Protein AF-0000000078515717 (afdb_homodimer)

Foldseek 3Di:
DPPPPPVPPPPPPPDPPDDQLLVCLLVLVLVSNLVVLVPDAQVVLQVSLLSNLLNVSLSSNLSSLVVVSHDQQDADLFHGSLLSNLLQLNQNNNVSSVVSPHQQADAGQVNDDDDDDGQHTSLLSNLNSDAQPDDPPCVVSSLVSNVVSVVSPHDQCGAGPFQDGSLLSCQLSVPPCNLSSLVVPHQQCRATPQQDGSLLSNLACVVVVVSVVSNVVSPHDQQGAGNNPQDGSLLSCLLSLRCALVVSPVVPDPDQQRAGPQFDHSLLNNQLRDDPPGCRNVNSVVVPHQQCRQTNQQDGSLLSHADDPVSNVVSCVSSVVSPDDQCRQTPFQDGSLLSCLADDHHPCNLPVNLVSVVVPDDQQRATPQQDGSLLRQDDALGGNLVCVVVSVVSPHDQQGAGPQRDGSLLSLLLRVQRYQFCSSLVVNLVVVVVPRAQCRATPQGDGSLLNNLQKDWLQQAFDFLQFPGHSVRSNCVSHNVVQLAGATPFQDGSLLSNLLAHLQVNLVSVVSPHDQQGATNQFDGSLLSNLLSLNLLNNVVSLVVDDPVCSQVQLCTQGNQQDGSLLNNLLCQRQSNNVSSVVSPRDQCRATPVGDGSLLSNLNNVVSLQQEWQDFVLVVQGSMWGGFDSDPPTSHYIDHDDDVPPDTDPDQLAADPVLFNGHLSLQGHNLVVNVVSVVVPNLVDDDPDDQFSLRSNLVSVPLLSLQSCVVVCVVVVPDRPCDPVVSSCVSCVCLVCVLVVLLVVQLEHDASNVQSSCVSSNNLVSSLNSCLVCLVRGPYCLHVLVVLLRCLQNAVQVSNLSNVVSDDDLPQQQDPNPNPPFGADHSLLSNLPHQGARLSNVCSCCPVVNYDQQRWDAPGHAYVPGRDDHDPLVVVLDGDAQDGSLLNLLLVAGNNSLVNNLVSLVRDDDQCRQGPQGDGSLLNLQAGRSSHHSCSLVSNLSSLVSPYQQARATPLGHTSLLRNLSDPSSNVSNVVSPDDADQVDRSNLVSNLSSLPLVSNVVNCVRDDPQAPRWAAPVGSDRADLQGDDDPVCHQFIGGSLLNLQAQSQQEDQRLVSSLVVNVSSVVRPYDQQDDGGPWFTRLLQSLQEQTQCVNVLPDLPRDQCDQTNQADGSLLSNLQHLAFNNGHQWYATSNSVSDDDTHGGAHDAPTAGSNVSVVVSPHDQQGATPQGDTSLLNLLQHDNPPHPRSVVRSLVVNLVSCVVCVVQQCGAGNVRDGSLNNNVVVPVVSSNVSSPDDPPVVD/DPPPPPVPVPPPPPPPPQDQLLVCLLVLVQVSNLVVLVPDAQVVLQVSLLSNLLNVSLSSNLSSLVVVSHDQQDADLFHGSLLSNLLQLRQNNNVSSVVSPHQQADAGQVNDDDPDDRQHTSLLSNLNSDAQPDDDPCVVSSLVSNVVSVVSPHDQCGAGPFQDGSLLSCQLSVPPCNLSSLVVPHQQCRATPQQDGSLLSNLACVVVVVSVVSNVVSPHDQQGAGNNPQDGSLLSCLLSLRCALVPSPVVPDPDQQRATPQQDHSLLNNQLRDDPPGCRNVNSVVVPHDQCRQTNQQDGSLLSHADDPVSNVVSCVSSVVSPDDQCRQTPFQDGSLLSCLADDHHPCNLPVNLVSVVVPDDQQRATPQQDGSLLRQDDQLGGNLVCVVVSVVSPHDQQGAGPQRDGSLLSLLLRVQRYQFCSSLVVNLVVVVVPRAQCRATPQGDGSLLSNLQKDWLQQAFDFLQFPGHSVRSNCVSHNVVQLAGAGPQQDGSLLSNLLAHLQVNLVSVVSPHDQAGATNQFDGSLLSNLLSLNLLNNVVSLVVDDPVCSQVQLCTQGNQQDGSLLNNLLCQRQSNNVSSVVSPRDQCRATPVGDGSLLSNLNNVVSLQQEWQDFVLVVQGSMWGGFDSDPPTSHYIDHDDDVPPDTDPDNLAADPVLFNGHLSLQGHNLVVSVVSVVVPNLVDDDPDDQFSLQSNLVSVPLLSLQSVVVVCVVVVPDRPDDPVVSSCVSCVCLVCVLVVLLVVQLEHDASNVQSSCVSSNSLVSSLNSCLVCLPRGPYCLHVLVVLLRCLQNAVQVSNLSNVVSDDDLPQQQDPNPNPPFGADHSLLSNLPHQGARLSNNCSCCPVVNYDQQRWDAPGHAYVPGNDDHDPLVVVLDGDAQDGSLLNLLLVAGNNSLVNNLVSLVRDDDQCRQGPQGDGSLLNLQAGRSSHHSCSLVSNLSSLVSPYQQARATPQRHTSLLRNLSDPSSNVSNVVSPDDADQVDRSNLVSNLSSLPPVSNVVNCVRDDPQAPRWAAPVGSDRADLQGDDDPVCHQFIGGSLLSLFAQSQQEDQRLVSSLVVNVVSVVRPYDQQPDGGPWFTRLLCSLQEQTQCVNVLPDLPRDQCDQTNQADGSLLSNLQHLAFNNGHQWYATSNSVSDDDTHGDAHDAPTAGSNVSVVVSPHDQPGATPQGDGSLLNLLQHDNPPHPRSVVRSLVVNLVSCVVCVVQQCGATNVRDGSLNNNVVVPVVSSNVSSPDPPPVVD

Organism: Penicillium expansum (NCBI:txid27334)

Solvent-accessible surface area (backbone atoms only — not comparable to full-atom values): 132117 Å² total; per-residue (Å²): 126,77,74,73,64,64,70,63,77,64,70,76,70,76,78,70,80,71,49,72,58,47,48,25,37,77,67,53,38,47,69,57,35,56,61,48,54,75,76,49,50,49,69,55,45,29,51,40,37,41,50,16,32,67,67,65,28,53,64,35,31,52,57,47,56,71,68,68,56,43,57,56,71,45,67,58,81,48,27,31,40,58,31,42,13,24,30,63,65,38,56,67,50,40,53,53,42,49,74,69,64,36,61,44,72,61,52,13,42,77,72,57,90,68,94,67,74,54,35,35,39,35,60,42,24,40,50,64,50,51,61,70,65,44,80,66,86,61,51,67,60,54,51,50,44,53,49,55,44,45,73,60,55,34,65,67,73,48,42,29,89,59,30,42,27,38,56,37,50,16,36,57,29,51,33,91,54,43,67,61,41,50,74,74,63,38,63,41,65,61,44,20,77,50,36,46,27,33,56,49,36,45,69,49,40,73,83,35,50,65,59,49,52,51,42,47,74,60,65,39,63,56,80,54,59,14,71,68,81,16,41,17,26,58,44,45,27,22,55,61,59,41,46,48,79,40,70,90,48,56,85,76,56,89,60,84,81,50,55,32,68,57,37,39,40,53,59,29,39,29,39,42,44,57,53,87,87,64,46,40,62,64,50,46,46,72,74,62,56,63,55,72,50,55,23,52,64,32,39,32,27,70,60,36,57,44,72,52,68,67,43,40,53,53,52,49,52,55,41,44,71,71,66,43,59,73,77,45,52,26,59,65,30,40,25,44,70,44,47,39,42,41,76,71,54,44,92,50,39,83,60,44,49,61,51,42,43,74,74,64,44,66,69,73,49,51,25,59,64,30,45,41,55,72,51,43,37,53,50,83,64,43,71,52,66,84,48,49,64,58,43,48,72,75,60,42,63,72,75,49,55,24,61,59,38,43,33,48,61,31,52,50,28,57,34,44,49,53,38,85,60,54,60,62,62,52,49,51,51,50,43,39,74,72,61,42,67,44,62,52,53,22,60,64,33,45,25,29,44,36,34,36,27,27,37,28,24,59,54,47,47,34,35,32,58,54,34,76,32,27,44,50,53,52,47,33,70,66,44,30,48,76,39,44,78,44,54,23,60,58,36,49,28,28,59,54,32,13,30,25,56,32,50,59,53,36,51,52,41,47,75,74,64,39,70,78,81,55,49,29,70,57,42,38,39,55,53,34,23,6,24,50,40,63,26,39,50,32,39,53,49,52,58,70,71,45,54,81,87,52,39,66,58,62,46,58,37,51,24,74,66,32,42,28,27,57,27,39,12,35,19,56,19,37,50,62,38,40,51,55,44,50,74,75,62,44,70,51,73,57,52,23,74,82,67,40,29,28,70,46,31,38,33,45,26,65,68,47,54,69,41,45,70,38,74,61,50,67,77,39,63,50,61,47,30,32,41,37,34,70,52,91,84,49,75,44,42,46,37,59,73,84,51,93,70,81,78,70,44,84,58,51,56,52,59,40,98,85,51,37,71,58,39,76,72,26,67,44,41,52,39,66,41,52,52,55,41,44,75,69,50,40,73,74,58,78,73,92,76,79,82,52,58,59,40,45,9,56,71,62,64,29,46,46,46,40,45,42,51,54,52,47,24,64,74,66,71,45,87,71,68,82,59,58,60,61,65,46,47,59,55,39,47,48,73,72,48,44,32,61,53,45,38,63,51,36,41,62,41,48,46,46,76,64,46,50,52,42,45,36,66,58,40,50,67,43,51,48,50,22,49,61,73,35,54,89,56,43,68,38,66,80,32,48,57,60,46,50,34,46,28,31,30,68,50,37,37,68,59,45,53,58,52,52,68,62,56,81,80,67,58,67,76,49,69,78,39,72,50,93,95,42,42,52,54,43,39,68,51,39,25,62,66,36,83,62,76,34,57,63,32,53,47,46,38,45,74,75,64,62,40,66,65,69,50,62,42,54,80,69,45,41,59,74,56,74,79,88,71,68,35,72,58,55,57,67,61,41,88,47,48,36,28,33,46,57,37,55,38,24,18,16,75,44,62,53,34,55,61,44,51,57,52,39,46,74,68,67,33,63,46,66,49,55,23,75,60,32,40,27,24,58,40,38,12,38,31,62,46,69,59,24,23,85,37,24,65,61,43,41,51,53,42,46,75,64,64,30,64,49,70,60,41,24,70,70,57,54,29,35,55,28,45,13,22,39,34,62,68,52,33,50,53,39,44,76,69,69,32,73,87,50,85,90,59,54,52,36,56,56,38,5,56,64,17,62,26,62,69,43,40,54,53,45,52,70,71,80,43,44,62,72,76,47,63,42,31,80,86,40,93,64,60,57,52,94,81,41,70,87,46,77,87,52,61,67,37,42,39,29,56,62,49,54,57,27,29,38,79,39,19,17,89,84,37,31,73,55,35,44,53,53,46,54,50,42,49,74,72,63,40,63,57,75,41,66,27,38,97,57,43,27,33,52,46,45,29,46,29,66,26,19,58,53,66,72,59,72,69,42,88,85,62,73,48,75,52,58,45,80,59,36,36,29,45,46,47,27,13,26,49,28,91,33,40,63,78,30,40,38,24,41,68,56,55,34,55,85,80,50,72,70,80,35,78,38,69,59,47,81,90,44,47,39,41,29,54,57,40,42,76,71,66,42,71,73,82,51,53,25,74,56,40,43,38,41,57,41,32,48,37,62,48,82,39,86,90,33,71,49,45,41,53,34,51,50,52,46,52,48,50,49,44,70,75,42,55,76,60,53,74,44,51,24,76,86,68,45,28,27,43,54,48,9,53,74,70,64,38,63,70,56,33,60,64,58,54,63,71,66,66,74,79,94,125,78,73,72,64,64,70,63,78,63,67,75,70,77,76,72,80,69,51,73,57,47,49,25,37,76,67,53,38,48,69,58,37,56,60,49,54,75,76,46,52,48,69,56,45,28,52,40,40,40,49,18,32,68,68,67,28,55,65,35,31,51,58,45,57,70,67,67,56,42,57,58,70,44,67,59,82,49,27,31,41,59,30,40,13,24,30,64,66,36,55,68,52,40,52,52,43,49,73,71,64,37,61,44,71,61,52,13,42,78,72,56,88,70,95,66,73,53,35,34,39,34,61,44,23,41,50,64,50,51,60,70,65,45,80,66,87,62,51,66,59,55,51,49,45,54,49,53,43,46,73,59,55,33,65,67,72,48,43,30,88,59,31,43,27,40,56,38,50,17,37,58,29,52,32,91,54,44,67,62,40,49,72,74,65,40,62,40,65,60,44,21,77,50,35,46,27,31,55,48,36,43,68,50,41,74,84,34,50,64,59,48,52,50,41,48,72,59,64,38,62,58,80,55,58,14,70,69,81,15,42,17,26,57,44,44,28,23,55,61,59,40,46,48,78,42,69,89,48,55,86,74,56,90,61,84,82,49,55,34,69,57,37,38,39,53,59,28,40,30,39,42,42,56,52,86,86,63,46,39,63,62,50,46,46,71,74,63,57,63,55,73,50,54,24,54,66,31,39,31,29,69,60,36,58,44,70,52,68,66,43,39,51,53,51,48,52,55,41,44,72,73,65,41,60,73,78,47,52,28,58,64,32,38,26,44,72,44,46,38,42,42,78,70,54,44,93,49,40,82,61,44,50,61,50,43,42,73,74,65,44,66,68,72,50,52,26,60,63,30,45,41,54,72,52,43,37,52,50,82,64,42,71,51,67,84,48,50,66,58,44,48,72,75,60,42,62,73,78,50,56,24,62,58,38,43,34,49,60,33,54,50,28,57,35,44,50,54,38,84,61,54,60,62,61,52,48,51,50,51,42,38,73,72,61,42,69,46,62,53,53,22,59,65,33,43,24,30,43,36,35,35,27,29,40,27,24,60,55,48,47,34,37,32,59,53,34,75,33,27,45,50,53,52,47,32,71,66,44,31,48,77,38,43,78,44,53,24,60,57,36,47,29,27,59,54,32,12,32,24,56,32,51,58,54,35,50,53,41,47,74,74,63,38,69,78,79,57,49,28,70,57,42,38,42,56,53,36,24,6,25,49,40,62,27,39,48,34,40,54,49,54,57,68,69,45,54,81,86,51,38,65,58,61,47,59,35,52,25,74,66,33,42,29,27,57,28,40,11,36,19,54,20,37,49,64,39,41,51,54,45,49,74,74,62,43,72,53,74,57,52,24,75,83,68,40,28,28,71,47,31,39,35,45,26,67,69,48,55,68,41,45,68,37,73,63,50,66,77,39,64,50,60,45,29,31,42,35,32,69,52,91,84,49,74,45,43,48,37,59,72,82,53,92,71,78,78,70,44,84,59,50,56,53,60,41,98,87,52,38,73,59,38,75,73,27,67,44,43,52,40,66,41,53,52,55,40,44,78,70,51,39,74,75,58,77,72,93,73,79,82,54,59,60,39,45,10,57,74,61,64,30,46,47,47,39,46,43,51,54,52,46,26,64,75,66,72,46,87,69,72,78,57,60,62,61,64,48,47,59,55,38,46,48,74,71,49,43,32,61,53,45,38,61,51,36,41,61,42,50,46,46,78,63,45,51,54,41,47,37,66,59,41,50,70,43,51,48,51,22,49,62,74,33,55,87,56,45,67,38,66,80,34,49,58,62,46,50,34,46,29,34,29,67,50,37,37,68,59,44,54,59,51,51,69,62,56,80,81,66,58,67,74,48,71,78,40,70,50,90,98,42,42,52,51,42,38,68,51,39,24,62,67,36,84,58,78,33,56,63,33,53,47,46,38,47,73,74,64,62,42,65,66,68,50,61,41,56,80,68,44,42,59,74,54,75,80,89,71,69,37,71,57,56,57,67,60,40,86,48,49,38,27,32,45,57,36,56,39,24,17,16,76,43,61,55,32,56,62,43,51,56,51,38,47,76,67,67,33,62,48,67,47,52,22,75,60,32,40,28,25,58,40,39,12,39,30,60,46,72,57,24,23,84,36,23,65,61,42,41,49,53,42,47,76,63,65,30,63,50,71,61,42,25,70,69,57,54,28,34,54,29,46,12,22,39,34,62,69,51,33,51,53,40,44,76,68,68,29,73,86,51,85,89,59,54,52,37,56,57,37,5,55,64,15,62,27,63,66,44,38,53,51,44,52,72,72,80,43,45,61,72,76,46,62,42,29,81,85,42,93,63,60,58,52,95,79,42,70,86,46,79,88,54,62,69,38,42,39,28,56,64,51,54,55,27,30,37,79,38,19,18,91,84,39,30,72,56,34,46,52,52,49,54,50,41,50,74,72,64,40,63,58,76,43,66,27,38,98,59,42,27,33,53,47,45,28,46,29,67,26,20,57,54,66,71,58,72,69,43,88,84,62,73,50,74,53,58,46,79,59,35,37,28,45,45,46,28,13,28,49,30,91,32,41,63,78,30,39,39,24,40,67,56,54,34,55,83,80,50,72,71,83,37,78,38,68,58,46,80,89,43,48,40,40,29,54,56,42,42,76,71,66,42,70,74,83,51,53,27,74,55,39,44,37,43,58,39,32,48,39,62,50,82,39,86,89,34,72,50,44,40,54,34,50,48,52,47,51,49,49,49,44,70,76,41,54,76,60,52,74,45,50,24,77,86,68,45,27,27,44,54,46,10,53,73,70,65,36,64,71,57,32,60,62,58,53,64,70,66,66,72,79,94

Radius of gyration: 48.46 Å; Cα contacts (8 Å, |Δi|>4): 4527; chains: 2; bounding box: 133×145×135 Å

Nearest PDB structures (foldseek):
  5vkq-assembly1_A  TM=4.617E-01  e=1.273E-22  Drosophila melanogaster
  4g8l-assembly4_D  TM=5.926E-01  e=7.698E-09  Homo sapiens
  5hry-assembly2_E  TM=8.575E-01  e=1.838E-05  synthetic construct
  5mad-assembly1_A  TM=8.449E-01  e=2.413E-05  synthetic construct
  1nfi-assembly2_E  TM=7.562E-01  e=5.901E-05  Homo sapiens

Secondary structure (DSSP, 8-state):
-GGGGGGG-----------HHHHHHHTT-HHHHHHHHHHS-HHHHHHHHHHHHHHT-HHHHHHHHHTS-S-TT-EETTEEHHHHHHHTT-HHHHHHHHHTT--TT--B-TT--SSPPP-B-HHHHHHHTSPTT---TTHHHHHHHHHHHHHTT--TT---TTS--HHHHHHHTT-TTHHHHHHTT--TT---TTS--HHHH---TTT-HHHHHHHHHTT--S-PPPTTT---HHHHHHHTT--TTSTTTTTT-S-TT---TT---HHHHHHHT--TT--HHHHHHHTT--TT---TTS--GGGG--S-HHHHHHHHHHHHHTT--TT---TT---HHHHTTSSS--TTHHHHHHHHHHTT--TT---TT---GGGGGEETTEE-GGGHHHHHHTT--TT---TTS--HHHHHHHTGGG--STHHHHHHHHHHHTT--TT---TTS--HHHHHHTEE-GGGG-B-SSTT-BHHHHHHHHTGGGGTT---TTS--HHHHHHTT-HHHHHHHHHTT--TT---TTS--HHHHHHHTT-HHHHHHHHHHS-HHHHHHHHT---TTS--HHHHHHHHT-HHHHHHHHHTT--TT---TTS--HHHHGGGHHHHHTTS----GGG-TT--EE----STT-----B----S-----S-TT---TTSS---GGGG--SHHHHHHHHHTTSTT---SSS--HHHHHHHTT-HHHHHHHHHHHHHHT-----SSHHHHHHHHHHHHHHHHHHHHHHTTB--HHHHHHHHHTT-HHHHHHHHHHTTTT-SB-TTHHHHHHHHHHHT-HHHHHHHHTT--SSGGGTTT-EETTEEEPPHHHHHHT-SS--HHHHHHHHHTT---TT----TTEE-SSPP----HHHHHHS--TT--HHHHHTT--STTHHHHHHHHHHTT--TT---TT---HHHHHHS-TTT--TTHHHHHHHHHHTT--TT---TTS--HHHHTTT-HHHHHHHHHTT----SSS-HHHHHHHHTT-HHHHHHHHHHT--TTT--B-TTSS----SSS---GGGTT--B-HHHHHTSGGG-STTTHHHHHHHHHHHHHTT--TTSBSSSS-BHHHHHHHHT---HHHHT-TT--TT---TT---HHHHHHT-SSBSSS-SEE--S-GGG----EEPPPPTTPPBHHHHHHHTT--TT---TT---HHHHHHH---TT-HHHHHHHHHHHHHHHHH-GGGGS---TTS--HHHHHHHTT-HHHHHHHT--STTT-/-GGGGGGG-----------HHHHHHHTT-HHHHHHHHHHS-HHHHHHHHHHHHHHT-HHHHHHHHHTS-S-TT-EETTEEHHHHHHHTT-HHHHHHHHHTT--TT--B-TT--SS----B-HHHHHHHTSPTT---TTHHHHHHHHHHHHHTT--TT---TTS--HHHHHHHTT-TTHHHHHHTT--TT---TTS--HHHH---TTT-HHHHHHHHHTT--S-PPPTTT---HHHHHHHTT--TTSTTTTTT-S-TT---TT---HHHHHHHT--TT--HHHHHHHTT--TT---TTS--GGGG--S-HHHHHHHHHHHHHTT--TT---TT---HHHHTTSSS--TTHHHHHHHHHHTT--TT---TT---GGGGGEETTEE-GGGHHHHHHTT--TT---TTS--HHHHHHHTGGG--STHHHHHHHHHHHTT--TT---TTS--HHHHHHTEE-GGGG-B-SSTT-BHHHHHHHHTGGGGTT---TTS--HHHHHHTT-HHHHHHHHHTT--TT---TTS--HHHHHHHTT-HHHHHHHHHHS-HHHHHHHHT---TTS--HHHHHHHHT-HHHHHHHHHTT--SS---TTS--HHHHGGGHHHHHTTS----GGG-TT--EE----STT-----B----S-----S-TT---TTSS---GGGG--SHHHHHHHHHTTSTT---SSS--HHHHHHHTT-HHHHHHHHHHHHHHT-----SSHHHHHHHHHHHHHHHHHHHHHHTTB--HHHHHHHHHTT-HHHHHHHHHHTTTT-SB-TTHHHHHHHHHHHT-HHHHHHHHTT--SSTTTTTT-EETTEEEPPHHHHHHT-SS--HHHHHHHHHTT---TT----TTEE-SSPP----HHHHHHS--TT--HHHHHTT--STTHHHHHHHHHHTT--TT---TT---HHHHHHS-TTT--TTHHHHHHHHHHTT--TT---TTS--HHHHTTT-HHHHHHHHHTT----SSS-HHHHHHHHTT-HHHHHHHHHHT--TTT--B-TTSS----SSS---GGGTT--B-HHHHHTSGGG-STTTHHHHHHHHHHHHHTT--TTSBSSSS-BHHHHHHHHT---HHHHT-TT--TT---TT---HHHHHHT-SSBSSS-SEE--S-GGG----EEPPPPTTPPBHHHHHHHTT--TT---TT---HHHHHHH---TT-HHHHHHHHHHHHHHHHH-GGGGS---TTS--HHHHHHHTT-HHHHHHHT--STTT-

Structure (mmCIF, N/CA/C/O backbone):
data_AF-0000000078515717-model_v1
#
loop_
_entity.id
_entity.type
_entity.pdbx_description
1 polymer 'Ankyrin repeat-containing domain-containing protein'
#
loop_
_atom_site.group_PDB
_atom_site.id
_atom_site.type_symbol
_atom_site.label_atom_id
_atom_site.label_alt_id
_atom_site.label_comp_id
_atom_site.label_asym_id
_atom_site.label_entity_id
_atom_site.label_seq_id
_atom_site.pdbx_PDB_ins_code
_atom_site.Cartn_x
_atom_site.Cartn_y
_atom_site.Cartn_z
_atom_site.occupancy
_atom_site.B_iso_or_equiv
_atom_site.auth_seq_id
_atom_site.auth_comp_id
_atom_site.auth_asym_id
_atom_site.auth_atom_id
_atom_site.pdbx_PDB_model_num
ATOM 1 N N . MET A 1 1 ? -15.883 24.766 2.125 1 21.41 1 MET A N 1
ATOM 2 C CA . MET A 1 1 ? -15.781 25.797 1.099 1 21.41 1 MET A CA 1
ATOM 3 C C . MET A 1 1 ? -16.625 27.016 1.465 1 21.41 1 MET A C 1
ATOM 5 O O . MET A 1 1 ? -17.578 26.906 2.24 1 21.41 1 MET A O 1
ATOM 9 N N . PRO A 1 2 ? -16.188 28.203 1.166 1 25.64 2 PRO A N 1
ATOM 10 C CA . PRO A 1 2 ? -16.703 29.5 1.606 1 25.64 2 PRO A CA 1
ATOM 11 C C . PRO A 1 2 ? -18.188 29.688 1.285 1 25.64 2 PRO A C 1
ATOM 13 O O . PRO A 1 2 ? -18.719 30.797 1.366 1 25.64 2 PRO A O 1
ATOM 16 N N . GLY A 1 3 ? -18.75 28.594 0.703 1 24.17 3 GLY A N 1
ATOM 17 C CA . GLY A 1 3 ? -19.953 29.062 0.018 1 24.17 3 GLY A CA 1
ATOM 18 C C . GLY A 1 3 ? -20.969 29.672 0.955 1 24.17 3 GLY A C 1
ATOM 19 O O . GLY A 1 3 ? -22.062 30.062 0.526 1 24.17 3 GLY A O 1
ATOM 20 N N . ALA A 1 4 ? -20.844 29.172 2.195 1 28.17 4 ALA A N 1
ATOM 21 C CA . ALA A 1 4 ? -22.047 29.375 2.994 1 28.17 4 ALA A CA 1
ATOM 22 C C . ALA A 1 4 ? -22.188 30.828 3.42 1 28.17 4 ALA A C 1
ATOM 24 O O . ALA A 1 4 ? -23.141 31.203 4.094 1 28.17 4 ALA A O 1
ATOM 25 N N . PHE A 1 5 ? -20.875 31.5 3.336 1 29.5 5 PHE A N 1
ATOM 26 C CA . PHE A 1 5 ? -21.016 32.656 4.211 1 29.5 5 PHE A CA 1
ATOM 27 C C . PHE A 1 5 ? -21.906 33.719 3.568 1 29.5 5 PHE A C 1
ATOM 29 O O . PHE A 1 5 ? -22.125 34.781 4.141 1 29.5 5 PHE A O 1
ATOM 36 N N . ASP A 1 6 ? -21.891 33.594 2.203 1 26.39 6 ASP A N 1
ATOM 37 C CA . ASP A 1 6 ? -22.297 34.875 1.617 1 26.39 6 ASP A CA 1
ATOM 38 C C . ASP A 1 6 ? -23.703 35.25 2.045 1 26.39 6 ASP A C 1
ATOM 40 O O . ASP A 1 6 ? -24.203 36.312 1.708 1 26.39 6 ASP A O 1
ATOM 44 N N . ASP A 1 7 ? -24.422 34.219 2.312 1 29.14 7 ASP A N 1
ATOM 45 C CA . ASP A 1 7 ? -25.812 34.625 2.105 1 29.14 7 ASP A CA 1
ATOM 46 C C . ASP A 1 7 ? -26.281 35.562 3.213 1 29.14 7 ASP A C 1
ATOM 48 O O . ASP A 1 7 ? -27.484 35.656 3.473 1 29.14 7 ASP A O 1
ATOM 52 N N . SER A 1 8 ? -25.266 36 4.031 1 28.38 8 SER A N 1
ATOM 53 C CA . SER A 1 8 ? -25.844 36.656 5.195 1 28.38 8 SER A CA 1
ATOM 54 C C . SER A 1 8 ? -26.594 37.938 4.793 1 28.38 8 SER A C 1
ATOM 56 O O . SER A 1 8 ? -27.328 38.5 5.598 1 28.38 8 SER A O 1
ATOM 58 N N . ASP A 1 9 ? -25.812 38.656 3.84 1 29.78 9 ASP A N 1
ATOM 59 C CA . ASP A 1 9 ? -26.281 40.031 3.889 1 29.78 9 ASP A CA 1
ATOM 60 C C . ASP A 1 9 ? -27.734 40.125 3.404 1 29.78 9 ASP A C 1
ATOM 62 O O . ASP A 1 9 ? -27.984 40.281 2.207 1 29.78 9 ASP A O 1
ATOM 66 N N . GLY A 1 10 ? -28.562 39.219 3.756 1 32.69 10 GLY A N 1
ATOM 67 C CA . GLY A 1 10 ? -29.953 39.438 3.412 1 32.69 10 GLY A CA 1
ATOM 68 C C . GLY A 1 10 ? -30.453 40.812 3.734 1 32.69 10 GLY A C 1
ATOM 69 O O . GLY A 1 10 ? -30.641 41.156 4.906 1 32.69 10 GLY A O 1
ATOM 70 N N . THR A 1 11 ? -29.797 41.906 3.094 1 33.62 11 THR A N 1
ATOM 71 C CA . THR A 1 11 ? -30.391 43.219 3.195 1 33.62 11 THR A CA 1
ATOM 72 C C . THR A 1 11 ? -31.922 43.125 3.172 1 33.62 11 THR A C 1
ATOM 74 O O . THR A 1 11 ? -32.5 42.438 2.316 1 33.62 11 THR A O 1
ATOM 77 N N . ALA A 1 12 ? -32.469 43.406 4.25 1 37.78 12 ALA A N 1
ATOM 78 C CA . ALA A 1 12 ? -33.906 43.5 4.414 1 37.78 12 ALA A CA 1
ATOM 79 C C . ALA A 1 12 ? -34.531 44.375 3.338 1 37.78 12 ALA A C 1
ATOM 81 O O . ALA A 1 12 ? -34.188 45.562 3.221 1 37.78 12 ALA A O 1
ATOM 82 N N . GLU A 1 13 ? -34.781 44.031 2.113 1 37.91 13 GLU A N 1
ATOM 83 C CA . GLU A 1 13 ? -35.562 44.844 1.177 1 37.91 13 GLU A CA 1
ATOM 84 C C . GLU A 1 13 ? -36.625 45.625 1.9 1 37.91 13 GLU A C 1
ATOM 86 O O . GLU A 1 13 ? -37.312 45.094 2.791 1 37.91 13 GLU A O 1
ATOM 91 N N . PRO A 1 14 ? -36.531 46.938 1.901 1 39.69 14 PRO A N 1
ATOM 92 C CA . PRO A 1 14 ? -37.562 47.781 2.541 1 39.69 14 PRO A CA 1
ATOM 93 C C . PRO A 1 14 ? -38.969 47.281 2.293 1 39.69 14 PRO A C 1
ATOM 95 O O . PRO A 1 14 ? -39.25 46.719 1.221 1 39.69 14 PRO A O 1
ATOM 98 N N . LYS A 1 15 ? -39.688 47 3.275 1 47.5 15 LYS A N 1
ATOM 99 C CA . LYS A 1 15 ? -41.094 46.531 3.195 1 47.5 15 LYS A CA 1
ATOM 100 C C . LYS A 1 15 ? -41.906 47.469 2.299 1 47.5 15 LYS A C 1
ATOM 102 O O . LYS A 1 15 ? -41.969 48.688 2.543 1 47.5 15 LYS A O 1
ATOM 107 N N . GLU A 1 16 ? -42.062 47.375 1.069 1 50.75 16 GLU A N 1
ATOM 108 C CA . GLU A 1 16 ? -42.969 48.125 0.202 1 50.75 16 GLU A CA 1
ATOM 109 C C . GLU A 1 16 ? -44.219 48.531 0.946 1 50.75 16 GLU A C 1
ATOM 111 O O . GLU A 1 16 ? -44.75 47.75 1.758 1 50.75 16 GLU A O 1
ATOM 116 N N . PRO A 1 17 ? -44.531 49.75 1.028 1 55.72 17 PRO A N 1
ATOM 117 C CA . PRO A 1 17 ? -45.75 50.219 1.72 1 55.72 17 PRO A CA 1
ATOM 118 C C . PRO A 1 17 ? -46.969 49.375 1.409 1 55.72 17 PRO A C 1
ATOM 120 O O . PRO A 1 17 ? -47.125 48.906 0.281 1 55.72 17 PRO A O 1
ATOM 123 N N . LEU A 1 18 ? -47.688 48.906 2.408 1 68.25 18 LEU A N 1
ATOM 124 C CA . LEU A 1 18 ? -48.906 48.094 2.295 1 68.25 18 LEU A CA 1
ATOM 125 C C . LEU A 1 18 ? -49.938 48.812 1.43 1 68.25 18 LEU A C 1
ATOM 127 O O . LEU A 1 18 ? -50.188 50 1.596 1 68.25 18 LEU A O 1
ATOM 131 N N . SER A 1 19 ? -50.375 48.375 0.417 1 78.5 19 SER A N 1
ATOM 132 C CA . SER A 1 19 ? -51.469 48.906 -0.403 1 78.5 19 SER A CA 1
ATOM 133 C C . SER A 1 19 ? -52.688 49.219 0.443 1 78.5 19 SER A C 1
ATOM 135 O O . SER A 1 19 ? -52.906 48.594 1.5 1 78.5 19 SER A O 1
ATOM 137 N N . PRO A 1 20 ? -53.406 50.25 0.208 1 80.69 20 PRO A N 1
ATOM 138 C CA . PRO A 1 20 ? -54.594 50.625 0.99 1 80.69 20 PRO A CA 1
ATOM 139 C C . PRO A 1 20 ? -55.562 49.438 1.216 1 80.69 20 PRO A C 1
ATOM 141 O O . PRO A 1 20 ? -56.125 49.312 2.293 1 80.69 20 PRO A O 1
ATOM 144 N N . LEU A 1 21 ? -55.531 48.562 0.316 1 88.19 21 LEU A N 1
ATOM 145 C CA . LEU A 1 21 ? -56.375 47.375 0.466 1 88.19 21 LEU A CA 1
ATOM 146 C C . LEU A 1 21 ? -55.812 46.438 1.529 1 88.19 21 LEU A C 1
ATOM 148 O O . LEU A 1 21 ? -56.562 45.906 2.357 1 88.19 21 LEU A O 1
ATOM 152 N N . HIS A 1 22 ? -54.531 46.281 1.671 1 86.19 22 HIS A N 1
ATOM 153 C CA . HIS A 1 22 ? -53.906 45.406 2.65 1 86.19 22 HIS A CA 1
ATOM 154 C C . HIS A 1 22 ? -53.969 46 4.051 1 86.19 22 HIS A C 1
ATOM 156 O O . HIS A 1 22 ? -54.156 45.281 5.031 1 86.19 22 HIS A O 1
ATOM 162 N N . ALA A 1 23 ? -53.906 47.312 4.031 1 86.06 23 ALA A N 1
ATOM 163 C CA . ALA A 1 23 ? -54.062 48 5.309 1 86.06 23 ALA A CA 1
ATOM 164 C C . ALA A 1 23 ? -55.469 47.906 5.844 1 86.06 23 ALA A C 1
ATOM 166 O O . ALA A 1 23 ? -55.688 47.719 7.043 1 86.06 23 ALA A O 1
ATOM 167 N N . ALA A 1 24 ? -56.438 48.031 4.957 1 87.19 24 ALA A N 1
ATOM 168 C CA . ALA A 1 24 ? -57.844 47.875 5.34 1 87.19 24 ALA A CA 1
ATOM 169 C C . ALA A 1 24 ? -58.125 46.469 5.832 1 87.19 24 ALA A C 1
ATOM 171 O O . ALA A 1 24 ? -58.906 46.281 6.781 1 87.19 24 ALA A O 1
ATOM 172 N N . VAL A 1 25 ? -57.438 45.438 5.273 1 89.56 25 VAL A N 1
ATOM 173 C CA . VAL A 1 25 ? -57.594 44.062 5.684 1 89.56 25 VAL A CA 1
ATOM 174 C C . VAL A 1 25 ? -57 43.844 7.074 1 89.56 25 VAL A C 1
ATOM 176 O O . VAL A 1 25 ? -57.594 43.25 7.945 1 89.56 25 VAL A O 1
ATOM 179 N N . ASP A 1 26 ? -55.875 44.438 7.344 1 86.31 26 ASP A N 1
ATOM 180 C CA . ASP A 1 26 ? -55.188 44.281 8.625 1 86.31 26 ASP A CA 1
ATOM 181 C C . ASP A 1 26 ? -55.969 44.938 9.75 1 86.31 26 ASP A C 1
ATOM 183 O O . ASP A 1 26 ? -56 44.438 10.883 1 86.31 26 ASP A O 1
ATOM 187 N N . ALA A 1 27 ? -56.719 46.031 9.297 1 84.44 27 ALA A N 1
ATOM 188 C CA . ALA A 1 27 ? -57.5 46.781 10.266 1 84.44 27 ALA A CA 1
ATOM 189 C C . ALA A 1 27 ? -58.906 46.188 10.391 1 84.44 27 ALA A C 1
ATOM 191 O O . ALA A 1 27 ? -59.688 46.594 11.266 1 84.44 27 ALA A O 1
ATOM 192 N N . GLU A 1 28 ? -59.25 45.156 9.641 1 86.06 28 GLU A N 1
ATOM 193 C CA . GLU A 1 28 ? -60.531 44.5 9.547 1 86.06 28 GLU A CA 1
ATOM 194 C C . GLU A 1 28 ? -61.656 45.531 9.352 1 86.06 28 GLU A C 1
ATOM 196 O O . GLU A 1 28 ? -62.719 45.406 9.961 1 86.06 28 GLU A O 1
ATOM 201 N N . ASP A 1 29 ? -61.344 46.625 8.695 1 85.94 29 ASP A N 1
ATOM 202 C CA . ASP A 1 29 ? -62.344 47.594 8.281 1 85.94 29 ASP A CA 1
ATOM 203 C C . ASP A 1 29 ? -63.094 47.125 7.039 1 85.94 29 ASP A C 1
ATOM 205 O O . ASP A 1 29 ? -62.688 47.438 5.914 1 85.94 29 ASP A O 1
ATOM 209 N N . VAL A 1 30 ? -64.125 46.375 7.203 1 89.56 30 VAL A N 1
ATOM 210 C CA . VAL A 1 30 ? -64.875 45.656 6.16 1 89.56 30 VAL A CA 1
ATOM 211 C C . VAL A 1 30 ? -65.5 46.625 5.16 1 89.56 30 VAL A C 1
ATOM 213 O O . VAL A 1 30 ? -65.5 46.375 3.957 1 89.56 30 VAL A O 1
ATOM 216 N N . ASP A 1 31 ? -65.938 47.812 5.688 1 85.56 31 ASP A N 1
ATOM 217 C CA . ASP A 1 31 ? -66.5 48.812 4.801 1 85.56 31 ASP A CA 1
ATOM 218 C C . ASP A 1 31 ? -65.5 49.375 3.824 1 85.56 31 ASP A C 1
ATOM 220 O O . ASP A 1 31 ? -65.75 49.5 2.629 1 85.56 31 ASP A O 1
ATOM 224 N N . GLN A 1 32 ? -64.375 49.656 4.367 1 87.81 32 GLN A N 1
ATOM 225 C CA . GLN A 1 32 ? -63.281 50.125 3.512 1 87.81 32 GLN A CA 1
ATOM 226 C C . GLN A 1 32 ? -62.812 49.031 2.557 1 87.81 32 GLN A C 1
ATOM 228 O O . GLN A 1 32 ? -62.469 49.312 1.409 1 87.81 32 GLN A O 1
ATOM 233 N N . VAL A 1 33 ? -62.75 47.75 2.932 1 92.38 33 VAL A N 1
ATOM 234 C CA . VAL A 1 33 ? -62.375 46.625 2.096 1 92.38 33 VAL A CA 1
ATOM 235 C C . VAL A 1 33 ? -63.344 46.469 0.925 1 92.38 33 VAL A C 1
ATOM 237 O O . VAL A 1 33 ? -62.906 46.312 -0.223 1 92.38 33 VAL A O 1
ATOM 240 N N . ARG A 1 34 ? -64.688 46.594 1.178 1 87.25 34 ARG A N 1
ATOM 241 C CA . ARG A 1 34 ? -65.688 46.469 0.147 1 87.25 34 ARG A CA 1
ATOM 242 C C . ARG A 1 34 ? -65.625 47.594 -0.874 1 87.25 34 ARG A C 1
ATOM 244 O O . ARG A 1 34 ? -65.75 47.375 -2.076 1 87.25 34 ARG A O 1
ATOM 251 N N . GLN A 1 35 ? -65.312 48.844 -0.332 1 86.69 35 GLN A N 1
ATOM 252 C CA . GLN A 1 35 ? -65.188 50 -1.207 1 86.69 35 GLN A CA 1
ATOM 253 C C . GLN A 1 35 ? -63.969 49.875 -2.111 1 86.69 35 GLN A C 1
ATOM 255 O O . GLN A 1 35 ? -64.062 50.125 -3.318 1 86.69 35 GLN A O 1
ATOM 260 N N . LEU A 1 36 ? -62.938 49.406 -1.517 1 88.75 36 LEU A N 1
ATOM 261 C CA . LEU A 1 36 ? -61.688 49.312 -2.27 1 88.75 36 LEU A CA 1
ATOM 262 C C . LEU A 1 36 ? -61.688 48.094 -3.191 1 88.75 36 LEU A C 1
ATOM 264 O O . LEU A 1 36 ? -61.031 48.094 -4.227 1 88.75 36 LEU A O 1
ATOM 268 N N . ALA A 1 37 ? -62.406 47 -2.926 1 88.56 37 ALA A N 1
ATOM 269 C CA . ALA A 1 37 ? -62.5 45.75 -3.68 1 88.56 37 ALA A CA 1
ATOM 270 C C . ALA A 1 37 ? -63.188 45.969 -5.023 1 88.56 37 ALA A C 1
ATOM 272 O O . ALA A 1 37 ? -62.938 45.25 -5.98 1 88.56 37 ALA A O 1
ATOM 273 N N . ILE A 1 38 ? -64.062 47.031 -5.156 1 82.19 38 ILE A N 1
ATOM 274 C CA . ILE A 1 38 ? -64.812 47.312 -6.367 1 82.19 38 ILE A CA 1
ATOM 275 C C . ILE A 1 38 ? -63.875 47.719 -7.492 1 82.19 38 ILE A C 1
ATOM 277 O O . ILE A 1 38 ? -64.062 47.312 -8.641 1 82.19 38 ILE A O 1
ATOM 281 N N . THR A 1 39 ? -62.812 48.469 -7.094 1 82.44 39 THR A N 1
ATOM 282 C CA . THR A 1 39 ? -61.906 49 -8.125 1 82.44 39 THR A CA 1
ATOM 283 C C . THR A 1 39 ? -60.625 48.188 -8.188 1 82.44 39 THR A C 1
ATOM 285 O O . THR A 1 39 ? -59.844 48.344 -9.133 1 82.44 39 THR A O 1
ATOM 288 N N . ALA A 1 40 ? -60.344 47.25 -7.348 1 84.25 40 ALA A N 1
ATOM 289 C CA . ALA A 1 40 ? -59.062 46.562 -7.27 1 84.25 40 ALA A CA 1
ATOM 290 C C . ALA A 1 40 ? -58.969 45.438 -8.305 1 84.25 40 ALA A C 1
ATOM 292 O O . ALA A 1 40 ? -60 44.812 -8.656 1 84.25 40 ALA A O 1
ATOM 293 N N . ASP A 1 41 ? -57.844 45.219 -8.867 1 87.12 41 ASP A N 1
ATOM 294 C CA . ASP A 1 41 ? -57.625 44.125 -9.828 1 87.12 41 ASP A CA 1
ATOM 295 C C . ASP A 1 41 ? -57.688 42.781 -9.148 1 87.12 41 ASP A C 1
ATOM 297 O O . ASP A 1 41 ? -57.406 42.625 -7.961 1 87.12 41 ASP A O 1
ATOM 301 N N . PRO A 1 42 ? -58.094 41.75 -9.93 1 86.31 42 PRO A N 1
ATOM 302 C CA . PRO A 1 42 ? -58.25 40.406 -9.367 1 86.31 42 PRO A CA 1
ATOM 303 C C . PRO A 1 42 ? -56.969 39.906 -8.711 1 86.31 42 PRO A C 1
ATOM 305 O O . PRO A 1 42 ? -57.062 39.188 -7.711 1 86.31 42 PRO A O 1
ATOM 308 N N . VAL A 1 43 ? -55.906 40.219 -9.148 1 86.38 43 VAL A N 1
ATOM 309 C CA . VAL A 1 43 ? -54.625 39.781 -8.586 1 86.38 43 VAL A CA 1
ATOM 310 C C . VAL A 1 43 ? -54.438 40.406 -7.211 1 86.38 43 VAL A C 1
ATOM 312 O O . VAL A 1 43 ? -53.969 39.75 -6.273 1 86.38 43 VAL A O 1
ATOM 315 N N . ASP A 1 44 ? -54.844 41.625 -7.137 1 85.56 44 ASP A N 1
ATOM 316 C CA . ASP A 1 44 ? -54.719 42.344 -5.867 1 85.56 44 ASP A CA 1
ATOM 317 C C . ASP A 1 44 ? -55.75 41.844 -4.859 1 85.56 44 ASP A C 1
ATOM 319 O O . ASP A 1 44 ? -55.469 41.781 -3.664 1 85.56 44 ASP A O 1
ATOM 323 N N . LEU A 1 45 ? -56.938 41.562 -5.418 1 87.56 45 LEU A N 1
ATOM 324 C CA . LEU A 1 45 ? -58 41 -4.559 1 87.56 45 LEU A CA 1
ATOM 325 C C . LEU A 1 45 ? -57.562 39.656 -3.979 1 87.56 45 LEU A C 1
ATOM 327 O O . LEU A 1 45 ? -57.75 39.406 -2.793 1 87.56 45 LEU A O 1
ATOM 331 N N . THR A 1 46 ? -56.906 38.906 -4.812 1 90 46 THR A N 1
ATOM 332 C CA . THR A 1 46 ? -56.438 37.594 -4.375 1 90 46 THR A CA 1
ATOM 333 C C . THR A 1 46 ? -55.312 37.75 -3.357 1 90 46 THR A C 1
ATOM 335 O O . THR A 1 46 ? -55.25 37 -2.377 1 90 46 THR A O 1
ATOM 338 N N . ALA A 1 47 ? -54.469 38.625 -3.498 1 88.56 47 ALA A N 1
ATOM 339 C CA . ALA A 1 47 ? -53.406 38.906 -2.549 1 88.56 47 ALA A CA 1
ATOM 340 C C . ALA A 1 47 ? -53.969 39.375 -1.212 1 88.56 47 ALA A C 1
ATOM 342 O O . ALA A 1 47 ? -53.438 39.031 -0.152 1 88.56 47 ALA A O 1
ATOM 343 N N . ALA A 1 48 ? -54.969 40.188 -1.333 1 87.5 48 ALA A N 1
ATOM 344 C CA . ALA A 1 48 ? -55.625 40.688 -0.123 1 87.5 48 ALA A CA 1
ATOM 345 C C . ALA A 1 48 ? -56.344 39.531 0.599 1 87.5 48 ALA A C 1
ATOM 347 O O . ALA A 1 48 ? -56.312 39.469 1.83 1 87.5 48 ALA A O 1
ATOM 348 N N . LEU A 1 49 ? -56.969 38.656 -0.156 1 90.88 49 LEU A N 1
ATOM 349 C CA . LEU A 1 49 ? -57.562 37.469 0.429 1 90.88 49 LEU A CA 1
ATOM 350 C C . LEU A 1 49 ? -56.531 36.594 1.116 1 90.88 49 LEU A C 1
ATOM 352 O O . LEU A 1 49 ? -56.75 36.094 2.215 1 90.88 49 LEU A O 1
ATOM 356 N N . SER A 1 50 ? -55.406 36.406 0.508 1 90.31 50 SER A N 1
ATOM 357 C CA . SER A 1 50 ? -54.312 35.625 1.104 1 90.31 50 SER A CA 1
ATOM 358 C C . SER A 1 50 ? -53.875 36.25 2.426 1 90.31 50 SER A C 1
ATOM 360 O O . SER A 1 50 ? -53.656 35.531 3.412 1 90.31 50 SER A O 1
ATOM 362 N N . ARG A 1 51 ? -53.688 37.531 2.412 1 88.19 51 ARG A N 1
ATOM 363 C CA . ARG A 1 51 ? -53.312 38.219 3.633 1 88.19 51 ARG A CA 1
ATOM 364 C C . ARG A 1 51 ? -54.375 38.062 4.711 1 88.19 51 ARG A C 1
ATOM 366 O O . ARG A 1 51 ? -54.062 37.875 5.887 1 88.19 51 ARG A O 1
ATOM 373 N N . SER A 1 52 ? -55.594 38.125 4.375 1 89.88 52 SER A N 1
ATOM 374 C CA . SER A 1 52 ? -56.688 37.938 5.324 1 89.88 52 SER A CA 1
ATOM 375 C C . SER A 1 52 ? -56.656 36.531 5.934 1 89.88 52 SER A C 1
ATOM 377 O O . SER A 1 52 ? -56.875 36.344 7.129 1 89.88 52 SER A O 1
ATOM 379 N N . CYS A 1 53 ? -56.344 35.531 5.137 1 89.62 53 CYS A N 1
ATOM 380 C CA . CYS A 1 53 ? -56.188 34.188 5.617 1 89.62 53 CYS A CA 1
ATOM 381 C C . CYS A 1 53 ? -55 34.031 6.555 1 89.62 53 CYS A C 1
ATOM 383 O O . CYS A 1 53 ? -55.094 33.375 7.59 1 89.62 53 CYS A O 1
ATOM 385 N N . GLU A 1 54 ? -53.906 34.625 6.266 1 86.69 54 GLU A N 1
ATOM 386 C CA . GLU A 1 54 ? -52.688 34.562 7.055 1 86.69 54 GLU A CA 1
ATOM 387 C C . GLU A 1 54 ? -52.844 35.25 8.406 1 86.69 54 GLU A C 1
ATOM 389 O O . GLU A 1 54 ? -52.25 34.844 9.398 1 86.69 54 GLU A O 1
ATOM 394 N N . ARG A 1 55 ? -53.688 36.281 8.32 1 85.94 55 ARG A N 1
ATOM 395 C CA . ARG A 1 55 ? -53.844 37.094 9.531 1 85.94 55 ARG A CA 1
ATOM 396 C C . ARG A 1 55 ? -55.125 36.719 10.281 1 85.94 55 ARG A C 1
ATOM 398 O O . ARG A 1 55 ? -55.375 37.219 11.375 1 85.94 55 ARG A O 1
ATOM 405 N N . GLY A 1 56 ? -55.906 35.875 9.789 1 85.75 56 GLY A N 1
ATOM 406 C CA . GLY A 1 56 ? -57.094 35.375 10.445 1 85.75 56 GLY A CA 1
ATOM 407 C C . GLY A 1 56 ? -58.25 36.375 10.477 1 85.75 56 GLY A C 1
ATOM 408 O O . GLY A 1 56 ? -58.969 36.469 11.469 1 85.75 56 GLY A O 1
ATOM 409 N N . LYS A 1 57 ? -58.312 37.25 9.461 1 90 57 LYS A N 1
ATOM 410 C CA . LYS A 1 57 ? -59.375 38.25 9.391 1 90 57 LYS A CA 1
ATOM 411 C C . LYS A 1 57 ? -60.594 37.688 8.656 1 90 57 LYS A C 1
ATOM 413 O O . LYS A 1 57 ? -60.688 37.781 7.426 1 90 57 LYS A O 1
ATOM 418 N N . ILE A 1 58 ? -61.5 37.188 9.422 1 89 58 ILE A N 1
ATOM 419 C CA . ILE A 1 58 ? -62.594 36.375 8.922 1 89 58 ILE A CA 1
ATOM 420 C C . ILE A 1 58 ? -63.562 37.25 8.102 1 89 58 ILE A C 1
ATOM 422 O O . ILE A 1 58 ? -63.938 36.875 6.984 1 89 58 ILE A O 1
ATOM 426 N N . THR A 1 59 ? -63.875 38.469 8.625 1 89.75 59 THR A N 1
ATOM 427 C CA . THR A 1 59 ? -64.875 39.312 7.984 1 89.75 59 THR A CA 1
ATOM 428 C C . THR A 1 59 ? -64.312 39.906 6.68 1 89.75 59 THR A C 1
ATOM 430 O O . THR A 1 59 ? -65.062 40 5.688 1 89.75 59 THR A O 1
ATOM 433 N N . SER A 1 60 ? -63.094 40.281 6.801 1 91.88 60 SER A N 1
ATOM 434 C CA . SER A 1 60 ? -62.469 40.781 5.586 1 91.88 60 SER A CA 1
ATOM 435 C C . SER A 1 60 ? -62.344 39.688 4.523 1 91.88 60 SER A C 1
ATOM 437 O O . SER A 1 60 ? -62.594 39.969 3.34 1 91.88 60 SER A O 1
ATOM 439 N N . ALA A 1 61 ? -62.062 38.438 4.938 1 92.19 61 ALA A N 1
ATOM 440 C CA . ALA A 1 61 ? -61.938 37.312 4.012 1 92.19 61 ALA A CA 1
ATOM 441 C C . ALA A 1 61 ? -63.281 37.031 3.338 1 92.19 61 ALA A C 1
ATOM 443 O O . ALA A 1 61 ? -63.344 36.812 2.123 1 92.19 61 ALA A O 1
ATOM 444 N N . GLN A 1 62 ? -64.375 37.062 4.086 1 89.38 62 GLN A N 1
ATOM 445 C CA . GLN A 1 62 ? -65.688 36.812 3.562 1 89.38 62 GLN A CA 1
ATOM 446 C C . GLN A 1 62 ? -66.125 37.875 2.572 1 89.38 62 GLN A C 1
ATOM 448 O O . GLN A 1 62 ? -66.688 37.594 1.514 1 89.38 62 GLN A O 1
ATOM 453 N N . ALA A 1 63 ? -65.812 39.156 2.938 1 90.12 63 ALA A N 1
ATOM 454 C CA . ALA A 1 63 ? -66.125 40.281 2.064 1 90.12 63 ALA A CA 1
ATOM 455 C C . ALA A 1 63 ? -65.438 40.156 0.723 1 90.12 63 ALA A C 1
ATOM 457 O O . ALA A 1 63 ? -66 40.406 -0.328 1 90.12 63 ALA A O 1
ATOM 458 N N . LEU A 1 64 ? -64.188 39.656 0.835 1 93.12 64 LEU A N 1
ATOM 459 C CA . LEU A 1 64 ? -63.375 39.531 -0.376 1 93.12 64 LEU A CA 1
ATOM 460 C C . LEU A 1 64 ? -63.875 38.375 -1.225 1 93.12 64 LEU A C 1
ATOM 462 O O . LEU A 1 64 ? -63.906 38.469 -2.453 1 93.12 64 LEU A O 1
ATOM 466 N N . LEU A 1 65 ? -64.312 37.25 -0.687 1 91.94 65 LEU A N 1
ATOM 467 C CA . LEU A 1 65 ? -64.812 36.062 -1.38 1 91.94 65 LEU A CA 1
ATOM 468 C C . LEU A 1 65 ? -66.125 36.344 -2.064 1 91.94 65 LEU A C 1
ATOM 470 O O . LEU A 1 65 ? -66.375 35.812 -3.146 1 91.94 65 LEU A O 1
ATOM 474 N N . GLU A 1 66 ? -66.938 37.219 -1.489 1 86.38 66 GLU A N 1
ATOM 475 C CA . GLU A 1 66 ? -68.25 37.531 -1.999 1 86.38 66 GLU A CA 1
ATOM 476 C C . GLU A 1 66 ? -68.188 38.375 -3.27 1 86.38 66 GLU A C 1
ATOM 478 O O . GLU A 1 66 ? -69.125 38.438 -4.051 1 86.38 66 GLU A O 1
ATOM 483 N N . THR A 1 67 ? -67.062 39.031 -3.463 1 87.88 67 THR A N 1
ATOM 484 C CA . THR A 1 67 ? -66.875 39.812 -4.699 1 87.88 67 THR A CA 1
ATOM 485 C C . THR A 1 67 ? -66.875 38.875 -5.906 1 87.88 67 THR A C 1
ATOM 487 O O . THR A 1 67 ? -67.125 39.312 -7.031 1 87.88 67 THR A O 1
ATOM 490 N N . GLY A 1 68 ? -66.438 37.531 -5.746 1 83.06 68 GLY A N 1
ATOM 491 C CA . GLY A 1 68 ? -66.375 36.531 -6.797 1 83.06 68 GLY A CA 1
ATOM 492 C C . GLY A 1 68 ? -65.25 36.719 -7.75 1 83.06 68 GLY A C 1
ATOM 493 O O . GLY A 1 68 ? -65.125 36 -8.75 1 83.06 68 GLY A O 1
ATOM 494 N N . ARG A 1 69 ? -64.438 37.656 -7.488 1 89 69 ARG A N 1
ATOM 495 C CA . ARG A 1 69 ? -63.375 37.969 -8.414 1 89 69 ARG A CA 1
ATOM 496 C C . ARG A 1 69 ? -62.062 37.469 -7.895 1 89 69 ARG A C 1
ATOM 498 O O . ARG A 1 69 ? -61 37.688 -8.523 1 89 69 ARG A O 1
ATOM 505 N N . CYS A 1 70 ? -62.062 36.812 -6.801 1 89.75 70 CYS A N 1
ATOM 506 C CA . CYS A 1 70 ? -60.844 36.25 -6.246 1 89.75 70 CYS A CA 1
ATOM 507 C C . CYS A 1 70 ? -60.594 34.844 -6.75 1 89.75 70 CYS A C 1
ATOM 509 O O . CYS A 1 70 ? -61.531 34.062 -6.949 1 89.75 70 CYS A O 1
ATOM 511 N N . ASP A 1 71 ? -59.375 34.5 -7.043 1 90.12 71 ASP A N 1
ATOM 512 C CA . ASP A 1 71 ? -59 33.125 -7.328 1 90.12 71 ASP A CA 1
ATOM 513 C C . ASP A 1 71 ? -58.688 32.375 -6.035 1 90.12 71 ASP A C 1
ATOM 515 O O . ASP A 1 71 ? -57.625 32.5 -5.461 1 90.12 71 ASP A O 1
ATOM 519 N N . VAL A 1 72 ? -59.531 31.562 -5.676 1 90.44 72 VAL A N 1
ATOM 520 C CA . VAL A 1 72 ? -59.5 30.875 -4.391 1 90.44 72 VAL A CA 1
ATOM 521 C C . VAL A 1 72 ? -58.375 29.812 -4.426 1 90.44 72 VAL A C 1
ATOM 523 O O . VAL A 1 72 ? -57.906 29.375 -3.379 1 90.44 72 VAL A O 1
ATOM 526 N N . ASN A 1 73 ? -57.938 29.297 -5.48 1 90.88 73 ASN A N 1
ATOM 527 C CA . ASN A 1 73 ? -56.938 28.25 -5.605 1 90.88 73 ASN A CA 1
ATOM 528 C C . ASN A 1 73 ? -55.594 28.828 -6.02 1 90.88 73 ASN A C 1
ATOM 530 O O . ASN A 1 73 ? -54.688 28.094 -6.418 1 90.88 73 ASN A O 1
ATOM 534 N N . ALA A 1 74 ? -55.5 30.141 -5.918 1 87.88 74 ALA A N 1
ATOM 535 C CA . ALA A 1 74 ? -54.219 30.797 -6.273 1 87.88 74 ALA A CA 1
ATOM 536 C C . ALA A 1 74 ? -53.125 30.438 -5.277 1 87.88 74 ALA A C 1
ATOM 538 O O . ALA A 1 74 ? -53.406 30.219 -4.098 1 87.88 74 ALA A O 1
ATOM 539 N N . VAL A 1 75 ? -51.812 30.156 -5.777 1 87 75 VAL A N 1
ATOM 540 C CA . VAL A 1 75 ? -50.656 29.906 -4.953 1 87 75 VAL A CA 1
ATOM 541 C C . VAL A 1 75 ? -49.875 31.203 -4.762 1 87 75 VAL A C 1
ATOM 543 O O . VAL A 1 75 ? -49.406 31.812 -5.738 1 87 75 VAL A O 1
ATOM 546 N N . VAL A 1 76 ? -49.875 31.734 -3.594 1 84.88 76 VAL A N 1
ATOM 547 C CA . VAL A 1 76 ? -49.156 32.938 -3.273 1 84.88 76 VAL A CA 1
ATOM 548 C C . VAL A 1 76 ? -47.906 32.625 -2.459 1 84.88 76 VAL A C 1
ATOM 550 O O . VAL A 1 76 ? -48 32.031 -1.381 1 84.88 76 VAL A O 1
ATOM 553 N N . GLU A 1 77 ? -46.719 32.969 -2.926 1 78.94 77 GLU A N 1
ATOM 554 C CA . GLU A 1 77 ? -45.406 32.688 -2.297 1 78.94 77 GLU A CA 1
ATOM 555 C C . GLU A 1 77 ? -45.25 31.188 -2.031 1 78.94 77 GLU A C 1
ATOM 557 O O . GLU A 1 77 ? -44.75 30.781 -0.975 1 78.94 77 GLU A O 1
ATOM 562 N N . GLY A 1 78 ? -45.844 30.391 -2.816 1 83.19 78 GLY A N 1
ATOM 563 C CA . GLY A 1 78 ? -45.688 28.938 -2.777 1 83.19 78 GLY A CA 1
ATOM 564 C C . GLY A 1 78 ? -46.781 28.25 -1.991 1 83.19 78 GLY A C 1
ATOM 565 O O . GLY A 1 78 ? -46.844 27.016 -1.959 1 83.19 78 GLY A O 1
ATOM 566 N N . ASP A 1 79 ? -47.719 29.031 -1.345 1 90.56 79 ASP A N 1
ATOM 567 C CA . ASP A 1 79 ? -48.781 28.422 -0.517 1 90.56 79 ASP A CA 1
ATOM 568 C C . ASP A 1 79 ? -50.156 28.734 -1.051 1 90.56 79 ASP A C 1
ATOM 570 O O . ASP A 1 79 ? -50.406 29.844 -1.515 1 90.56 79 ASP A O 1
ATOM 574 N N . THR A 1 80 ? -51.094 27.75 -0.949 1 92.25 80 THR A N 1
ATOM 575 C CA . THR A 1 80 ? -52.5 27.969 -1.28 1 92.25 80 THR A CA 1
ATOM 576 C C . THR A 1 80 ? -53.188 28.719 -0.153 1 92.25 80 THR A C 1
ATOM 578 O O . THR A 1 80 ? -52.719 28.719 0.987 1 92.25 80 THR A O 1
ATOM 581 N N . LEU A 1 81 ? -54.25 29.375 -0.467 1 91.12 81 LEU A N 1
ATOM 582 C CA . LEU A 1 81 ? -55.031 30.094 0.542 1 91.12 81 LEU A CA 1
ATOM 583 C C . LEU A 1 81 ? -55.594 29.125 1.587 1 91.12 81 LEU A C 1
ATOM 585 O O . LEU A 1 81 ? -55.562 29.438 2.783 1 91.12 81 LEU A O 1
ATOM 589 N N . LEU A 1 82 ? -56 27.969 1.119 1 93.25 82 LEU A N 1
ATOM 590 C CA . LEU A 1 82 ? -56.531 26.953 2.021 1 93.25 82 LEU A CA 1
ATOM 591 C C . LEU A 1 82 ? -55.469 26.5 3.012 1 93.25 82 LEU A C 1
ATOM 593 O O . LEU A 1 82 ? -55.75 26.328 4.203 1 93.25 82 LEU A O 1
ATOM 597 N N . PHE A 1 83 ? -54.25 26.266 2.58 1 93.75 83 PHE A N 1
ATOM 598 C CA . PHE A 1 83 ? -53.125 25.859 3.434 1 93.75 83 PHE A CA 1
ATOM 599 C C . PHE A 1 83 ? -52.812 26.922 4.473 1 93.75 83 PHE A C 1
ATOM 601 O O . PHE A 1 83 ? -52.656 26.625 5.656 1 93.75 83 PHE A O 1
ATOM 608 N N . SER A 1 84 ? -52.75 28.219 4.09 1 90.88 84 SER A N 1
ATOM 609 C CA . SER A 1 84 ? -52.438 29.328 4.996 1 90.88 84 SER A CA 1
ATOM 610 C C . SER A 1 84 ? -53.5 29.438 6.086 1 90.88 84 SER A C 1
ATOM 612 O O . SER A 1 84 ? -53.188 29.656 7.254 1 90.88 84 SER A O 1
ATOM 614 N N . ALA A 1 85 ? -54.75 29.281 5.711 1 91.94 85 ALA A N 1
ATOM 615 C CA . ALA A 1 85 ? -55.844 29.328 6.672 1 91.94 85 ALA A CA 1
ATOM 616 C C . ALA A 1 85 ? -55.781 28.156 7.629 1 91.94 85 ALA A C 1
ATOM 618 O O . ALA A 1 85 ? -56.062 28.297 8.828 1 91.94 85 ALA A O 1
ATOM 619 N N . ALA A 1 86 ? -55.531 26.984 7.102 1 92.94 86 ALA A N 1
ATOM 620 C CA . ALA A 1 86 ? -55.406 25.781 7.926 1 92.94 86 ALA A CA 1
ATOM 621 C C . ALA A 1 86 ? -54.25 25.906 8.922 1 92.94 86 ALA A C 1
ATOM 623 O O . ALA A 1 86 ? -54.375 25.484 10.07 1 92.94 86 ALA A O 1
ATOM 624 N N . LYS A 1 87 ? -53.094 26.438 8.492 1 90.88 87 LYS A N 1
ATOM 625 C CA . LYS A 1 87 ? -51.938 26.609 9.336 1 90.88 87 LYS A CA 1
ATOM 626 C C . LYS A 1 87 ? -52.219 27.547 10.508 1 90.88 87 LYS A C 1
ATOM 628 O O . LYS A 1 87 ? -51.625 27.422 11.57 1 90.88 87 LYS A O 1
ATOM 633 N N . LYS A 1 88 ? -53.219 28.391 10.289 1 88.38 88 LYS A N 1
ATOM 634 C CA . LYS A 1 88 ? -53.688 29.281 11.359 1 88.38 88 LYS A CA 1
ATOM 635 C C . LYS A 1 88 ? -54.844 28.656 12.133 1 88.38 88 LYS A C 1
ATOM 637 O O . LYS A 1 88 ? -55.312 29.219 13.117 1 88.38 88 LYS A O 1
ATOM 642 N N . ALA A 1 89 ? -55.281 27.484 11.766 1 89.38 89 ALA A N 1
ATOM 643 C CA . ALA A 1 89 ? -56.344 26.688 12.375 1 89.38 89 ALA A CA 1
ATOM 644 C C . ALA A 1 89 ? -57.656 27.484 12.461 1 89.38 89 ALA A C 1
ATOM 646 O O . ALA A 1 89 ? -58.344 27.422 13.469 1 89.38 89 ALA A O 1
ATOM 647 N N . ASP A 1 90 ? -57.875 28.312 11.453 1 88.5 90 ASP A N 1
ATOM 648 C CA . ASP A 1 90 ? -59.094 29.125 11.422 1 88.5 90 ASP A CA 1
ATOM 649 C C . ASP A 1 90 ? -60.25 28.359 10.742 1 88.5 90 ASP A C 1
ATOM 651 O O . ASP A 1 90 ? -60.344 28.359 9.516 1 88.5 90 ASP A O 1
ATOM 655 N N . LEU A 1 91 ? -61.094 27.828 11.539 1 91 91 LEU A N 1
ATOM 656 C CA . LEU A 1 91 ? -62.156 26.969 11.055 1 91 91 LEU A CA 1
ATOM 657 C C . LEU A 1 91 ? -63.094 27.75 10.148 1 91 91 LEU A C 1
ATOM 659 O O . LEU A 1 91 ? -63.531 27.234 9.117 1 91 91 LEU A O 1
ATOM 663 N N . ALA A 1 92 ? -63.406 29.062 10.461 1 91.06 92 ALA A N 1
ATOM 664 C CA . ALA A 1 92 ? -64.375 29.891 9.727 1 91.06 92 ALA A CA 1
ATOM 665 C C . ALA A 1 92 ? -63.844 30.219 8.328 1 91.06 92 ALA A C 1
ATOM 667 O O . ALA A 1 92 ? -64.562 30.094 7.348 1 91.06 92 ALA A O 1
ATOM 668 N N . ILE A 1 93 ? -62.625 30.578 8.289 1 92.75 93 ILE A N 1
ATOM 669 C CA . ILE A 1 93 ? -62.031 30.938 7.004 1 92.75 93 ILE A CA 1
ATOM 670 C C . ILE A 1 93 ? -61.906 29.688 6.125 1 92.75 93 ILE A C 1
ATOM 672 O O . ILE A 1 93 ? -62.188 29.734 4.926 1 92.75 93 ILE A O 1
ATOM 676 N N . VAL A 1 94 ? -61.531 28.516 6.711 1 94.44 94 VAL A N 1
ATOM 677 C CA . VAL A 1 94 ? -61.375 27.266 5.973 1 94.44 94 VAL A CA 1
ATOM 678 C C . VAL A 1 94 ? -62.719 26.844 5.391 1 94.44 94 VAL A C 1
ATOM 680 O O . VAL A 1 94 ? -62.812 26.484 4.219 1 94.44 94 VAL A O 1
ATOM 683 N N . LYS A 1 95 ? -63.812 26.969 6.18 1 92.75 95 LYS A N 1
ATOM 684 C CA . LYS A 1 95 ? -65.188 26.625 5.723 1 92.75 95 LYS A CA 1
ATOM 685 C C . LYS A 1 95 ? -65.625 27.516 4.559 1 92.75 95 LYS A C 1
ATOM 687 O O . LYS A 1 95 ? -66.125 27.016 3.553 1 92.75 95 LYS A O 1
ATOM 692 N N . SER A 1 96 ? -65.25 28.797 4.684 1 92.38 96 SER A N 1
ATOM 693 C CA . SER A 1 96 ? -65.625 29.75 3.65 1 92.38 96 SER A CA 1
ATOM 694 C C . SER A 1 96 ? -64.875 29.484 2.35 1 92.38 96 SER A C 1
ATOM 696 O O . SER A 1 96 ? -65.5 29.531 1.269 1 92.38 96 SER A O 1
ATOM 698 N N . LEU A 1 97 ? -63.625 29.125 2.484 1 94.38 97 LEU A N 1
ATOM 699 C CA . LEU A 1 97 ? -62.812 28.875 1.301 1 94.38 97 LEU A CA 1
ATOM 700 C C . LEU A 1 97 ? -63.281 27.609 0.582 1 94.38 97 LEU A C 1
ATOM 702 O O . LEU A 1 97 ? -63.406 27.609 -0.646 1 94.38 97 LEU A O 1
ATOM 706 N N . LEU A 1 98 ? -63.656 26.547 1.291 1 94.25 98 LEU A N 1
ATOM 707 C CA . LEU A 1 98 ? -64.125 25.297 0.713 1 94.25 98 LEU A CA 1
ATOM 708 C C . LEU A 1 98 ? -65.438 25.469 0.038 1 94.25 98 LEU A C 1
ATOM 710 O O . LEU A 1 98 ? -65.688 24.906 -1.025 1 94.25 98 LEU A O 1
ATOM 714 N N . GLN A 1 99 ? -66.312 26.359 0.619 1 91.25 99 GLN A N 1
ATOM 715 C CA . GLN A 1 99 ? -67.625 26.641 0.055 1 91.25 99 GLN A CA 1
ATOM 716 C C . GLN A 1 99 ? -67.5 27.391 -1.272 1 91.25 99 GLN A C 1
ATOM 718 O O . GLN A 1 99 ? -68.375 27.234 -2.15 1 91.25 99 GLN A O 1
ATOM 723 N N . HIS A 1 100 ? -66.438 28.141 -1.432 1 92.38 100 HIS A N 1
ATOM 724 C CA . HIS A 1 100 ? -66.25 28.922 -2.645 1 92.38 100 HIS A CA 1
ATOM 725 C C . HIS A 1 100 ? -65.375 28.188 -3.643 1 92.38 100 HIS A C 1
ATOM 727 O O . HIS A 1 100 ? -64.812 28.812 -4.535 1 92.38 100 HIS A O 1
ATOM 733 N N . GLY A 1 101 ? -65.062 26.812 -3.383 1 90.31 101 GLY A N 1
ATOM 734 C CA . GLY A 1 101 ? -64.5 25.969 -4.395 1 90.31 101 GLY A CA 1
ATOM 735 C C . GLY A 1 101 ? -62.969 25.781 -4.195 1 90.31 101 GLY A C 1
ATOM 736 O O . GLY A 1 101 ? -62.25 25.453 -5.141 1 90.31 101 GLY A O 1
ATOM 737 N N . ALA A 1 102 ? -62.5 26.047 -3.051 1 93.12 102 ALA A N 1
ATOM 738 C CA . ALA A 1 102 ? -61.062 25.781 -2.799 1 93.12 102 ALA A CA 1
ATOM 739 C C . ALA A 1 102 ? -60.75 24.297 -2.938 1 93.12 102 ALA A C 1
ATOM 741 O O . ALA A 1 102 ? -61.531 23.453 -2.461 1 93.12 102 ALA A O 1
ATOM 742 N N . ASP A 1 103 ? -59.688 23.938 -3.631 1 92.19 103 ASP A N 1
ATOM 743 C CA . ASP A 1 103 ? -59.281 22.562 -3.873 1 92.19 103 ASP A CA 1
ATOM 744 C C . ASP A 1 103 ? -58.281 22.094 -2.83 1 92.19 103 ASP A C 1
ATOM 746 O O . ASP A 1 103 ? -57.125 22.547 -2.826 1 92.19 103 ASP A O 1
ATOM 750 N N . ALA A 1 104 ? -58.531 21.188 -2.049 1 91.94 104 ALA A N 1
ATOM 751 C CA . ALA A 1 104 ? -57.719 20.703 -0.936 1 91.94 104 ALA A CA 1
ATOM 752 C C . ALA A 1 104 ? -56.625 19.781 -1.427 1 91.94 104 ALA A C 1
ATOM 754 O O . ALA A 1 104 ? -55.719 19.438 -0.669 1 91.94 104 ALA A O 1
ATOM 755 N N . THR A 1 105 ? -56.5 19.406 -2.637 1 90.12 105 THR A N 1
ATOM 756 C CA . THR A 1 105 ? -55.531 18.469 -3.184 1 90.12 105 THR A CA 1
ATOM 757 C C . THR A 1 105 ? -54.312 19.219 -3.705 1 90.12 105 THR A C 1
ATOM 759 O O . THR A 1 105 ? -53.25 18.594 -3.951 1 90.12 105 THR A O 1
ATOM 762 N N . ILE A 1 106 ? -54.469 20.516 -3.846 1 90.56 106 ILE A N 1
ATOM 763 C CA . ILE A 1 106 ? -53.344 21.281 -4.324 1 90.56 106 ILE A CA 1
ATOM 764 C C . ILE A 1 106 ? -52.312 21.438 -3.207 1 90.56 106 ILE A C 1
ATOM 766 O O . ILE A 1 106 ? -52.656 21.812 -2.084 1 90.56 106 ILE A O 1
ATOM 770 N N . ARG A 1 107 ? -50.969 21.047 -3.504 1 91.56 107 ARG A N 1
ATOM 771 C CA . ARG A 1 107 ? -49.906 21.031 -2.502 1 91.56 107 ARG A CA 1
ATOM 772 C C . ARG A 1 107 ? -49.219 22.391 -2.424 1 91.56 107 ARG A C 1
ATOM 774 O O . ARG A 1 107 ? -49.188 23.125 -3.404 1 91.56 107 ARG A O 1
ATOM 781 N N . SER A 1 108 ? -48.719 22.75 -1.231 1 90.62 108 SER A N 1
ATOM 782 C CA . SER A 1 108 ? -48.031 24.016 -0.956 1 90.62 108 SER A CA 1
ATOM 783 C C . SER A 1 108 ? -46.562 23.797 -0.616 1 90.62 108 SER A C 1
ATOM 785 O O . SER A 1 108 ? -46.156 22.672 -0.392 1 90.62 108 SER A O 1
ATOM 787 N N . LYS A 1 109 ? -45.75 24.828 -0.637 1 87.06 109 LYS A N 1
ATOM 788 C CA . LYS A 1 109 ? -44.312 24.75 -0.341 1 87.06 109 LYS A CA 1
ATOM 789 C C . LYS A 1 109 ? -44.062 25.109 1.117 1 87.06 109 LYS A C 1
ATOM 791 O O . LYS A 1 109 ? -42.969 24.797 1.647 1 87.06 109 LYS A O 1
ATOM 796 N N . ASN A 1 110 ? -44.969 25.672 1.931 1 85.38 110 ASN A N 1
ATOM 797 C CA . ASN A 1 110 ? -44.844 26.078 3.324 1 85.38 110 ASN A CA 1
ATOM 798 C C . ASN A 1 110 ? -43.688 27.062 3.516 1 85.38 110 ASN A C 1
ATOM 800 O O . ASN A 1 110 ? -42.844 26.875 4.406 1 85.38 110 ASN A O 1
ATOM 804 N N . LYS A 1 111 ? -43.406 28 2.652 1 71.5 111 LYS A N 1
ATOM 805 C CA . LYS A 1 111 ? -42.469 29.109 2.67 1 71.5 111 LYS A CA 1
ATOM 806 C C . LYS A 1 111 ? -41.031 28.578 2.619 1 71.5 111 LYS A C 1
ATOM 808 O O . LYS A 1 111 ? -40.125 29.203 3.168 1 71.5 111 LYS A O 1
ATOM 813 N N . ARG A 1 112 ? -40.75 27.484 2.482 1 65.94 112 ARG A N 1
ATOM 814 C CA . ARG A 1 112 ? -39.406 26.969 2.391 1 65.94 112 ARG A CA 1
ATOM 815 C C . ARG A 1 112 ? -38.812 27.234 1.013 1 65.94 112 ARG A C 1
ATOM 817 O O . ARG A 1 112 ? -39.5 27.203 0.005 1 65.94 112 ARG A O 1
ATOM 824 N N . SER A 1 113 ? -37.625 27.953 1.074 1 56.56 113 SER A N 1
ATOM 825 C CA . SER A 1 113 ? -36.875 28.359 -0.09 1 56.56 113 SER A CA 1
ATOM 826 C C . SER A 1 113 ? -36.125 27.188 -0.708 1 56.56 113 SER A C 1
ATOM 828 O O . SER A 1 113 ? -35.781 26.219 -0.013 1 56.56 113 SER A O 1
ATOM 830 N N . GLY A 1 114 ? -36.375 26.797 -2.055 1 52.84 114 GLY A N 1
ATOM 831 C CA . GLY A 1 114 ? -35.625 25.859 -2.883 1 52.84 114 GLY A CA 1
ATOM 832 C C . GLY A 1 114 ? -36.531 25.141 -3.883 1 52.84 114 GLY A C 1
ATOM 833 O O . GLY A 1 114 ? -37.75 25.297 -3.867 1 52.84 114 GLY A O 1
ATOM 834 N N . ASP A 1 115 ? -35.875 24.562 -4.898 1 46.94 115 ASP A N 1
ATOM 835 C CA . ASP A 1 115 ? -36.375 24 -6.148 1 46.94 115 ASP A CA 1
ATOM 836 C C . ASP A 1 115 ? -37.156 22.719 -5.898 1 46.94 115 ASP A C 1
ATOM 838 O O . ASP A 1 115 ? -37.5 22 -6.84 1 46.94 115 ASP A O 1
ATOM 842 N N . LYS A 1 116 ? -37.656 22.531 -4.578 1 60.47 116 LYS A N 1
ATOM 843 C CA . LYS A 1 116 ? -38.438 21.312 -4.461 1 60.47 116 LYS A CA 1
ATOM 844 C C . LYS A 1 116 ? -39.906 21.562 -4.852 1 60.47 116 LYS A C 1
ATOM 846 O O . LYS A 1 116 ? -40.438 22.641 -4.598 1 60.47 116 LYS A O 1
ATOM 851 N N . PRO A 1 117 ? -40.5 20.516 -5.457 1 70.44 117 PRO A N 1
ATOM 852 C CA . PRO A 1 117 ? -41.938 20.609 -5.805 1 70.44 117 PRO A CA 1
ATOM 853 C C . PRO A 1 117 ? -42.812 20.734 -4.578 1 70.44 117 PRO A C 1
ATOM 855 O O . PRO A 1 117 ? -42.469 20.281 -3.488 1 70.44 117 PRO A O 1
ATOM 858 N N . PRO A 1 118 ? -43.781 21.547 -4.633 1 79 118 PRO A N 1
ATOM 859 C CA . PRO A 1 118 ? -44.719 21.656 -3.525 1 79 118 PRO A CA 1
ATOM 860 C C . PRO A 1 118 ? -45.188 20.281 -3.014 1 79 118 PRO A C 1
ATOM 862 O O . PRO A 1 118 ? -45.562 19.422 -3.807 1 79 118 PRO A O 1
ATOM 865 N N . ALA A 1 119 ? -45.094 20.047 -1.67 1 86.81 119 ALA A N 1
ATOM 866 C CA . ALA A 1 119 ? -45.406 18.734 -1.135 1 86.81 119 ALA A CA 1
ATOM 867 C C . ALA A 1 119 ? -46.344 18.844 0.075 1 86.81 119 ALA A C 1
ATOM 869 O O . ALA A 1 119 ? -46.938 17.844 0.503 1 86.81 119 ALA A O 1
ATOM 870 N N . PHE A 1 120 ? -46.719 20.047 0.581 1 92.19 120 PHE A N 1
ATOM 871 C CA . PHE A 1 120 ? -47.469 20.219 1.827 1 92.19 120 PHE A CA 1
ATOM 872 C C . PHE A 1 120 ? -48.938 20.312 1.56 1 92.19 120 PHE A C 1
ATOM 874 O O . PHE A 1 120 ? -49.375 21.094 0.719 1 92.19 120 PHE A O 1
ATOM 881 N N . THR A 1 121 ? -49.781 19.547 2.355 1 93.56 121 THR A N 1
ATOM 882 C CA . THR A 1 121 ? -51.219 19.578 2.303 1 93.56 121 THR A CA 1
ATOM 883 C C . THR A 1 121 ? -51.781 20.453 3.43 1 93.56 121 THR A C 1
ATOM 885 O O . THR A 1 121 ? -51.062 20.766 4.387 1 93.56 121 THR A O 1
ATOM 888 N N . PRO A 1 122 ? -53 20.906 3.318 1 93.31 122 PRO A N 1
ATOM 889 C CA . PRO A 1 122 ? -53.594 21.672 4.41 1 93.31 122 PRO A CA 1
ATOM 890 C C . PRO A 1 122 ? -53.625 20.906 5.73 1 93.31 122 PRO A C 1
ATOM 892 O O . PRO A 1 122 ? -53.562 21.531 6.801 1 93.31 122 PRO A O 1
ATOM 895 N N . LEU A 1 123 ? -53.594 19.578 5.652 1 93.44 123 LEU A N 1
ATOM 896 C CA . LEU A 1 123 ? -53.531 18.781 6.875 1 93.44 123 LEU A CA 1
ATOM 897 C C . LEU A 1 123 ? -52.188 19 7.59 1 93.44 123 LEU A C 1
ATOM 899 O O . LEU A 1 123 ? -52.156 19.094 8.82 1 93.44 123 LEU A O 1
ATOM 903 N N . HIS A 1 124 ? -51.125 19.031 6.867 1 93.5 124 HIS A N 1
ATOM 904 C CA . HIS A 1 124 ? -49.812 19.344 7.418 1 93.5 124 HIS A CA 1
ATOM 905 C C . HIS A 1 124 ? -49.812 20.703 8.094 1 93.5 124 HIS A C 1
ATOM 907 O O . HIS A 1 124 ? -49.188 20.891 9.133 1 93.5 124 HIS A O 1
ATOM 913 N N . GLY A 1 125 ? -50.469 21.656 7.406 1 89.88 125 GLY A N 1
ATOM 914 C CA . GLY A 1 125 ? -50.594 23 7.965 1 89.88 125 GLY A CA 1
ATOM 915 C C . GLY A 1 125 ? -51.219 23.016 9.352 1 89.88 125 GLY A C 1
ATOM 916 O O . GLY A 1 125 ? -50.719 23.703 10.25 1 89.88 125 GLY A O 1
ATOM 917 N N . VAL A 1 126 ? -52.281 22.203 9.547 1 90.38 126 VAL A N 1
ATOM 918 C CA . VAL A 1 126 ? -52.938 22.125 10.844 1 90.38 126 VAL A CA 1
ATOM 919 C C . VAL A 1 126 ? -52 21.562 11.883 1 90.38 126 VAL A C 1
ATOM 921 O O . VAL A 1 126 ? -51.875 22.078 12.992 1 90.38 126 VAL A O 1
ATOM 924 N N . ALA A 1 127 ? -51.312 20.484 11.539 1 88.12 127 ALA A N 1
ATOM 925 C CA . ALA A 1 127 ? -50.375 19.859 12.453 1 88.12 127 ALA A CA 1
ATOM 926 C C . ALA A 1 127 ? -49.25 20.812 12.82 1 88.12 127 ALA A C 1
ATOM 928 O O . ALA A 1 127 ? -48.75 20.812 13.961 1 88.12 127 ALA A O 1
ATOM 929 N N . ASP A 1 128 ? -48.812 21.656 11.922 1 85 128 ASP A N 1
ATOM 930 C CA . ASP A 1 128 ? -47.719 22.594 12.102 1 85 128 ASP A CA 1
ATOM 931 C C . ASP A 1 128 ? -48.156 23.828 12.883 1 85 128 ASP A C 1
ATOM 933 O O . ASP A 1 128 ? -47.312 24.609 13.328 1 85 128 ASP A O 1
ATOM 937 N N . SER A 1 129 ? -49.438 24 13.023 1 80.94 129 SER A N 1
ATOM 938 C CA . SER A 1 129 ? -50 25.188 13.688 1 80.94 129 SER A CA 1
ATOM 939 C C . SER A 1 129 ? -49.781 25.109 15.195 1 80.94 129 SER A C 1
ATOM 941 O O . SER A 1 129 ? -49.844 26.125 15.891 1 80.94 129 SER A O 1
ATOM 943 N N . THR A 1 130 ? -49.562 23.938 15.633 1 78.69 130 THR A N 1
ATOM 944 C CA . THR A 1 130 ? -49.469 23.734 17.078 1 78.69 130 THR A CA 1
ATOM 945 C C . THR A 1 130 ? -48 23.672 17.516 1 78.69 130 THR A C 1
ATOM 947 O O . THR A 1 130 ? -47.125 23.219 16.766 1 78.69 130 THR A O 1
ATOM 950 N N . ARG A 1 131 ? -47.812 24.391 18.625 1 74.19 131 ARG A N 1
ATOM 951 C CA . ARG A 1 131 ? -46.469 24.281 19.203 1 74.19 131 ARG A CA 1
ATOM 952 C C . ARG A 1 131 ? -46.25 22.875 19.781 1 74.19 131 ARG A C 1
ATOM 954 O O . ARG A 1 131 ? -47.188 22.219 20.219 1 74.19 131 ARG A O 1
ATOM 961 N N . PRO A 1 132 ? -44.969 22.469 19.812 1 76.19 132 PRO A N 1
ATOM 962 C CA . PRO A 1 132 ? -44.656 21.156 20.391 1 76.19 132 PRO A CA 1
ATOM 963 C C . PRO A 1 132 ? -45.094 21.031 21.844 1 76.19 132 PRO A C 1
ATOM 965 O O . PRO A 1 132 ? -44.938 21.984 22.625 1 76.19 132 PRO A O 1
ATOM 968 N N . TYR A 1 133 ? -45.781 20.031 22.203 1 71.44 133 TYR A N 1
ATOM 969 C CA . TYR A 1 133 ? -46.188 19.672 23.562 1 71.44 133 TYR A CA 1
ATOM 970 C C . TYR A 1 133 ? -47.281 20.578 24.078 1 71.44 133 TYR A C 1
ATOM 972 O O . TYR A 1 133 ? -47.531 20.656 25.281 1 71.44 133 TYR A O 1
ATOM 980 N N . GLU A 1 134 ? -47.875 21.281 23.078 1 74.12 134 GLU A N 1
ATOM 981 C CA . GLU A 1 134 ? -48.938 22.172 23.484 1 74.12 134 GLU A CA 1
ATOM 982 C C . GLU A 1 134 ? -50.219 21.406 23.734 1 74.12 134 GLU A C 1
ATOM 984 O O . GLU A 1 134 ? -50.594 20.516 22.969 1 74.12 134 GLU A O 1
ATOM 989 N N . LYS A 1 135 ? -50.875 21.641 25.078 1 73.31 135 LYS A N 1
ATOM 990 C CA . LYS A 1 135 ? -52.188 21.078 25.359 1 73.31 135 LYS A CA 1
ATOM 991 C C . LYS A 1 135 ? -53.281 21.812 24.594 1 73.31 135 LYS A C 1
ATOM 993 O O . LYS A 1 135 ? -53.375 23.031 24.703 1 73.31 135 LYS A O 1
ATOM 998 N N . LEU A 1 136 ? -53.875 21.234 23.594 1 74.94 136 LEU A N 1
ATOM 999 C CA . LEU A 1 136 ? -54.906 21.859 22.781 1 74.94 136 LEU A CA 1
ATOM 1000 C C . LEU A 1 136 ? -56.156 22.125 23.594 1 74.94 136 LEU A C 1
ATOM 1002 O O . LEU A 1 136 ? -56.781 21.188 24.109 1 74.94 136 LEU A O 1
ATOM 1006 N N . GLU A 1 137 ? -56.312 23.297 24.188 1 70.56 137 GLU A N 1
ATOM 1007 C CA . GLU A 1 137 ? -57.5 23.672 24.984 1 70.56 137 GLU A CA 1
ATOM 1008 C C . GLU A 1 137 ? -58.781 23.391 24.219 1 70.56 137 GLU A C 1
ATOM 1010 O O . GLU A 1 137 ? -59.75 22.938 24.812 1 70.56 137 GLU A O 1
ATOM 1015 N N . ASP A 1 138 ? -58.781 23.625 22.906 1 82.5 138 ASP A N 1
ATOM 1016 C CA . ASP A 1 138 ? -59.969 23.391 22.109 1 82.5 138 ASP A CA 1
ATOM 1017 C C . ASP A 1 138 ? -59.75 22.281 21.094 1 82.5 138 ASP A C 1
ATOM 1019 O O . ASP A 1 138 ? -59.781 22.516 19.875 1 82.5 138 ASP A O 1
ATOM 1023 N N . LEU A 1 139 ? -59.594 20.984 21.5 1 88.44 139 LEU A N 1
ATOM 1024 C CA . LEU A 1 139 ? -59.281 19.812 20.672 1 88.44 139 LEU A CA 1
ATOM 1025 C C . LEU A 1 139 ? -60.406 19.547 19.688 1 88.44 139 LEU A C 1
ATOM 1027 O O . LEU A 1 139 ? -60.156 19.266 18.516 1 88.44 139 LEU A O 1
ATOM 1031 N N . PRO A 1 140 ? -61.688 19.797 20.047 1 87.62 140 PRO A N 1
ATOM 1032 C CA . PRO A 1 140 ? -62.75 19.5 19.109 1 87.62 140 PRO A CA 1
ATOM 1033 C C . PRO A 1 140 ? -62.75 20.406 17.891 1 87.62 140 PRO A C 1
ATOM 1035 O O . PRO A 1 140 ? -63.094 19.969 16.781 1 87.62 140 PRO A O 1
ATOM 1038 N N . ARG A 1 141 ? -62.312 21.609 18.188 1 88.69 141 ARG A N 1
ATOM 1039 C CA . ARG A 1 141 ? -62.219 22.531 17.062 1 88.69 141 ARG A CA 1
ATOM 1040 C C . ARG A 1 141 ? -61.219 22.047 16.031 1 88.69 141 ARG A C 1
ATOM 1042 O O . ARG A 1 141 ? -61.469 22.094 14.82 1 88.69 141 ARG A O 1
ATOM 1049 N N . TYR A 1 142 ? -60.125 21.547 16.5 1 90.88 142 TYR A N 1
ATOM 1050 C CA . TYR A 1 142 ? -59.094 21.047 15.609 1 90.88 142 TYR A CA 1
ATOM 1051 C C . TYR A 1 142 ? -59.531 19.766 14.906 1 90.88 142 TYR A C 1
ATOM 1053 O O . TYR A 1 142 ? -59.281 19.594 13.711 1 90.88 142 TYR A O 1
ATOM 1061 N N . GLU A 1 143 ? -60.25 18.953 15.539 1 92.38 143 GLU A N 1
ATOM 1062 C CA . GLU A 1 143 ? -60.781 17.719 14.953 1 92.38 143 GLU A CA 1
ATOM 1063 C C . GLU A 1 143 ? -61.812 18.016 13.859 1 92.38 143 GLU A C 1
ATOM 1065 O O . GLU A 1 143 ? -61.812 17.359 12.812 1 92.38 143 GLU A O 1
ATOM 1070 N N . GLU A 1 144 ? -62.562 19.047 14.172 1 92.88 144 GLU A N 1
ATOM 1071 C CA . GLU A 1 144 ? -63.562 19.453 13.172 1 92.88 144 GLU A CA 1
ATOM 1072 C C . GLU A 1 144 ? -62.875 20.016 11.93 1 92.88 144 GLU A C 1
ATOM 1074 O O . GLU A 1 144 ? -63.25 19.703 10.805 1 92.88 144 GLU A O 1
ATOM 1079 N N . LEU A 1 145 ? -61.906 20.797 12.219 1 92.94 145 LEU A N 1
ATOM 1080 C CA . LEU A 1 145 ? -61.125 21.375 11.125 1 92.94 145 LEU A CA 1
ATOM 1081 C C . LEU A 1 145 ? -60.5 20.281 10.273 1 92.94 145 LEU A C 1
ATOM 1083 O O . LEU A 1 145 ? -60.594 20.312 9.047 1 92.94 145 LEU A O 1
ATOM 1087 N N . MET A 1 146 ? -59.875 19.234 10.82 1 93.31 146 MET A N 1
ATOM 1088 C CA . MET A 1 146 ? -59.25 18.125 10.117 1 93.31 146 MET A CA 1
ATOM 1089 C C . MET A 1 146 ? -60.25 17.297 9.359 1 93.31 146 MET A C 1
ATOM 1091 O O . MET A 1 146 ? -60 16.859 8.234 1 93.31 146 MET A O 1
ATOM 1095 N N . GLN A 1 147 ? -61.469 17.156 9.969 1 93.44 147 GLN A N 1
ATOM 1096 C CA . GLN A 1 147 ? -62.531 16.391 9.32 1 93.44 147 GLN A CA 1
ATOM 1097 C C . GLN A 1 147 ? -63 17.078 8.047 1 93.44 147 GLN A C 1
ATOM 1099 O O . GLN A 1 147 ? -63.219 16.422 7.027 1 93.44 147 GLN A O 1
ATOM 1104 N N . LEU A 1 148 ? -63.094 18.391 8.125 1 94.25 148 LEU A N 1
ATOM 1105 C CA . LEU A 1 148 ? -63.5 19.172 6.977 1 94.25 148 LEU A CA 1
ATOM 1106 C C . LEU A 1 148 ? -62.531 19.016 5.82 1 94.25 148 LEU A C 1
ATOM 1108 O O . LEU A 1 148 ? -62.938 18.891 4.664 1 94.25 148 LEU A O 1
ATOM 1112 N N . LEU A 1 149 ? -61.312 19 6.191 1 95.31 149 LEU A N 1
ATOM 1113 C CA . LEU A 1 149 ? -60.25 18.906 5.172 1 95.31 149 LEU A CA 1
ATOM 1114 C C . LEU A 1 149 ? -60.219 17.5 4.57 1 95.31 149 LEU A C 1
ATOM 1116 O O . LEU A 1 149 ? -60.031 17.344 3.361 1 95.31 149 LEU A O 1
ATOM 1120 N N . LEU A 1 150 ? -60.438 16.438 5.32 1 94.88 150 LEU A N 1
ATOM 1121 C CA . LEU A 1 150 ? -60.469 15.055 4.84 1 94.88 150 LEU A CA 1
ATOM 1122 C C . LEU A 1 150 ? -61.688 14.836 3.93 1 94.88 150 LEU A C 1
ATOM 1124 O O . LEU A 1 150 ? -61.562 14.195 2.883 1 94.88 150 LEU A O 1
ATOM 1128 N N . ASP A 1 151 ? -62.812 15.492 4.297 1 93.06 151 ASP A N 1
ATOM 1129 C CA . ASP A 1 151 ? -64 15.391 3.488 1 93.06 151 ASP A CA 1
ATOM 1130 C C . ASP A 1 151 ? -63.844 16.094 2.143 1 93.06 151 ASP A C 1
ATOM 1132 O O . ASP A 1 151 ? -64.438 15.688 1.144 1 93.06 151 ASP A O 1
ATOM 1136 N N . ALA A 1 152 ? -63 17.094 2.135 1 93.75 152 ALA A N 1
ATOM 1137 C CA . ALA A 1 152 ? -62.75 17.875 0.925 1 93.75 152 ALA A CA 1
ATOM 1138 C C . ALA A 1 152 ? -61.781 17.156 0 1 93.75 152 ALA A C 1
ATOM 1140 O O . ALA A 1 152 ? -61.5 17.625 -1.103 1 93.75 152 ALA A O 1
ATOM 1141 N N . GLY A 1 153 ? -61.156 16 0.517 1 91.5 153 GLY A N 1
ATOM 1142 C CA . GLY A 1 153 ? -60.375 15.172 -0.371 1 91.5 153 GLY A CA 1
ATOM 1143 C C . GLY A 1 153 ? -58.906 15.164 -0.02 1 91.5 153 GLY A C 1
ATOM 1144 O O . GLY A 1 153 ? -58.094 14.641 -0.78 1 91.5 153 GLY A O 1
ATOM 1145 N N . CYS A 1 154 ? -58.562 15.742 1.073 1 92.75 154 CYS A N 1
ATOM 1146 C CA . CYS A 1 154 ? -57.156 15.703 1.483 1 92.75 154 CYS A CA 1
ATOM 1147 C C . CYS A 1 154 ? -56.719 14.281 1.781 1 92.75 154 CYS A C 1
ATOM 1149 O O . CYS A 1 154 ? -57.406 13.523 2.445 1 92.75 154 CYS A O 1
ATOM 1151 N N . ASP A 1 155 ? -55.531 13.883 1.256 1 92.75 155 ASP A N 1
ATOM 1152 C CA . ASP A 1 155 ? -54.969 12.555 1.505 1 92.75 155 ASP A CA 1
ATOM 1153 C C . ASP A 1 155 ? -54.344 12.477 2.898 1 92.75 155 ASP A C 1
ATOM 1155 O O . ASP A 1 155 ? -53.406 13.188 3.201 1 92.75 155 ASP A O 1
ATOM 1159 N N . ILE A 1 156 ? -54.844 11.664 3.723 1 93.81 156 ILE A N 1
ATOM 1160 C CA . ILE A 1 156 ? -54.438 11.555 5.117 1 93.81 156 ILE A CA 1
ATOM 1161 C C . ILE A 1 156 ? -53 11.055 5.195 1 93.81 156 ILE A C 1
ATOM 1163 O O . ILE A 1 156 ? -52.281 11.328 6.168 1 93.81 156 ILE A O 1
ATOM 1167 N N . ASN A 1 157 ? -52.438 10.336 4.258 1 94.44 157 ASN A N 1
ATOM 1168 C CA . ASN A 1 157 ? -51.094 9.734 4.27 1 94.44 157 ASN A CA 1
ATOM 1169 C C . ASN A 1 157 ? -50.156 10.477 3.336 1 94.44 157 ASN A C 1
ATOM 1171 O O . ASN A 1 157 ? -49.094 9.945 2.98 1 94.44 157 ASN A O 1
ATOM 1175 N N . ALA A 1 158 ? -50.562 11.719 2.953 1 93.56 158 ALA A N 1
ATOM 1176 C CA . ALA A 1 158 ? -49.688 12.516 2.113 1 93.56 158 ALA A CA 1
ATOM 1177 C C . ALA A 1 158 ? -48.375 12.859 2.852 1 93.56 158 ALA A C 1
ATOM 1179 O O . ALA A 1 158 ? -48.406 13.148 4.051 1 93.56 158 ALA A O 1
ATOM 1180 N N . GLN A 1 159 ? -47.219 12.727 2.186 1 91.88 159 GLN A N 1
ATOM 1181 C CA . GLN A 1 159 ? -45.938 13.031 2.768 1 91.88 159 GLN A CA 1
ATOM 1182 C C . GLN A 1 159 ? -45.438 14.398 2.322 1 91.88 159 GLN A C 1
ATOM 1184 O O . GLN A 1 159 ? -45.625 14.789 1.17 1 91.88 159 GLN A O 1
ATOM 1189 N N . ASP A 1 160 ? -44.875 15.125 3.16 1 88.5 160 ASP A N 1
ATOM 1190 C CA . ASP A 1 160 ? -44.312 16.438 2.826 1 88.5 160 ASP A CA 1
ATOM 1191 C C . ASP A 1 160 ? -42.906 16.297 2.213 1 88.5 160 ASP A C 1
ATOM 1193 O O . ASP A 1 160 ? -42.531 15.219 1.754 1 88.5 160 ASP A O 1
ATOM 1197 N N . ALA A 1 161 ? -42.188 17.406 2.119 1 81.5 161 ALA A N 1
ATOM 1198 C CA . ALA A 1 161 ? -40.906 17.453 1.429 1 81.5 161 ALA A CA 1
ATOM 1199 C C . ALA A 1 161 ? -39.875 16.641 2.166 1 81.5 161 ALA A C 1
ATOM 1201 O O . ALA A 1 161 ? -38.844 16.266 1.588 1 81.5 161 ALA A O 1
ATOM 1202 N N . HIS A 1 162 ? -40.188 16.328 3.441 1 82.44 162 HIS A N 1
ATOM 1203 C CA . HIS A 1 162 ? -39.25 15.539 4.223 1 82.44 162 HIS A CA 1
ATOM 1204 C C . HIS A 1 162 ? -39.812 14.141 4.512 1 82.44 162 HIS A C 1
ATOM 1206 O O . HIS A 1 162 ? -39.281 13.414 5.34 1 82.44 162 HIS A O 1
ATOM 1212 N N . GLY A 1 163 ? -40.938 13.867 3.873 1 87.69 163 GLY A N 1
ATOM 1213 C CA . GLY A 1 163 ? -41.531 12.555 4.008 1 87.69 163 GLY A CA 1
ATOM 1214 C C . GLY A 1 163 ? -42.438 12.438 5.215 1 87.69 163 GLY A C 1
ATOM 1215 O O . GLY A 1 163 ? -42.938 11.352 5.531 1 87.69 163 GLY A O 1
ATOM 1216 N N . ASN A 1 164 ? -42.719 13.555 5.895 1 92.12 164 ASN A N 1
ATOM 1217 C CA . ASN A 1 164 ? -43.562 13.508 7.082 1 92.12 164 ASN A CA 1
ATOM 1218 C C . ASN A 1 164 ? -45.062 13.461 6.723 1 92.12 164 ASN A C 1
ATOM 1220 O O . ASN A 1 164 ? -45.469 14.141 5.789 1 92.12 164 ASN A O 1
ATOM 1224 N N . THR A 1 165 ? -45.781 12.625 7.414 1 94.56 165 THR A N 1
ATOM 1225 C CA . THR A 1 165 ? -47.25 12.648 7.363 1 94.56 165 THR A CA 1
ATOM 1226 C C . THR A 1 165 ? -47.812 13.484 8.5 1 94.56 165 THR A C 1
ATOM 1228 O O . THR A 1 165 ? -47.094 13.875 9.414 1 94.56 165 THR A O 1
ATOM 1231 N N . ALA A 1 166 ? -49.062 13.789 8.398 1 93.19 166 ALA A N 1
ATOM 1232 C CA . ALA A 1 166 ? -49.688 14.539 9.477 1 93.19 166 ALA A CA 1
ATOM 1233 C C . ALA A 1 166 ? -49.594 13.781 10.797 1 93.19 166 ALA A C 1
ATOM 1235 O O . ALA A 1 166 ? -49.406 14.383 11.852 1 93.19 166 ALA A O 1
ATOM 1236 N N . LEU A 1 167 ? -49.656 12.469 10.695 1 94.69 167 LEU A N 1
ATOM 1237 C CA . LEU A 1 167 ? -49.5 11.633 11.891 1 94.69 167 LEU A CA 1
ATOM 1238 C C . LEU A 1 167 ? -48.125 11.75 12.484 1 94.69 167 LEU A C 1
ATOM 1240 O O . LEU A 1 167 ? -47.969 11.961 13.688 1 94.69 167 LEU A O 1
ATOM 1244 N N . LEU A 1 168 ? -47.094 11.609 11.711 1 94.81 168 LEU A N 1
ATOM 1245 C CA . LEU A 1 168 ? -45.719 11.688 12.141 1 94.81 168 LEU A CA 1
ATOM 1246 C C . LEU A 1 168 ? -45.438 13.016 12.836 1 94.81 168 LEU A C 1
ATOM 1248 O O . LEU A 1 168 ? -44.812 13.039 13.906 1 94.81 168 LEU A O 1
ATOM 1252 N N . LEU A 1 169 ? -45.906 14.062 12.25 1 91.38 169 LEU A N 1
ATOM 1253 C CA . LEU A 1 169 ? -45.688 15.391 12.82 1 91.38 169 LEU A CA 1
ATOM 1254 C C . LEU A 1 169 ? -46.406 15.5 14.172 1 91.38 169 LEU A C 1
ATOM 1256 O O . LEU A 1 169 ? -45.844 16.062 15.117 1 91.38 169 LEU A O 1
ATOM 1260 N N . SER A 1 170 ? -47.562 15.008 14.242 1 91.69 170 SER A N 1
ATOM 1261 C CA . SER A 1 170 ? -48.344 15.094 15.469 1 91.69 170 SER A CA 1
ATOM 1262 C C . SER A 1 170 ? -47.719 14.273 16.594 1 91.69 170 SER A C 1
ATOM 1264 O O . SER A 1 170 ? -47.656 14.711 17.734 1 91.69 170 SER A O 1
ATOM 1266 N N . VAL A 1 171 ? -47.219 13.133 16.25 1 93.56 171 VAL A N 1
ATOM 1267 C CA . VAL A 1 171 ? -46.562 12.289 17.25 1 93.56 171 VAL A CA 1
ATOM 1268 C C . VAL A 1 171 ? -45.25 12.945 17.719 1 93.56 171 VAL A C 1
ATOM 1270 O O . VAL A 1 171 ? -45 13.031 18.922 1 93.56 171 VAL A O 1
ATOM 1273 N N . HIS A 1 172 ? -44.438 13.383 16.781 1 91.06 172 HIS A N 1
ATOM 1274 C CA . HIS A 1 172 ? -43.156 14.008 17.062 1 91.06 172 HIS A CA 1
ATOM 1275 C C . HIS A 1 172 ? -43.312 15.211 17.984 1 91.06 172 HIS A C 1
ATOM 1277 O O . HIS A 1 172 ? -42.531 15.398 18.922 1 91.06 172 HIS A O 1
ATOM 1283 N N . ASN A 1 173 ? -44.438 15.914 17.703 1 88.31 173 ASN A N 1
ATOM 1284 C CA . ASN A 1 173 ? -44.688 17.125 18.484 1 88.31 173 ASN A CA 1
ATOM 1285 C C . ASN A 1 173 ? -45.625 16.844 19.656 1 88.31 173 ASN A C 1
ATOM 1287 O O . ASN A 1 173 ? -46 17.766 20.375 1 88.31 173 ASN A O 1
ATOM 1291 N N . GLU A 1 174 ? -46 15.633 19.828 1 88.5 174 GLU A N 1
ATOM 1292 C CA . GLU A 1 174 ? -46.906 15.18 20.891 1 88.5 174 GLU A CA 1
ATOM 1293 C C . GLU A 1 174 ? -48.188 16.016 20.922 1 88.5 174 GLU A C 1
ATOM 1295 O O . GLU A 1 174 ? -48.531 16.547 21.969 1 88.5 174 GLU A O 1
ATOM 1300 N N . ILE A 1 175 ? -48.781 16.109 19.75 1 88.12 175 ILE A N 1
ATOM 1301 C CA . ILE A 1 175 ? -50.031 16.812 19.594 1 88.12 175 ILE A CA 1
ATOM 1302 C C . ILE A 1 175 ? -51.219 15.836 19.797 1 88.12 175 ILE A C 1
ATOM 1304 O O . ILE A 1 175 ? -51.188 14.719 19.266 1 88.12 175 ILE A O 1
ATOM 1308 N N . ALA A 1 176 ? -52.25 16.25 20.516 1 88.31 176 ALA A N 1
ATOM 1309 C CA . ALA A 1 176 ? -53.375 15.375 20.922 1 88.31 176 ALA A CA 1
ATOM 1310 C C . ALA A 1 176 ? -54.25 15.047 19.75 1 88.31 176 ALA A C 1
ATOM 1312 O O . ALA A 1 176 ? -55.406 14.578 19.922 1 88.31 176 ALA A O 1
ATOM 1313 N N . LEU A 1 177 ? -53.781 15.195 18.531 1 91 177 LEU A N 1
ATOM 1314 C CA . LEU A 1 177 ? -54.531 14.867 17.328 1 91 177 LEU A CA 1
ATOM 1315 C C . LEU A 1 177 ? -54.25 13.438 16.875 1 91 177 LEU A C 1
ATOM 1317 O O . LEU A 1 177 ? -54.875 12.945 15.93 1 91 177 LEU A O 1
ATOM 1321 N N . VAL A 1 178 ? -53.375 12.688 17.562 1 93.56 178 VAL A N 1
ATOM 1322 C CA . VAL A 1 178 ? -52.844 11.375 17.188 1 93.56 178 VAL A CA 1
ATOM 1323 C C . VAL A 1 178 ? -54 10.359 17.156 1 93.56 178 VAL A C 1
ATOM 1325 O O . VAL A 1 178 ? -54.188 9.68 16.141 1 93.56 178 VAL A O 1
ATOM 1328 N N . PRO A 1 179 ? -54.906 10.305 18.125 1 92.19 179 PRO A N 1
ATOM 1329 C CA . PRO A 1 179 ? -56 9.328 18.078 1 92.19 179 PRO A CA 1
ATOM 1330 C C . PRO A 1 179 ? -56.969 9.586 16.922 1 92.19 179 PRO A C 1
ATOM 1332 O O . PRO A 1 179 ? -57.406 8.641 16.281 1 92.19 179 PRO A O 1
ATOM 1335 N N . PHE A 1 180 ? -57.25 10.914 16.609 1 93.69 180 PHE A N 1
ATOM 1336 C CA . PHE A 1 180 ? -58.125 11.289 15.523 1 93.69 180 PHE A CA 1
ATOM 1337 C C . PHE A 1 180 ? -57.594 10.781 14.188 1 93.69 180 PHE A C 1
ATOM 1339 O O . PHE A 1 180 ? -58.344 10.18 13.406 1 93.69 180 PHE A O 1
ATOM 1346 N N . LEU A 1 181 ? -56.281 11.031 14.023 1 95.56 181 LEU A N 1
ATOM 1347 C CA . LEU A 1 181 ? -55.656 10.664 12.758 1 95.56 181 LEU A CA 1
ATOM 1348 C C . LEU A 1 181 ? -55.625 9.148 12.578 1 95.56 181 LEU A C 1
ATOM 1350 O O . LEU A 1 181 ? -55.906 8.641 11.492 1 95.56 181 LEU A O 1
ATOM 1354 N N . LEU A 1 182 ? -55.344 8.391 13.617 1 95.75 182 LEU A N 1
ATOM 1355 C CA . LEU A 1 182 ? -55.312 6.938 13.57 1 95.75 182 LEU A CA 1
ATOM 1356 C C . LEU A 1 182 ? -56.688 6.363 13.289 1 95.75 182 LEU A C 1
ATOM 1358 O O . LEU A 1 182 ? -56.844 5.422 12.508 1 95.75 182 LEU A O 1
ATOM 1362 N N . GLN A 1 183 ? -57.719 6.973 13.828 1 93.75 183 GLN A N 1
ATOM 1363 C CA . GLN A 1 183 ? -59.094 6.523 13.641 1 93.75 183 GLN A CA 1
ATOM 1364 C C . GLN A 1 183 ? -59.562 6.719 12.195 1 93.75 183 GLN A C 1
ATOM 1366 O O . GLN A 1 183 ? -60.406 5.973 11.703 1 93.75 183 GLN A O 1
ATOM 1371 N N . HIS A 1 184 ? -59 7.684 11.531 1 94.62 184 HIS A N 1
ATOM 1372 C CA . HIS A 1 184 ? -59.438 8.016 10.18 1 94.62 184 HIS A CA 1
ATOM 1373 C C . HIS A 1 184 ? -58.531 7.344 9.141 1 94.62 184 HIS A C 1
ATOM 1375 O O . HIS A 1 184 ? -58.531 7.742 7.977 1 94.62 184 HIS A O 1
ATOM 1381 N N . GLY A 1 185 ? -57.594 6.418 9.641 1 93 185 GLY A N 1
ATOM 1382 C CA . GLY A 1 185 ? -56.906 5.547 8.703 1 93 185 GLY A CA 1
ATOM 1383 C C . GLY A 1 185 ? -55.5 5.965 8.43 1 93 185 GLY A C 1
ATOM 1384 O O . GLY A 1 185 ? -54.875 5.516 7.457 1 93 185 GLY A O 1
ATOM 1385 N N . ALA A 1 186 ? -54.969 6.824 9.211 1 96 186 ALA A N 1
ATOM 1386 C CA . ALA A 1 186 ? -53.562 7.16 9.055 1 96 186 ALA A CA 1
ATOM 1387 C C . ALA A 1 186 ? -52.656 5.934 9.258 1 96 186 ALA A C 1
ATOM 1389 O O . ALA A 1 186 ? -52.875 5.164 10.203 1 96 186 ALA A O 1
ATOM 1390 N N . ASP A 1 187 ? -51.688 5.684 8.375 1 95.88 187 ASP A N 1
ATOM 1391 C CA . ASP A 1 187 ? -50.781 4.547 8.445 1 95.88 187 ASP A CA 1
ATOM 1392 C C . ASP A 1 187 ? -49.562 4.859 9.32 1 95.88 187 ASP A C 1
ATOM 1394 O O . ASP A 1 187 ? -48.719 5.668 8.938 1 95.88 187 ASP A O 1
ATOM 1398 N N . PRO A 1 188 ? -49.375 4.234 10.398 1 95.81 188 PRO A N 1
ATOM 1399 C CA . PRO A 1 188 ? -48.281 4.551 11.32 1 95.81 188 PRO A CA 1
ATOM 1400 C C . PRO A 1 188 ? -46.938 4.066 10.812 1 95.81 188 PRO A C 1
ATOM 1402 O O . PRO A 1 188 ? -45.906 4.41 11.383 1 95.81 188 PRO A O 1
ATOM 1405 N N . ASN A 1 189 ? -46.781 3.324 9.781 1 94.5 189 ASN A N 1
ATOM 1406 C CA . ASN A 1 189 ? -45.531 2.709 9.336 1 94.5 189 ASN A CA 1
ATOM 1407 C C . ASN A 1 189 ? -44.906 3.494 8.188 1 94.5 189 ASN A C 1
ATOM 1409 O O . ASN A 1 189 ? -43.844 3.135 7.707 1 94.5 189 ASN A O 1
ATOM 1413 N N . ILE A 1 190 ? -45.625 4.57 7.73 1 94.12 190 ILE A N 1
ATOM 1414 C CA . ILE A 1 190 ? -45 5.41 6.707 1 94.12 190 ILE A CA 1
ATOM 1415 C C . ILE A 1 190 ? -43.781 6.109 7.289 1 94.12 190 ILE A C 1
ATOM 1417 O O . ILE A 1 190 ? -43.844 6.703 8.367 1 94.12 190 ILE A O 1
ATOM 1421 N N . ALA A 1 191 ? -42.594 5.859 6.637 1 91.62 191 ALA A N 1
ATOM 1422 C CA . ALA A 1 191 ? -41.344 6.398 7.129 1 91.62 191 ALA A CA 1
ATOM 1423 C C . ALA A 1 191 ? -40.969 7.703 6.418 1 91.62 191 ALA A C 1
ATOM 1425 O O . ALA A 1 191 ? -41.25 7.863 5.227 1 91.62 191 ALA A O 1
ATOM 1426 N N . GLU A 1 192 ? -40.5 8.594 7.121 1 89.94 192 GLU A N 1
ATOM 1427 C CA . GLU A 1 192 ? -39.938 9.812 6.527 1 89.94 192 GLU A CA 1
ATOM 1428 C C . GLU A 1 192 ? -38.594 9.547 5.852 1 89.94 192 GLU A C 1
ATOM 1430 O O . GLU A 1 192 ? -38.156 8.398 5.75 1 89.94 192 GLU A O 1
ATOM 1435 N N . ASP A 1 193 ? -38.062 10.523 5.238 1 74 193 ASP A N 1
ATOM 1436 C CA . ASP A 1 193 ? -36.906 10.391 4.348 1 74 193 ASP A CA 1
ATOM 1437 C C . ASP A 1 193 ? -35.719 9.711 5.059 1 74 193 ASP A C 1
ATOM 1439 O O . ASP A 1 193 ? -34.938 9.031 4.422 1 74 193 ASP A O 1
ATOM 1443 N N . ARG A 1 194 ? -35.688 9.75 6.34 1 77.44 194 ARG A N 1
ATOM 1444 C CA . ARG A 1 194 ? -34.562 9.148 7.062 1 77.44 194 ARG A CA 1
ATOM 1445 C C . ARG A 1 194 ? -34.969 7.801 7.664 1 77.44 194 ARG A C 1
ATOM 1447 O O . ARG A 1 194 ? -34.25 7.25 8.5 1 77.44 194 ARG A O 1
ATOM 1454 N N . GLY A 1 195 ? -36.156 7.5 7.355 1 83.38 195 GLY A N 1
ATOM 1455 C CA . GLY A 1 195 ? -36.562 6.141 7.688 1 83.38 195 GLY A CA 1
ATOM 1456 C C . GLY A 1 195 ? -37.344 6.047 8.992 1 83.38 195 GLY A C 1
ATOM 1457 O O . GLY A 1 195 ? -37.625 4.949 9.469 1 83.38 195 GLY A O 1
ATOM 1458 N N . GLY A 1 196 ? -37.625 7.184 9.641 1 92 196 GLY A N 1
ATOM 1459 C CA . GLY A 1 196 ? -38.344 7.168 10.906 1 92 196 GLY A CA 1
ATOM 1460 C C . GLY A 1 196 ? -39.844 7.004 10.742 1 92 196 GLY A C 1
ATOM 1461 O O . GLY A 1 196 ? -40.438 7.645 9.883 1 92 196 GLY A O 1
ATOM 1462 N N . THR A 1 197 ? -40.406 6.109 11.492 1 95 197 THR A N 1
ATOM 1463 C CA . THR A 1 197 ? -41.875 5.898 11.531 1 95 197 THR A CA 1
ATOM 1464 C C . THR A 1 197 ? -42.469 6.59 12.742 1 95 197 THR A C 1
ATOM 1466 O O . THR A 1 197 ? -41.75 7.152 13.57 1 95 197 THR A O 1
ATOM 1469 N N . SER A 1 198 ? -43.781 6.57 12.82 1 95.25 198 SER A N 1
ATOM 1470 C CA . SER A 1 198 ? -44.469 7.207 13.938 1 95.25 198 SER A CA 1
ATOM 1471 C C . SER A 1 198 ? -44.062 6.605 15.273 1 95.25 198 SER A C 1
ATOM 1473 O O . SER A 1 198 ? -43.906 7.32 16.266 1 95.25 198 SER A O 1
ATOM 1475 N N . ALA A 1 199 ? -43.781 5.332 15.266 1 95.06 199 ALA A N 1
ATOM 1476 C CA . ALA A 1 199 ? -43.312 4.672 16.5 1 95.06 199 ALA A CA 1
ATOM 1477 C C . ALA A 1 199 ? -41.969 5.207 16.938 1 95.06 199 ALA A C 1
ATOM 1479 O O . ALA A 1 199 ? -41.719 5.344 18.141 1 95.06 199 ALA A O 1
ATOM 1480 N N . HIS A 1 200 ? -41.094 5.5 16.094 1 95.44 200 HIS A N 1
ATOM 1481 C CA . HIS A 1 200 ? -39.781 6.066 16.406 1 95.44 200 HIS A CA 1
ATOM 1482 C C . HIS A 1 200 ? -39.906 7.418 17.094 1 95.44 200 HIS A C 1
ATOM 1484 O O . HIS A 1 200 ? -39.125 7.75 17.984 1 95.44 200 HIS A O 1
ATOM 1490 N N . PHE A 1 201 ? -40.906 8.148 16.672 1 94.06 201 PHE A N 1
ATOM 1491 C CA . PHE A 1 201 ? -41 9.547 17.078 1 94.06 201 PHE A CA 1
ATOM 1492 C C . PHE A 1 201 ? -41.875 9.688 18.328 1 94.06 201 PHE A C 1
ATOM 1494 O O . PHE A 1 201 ? -42.031 10.789 18.859 1 94.06 201 PHE A O 1
ATOM 1501 N N . LEU A 1 202 ? -42.438 8.57 18.75 1 94.31 202 LEU A N 1
ATOM 1502 C CA . LEU A 1 202 ? -43.094 8.602 20.062 1 94.31 202 LEU A CA 1
ATOM 1503 C C . LEU A 1 202 ? -42.031 8.648 21.172 1 94.31 202 LEU A C 1
ATOM 1505 O O . LEU A 1 202 ? -41.562 7.605 21.625 1 94.31 202 LEU A O 1
ATOM 1509 N N . HIS A 1 203 ? -41.719 9.766 21.641 1 90.88 203 HIS A N 1
ATOM 1510 C CA . HIS A 1 203 ? -40.562 9.977 22.516 1 90.88 203 HIS A CA 1
ATOM 1511 C C . HIS A 1 203 ? -40.875 9.523 23.938 1 90.88 203 HIS A C 1
ATOM 1513 O O . HIS A 1 203 ? -39.969 9.133 24.672 1 90.88 203 HIS A O 1
ATOM 1519 N N . HIS A 1 204 ? -42.188 9.602 24.359 1 92.62 204 HIS A N 1
ATOM 1520 C CA . HIS A 1 204 ? -42.531 9.281 25.75 1 92.62 204 HIS A CA 1
ATOM 1521 C C . HIS A 1 204 ? -43.688 8.289 25.828 1 92.62 204 HIS A C 1
ATOM 1523 O O . HIS A 1 204 ? -44.75 8.609 26.344 1 92.62 204 HIS A O 1
ATOM 1529 N N . PRO A 1 205 ? -43.406 7.152 25.438 1 94.44 205 PRO A N 1
ATOM 1530 C CA . PRO A 1 205 ? -44.469 6.152 25.469 1 94.44 205 PRO A CA 1
ATOM 1531 C C . PRO A 1 205 ? -44.969 5.859 26.875 1 94.44 205 PRO A C 1
ATOM 1533 O O . PRO A 1 205 ? -46.125 5.523 27.078 1 94.44 205 PRO A O 1
ATOM 1536 N N . LEU A 1 206 ? -44.156 5.977 27.922 1 92.94 206 LEU A N 1
ATOM 1537 C CA . LEU A 1 206 ? -44.562 5.715 29.297 1 92.94 206 LEU A CA 1
ATOM 1538 C C . LEU A 1 206 ? -45.5 6.805 29.797 1 92.94 206 LEU A C 1
ATOM 1540 O O . LEU A 1 206 ? -46.375 6.539 30.609 1 92.94 206 LEU A O 1
ATOM 1544 N N . ASP A 1 207 ? -45.344 8.008 29.297 1 91.56 207 ASP A N 1
ATOM 1545 C CA . ASP A 1 207 ? -46.188 9.125 29.672 1 91.56 207 ASP A CA 1
ATOM 1546 C C . ASP A 1 207 ? -47.5 9.117 28.875 1 91.56 207 ASP A C 1
ATOM 1548 O O . ASP A 1 207 ? -48.5 9.664 29.312 1 91.56 207 ASP A O 1
ATOM 1552 N N . GLN A 1 208 ? -47.406 8.516 27.688 1 91.69 208 GLN A N 1
ATOM 1553 C CA . GLN A 1 208 ? -48.562 8.453 26.812 1 91.69 208 GLN A CA 1
ATOM 1554 C C . GLN A 1 208 ? -48.844 7.02 26.359 1 91.69 208 GLN A C 1
ATOM 1556 O O . GLN A 1 208 ? -48.812 6.715 25.172 1 91.69 208 GLN A O 1
ATOM 1561 N N . PRO A 1 209 ? -49.125 6.215 27.328 1 94.19 209 PRO A N 1
ATOM 1562 C CA . PRO A 1 209 ? -49.344 4.805 26.984 1 94.19 209 PRO A CA 1
ATOM 1563 C C . PRO A 1 209 ? -50.5 4.582 26.031 1 94.19 209 PRO A C 1
ATOM 1565 O O . PRO A 1 209 ? -50.5 3.643 25.234 1 94.19 209 PRO A O 1
ATOM 1568 N N . ASP A 1 210 ? -51.5 5.504 26.031 1 92.5 210 ASP A N 1
ATOM 1569 C CA . ASP A 1 210 ? -52.656 5.375 25.156 1 92.5 210 ASP A CA 1
ATOM 1570 C C . ASP A 1 210 ? -52.281 5.617 23.703 1 92.5 210 ASP A C 1
ATOM 1572 O O . ASP A 1 210 ? -52.812 4.957 22.797 1 92.5 210 ASP A O 1
ATOM 1576 N N . TRP A 1 211 ? -51.469 6.598 23.547 1 94.75 211 TRP A N 1
ATOM 1577 C CA . TRP A 1 211 ? -50.969 6.84 22.188 1 94.75 211 TRP A CA 1
ATOM 1578 C C . TRP A 1 211 ? -50.219 5.629 21.656 1 94.75 211 TRP A C 1
ATOM 1580 O O . TRP A 1 211 ? -50.406 5.238 20.5 1 94.75 211 TRP A O 1
ATOM 1590 N N . PHE A 1 212 ? -49.344 5.004 22.547 1 95.81 212 PHE A N 1
ATOM 1591 C CA . PHE A 1 212 ? -48.594 3.826 22.156 1 95.81 212 PHE A CA 1
ATOM 1592 C C . PHE A 1 212 ? -49.5 2.676 21.797 1 95.81 212 PHE A C 1
ATOM 1594 O O . PHE A 1 212 ? -49.344 2.061 20.734 1 95.81 212 PHE A O 1
ATOM 1601 N N . ARG A 1 213 ? -50.562 2.447 22.562 1 95.19 213 ARG A N 1
ATOM 1602 C CA . ARG A 1 213 ? -51.531 1.377 22.312 1 95.19 213 ARG A CA 1
ATOM 1603 C C . ARG A 1 213 ? -52.312 1.644 21.047 1 95.19 213 ARG A C 1
ATOM 1605 O O . ARG A 1 213 ? -52.625 0.715 20.297 1 95.19 213 ARG A O 1
ATOM 1612 N N . GLY A 1 214 ? -52.625 2.965 20.844 1 94.81 214 GLY A N 1
ATOM 1613 C CA . GLY A 1 214 ? -53.312 3.346 19.625 1 94.81 214 GLY A CA 1
ATOM 1614 C C . GLY A 1 214 ? -52.5 3.045 18.375 1 94.81 214 GLY A C 1
ATOM 1615 O O . GLY A 1 214 ? -53.031 2.525 17.391 1 94.81 214 GLY A O 1
ATOM 1616 N N . LEU A 1 215 ? -51.188 3.377 18.438 1 96.81 215 LEU A N 1
ATOM 1617 C CA . LEU A 1 215 ? -50.312 3.092 17.328 1 96.81 215 LEU A CA 1
ATOM 1618 C C . LEU A 1 215 ? -50.25 1.593 17.062 1 96.81 215 LEU A C 1
ATOM 1620 O O . LEU A 1 215 ? -50.375 1.156 15.906 1 96.81 215 LEU A O 1
ATOM 1624 N N . MET A 1 216 ? -50.125 0.819 18.125 1 96.12 216 MET A N 1
ATOM 1625 C CA . MET A 1 216 ? -50 -0.63 18 1 96.12 216 MET A CA 1
ATOM 1626 C C . MET A 1 216 ? -51.281 -1.241 17.453 1 96.12 216 MET A C 1
ATOM 1628 O O . MET A 1 216 ? -51.219 -2.141 16.609 1 96.12 216 MET A O 1
ATOM 1632 N N . ALA A 1 217 ? -52.375 -0.722 17.859 1 94.5 217 ALA A N 1
ATOM 1633 C CA . ALA A 1 217 ? -53.656 -1.214 17.422 1 94.5 217 ALA A CA 1
ATOM 1634 C C . ALA A 1 217 ? -53.875 -0.975 15.922 1 94.5 217 ALA A C 1
ATOM 1636 O O . ALA A 1 217 ? -54.594 -1.715 15.266 1 94.5 217 ALA A O 1
ATOM 1637 N N . ASN A 1 218 ? -53.219 0.021 15.469 1 95.44 218 ASN A N 1
ATOM 1638 C CA . ASN A 1 218 ? -53.344 0.347 14.055 1 95.44 218 ASN A CA 1
ATOM 1639 C C . ASN A 1 218 ? -52.188 -0.206 13.242 1 95.44 218 ASN A C 1
ATOM 1641 O O . ASN A 1 218 ? -51.844 0.331 12.18 1 95.44 218 ASN A O 1
ATOM 1645 N N . GLY A 1 219 ? -51.438 -1.139 13.82 1 93.62 219 GLY A N 1
ATOM 1646 C CA . GLY A 1 219 ? -50.469 -1.938 13.055 1 93.62 219 GLY A CA 1
ATOM 1647 C C . GLY A 1 219 ? -49.062 -1.384 13.086 1 93.62 219 GLY A C 1
ATOM 1648 O O . GLY A 1 219 ? -48.25 -1.725 12.234 1 93.62 219 GLY A O 1
ATOM 1649 N N . ALA A 1 220 ? -48.781 -0.486 13.977 1 95.75 220 ALA A N 1
ATOM 1650 C CA . ALA A 1 220 ? -47.406 0.04 14.07 1 95.75 220 ALA A CA 1
ATOM 1651 C C . ALA A 1 220 ? -46.406 -1.078 14.336 1 95.75 220 ALA A C 1
ATOM 1653 O O . ALA A 1 220 ? -46.688 -2.004 15.102 1 95.75 220 ALA A O 1
ATOM 1654 N N . ARG A 1 221 ? -45.219 -1.005 13.688 1 94.44 221 ARG A N 1
ATOM 1655 C CA . ARG A 1 221 ? -44.188 -2.006 13.844 1 94.44 221 ARG A CA 1
ATOM 1656 C C . ARG A 1 221 ? -43.031 -1.479 14.719 1 94.44 221 ARG A C 1
ATOM 1658 O O . ARG A 1 221 ? -42.688 -0.302 14.641 1 94.44 221 ARG A O 1
ATOM 1665 N N . LEU A 1 222 ? -42.5 -2.359 15.492 1 94.75 222 LEU A N 1
ATOM 1666 C CA . LEU A 1 222 ? -41.438 -1.977 16.422 1 94.75 222 LEU A CA 1
ATOM 1667 C C . LEU A 1 222 ? -40.094 -2.473 15.93 1 94.75 222 LEU A C 1
ATOM 1669 O O . LEU A 1 222 ? -39.062 -2.223 16.578 1 94.75 222 LEU A O 1
ATOM 1673 N N . ASP A 1 223 ? -39.938 -3.17 14.797 1 89.81 223 ASP A N 1
ATOM 1674 C CA . ASP A 1 223 ? -38.719 -3.814 14.336 1 89.81 223 ASP A CA 1
ATOM 1675 C C . ASP A 1 223 ? -38.156 -3.111 13.094 1 89.81 223 ASP A C 1
ATOM 1677 O O . ASP A 1 223 ? -37.219 -3.6 12.461 1 89.81 223 ASP A O 1
ATOM 1681 N N . ILE A 1 224 ? -38.844 -1.986 12.742 1 90.94 224 ILE A N 1
ATOM 1682 C CA . ILE A 1 224 ? -38.375 -1.248 11.578 1 90.94 224 ILE A CA 1
ATOM 1683 C C . ILE A 1 224 ? -37.094 -0.486 11.922 1 90.94 224 ILE A C 1
ATOM 1685 O O . ILE A 1 224 ? -37.031 0.216 12.938 1 90.94 224 ILE A O 1
ATOM 1689 N N . ILE A 1 225 ? -36 -0.681 11.117 1 87.62 225 ILE A N 1
ATOM 1690 C CA . ILE A 1 225 ? -34.75 -0.011 11.328 1 87.62 225 ILE A CA 1
ATOM 1691 C C . ILE A 1 225 ? -34.719 1.335 10.609 1 87.62 225 ILE A C 1
ATOM 1693 O O . ILE A 1 225 ? -35.031 1.408 9.414 1 87.62 225 ILE A O 1
ATOM 1697 N N . ARG A 1 226 ? -34.469 2.357 11.312 1 87.12 226 ARG A N 1
ATOM 1698 C CA . ARG A 1 226 ? -34.344 3.699 10.758 1 87.12 226 ARG A CA 1
ATOM 1699 C C . ARG A 1 226 ? -33 3.867 10.039 1 87.12 226 ARG A C 1
ATOM 1701 O O . ARG A 1 226 ? -31.953 3.6 10.609 1 87.12 226 ARG A O 1
ATOM 1708 N N . SER A 1 227 ? -33.062 4.277 8.805 1 70.81 227 SER A N 1
ATOM 1709 C CA . SER A 1 227 ? -31.891 4.352 7.957 1 70.81 227 SER A CA 1
ATOM 1710 C C . SER A 1 227 ? -30.891 5.359 8.5 1 70.81 227 SER A C 1
ATOM 1712 O O . SER A 1 227 ? -29.672 5.223 8.273 1 70.81 227 SER A O 1
ATOM 1714 N N . GLY A 1 228 ? -31.344 6.375 9.242 1 69.25 228 GLY A N 1
ATOM 1715 C CA . GLY A 1 228 ? -30.469 7.438 9.688 1 69.25 228 GLY A CA 1
ATOM 1716 C C . GLY A 1 228 ? -29.5 6.996 10.766 1 69.25 228 GLY A C 1
ATOM 1717 O O . GLY A 1 228 ? -28.281 7.117 10.602 1 69.25 228 GLY A O 1
ATOM 1718 N N . ASP A 1 229 ? -29.969 6.422 11.805 1 80.31 229 ASP A N 1
ATOM 1719 C CA . ASP A 1 229 ? -29.109 6.062 12.93 1 80.31 229 ASP A CA 1
ATOM 1720 C C . ASP A 1 229 ? -29.141 4.559 13.195 1 80.31 229 ASP A C 1
ATOM 1722 O O . ASP A 1 229 ? -28.406 4.055 14.039 1 80.31 229 ASP A O 1
ATOM 1726 N N . GLY A 1 230 ? -30.047 3.877 12.438 1 84.44 230 GLY A N 1
ATOM 1727 C CA . GLY A 1 230 ? -30.109 2.426 12.523 1 84.44 230 GLY A CA 1
ATOM 1728 C C . GLY A 1 230 ? -30.953 1.931 13.672 1 84.44 230 GLY A C 1
ATOM 1729 O O . GLY A 1 230 ? -31.047 0.725 13.914 1 84.44 230 GLY A O 1
ATOM 1730 N N . GLN A 1 231 ? -31.625 2.816 14.406 1 92.62 231 GLN A N 1
ATOM 1731 C CA . GLN A 1 231 ? -32.375 2.42 15.594 1 92.62 231 GLN A CA 1
ATOM 1732 C C . GLN A 1 231 ? -33.75 1.868 15.211 1 92.62 231 GLN A C 1
ATOM 1734 O O . GLN A 1 231 ? -34.375 2.355 14.266 1 92.62 231 GLN A O 1
ATOM 1739 N N . THR A 1 232 ? -34.188 0.843 15.867 1 94.5 232 THR A N 1
ATOM 1740 C CA . THR A 1 232 ? -35.594 0.457 15.867 1 94.5 232 THR A CA 1
ATOM 1741 C C . THR A 1 232 ? -36.406 1.281 16.891 1 94.5 232 THR A C 1
ATOM 1743 O O . THR A 1 232 ? -35.812 1.943 17.75 1 94.5 232 THR A O 1
ATOM 1746 N N . PRO A 1 233 ? -37.688 1.306 16.766 1 95.06 233 PRO A N 1
ATOM 1747 C CA . PRO A 1 233 ? -38.438 2.053 17.766 1 95.06 233 PRO A CA 1
ATOM 1748 C C . PRO A 1 233 ? -38.125 1.612 19.188 1 95.06 233 PRO A C 1
ATOM 1750 O O . PRO A 1 233 ? -38 2.451 20.094 1 95.06 233 PRO A O 1
ATOM 1753 N N . LEU A 1 234 ? -37.906 0.328 19.422 1 95.31 234 LEU A N 1
ATOM 1754 C CA . LEU A 1 234 ? -37.562 -0.17 20.75 1 95.31 234 LEU A CA 1
ATOM 1755 C C . LEU A 1 234 ? -36.219 0.405 21.219 1 95.31 234 LEU A C 1
ATOM 1757 O O . LEU A 1 234 ? -36.094 0.776 22.391 1 95.31 234 LEU A O 1
ATOM 1761 N N . HIS A 1 235 ? -35.25 0.426 20.406 1 96 235 HIS A N 1
ATOM 1762 C CA . HIS A 1 235 ? -33.969 1 20.734 1 96 235 HIS A CA 1
ATOM 1763 C C . HIS A 1 235 ? -34.062 2.496 21.016 1 96 235 HIS A C 1
ATOM 1765 O O . HIS A 1 235 ? -33.375 3.027 21.891 1 96 235 HIS A O 1
ATOM 1771 N N . ALA A 1 236 ? -34.906 3.145 20.203 1 94.69 236 ALA A N 1
ATOM 1772 C CA . ALA A 1 236 ? -35.156 4.562 20.438 1 94.69 236 ALA A CA 1
ATOM 1773 C C . ALA A 1 236 ? -35.719 4.793 21.828 1 94.69 236 ALA A C 1
ATOM 1775 O O . ALA A 1 236 ? -35.344 5.75 22.516 1 94.69 236 ALA A O 1
ATOM 1776 N N . TYR A 1 237 ? -36.688 3.932 22.234 1 95.44 237 TYR A N 1
ATOM 1777 C CA . TYR A 1 237 ? -37.281 4.02 23.562 1 95.44 237 TYR A CA 1
ATOM 1778 C C . TYR A 1 237 ? -36.219 3.781 24.641 1 95.44 237 TYR A C 1
ATOM 1780 O O . TYR A 1 237 ? -36.188 4.488 25.641 1 95.44 237 TYR A O 1
ATOM 1788 N N . ALA A 1 238 ? -35.344 2.826 24.438 1 94.44 238 ALA A N 1
ATOM 1789 C CA . ALA A 1 238 ? -34.25 2.555 25.391 1 94.44 238 ALA A CA 1
ATOM 1790 C C . ALA A 1 238 ? -33.344 3.758 25.516 1 94.44 238 ALA A C 1
ATOM 1792 O O . ALA A 1 238 ? -32.906 4.113 26.609 1 94.44 238 ALA A O 1
ATOM 1793 N N . PHE A 1 239 ? -33 4.312 24.406 1 93.31 239 PHE A N 1
ATOM 1794 C CA . PHE A 1 239 ? -32.094 5.457 24.344 1 93.31 239 PHE A CA 1
ATOM 1795 C C . PHE A 1 239 ? -32.656 6.633 25.141 1 93.31 239 PHE A C 1
ATOM 1797 O O . PHE A 1 239 ? -31.906 7.371 25.766 1 93.31 239 PHE A O 1
ATOM 1804 N N . LYS A 1 240 ? -34 6.711 25.125 1 91.56 240 LYS A N 1
ATOM 1805 C CA . LYS A 1 240 ? -34.656 7.805 25.828 1 91.56 240 LYS A CA 1
ATOM 1806 C C . LYS A 1 240 ? -35.094 7.371 27.234 1 91.56 240 LYS A C 1
ATOM 1808 O O . LYS A 1 240 ? -35.875 8.062 27.891 1 91.56 240 LYS A O 1
ATOM 1813 N N . CYS A 1 241 ? -34.656 6.207 27.656 1 92 241 CYS A N 1
ATOM 1814 C CA . CYS A 1 241 ? -34.938 5.66 28.984 1 92 241 CYS A CA 1
ATOM 1815 C C . CYS A 1 241 ? -36.438 5.477 29.188 1 92 241 CYS A C 1
ATOM 1817 O O . CYS A 1 241 ? -36.969 5.785 30.25 1 92 241 CYS A O 1
ATOM 1819 N N . GLN A 1 242 ? -37.094 5.035 28.125 1 93.06 242 GLN A N 1
ATOM 1820 C CA . GLN A 1 242 ? -38.562 4.945 28.156 1 93.06 242 GLN A CA 1
ATOM 1821 C C . GLN A 1 242 ? -39.031 3.492 28.141 1 93.06 242 GLN A C 1
ATOM 1823 O O . GLN A 1 242 ? -40.188 3.213 27.891 1 93.06 242 GLN A O 1
ATOM 1828 N N . LEU A 1 243 ? -38.125 2.572 28.422 1 94.94 243 LEU A N 1
ATOM 1829 C CA . LEU A 1 243 ? -38.531 1.169 28.438 1 94.94 243 LEU A CA 1
ATOM 1830 C C . LEU A 1 243 ? -39.031 0.761 29.812 1 94.94 243 LEU A C 1
ATOM 1832 O O . LEU A 1 243 ? -39.75 -0.235 29.969 1 94.94 243 LEU A O 1
ATOM 1836 N N . GLY A 1 244 ? -38.625 1.558 30.828 1 92.56 244 GLY A N 1
ATOM 1837 C CA . GLY A 1 244 ? -39.062 1.302 32.188 1 92.56 244 GLY A CA 1
ATOM 1838 C C . GLY A 1 244 ? -38.906 -0.148 32.594 1 92.56 244 GLY A C 1
ATOM 1839 O O . GLY A 1 244 ? -37.844 -0.72 32.469 1 92.56 244 GLY A O 1
ATOM 1840 N N . ASP A 1 245 ? -40 -0.812 33.188 1 92.62 245 ASP A N 1
ATOM 1841 C CA . ASP A 1 245 ? -39.969 -2.207 33.625 1 92.62 245 ASP A CA 1
ATOM 1842 C C . ASP A 1 245 ? -40.438 -3.129 32.5 1 92.62 245 ASP A C 1
ATOM 1844 O O . ASP A 1 245 ? -40.719 -4.312 32.719 1 92.62 245 ASP A O 1
ATOM 1848 N N . LEU A 1 246 ? -40.625 -2.684 31.266 1 95.31 246 LEU A N 1
ATOM 1849 C CA . LEU A 1 246 ? -40.938 -3.389 30.031 1 95.31 246 LEU A CA 1
ATOM 1850 C C . LEU A 1 246 ? -42.406 -3.836 30 1 95.31 246 LEU A C 1
ATOM 1852 O O . LEU A 1 246 ? -42.875 -4.398 29.016 1 95.31 246 LEU A O 1
ATOM 1856 N N . SER A 1 247 ? -43.219 -3.547 30.984 1 93.94 247 SER A N 1
ATOM 1857 C CA . SER A 1 247 ? -44.562 -4.047 31.109 1 93.94 247 SER A CA 1
ATOM 1858 C C . SER A 1 247 ? -45.469 -3.502 30 1 93.94 247 SER A C 1
ATOM 1860 O O . SER A 1 247 ? -46.312 -4.227 29.453 1 93.94 247 SER A O 1
ATOM 1862 N N . LEU A 1 248 ? -45.281 -2.227 29.641 1 94.75 248 LEU A N 1
ATOM 1863 C CA . LEU A 1 248 ? -46.094 -1.591 28.594 1 94.75 248 LEU A CA 1
ATOM 1864 C C . LEU A 1 248 ? -45.844 -2.262 27.25 1 94.75 248 LEU A C 1
ATOM 1866 O O . LEU A 1 248 ? -46.781 -2.348 26.422 1 94.75 248 LEU A O 1
ATOM 1870 N N . PHE A 1 249 ? -44.656 -2.779 27.016 1 96.25 249 PHE A N 1
ATOM 1871 C CA . PHE A 1 249 ? -44.219 -3.207 25.688 1 96.25 249 PHE A CA 1
ATOM 1872 C C . PHE A 1 249 ? -44.375 -4.719 25.531 1 96.25 249 PHE A C 1
ATOM 1874 O O . PHE A 1 249 ? -44.469 -5.227 24.406 1 96.25 249 PHE A O 1
ATOM 1881 N N . GLN A 1 250 ? -44.344 -5.531 26.547 1 93.31 250 GLN A N 1
ATOM 1882 C CA . GLN A 1 250 ? -44.281 -6.988 26.578 1 93.31 250 GLN A CA 1
ATOM 1883 C C . GLN A 1 250 ? -45.375 -7.605 25.688 1 93.31 250 GLN A C 1
ATOM 1885 O O . GLN A 1 250 ? -45.125 -8.562 24.953 1 93.31 250 GLN A O 1
ATOM 1890 N N . PRO A 1 251 ? -46.562 -6.977 25.672 1 92.38 251 PRO A N 1
ATOM 1891 C CA . PRO A 1 251 ? -47.594 -7.594 24.859 1 92.38 251 PRO A CA 1
ATOM 1892 C C . PRO A 1 251 ? -47.375 -7.418 23.359 1 92.38 251 PRO A C 1
ATOM 1894 O O . PRO A 1 251 ? -47.938 -8.148 22.547 1 92.38 251 PRO A O 1
ATOM 1897 N N . PHE A 1 252 ? -46.562 -6.547 23.016 1 94.31 252 PHE A N 1
ATOM 1898 C CA . PHE A 1 252 ? -46.469 -6.176 21.609 1 94.31 252 PHE A CA 1
ATOM 1899 C C . PHE A 1 252 ? -45.125 -6.605 21.031 1 94.31 252 PHE A C 1
ATOM 1901 O O . PHE A 1 252 ? -44.906 -6.516 19.812 1 94.31 252 PHE A O 1
ATOM 1908 N N . VAL A 1 253 ? -44.156 -6.984 21.875 1 94.5 253 VAL A N 1
ATOM 1909 C CA . VAL A 1 253 ? -42.812 -7.344 21.406 1 94.5 253 VAL A CA 1
ATOM 1910 C C . VAL A 1 253 ? -42.688 -8.859 21.328 1 94.5 253 VAL A C 1
ATOM 1912 O O . VAL A 1 253 ? -42.844 -9.555 22.344 1 94.5 253 VAL A O 1
ATOM 1915 N N . SER A 1 254 ? -42.469 -9.367 20.125 1 87.94 254 SER A N 1
ATOM 1916 C CA . SER A 1 254 ? -42.344 -10.812 19.938 1 87.94 254 SER A CA 1
ATOM 1917 C C . SER A 1 254 ? -40.875 -11.258 20.094 1 87.94 254 SER A C 1
ATOM 1919 O O . SER A 1 254 ? -40.625 -12.406 20.453 1 87.94 254 SER A O 1
ATOM 1921 N N . ASP A 1 255 ? -39.906 -10.438 19.812 1 92.31 255 ASP A N 1
ATOM 1922 C CA . ASP A 1 255 ? -38.5 -10.773 19.875 1 92.31 255 ASP A CA 1
ATOM 1923 C C . ASP A 1 255 ? -37.688 -9.688 20.594 1 92.31 255 ASP A C 1
ATOM 1925 O O . ASP A 1 255 ? -37.406 -8.648 20.016 1 92.31 255 ASP A O 1
ATOM 1929 N N . TRP A 1 256 ? -37.375 -9.93 21.781 1 93.56 256 TRP A N 1
ATOM 1930 C CA . TRP A 1 256 ? -36.594 -8.977 22.578 1 93.56 256 TRP A CA 1
ATOM 1931 C C . TRP A 1 256 ? -35.125 -9.008 22.203 1 93.56 256 TRP A C 1
ATOM 1933 O O . TRP A 1 256 ? -34.344 -8.133 22.625 1 93.56 256 TRP A O 1
ATOM 1943 N N . MET A 1 257 ? -34.688 -9.969 21.406 1 92.06 257 MET A N 1
ATOM 1944 C CA . MET A 1 257 ? -33.312 -10.117 21.031 1 92.06 257 MET A CA 1
ATOM 1945 C C . MET A 1 257 ? -33 -9.32 19.766 1 92.06 257 MET A C 1
ATOM 1947 O O . MET A 1 257 ? -31.922 -9.461 19.188 1 92.06 257 MET A O 1
ATOM 1951 N N . ILE A 1 258 ? -33.875 -8.414 19.438 1 92.12 258 ILE A N 1
ATOM 1952 C CA . ILE A 1 258 ? -33.75 -7.613 18.219 1 92.12 258 ILE A CA 1
ATOM 1953 C C . ILE A 1 258 ? -32.5 -6.73 18.328 1 92.12 258 ILE A C 1
ATOM 1955 O O . ILE A 1 258 ? -32.125 -6.301 19.422 1 92.12 258 ILE A O 1
ATOM 1959 N N . THR A 1 259 ? -31.734 -6.566 17.234 1 91 259 THR A N 1
ATOM 1960 C CA . THR A 1 259 ? -30.578 -5.684 17.172 1 91 259 THR A CA 1
ATOM 1961 C C . THR A 1 259 ? -30.844 -4.527 16.203 1 91 259 THR A C 1
ATOM 1963 O O . THR A 1 259 ? -31.656 -4.648 15.297 1 91 259 THR A O 1
ATOM 1966 N N . ASP A 1 260 ? -30.266 -3.412 16.453 1 90.94 260 ASP A N 1
ATOM 1967 C CA . ASP A 1 260 ? -30.422 -2.273 15.555 1 90.94 260 ASP A CA 1
ATOM 1968 C C . ASP A 1 260 ? -29.438 -2.369 14.383 1 90.94 260 ASP A C 1
ATOM 1970 O O . ASP A 1 260 ? -28.859 -3.428 14.141 1 90.94 260 ASP A O 1
ATOM 1974 N N . GLY A 1 261 ? -29.453 -1.362 13.547 1 79.69 261 GLY A N 1
ATOM 1975 C CA . GLY A 1 261 ? -28.641 -1.354 12.344 1 79.69 261 GLY A CA 1
ATOM 1976 C C . GLY A 1 261 ? -27.141 -1.401 12.633 1 79.69 261 GLY A C 1
ATOM 1977 O O . GLY A 1 261 ? -26.344 -1.712 11.75 1 79.69 261 GLY A O 1
ATOM 1978 N N . ASN A 1 262 ? -26.766 -1.16 13.875 1 84.69 262 ASN A N 1
ATOM 1979 C CA . ASN A 1 262 ? -25.359 -1.189 14.266 1 84.69 262 ASN A CA 1
ATOM 1980 C C . ASN A 1 262 ? -25.031 -2.445 15.07 1 84.69 262 ASN A C 1
ATOM 1982 O O . ASN A 1 262 ? -23.922 -2.582 15.578 1 84.69 262 ASN A O 1
ATOM 1986 N N . GLY A 1 263 ? -26.031 -3.281 15.203 1 87 263 GLY A N 1
ATOM 1987 C CA . GLY A 1 263 ? -25.828 -4.539 15.906 1 87 263 GLY A CA 1
ATOM 1988 C C . GLY A 1 263 ? -26.031 -4.43 17.406 1 87 263 GLY A C 1
ATOM 1989 O O . GLY A 1 263 ? -25.734 -5.375 18.141 1 87 263 GLY A O 1
ATOM 1990 N N . ASN A 1 264 ? -26.469 -3.293 17.844 1 94 264 ASN A N 1
ATOM 1991 C CA . ASN A 1 264 ? -26.719 -3.107 19.281 1 94 264 ASN A CA 1
ATOM 1992 C C . ASN A 1 264 ? -27.953 -3.869 19.734 1 94 264 ASN A C 1
ATOM 1994 O O . ASN A 1 264 ? -29 -3.814 19.078 1 94 264 ASN A O 1
ATOM 1998 N N . THR A 1 265 ? -27.797 -4.633 20.812 1 95.38 265 THR A N 1
ATOM 1999 C CA . THR A 1 265 ? -28.953 -5.16 21.516 1 95.38 265 THR A CA 1
ATOM 2000 C C . THR A 1 265 ? -29.625 -4.07 22.344 1 95.38 265 THR A C 1
ATOM 2002 O O . THR A 1 265 ? -29.109 -2.961 22.453 1 95.38 265 THR A O 1
ATOM 2005 N N . LEU A 1 266 ? -30.797 -4.402 22.844 1 95.56 266 LEU A N 1
ATOM 2006 C CA . LEU A 1 266 ? -31.484 -3.441 23.703 1 95.56 266 LEU A CA 1
ATOM 2007 C C . LEU A 1 266 ? -30.656 -3.16 24.969 1 95.56 266 LEU A C 1
ATOM 2009 O O . LEU A 1 266 ? -30.719 -2.057 25.516 1 95.56 266 LEU A O 1
ATOM 2013 N N . LEU A 1 267 ? -29.859 -4.129 25.359 1 95.88 267 LEU A N 1
ATOM 2014 C CA . LEU A 1 267 ? -29 -3.982 26.531 1 95.88 267 LEU A CA 1
ATOM 2015 C C . LEU A 1 267 ? -27.906 -2.957 26.281 1 95.88 267 LEU A C 1
ATOM 2017 O O . LEU A 1 267 ? -27.594 -2.145 27.156 1 95.88 267 LEU A O 1
ATOM 2021 N N . HIS A 1 268 ? -27.266 -3.008 25.172 1 95.75 268 HIS A N 1
ATOM 2022 C CA . HIS A 1 268 ? -26.25 -2.029 24.812 1 95.75 268 HIS A CA 1
ATOM 2023 C C . HIS A 1 268 ? -26.75 -0.605 25.016 1 95.75 268 HIS A C 1
ATOM 2025 O O . HIS A 1 268 ? -26.078 0.208 25.656 1 95.75 268 HIS A O 1
ATOM 2031 N N . THR A 1 269 ? -27.891 -0.374 24.422 1 94.75 269 THR A N 1
ATOM 2032 C CA . THR A 1 269 ? -28.453 0.968 24.438 1 94.75 269 THR A CA 1
ATOM 2033 C C . THR A 1 269 ? -28.891 1.358 25.844 1 94.75 269 THR A C 1
ATOM 2035 O O . THR A 1 269 ? -28.672 2.492 26.266 1 94.75 269 THR A O 1
ATOM 2038 N N . ALA A 1 270 ? -29.5 0.448 26.562 1 94.5 270 ALA A N 1
ATOM 2039 C CA . ALA A 1 270 ? -29.953 0.717 27.922 1 94.5 270 ALA A CA 1
ATOM 2040 C C . ALA A 1 270 ? -28.797 1.057 28.844 1 94.5 270 ALA A C 1
ATOM 2042 O O . ALA A 1 270 ? -28.906 1.948 29.688 1 94.5 270 ALA A O 1
ATOM 2043 N N . VAL A 1 271 ? -27.734 0.389 28.688 1 93.94 271 VAL A N 1
ATOM 2044 C CA . VAL A 1 271 ? -26.547 0.588 29.5 1 93.94 271 VAL A CA 1
ATOM 2045 C C . VAL A 1 271 ? -25.938 1.964 29.219 1 93.94 271 VAL A C 1
ATOM 2047 O O . VAL A 1 271 ? -25.5 2.658 30.141 1 93.94 271 VAL A O 1
ATOM 2050 N N . ALA A 1 272 ? -25.906 2.326 28.031 1 90.81 272 ALA A N 1
ATOM 2051 C CA . ALA A 1 272 ? -25.312 3.594 27.609 1 90.81 272 ALA A CA 1
ATOM 2052 C C . ALA A 1 272 ? -26.078 4.777 28.203 1 90.81 272 ALA A C 1
ATOM 2054 O O . ALA A 1 272 ? -25.5 5.844 28.422 1 90.81 272 ALA A O 1
ATOM 2055 N N . ARG A 1 273 ? -27.406 4.531 28.5 1 91 273 ARG A N 1
ATOM 2056 C CA . ARG A 1 273 ? -28.25 5.637 28.953 1 91 273 ARG A CA 1
ATOM 2057 C C . ARG A 1 273 ? -28.828 5.352 30.344 1 91 273 ARG A C 1
ATOM 2059 O O . ARG A 1 273 ? -29.891 5.879 30.688 1 91 273 ARG A O 1
ATOM 2066 N N . TYR A 1 274 ? -28.156 4.688 31.062 1 90.94 274 TYR A N 1
ATOM 2067 C CA . TYR A 1 274 ? -28.625 4.281 32.375 1 90.94 274 TYR A CA 1
ATOM 2068 C C . TYR A 1 274 ? -28.766 5.484 33.312 1 90.94 274 TYR A C 1
ATOM 2070 O O . TYR A 1 274 ? -27.953 6.41 33.25 1 90.94 274 TYR A O 1
ATOM 2078 N N . HIS A 1 275 ? -29.859 5.492 34.062 1 87.25 275 HIS A N 1
ATOM 2079 C CA . HIS A 1 275 ? -30.047 6.426 35.156 1 87.25 275 HIS A CA 1
ATOM 2080 C C . HIS A 1 275 ? -30.391 5.691 36.469 1 87.25 275 HIS A C 1
ATOM 2082 O O . HIS A 1 275 ? -30.984 4.609 36.406 1 87.25 275 HIS A O 1
ATOM 2088 N N . PRO A 1 276 ? -29.969 6.34 37.531 1 86.38 276 PRO A N 1
ATOM 2089 C CA . PRO A 1 276 ? -30.172 5.668 38.812 1 86.38 276 PRO A CA 1
ATOM 2090 C C . PRO A 1 276 ? -31.641 5.324 39.062 1 86.38 276 PRO A C 1
ATOM 2092 O O . PRO A 1 276 ? -32.531 6.156 38.844 1 86.38 276 PRO A O 1
ATOM 2095 N N . GLY A 1 277 ? -31.859 4.227 39.438 1 83.19 277 GLY A N 1
ATOM 2096 C CA . GLY A 1 277 ? -33.219 3.787 39.75 1 83.19 277 GLY A CA 1
ATOM 2097 C C . GLY A 1 277 ? -33.906 3.068 38.625 1 83.19 277 GLY A C 1
ATOM 2098 O O . GLY A 1 277 ? -34.969 2.461 38.812 1 83.19 277 GLY A O 1
ATOM 2099 N N . SER A 1 278 ? -33.312 3.127 37.469 1 89.25 278 SER A N 1
ATOM 2100 C CA . SER A 1 278 ? -33.906 2.477 36.312 1 89.25 278 SER A CA 1
ATOM 2101 C C . SER A 1 278 ? -33.906 0.959 36.438 1 89.25 278 SER A C 1
ATOM 2103 O O . SER A 1 278 ? -32.906 0.384 36.875 1 89.25 278 SER A O 1
ATOM 2105 N N . LYS A 1 279 ? -34.938 0.245 36.125 1 92.06 279 LYS A N 1
ATOM 2106 C CA . LYS A 1 279 ? -35.062 -1.207 36.219 1 92.06 279 LYS A CA 1
ATOM 2107 C C . LYS A 1 279 ? -34.875 -1.864 34.844 1 92.06 279 LYS A C 1
ATOM 2109 O O . LYS A 1 279 ? -34.906 -3.092 34.719 1 92.06 279 LYS A O 1
ATOM 2114 N N . THR A 1 280 ? -34.594 -1.062 33.906 1 95.31 280 THR A N 1
ATOM 2115 C CA . THR A 1 280 ? -34.594 -1.526 32.531 1 95.31 280 THR A CA 1
ATOM 2116 C C . THR A 1 280 ? -33.531 -2.59 32.312 1 95.31 280 THR A C 1
ATOM 2118 O O . THR A 1 280 ? -33.812 -3.646 31.734 1 95.31 280 THR A O 1
ATOM 2121 N N . ILE A 1 281 ? -32.219 -2.404 32.812 1 96 281 ILE A N 1
ATOM 2122 C CA . ILE A 1 281 ? -31.094 -3.293 32.594 1 96 281 ILE A CA 1
ATOM 2123 C C . ILE A 1 281 ? -31.359 -4.652 33.219 1 96 281 ILE A C 1
ATOM 2125 O O . ILE A 1 281 ? -31.203 -5.691 32.594 1 96 281 ILE A O 1
ATOM 2129 N N . VAL A 1 282 ? -31.891 -4.613 34.406 1 95.12 282 VAL A N 1
ATOM 2130 C CA . VAL A 1 282 ? -32.156 -5.84 35.156 1 95.12 282 VAL A CA 1
ATOM 2131 C C . VAL A 1 282 ? -33.25 -6.652 34.469 1 95.12 282 VAL A C 1
ATOM 2133 O O . VAL A 1 282 ? -33.125 -7.871 34.344 1 95.12 282 VAL A O 1
ATOM 2136 N N . GLU A 1 283 ? -34.281 -5.973 33.969 1 95.25 283 GLU A N 1
ATOM 2137 C CA . GLU A 1 283 ? -35.406 -6.648 33.312 1 95.25 283 GLU A CA 1
ATOM 2138 C C . GLU A 1 283 ? -34.938 -7.258 31.969 1 95.25 283 GLU A C 1
ATOM 2140 O O . GLU A 1 283 ? -35.406 -8.352 31.609 1 95.25 283 GLU A O 1
ATOM 2145 N N . LEU A 1 284 ? -34.125 -6.547 31.297 1 96.31 284 LEU A N 1
ATOM 2146 C CA . LEU A 1 284 ? -33.656 -7.059 30.031 1 96.31 284 LEU A CA 1
ATOM 2147 C C . LEU A 1 284 ? -32.781 -8.297 30.234 1 96.31 284 LEU A C 1
ATOM 2149 O O . LEU A 1 284 ? -32.844 -9.242 29.438 1 96.31 284 LEU A O 1
ATOM 2153 N N . LEU A 1 285 ? -31.969 -8.289 31.266 1 96 285 LEU A N 1
ATOM 2154 C CA . LEU A 1 285 ? -31.109 -9.43 31.578 1 96 285 LEU A CA 1
ATOM 2155 C C . LEU A 1 285 ? -31.938 -10.641 31.984 1 96 285 LEU A C 1
ATOM 2157 O O . LEU A 1 285 ? -31.609 -11.773 31.641 1 96 285 LEU A O 1
ATOM 2161 N N . LYS A 1 286 ? -33.094 -10.406 32.562 1 93.94 286 LYS A N 1
ATOM 2162 C CA . LYS A 1 286 ? -33.969 -11.484 32.969 1 93.94 286 LYS A CA 1
ATOM 2163 C C . LYS A 1 286 ? -34.594 -12.164 31.766 1 93.94 286 LYS A C 1
ATOM 2165 O O . LYS A 1 286 ? -34.906 -13.352 31.797 1 93.94 286 LYS A O 1
ATOM 2170 N N . LEU A 1 287 ? -34.75 -11.398 30.703 1 93.62 287 LEU A N 1
ATOM 2171 C CA . LEU A 1 287 ? -35.344 -11.922 29.469 1 93.62 287 LEU A CA 1
ATOM 2172 C C . LEU A 1 287 ? -34.344 -12.812 28.734 1 93.62 287 LEU A C 1
ATOM 2174 O O . LEU A 1 287 ? -34.688 -13.477 27.766 1 93.62 287 LEU A O 1
ATOM 2178 N N . GLY A 1 288 ? -33.094 -12.805 29.156 1 92.31 288 GLY A N 1
ATOM 2179 C CA . GLY A 1 288 ? -32.094 -13.727 28.609 1 92.31 288 GLY A CA 1
ATOM 2180 C C . GLY A 1 288 ? -31.172 -13.07 27.609 1 92.31 288 GLY A C 1
ATOM 2181 O O . GLY A 1 288 ? -30.5 -13.758 26.844 1 92.31 288 GLY A O 1
ATOM 2182 N N . ILE A 1 289 ? -31.188 -11.766 27.547 1 94.75 289 ILE A N 1
ATOM 2183 C CA . ILE A 1 289 ? -30.25 -11.086 26.656 1 94.75 289 ILE A CA 1
ATOM 2184 C C . ILE A 1 289 ? -28.828 -11.297 27.172 1 94.75 289 ILE A C 1
ATOM 2186 O O . ILE A 1 289 ? -28.531 -11.07 28.344 1 94.75 289 ILE A O 1
ATOM 2190 N N . ASP A 1 290 ? -27.938 -11.797 26.328 1 93.62 290 ASP A N 1
ATOM 2191 C CA . ASP A 1 290 ? -26.547 -12.094 26.672 1 93.62 290 ASP A CA 1
ATOM 2192 C C . ASP A 1 290 ? -25.734 -10.812 26.828 1 93.62 290 ASP A C 1
ATOM 2194 O O . ASP A 1 290 ? -25.578 -10.055 25.875 1 93.62 290 ASP A O 1
ATOM 2198 N N . PRO A 1 291 ? -25.25 -10.531 28.016 1 94.56 291 PRO A N 1
ATOM 2199 C CA . PRO A 1 291 ? -24.453 -9.32 28.203 1 94.56 291 PRO A CA 1
ATOM 2200 C C . PRO A 1 291 ? -23.141 -9.344 27.406 1 94.56 291 PRO A C 1
ATOM 2202 O O . PRO A 1 291 ? -22.5 -8.312 27.25 1 94.56 291 PRO A O 1
ATOM 2205 N N . ASN A 1 292 ? -22.781 -10.492 26.859 1 93.25 292 ASN A N 1
ATOM 2206 C CA . ASN A 1 292 ? -21.516 -10.625 26.141 1 93.25 292 ASN A CA 1
ATOM 2207 C C . ASN A 1 292 ? -21.734 -10.641 24.625 1 93.25 292 ASN A C 1
ATOM 2209 O O . ASN A 1 292 ? -20.797 -10.875 23.859 1 93.25 292 ASN A O 1
ATOM 2213 N N . GLN A 1 293 ? -22.969 -10.383 24.25 1 92.25 293 GLN A N 1
ATOM 2214 C CA . GLN A 1 293 ? -23.234 -10.305 22.828 1 92.25 293 GLN A CA 1
ATOM 2215 C C . GLN A 1 293 ? -22.547 -9.094 22.203 1 92.25 293 GLN A C 1
ATOM 2217 O O . GLN A 1 293 ? -22.547 -8.008 22.781 1 92.25 293 GLN A O 1
ATOM 2222 N N . ARG A 1 294 ? -21.875 -9.242 21.047 1 90.12 294 ARG A N 1
ATOM 2223 C CA . ARG A 1 294 ? -21.109 -8.18 20.422 1 90.12 294 ARG A CA 1
ATOM 2224 C C . ARG A 1 294 ? -21.938 -7.461 19.359 1 90.12 294 ARG A C 1
ATOM 2226 O O . ARG A 1 294 ? -22.719 -8.094 18.641 1 90.12 294 ARG A O 1
ATOM 2233 N N . ASN A 1 295 ? -21.781 -6.172 19.281 1 90.19 295 ASN A N 1
ATOM 2234 C CA . ASN A 1 295 ? -22.344 -5.422 18.172 1 90.19 295 ASN A CA 1
ATOM 2235 C C . ASN A 1 295 ? -21.406 -5.375 16.969 1 90.19 295 ASN A C 1
ATOM 2237 O O . ASN A 1 295 ? -20.438 -6.133 16.906 1 90.19 295 ASN A O 1
ATOM 2241 N N . HIS A 1 296 ? -21.719 -4.492 15.992 1 80.44 296 HIS A N 1
ATOM 2242 C CA . HIS A 1 296 ? -20.984 -4.492 14.742 1 80.44 296 HIS A CA 1
ATOM 2243 C C . HIS A 1 296 ? -19.578 -3.932 14.938 1 80.44 296 HIS A C 1
ATOM 2245 O O . HIS A 1 296 ? -18.703 -4.109 14.086 1 80.44 296 HIS A O 1
ATOM 2251 N N . LYS A 1 297 ? -19.297 -3.332 16.031 1 84.12 297 LYS A N 1
ATOM 2252 C CA . LYS A 1 297 ? -17.969 -2.83 16.344 1 84.12 297 LYS A CA 1
ATOM 2253 C C . LYS A 1 297 ? -17.234 -3.766 17.312 1 84.12 297 LYS A C 1
ATOM 2255 O O . LYS A 1 297 ? -16.141 -3.451 17.781 1 84.12 297 LYS A O 1
ATOM 2260 N N . GLY A 1 298 ? -17.875 -4.883 17.609 1 88.69 298 GLY A N 1
ATOM 2261 C CA . GLY A 1 298 ? -17.297 -5.855 18.516 1 88.69 298 GLY A CA 1
ATOM 2262 C C . GLY A 1 298 ? -17.484 -5.496 19.984 1 88.69 298 GLY A C 1
ATOM 2263 O O . GLY A 1 298 ? -16.875 -6.117 20.859 1 88.69 298 GLY A O 1
ATOM 2264 N N . GLN A 1 299 ? -18.266 -4.52 20.234 1 92.75 299 GLN A N 1
ATOM 2265 C CA . GLN A 1 299 ? -18.484 -4.043 21.594 1 92.75 299 GLN A CA 1
ATOM 2266 C C . GLN A 1 299 ? -19.531 -4.887 22.312 1 92.75 299 GLN A C 1
ATOM 2268 O O . GLN A 1 299 ? -20.531 -5.273 21.703 1 92.75 299 GLN A O 1
ATOM 2273 N N . GLN A 1 300 ? -19.234 -5.23 23.484 1 94.75 300 GLN A N 1
ATOM 2274 C CA . GLN A 1 300 ? -20.203 -5.836 24.391 1 94.75 300 GLN A CA 1
ATOM 2275 C C . GLN A 1 300 ? -20.906 -4.773 25.234 1 94.75 300 GLN A C 1
ATOM 2277 O O . GLN A 1 300 ? -20.547 -3.596 25.172 1 94.75 300 GLN A O 1
ATOM 2282 N N . ALA A 1 301 ? -21.953 -5.164 25.953 1 95 301 ALA A N 1
ATOM 2283 C CA . ALA A 1 301 ? -22.734 -4.203 26.719 1 95 301 ALA A CA 1
ATOM 2284 C C . ALA A 1 301 ? -21.859 -3.412 27.672 1 95 301 ALA A C 1
ATOM 2286 O O . ALA A 1 301 ? -22.062 -2.215 27.891 1 95 301 ALA A O 1
ATOM 2287 N N . ILE A 1 302 ? -20.844 -4.039 28.172 1 93.69 302 ILE A N 1
ATOM 2288 C CA . ILE A 1 302 ? -19.969 -3.414 29.156 1 93.69 302 ILE A CA 1
ATOM 2289 C C . ILE A 1 302 ? -19.219 -2.252 28.516 1 93.69 302 ILE A C 1
ATOM 2291 O O . ILE A 1 302 ? -18.875 -1.277 29.203 1 93.69 302 ILE A O 1
ATOM 2295 N N . HIS A 1 303 ? -18.922 -2.264 27.297 1 93.25 303 HIS A N 1
ATOM 2296 C CA . HIS A 1 303 ? -18.172 -1.23 26.594 1 93.25 303 HIS A CA 1
ATOM 2297 C C . HIS A 1 303 ? -19.016 0.032 26.422 1 93.25 303 HIS A C 1
ATOM 2299 O O . HIS A 1 303 ? -18.484 1.093 26.078 1 93.25 303 HIS A O 1
ATOM 2305 N N . MET A 1 304 ? -20.312 -0.089 26.609 1 92.75 304 MET A N 1
ATOM 2306 C CA . MET A 1 304 ? -21.234 1.026 26.375 1 92.75 304 MET A CA 1
ATOM 2307 C C . MET A 1 304 ? -21.453 1.842 27.641 1 92.75 304 MET A C 1
ATOM 2309 O O . MET A 1 304 ? -22.125 2.873 27.609 1 92.75 304 MET A O 1
ATOM 2313 N N . VAL A 1 305 ? -20.891 1.358 28.688 1 89.69 305 VAL A N 1
ATOM 2314 C CA . VAL A 1 305 ? -21.109 1.997 29.984 1 89.69 305 VAL A CA 1
ATOM 2315 C C . VAL A 1 305 ? -20.547 3.42 29.953 1 89.69 305 VAL A C 1
ATOM 2317 O O . VAL A 1 305 ? -19.391 3.637 29.578 1 89.69 305 VAL A O 1
ATOM 2320 N N . GLU A 1 306 ? -21.359 4.363 30.219 1 82.75 306 GLU A N 1
ATOM 2321 C CA . GLU A 1 306 ? -20.984 5.773 30.297 1 82.75 306 GLU A CA 1
ATOM 2322 C C . GLU A 1 306 ? -21.797 6.492 31.359 1 82.75 306 GLU A C 1
ATOM 2324 O O . GLU A 1 306 ? -22.797 5.957 31.859 1 82.75 306 GLU A O 1
ATOM 2329 N N . GLY A 1 307 ? -21.344 7.684 31.766 1 77.94 307 GLY A N 1
ATOM 2330 C CA . GLY A 1 307 ? -22.094 8.492 32.719 1 77.94 307 GLY A CA 1
ATOM 2331 C C . GLY A 1 307 ? -21.312 8.844 33.969 1 77.94 307 GLY A C 1
ATOM 2332 O O . GLY A 1 307 ? -20.078 8.812 33.969 1 77.94 307 GLY A O 1
ATOM 2333 N N . SER A 1 308 ? -22.078 9.219 35.031 1 78.81 308 SER A N 1
ATOM 2334 C CA . SER A 1 308 ? -21.469 9.602 36.312 1 78.81 308 SER A CA 1
ATOM 2335 C C . SER A 1 308 ? -20.844 8.398 37 1 78.81 308 SER A C 1
ATOM 2337 O O . SER A 1 308 ? -21.141 7.254 36.656 1 78.81 308 SER A O 1
ATOM 2339 N N . GLU A 1 309 ? -20.062 8.711 37.906 1 80.06 309 GLU A N 1
ATOM 2340 C CA . GLU A 1 309 ? -19.391 7.66 38.688 1 80.06 309 GLU A CA 1
ATOM 2341 C C . GLU A 1 309 ? -20.406 6.723 39.344 1 80.06 309 GLU A C 1
ATOM 2343 O O . GLU A 1 309 ? -20.25 5.5 39.281 1 80.06 309 GLU A O 1
ATOM 2348 N N . GLN A 1 310 ? -21.375 7.379 39.844 1 83.56 310 GLN A N 1
ATOM 2349 C CA . GLN A 1 310 ? -22.391 6.57 40.5 1 83.56 310 GLN A CA 1
ATOM 2350 C C . GLN A 1 310 ? -23.109 5.664 39.531 1 83.56 310 GLN A C 1
ATOM 2352 O O . GLN A 1 310 ? -23.359 4.492 39.812 1 83.56 310 GLN A O 1
ATOM 2357 N N . ASN A 1 311 ? -23.453 6.207 38.438 1 87.62 311 ASN A N 1
ATOM 2358 C CA . ASN A 1 311 ? -24.141 5.438 37.406 1 87.62 311 ASN A CA 1
ATOM 2359 C C . ASN A 1 311 ? -23.281 4.262 36.906 1 87.62 311 ASN A C 1
ATOM 2361 O O . ASN A 1 311 ? -23.781 3.145 36.781 1 87.62 311 ASN A O 1
ATOM 2365 N N . VAL A 1 312 ? -22.016 4.516 36.719 1 88.75 312 VAL A N 1
ATOM 2366 C CA . VAL A 1 312 ? -21.094 3.516 36.219 1 88.75 312 VAL A CA 1
ATOM 2367 C C . VAL A 1 312 ? -20.938 2.385 37.219 1 88.75 312 VAL A C 1
ATOM 2369 O O . VAL A 1 312 ? -20.938 1.208 36.844 1 88.75 312 VAL A O 1
ATOM 2372 N N . GLN A 1 313 ? -20.859 2.777 38.469 1 88.44 313 GLN A N 1
ATOM 2373 C CA . GLN A 1 313 ? -20.703 1.776 39.531 1 88.44 313 GLN A CA 1
ATOM 2374 C C . GLN A 1 313 ? -21.906 0.837 39.594 1 88.44 313 GLN A C 1
ATOM 2376 O O . GLN A 1 313 ? -21.734 -0.384 39.625 1 88.44 313 GLN A O 1
ATOM 2381 N N . GLU A 1 314 ? -23.031 1.432 39.469 1 91.81 314 GLU A N 1
ATOM 2382 C CA . GLU A 1 314 ? -24.25 0.631 39.562 1 91.81 314 GLU A CA 1
ATOM 2383 C C . GLU A 1 314 ? -24.375 -0.3 38.344 1 91.81 314 GLU A C 1
ATOM 2385 O O . GLU A 1 314 ? -24.703 -1.481 38.5 1 91.81 314 GLU A O 1
ATOM 2390 N N . VAL A 1 315 ? -24.188 0.222 37.25 1 93.81 315 VAL A N 1
ATOM 2391 C CA . VAL A 1 315 ? -24.328 -0.555 36 1 93.81 315 VAL A CA 1
ATOM 2392 C C . VAL A 1 315 ? -23.297 -1.682 35.969 1 93.81 315 VAL A C 1
ATOM 2394 O O . VAL A 1 315 ? -23.625 -2.811 35.594 1 93.81 315 VAL A O 1
ATOM 2397 N N . LEU A 1 316 ? -22.031 -1.422 36.406 1 92.75 316 LEU A N 1
ATOM 2398 C CA . LEU A 1 316 ? -20.969 -2.43 36.406 1 92.75 316 LEU A CA 1
ATOM 2399 C C . LEU A 1 316 ? -21.266 -3.543 37.406 1 92.75 316 LEU A C 1
ATOM 2401 O O . LEU A 1 316 ? -20.984 -4.711 37.125 1 92.75 316 LEU A O 1
ATOM 2405 N N . ASP A 1 317 ? -21.875 -3.117 38.438 1 93.06 317 ASP A N 1
ATOM 2406 C CA . ASP A 1 317 ? -22.266 -4.125 39.438 1 93.06 317 ASP A CA 1
ATOM 2407 C C . ASP A 1 317 ? -23.297 -5.09 38.844 1 93.06 317 ASP A C 1
ATOM 2409 O O . ASP A 1 317 ? -23.172 -6.309 39 1 93.06 317 ASP A O 1
ATOM 2413 N N . ILE A 1 318 ? -24.234 -4.535 38.156 1 94.44 318 ILE A N 1
ATOM 2414 C CA . ILE A 1 318 ? -25.297 -5.336 37.562 1 94.44 318 ILE A CA 1
ATOM 2415 C C . ILE A 1 318 ? -24.719 -6.23 36.438 1 94.44 318 ILE A C 1
ATOM 2417 O O . ILE A 1 318 ? -24.984 -7.434 36.406 1 94.44 318 ILE A O 1
ATOM 2421 N N . LEU A 1 319 ? -23.922 -5.652 35.594 1 95.25 319 LEU A N 1
ATOM 2422 C CA . LEU A 1 319 ? -23.406 -6.375 34.438 1 95.25 319 LEU A CA 1
ATOM 2423 C C . LEU A 1 319 ? -22.422 -7.457 34.875 1 95.25 319 LEU A C 1
ATOM 2425 O O . LEU A 1 319 ? -22.453 -8.57 34.344 1 95.25 319 LEU A O 1
ATOM 2429 N N . CYS A 1 320 ? -21.5 -7.152 35.812 1 93.5 320 CYS A N 1
ATOM 2430 C CA . CYS A 1 320 ? -20.516 -8.125 36.25 1 93.5 320 CYS A CA 1
ATOM 2431 C C . CYS A 1 320 ? -21.188 -9.289 36.969 1 93.5 320 CYS A C 1
ATOM 2433 O O . CYS A 1 320 ? -20.766 -10.438 36.844 1 93.5 320 CYS A O 1
ATOM 2435 N N . ALA A 1 321 ? -22.219 -8.938 37.594 1 93.06 321 ALA A N 1
ATOM 2436 C CA . ALA A 1 321 ? -23 -9.992 38.25 1 93.06 321 ALA A CA 1
ATOM 2437 C C . ALA A 1 321 ? -23.656 -10.914 37.219 1 93.06 321 ALA A C 1
ATOM 2439 O O . ALA A 1 321 ? -23.828 -12.109 37.469 1 93.06 321 ALA A O 1
ATOM 2440 N N . ALA A 1 322 ? -23.953 -10.367 36.156 1 94.75 322 ALA A N 1
ATOM 2441 C CA . ALA A 1 322 ? -24.578 -11.141 35.062 1 94.75 322 ALA A CA 1
ATOM 2442 C C . ALA A 1 322 ? -23.516 -11.859 34.219 1 94.75 322 ALA A C 1
ATOM 2444 O O . ALA A 1 322 ? -23.859 -12.531 33.25 1 94.75 322 ALA A O 1
ATOM 2445 N N . GLY A 1 323 ? -22.219 -11.664 34.531 1 92.56 323 GLY A N 1
ATOM 2446 C CA . GLY A 1 323 ? -21.172 -12.43 33.906 1 92.56 323 GLY A CA 1
ATOM 2447 C C . GLY A 1 323 ? -20.359 -11.609 32.906 1 92.56 323 GLY A C 1
ATOM 2448 O O . GLY A 1 323 ? -19.578 -12.156 32.125 1 92.56 323 GLY A O 1
ATOM 2449 N N . ALA A 1 324 ? -20.578 -10.344 32.906 1 93.62 324 ALA A N 1
ATOM 2450 C CA . ALA A 1 324 ? -19.781 -9.492 32.031 1 93.62 324 ALA A CA 1
ATOM 2451 C C . ALA A 1 324 ? -18.328 -9.43 32.469 1 93.62 324 ALA A C 1
ATOM 2453 O O . ALA A 1 324 ? -18.047 -9.414 33.688 1 93.62 324 ALA A O 1
ATOM 2454 N N . ASP A 1 325 ? -17.328 -9.492 31.516 1 92.06 325 ASP A N 1
ATOM 2455 C CA . ASP A 1 325 ? -15.891 -9.461 31.781 1 92.06 325 ASP A CA 1
ATOM 2456 C C . ASP A 1 325 ? -15.328 -8.055 31.625 1 92.06 325 ASP A C 1
ATOM 2458 O O . ASP A 1 325 ? -15.461 -7.449 30.547 1 92.06 325 ASP A O 1
ATOM 2462 N N . LEU A 1 326 ? -14.742 -7.629 32.688 1 91.56 326 LEU A N 1
ATOM 2463 C CA . LEU A 1 326 ? -14.156 -6.293 32.688 1 91.56 326 LEU A CA 1
ATOM 2464 C C . LEU A 1 326 ? -13.039 -6.195 31.656 1 91.56 326 LEU A C 1
ATOM 2466 O O . LEU A 1 326 ? -12.719 -5.105 31.188 1 91.56 326 LEU A O 1
ATOM 2470 N N . GLU A 1 327 ? -12.414 -7.289 31.266 1 93.38 327 GLU A N 1
ATOM 2471 C CA . GLU A 1 327 ? -11.297 -7.305 30.328 1 93.38 327 GLU A CA 1
ATOM 2472 C C . GLU A 1 327 ? -11.742 -7.762 28.938 1 93.38 327 GLU A C 1
ATOM 2474 O O . GLU A 1 327 ? -10.914 -8.156 28.125 1 93.38 327 GLU A O 1
ATOM 2479 N N . ALA A 1 328 ? -13.148 -7.695 28.766 1 93.62 328 ALA A N 1
ATOM 2480 C CA . ALA A 1 328 ? -13.648 -8.016 27.438 1 93.62 328 ALA A CA 1
ATOM 2481 C C . ALA A 1 328 ? -13.125 -7.027 26.406 1 93.62 328 ALA A C 1
ATOM 2483 O O . ALA A 1 328 ? -13.008 -5.832 26.688 1 93.62 328 ALA A O 1
ATOM 2484 N N . ARG A 1 329 ? -12.789 -7.504 25.172 1 91.69 329 ARG A N 1
ATOM 2485 C CA . ARG A 1 329 ? -12.18 -6.66 24.141 1 91.69 329 ARG A CA 1
ATOM 2486 C C . ARG A 1 329 ? -13.109 -6.48 22.953 1 91.69 329 ARG A C 1
ATOM 2488 O O . ARG A 1 329 ? -13.82 -7.406 22.562 1 91.69 329 ARG A O 1
ATOM 2495 N N . ASP A 1 330 ? -13.102 -5.352 22.344 1 91.81 330 ASP A N 1
ATOM 2496 C CA . ASP A 1 330 ? -13.836 -5.125 21.094 1 91.81 330 ASP A CA 1
ATOM 2497 C C . ASP A 1 330 ? -12.984 -5.5 19.891 1 91.81 330 ASP A C 1
ATOM 2499 O O . ASP A 1 330 ? -11.984 -6.203 20.016 1 91.81 330 ASP A O 1
ATOM 2503 N N . TYR A 1 331 ? -13.43 -5.109 18.641 1 87.12 331 TYR A N 1
ATOM 2504 C CA . TYR A 1 331 ? -12.758 -5.562 17.438 1 87.12 331 TYR A CA 1
ATOM 2505 C C . TYR A 1 331 ? -11.43 -4.844 17.25 1 87.12 331 TYR A C 1
ATOM 2507 O O . TYR A 1 331 ? -10.617 -5.23 16.406 1 87.12 331 TYR A O 1
ATOM 2515 N N . HIS A 1 332 ? -11.086 -3.883 18.047 1 86.44 332 HIS A N 1
ATOM 2516 C CA . HIS A 1 332 ? -9.789 -3.223 18.031 1 86.44 332 HIS A CA 1
ATOM 2517 C C . HIS A 1 332 ? -8.914 -3.709 19.172 1 86.44 332 HIS A C 1
ATOM 2519 O O . HIS A 1 332 ? -7.758 -3.295 19.297 1 86.44 332 HIS A O 1
ATOM 2525 N N . GLY A 1 333 ? -9.461 -4.59 20.016 1 89.5 333 GLY A N 1
ATOM 2526 C CA . GLY A 1 333 ? -8.727 -5.098 21.156 1 89.5 333 GLY A CA 1
ATOM 2527 C C . GLY A 1 333 ? -8.812 -4.188 22.375 1 89.5 333 GLY A C 1
ATOM 2528 O O . GLY A 1 333 ? -8.055 -4.348 23.328 1 89.5 333 GLY A O 1
ATOM 2529 N N . CYS A 1 334 ? -9.766 -3.258 22.406 1 91.94 334 CYS A N 1
ATOM 2530 C CA . CYS A 1 334 ? -9.875 -2.289 23.5 1 91.94 334 CYS A CA 1
ATOM 2531 C C . CYS A 1 334 ? -10.789 -2.812 24.609 1 91.94 334 CYS A C 1
ATOM 2533 O O . CYS A 1 334 ? -11.82 -3.42 24.328 1 91.94 334 CYS A O 1
ATOM 2535 N N . THR A 1 335 ? -10.391 -2.684 25.844 1 93.88 335 THR A N 1
ATOM 2536 C CA . THR A 1 335 ? -11.219 -2.939 27.016 1 93.88 335 THR A CA 1
ATOM 2537 C C . THR A 1 335 ? -12.016 -1.697 27.391 1 93.88 335 THR A C 1
ATOM 2539 O O . THR A 1 335 ? -11.883 -0.647 26.766 1 93.88 335 THR A O 1
ATOM 2542 N N . LEU A 1 336 ? -12.875 -1.88 28.422 1 92.19 336 LEU A N 1
ATOM 2543 C CA . LEU A 1 336 ? -13.641 -0.726 28.875 1 92.19 336 LEU A CA 1
ATOM 2544 C C . LEU A 1 336 ? -12.719 0.405 29.312 1 92.19 336 LEU A C 1
ATOM 2546 O O . LEU A 1 336 ? -12.961 1.571 29 1 92.19 336 LEU A O 1
ATOM 2550 N N . LEU A 1 337 ? -11.641 0.027 30 1 92.06 337 LEU A N 1
ATOM 2551 C CA . LEU A 1 337 ? -10.68 1.012 30.484 1 92.06 337 LEU A CA 1
ATOM 2552 C C . LEU A 1 337 ? -10.031 1.756 29.328 1 92.06 337 LEU A C 1
ATOM 2554 O O . LEU A 1 337 ? -9.992 2.988 29.312 1 92.06 337 LEU A O 1
ATOM 2558 N N . THR A 1 338 ? -9.5 1.037 28.359 1 91.56 338 THR A N 1
ATOM 2559 C CA . THR A 1 338 ? -8.797 1.66 27.25 1 91.56 338 THR A CA 1
ATOM 2560 C C . THR A 1 338 ? -9.766 2.441 26.359 1 91.56 338 THR A C 1
ATOM 2562 O O . THR A 1 338 ? -9.398 3.461 25.781 1 91.56 338 THR A O 1
ATOM 2565 N N . LYS A 1 339 ? -10.922 1.963 26.266 1 88.75 339 LYS A N 1
ATOM 2566 C CA . LYS A 1 339 ? -11.93 2.641 25.469 1 88.75 339 LYS A CA 1
ATOM 2567 C C . LYS A 1 339 ? -12.242 4.023 26.031 1 88.75 339 LYS A C 1
ATOM 2569 O O . LYS A 1 339 ? -12.516 4.957 25.266 1 88.75 339 LYS A O 1
ATOM 2574 N N . ALA A 1 340 ? -12.18 4.105 27.328 1 88.5 340 ALA A N 1
ATOM 2575 C CA . ALA A 1 340 ? -12.461 5.383 27.969 1 88.5 340 ALA A CA 1
ATOM 2576 C C . ALA A 1 340 ? -11.477 6.457 27.516 1 88.5 340 ALA A C 1
ATOM 2578 O O . ALA A 1 340 ? -11.781 7.652 27.562 1 88.5 340 ALA A O 1
ATOM 2579 N N . MET A 1 341 ? -10.359 5.957 27.016 1 89.12 341 MET A N 1
ATOM 2580 C CA . MET A 1 341 ? -9.297 6.898 26.641 1 89.12 341 MET A CA 1
ATOM 2581 C C . MET A 1 341 ? -9.148 6.984 25.125 1 89.12 341 MET A C 1
ATOM 2583 O O . MET A 1 341 ? -8.547 7.926 24.609 1 89.12 341 MET A O 1
ATOM 2587 N N . ARG A 1 342 ? -9.695 6.07 24.469 1 85.81 342 ARG A N 1
ATOM 2588 C CA . ARG A 1 342 ? -9.523 6.039 23.016 1 85.81 342 ARG A CA 1
ATOM 2589 C C . ARG A 1 342 ? -10.375 7.113 22.344 1 85.81 342 ARG A C 1
ATOM 2591 O O . ARG A 1 342 ? -11.57 7.234 22.625 1 85.81 342 ARG A O 1
ATOM 2598 N N . GLY A 1 343 ? -9.719 7.773 21.438 1 77.12 343 GLY A N 1
ATOM 2599 C CA . GLY A 1 343 ? -10.43 8.875 20.797 1 77.12 343 GLY A CA 1
ATOM 2600 C C . GLY A 1 343 ? -10.641 10.055 21.734 1 77.12 343 GLY A C 1
ATOM 2601 O O . GLY A 1 343 ? -9.688 10.586 22.297 1 77.12 343 GLY A O 1
ATOM 2602 N N . THR A 1 344 ? -11.844 10.344 22 1 73.94 344 THR A N 1
ATOM 2603 C CA . THR A 1 344 ? -12.148 11.414 22.953 1 73.94 344 THR A CA 1
ATOM 2604 C C . THR A 1 344 ? -12.453 10.844 24.328 1 73.94 344 THR A C 1
ATOM 2606 O O . THR A 1 344 ? -13.422 10.102 24.5 1 73.94 344 THR A O 1
ATOM 2609 N N . PRO A 1 345 ? -11.484 11.18 25.125 1 73.38 345 PRO A N 1
ATOM 2610 C CA . PRO A 1 345 ? -11.688 10.633 26.469 1 73.38 345 PRO A CA 1
ATOM 2611 C C . PRO A 1 345 ? -13.055 10.992 27.047 1 73.38 345 PRO A C 1
ATOM 2613 O O . PRO A 1 345 ? -13.555 12.102 26.828 1 73.38 345 PRO A O 1
ATOM 2616 N N . GLN A 1 346 ? -13.5 10.109 27.812 1 77.5 346 GLN A N 1
ATOM 2617 C CA . GLN A 1 346 ? -14.766 10.336 28.516 1 77.5 346 GLN A CA 1
ATOM 2618 C C . GLN A 1 346 ? -14.609 11.414 29.578 1 77.5 346 GLN A C 1
ATOM 2620 O O . GLN A 1 346 ? -13.539 11.547 30.188 1 77.5 346 GLN A O 1
ATOM 2625 N N . TRP A 1 347 ? -15.586 12.281 29.734 1 67.31 347 TRP A N 1
ATOM 2626 C CA . TRP A 1 347 ? -15.523 13.43 30.625 1 67.31 347 TRP A CA 1
ATOM 2627 C C . TRP A 1 347 ? -15.195 12.992 32.062 1 67.31 347 TRP A C 1
ATOM 2629 O O . TRP A 1 347 ? -14.531 13.719 32.812 1 67.31 347 TRP A O 1
ATOM 2639 N N . ASN A 1 348 ? -15.578 11.805 32.406 1 77.94 348 ASN A N 1
ATOM 2640 C CA . ASN A 1 348 ? -15.391 11.344 33.781 1 77.94 348 ASN A CA 1
ATOM 2641 C C . ASN A 1 348 ? -14.234 10.352 33.875 1 77.94 348 ASN A C 1
ATOM 2643 O O . ASN A 1 348 ? -14.234 9.492 34.781 1 77.94 348 ASN A O 1
ATOM 2647 N N . CYS A 1 349 ? -13.336 10.492 33 1 86.44 349 CYS A N 1
ATOM 2648 C CA . CYS A 1 349 ? -12.289 9.484 32.938 1 86.44 349 CYS A CA 1
ATOM 2649 C C . CYS A 1 349 ? -11.406 9.539 34.156 1 86.44 349 CYS A C 1
ATOM 2651 O O . CYS A 1 349 ? -10.922 8.508 34.625 1 86.44 349 CYS A O 1
ATOM 2653 N N . ARG A 1 350 ? -11.211 10.648 34.812 1 86.44 350 ARG A N 1
ATOM 2654 C CA . ARG A 1 350 ? -10.344 10.797 35.969 1 86.44 350 ARG A CA 1
ATOM 2655 C C . ARG A 1 350 ? -10.93 10.078 37.188 1 86.44 350 ARG A C 1
ATOM 2657 O O . ARG A 1 350 ? -10.188 9.602 38.031 1 86.44 350 ARG A O 1
ATOM 2664 N N . GLU A 1 351 ? -12.227 9.992 37.094 1 83.81 351 GLU A N 1
ATOM 2665 C CA . GLU A 1 351 ? -12.898 9.266 38.156 1 83.81 351 GLU A CA 1
ATOM 2666 C C . GLU A 1 351 ? -13.102 7.801 37.781 1 83.81 351 GLU A C 1
ATOM 2668 O O . GLU A 1 351 ? -12.984 6.91 38.625 1 83.81 351 GLU A O 1
ATOM 2673 N N . LEU A 1 352 ? -13.328 7.613 36.688 1 88.31 352 LEU A N 1
ATOM 2674 C CA . LEU A 1 352 ? -13.695 6.293 36.188 1 88.31 352 LEU A CA 1
ATOM 2675 C C . LEU A 1 352 ? -12.492 5.348 36.219 1 88.31 352 LEU A C 1
ATOM 2677 O O . LEU A 1 352 ? -12.617 4.191 36.625 1 88.31 352 LEU A O 1
ATOM 2681 N N . LEU A 1 353 ? -11.289 5.73 35.844 1 92.19 353 LEU A N 1
ATOM 2682 C CA . LEU A 1 353 ? -10.141 4.855 35.625 1 92.19 353 LEU A CA 1
ATOM 2683 C C . LEU A 1 353 ? -9.648 4.293 36.969 1 92.19 353 LEU A C 1
ATOM 2685 O O . LEU A 1 353 ? -9.477 3.08 37.094 1 92.19 353 LEU A O 1
ATOM 2689 N N . PRO A 1 354 ? -9.516 5.227 38 1 90.44 354 PRO A N 1
ATOM 2690 C CA . PRO A 1 354 ? -9.102 4.656 39.281 1 90.44 354 PRO A CA 1
ATOM 2691 C C . PRO A 1 354 ? -10.094 3.631 39.812 1 90.44 354 PRO A C 1
ATOM 2693 O O . PRO A 1 354 ? -9.695 2.627 40.406 1 90.44 354 PRO A O 1
ATOM 2696 N N . TYR A 1 355 ? -11.297 3.885 39.5 1 90.06 355 TYR A N 1
ATOM 2697 C CA . TYR A 1 355 ? -12.328 2.953 39.969 1 90.06 355 TYR A CA 1
ATOM 2698 C C . TYR A 1 355 ? -12.203 1.619 39.219 1 90.06 355 TYR A C 1
ATOM 2700 O O . TYR A 1 355 ? -12.273 0.557 39.844 1 90.06 355 TYR A O 1
ATOM 2708 N N . LEU A 1 356 ? -12.086 1.616 38 1 92.56 356 LEU A N 1
ATOM 2709 C CA . LEU A 1 356 ? -11.953 0.391 37.219 1 92.56 356 LEU A CA 1
ATOM 2710 C C . LEU A 1 356 ? -10.734 -0.41 37.656 1 92.56 356 LEU A C 1
ATOM 2712 O O . LEU A 1 356 ? -10.797 -1.639 37.75 1 92.56 356 LEU A O 1
ATOM 2716 N N . ILE A 1 357 ? -9.617 0.284 37.906 1 94.31 357 ILE A N 1
ATOM 2717 C CA . ILE A 1 357 ? -8.391 -0.371 38.344 1 94.31 357 ILE A CA 1
ATOM 2718 C C . ILE A 1 357 ? -8.617 -1.031 39.719 1 94.31 357 ILE A C 1
ATOM 2720 O O . ILE A 1 357 ? -8.164 -2.15 39.938 1 94.31 357 ILE A O 1
ATOM 2724 N N . SER A 1 358 ? -9.406 -0.331 40.531 1 92.06 358 SER A N 1
ATOM 2725 C CA . SER A 1 358 ? -9.711 -0.882 41.844 1 92.06 358 SER A CA 1
ATOM 2726 C C . SER A 1 358 ? -10.555 -2.148 41.719 1 92.06 358 SER A C 1
ATOM 2728 O O . SER A 1 358 ? -10.492 -3.016 42.594 1 92.06 358 SER A O 1
ATOM 2730 N N . ARG A 1 359 ? -11.305 -2.281 40.656 1 91.94 359 ARG A N 1
ATOM 2731 C CA . ARG A 1 359 ? -12.156 -3.443 40.438 1 91.94 359 ARG A CA 1
ATOM 2732 C C . ARG A 1 359 ? -11.391 -4.555 39.719 1 91.94 359 ARG A C 1
ATOM 2734 O O . ARG A 1 359 ? -11.945 -5.617 39.438 1 91.94 359 ARG A O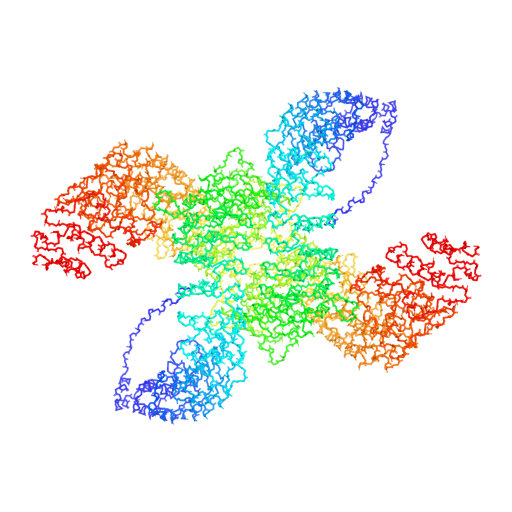 1
ATOM 2741 N N . GLY A 1 360 ? -10.148 -4.195 39.375 1 91.31 360 GLY A N 1
ATOM 2742 C CA . GLY A 1 360 ? -9.32 -5.254 38.812 1 91.31 360 GLY A CA 1
ATOM 2743 C C . GLY A 1 360 ? -8.977 -5.039 37.344 1 91.31 360 GLY A C 1
ATOM 2744 O O . GLY A 1 360 ? -8.398 -5.922 36.719 1 91.31 360 GLY A O 1
ATOM 2745 N N . ALA A 1 361 ? -9.367 -3.957 36.844 1 93.88 361 ALA A N 1
ATOM 2746 C CA . ALA A 1 361 ? -8.992 -3.68 35.469 1 93.88 361 ALA A CA 1
ATOM 2747 C C . ALA A 1 361 ? -7.488 -3.443 35.344 1 93.88 361 ALA A C 1
ATOM 2749 O O . ALA A 1 361 ? -6.879 -2.828 36.219 1 93.88 361 ALA A O 1
ATOM 2750 N N . ASN A 1 362 ? -6.867 -3.973 34.312 1 94.75 362 ASN A N 1
ATOM 2751 C CA . ASN A 1 362 ? -5.438 -3.816 34.031 1 94.75 362 ASN A CA 1
ATOM 2752 C C . ASN A 1 362 ? -5.152 -2.574 33.188 1 94.75 362 ASN A C 1
ATOM 2754 O O . ASN A 1 362 ? -5.512 -2.518 32.031 1 94.75 362 ASN A O 1
ATOM 2758 N N . ILE A 1 363 ? -4.469 -1.618 33.719 1 94.94 363 ILE A N 1
ATOM 2759 C CA . ILE A 1 363 ? -4.195 -0.36 33.031 1 94.94 363 ILE A CA 1
ATOM 2760 C C . ILE A 1 363 ? -3.199 -0.596 31.891 1 94.94 363 ILE A C 1
ATOM 2762 O O . ILE A 1 363 ? -3.131 0.19 30.953 1 94.94 363 ILE A O 1
ATOM 2766 N N . ASN A 1 364 ? -2.395 -1.688 31.953 1 94.69 364 ASN A N 1
ATOM 2767 C CA . ASN A 1 364 ? -1.356 -1.956 30.969 1 94.69 364 ASN A CA 1
ATOM 2768 C C . ASN A 1 364 ? -1.797 -3.021 29.969 1 94.69 364 ASN A C 1
ATOM 2770 O O . ASN A 1 364 ? -0.966 -3.75 29.422 1 94.69 364 ASN A O 1
ATOM 2774 N N . THR A 1 365 ? -3.139 -3.09 29.828 1 93.44 365 THR A N 1
ATOM 2775 C CA . THR A 1 365 ? -3.648 -3.99 28.797 1 93.44 365 THR A CA 1
ATOM 2776 C C . THR A 1 365 ? -3.309 -3.469 27.406 1 93.44 365 THR A C 1
ATOM 2778 O O . THR A 1 365 ? -3.232 -2.258 27.188 1 93.44 365 THR A O 1
ATOM 2781 N N . GLN A 1 366 ? -3.008 -4.375 26.391 1 90.5 366 GLN A N 1
ATOM 2782 C CA . GLN A 1 366 ? -2.637 -4.004 25.031 1 90.5 366 GLN A CA 1
ATOM 2783 C C . GLN A 1 366 ? -3.752 -4.344 24.047 1 90.5 366 GLN A C 1
ATOM 2785 O O . GLN A 1 366 ? -4.41 -5.379 24.172 1 90.5 366 GLN A O 1
ATOM 2790 N N . ASP A 1 367 ? -3.984 -3.486 23.094 1 91.44 367 ASP A N 1
ATOM 2791 C CA . ASP A 1 367 ? -4.961 -3.768 22.047 1 91.44 367 ASP A CA 1
ATOM 2792 C C . ASP A 1 367 ? -4.379 -4.707 21 1 91.44 367 ASP A C 1
ATOM 2794 O O . ASP A 1 367 ? -3.336 -5.328 21.219 1 91.44 367 ASP A O 1
ATOM 2798 N N . TYR A 1 368 ? -5.051 -4.926 19.906 1 87.81 368 TYR A N 1
ATOM 2799 C CA . TYR A 1 368 ? -4.652 -5.926 18.922 1 87.81 368 TYR A CA 1
ATOM 2800 C C . TYR A 1 368 ? -3.451 -5.449 18.109 1 87.81 368 TYR A C 1
ATOM 2802 O O . TYR A 1 368 ? -2.861 -6.219 17.344 1 87.81 368 TYR A O 1
ATOM 2810 N N . LYS A 1 369 ? -2.996 -4.281 18.281 1 87.94 369 LYS A N 1
ATOM 2811 C CA . LYS A 1 369 ? -1.75 -3.795 17.688 1 87.94 369 LYS A CA 1
ATOM 2812 C C . LYS A 1 369 ? -0.645 -3.713 18.734 1 87.94 369 LYS A C 1
ATOM 2814 O O . LYS A 1 369 ? 0.477 -3.299 18.438 1 87.94 369 LYS A O 1
ATOM 2819 N N . GLY A 1 370 ? -1.011 -4.09 19.984 1 90.5 370 GLY A N 1
ATOM 2820 C CA . GLY A 1 370 ? -0.047 -4.086 21.078 1 90.5 370 GLY A CA 1
ATOM 2821 C C . GLY A 1 370 ? 0.08 -2.732 21.75 1 90.5 370 GLY A C 1
ATOM 2822 O O . GLY A 1 370 ? 0.985 -2.52 22.562 1 90.5 370 GLY A O 1
ATOM 2823 N N . ASN A 1 371 ? -0.825 -1.757 21.453 1 92.75 371 ASN A N 1
ATOM 2824 C CA . ASN A 1 371 ? -0.76 -0.42 22.031 1 92.75 371 ASN A CA 1
ATOM 2825 C C . ASN A 1 371 ? -1.363 -0.388 23.438 1 92.75 371 ASN A C 1
ATOM 2827 O O . ASN A 1 371 ? -2.361 -1.059 23.703 1 92.75 371 ASN A O 1
ATOM 2831 N N . GLY A 1 372 ? -0.737 0.297 24.359 1 92.94 372 GLY A N 1
ATOM 2832 C CA . GLY A 1 372 ? -1.266 0.565 25.688 1 92.94 372 GLY A CA 1
ATOM 2833 C C . GLY A 1 372 ? -2.061 1.854 25.766 1 92.94 372 GLY A C 1
ATOM 2834 O O . GLY A 1 372 ? -2.248 2.535 24.766 1 92.94 372 GLY A O 1
ATOM 2835 N N . VAL A 1 373 ? -2.516 2.232 26.953 1 94.31 373 VAL A N 1
ATOM 2836 C CA . VAL A 1 373 ? -3.42 3.357 27.156 1 94.31 373 VAL A CA 1
ATOM 2837 C C . VAL A 1 373 ? -2.707 4.664 26.812 1 94.31 373 VAL A C 1
ATOM 2839 O O . VAL A 1 373 ? -3.332 5.609 26.328 1 94.31 373 VAL A O 1
ATOM 2842 N N . LEU A 1 374 ? -1.357 4.762 27 1 95.06 374 LEU A N 1
ATOM 2843 C CA . LEU A 1 374 ? -0.603 5.98 26.719 1 95.06 374 LEU A CA 1
ATOM 2844 C C . LEU A 1 374 ? -0.603 6.297 25.234 1 95.06 374 LEU A C 1
ATOM 2846 O O . LEU A 1 374 ? -0.565 7.469 24.844 1 95.06 374 LEU A O 1
ATOM 2850 N N . SER A 1 375 ? -0.601 5.234 24.422 1 93.38 375 SER A N 1
ATOM 2851 C CA . SER A 1 375 ? -0.554 5.414 22.969 1 93.38 375 SER A CA 1
ATOM 2852 C C . SER A 1 375 ? -1.799 6.133 22.469 1 93.38 375 SER A C 1
ATOM 2854 O O . SER A 1 375 ? -1.782 6.727 21.391 1 93.38 375 SER A O 1
ATOM 2856 N N . TYR A 1 376 ? -2.873 6.191 23.25 1 92.69 376 TYR A N 1
ATOM 2857 C CA . TYR A 1 376 ? -4.125 6.801 22.812 1 92.69 376 TYR A CA 1
ATOM 2858 C C . TYR A 1 376 ? -4.117 8.305 23.078 1 92.69 376 TYR A C 1
ATOM 2860 O O . TYR A 1 376 ? -5.012 9.023 22.625 1 92.69 376 TYR A O 1
ATOM 2868 N N . LEU A 1 377 ? -3.109 8.75 23.719 1 94.25 377 LEU A N 1
ATOM 2869 C CA . LEU A 1 377 ? -3.043 10.164 24.078 1 94.25 377 LEU A CA 1
ATOM 2870 C C . LEU A 1 377 ? -2.648 11.008 22.875 1 94.25 377 LEU A C 1
ATOM 2872 O O . LEU A 1 377 ? -2.836 12.227 22.875 1 94.25 377 LEU A O 1
ATOM 2876 N N . ILE A 1 378 ? -2.062 10.359 21.875 1 93 378 ILE A N 1
ATOM 2877 C CA . ILE A 1 378 ? -1.535 11.164 20.781 1 93 378 ILE A CA 1
ATOM 2878 C C . ILE A 1 378 ? -2.035 10.609 19.453 1 93 378 ILE A C 1
ATOM 2880 O O . ILE A 1 378 ? -2.105 9.391 19.266 1 93 378 ILE A O 1
ATOM 2884 N N . GLN A 1 379 ? -2.549 11.414 18.656 1 88.69 379 GLN A N 1
ATOM 2885 C CA . GLN A 1 379 ? -2.943 11.203 17.266 1 88.69 379 GLN A CA 1
ATOM 2886 C C . GLN A 1 379 ? -2.525 12.375 16.391 1 88.69 379 GLN A C 1
ATOM 2888 O O . GLN A 1 379 ? -2.115 13.422 16.906 1 88.69 379 GLN A O 1
ATOM 2893 N N . PRO A 1 380 ? -2.453 12.195 15.055 1 85.31 380 PRO A N 1
ATOM 2894 C CA . PRO A 1 380 ? -2.082 13.336 14.219 1 85.31 380 PRO A CA 1
ATOM 2895 C C . PRO A 1 380 ? -2.926 14.578 14.508 1 85.31 380 PRO A C 1
ATOM 2897 O O . PRO A 1 380 ? -4.156 14.508 14.492 1 85.31 380 PRO A O 1
ATOM 2900 N N . TYR A 1 381 ? -2.32 15.633 14.883 1 85.88 381 TYR A N 1
ATOM 2901 C CA . TYR A 1 381 ? -2.891 16.969 15.062 1 85.88 381 TYR A CA 1
ATOM 2902 C C . TYR A 1 381 ? -3.508 17.109 16.453 1 85.88 381 TYR A C 1
ATOM 2904 O O . TYR A 1 381 ? -4.023 18.172 16.797 1 85.88 381 TYR A O 1
ATOM 2912 N N . HIS A 1 382 ? -3.494 15.969 17.297 1 87.25 382 HIS A N 1
ATOM 2913 C CA . HIS A 1 382 ? -4.094 16.047 18.625 1 87.25 382 HIS A CA 1
ATOM 2914 C C . HIS A 1 382 ? -3.229 15.344 19.672 1 87.25 382 HIS A C 1
ATOM 2916 O O . HIS A 1 382 ? -2.826 14.195 19.469 1 87.25 382 HIS A O 1
ATOM 2922 N N . PHE A 1 383 ? -2.949 16.031 20.734 1 93.12 383 PHE A N 1
ATOM 2923 C CA . PHE A 1 383 ? -2.246 15.461 21.875 1 93.12 383 PHE A CA 1
ATOM 2924 C C . PHE A 1 383 ? -2.908 15.867 23.188 1 93.12 383 PHE A C 1
ATOM 2926 O O . PHE A 1 383 ? -2.98 17.062 23.516 1 93.12 383 PHE A O 1
ATOM 2933 N N . ARG A 1 384 ? -3.305 14.844 23.969 1 91.75 384 ARG A N 1
ATOM 2934 C CA . ARG A 1 384 ? -3.949 15.086 25.25 1 91.75 384 ARG A CA 1
ATOM 2935 C C . ARG A 1 384 ? -2.951 14.969 26.406 1 91.75 384 ARG A C 1
ATOM 2937 O O . ARG A 1 384 ? -3.025 14.031 27.203 1 91.75 384 ARG A O 1
ATOM 2944 N N . SER A 1 385 ? -2.131 15.969 26.531 1 91.31 385 SER A N 1
ATOM 2945 C CA . SER A 1 385 ? -1.025 15.961 27.484 1 91.31 385 SER A CA 1
ATOM 2946 C C . SER A 1 385 ? -1.531 16.078 28.922 1 91.31 385 SER A C 1
ATOM 2948 O O . SER A 1 385 ? -0.827 15.727 29.859 1 91.31 385 SER A O 1
ATOM 2950 N N . GLU A 1 386 ? -2.811 16.531 29.109 1 87.25 386 GLU A N 1
ATOM 2951 C CA . GLU A 1 386 ? -3.363 16.75 30.438 1 87.25 386 GLU A CA 1
ATOM 2952 C C . GLU A 1 386 ? -3.547 15.422 31.188 1 87.25 386 GLU A C 1
ATOM 2954 O O . GLU A 1 386 ? -3.586 15.398 32.406 1 87.25 386 GLU A O 1
ATOM 2959 N N . TYR A 1 387 ? -3.537 14.375 30.391 1 92.19 387 TYR A N 1
ATOM 2960 C CA . TYR A 1 387 ? -3.793 13.086 31.016 1 92.19 387 TYR A CA 1
ATOM 2961 C C . TYR A 1 387 ? -2.494 12.312 31.234 1 92.19 387 TYR A C 1
ATOM 2963 O O . TYR A 1 387 ? -2.49 11.25 31.875 1 92.19 387 TYR A O 1
ATOM 2971 N N . LEU A 1 388 ? -1.383 12.742 30.734 1 94.5 388 LEU A N 1
ATOM 2972 C CA . LEU A 1 388 ? -0.13 11.992 30.781 1 94.5 388 LEU A CA 1
ATOM 2973 C C . LEU A 1 388 ? 0.291 11.742 32.219 1 94.5 388 LEU A C 1
ATOM 2975 O O . LEU A 1 388 ? 0.462 10.586 32.625 1 94.5 388 LEU A O 1
ATOM 2979 N N . ASP A 1 389 ? 0.328 12.883 33 1 91.69 389 ASP A N 1
ATOM 2980 C CA . ASP A 1 389 ? 0.757 12.742 34.406 1 91.69 389 ASP A CA 1
ATOM 2981 C C . ASP A 1 389 ? -0.248 11.922 35.219 1 91.69 389 ASP A C 1
ATOM 2983 O O . ASP A 1 389 ? 0.136 11.141 36.062 1 91.69 389 ASP A O 1
ATOM 2987 N N . PHE A 1 390 ? -1.464 12.062 34.938 1 91.56 390 PHE A N 1
ATOM 2988 C CA . PHE A 1 390 ? -2.547 11.336 35.594 1 91.56 390 PHE A CA 1
ATOM 2989 C C . PHE A 1 390 ? -2.414 9.836 35.344 1 91.56 390 PHE A C 1
ATOM 2991 O O . PHE A 1 390 ? -2.428 9.047 36.281 1 91.56 390 PHE A O 1
ATOM 2998 N N . LEU A 1 391 ? -2.18 9.383 34.094 1 95.5 391 LEU A N 1
ATOM 2999 C CA . LEU A 1 391 ? -2.076 7.969 33.75 1 95.5 391 LEU A CA 1
ATOM 3000 C C . LEU A 1 391 ? -0.797 7.359 34.312 1 95.5 391 LEU A C 1
ATOM 3002 O O . LEU A 1 391 ? -0.795 6.211 34.75 1 95.5 391 LEU A O 1
ATOM 3006 N N . LEU A 1 392 ? 0.302 8.133 34.312 1 95.19 392 LEU A N 1
ATOM 3007 C CA . LEU A 1 392 ? 1.56 7.66 34.875 1 95.19 392 LEU A CA 1
ATOM 3008 C C . LEU A 1 392 ? 1.426 7.426 36.375 1 95.19 392 LEU A C 1
ATOM 3010 O O . LEU A 1 392 ? 1.969 6.457 36.906 1 95.19 392 LEU A O 1
ATOM 3014 N N . SER A 1 393 ? 0.61 8.297 36.969 1 93.12 393 SER A N 1
ATOM 3015 C CA . SER A 1 393 ? 0.397 8.172 38.406 1 93.12 393 SER A CA 1
ATOM 3016 C C . SER A 1 393 ? -0.423 6.926 38.75 1 93.12 393 SER A C 1
ATOM 3018 O O . SER A 1 393 ? -0.315 6.379 39.844 1 93.12 393 SER A O 1
ATOM 3020 N N . LEU A 1 394 ? -1.222 6.441 37.844 1 94.56 394 LEU A N 1
ATOM 3021 C CA . LEU A 1 394 ? -2.062 5.266 38.031 1 94.56 394 LEU A CA 1
ATOM 3022 C C . LEU A 1 394 ? -1.289 3.986 37.719 1 94.56 394 LEU A C 1
ATOM 3024 O O . LEU A 1 394 ? -1.807 2.883 37.906 1 94.56 394 LEU A O 1
ATOM 3028 N N . GLY A 1 395 ? -0.132 4.172 37.156 1 94.06 395 GLY A N 1
ATOM 3029 C CA . GLY A 1 395 ? 0.707 3 36.969 1 94.06 395 GLY A CA 1
ATOM 3030 C C . GLY A 1 395 ? 0.866 2.611 35.5 1 94.06 395 GLY A C 1
ATOM 3031 O O . GLY A 1 395 ? 1.307 1.502 35.188 1 94.06 395 GLY A O 1
ATOM 3032 N N . ALA A 1 396 ? 0.472 3.432 34.625 1 95.69 396 ALA A N 1
ATOM 3033 C CA . ALA A 1 396 ? 0.728 3.156 33.219 1 95.69 396 ALA A CA 1
ATOM 3034 C C . ALA A 1 396 ? 2.225 3.053 32.938 1 95.69 396 ALA A C 1
ATOM 3036 O O . ALA A 1 396 ? 3.008 3.881 33.406 1 95.69 396 ALA A O 1
ATOM 3037 N N . ASP A 1 397 ? 2.684 2.057 32.219 1 95.31 397 ASP A N 1
ATOM 3038 C CA . ASP A 1 397 ? 4.098 1.791 31.969 1 95.31 397 ASP A CA 1
ATOM 3039 C C . ASP A 1 397 ? 4.582 2.514 30.719 1 95.31 397 ASP A C 1
ATOM 3041 O O . ASP A 1 397 ? 4.219 2.141 29.594 1 95.31 397 ASP A O 1
ATOM 3045 N N . PRO A 1 398 ? 5.402 3.5 30.859 1 94.56 398 PRO A N 1
ATOM 3046 C CA . PRO A 1 398 ? 5.891 4.23 29.688 1 94.56 398 PRO A CA 1
ATOM 3047 C C . PRO A 1 398 ? 6.898 3.424 28.859 1 94.56 398 PRO A C 1
ATOM 3049 O O . PRO A 1 398 ? 7.23 3.807 27.75 1 94.56 398 PRO A O 1
ATOM 3052 N N . LYS A 1 399 ? 7.406 2.27 29.375 1 93.31 399 LYS A N 1
ATOM 3053 C CA . LYS A 1 399 ? 8.414 1.458 28.703 1 93.31 399 LYS A CA 1
ATOM 3054 C C . LYS A 1 399 ? 7.758 0.334 27.906 1 93.31 399 LYS A C 1
ATOM 3056 O O . LYS A 1 399 ? 8.445 -0.443 27.234 1 93.31 399 LYS A O 1
ATOM 3061 N N . MET A 1 400 ? 6.457 0.303 27.906 1 93.38 400 MET A N 1
ATOM 3062 C CA . MET A 1 400 ? 5.738 -0.753 27.203 1 93.38 400 MET A CA 1
ATOM 3063 C C . MET A 1 400 ? 5.957 -0.647 25.688 1 93.38 400 MET A C 1
ATOM 3065 O O . MET A 1 400 ? 6 0.455 25.141 1 93.38 400 MET A O 1
ATOM 3069 N N . VAL A 1 401 ? 6.148 -1.818 24.938 1 91.81 401 VAL A N 1
ATOM 3070 C CA . VAL A 1 401 ? 6.387 -1.873 23.5 1 91.81 401 VAL A CA 1
ATOM 3071 C C . VAL A 1 401 ? 5.203 -2.545 22.797 1 91.81 401 VAL A C 1
ATOM 3073 O O . VAL A 1 401 ? 4.625 -3.498 23.328 1 91.81 401 VAL A O 1
ATOM 3076 N N . ASN A 1 402 ? 4.766 -2.021 21.672 1 92.56 402 ASN A N 1
ATOM 3077 C CA . ASN A 1 402 ? 3.68 -2.641 20.922 1 92.56 402 ASN A CA 1
ATOM 3078 C C . ASN A 1 402 ? 4.191 -3.73 19.984 1 92.56 402 ASN A C 1
ATOM 3080 O O . ASN A 1 402 ? 5.34 -4.168 20.094 1 92.56 402 ASN A O 1
ATOM 3084 N N . TYR A 1 403 ? 3.408 -4.285 19.125 1 87.62 403 TYR A N 1
ATOM 3085 C CA . TYR A 1 403 ? 3.748 -5.449 18.312 1 87.62 403 TYR A CA 1
ATOM 3086 C C . TYR A 1 403 ? 4.59 -5.051 17.109 1 87.62 403 TYR A C 1
ATOM 3088 O O . TYR A 1 403 ? 4.949 -5.898 16.281 1 87.62 403 TYR A O 1
ATOM 3096 N N . GLU A 1 404 ? 5.012 -3.816 17.016 1 88.62 404 GLU A N 1
ATOM 3097 C CA . GLU A 1 404 ? 5.98 -3.338 16.031 1 88.62 404 GLU A CA 1
ATOM 3098 C C . GLU A 1 404 ? 7.289 -2.934 16.703 1 88.62 404 GLU A C 1
ATOM 3100 O O . GLU A 1 404 ? 8.242 -2.543 16.016 1 88.62 404 GLU A O 1
ATOM 3105 N N . GLY A 1 405 ? 7.273 -3.043 18.047 1 90 405 GLY A N 1
ATOM 3106 C CA . GLY A 1 405 ? 8.453 -2.67 18.812 1 90 405 GLY A CA 1
ATOM 3107 C C . GLY A 1 405 ? 8.492 -1.197 19.172 1 90 405 GLY A C 1
ATOM 3108 O O . GLY A 1 405 ? 9.508 -0.695 19.641 1 90 405 GLY A O 1
ATOM 3109 N N . ASP A 1 406 ? 7.34 -0.414 18.984 1 94 406 ASP A N 1
ATOM 3110 C CA . ASP A 1 406 ? 7.289 1.016 19.266 1 94 406 ASP A CA 1
ATOM 3111 C C . ASP A 1 406 ? 6.988 1.264 20.75 1 94 406 ASP A C 1
ATOM 3113 O O . ASP A 1 406 ? 6.164 0.567 21.344 1 94 406 ASP A O 1
ATOM 3117 N N . THR A 1 407 ? 7.641 2.162 21.359 1 95.31 407 THR A N 1
ATOM 3118 C CA . THR A 1 407 ? 7.289 2.709 22.656 1 95.31 407 THR A CA 1
ATOM 3119 C C . THR A 1 407 ? 6.426 3.959 22.516 1 95.31 407 THR A C 1
ATOM 3121 O O . THR A 1 407 ? 6.211 4.441 21.391 1 95.31 407 THR A O 1
ATOM 3124 N N . PHE A 1 408 ? 5.926 4.418 23.688 1 96.12 408 PHE A N 1
ATOM 3125 C CA . PHE A 1 408 ? 5.156 5.656 23.656 1 96.12 408 PHE A CA 1
ATOM 3126 C C . PHE A 1 408 ? 6.004 6.812 23.141 1 96.12 408 PHE A C 1
ATOM 3128 O O . PHE A 1 408 ? 5.5 7.703 22.453 1 96.12 408 PHE A O 1
ATOM 3135 N N . LEU A 1 409 ? 7.312 6.824 23.344 1 97.31 409 LEU A N 1
ATOM 3136 C CA . LEU A 1 409 ? 8.242 7.836 22.859 1 97.31 409 LEU A CA 1
ATOM 3137 C C . LEU A 1 409 ? 8.32 7.816 21.328 1 97.31 409 LEU A C 1
ATOM 3139 O O . LEU A 1 409 ? 8.406 8.867 20.703 1 97.31 409 LEU A O 1
ATOM 3143 N N . HIS A 1 410 ? 8.297 6.609 20.766 1 96.69 410 HIS A N 1
ATOM 3144 C CA . HIS A 1 410 ? 8.234 6.488 19.328 1 96.69 410 HIS A CA 1
ATOM 3145 C C . HIS A 1 410 ? 6.996 7.18 18.766 1 96.69 410 HIS A C 1
ATOM 3147 O O . HIS A 1 410 ? 7.07 7.875 17.75 1 96.69 410 HIS A O 1
ATOM 3153 N N . HIS A 1 411 ? 5.863 7.016 19.422 1 95.69 411 HIS A N 1
ATOM 3154 C CA . HIS A 1 411 ? 4.602 7.586 18.969 1 95.69 411 HIS A CA 1
ATOM 3155 C C . HIS A 1 411 ? 4.625 9.109 19.047 1 95.69 411 HIS A C 1
ATOM 3157 O O . HIS A 1 411 ? 4.133 9.789 18.141 1 95.69 411 HIS A O 1
ATOM 3163 N N . LEU A 1 412 ? 5.156 9.57 20.156 1 96.38 412 LEU A N 1
ATOM 3164 C CA . LEU A 1 412 ? 5.293 11.016 20.281 1 96.38 412 LEU A CA 1
ATOM 3165 C C . LEU A 1 412 ? 6.172 11.578 19.172 1 96.38 412 LEU A C 1
ATOM 3167 O O . LEU A 1 412 ? 5.816 12.578 18.531 1 96.38 412 LEU A O 1
ATOM 3171 N N . ALA A 1 413 ? 7.293 10.906 18.906 1 95.69 413 ALA A N 1
ATOM 3172 C CA . ALA A 1 413 ? 8.227 11.344 17.875 1 95.69 413 ALA A CA 1
ATOM 3173 C C . ALA A 1 413 ? 7.582 11.297 16.484 1 95.69 413 ALA A C 1
ATOM 3175 O O . ALA A 1 413 ? 7.773 12.195 15.672 1 95.69 413 ALA A O 1
ATOM 3176 N N . ALA A 1 414 ? 6.801 10.312 16.297 1 93.19 414 ALA A N 1
ATOM 3177 C CA . ALA A 1 414 ? 6.172 10.102 15 1 93.19 414 ALA A CA 1
ATOM 3178 C C . ALA A 1 414 ? 5.117 11.172 14.727 1 93.19 414 ALA A C 1
ATOM 3180 O O . ALA A 1 414 ? 4.797 11.445 13.562 1 93.19 414 ALA A O 1
ATOM 3181 N N . ASN A 1 415 ? 4.543 11.82 15.727 1 92.88 415 ASN A N 1
ATOM 3182 C CA . ASN A 1 415 ? 3.453 12.773 15.555 1 92.88 415 ASN A CA 1
ATOM 3183 C C . ASN A 1 415 ? 3.887 14.195 15.914 1 92.88 415 ASN A C 1
ATOM 3185 O O . ASN A 1 415 ? 3.062 15.109 15.953 1 92.88 415 ASN A O 1
ATOM 3189 N N . PHE A 1 416 ? 5.152 14.359 16.156 1 94.06 416 PHE A N 1
ATOM 3190 C CA . PHE A 1 416 ? 5.676 15.641 16.609 1 94.06 416 PHE A CA 1
ATOM 3191 C C . PHE A 1 416 ? 5.391 16.734 15.578 1 94.06 416 PHE A C 1
ATOM 3193 O O . PHE A 1 416 ? 4.984 17.844 15.938 1 94.06 416 PHE A O 1
ATOM 3200 N N . ALA A 1 417 ? 5.492 16.406 14.305 1 89.19 417 ALA A N 1
ATOM 3201 C CA . ALA A 1 417 ? 5.402 17.375 13.219 1 89.19 417 ALA A CA 1
ATOM 3202 C C . ALA A 1 417 ? 3.988 17.938 13.094 1 89.19 417 ALA A C 1
ATOM 3204 O O . ALA A 1 417 ? 3.797 19.062 12.633 1 89.19 417 ALA A O 1
ATOM 3205 N N . THR A 1 418 ? 2.988 17.234 13.57 1 89 418 THR A N 1
ATOM 3206 C CA . THR A 1 418 ? 1.604 17.641 13.367 1 89 418 THR A CA 1
ATOM 3207 C C . THR A 1 418 ? 1.097 18.438 14.562 1 89 418 THR A C 1
ATOM 3209 O O . THR A 1 418 ? 0.036 19.062 14.492 1 89 418 THR A O 1
ATOM 3212 N N . ILE A 1 419 ? 1.936 18.5 15.633 1 89.56 419 ILE A N 1
ATOM 3213 C CA . ILE A 1 419 ? 1.507 19.188 16.844 1 89.56 419 ILE A CA 1
ATOM 3214 C C . ILE A 1 419 ? 2.266 20.5 16.984 1 89.56 419 ILE A C 1
ATOM 3216 O O . ILE A 1 419 ? 3.496 20.516 17.062 1 89.56 419 ILE A O 1
ATOM 3220 N N . ASN A 1 420 ? 1.588 21.625 17.062 1 82.25 420 ASN A N 1
ATOM 3221 C CA . ASN A 1 420 ? 2.209 22.938 17.094 1 82.25 420 ASN A CA 1
ATOM 3222 C C . ASN A 1 420 ? 2.529 23.375 18.516 1 82.25 420 ASN A C 1
ATOM 3224 O O . ASN A 1 420 ? 3.379 24.25 18.734 1 82.25 420 ASN A O 1
ATOM 3228 N N . GLN A 1 421 ? 1.939 22.766 19.469 1 82.81 421 GLN A N 1
ATOM 3229 C CA . GLN A 1 421 ? 2.156 23.141 20.875 1 82.81 421 GLN A CA 1
ATOM 3230 C C . GLN A 1 421 ? 3.447 22.531 21.406 1 82.81 421 GLN A C 1
ATOM 3232 O O . GLN A 1 421 ? 4.012 21.625 20.797 1 82.81 421 GLN A O 1
ATOM 3237 N N . ASP A 1 422 ? 3.938 23.141 22.438 1 90 422 ASP A N 1
ATOM 3238 C CA . ASP A 1 422 ? 5.207 22.688 22.984 1 90 422 ASP A CA 1
ATOM 3239 C C . ASP A 1 422 ? 5 21.5 23.938 1 90 422 ASP A C 1
ATOM 3241 O O . ASP A 1 422 ? 5.949 21.016 24.562 1 90 422 ASP A O 1
ATOM 3245 N N . ASN A 1 423 ? 3.783 21.016 24 1 91.25 423 ASN A N 1
ATOM 3246 C CA . ASN A 1 423 ? 3.467 19.953 24.953 1 91.25 423 ASN A CA 1
ATOM 3247 C C . ASN A 1 423 ? 4.156 18.641 24.578 1 91.25 423 ASN A C 1
ATOM 3249 O O . ASN A 1 423 ? 4.574 17.891 25.469 1 91.25 423 ASN A O 1
ATOM 3253 N N . VAL A 1 424 ? 4.25 18.344 23.344 1 94.81 424 VAL A N 1
ATOM 3254 C CA . VAL A 1 424 ? 4.883 17.094 22.938 1 94.81 424 VAL A CA 1
ATOM 3255 C C . VAL A 1 424 ? 6.375 17.141 23.25 1 94.81 424 VAL A C 1
ATOM 3257 O O . VAL A 1 424 ? 6.961 16.141 23.672 1 94.81 424 VAL A O 1
ATOM 3260 N N . LEU A 1 425 ? 6.973 18.344 22.969 1 94.56 425 LEU A N 1
ATOM 3261 C CA . LEU A 1 425 ? 8.383 18.531 23.281 1 94.56 425 LEU A CA 1
ATOM 3262 C C . LEU A 1 425 ? 8.656 18.25 24.75 1 94.56 425 LEU A C 1
ATOM 3264 O O . LEU A 1 425 ? 9.555 17.469 25.078 1 94.56 425 LEU A O 1
ATOM 3268 N N . LEU A 1 426 ? 7.809 18.828 25.609 1 93.38 426 LEU A N 1
ATOM 3269 C CA . LEU A 1 426 ? 7.988 18.703 27.047 1 93.38 426 LEU A CA 1
ATOM 3270 C C . LEU A 1 426 ? 7.711 17.281 27.516 1 93.38 426 LEU A C 1
ATOM 3272 O O . LEU A 1 426 ? 8.406 16.766 28.391 1 93.38 426 LEU A O 1
ATOM 3276 N N . ALA A 1 427 ? 6.73 16.641 26.906 1 95.94 427 ALA A N 1
ATOM 3277 C CA . ALA A 1 427 ? 6.41 15.266 27.25 1 95.94 427 ALA A CA 1
ATOM 3278 C C . ALA A 1 427 ? 7.562 14.328 26.906 1 95.94 427 ALA A C 1
ATOM 3280 O O . ALA A 1 427 ? 7.883 13.414 27.672 1 95.94 427 ALA A O 1
ATOM 3281 N N . MET A 1 428 ? 8.227 14.484 25.766 1 96.75 428 MET A N 1
ATOM 3282 C CA . MET A 1 428 ? 9.344 13.648 25.344 1 96.75 428 MET A CA 1
ATOM 3283 C C . MET A 1 428 ? 10.523 13.797 26.297 1 96.75 428 MET A C 1
ATOM 3285 O O . MET A 1 428 ? 11.117 12.805 26.719 1 96.75 428 MET A O 1
ATOM 3289 N N . ILE A 1 429 ? 10.797 15.039 26.656 1 95.12 429 ILE A N 1
ATOM 3290 C CA . ILE A 1 429 ? 11.906 15.297 27.578 1 95.12 429 ILE A CA 1
ATOM 3291 C C . ILE A 1 429 ? 11.609 14.664 28.938 1 95.12 429 ILE A C 1
ATOM 3293 O O . ILE A 1 429 ? 12.492 14.055 29.547 1 95.12 429 ILE A O 1
ATOM 3297 N N . GLN A 1 430 ? 10.352 14.789 29.344 1 94.38 430 GLN A N 1
ATOM 3298 C CA . GLN A 1 430 ? 9.93 14.203 30.609 1 94.38 430 GLN A CA 1
ATOM 3299 C C . GLN A 1 430 ? 10.133 12.688 30.609 1 94.38 430 GLN A C 1
ATOM 3301 O O . GLN A 1 430 ? 10.656 12.125 31.578 1 94.38 430 GLN A O 1
ATOM 3306 N N . LEU A 1 431 ? 9.75 12.023 29.578 1 96.44 431 LEU A N 1
ATOM 3307 C CA . LEU A 1 431 ? 9.852 10.57 29.5 1 96.44 431 LEU A CA 1
ATOM 3308 C C . LEU A 1 431 ? 11.305 10.125 29.5 1 96.44 431 LEU A C 1
ATOM 3310 O O . LEU A 1 431 ? 11.656 9.125 30.125 1 96.44 431 LEU A O 1
ATOM 3314 N N . ILE A 1 432 ? 12.211 10.828 28.812 1 96.12 432 ILE A N 1
ATOM 3315 C CA . ILE A 1 432 ? 13.625 10.5 28.75 1 96.12 432 ILE A CA 1
ATOM 3316 C C . ILE A 1 432 ? 14.25 10.648 30.141 1 96.12 432 ILE A C 1
ATOM 3318 O O . ILE A 1 432 ? 15.023 9.789 30.578 1 96.12 432 ILE A O 1
ATOM 3322 N N . LYS A 1 433 ? 13.812 11.695 30.812 1 92.44 433 LYS A N 1
ATOM 3323 C CA . LYS A 1 433 ? 14.32 11.93 32.156 1 92.44 433 LYS A CA 1
ATOM 3324 C C . LYS A 1 433 ? 13.844 10.844 33.125 1 92.44 433 LYS A C 1
ATOM 3326 O O . LYS A 1 433 ? 14.539 10.516 34.094 1 92.44 433 LYS A O 1
ATOM 3331 N N . MET A 1 434 ? 12.68 10.258 32.812 1 93.38 434 MET A N 1
ATOM 3332 C CA . MET A 1 434 ? 12.109 9.203 33.656 1 93.38 434 MET A CA 1
ATOM 3333 C C . MET A 1 434 ? 12.789 7.867 33.406 1 93.38 434 MET A C 1
ATOM 3335 O O . MET A 1 434 ? 12.539 6.887 34.094 1 93.38 434 MET A O 1
ATOM 3339 N N . GLY A 1 435 ? 13.562 7.84 32.375 1 92.81 435 GLY A N 1
ATOM 3340 C CA . GLY A 1 435 ? 14.352 6.637 32.156 1 92.81 435 GLY A CA 1
ATOM 3341 C C . GLY A 1 435 ? 13.969 5.875 30.906 1 92.81 435 GLY A C 1
ATOM 3342 O O . GLY A 1 435 ? 14.5 4.793 30.641 1 92.81 435 GLY A O 1
ATOM 3343 N N . VAL A 1 436 ? 13.016 6.355 30.188 1 95 436 VAL A N 1
ATOM 3344 C CA . VAL A 1 436 ? 12.719 5.719 28.906 1 95 436 VAL A CA 1
ATOM 3345 C C . VAL A 1 436 ? 13.898 5.891 27.953 1 95 436 VAL A C 1
ATOM 3347 O O . VAL A 1 436 ? 14.359 7.012 27.719 1 95 436 VAL A O 1
ATOM 3350 N N . SER A 1 437 ? 14.461 4.859 27.406 1 94.5 437 SER A N 1
ATOM 3351 C CA . SER A 1 437 ? 15.656 4.902 26.562 1 94.5 437 SER A CA 1
ATOM 3352 C C . SER A 1 437 ? 15.391 5.688 25.281 1 94.5 437 SER A C 1
ATOM 3354 O O . SER A 1 437 ? 14.477 5.363 24.516 1 94.5 437 SER A O 1
ATOM 3356 N N . PRO A 1 438 ? 16.109 6.688 25 1 95.69 438 PRO A N 1
ATOM 3357 C CA . PRO A 1 438 ? 15.938 7.457 23.766 1 95.69 438 PRO A CA 1
ATOM 3358 C C . PRO A 1 438 ? 16.484 6.73 22.531 1 95.69 438 PRO A C 1
ATOM 3360 O O . PRO A 1 438 ? 16.25 7.164 21.406 1 95.69 438 PRO A O 1
ATOM 3363 N N . THR A 1 439 ? 17.188 5.543 22.703 1 94.94 439 THR A N 1
ATOM 3364 C CA . THR A 1 439 ? 17.812 4.859 21.578 1 94.94 439 THR A CA 1
ATOM 3365 C C . THR A 1 439 ? 17.234 3.457 21.406 1 94.94 439 THR A C 1
ATOM 3367 O O . THR A 1 439 ? 17.844 2.594 20.781 1 94.94 439 THR A O 1
ATOM 3370 N N . ILE A 1 440 ? 16.078 3.291 22.078 1 93.62 440 ILE A N 1
ATOM 3371 C CA . ILE A 1 440 ? 15.438 1.988 21.938 1 93.62 440 ILE A CA 1
ATOM 3372 C C . ILE A 1 440 ? 15.008 1.782 20.484 1 93.62 440 ILE A C 1
ATOM 3374 O O . ILE A 1 440 ? 14.469 2.695 19.844 1 93.62 440 ILE A O 1
ATOM 3378 N N . GLN A 1 441 ? 15.359 0.636 19.875 1 91.94 441 GLN A N 1
ATOM 3379 C CA . GLN A 1 441 ? 15.023 0.348 18.484 1 91.94 441 GLN A CA 1
ATOM 3380 C C . GLN A 1 441 ? 13.766 -0.501 18.391 1 91.94 441 GLN A C 1
ATOM 3382 O O . GLN A 1 441 ? 13.547 -1.4 19.203 1 91.94 441 GLN A O 1
ATOM 3387 N N . ASN A 1 442 ? 12.883 -0.161 17.516 1 92.12 442 ASN A N 1
ATOM 3388 C CA . ASN A 1 442 ? 11.742 -1.023 17.234 1 92.12 442 ASN A CA 1
ATOM 3389 C C . ASN A 1 442 ? 12.117 -2.184 16.328 1 92.12 442 ASN A C 1
ATOM 3391 O O . ASN A 1 442 ? 13.297 -2.469 16.125 1 92.12 442 ASN A O 1
ATOM 3395 N N . PHE A 1 443 ? 11.234 -2.938 15.789 1 85.88 443 PHE A N 1
ATOM 3396 C CA . PHE A 1 443 ? 11.523 -4.172 15.07 1 85.88 443 PHE A CA 1
ATOM 3397 C C . PHE A 1 443 ? 12.078 -3.875 13.68 1 85.88 443 PHE A C 1
ATOM 3399 O O . PHE A 1 443 ? 12.641 -4.758 13.031 1 85.88 443 PHE A O 1
ATOM 3406 N N . ARG A 1 444 ? 11.992 -2.631 13.18 1 87.31 444 ARG A N 1
ATOM 3407 C CA . ARG A 1 444 ? 12.633 -2.199 11.945 1 87.31 444 ARG A CA 1
ATOM 3408 C C . ARG A 1 444 ? 14.047 -1.698 12.203 1 87.31 444 ARG A C 1
ATOM 3410 O O . ARG A 1 444 ? 14.828 -1.49 11.273 1 87.31 444 ARG A O 1
ATOM 3417 N N . GLY A 1 445 ? 14.391 -1.49 13.508 1 90.75 445 GLY A N 1
ATOM 3418 C CA . GLY A 1 445 ? 15.664 -0.899 13.891 1 90.75 445 GLY A CA 1
ATOM 3419 C C . GLY A 1 445 ? 15.594 0.609 14.039 1 90.75 445 GLY A C 1
ATOM 3420 O O . GLY A 1 445 ? 16.625 1.271 14.156 1 90.75 445 GLY A O 1
ATOM 3421 N N . TRP A 1 446 ? 14.367 1.197 14.031 1 94.5 446 TRP A N 1
ATOM 3422 C CA . TRP A 1 446 ? 14.211 2.645 14.117 1 94.5 446 TRP A CA 1
ATOM 3423 C C . TRP A 1 446 ? 14.234 3.109 15.57 1 94.5 446 TRP A C 1
ATOM 3425 O O . TRP A 1 446 ? 13.586 2.514 16.438 1 94.5 446 TRP A O 1
ATOM 3435 N N . THR A 1 447 ? 14.961 4.031 15.883 1 96.69 447 THR A N 1
ATOM 3436 C CA . THR A 1 447 ? 14.945 4.75 17.156 1 96.69 447 THR A CA 1
ATOM 3437 C C . THR A 1 447 ? 13.938 5.898 17.109 1 96.69 447 THR A C 1
ATOM 3439 O O . THR A 1 447 ? 13.398 6.219 16.047 1 96.69 447 THR A O 1
ATOM 3442 N N . PRO A 1 448 ? 13.594 6.492 18.281 1 96.75 448 PRO A N 1
ATOM 3443 C CA . PRO A 1 448 ? 12.711 7.664 18.25 1 96.75 448 PRO A CA 1
ATOM 3444 C C . PRO A 1 448 ? 13.234 8.781 17.359 1 96.75 448 PRO A C 1
ATOM 3446 O O . PRO A 1 448 ? 12.445 9.516 16.75 1 96.75 448 PRO A O 1
ATOM 3449 N N . LEU A 1 449 ? 14.547 8.906 17.219 1 97.56 449 LEU A N 1
ATOM 3450 C CA . LEU A 1 449 ? 15.109 9.922 16.344 1 97.56 449 LEU A CA 1
ATOM 3451 C C . LEU A 1 449 ? 14.812 9.609 14.875 1 97.56 449 LEU A C 1
ATOM 3453 O O . LEU A 1 449 ? 14.547 10.523 14.086 1 97.56 449 LEU A O 1
ATOM 3457 N N . HIS A 1 450 ? 14.906 8.297 14.531 1 96.81 450 HIS A N 1
ATOM 3458 C CA . HIS A 1 450 ? 14.484 7.902 13.195 1 96.81 450 HIS A CA 1
ATOM 3459 C C . HIS A 1 450 ? 13.055 8.375 12.914 1 96.81 450 HIS A C 1
ATOM 3461 O O . HIS A 1 450 ? 12.781 8.93 11.844 1 96.81 450 HIS A O 1
ATOM 3467 N N . MET A 1 451 ? 12.172 8.141 13.945 1 95.75 451 MET A N 1
ATOM 3468 C CA . MET A 1 451 ? 10.766 8.516 13.812 1 95.75 451 MET A CA 1
ATOM 3469 C C . MET A 1 451 ? 10.617 10.023 13.664 1 95.75 451 MET A C 1
ATOM 3471 O O . MET A 1 451 ? 9.828 10.5 12.852 1 95.75 451 MET A O 1
ATOM 3475 N N . LEU A 1 452 ? 11.359 10.656 14.422 1 95.5 452 LEU A N 1
ATOM 3476 C CA . LEU A 1 452 ? 11.305 12.117 14.414 1 95.5 452 LEU A CA 1
ATOM 3477 C C . LEU A 1 452 ? 11.766 12.664 13.062 1 95.5 452 LEU A C 1
ATOM 3479 O O . LEU A 1 452 ? 11.133 13.57 12.516 1 95.5 452 LEU A O 1
ATOM 3483 N N . CYS A 1 453 ? 12.828 12.109 12.492 1 96 453 CYS A N 1
ATOM 3484 C CA . CYS A 1 453 ? 13.414 12.625 11.258 1 96 453 CYS A CA 1
ATOM 3485 C C . CYS A 1 453 ? 12.648 12.117 10.039 1 96 453 CYS A C 1
ATOM 3487 O O . CYS A 1 453 ? 12.891 12.57 8.922 1 96 453 CYS A O 1
ATOM 3489 N N . SER A 1 454 ? 11.734 11.234 10.289 1 93.75 454 SER A N 1
ATOM 3490 C CA . SER A 1 454 ? 10.906 10.734 9.195 1 93.75 454 SER A CA 1
ATOM 3491 C C . SER A 1 454 ? 9.781 11.719 8.867 1 93.75 454 SER A C 1
ATOM 3493 O O . SER A 1 454 ? 9 11.492 7.945 1 93.75 454 SER A O 1
ATOM 3495 N N . GLN A 1 455 ? 9.75 12.797 9.578 1 91 455 GLN A N 1
ATOM 3496 C CA . GLN A 1 455 ? 8.773 13.852 9.352 1 91 455 GLN A CA 1
ATOM 3497 C C . GLN A 1 455 ? 9.438 15.227 9.391 1 91 455 GLN A C 1
ATOM 3499 O O . GLN A 1 455 ? 10.562 15.367 9.859 1 91 455 GLN A O 1
ATOM 3504 N N . SER A 1 456 ? 8.75 16.109 8.773 1 90.56 456 SER A N 1
ATOM 3505 C CA . SER A 1 456 ? 9.242 17.484 8.852 1 90.56 456 SER A CA 1
ATOM 3506 C C . SER A 1 456 ? 8.094 18.484 9.016 1 90.56 456 SER A C 1
ATOM 3508 O O . SER A 1 456 ? 6.969 18.219 8.586 1 90.56 456 SER A O 1
ATOM 3510 N N . SER A 1 457 ? 8.312 19.484 9.781 1 89 457 SER A N 1
ATOM 3511 C CA . SER A 1 457 ? 7.402 20.594 10.023 1 89 457 SER A CA 1
ATOM 3512 C C . SER A 1 457 ? 8.156 21.844 10.477 1 89 457 SER A C 1
ATOM 3514 O O . SER A 1 457 ? 9.281 21.734 10.984 1 89 457 SER A O 1
ATOM 3516 N N . ASP A 1 458 ? 7.57 22.938 10.32 1 84.75 458 ASP A N 1
ATOM 3517 C CA . ASP A 1 458 ? 8.172 24.172 10.828 1 84.75 458 ASP A CA 1
ATOM 3518 C C . ASP A 1 458 ? 8.266 24.141 12.352 1 84.75 458 ASP A C 1
ATOM 3520 O O . ASP A 1 458 ? 9.086 24.844 12.938 1 84.75 458 ASP A O 1
ATOM 3524 N N . ASP A 1 459 ? 7.613 23.234 12.93 1 83.5 459 ASP A N 1
ATOM 3525 C CA . ASP A 1 459 ? 7.586 23.141 14.391 1 83.5 459 ASP A CA 1
ATOM 3526 C C . ASP A 1 459 ? 8.906 22.594 14.93 1 83.5 459 ASP A C 1
ATOM 3528 O O . ASP A 1 459 ? 9.273 22.859 16.078 1 83.5 459 ASP A O 1
ATOM 3532 N N . PHE A 1 460 ? 9.625 21.938 14.102 1 88.31 460 PHE A N 1
ATOM 3533 C CA . PHE A 1 460 ? 10.93 21.406 14.492 1 88.31 460 PHE A CA 1
ATOM 3534 C C . PHE A 1 460 ? 11.906 22.531 14.812 1 88.31 460 PHE A C 1
ATOM 3536 O O . PHE A 1 460 ? 12.844 22.328 15.578 1 88.31 460 PHE A O 1
ATOM 3543 N N . PHE A 1 461 ? 11.555 23.703 14.266 1 87.5 461 PHE A N 1
ATOM 3544 C CA . PHE A 1 461 ? 12.57 24.734 14.305 1 87.5 461 PHE A CA 1
ATOM 3545 C C . PHE A 1 461 ? 12.062 25.969 15.047 1 87.5 461 PHE A C 1
ATOM 3547 O O . PHE A 1 461 ? 12.562 27.078 14.852 1 87.5 461 PHE A O 1
ATOM 3554 N N . ALA A 1 462 ? 11.102 25.703 15.859 1 84.62 462 ALA A N 1
ATOM 3555 C CA . ALA A 1 462 ? 10.609 26.766 16.734 1 84.62 462 ALA A CA 1
ATOM 3556 C C . ALA A 1 462 ? 11.68 27.203 17.734 1 84.62 462 ALA A C 1
ATOM 3558 O O . ALA A 1 462 ? 12.383 26.359 18.297 1 84.62 462 ALA A O 1
ATOM 3559 N N . ALA A 1 463 ? 11.82 28.5 17.812 1 85.69 463 ALA A N 1
ATOM 3560 C CA . ALA A 1 463 ? 12.789 29.031 18.766 1 85.69 463 ALA A CA 1
ATOM 3561 C C . ALA A 1 463 ? 12.359 28.75 20.203 1 85.69 463 ALA A C 1
ATOM 3563 O O . ALA A 1 463 ? 11.195 28.938 20.562 1 85.69 463 ALA A O 1
ATOM 3564 N N . THR A 1 464 ? 13.258 28.266 20.938 1 87.38 464 THR A N 1
ATOM 3565 C CA . THR A 1 464 ? 12.93 27.859 22.312 1 87.38 464 THR A CA 1
ATOM 3566 C C . THR A 1 464 ? 13.375 28.938 23.297 1 87.38 464 THR A C 1
ATOM 3568 O O . THR A 1 464 ? 13.984 29.938 22.922 1 87.38 464 THR A O 1
ATOM 3571 N N . ALA A 1 465 ? 13.055 28.703 24.516 1 79.94 465 ALA A N 1
ATOM 3572 C CA . ALA A 1 465 ? 13.391 29.641 25.594 1 79.94 465 ALA A CA 1
ATOM 3573 C C . ALA A 1 465 ? 14.898 29.656 25.844 1 79.94 465 ALA A C 1
ATOM 3575 O O . ALA A 1 465 ? 15.43 30.641 26.375 1 79.94 465 ALA A O 1
ATOM 3576 N N . GLU A 1 466 ? 15.547 28.562 25.453 1 77.69 466 GLU A N 1
ATOM 3577 C CA . GLU A 1 466 ? 17 28.516 25.562 1 77.69 466 GLU A CA 1
ATOM 3578 C C . GLU A 1 466 ? 17.672 29.156 24.344 1 77.69 466 GLU A C 1
ATOM 3580 O O . GLU A 1 466 ? 17.75 28.531 23.281 1 77.69 466 GLU A O 1
ATOM 3585 N N . GLY A 1 467 ? 17.969 30.359 24.422 1 71 467 GLY A N 1
ATOM 3586 C CA . GLY A 1 467 ? 18.547 31.156 23.359 1 71 467 GLY A CA 1
ATOM 3587 C C . GLY A 1 467 ? 19.469 30.359 22.453 1 71 467 GLY A C 1
ATOM 3588 O O . GLY A 1 467 ? 20.25 29.516 22.922 1 71 467 GLY A O 1
ATOM 3589 N N . GLY A 1 468 ? 19.266 30.422 21.172 1 75.81 468 GLY A N 1
ATOM 3590 C CA . GLY A 1 468 ? 20.109 29.828 20.141 1 75.81 468 GLY A CA 1
ATOM 3591 C C . GLY A 1 468 ? 19.672 28.422 19.75 1 75.81 468 GLY A C 1
ATOM 3592 O O . GLY A 1 468 ? 20.234 27.828 18.828 1 75.81 468 GLY A O 1
ATOM 3593 N N . LYS A 1 469 ? 18.75 27.969 20.578 1 86.69 469 LYS A N 1
ATOM 3594 C CA . LYS A 1 469 ? 18.344 26.594 20.281 1 86.69 469 LYS A CA 1
ATOM 3595 C C . LYS A 1 469 ? 16.891 26.531 19.797 1 86.69 469 LYS A C 1
ATOM 3597 O O . LYS A 1 469 ? 16.078 27.375 20.172 1 86.69 469 LYS A O 1
ATOM 3602 N N . CYS A 1 470 ? 16.625 25.641 18.906 1 90.12 470 CYS A N 1
ATOM 3603 C CA . CYS A 1 470 ? 15.258 25.359 18.453 1 90.12 470 CYS A CA 1
ATOM 3604 C C . CYS A 1 470 ? 14.758 24.047 19.031 1 90.12 470 CYS A C 1
ATOM 3606 O O . CYS A 1 470 ? 15.469 23.375 19.781 1 90.12 470 CYS A O 1
ATOM 3608 N N . ALA A 1 471 ? 13.578 23.641 18.781 1 91.25 471 ALA A N 1
ATOM 3609 C CA . ALA A 1 471 ? 12.922 22.484 19.375 1 91.25 471 ALA A CA 1
ATOM 3610 C C . ALA A 1 471 ? 13.734 21.219 19.141 1 91.25 471 ALA A C 1
ATOM 3612 O O . ALA A 1 471 ? 13.945 20.422 20.062 1 91.25 471 ALA A O 1
ATOM 3613 N N . ILE A 1 472 ? 14.25 21 17.922 1 92.62 472 ILE A N 1
ATOM 3614 C CA . ILE A 1 472 ? 14.977 19.781 17.594 1 92.62 472 ILE A CA 1
ATOM 3615 C C . ILE A 1 472 ? 16.297 19.75 18.359 1 92.62 472 ILE A C 1
ATOM 3617 O O . ILE A 1 472 ? 16.766 18.672 18.75 1 92.62 472 ILE A O 1
ATOM 3621 N N . ASP A 1 473 ? 16.891 20.891 18.594 1 92.38 473 ASP A N 1
ATOM 3622 C CA . ASP A 1 473 ? 18.141 20.953 19.359 1 92.38 473 ASP A CA 1
ATOM 3623 C C . ASP A 1 473 ? 17.922 20.469 20.781 1 92.38 473 ASP A C 1
ATOM 3625 O O . ASP A 1 473 ? 18.766 19.75 21.328 1 92.38 473 ASP A O 1
ATOM 3629 N N . LEU A 1 474 ? 16.797 20.875 21.344 1 92.81 474 LEU A N 1
ATOM 3630 C CA . LEU A 1 474 ? 16.5 20.469 22.703 1 92.81 474 LEU A CA 1
ATOM 3631 C C . LEU A 1 474 ? 16.297 18.969 22.797 1 92.81 474 LEU A C 1
ATOM 3633 O O . LEU A 1 474 ? 16.75 18.344 23.766 1 92.81 474 LEU A O 1
ATOM 3637 N N . LEU A 1 475 ? 15.664 18.406 21.859 1 95.12 475 LEU A N 1
ATOM 3638 C CA . LEU A 1 475 ? 15.414 16.969 21.859 1 95.12 475 LEU A CA 1
ATOM 3639 C C . LEU A 1 475 ? 16.719 16.188 21.672 1 95.12 475 LEU A C 1
ATOM 3641 O O . LEU A 1 475 ? 16.922 15.172 22.328 1 95.12 475 LEU A O 1
ATOM 3645 N N . LEU A 1 476 ? 17.594 16.703 20.75 1 95.44 476 LEU A N 1
ATOM 3646 C CA . LEU A 1 476 ? 18.875 16.062 20.547 1 95.44 476 LEU A CA 1
ATOM 3647 C C . LEU A 1 476 ? 19.719 16.125 21.812 1 95.44 476 LEU A C 1
ATOM 3649 O O . LEU A 1 476 ? 20.359 15.133 22.188 1 95.44 476 LEU A O 1
ATOM 3653 N N . ASP A 1 477 ? 19.641 17.266 22.531 1 92.88 477 ASP A N 1
ATOM 3654 C CA . ASP A 1 477 ? 20.391 17.453 23.766 1 92.88 477 ASP A CA 1
ATOM 3655 C C . ASP A 1 477 ? 19.844 16.609 24.891 1 92.88 477 ASP A C 1
ATOM 3657 O O . ASP A 1 477 ? 20.578 16.203 25.797 1 92.88 477 ASP A O 1
ATOM 3661 N N . ALA A 1 478 ? 18.531 16.344 24.859 1 94.12 478 ALA A N 1
ATOM 3662 C CA . ALA A 1 478 ? 17.859 15.586 25.922 1 94.12 478 ALA A CA 1
ATOM 3663 C C . ALA A 1 478 ? 18.25 14.109 25.859 1 94.12 478 ALA A C 1
ATOM 3665 O O . ALA A 1 478 ? 18.031 13.375 26.828 1 94.12 478 ALA A O 1
ATOM 3666 N N . GLY A 1 479 ? 18.797 13.703 24.719 1 94.69 479 GLY A N 1
ATOM 3667 C CA . GLY A 1 479 ? 19.266 12.328 24.672 1 94.69 479 GLY A CA 1
ATOM 3668 C C . GLY A 1 479 ? 19.094 11.695 23.312 1 94.69 479 GLY A C 1
ATOM 3669 O O . GLY A 1 479 ? 19.75 10.695 23 1 94.69 479 GLY A O 1
ATOM 3670 N N . LEU A 1 480 ? 18.297 12.227 22.453 1 96.12 480 LEU A N 1
ATOM 3671 C CA . LEU A 1 480 ? 18.047 11.641 21.141 1 96.12 480 LEU A CA 1
ATOM 3672 C C . LEU A 1 480 ? 19.297 11.719 20.281 1 96.12 480 LEU A C 1
ATOM 3674 O O . LEU A 1 480 ? 19.438 10.969 19.312 1 96.12 480 LEU A O 1
ATOM 3678 N N . GLY A 1 481 ? 20.219 12.617 20.609 1 95.12 481 GLY A N 1
ATOM 3679 C CA . GLY A 1 481 ? 21.438 12.836 19.828 1 95.12 481 GLY A CA 1
ATOM 3680 C C . GLY A 1 481 ? 22.344 11.617 19.781 1 95.12 481 GLY A C 1
ATOM 3681 O O . GLY A 1 481 ? 23.141 11.469 18.859 1 95.12 481 GLY A O 1
ATOM 3682 N N . VAL A 1 482 ? 22.141 10.719 20.766 1 93.62 482 VAL A N 1
ATOM 3683 C CA . VAL A 1 482 ? 22.953 9.508 20.812 1 93.62 482 VAL A CA 1
ATOM 3684 C C . VAL A 1 482 ? 22.609 8.594 19.641 1 93.62 482 VAL A C 1
ATOM 3686 O O . VAL A 1 482 ? 23.438 7.824 19.172 1 93.62 482 VAL A O 1
ATOM 3689 N N . GLY A 1 483 ? 21.438 8.734 19.172 1 94.31 483 GLY A N 1
ATOM 3690 C CA . GLY A 1 483 ? 20.984 7.902 18.062 1 94.31 483 GLY A CA 1
ATOM 3691 C C . GLY A 1 483 ? 21.25 8.523 16.703 1 94.31 483 GLY A C 1
ATOM 3692 O O . GLY A 1 483 ? 20.781 8.016 15.68 1 94.31 483 GLY A O 1
ATOM 3693 N N . LEU A 1 484 ? 22.078 9.539 16.609 1 95.81 484 LEU A N 1
ATOM 3694 C CA . LEU A 1 484 ? 22.297 10.336 15.414 1 95.81 484 LEU A CA 1
ATOM 3695 C C . LEU A 1 484 ? 22.891 9.484 14.297 1 95.81 484 LEU A C 1
ATOM 3697 O O . LEU A 1 484 ? 22.5 9.617 13.133 1 95.81 484 LEU A O 1
ATOM 3701 N N . ASN A 1 485 ? 23.812 8.562 14.617 1 94.94 485 ASN A N 1
ATOM 3702 C CA . ASN A 1 485 ? 24.484 7.762 13.609 1 94.94 485 ASN A CA 1
ATOM 3703 C C . ASN A 1 485 ? 24.156 6.277 13.75 1 94.94 485 ASN A C 1
ATOM 3705 O O . ASN A 1 485 ? 24.969 5.422 13.367 1 94.94 485 ASN A O 1
ATOM 3709 N N . MET A 1 486 ? 22.984 6.016 14.383 1 93.38 486 MET A N 1
ATOM 3710 C CA . MET A 1 486 ? 22.531 4.633 14.5 1 93.38 486 MET A CA 1
ATOM 3711 C C . MET A 1 486 ? 21.766 4.207 13.25 1 93.38 486 MET A C 1
ATOM 3713 O O . MET A 1 486 ? 20.922 4.961 12.742 1 93.38 486 MET A O 1
ATOM 3717 N N . SER A 1 487 ? 22.094 3.037 12.664 1 91.12 487 SER A N 1
ATOM 3718 C CA . SER A 1 487 ? 21.438 2.523 11.469 1 91.12 487 SER A CA 1
ATOM 3719 C C . SER A 1 487 ? 20.312 1.544 11.82 1 91.12 487 SER A C 1
ATOM 3721 O O . SER A 1 487 ? 20.391 0.855 12.844 1 91.12 487 SER A O 1
ATOM 3723 N N . ASP A 1 488 ? 19.281 1.597 11.016 1 91.75 488 ASP A N 1
ATOM 3724 C CA . ASP A 1 488 ? 18.281 0.542 11.148 1 91.75 488 ASP A CA 1
ATOM 3725 C C . ASP A 1 488 ? 18.719 -0.731 10.43 1 91.75 488 ASP A C 1
ATOM 3727 O O . ASP A 1 488 ? 19.891 -0.881 10.086 1 91.75 488 ASP A O 1
ATOM 3731 N N . HIS A 1 489 ? 17.891 -1.708 10.266 1 85.88 489 HIS A N 1
ATOM 3732 C CA . HIS A 1 489 ? 18.234 -3.016 9.719 1 85.88 489 HIS A CA 1
ATOM 3733 C C . HIS A 1 489 ? 18.594 -2.922 8.242 1 85.88 489 HIS A C 1
ATOM 3735 O O . HIS A 1 489 ? 19.203 -3.832 7.684 1 85.88 489 HIS A O 1
ATOM 3741 N N . GLN A 1 490 ? 18.188 -1.804 7.551 1 86.69 490 GLN A N 1
ATOM 3742 C CA . GLN A 1 490 ? 18.484 -1.616 6.133 1 86.69 490 GLN A CA 1
ATOM 3743 C C . GLN A 1 490 ? 19.578 -0.584 5.926 1 86.69 490 GLN A C 1
ATOM 3745 O O . GLN A 1 490 ? 19.797 -0.115 4.805 1 86.69 490 GLN A O 1
ATOM 3750 N N . GLY A 1 491 ? 20.266 -0.219 7.008 1 89.56 491 GLY A N 1
ATOM 3751 C CA . GLY A 1 491 ? 21.344 0.762 6.922 1 89.56 491 GLY A CA 1
ATOM 3752 C C . GLY A 1 491 ? 20.844 2.191 6.875 1 89.56 491 GLY A C 1
ATOM 3753 O O . GLY A 1 491 ? 21.594 3.113 6.574 1 89.56 491 GLY A O 1
ATOM 3754 N N . ILE A 1 492 ? 19.562 2.428 7.125 1 94.62 492 ILE A N 1
ATOM 3755 C CA . ILE A 1 492 ? 18.984 3.764 7.082 1 94.62 492 ILE A CA 1
ATOM 3756 C C . ILE A 1 492 ? 19.281 4.5 8.383 1 94.62 492 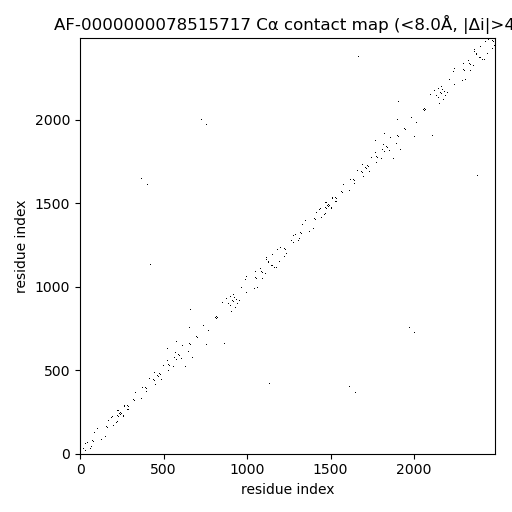ILE A C 1
ATOM 3758 O O . ILE A 1 492 ? 19.031 3.982 9.477 1 94.62 492 ILE A O 1
ATOM 3762 N N . ARG A 1 493 ? 19.859 5.551 8.32 1 96.62 493 ARG A N 1
ATOM 3763 C CA . ARG A 1 493 ? 20.125 6.441 9.445 1 96.62 493 ARG A CA 1
ATOM 3764 C C . ARG A 1 493 ? 19.172 7.633 9.438 1 96.62 493 ARG A C 1
ATOM 3766 O O . ARG A 1 493 ? 18.5 7.891 8.438 1 96.62 493 ARG A O 1
ATOM 3773 N N . PRO A 1 494 ? 19.016 8.359 10.547 1 97.06 494 PRO A N 1
ATOM 3774 C CA . PRO A 1 494 ? 18.094 9.508 10.594 1 97.06 494 PRO A CA 1
ATOM 3775 C C . PRO A 1 494 ? 18.375 10.516 9.484 1 97.06 494 PRO A C 1
ATOM 3777 O O . PRO A 1 494 ? 17.422 11.094 8.922 1 97.06 494 PRO A O 1
ATOM 3780 N N . ILE A 1 495 ? 19.578 10.719 9.055 1 97.44 495 ILE A N 1
ATOM 3781 C CA . ILE A 1 495 ? 19.906 11.719 8.055 1 97.44 495 ILE A CA 1
ATOM 3782 C C . ILE A 1 495 ? 19.359 11.297 6.691 1 97.44 495 ILE A C 1
ATOM 3784 O O . ILE A 1 495 ? 19 12.141 5.863 1 97.44 495 ILE A O 1
ATOM 3788 N N . HIS A 1 496 ? 19.297 9.961 6.406 1 97.5 496 HIS A N 1
ATOM 3789 C CA . HIS A 1 496 ? 18.688 9.477 5.176 1 97.5 496 HIS A CA 1
ATOM 3790 C C . HIS A 1 496 ? 17.219 9.883 5.094 1 97.5 496 HIS A C 1
ATOM 3792 O O . HIS A 1 496 ? 16.75 10.305 4.035 1 97.5 496 HIS A O 1
ATOM 3798 N N . LEU A 1 497 ? 16.531 9.711 6.227 1 96.94 497 LEU A N 1
ATOM 3799 C CA . LEU A 1 497 ? 15.125 10.07 6.301 1 96.94 497 LEU A CA 1
ATOM 3800 C C . LEU A 1 497 ? 14.945 11.578 6.156 1 96.94 497 LEU A C 1
ATOM 3802 O O . LEU A 1 497 ? 14.062 12.039 5.422 1 96.94 497 LEU A O 1
ATOM 3806 N N . ALA A 1 498 ? 15.75 12.344 6.816 1 96.69 498 ALA A N 1
ATOM 3807 C CA . ALA A 1 498 ? 15.695 13.797 6.738 1 96.69 498 ALA A CA 1
ATOM 3808 C C . ALA A 1 498 ? 15.914 14.281 5.309 1 96.69 498 ALA A C 1
ATOM 3810 O O . ALA A 1 498 ? 15.289 15.25 4.871 1 96.69 498 ALA A O 1
ATOM 3811 N N . ALA A 1 499 ? 16.75 13.609 4.535 1 97 499 ALA A N 1
ATOM 3812 C CA . ALA A 1 499 ? 17.109 14.008 3.178 1 97 499 ALA A CA 1
ATOM 3813 C C . ALA A 1 499 ? 15.922 13.898 2.234 1 97 499 ALA A C 1
ATOM 3815 O O . ALA A 1 499 ? 15.898 14.523 1.172 1 97 499 ALA A O 1
ATOM 3816 N N . THR A 1 500 ? 14.953 13.164 2.572 1 95.94 500 THR A N 1
ATOM 3817 C CA . THR A 1 500 ? 13.781 12.992 1.718 1 95.94 500 THR A CA 1
ATOM 3818 C C . THR A 1 500 ? 12.773 14.117 1.944 1 95.94 500 THR A C 1
ATOM 3820 O O . THR A 1 500 ? 11.891 14.344 1.111 1 95.94 500 THR A O 1
ATOM 3823 N N . VAL A 1 501 ? 12.922 14.875 3.107 1 93.31 501 VAL A N 1
ATOM 3824 C CA . VAL A 1 501 ? 11.766 15.695 3.447 1 93.31 501 VAL A CA 1
ATOM 3825 C C . VAL A 1 501 ? 12.211 17.141 3.689 1 93.31 501 VAL A C 1
ATOM 3827 O O . VAL A 1 501 ? 11.406 18.062 3.604 1 93.31 501 VAL A O 1
ATOM 3830 N N . SER A 1 502 ? 13.492 17.375 4.188 1 93.06 502 SER A N 1
ATOM 3831 C CA . SER A 1 502 ? 13.758 18.734 4.652 1 93.06 502 SER A CA 1
ATOM 3832 C C . SER A 1 502 ? 15.25 19.062 4.562 1 93.06 502 SER A C 1
ATOM 3834 O O . SER A 1 502 ? 16.078 18.375 5.156 1 93.06 502 SER A O 1
ATOM 3836 N N . GLU A 1 503 ? 15.539 20.156 3.92 1 93.5 503 GLU A N 1
ATOM 3837 C CA . GLU A 1 503 ? 16.906 20.656 3.857 1 93.5 503 GLU A CA 1
ATOM 3838 C C . GLU A 1 503 ? 17.375 21.156 5.219 1 93.5 503 GLU A C 1
ATOM 3840 O O . GLU A 1 503 ? 18.531 20.984 5.586 1 93.5 503 GLU A O 1
ATOM 3845 N N . HIS A 1 504 ? 16.406 21.703 6.051 1 91.75 504 HIS A N 1
ATOM 3846 C CA . HIS A 1 504 ? 16.734 22.25 7.367 1 91.75 504 HIS A CA 1
ATOM 3847 C C . HIS A 1 504 ? 17.141 21.141 8.336 1 91.75 504 HIS A C 1
ATOM 3849 O O . HIS A 1 504 ? 18.094 21.297 9.109 1 91.75 504 HIS A O 1
ATOM 3855 N N . LEU A 1 505 ? 16.422 20.094 8.25 1 93.75 505 LEU A N 1
ATOM 3856 C CA . LEU A 1 505 ? 16.734 18.969 9.117 1 93.75 505 LEU A CA 1
ATOM 3857 C C . LEU A 1 505 ? 18.094 18.375 8.773 1 93.75 505 LEU A C 1
ATOM 3859 O O . LEU A 1 505 ? 18.859 18.016 9.664 1 93.75 505 LEU A O 1
ATOM 3863 N N . VAL A 1 506 ? 18.406 18.266 7.453 1 95.69 506 VAL A N 1
ATOM 3864 C CA . VAL A 1 506 ? 19.703 17.766 7.023 1 95.69 506 VAL A CA 1
ATOM 3865 C C . VAL A 1 506 ? 20.812 18.672 7.555 1 95.69 506 VAL A C 1
ATOM 3867 O O . VAL A 1 506 ? 21.812 18.188 8.102 1 95.69 506 VAL A O 1
ATOM 3870 N N . GLY A 1 507 ? 20.578 20.016 7.398 1 93 507 GLY A N 1
ATOM 3871 C CA . GLY A 1 507 ? 21.562 20.969 7.895 1 93 507 GLY A CA 1
ATOM 3872 C C . GLY A 1 507 ? 21.797 20.844 9.391 1 93 507 GLY A C 1
ATOM 3873 O O . GLY A 1 507 ? 22.938 20.875 9.852 1 93 507 GLY A O 1
ATOM 3874 N N . LYS A 1 508 ? 20.734 20.672 10.188 1 92.44 508 LYS A N 1
ATOM 3875 C CA . LYS A 1 508 ? 20.828 20.578 11.641 1 92.44 508 LYS A CA 1
ATOM 3876 C C . LYS A 1 508 ? 21.547 19.281 12.055 1 92.44 508 LYS A C 1
ATOM 3878 O O . LYS A 1 508 ? 22.359 19.297 12.977 1 92.44 508 LYS A O 1
ATOM 3883 N N . LEU A 1 509 ? 21.203 18.172 11.383 1 95.12 509 LEU A N 1
ATOM 3884 C CA . LEU A 1 509 ? 21.812 16.906 11.727 1 95.12 509 LEU A CA 1
ATOM 3885 C C . LEU A 1 509 ? 23.312 16.906 11.398 1 95.12 509 LEU A C 1
ATOM 3887 O O . LEU A 1 509 ? 24.125 16.375 12.164 1 95.12 509 LEU A O 1
ATOM 3891 N N . LEU A 1 510 ? 23.719 17.531 10.234 1 94.12 510 LEU A N 1
ATOM 3892 C CA . LEU A 1 510 ? 25.125 17.641 9.875 1 94.12 510 LEU A CA 1
ATOM 3893 C C . LEU A 1 510 ? 25.891 18.484 10.898 1 94.12 510 LEU A C 1
ATOM 3895 O O . LEU A 1 510 ? 27.016 18.141 11.273 1 94.12 510 LEU A O 1
ATOM 3899 N N . ALA A 1 511 ? 25.219 19.562 11.398 1 90.06 511 ALA A N 1
ATOM 3900 C CA . ALA A 1 511 ? 25.828 20.438 12.391 1 90.06 511 ALA A CA 1
ATOM 3901 C C . ALA A 1 511 ? 26.062 19.703 13.703 1 90.06 511 ALA A C 1
ATOM 3903 O O . ALA A 1 511 ? 27 20.031 14.445 1 90.06 511 ALA A O 1
ATOM 3904 N N . HIS A 1 512 ? 25.25 18.703 13.977 1 93.25 512 HIS A N 1
ATOM 3905 C CA . HIS A 1 512 ? 25.375 17.938 15.219 1 93.25 512 HIS A CA 1
ATOM 3906 C C . HIS A 1 512 ? 26.234 16.703 15.023 1 93.25 512 HIS A C 1
ATOM 3908 O O . HIS A 1 512 ? 26.312 15.852 15.906 1 93.25 512 HIS A O 1
ATOM 3914 N N . GLY A 1 513 ? 26.766 16.547 13.812 1 92.62 513 GLY A N 1
ATOM 3915 C CA . GLY A 1 513 ? 27.781 15.531 13.625 1 92.62 513 GLY A CA 1
ATOM 3916 C C . GLY A 1 513 ? 27.266 14.305 12.891 1 92.62 513 GLY A C 1
ATOM 3917 O O . GLY A 1 513 ? 27.859 13.227 12.984 1 92.62 513 GLY A O 1
ATOM 3918 N N . ALA A 1 514 ? 26.172 14.398 12.219 1 95.38 514 ALA A N 1
ATOM 3919 C CA . ALA A 1 514 ? 25.688 13.273 11.422 1 95.38 514 ALA A CA 1
ATOM 3920 C C . ALA A 1 514 ? 26.656 12.93 10.305 1 95.38 514 ALA A C 1
ATOM 3922 O O . ALA A 1 514 ? 27.234 13.82 9.68 1 95.38 514 ALA A O 1
ATOM 3923 N N . ASP A 1 515 ? 26.875 11.68 10.016 1 93.31 515 ASP A N 1
ATOM 3924 C CA . ASP A 1 515 ? 27.781 11.211 8.969 1 93.31 515 ASP A CA 1
ATOM 3925 C C . ASP A 1 515 ? 27.094 11.234 7.605 1 93.31 515 ASP A C 1
ATOM 3927 O O . ASP A 1 515 ? 26.172 10.453 7.352 1 93.31 515 ASP A O 1
ATOM 3931 N N . ALA A 1 516 ? 27.531 12.047 6.727 1 92.69 516 ALA A N 1
ATOM 3932 C CA . ALA A 1 516 ? 26.906 12.219 5.422 1 92.69 516 ALA A CA 1
ATOM 3933 C C . ALA A 1 516 ? 27.438 11.203 4.414 1 92.69 516 ALA A C 1
ATOM 3935 O O . ALA A 1 516 ? 26.922 11.109 3.295 1 92.69 516 ALA A O 1
ATOM 3936 N N . THR A 1 517 ? 28.359 10.367 4.781 1 90.25 517 THR A N 1
ATOM 3937 C CA . THR A 1 517 ? 29 9.461 3.84 1 90.25 517 THR A CA 1
ATOM 3938 C C . THR A 1 517 ? 28.391 8.062 3.93 1 90.25 517 THR A C 1
ATOM 3940 O O . THR A 1 517 ? 28.734 7.18 3.146 1 90.25 517 THR A O 1
ATOM 3943 N N . VAL A 1 518 ? 27.5 7.93 4.766 1 88.62 518 VAL A N 1
ATOM 3944 C CA . VAL A 1 518 ? 26.953 6.605 5.051 1 88.62 518 VAL A CA 1
ATOM 3945 C C . VAL A 1 518 ? 26.062 6.156 3.9 1 88.62 518 VAL A C 1
ATOM 3947 O O . VAL A 1 518 ? 25.359 6.973 3.299 1 88.62 518 VAL A O 1
ATOM 3950 N N . LEU A 1 519 ? 26.125 4.832 3.539 1 90 519 LEU A N 1
ATOM 3951 C CA . LEU A 1 519 ? 25.297 4.227 2.498 1 90 519 LEU A CA 1
ATOM 3952 C C . LEU A 1 519 ? 24.25 3.309 3.105 1 90 519 LEU A C 1
ATOM 3954 O O . LEU A 1 519 ? 24.453 2.742 4.18 1 90 519 LEU A O 1
ATOM 3958 N N . THR A 1 520 ? 23.062 3.283 2.459 1 91.06 520 THR A N 1
ATOM 3959 C CA . THR A 1 520 ? 22.094 2.246 2.812 1 91.06 520 THR A CA 1
ATOM 3960 C C . THR A 1 520 ? 22.594 0.871 2.393 1 91.06 520 THR A C 1
ATOM 3962 O O . THR A 1 520 ? 23.625 0.761 1.71 1 91.06 520 THR A O 1
ATOM 3965 N N . LYS A 1 521 ? 21.984 -0.137 2.801 1 82.06 521 LYS A N 1
ATOM 3966 C CA . LYS A 1 521 ? 22.438 -1.493 2.5 1 82.06 521 LYS A CA 1
ATOM 3967 C C . LYS A 1 521 ? 22.375 -1.772 1 1 82.06 521 LYS A C 1
ATOM 3969 O O . LYS A 1 521 ? 23.172 -2.551 0.475 1 82.06 521 LYS A O 1
ATOM 3974 N N . ASP A 1 522 ? 21.438 -1.126 0.278 1 85.69 522 ASP A N 1
ATOM 3975 C CA . ASP A 1 522 ? 21.328 -1.326 -1.164 1 85.69 522 ASP A CA 1
ATOM 3976 C C . ASP A 1 522 ? 22.25 -0.371 -1.919 1 85.69 522 ASP A C 1
ATOM 3978 O O . ASP A 1 522 ? 22.141 -0.224 -3.137 1 85.69 522 ASP A O 1
ATOM 3982 N N . GLY A 1 523 ? 23.125 0.347 -1.247 1 87.94 523 GLY A N 1
ATOM 3983 C CA . GLY A 1 523 ? 24.188 1.125 -1.868 1 87.94 523 GLY A CA 1
ATOM 3984 C C . GLY A 1 523 ? 23.75 2.537 -2.225 1 87.94 523 GLY A C 1
ATOM 3985 O O . GLY A 1 523 ? 24.422 3.207 -3.021 1 87.94 523 GLY A O 1
ATOM 3986 N N . ARG A 1 524 ? 22.703 3.086 -1.672 1 94.94 524 ARG A N 1
ATOM 3987 C CA . ARG A 1 524 ? 22.25 4.441 -1.975 1 94.94 524 ARG A CA 1
ATOM 3988 C C . ARG A 1 524 ? 22.859 5.453 -1.02 1 94.94 524 ARG A C 1
ATOM 3990 O O . ARG A 1 524 ? 22.953 5.207 0.186 1 94.94 524 ARG A O 1
ATOM 3997 N N . ASN A 1 525 ? 23.453 6.43 -1.521 1 95.12 525 ASN A N 1
ATOM 3998 C CA . ASN A 1 525 ? 23.938 7.527 -0.694 1 95.12 525 ASN A CA 1
ATOM 3999 C C . ASN A 1 525 ? 22.922 8.656 -0.591 1 95.12 525 ASN A C 1
ATOM 4001 O O . ASN A 1 525 ? 21.781 8.508 -1.045 1 95.12 525 ASN A O 1
ATOM 4005 N N . LEU A 1 526 ? 23.25 9.75 0.052 1 96.75 526 LEU A N 1
ATOM 4006 C CA . LEU A 1 526 ? 22.312 10.828 0.333 1 96.75 526 LEU A CA 1
ATOM 4007 C C . LEU A 1 526 ? 21.859 11.5 -0.956 1 96.75 526 LEU A C 1
ATOM 4009 O O . LEU A 1 526 ? 20.734 12.008 -1.035 1 96.75 526 LEU A O 1
ATOM 4013 N N . LEU A 1 527 ? 22.719 11.516 -2.023 1 97.5 527 LEU A N 1
ATOM 4014 C CA . LEU A 1 527 ? 22.359 12.141 -3.291 1 97.5 527 LEU A CA 1
ATOM 4015 C C . LEU A 1 527 ? 21.281 11.336 -4.008 1 97.5 527 LEU A C 1
ATOM 4017 O O . LEU A 1 527 ? 20.359 11.914 -4.586 1 97.5 527 LEU A O 1
ATOM 4021 N N . HIS A 1 528 ? 21.406 9.992 -3.975 1 97.62 528 HIS A N 1
ATOM 4022 C CA . HIS A 1 528 ? 20.359 9.148 -4.527 1 97.62 528 HIS A CA 1
ATOM 4023 C C . HIS A 1 528 ? 19 9.469 -3.893 1 97.62 528 HIS A C 1
ATOM 4025 O O . HIS A 1 528 ? 18.016 9.656 -4.598 1 97.62 528 HIS A O 1
ATOM 4031 N N . ILE A 1 529 ? 19.047 9.516 -2.59 1 97.69 529 ILE A N 1
ATOM 4032 C CA . ILE A 1 529 ? 17.828 9.602 -1.79 1 97.69 529 ILE A CA 1
ATOM 4033 C C . ILE A 1 529 ? 17.172 10.977 -1.982 1 97.69 529 ILE A C 1
ATOM 4035 O O . ILE A 1 529 ? 15.977 11.062 -2.252 1 97.69 529 ILE A O 1
ATOM 4039 N N . ALA A 1 530 ? 17.906 12.047 -1.841 1 97.75 530 ALA A N 1
ATOM 4040 C CA . ALA A 1 530 ? 17.375 13.398 -2.012 1 97.75 530 ALA A CA 1
ATOM 4041 C C . ALA A 1 530 ? 16.875 13.617 -3.436 1 97.75 530 ALA A C 1
ATOM 4043 O O . ALA A 1 530 ? 15.883 14.32 -3.646 1 97.75 530 ALA A O 1
ATOM 4044 N N . SER A 1 531 ? 17.578 13 -4.48 1 97.81 531 SER A N 1
ATOM 4045 C CA . SER A 1 531 ? 17.172 13.133 -5.875 1 97.81 531 SER A CA 1
ATOM 4046 C C . SER A 1 531 ? 15.852 12.406 -6.141 1 97.81 531 SER A C 1
ATOM 4048 O O . SER A 1 531 ? 14.992 12.914 -6.859 1 97.81 531 SER A O 1
ATOM 4050 N N . THR A 1 532 ? 15.742 11.234 -5.543 1 96.5 532 THR A N 1
ATOM 4051 C CA . THR A 1 532 ? 14.5 10.484 -5.672 1 96.5 532 THR A CA 1
ATOM 4052 C C . THR A 1 532 ? 13.328 11.266 -5.086 1 96.5 532 THR A C 1
ATOM 4054 O O . THR A 1 532 ? 12.219 11.25 -5.633 1 96.5 532 THR A O 1
ATOM 4057 N N . ALA A 1 533 ? 13.594 12.023 -3.998 1 96.06 533 ALA A N 1
ATOM 4058 C CA . ALA A 1 533 ? 12.547 12.734 -3.258 1 96.06 533 ALA A CA 1
ATOM 4059 C C . ALA A 1 533 ? 12.352 14.141 -3.805 1 96.06 533 ALA A C 1
ATOM 4061 O O . ALA A 1 533 ? 11.625 14.945 -3.219 1 96.06 533 ALA A O 1
ATOM 4062 N N . ARG A 1 534 ? 12.984 14.523 -4.863 1 95.69 534 ARG A N 1
ATOM 4063 C CA . ARG A 1 534 ? 12.844 15.812 -5.531 1 95.69 534 ARG A CA 1
ATOM 4064 C C . ARG A 1 534 ? 13.25 16.953 -4.605 1 95.69 534 ARG A C 1
ATOM 4066 O O . ARG A 1 534 ? 12.562 17.969 -4.527 1 95.69 534 ARG A O 1
ATOM 4073 N N . GLN A 1 535 ? 14.305 16.719 -3.76 1 96.25 535 GLN A N 1
ATOM 4074 C CA . GLN A 1 535 ? 14.805 17.734 -2.84 1 96.25 535 GLN A CA 1
ATOM 4075 C C . GLN A 1 535 ? 16.062 18.406 -3.391 1 96.25 535 GLN A C 1
ATOM 4077 O O . GLN A 1 535 ? 17.172 18.125 -2.941 1 96.25 535 GLN A O 1
ATOM 4082 N N . SER A 1 536 ? 15.883 19.344 -4.23 1 97.19 536 SER A N 1
ATOM 4083 C CA . SER A 1 536 ? 17 19.969 -4.938 1 97.19 536 SER A CA 1
ATOM 4084 C C . SER A 1 536 ? 17.906 20.734 -3.979 1 97.19 536 SER A C 1
ATOM 4086 O O . SER A 1 536 ? 19.125 20.641 -4.07 1 97.19 536 SER A O 1
ATOM 4088 N N . ASN A 1 537 ? 17.281 21.438 -2.957 1 96.62 537 ASN A N 1
ATOM 4089 C CA . ASN A 1 537 ? 18.094 22.203 -2.01 1 96.62 537 ASN A CA 1
ATOM 4090 C C . ASN A 1 537 ? 18.938 21.297 -1.128 1 96.62 537 ASN A C 1
ATOM 4092 O O . ASN A 1 537 ? 20.062 21.641 -0.778 1 96.62 537 ASN A O 1
ATOM 4096 N N . SER A 1 538 ? 18.375 20.109 -0.778 1 96.69 538 SER A N 1
ATOM 4097 C CA . SER A 1 538 ? 19.141 19.141 -0.004 1 96.69 538 SER A CA 1
ATOM 4098 C C . SER A 1 538 ? 20.312 18.609 -0.811 1 96.69 538 SER A C 1
ATOM 4100 O O . SER A 1 538 ? 21.406 18.391 -0.27 1 96.69 538 SER A O 1
ATOM 4102 N N . VAL A 1 539 ? 20.078 18.359 -2.148 1 97.5 539 VAL A N 1
ATOM 4103 C CA . VAL A 1 539 ? 21.141 17.875 -3.02 1 97.5 539 VAL A CA 1
ATOM 4104 C C . VAL A 1 539 ? 22.281 18.891 -3.059 1 97.5 539 VAL A C 1
ATOM 4106 O O . VAL A 1 539 ? 23.453 18.531 -2.922 1 97.5 539 VAL A O 1
ATOM 4109 N N . GLY A 1 540 ? 21.922 20.188 -3.242 1 96.62 540 GLY A N 1
ATOM 4110 C CA . GLY A 1 540 ? 22.922 21.234 -3.229 1 96.62 540 GLY A CA 1
ATOM 4111 C C . GLY A 1 540 ? 23.688 21.312 -1.918 1 96.62 540 GLY A C 1
ATOM 4112 O O . GLY A 1 540 ? 24.922 21.438 -1.911 1 96.62 540 GLY A O 1
ATOM 4113 N N . LEU A 1 541 ? 22.969 21.219 -0.787 1 95.62 541 LEU A N 1
ATOM 4114 C CA . LEU A 1 541 ? 23.562 21.281 0.546 1 95.62 541 LEU A CA 1
ATOM 4115 C C . LEU A 1 541 ? 24.531 20.141 0.778 1 95.62 541 LEU A C 1
ATOM 4117 O O . LEU A 1 541 ? 25.625 20.344 1.302 1 95.62 541 LEU A O 1
ATOM 4121 N N . ILE A 1 542 ? 24.141 18.891 0.382 1 95.94 542 ILE A N 1
ATOM 4122 C CA . ILE A 1 542 ? 24.969 17.703 0.566 1 95.94 542 ILE A CA 1
ATOM 4123 C C . ILE A 1 542 ? 26.234 17.828 -0.275 1 95.94 542 ILE A C 1
ATOM 4125 O O . ILE A 1 542 ? 27.328 17.484 0.185 1 95.94 542 ILE A O 1
ATOM 4129 N N . LEU A 1 543 ? 26.109 18.344 -1.542 1 95.44 543 LEU A N 1
ATOM 4130 C CA . LEU A 1 543 ? 27.25 18.484 -2.43 1 95.44 543 LEU A CA 1
ATOM 4131 C C . LEU A 1 543 ? 28.234 19.516 -1.872 1 95.44 543 LEU A C 1
ATOM 4133 O O . LEU A 1 543 ? 29.453 19.344 -1.984 1 95.44 543 LEU A O 1
ATOM 4137 N N . ASP A 1 544 ? 27.688 20.578 -1.229 1 92.5 544 ASP A N 1
ATOM 4138 C CA . ASP A 1 544 ? 28.531 21.594 -0.613 1 92.5 544 ASP A CA 1
ATOM 4139 C C . ASP A 1 544 ? 29.328 21.016 0.551 1 92.5 544 ASP A C 1
ATOM 4141 O O . ASP A 1 544 ? 30.438 21.484 0.849 1 92.5 544 ASP A O 1
ATOM 4145 N N . HIS A 1 545 ? 28.719 20.078 1.183 1 91.38 545 HIS A N 1
ATOM 4146 C CA . HIS A 1 545 ? 29.359 19.484 2.357 1 91.38 545 HIS A CA 1
ATOM 4147 C C . HIS A 1 545 ? 30.359 18.406 1.957 1 91.38 545 HIS A C 1
ATOM 4149 O O . HIS A 1 545 ? 31.188 17.984 2.779 1 91.38 545 HIS A O 1
ATOM 4155 N N . CYS A 1 546 ? 30.391 17.969 0.707 1 90.5 546 CYS A N 1
ATOM 4156 C CA . CYS A 1 546 ? 31.266 16.906 0.241 1 90.5 546 CYS A CA 1
ATOM 4157 C C . CYS A 1 546 ? 32.688 17.438 -0.023 1 90.5 546 CYS A C 1
ATOM 4159 O O . CYS A 1 546 ? 32.844 18.578 -0.483 1 90.5 546 CYS A O 1
ATOM 4161 N N . ASP A 1 547 ? 33.625 16.594 0.268 1 87.62 547 ASP A N 1
ATOM 4162 C CA . ASP A 1 547 ? 35.031 16.906 -0.039 1 87.62 547 ASP A CA 1
ATOM 4163 C C . ASP A 1 547 ? 35.281 16.797 -1.537 1 87.62 547 ASP A C 1
ATOM 4165 O O . ASP A 1 547 ? 34.719 15.945 -2.217 1 87.62 547 ASP A O 1
ATOM 4169 N N . SER A 1 548 ? 36.062 17.625 -2.08 1 85.38 548 SER A N 1
ATOM 4170 C CA . SER A 1 548 ? 36.375 17.688 -3.508 1 85.38 548 SER A CA 1
ATOM 4171 C C . SER A 1 548 ? 36.969 16.375 -4.012 1 85.38 548 SER A C 1
ATOM 4173 O O . SER A 1 548 ? 36.75 15.992 -5.164 1 85.38 548 SER A O 1
ATOM 4175 N N . LYS A 1 549 ? 37.688 15.633 -3.141 1 78.25 549 LYS A N 1
ATOM 4176 C CA . LYS A 1 549 ? 38.344 14.406 -3.553 1 78.25 549 LYS A CA 1
ATOM 4177 C C . LYS A 1 549 ? 37.344 13.266 -3.74 1 78.25 549 LYS A C 1
ATOM 4179 O O . LYS A 1 549 ? 37.562 12.383 -4.574 1 78.25 549 LYS A O 1
ATOM 4184 N N . THR A 1 550 ? 36.312 13.336 -3.016 1 85.62 550 THR A N 1
ATOM 4185 C CA . THR A 1 550 ? 35.375 12.227 -3.035 1 85.62 550 THR A CA 1
ATOM 4186 C C . THR A 1 550 ? 34.094 12.617 -3.773 1 85.62 550 THR A C 1
ATOM 4188 O O . THR A 1 550 ? 33.188 11.812 -3.898 1 85.62 550 THR A O 1
ATOM 4191 N N . LEU A 1 551 ? 34.031 13.812 -4.246 1 90.19 551 LEU A N 1
ATOM 4192 C CA . LEU A 1 551 ? 32.844 14.352 -4.871 1 90.19 551 LEU A CA 1
ATOM 4193 C C . LEU A 1 551 ? 32.469 13.547 -6.113 1 90.19 551 LEU A C 1
ATOM 4195 O O . LEU A 1 551 ? 31.297 13.156 -6.281 1 90.19 551 LEU A O 1
ATOM 4199 N N . ALA A 1 552 ? 33.438 13.305 -6.938 1 88.94 552 ALA A N 1
ATOM 4200 C CA . ALA A 1 552 ? 33.188 12.617 -8.203 1 88.94 552 ALA A CA 1
ATOM 4201 C C . ALA A 1 552 ? 32.688 11.195 -7.957 1 88.94 552 ALA A C 1
ATOM 4203 O O . ALA A 1 552 ? 31.781 10.727 -8.648 1 88.94 552 ALA A O 1
ATOM 4204 N N . SER A 1 553 ? 33.281 10.602 -6.965 1 87.31 553 SER A N 1
ATOM 4205 C CA . SER A 1 553 ? 32.875 9.227 -6.652 1 87.31 553 SER A CA 1
ATOM 4206 C C . SER A 1 553 ? 31.484 9.172 -6.07 1 87.31 553 SER A C 1
ATOM 4208 O O . SER A 1 553 ? 30.719 8.234 -6.352 1 87.31 553 SER A O 1
ATOM 4210 N N . ARG A 1 554 ? 31.094 10.086 -5.352 1 91.25 554 ARG A N 1
ATOM 4211 C CA . ARG A 1 554 ? 29.766 10.117 -4.73 1 91.25 554 ARG A CA 1
ATOM 4212 C C . ARG A 1 554 ? 28.703 10.508 -5.746 1 91.25 554 ARG A C 1
ATOM 4214 O O . ARG A 1 554 ? 27.578 10.023 -5.68 1 91.25 554 ARG A O 1
ATOM 4221 N N . LEU A 1 555 ? 29.109 11.367 -6.625 1 93.44 555 LEU A N 1
ATOM 4222 C CA . LEU A 1 555 ? 28.203 11.867 -7.652 1 93.44 555 LEU A CA 1
ATOM 4223 C C . LEU A 1 555 ? 27.812 10.75 -8.617 1 93.44 555 LEU A C 1
ATOM 4225 O O . LEU A 1 555 ? 26.688 10.734 -9.125 1 93.44 555 LEU A O 1
ATOM 4229 N N . ASN A 1 556 ? 28.672 9.82 -8.867 1 92.94 556 ASN A N 1
ATOM 4230 C CA . ASN A 1 556 ? 28.438 8.766 -9.852 1 92.94 556 ASN A CA 1
ATOM 4231 C C . ASN A 1 556 ? 28.391 7.395 -9.188 1 92.94 556 ASN A C 1
ATOM 4233 O O . ASN A 1 556 ? 28.656 6.379 -9.844 1 92.94 556 ASN A O 1
ATOM 4237 N N . ALA A 1 557 ? 28.125 7.453 -7.871 1 91.5 557 ALA A N 1
ATOM 4238 C CA . ALA A 1 557 ? 28 6.191 -7.148 1 91.5 557 ALA A CA 1
ATOM 4239 C C . ALA A 1 557 ? 26.812 5.379 -7.656 1 91.5 557 ALA A C 1
ATOM 4241 O O . ALA A 1 557 ? 25.75 5.938 -7.953 1 91.5 557 ALA A O 1
ATOM 4242 N N . ARG A 1 558 ? 26.969 4.016 -7.762 1 90.44 558 ARG A N 1
ATOM 4243 C CA . ARG A 1 558 ? 25.906 3.131 -8.242 1 90.44 558 ARG A CA 1
ATOM 4244 C C . ARG A 1 558 ? 25.25 2.387 -7.086 1 90.44 558 ARG A C 1
ATOM 4246 O O . ARG A 1 558 ? 25.938 1.854 -6.211 1 90.44 558 ARG A O 1
ATOM 4253 N N . SER A 1 559 ? 23.938 2.453 -7.07 1 91.31 559 SER A N 1
ATOM 4254 C CA . SER A 1 559 ? 23.203 1.644 -6.105 1 91.31 559 SER A CA 1
ATOM 4255 C C . SER A 1 559 ? 23.125 0.188 -6.555 1 91.31 559 SER A C 1
ATOM 4257 O O . SER A 1 559 ? 23.75 -0.198 -7.547 1 91.31 559 SER A O 1
ATOM 4259 N N . GLU A 1 560 ? 22.422 -0.63 -5.805 1 83.94 560 GLU A N 1
ATOM 4260 C CA . GLU A 1 560 ? 22.312 -2.059 -6.086 1 83.94 560 GLU A CA 1
ATOM 4261 C C . GLU A 1 560 ? 21.734 -2.303 -7.477 1 83.94 560 GLU A C 1
ATOM 4263 O O . GLU A 1 560 ? 22.109 -3.271 -8.148 1 83.94 560 GLU A O 1
ATOM 4268 N N . ASP A 1 561 ? 20.844 -1.397 -7.98 1 87.5 561 ASP A N 1
ATOM 4269 C CA . ASP A 1 561 ? 20.234 -1.534 -9.297 1 87.5 561 ASP A CA 1
ATOM 4270 C C . ASP A 1 561 ? 21.094 -0.892 -10.375 1 87.5 561 ASP A C 1
ATOM 4272 O O . ASP A 1 561 ? 20.719 -0.851 -11.547 1 87.5 561 ASP A O 1
ATOM 4276 N N . GLY A 1 562 ? 22.266 -0.397 -10.016 1 89.88 562 GLY A N 1
ATOM 4277 C CA . GLY A 1 562 ? 23.219 0.189 -10.953 1 89.88 562 GLY A CA 1
ATOM 4278 C C . GLY A 1 562 ? 22.906 1.641 -11.273 1 89.88 562 GLY A C 1
ATOM 4279 O O . GLY A 1 562 ? 23.578 2.246 -12.109 1 89.88 562 GLY A O 1
ATOM 4280 N N . ARG A 1 563 ? 21.969 2.242 -10.664 1 95.56 563 ARG A N 1
ATOM 4281 C CA . ARG A 1 563 ? 21.562 3.6 -11.008 1 95.56 563 ARG A CA 1
ATOM 4282 C C . ARG A 1 563 ? 22.344 4.629 -10.203 1 95.56 563 ARG A C 1
ATOM 4284 O O . ARG A 1 563 ? 22.672 4.402 -9.039 1 95.56 563 ARG A O 1
ATOM 4291 N N . THR A 1 564 ? 22.703 5.676 -10.82 1 96.75 564 THR A N 1
ATOM 4292 C CA . THR A 1 564 ? 23.359 6.812 -10.195 1 96.75 564 THR A CA 1
ATOM 4293 C C . THR A 1 564 ? 22.344 7.855 -9.742 1 96.75 564 THR A C 1
ATOM 4295 O O . THR A 1 564 ? 21.156 7.754 -10.07 1 96.75 564 THR A O 1
ATOM 4298 N N . PRO A 1 565 ? 22.766 8.867 -8.922 1 97.56 565 PRO A N 1
ATOM 4299 C CA . PRO A 1 565 ? 21.844 9.93 -8.531 1 97.56 565 PRO A CA 1
ATOM 4300 C C . PRO A 1 565 ? 21.203 10.633 -9.727 1 97.56 565 PRO A C 1
ATOM 4302 O O . PRO A 1 565 ? 20.031 11.016 -9.68 1 97.56 565 PRO A O 1
ATOM 4305 N N . LEU A 1 566 ? 21.938 10.719 -10.836 1 98.06 566 LEU A N 1
ATOM 4306 C CA . LEU A 1 566 ? 21.406 11.375 -12.023 1 98.06 566 LEU A CA 1
ATOM 4307 C C . LEU A 1 566 ? 20.266 10.555 -12.641 1 98.06 566 LEU A C 1
ATOM 4309 O O . LEU A 1 566 ? 19.281 11.109 -13.102 1 98.06 566 LEU A O 1
ATOM 4313 N N . HIS A 1 567 ? 20.422 9.203 -12.656 1 97.38 567 HIS A N 1
ATOM 4314 C CA . HIS A 1 567 ? 19.359 8.344 -13.156 1 97.38 567 HIS A CA 1
ATOM 4315 C C . HIS A 1 567 ? 18.047 8.617 -12.43 1 97.38 567 HIS A C 1
ATOM 4317 O O . HIS A 1 567 ? 17 8.812 -13.07 1 97.38 567 HIS A O 1
ATOM 4323 N N . VAL A 1 568 ? 18.141 8.617 -11.117 1 97.5 568 VAL A N 1
ATOM 4324 C CA . VAL A 1 568 ? 16.938 8.711 -10.305 1 97.5 568 VAL A CA 1
ATOM 4325 C C . VAL A 1 568 ? 16.391 10.141 -10.352 1 97.5 568 VAL A C 1
ATOM 4327 O O . VAL A 1 568 ? 15.188 10.359 -10.234 1 97.5 568 VAL A O 1
ATOM 4330 N N . ALA A 1 569 ? 17.25 11.141 -10.438 1 98 569 ALA A N 1
ATOM 4331 C CA . ALA A 1 569 ? 16.812 12.523 -10.609 1 98 569 ALA A CA 1
ATOM 4332 C C . ALA A 1 569 ? 16.016 12.688 -11.906 1 98 569 ALA A C 1
ATOM 4334 O O . ALA A 1 569 ? 15 13.383 -11.93 1 98 569 ALA A O 1
ATOM 4335 N N . CYS A 1 570 ? 16.531 12.07 -12.992 1 97.75 570 CYS A N 1
ATOM 4336 C CA . CYS A 1 570 ? 15.852 12.141 -14.281 1 97.75 570 CYS A CA 1
ATOM 4337 C C . CYS A 1 570 ? 14.492 11.461 -14.227 1 97.75 570 CYS A C 1
ATOM 4339 O O . CYS A 1 570 ? 13.508 11.984 -14.75 1 97.75 570 CYS A O 1
ATOM 4341 N N . ARG A 1 571 ? 14.477 10.375 -13.625 1 95.69 571 ARG A N 1
ATOM 4342 C CA . ARG A 1 571 ? 13.219 9.664 -13.461 1 95.69 571 ARG A CA 1
ATOM 4343 C C . ARG A 1 571 ? 12.227 10.477 -12.633 1 95.69 571 ARG A C 1
ATOM 4345 O O . ARG A 1 571 ? 11.023 10.461 -12.914 1 95.69 571 ARG A O 1
ATOM 4352 N N . SER A 1 572 ? 12.688 11.219 -11.594 1 94.94 572 SER A N 1
ATOM 4353 C CA . SER A 1 572 ? 11.836 11.992 -10.695 1 94.94 572 SER A CA 1
ATOM 4354 C C . SER A 1 572 ? 11.164 13.156 -11.43 1 94.94 572 SER A C 1
ATOM 4356 O O . SER A 1 572 ? 10.117 13.641 -11 1 94.94 572 SER A O 1
ATOM 4358 N N . GLY A 1 573 ? 11.805 13.703 -12.461 1 95.25 573 GLY A N 1
ATOM 4359 C CA . GLY A 1 573 ? 11.227 14.742 -13.289 1 95.25 573 GLY A CA 1
ATOM 4360 C C . GLY A 1 573 ? 11.508 16.141 -12.773 1 95.25 573 GLY A C 1
ATOM 4361 O O . GLY A 1 573 ? 10.961 17.125 -13.281 1 95.25 573 GLY A O 1
ATOM 4362 N N . ARG A 1 574 ? 12.359 16.328 -11.719 1 96.12 574 ARG A N 1
ATOM 4363 C CA . ARG A 1 574 ? 12.703 17.641 -11.164 1 96.12 574 ARG A CA 1
ATOM 4364 C C . ARG A 1 574 ? 13.93 18.219 -11.859 1 96.12 574 ARG A C 1
ATOM 4366 O O . ARG A 1 574 ? 15.055 17.781 -11.617 1 96.12 574 ARG A O 1
ATOM 4373 N N . LEU A 1 575 ? 13.711 19.25 -12.625 1 96.56 575 LEU A N 1
ATOM 4374 C CA . LEU A 1 575 ? 14.75 19.844 -13.445 1 96.56 575 LEU A CA 1
ATOM 4375 C C . LEU A 1 575 ? 15.867 20.422 -12.578 1 96.56 575 LEU A C 1
ATOM 4377 O O . LEU A 1 575 ? 17.047 20.281 -12.906 1 96.56 575 LEU A O 1
ATOM 4381 N N . GLU A 1 576 ? 15.523 21.047 -11.445 1 97.25 576 GLU A N 1
ATOM 4382 C CA . GLU A 1 576 ? 16.5 21.734 -10.594 1 97.25 576 GLU A CA 1
ATOM 4383 C C . GLU A 1 576 ? 17.516 20.75 -10.023 1 97.25 576 GLU A C 1
ATOM 4385 O O . GLU A 1 576 ? 18.703 21.062 -9.961 1 97.25 576 GLU A O 1
ATOM 4390 N N . THR A 1 577 ? 17.016 19.578 -9.688 1 97.69 577 THR A N 1
ATOM 4391 C CA . THR A 1 577 ? 17.922 18.547 -9.164 1 97.69 577 THR A CA 1
ATOM 4392 C C . THR A 1 577 ? 18.891 18.078 -10.242 1 97.69 577 THR A C 1
ATOM 4394 O O . THR A 1 577 ? 20.078 17.922 -9.992 1 97.69 577 THR A O 1
ATOM 4397 N N . VAL A 1 578 ? 18.359 17.875 -11.461 1 98.12 578 VAL A N 1
ATOM 4398 C CA . VAL A 1 578 ? 19.172 17.406 -12.578 1 98.12 578 VAL A CA 1
ATOM 4399 C C . VAL A 1 578 ? 20.234 18.438 -12.906 1 98.12 578 VAL A C 1
ATOM 4401 O O . VAL A 1 578 ? 21.406 18.109 -13.102 1 98.12 578 VAL A O 1
ATOM 4404 N N . ASN A 1 579 ? 19.859 19.719 -12.93 1 97.19 579 ASN A N 1
ATOM 4405 C CA . ASN A 1 579 ? 20.781 20.797 -13.266 1 97.19 579 ASN A CA 1
ATOM 4406 C C . ASN A 1 579 ? 21.938 20.891 -12.258 1 97.19 579 ASN A C 1
ATOM 4408 O O . ASN A 1 579 ? 23.078 21.125 -12.641 1 97.19 579 ASN A O 1
ATOM 4412 N N . ILE A 1 580 ? 21.625 20.719 -10.961 1 97.69 580 ILE A N 1
ATOM 4413 C CA . ILE A 1 580 ? 22.641 20.797 -9.922 1 97.69 580 ILE A CA 1
ATOM 4414 C C . ILE A 1 580 ? 23.641 19.656 -10.086 1 97.69 580 ILE A C 1
ATOM 4416 O O . ILE A 1 580 ? 24.859 19.875 -9.992 1 97.69 580 ILE A O 1
ATOM 4420 N N . LEU A 1 581 ? 23.141 18.438 -10.359 1 97.81 581 LEU A N 1
ATOM 4421 C CA . LEU A 1 581 ? 24 17.281 -10.531 1 97.81 581 LEU A CA 1
ATOM 4422 C C . LEU A 1 581 ? 24.891 17.438 -11.766 1 97.81 581 LEU A C 1
ATOM 4424 O O . LEU A 1 581 ? 26.094 17.156 -11.719 1 97.81 581 LEU A O 1
ATOM 4428 N N . LEU A 1 582 ? 24.328 17.938 -12.914 1 97.25 582 LEU A N 1
ATOM 4429 C CA . LEU A 1 582 ? 25.078 18.156 -14.141 1 97.25 582 LEU A CA 1
ATOM 4430 C C . LEU A 1 582 ? 26.141 19.219 -13.945 1 97.25 582 LEU A C 1
ATOM 4432 O O . LEU A 1 582 ? 27.266 19.094 -14.445 1 97.25 582 LEU A O 1
ATOM 4436 N N . ALA A 1 583 ? 25.797 20.297 -13.211 1 95.56 583 ALA A N 1
ATOM 4437 C CA . ALA A 1 583 ? 26.719 21.391 -12.969 1 95.56 583 ALA A CA 1
ATOM 4438 C C . ALA A 1 583 ? 27.938 20.922 -12.172 1 95.56 583 ALA A C 1
ATOM 4440 O O . ALA A 1 583 ? 29.016 21.484 -12.281 1 95.56 583 ALA A O 1
ATOM 4441 N N . HIS A 1 584 ? 27.734 19.906 -11.383 1 95.69 584 HIS A N 1
ATOM 4442 C CA . HIS A 1 584 ? 28.828 19.406 -10.555 1 95.69 584 HIS A CA 1
ATOM 4443 C C . HIS A 1 584 ? 29.562 18.25 -11.242 1 95.69 584 HIS A C 1
ATOM 4445 O O . HIS A 1 584 ? 30.391 17.578 -10.625 1 95.69 584 HIS A O 1
ATOM 4451 N N . GLY A 1 585 ? 29.125 17.891 -12.477 1 93.62 585 GLY A N 1
ATOM 4452 C CA . GLY A 1 585 ? 29.922 16.984 -13.297 1 93.62 585 GLY A CA 1
ATOM 4453 C C . GLY A 1 585 ? 29.375 15.57 -13.32 1 93.62 585 GLY A C 1
ATOM 4454 O O . GLY A 1 585 ? 30.125 14.609 -13.523 1 93.62 585 GLY A O 1
ATOM 4455 N N . ALA A 1 586 ? 28.094 15.352 -13.086 1 96.38 586 ALA A N 1
ATOM 4456 C CA . ALA A 1 586 ? 27.516 14.016 -13.148 1 96.38 586 ALA A CA 1
ATOM 4457 C C . ALA A 1 586 ? 27.656 13.422 -14.547 1 96.38 586 ALA A C 1
ATOM 4459 O O . ALA A 1 586 ? 27.5 14.125 -15.547 1 96.38 586 ALA A O 1
ATOM 4460 N N . ASP A 1 587 ? 27.953 12.164 -14.664 1 94.38 587 ASP A N 1
ATOM 4461 C CA . ASP A 1 587 ? 28.109 11.469 -15.938 1 94.38 587 ASP A CA 1
ATOM 4462 C C . ASP A 1 587 ? 26.75 11.133 -16.547 1 94.38 587 ASP A C 1
ATOM 4464 O O . ASP A 1 587 ? 25.953 10.398 -15.953 1 94.38 587 ASP A O 1
ATOM 4468 N N . VAL A 1 588 ? 26.531 11.578 -17.797 1 95.12 588 VAL A N 1
ATOM 4469 C CA . VAL A 1 588 ? 25.203 11.453 -18.422 1 95.12 588 VAL A CA 1
ATOM 4470 C C . VAL A 1 588 ? 25.125 10.133 -19.172 1 95.12 588 VAL A C 1
ATOM 4472 O O . VAL A 1 588 ? 24.031 9.703 -19.562 1 95.12 588 VAL A O 1
ATOM 4475 N N . ASN A 1 589 ? 26.188 9.367 -19.328 1 91 589 ASN A N 1
ATOM 4476 C CA . ASN A 1 589 ? 26.188 8.211 -20.219 1 91 589 ASN A CA 1
ATOM 4477 C C . ASN A 1 589 ? 26.359 6.902 -19.438 1 91 589 ASN A C 1
ATOM 4479 O O . ASN A 1 589 ? 26.5 5.836 -20.047 1 91 589 ASN A O 1
ATOM 4483 N N . ILE A 1 590 ? 26.375 6.941 -18.094 1 90.56 590 ILE A N 1
ATOM 4484 C CA . ILE A 1 590 ? 26.5 5.73 -17.297 1 90.56 590 ILE A CA 1
ATOM 4485 C C . ILE A 1 590 ? 25.25 4.863 -17.453 1 90.56 590 ILE A C 1
ATOM 4487 O O . ILE A 1 590 ? 24.141 5.379 -17.484 1 90.56 590 ILE A O 1
ATOM 4491 N N . GLU A 1 591 ? 25.406 3.553 -17.688 1 88.75 591 GLU A N 1
ATOM 4492 C CA . GLU A 1 591 ? 24.281 2.629 -17.828 1 88.75 591 GLU A CA 1
ATOM 4493 C C . GLU A 1 591 ? 24.031 1.861 -16.547 1 88.75 591 GLU A C 1
ATOM 4495 O O . GLU A 1 591 ? 24.969 1.492 -15.836 1 88.75 591 GLU A O 1
ATOM 4500 N N . ASP A 1 592 ? 22.812 1.701 -16.234 1 89.81 592 ASP A N 1
ATOM 4501 C CA . ASP A 1 592 ? 22.484 0.927 -15.039 1 89.81 592 ASP A CA 1
ATOM 4502 C C . ASP A 1 592 ? 22.516 -0.571 -15.328 1 89.81 592 ASP A C 1
ATOM 4504 O O . ASP A 1 592 ? 23.094 -0.999 -16.328 1 89.81 592 ASP A O 1
ATOM 4508 N N . LYS A 1 593 ? 22 -1.409 -14.453 1 82.31 593 LYS A N 1
ATOM 4509 C CA . LYS A 1 593 ? 22.078 -2.863 -14.57 1 82.31 593 LYS A CA 1
ATOM 4510 C C . LYS A 1 593 ? 21.25 -3.367 -15.75 1 82.31 593 LYS A C 1
ATOM 4512 O O . LYS A 1 593 ? 21.5 -4.465 -16.25 1 82.31 593 LYS A O 1
ATOM 4517 N N . HIS A 1 594 ? 20.281 -2.541 -16.266 1 81.31 594 HIS A N 1
ATOM 4518 C CA . HIS A 1 594 ? 19.453 -2.918 -17.406 1 81.31 594 HIS A CA 1
ATOM 4519 C C . HIS A 1 594 ? 19.875 -2.168 -18.672 1 81.31 594 HIS A C 1
ATOM 4521 O O . HIS A 1 594 ? 19.109 -2.059 -19.625 1 81.31 594 HIS A O 1
ATOM 4527 N N . ASN A 1 595 ? 21.109 -1.577 -18.594 1 83.44 595 ASN A N 1
ATOM 4528 C CA . ASN A 1 595 ? 21.688 -0.851 -19.719 1 83.44 595 ASN A CA 1
ATOM 4529 C C . ASN A 1 595 ? 20.875 0.392 -20.062 1 83.44 595 ASN A C 1
ATOM 4531 O O . ASN A 1 595 ? 20.656 0.688 -21.234 1 83.44 595 ASN A O 1
ATOM 4535 N N . ARG A 1 596 ? 20.344 0.99 -19.047 1 90.44 596 ARG A N 1
ATOM 4536 C CA . ARG A 1 596 ? 19.609 2.232 -19.25 1 90.44 596 ARG A CA 1
ATOM 4537 C C . ARG A 1 596 ? 20.453 3.438 -18.828 1 90.44 596 ARG A C 1
ATOM 4539 O O . ARG A 1 596 ? 21.047 3.439 -17.75 1 90.44 596 ARG A O 1
ATOM 4546 N N . THR A 1 597 ? 20.531 4.355 -19.734 1 93.31 597 THR A N 1
ATOM 4547 C CA . THR A 1 597 ? 21.188 5.621 -19.422 1 93.31 597 THR A CA 1
ATOM 4548 C C . THR A 1 597 ? 20.234 6.562 -18.703 1 93.31 597 THR A C 1
ATOM 4550 O O . THR A 1 597 ? 19.031 6.293 -18.609 1 93.31 597 THR A O 1
ATOM 4553 N N . PRO A 1 598 ? 20.734 7.695 -18.094 1 95.38 598 PRO A N 1
ATOM 4554 C CA . PRO A 1 598 ? 19.828 8.68 -17.5 1 95.38 598 PRO A CA 1
ATOM 4555 C C . PRO A 1 598 ? 18.781 9.195 -18.469 1 95.38 598 PRO A C 1
ATOM 4557 O O . PRO A 1 598 ? 17.641 9.453 -18.078 1 95.38 598 PRO A O 1
ATOM 4560 N N . LEU A 1 599 ? 19.125 9.32 -19.75 1 94.75 599 LEU A N 1
ATOM 4561 C CA . LEU A 1 599 ? 18.172 9.742 -20.766 1 94.75 599 LEU A CA 1
ATOM 4562 C C . LEU A 1 599 ? 17.047 8.719 -20.922 1 94.75 599 LEU A C 1
ATOM 4564 O O . LEU A 1 599 ? 15.883 9.094 -21.062 1 94.75 599 LEU A O 1
ATOM 4568 N N . ASP A 1 600 ? 17.422 7.449 -20.875 1 92.44 600 ASP A N 1
ATOM 4569 C CA . ASP A 1 600 ? 16.422 6.391 -20.953 1 92.44 600 ASP A CA 1
ATOM 4570 C C . ASP A 1 600 ? 15.508 6.414 -19.734 1 92.44 600 ASP A C 1
ATOM 4572 O O . ASP A 1 600 ? 14.312 6.125 -19.828 1 92.44 600 ASP A O 1
ATOM 4576 N N . ALA A 1 601 ? 16.109 6.723 -18.594 1 94.62 601 ALA A N 1
ATOM 4577 C CA . ALA A 1 601 ? 15.359 6.727 -17.328 1 94.62 601 ALA A CA 1
ATOM 4578 C C . ALA A 1 601 ? 14.266 7.789 -17.344 1 94.62 601 ALA A C 1
ATOM 4580 O O . ALA A 1 601 ? 13.281 7.688 -16.609 1 94.62 601 ALA A O 1
ATOM 4581 N N . CYS A 1 602 ? 14.383 8.82 -18.172 1 95.81 602 CYS A N 1
ATOM 4582 C CA . CYS A 1 602 ? 13.367 9.867 -18.281 1 95.81 602 CYS A CA 1
ATOM 4583 C C . CYS A 1 602 ? 12.031 9.289 -18.734 1 95.81 602 CYS A C 1
ATOM 4585 O O . CYS A 1 602 ? 10.977 9.812 -18.391 1 95.81 602 CYS A O 1
ATOM 4587 N N . SER A 1 603 ? 12.109 8.211 -19.516 1 92.94 603 SER A N 1
ATOM 4588 C CA . SER A 1 603 ? 10.891 7.609 -20.047 1 92.94 603 SER A CA 1
ATOM 4589 C C . SER A 1 603 ? 10.023 7.039 -18.938 1 92.94 603 SER A C 1
ATOM 4591 O O . SER A 1 603 ? 8.812 6.859 -19.125 1 92.94 603 SER A O 1
ATOM 4593 N N . GLU A 1 604 ? 10.617 6.805 -17.781 1 92.44 604 GLU A N 1
ATOM 4594 C CA . GLU A 1 604 ? 9.914 6.18 -16.656 1 92.44 604 GLU A CA 1
ATOM 4595 C C . GLU A 1 604 ? 9.242 7.223 -15.773 1 92.44 604 GLU A C 1
ATOM 4597 O O . GLU A 1 604 ? 8.734 6.898 -14.695 1 92.44 604 GLU A O 1
ATOM 4602 N N . SER A 1 605 ? 9.234 8.445 -16.172 1 92.25 605 SER A N 1
ATOM 4603 C CA . SER A 1 605 ? 8.727 9.539 -15.344 1 92.25 605 SER A CA 1
ATOM 4604 C C . SER A 1 605 ? 7.234 9.383 -15.078 1 92.25 605 SER A C 1
ATOM 4606 O O . SER A 1 605 ? 6.746 9.773 -14.016 1 92.25 605 SER A O 1
ATOM 4608 N N . ILE A 1 606 ? 6.48 8.812 -16 1 87.31 606 ILE A N 1
ATOM 4609 C CA . ILE A 1 606 ? 5.039 8.641 -15.836 1 87.31 606 ILE A CA 1
ATOM 4610 C C . ILE A 1 606 ? 4.77 7.633 -14.719 1 87.31 606 ILE A C 1
ATOM 4612 O O . ILE A 1 606 ? 3.904 7.855 -13.867 1 87.31 606 ILE A O 1
ATOM 4616 N N . ALA A 1 607 ? 5.527 6.531 -14.789 1 85.06 607 ALA A N 1
ATOM 4617 C CA . ALA A 1 607 ? 5.406 5.531 -13.727 1 85.06 607 ALA A CA 1
ATOM 4618 C C . ALA A 1 607 ? 5.797 6.117 -12.375 1 85.06 607 ALA A C 1
ATOM 4620 O O . ALA A 1 607 ? 5.188 5.797 -11.352 1 85.06 607 ALA A O 1
ATOM 4621 N N . GLU A 1 608 ? 6.797 6.973 -12.383 1 91.38 608 GLU A N 1
ATOM 4622 C CA . GLU A 1 608 ? 7.258 7.609 -11.156 1 91.38 608 GLU A CA 1
ATOM 4623 C C . GLU A 1 608 ? 6.203 8.555 -10.594 1 91.38 608 GLU A C 1
ATOM 4625 O O . GLU A 1 608 ? 5.977 8.594 -9.383 1 91.38 608 GLU A O 1
ATOM 4630 N N . ASP A 1 609 ? 5.535 9.266 -11.406 1 87.12 609 ASP A N 1
ATOM 4631 C CA . ASP A 1 609 ? 4.539 10.242 -10.984 1 87.12 609 ASP A CA 1
ATOM 4632 C C . ASP A 1 609 ? 3.367 9.555 -10.281 1 87.12 609 ASP A C 1
ATOM 4634 O O . ASP A 1 609 ? 2.748 10.141 -9.383 1 87.12 609 ASP A O 1
ATOM 4638 N N . GLN A 1 610 ? 3.125 8.328 -10.664 1 81.44 610 GLN A N 1
ATOM 4639 C CA . GLN A 1 610 ? 2.014 7.598 -10.07 1 81.44 610 GLN A CA 1
ATOM 4640 C C . GLN A 1 610 ? 2.316 7.215 -8.625 1 81.44 610 GLN A C 1
ATOM 4642 O O . GLN A 1 610 ? 1.403 6.918 -7.852 1 81.44 610 GLN A O 1
ATOM 4647 N N . LEU A 1 611 ? 3.564 7.266 -8.234 1 86.62 611 LEU A N 1
ATOM 4648 C CA . LEU A 1 611 ? 3.953 6.906 -6.871 1 86.62 611 LEU A CA 1
ATOM 4649 C C . LEU A 1 611 ? 3.729 8.07 -5.918 1 86.62 611 LEU A C 1
ATOM 4651 O O . LEU A 1 611 ? 3.736 7.891 -4.695 1 86.62 611 LEU A O 1
ATOM 4655 N N . TRP A 1 612 ? 3.514 9.312 -6.43 1 87.69 612 TRP A N 1
ATOM 4656 C CA . TRP A 1 612 ? 3.43 10.516 -5.617 1 87.69 612 TRP A CA 1
ATOM 4657 C C . TRP A 1 612 ? 1.981 10.836 -5.266 1 87.69 612 TRP A C 1
ATOM 4659 O O . TRP A 1 612 ? 1.068 10.555 -6.047 1 87.69 612 TRP A O 1
ATOM 4669 N N . GLN A 1 613 ? 1.762 11.406 -4.09 1 77.88 613 GLN A N 1
ATOM 4670 C CA . GLN A 1 613 ? 0.45 11.875 -3.66 1 77.88 613 GLN A CA 1
ATOM 4671 C C . GLN A 1 613 ? 0.098 13.203 -4.332 1 77.88 613 GLN A C 1
ATOM 4673 O O . GLN A 1 613 ? 0.942 14.094 -4.438 1 77.88 613 GLN A O 1
ATOM 4678 N N . GLY A 1 614 ? -1.045 13.344 -4.883 1 71.75 614 GLY A N 1
ATOM 4679 C CA . GLY A 1 614 ? -1.506 14.602 -5.445 1 71.75 614 GLY A CA 1
ATOM 4680 C C . GLY A 1 614 ? -1.927 15.609 -4.395 1 71.75 614 GLY A C 1
ATOM 4681 O O . GLY A 1 614 ? -3.016 15.508 -3.826 1 71.75 614 GLY A O 1
ATOM 4682 N N . ALA A 1 615 ? -1.019 16.391 -3.781 1 70.5 615 ALA A N 1
ATOM 4683 C CA . ALA A 1 615 ? -1.356 17.375 -2.746 1 70.5 615 ALA A CA 1
ATOM 4684 C C . ALA A 1 615 ? -0.995 18.781 -3.186 1 70.5 615 ALA A C 1
ATOM 4686 O O . ALA A 1 615 ? -0.103 18.969 -4.016 1 70.5 615 ALA A O 1
ATOM 4687 N N . ASP A 1 616 ? -1.841 19.734 -2.699 1 74.25 616 ASP A N 1
ATOM 4688 C CA . ASP A 1 616 ? -1.597 21.156 -2.938 1 74.25 616 ASP A CA 1
ATOM 4689 C C . ASP A 1 616 ? -0.725 21.766 -1.837 1 74.25 616 ASP A C 1
ATOM 4691 O O . ASP A 1 616 ? -1.043 21.641 -0.652 1 74.25 616 ASP A O 1
ATOM 4695 N N . ASP A 1 617 ? 0.32 22.453 -2.189 1 75.62 617 ASP A N 1
ATOM 4696 C CA . ASP A 1 617 ? 1.263 23.031 -1.237 1 75.62 617 ASP A CA 1
ATOM 4697 C C . ASP A 1 617 ? 0.608 24.141 -0.423 1 75.62 617 ASP A C 1
ATOM 4699 O O . ASP A 1 617 ? 0.997 24.391 0.72 1 75.62 617 ASP A O 1
ATOM 4703 N N . GLN A 1 618 ? -0.334 24.828 -0.971 1 73.69 618 GLN A N 1
ATOM 4704 C CA . GLN A 1 618 ? -0.958 25.953 -0.29 1 73.69 618 GLN A CA 1
ATOM 4705 C C . GLN A 1 618 ? -1.774 25.5 0.912 1 73.69 618 GLN A C 1
ATOM 4707 O O . GLN A 1 618 ? -1.96 26.25 1.871 1 73.69 618 GLN A O 1
ATOM 4712 N N . GLU A 1 619 ? -2.18 24.266 0.863 1 72.62 619 GLU A N 1
ATOM 4713 C CA . GLU A 1 619 ? -2.988 23.75 1.957 1 72.62 619 GLU A CA 1
ATOM 4714 C C . GLU A 1 619 ? -2.111 23.203 3.082 1 72.62 619 GLU A C 1
ATOM 4716 O O . GLU A 1 619 ? -2.586 23 4.199 1 72.62 619 GLU A O 1
ATOM 4721 N N . ASN A 1 620 ? -0.859 23.094 2.779 1 76.94 620 ASN A N 1
ATOM 4722 C CA . ASN A 1 620 ? 0.087 22.594 3.775 1 76.94 620 ASN A CA 1
ATOM 4723 C C . ASN A 1 620 ? 0.779 23.75 4.504 1 76.94 620 ASN A C 1
ATOM 4725 O O . ASN A 1 620 ? 1.972 23.984 4.305 1 76.94 620 ASN A O 1
ATOM 4729 N N . MET A 1 621 ? 0.139 24.359 5.48 1 71.69 621 MET A N 1
ATOM 4730 C CA . MET A 1 621 ? 0.541 25.609 6.125 1 71.69 621 MET A CA 1
ATOM 4731 C C . MET A 1 621 ? 1.84 25.422 6.902 1 71.69 621 MET A C 1
ATOM 4733 O O . MET A 1 621 ? 2.621 26.359 7.043 1 71.69 621 MET A O 1
ATOM 4737 N N . MET A 1 622 ? 2.082 24.172 7.375 1 72.69 622 MET A N 1
ATOM 4738 C CA . MET A 1 622 ? 3.244 23.969 8.234 1 72.69 622 MET A CA 1
ATOM 4739 C C . MET A 1 622 ? 4.32 23.156 7.52 1 72.69 622 MET A C 1
ATOM 4741 O O . MET A 1 622 ? 5.258 22.672 8.148 1 72.69 622 MET A O 1
ATOM 4745 N N . ASN A 1 623 ? 4.172 22.969 6.184 1 75.88 623 ASN A N 1
ATOM 4746 C CA . ASN A 1 623 ? 5.121 22.219 5.363 1 75.88 623 ASN A CA 1
ATOM 4747 C C . ASN A 1 623 ? 5.426 20.844 5.965 1 75.88 623 ASN A C 1
ATOM 4749 O O . ASN A 1 623 ? 6.59 20.5 6.148 1 75.88 623 ASN A O 1
ATOM 4753 N N . THR A 1 624 ? 4.301 20.203 6.402 1 76.56 624 THR A N 1
ATOM 4754 C CA . THR A 1 624 ? 4.43 18.875 6.988 1 76.56 624 THR A CA 1
ATOM 4755 C C . THR A 1 624 ? 4.621 17.828 5.902 1 76.56 624 THR A C 1
ATOM 4757 O O . THR A 1 624 ? 3.949 17.859 4.871 1 76.56 624 THR A O 1
ATOM 4760 N N . CYS A 1 625 ? 5.633 16.938 6.074 1 86.19 625 CYS A N 1
ATOM 4761 C CA . CYS A 1 625 ? 5.91 15.875 5.113 1 86.19 625 CYS A CA 1
ATOM 4762 C C . CYS A 1 625 ? 6.426 14.625 5.816 1 86.19 625 CYS A C 1
ATOM 4764 O O . CYS A 1 625 ? 7.141 14.719 6.816 1 86.19 625 CYS A O 1
ATOM 4766 N N . SER A 1 626 ? 6.059 13.5 5.324 1 87.88 626 SER A N 1
ATOM 4767 C CA . SER A 1 626 ? 6.547 12.219 5.836 1 87.88 626 SER A CA 1
ATOM 4768 C C . SER A 1 626 ? 7.531 11.578 4.863 1 87.88 626 SER A C 1
ATOM 4770 O O . SER A 1 626 ? 7.328 11.617 3.648 1 87.88 626 SER A O 1
ATOM 4772 N N . ALA A 1 627 ? 8.516 11.031 5.398 1 87.75 627 ALA A N 1
ATOM 4773 C CA . ALA A 1 627 ? 9.609 10.492 4.594 1 87.75 627 ALA A CA 1
ATOM 4774 C C . ALA A 1 627 ? 9.195 9.195 3.904 1 87.75 627 ALA A C 1
ATOM 4776 O O . ALA A 1 627 ? 8.375 8.438 4.43 1 87.75 627 ALA A O 1
ATOM 4777 N N . ALA A 1 628 ? 9.734 8.992 2.691 1 86.31 628 ALA A N 1
ATOM 4778 C CA . ALA A 1 628 ? 9.562 7.758 1.926 1 86.31 628 ALA A CA 1
ATOM 4779 C C . ALA A 1 628 ? 10.539 7.699 0.753 1 86.31 628 ALA A C 1
ATOM 4781 O O . ALA A 1 628 ? 11.234 8.68 0.464 1 86.31 628 ALA A O 1
ATOM 4782 N N . GLY A 1 629 ? 10.766 6.523 0.164 1 84.69 629 GLY A N 1
ATOM 4783 C CA . GLY A 1 629 ? 11.594 6.391 -1.023 1 84.69 629 GLY A CA 1
ATOM 4784 C C . GLY A 1 629 ? 13.078 6.316 -0.711 1 84.69 629 GLY A C 1
ATOM 4785 O O . GLY A 1 629 ? 13.898 6.867 -1.444 1 84.69 629 GLY A O 1
ATOM 4786 N N . VAL A 1 630 ? 13.422 5.777 0.39 1 91.31 630 VAL A N 1
ATOM 4787 C CA . VAL A 1 630 ? 14.812 5.738 0.811 1 91.31 630 VAL A CA 1
ATOM 4788 C C . VAL A 1 630 ? 15.539 4.602 0.091 1 91.31 630 VAL A C 1
ATOM 4790 O O . VAL A 1 630 ? 16.641 4.793 -0.431 1 91.31 630 VAL A O 1
ATOM 4793 N N . LEU A 1 631 ? 14.898 3.453 -0.037 1 88.81 631 LEU A N 1
ATOM 4794 C CA . LEU A 1 631 ? 15.516 2.299 -0.683 1 88.81 631 LEU A CA 1
ATOM 4795 C C . LEU A 1 631 ? 15.156 2.248 -2.164 1 88.81 631 LEU A C 1
ATOM 4797 O O . LEU A 1 631 ? 14.195 2.889 -2.596 1 88.81 631 LEU A O 1
ATOM 4801 N N . ALA A 1 632 ? 15.922 1.561 -2.926 1 88.5 632 ALA A N 1
ATOM 4802 C CA . ALA A 1 632 ? 15.734 1.478 -4.371 1 88.5 632 ALA A CA 1
ATOM 4803 C C . ALA A 1 632 ? 14.398 0.812 -4.711 1 88.5 632 ALA A C 1
ATOM 4805 O O . ALA A 1 632 ? 13.727 1.207 -5.668 1 88.5 632 ALA A O 1
ATOM 4806 N N . GLU A 1 633 ? 13.922 -0.066 -3.938 1 84.19 633 GLU A N 1
ATOM 4807 C CA . GLU A 1 633 ? 12.719 -0.842 -4.23 1 84.19 633 GLU A CA 1
ATOM 4808 C C . GLU A 1 633 ? 11.477 -0.185 -3.637 1 84.19 633 GLU A C 1
ATOM 4810 O O . GLU A 1 633 ? 10.359 -0.631 -3.881 1 84.19 633 GLU A O 1
ATOM 4815 N N . ASP A 1 634 ? 11.672 0.964 -2.893 1 88.88 634 ASP A N 1
ATOM 4816 C CA . ASP A 1 634 ? 10.531 1.631 -2.27 1 88.88 634 ASP A CA 1
ATOM 4817 C C . ASP A 1 634 ? 9.562 2.17 -3.322 1 88.88 634 ASP A C 1
ATOM 4819 O O . ASP A 1 634 ? 9.984 2.824 -4.281 1 88.88 634 ASP A O 1
ATOM 4823 N N . SER A 1 635 ? 8.312 1.932 -3.221 1 84.38 635 SER A N 1
ATOM 4824 C CA . SER A 1 635 ? 7.297 2.4 -4.16 1 84.38 635 SER A CA 1
ATOM 4825 C C . SER A 1 635 ? 6.465 3.525 -3.559 1 84.38 635 SER A C 1
ATOM 4827 O O . SER A 1 635 ? 5.367 3.818 -4.039 1 84.38 635 SER A O 1
ATOM 4829 N N . ASN A 1 636 ? 6.895 4.098 -2.475 1 87.12 636 ASN A N 1
ATOM 4830 C CA . ASN A 1 636 ? 6.246 5.262 -1.878 1 87.12 636 ASN A CA 1
ATOM 4831 C C . ASN A 1 636 ? 7.152 6.492 -1.924 1 87.12 636 ASN A C 1
ATOM 4833 O O . ASN A 1 636 ? 8.375 6.363 -1.977 1 87.12 636 ASN A O 1
ATOM 4837 N N . ARG A 1 637 ? 6.555 7.555 -2.035 1 93.38 637 ARG A N 1
ATOM 4838 C CA . ARG A 1 637 ? 7.25 8.836 -2.031 1 93.38 637 ARG A CA 1
ATOM 4839 C C . ARG A 1 637 ? 6.742 9.734 -0.907 1 93.38 637 ARG A C 1
ATOM 4841 O O . ARG A 1 637 ? 5.719 9.438 -0.283 1 93.38 637 ARG A O 1
ATOM 4848 N N . PRO A 1 638 ? 7.508 10.766 -0.555 1 88.69 638 PRO A N 1
ATOM 4849 C CA . PRO A 1 638 ? 7.094 11.617 0.559 1 88.69 638 PRO A CA 1
ATOM 4850 C C . PRO A 1 638 ? 5.66 12.125 0.415 1 88.69 638 PRO A C 1
ATOM 4852 O O . PRO A 1 638 ? 5.23 12.469 -0.689 1 88.69 638 PRO A O 1
ATOM 4855 N N . LYS A 1 639 ? 4.898 12.086 1.534 1 85.81 639 LYS A N 1
ATOM 4856 C CA . LYS A 1 639 ? 3.488 12.461 1.527 1 85.81 639 LYS A CA 1
ATOM 4857 C C . LYS A 1 639 ? 3.17 13.43 2.664 1 85.81 639 LYS A C 1
ATOM 4859 O O . LYS A 1 639 ? 3.895 13.484 3.66 1 85.81 639 LYS A O 1
ATOM 4864 N N . GLN A 1 640 ? 2.156 14.211 2.471 1 79.69 640 GLN A N 1
ATOM 4865 C CA . GLN A 1 640 ? 1.621 15.055 3.533 1 79.69 640 GLN A CA 1
ATOM 4866 C C . GLN A 1 640 ? 0.651 14.273 4.418 1 79.69 640 GLN A C 1
ATOM 4868 O O . GLN A 1 640 ? -0.138 13.469 3.922 1 79.69 640 GLN A O 1
ATOM 4873 N N . PRO A 1 641 ? 0.925 14.258 5.699 1 70 641 PRO A N 1
ATOM 4874 C CA . PRO A 1 641 ? -0.008 13.539 6.57 1 70 641 PRO A CA 1
ATOM 4875 C C . PRO A 1 641 ? -1.462 13.945 6.34 1 70 641 PRO A C 1
ATOM 4877 O O . PRO A 1 641 ? -1.736 15.102 5.992 1 70 641 PRO A O 1
ATOM 4880 N N . THR A 1 642 ? -2.334 12.93 5.945 1 58.97 642 THR A N 1
ATOM 4881 C CA . THR A 1 642 ? -3.73 13.062 5.543 1 58.97 642 THR A CA 1
ATOM 4882 C C . THR A 1 642 ? -4.461 14.055 6.441 1 58.97 642 THR A C 1
ATOM 4884 O O . THR A 1 642 ? -4.457 13.914 7.664 1 58.97 642 THR A O 1
ATOM 4887 N N . SER A 1 643 ? -4.312 15.32 5.961 1 57.16 643 SER A N 1
ATOM 4888 C CA . SER A 1 643 ? -5.246 16.219 6.617 1 57.16 643 SER A CA 1
ATOM 4889 C C . SER A 1 643 ? -6.691 15.797 6.387 1 57.16 643 SER A C 1
ATOM 4891 O O . SER A 1 643 ? -6.973 15.023 5.469 1 57.16 643 SER A O 1
ATOM 4893 N N . LYS A 1 644 ? -7.523 16 7.312 1 51.34 644 LYS A N 1
ATOM 4894 C CA . LYS A 1 644 ? -8.969 15.875 7.141 1 51.34 644 LYS A CA 1
ATOM 4895 C C . LYS A 1 644 ? -9.398 16.312 5.742 1 51.34 644 LYS A C 1
ATOM 4897 O O . LYS A 1 644 ? -10.586 16.266 5.41 1 51.34 644 LYS A O 1
ATOM 4902 N N . MET A 1 645 ? -8.43 16.781 5.004 1 52.19 645 MET A N 1
ATOM 4903 C CA . MET A 1 645 ? -8.984 17.328 3.766 1 52.19 645 MET A CA 1
ATOM 4904 C C . MET A 1 645 ? -9.055 16.25 2.688 1 52.19 645 MET A C 1
ATOM 4906 O O . MET A 1 645 ? -8.07 15.547 2.441 1 52.19 645 MET A O 1
ATOM 4910 N N . LYS A 1 646 ? -10.148 15.602 2.408 1 51.59 646 LYS A N 1
ATOM 4911 C CA . LYS A 1 646 ? -10.727 14.469 1.699 1 51.59 646 LYS A CA 1
ATOM 4912 C C . LYS A 1 646 ? -10.203 14.383 0.268 1 51.59 646 LYS A C 1
ATOM 4914 O O . LYS A 1 646 ? -10.266 13.328 -0.362 1 51.59 646 LYS A O 1
ATOM 4919 N N . THR A 1 647 ? -9.969 15.539 -0.635 1 55.53 647 THR A N 1
ATOM 4920 C CA . THR A 1 647 ? -10.055 15.148 -2.039 1 55.53 647 THR A CA 1
ATOM 4921 C C . THR A 1 647 ? -8.68 15.203 -2.695 1 55.53 647 THR A C 1
ATOM 4923 O O . THR A 1 647 ? -8.125 16.281 -2.906 1 55.53 647 THR A O 1
ATOM 4926 N N . PRO A 1 648 ? -7.863 14.047 -2.756 1 54.19 648 PRO A N 1
ATOM 4927 C CA . PRO A 1 648 ? -6.602 14.078 -3.504 1 54.19 648 PRO A CA 1
ATOM 4928 C C . PRO A 1 648 ? -6.793 14.477 -4.965 1 54.19 648 PRO A C 1
ATOM 4930 O O . PRO A 1 648 ? -7.82 14.148 -5.57 1 54.19 648 PRO A O 1
ATOM 4933 N N . ARG A 1 649 ? -5.988 15.438 -5.391 1 60.62 649 ARG A N 1
ATOM 4934 C CA . ARG A 1 649 ? -5.949 15.758 -6.816 1 60.62 649 ARG A CA 1
ATOM 4935 C C . ARG A 1 649 ? -5.289 14.641 -7.609 1 60.62 649 ARG A C 1
ATOM 4937 O O . ARG A 1 649 ? -4.199 14.18 -7.266 1 60.62 649 ARG A O 1
ATOM 4944 N N . HIS A 1 650 ? -5.926 14.078 -8.461 1 58.28 650 HIS A N 1
ATOM 4945 C CA . HIS A 1 650 ? -5.348 12.984 -9.234 1 58.28 650 HIS A CA 1
ATOM 4946 C C . HIS A 1 650 ? -4.48 13.516 -10.375 1 58.28 650 HIS A C 1
ATOM 4948 O O . HIS A 1 650 ? -3.506 12.875 -10.766 1 58.28 650 HIS A O 1
ATOM 4954 N N . ASN A 1 651 ? -4.84 14.789 -10.812 1 61.53 651 ASN A N 1
ATOM 4955 C CA . ASN A 1 651 ? -4.02 15.344 -11.883 1 61.53 651 ASN A CA 1
ATOM 4956 C C . ASN A 1 651 ? -2.998 16.344 -11.352 1 61.53 651 ASN A C 1
ATOM 4958 O O . ASN A 1 651 ? -3.357 17.469 -10.984 1 61.53 651 ASN A O 1
ATOM 4962 N N . THR A 1 652 ? -1.764 15.898 -11.32 1 64.25 652 THR A N 1
ATOM 4963 C CA . THR A 1 652 ? -0.698 16.703 -10.727 1 64.25 652 THR A CA 1
ATOM 4964 C C . THR A 1 652 ? -0.381 17.906 -11.602 1 64.25 652 THR A C 1
ATOM 4966 O O . THR A 1 652 ? 0.235 18.875 -11.141 1 64.25 652 THR A O 1
ATOM 4969 N N . LYS A 1 653 ? -0.79 17.891 -12.828 1 73.56 653 LYS A N 1
ATOM 4970 C CA . LYS A 1 653 ? -0.467 19 -13.719 1 73.56 653 LYS A CA 1
ATOM 4971 C C . LYS A 1 653 ? -1.656 19.938 -13.867 1 73.56 653 LYS A C 1
ATOM 4973 O O . LYS A 1 653 ? -1.828 20.562 -14.914 1 73.56 653 LYS A O 1
ATOM 4978 N N . SER A 1 654 ? -2.354 20.062 -12.703 1 72.94 654 SER A N 1
ATOM 4979 C CA . SER A 1 654 ? -3.551 20.906 -12.789 1 72.94 654 SER A CA 1
ATOM 4980 C C . SER A 1 654 ? -3.367 22.203 -12.031 1 72.94 654 SER A C 1
ATOM 4982 O O . SER A 1 654 ? -2.469 22.328 -11.195 1 72.94 654 SER A O 1
ATOM 4984 N N . LEU A 1 655 ? -4.082 23.203 -12.523 1 78.38 655 LEU A N 1
ATOM 4985 C CA . LEU A 1 655 ? -4.109 24.516 -11.883 1 78.38 655 LEU A CA 1
ATOM 4986 C C . LEU A 1 655 ? -4.965 24.484 -10.617 1 78.38 655 LEU A C 1
ATOM 4988 O O . LEU A 1 655 ? -5.82 23.609 -10.469 1 78.38 655 LEU A O 1
ATOM 4992 N N . GLY A 1 656 ? -4.617 25.281 -9.758 1 72.06 656 GLY A N 1
ATOM 4993 C CA . GLY A 1 656 ? -5.48 25.453 -8.594 1 72.06 656 GLY A CA 1
ATOM 4994 C C . GLY A 1 656 ? -6.852 25.984 -8.953 1 72.06 656 GLY A C 1
ATOM 4995 O O . GLY A 1 656 ? -7.125 26.297 -10.117 1 72.06 656 GLY A O 1
ATOM 4996 N N . TRP A 1 657 ? -7.742 26.094 -8.086 1 65.31 657 TRP A N 1
ATOM 4997 C CA . TRP A 1 657 ? -9.148 26.422 -8.297 1 65.31 657 TRP A CA 1
ATOM 4998 C C . TRP A 1 657 ? -9.305 27.812 -8.883 1 65.31 657 TRP A C 1
ATOM 5000 O O . TRP A 1 657 ? -10.305 28.109 -9.539 1 65.31 657 TRP A O 1
ATOM 5010 N N . LYS A 1 658 ? -8.242 28.719 -8.75 1 71.31 658 LYS A N 1
ATOM 5011 C CA . LYS A 1 658 ? -8.352 30.062 -9.312 1 71.31 658 LYS A CA 1
ATOM 5012 C C . LYS A 1 658 ? -7.602 30.156 -10.641 1 71.31 658 LYS A C 1
ATOM 5014 O O . LYS A 1 658 ? -7.375 31.266 -11.148 1 71.31 658 LYS A O 1
ATOM 5019 N N . GLY A 1 659 ? -7.121 29.016 -11.047 1 76.44 659 GLY A N 1
ATOM 5020 C CA . GLY A 1 659 ? -6.453 28.984 -12.336 1 76.44 659 GLY A CA 1
ATOM 5021 C C . GLY A 1 659 ? -4.996 29.391 -12.266 1 76.44 659 GLY A C 1
ATOM 5022 O O . GLY A 1 659 ? -4.426 29.859 -13.25 1 76.44 659 GLY A O 1
ATOM 5023 N N . GLU A 1 660 ? -4.422 29.328 -11.031 1 86.56 660 GLU A N 1
ATOM 5024 C CA . GLU A 1 660 ? -3.018 29.688 -10.844 1 86.56 660 GLU A CA 1
ATOM 5025 C C . GLU A 1 660 ? -2.195 28.469 -10.422 1 86.56 660 GLU A C 1
ATOM 5027 O O . GLU A 1 660 ? -2.748 27.453 -9.992 1 86.56 660 GLU A O 1
ATOM 5032 N N . ILE A 1 661 ? -0.952 28.594 -10.672 1 89.5 661 ILE A N 1
ATOM 5033 C CA . ILE A 1 661 ? -0.064 27.531 -10.195 1 89.5 661 ILE A CA 1
ATOM 5034 C C . ILE A 1 661 ? 0.156 27.688 -8.688 1 89.5 661 ILE A C 1
ATOM 5036 O O . ILE A 1 661 ? 0.59 28.75 -8.227 1 89.5 661 ILE A O 1
ATOM 5040 N N . THR A 1 662 ? -0.157 26.672 -7.922 1 85.75 662 THR A N 1
ATOM 5041 C CA . THR A 1 662 ? -0.107 26.812 -6.469 1 85.75 662 THR A CA 1
ATOM 5042 C C . THR A 1 662 ? 0.862 25.812 -5.859 1 85.75 662 THR A C 1
ATOM 5044 O O . THR A 1 662 ? 1.088 25.812 -4.648 1 85.75 662 THR A O 1
ATOM 5047 N N . SER A 1 663 ? 1.432 24.969 -6.711 1 87 663 SER A N 1
ATOM 5048 C CA . SER A 1 663 ? 2.268 23.922 -6.145 1 87 663 SER A CA 1
ATOM 5049 C C . SER A 1 663 ? 3.49 23.656 -7.02 1 87 663 SER A C 1
ATOM 5051 O O . SER A 1 663 ? 3.408 23.719 -8.25 1 87 663 SER A O 1
ATOM 5053 N N . GLU A 1 664 ? 4.578 23.25 -6.352 1 89.75 664 GLU A N 1
ATOM 5054 C CA . GLU A 1 664 ? 5.801 22.891 -7.062 1 89.75 664 GLU A CA 1
ATOM 5055 C C . GLU A 1 664 ? 5.641 21.562 -7.809 1 89.75 664 GLU A C 1
ATOM 5057 O O . GLU A 1 664 ? 6.348 21.312 -8.781 1 89.75 664 GLU A O 1
ATOM 5062 N N . SER A 1 665 ? 4.699 20.734 -7.414 1 85.75 665 SER A N 1
ATOM 5063 C CA . SER A 1 665 ? 4.477 19.438 -8.047 1 85.75 665 SER A CA 1
ATOM 5064 C C . SER A 1 665 ? 3.959 19.609 -9.469 1 85.75 665 SER A C 1
ATOM 5066 O O . SER A 1 665 ? 4.113 18.703 -10.297 1 85.75 665 SER A O 1
ATOM 5068 N N . SER A 1 666 ? 3.396 20.797 -9.758 1 88.5 666 SER A N 1
ATOM 5069 C CA . SER A 1 666 ? 2.852 21.047 -11.094 1 88.5 666 SER A CA 1
ATOM 5070 C C . SER A 1 666 ? 3.949 21.438 -12.07 1 88.5 666 SER A C 1
ATOM 5072 O O . SER A 1 666 ? 3.746 21.406 -13.289 1 88.5 666 SER A O 1
ATOM 5074 N N . THR A 1 667 ? 5.094 21.812 -11.523 1 91.19 667 THR A N 1
ATOM 5075 C CA . THR A 1 667 ? 6.141 22.375 -12.375 1 91.19 667 THR A CA 1
ATOM 5076 C C . THR A 1 667 ? 7.082 21.266 -12.859 1 91.19 667 THR A C 1
ATOM 5078 O O . THR A 1 667 ? 8.102 21.547 -13.484 1 91.19 667 THR A O 1
ATOM 5081 N N . LEU A 1 668 ? 6.746 20.031 -12.641 1 91.69 668 LEU A N 1
ATOM 5082 C CA . LEU A 1 668 ? 7.562 18.922 -13.102 1 91.69 668 LEU A CA 1
ATOM 5083 C C . LEU A 1 668 ? 7.504 18.797 -14.625 1 91.69 668 LEU A C 1
ATOM 5085 O O . LEU A 1 668 ? 6.543 19.25 -15.25 1 91.69 668 LEU A O 1
ATOM 5089 N N . GLY A 1 669 ? 8.57 18.297 -15.234 1 90.94 669 GLY A N 1
ATOM 5090 C CA . GLY A 1 669 ? 8.594 18.109 -16.672 1 90.94 669 GLY A CA 1
ATOM 5091 C C . GLY A 1 669 ? 9.844 17.422 -17.172 1 90.94 669 GLY A C 1
ATOM 5092 O O . GLY A 1 669 ? 10.938 17.656 -16.656 1 90.94 669 GLY A O 1
ATOM 5093 N N . ILE A 1 670 ? 9.664 16.625 -18.156 1 94 670 ILE A N 1
ATOM 5094 C CA . ILE A 1 670 ? 10.773 15.812 -18.641 1 94 670 ILE A CA 1
ATOM 5095 C C . ILE A 1 670 ? 11.398 16.484 -19.875 1 94 670 ILE A C 1
ATOM 5097 O O . ILE A 1 670 ? 12.562 16.25 -20.188 1 94 670 ILE A O 1
ATOM 5101 N N . GLY A 1 671 ? 10.625 17.328 -20.594 1 94.12 671 GLY A N 1
ATOM 5102 C CA . GLY A 1 671 ? 11.125 17.953 -21.812 1 94.12 671 GLY A CA 1
ATOM 5103 C C . GLY A 1 671 ? 12.367 18.797 -21.578 1 94.12 671 GLY A C 1
ATOM 5104 O O . GLY A 1 671 ? 13.352 18.672 -22.297 1 94.12 671 GLY A O 1
ATOM 5105 N N . ARG A 1 672 ? 12.383 19.562 -20.531 1 94.62 672 ARG A N 1
ATOM 5106 C CA . ARG A 1 672 ? 13.516 20.422 -20.219 1 94.62 672 ARG A CA 1
ATOM 5107 C C . ARG A 1 672 ? 14.719 19.609 -19.75 1 94.62 672 ARG A C 1
ATOM 5109 O O . ARG A 1 672 ? 15.867 20 -20 1 94.62 672 ARG A O 1
ATOM 5116 N N . ILE A 1 673 ? 14.453 18.484 -19.062 1 96.94 673 ILE A N 1
ATOM 5117 C CA . ILE A 1 673 ? 15.523 17.609 -18.594 1 96.94 673 ILE A CA 1
ATOM 5118 C C . ILE A 1 673 ? 16.219 16.969 -19.781 1 96.94 673 ILE A C 1
ATOM 5120 O O . ILE A 1 673 ? 17.453 16.891 -19.828 1 96.94 673 ILE A O 1
ATOM 5124 N N . VAL A 1 674 ? 15.406 16.531 -20.781 1 96.31 674 VAL A N 1
ATOM 5125 C CA . VAL A 1 674 ? 15.961 15.922 -21.984 1 96.31 674 VAL A CA 1
ATOM 5126 C C . VAL A 1 674 ? 16.859 16.922 -22.703 1 96.31 674 VAL A C 1
ATOM 5128 O O . VAL A 1 674 ? 17.938 16.562 -23.172 1 96.31 674 VAL A O 1
ATOM 5131 N N . ARG A 1 675 ? 16.453 18.141 -22.766 1 94.69 675 ARG A N 1
ATOM 5132 C CA . ARG A 1 675 ? 17.25 19.203 -23.391 1 94.69 675 ARG A CA 1
ATOM 5133 C C . ARG A 1 675 ? 18.562 19.422 -22.625 1 94.69 675 ARG A C 1
ATOM 5135 O O . ARG A 1 675 ? 19.609 19.594 -23.234 1 94.69 675 ARG A O 1
ATOM 5142 N N . ALA A 1 676 ? 18.453 19.453 -21.281 1 95.69 676 ALA A N 1
ATOM 5143 C CA . ALA A 1 676 ? 19.641 19.641 -20.453 1 95.69 676 ALA A CA 1
ATOM 5144 C C . ALA A 1 676 ? 20.625 18.5 -20.656 1 95.69 676 ALA A C 1
ATOM 5146 O O . ALA A 1 676 ? 21.828 18.719 -20.75 1 95.69 676 ALA A O 1
ATOM 5147 N N . LEU A 1 677 ? 20.125 17.266 -20.719 1 96.31 677 LEU A N 1
ATOM 5148 C CA . LEU A 1 677 ? 20.984 16.109 -20.906 1 96.31 677 LEU A CA 1
ATOM 5149 C C . LEU A 1 677 ? 21.641 16.141 -22.297 1 96.31 677 LEU A C 1
ATOM 5151 O O . LEU A 1 677 ? 22.812 15.805 -22.438 1 96.31 677 LEU A O 1
ATOM 5155 N N . ALA A 1 678 ? 20.844 16.531 -23.312 1 93.94 678 ALA A N 1
ATOM 5156 C CA . ALA A 1 678 ? 21.359 16.609 -24.672 1 93.94 678 ALA A CA 1
ATOM 5157 C C . ALA A 1 678 ? 22.5 17.625 -24.766 1 93.94 678 ALA A C 1
ATOM 5159 O O . ALA A 1 678 ? 23.484 17.391 -25.453 1 93.94 678 ALA A O 1
ATOM 5160 N N . SER A 1 679 ? 22.344 18.734 -24.078 1 92.88 679 SER A N 1
ATOM 5161 C CA . SER A 1 679 ? 23.359 19.766 -24.078 1 92.88 679 SER A CA 1
ATOM 5162 C C . SER A 1 679 ? 24.641 19.297 -23.422 1 92.88 679 SER A C 1
ATOM 5164 O O . SER A 1 679 ? 25.719 19.844 -23.656 1 92.88 679 SER A O 1
ATOM 5166 N N . HIS A 1 680 ? 24.547 18.281 -22.609 1 94.62 680 HIS A N 1
ATOM 5167 C CA . HIS A 1 680 ? 25.734 17.75 -21.938 1 94.62 680 HIS A CA 1
ATOM 5168 C C . HIS A 1 680 ? 26.219 16.469 -22.594 1 94.62 680 HIS A C 1
ATOM 5170 O O . HIS A 1 680 ? 26.969 15.695 -21.984 1 94.62 680 HIS A O 1
ATOM 5176 N N . GLY A 1 681 ? 25.625 16.094 -23.75 1 88.81 681 GLY A N 1
ATOM 5177 C CA . GLY A 1 681 ? 26.203 15.047 -24.578 1 88.81 681 GLY A CA 1
ATOM 5178 C C . GLY A 1 681 ? 25.469 13.727 -24.484 1 88.81 681 GLY A C 1
ATOM 5179 O O . GLY A 1 681 ? 25.953 12.703 -24.953 1 88.81 681 GLY A O 1
ATOM 5180 N N . ALA A 1 682 ? 24.297 13.641 -23.969 1 91.12 682 ALA A N 1
ATOM 5181 C CA . ALA A 1 682 ? 23.594 12.383 -23.781 1 91.12 682 ALA A CA 1
ATOM 5182 C C . ALA A 1 682 ? 23.125 11.797 -25.109 1 91.12 682 ALA A C 1
ATOM 5184 O O . ALA A 1 682 ? 23.047 10.578 -25.266 1 91.12 682 ALA A O 1
ATOM 5185 N N . LEU A 1 683 ? 22.719 12.562 -26.141 1 85.94 683 LEU A N 1
ATOM 5186 C CA . LEU A 1 683 ? 22.156 12.07 -27.391 1 85.94 683 LEU A CA 1
ATOM 5187 C C . LEU A 1 683 ? 23.25 11.547 -28.312 1 85.94 683 LEU A C 1
ATOM 5189 O O . LEU A 1 683 ? 22.984 10.734 -29.203 1 85.94 683 LEU A O 1
ATOM 5193 N N . ALA A 1 684 ? 24.469 11.938 -28.062 1 74.75 684 ALA A N 1
ATOM 5194 C CA . ALA A 1 684 ? 25.578 11.555 -28.938 1 74.75 684 ALA A CA 1
ATOM 5195 C C . ALA A 1 684 ? 26.125 10.18 -28.562 1 74.75 684 ALA A C 1
ATOM 5197 O O . ALA A 1 684 ? 26.859 9.57 -29.328 1 74.75 684 ALA A O 1
ATOM 5198 N N . TYR A 1 685 ? 25.594 9.766 -27.469 1 69.38 685 TYR A N 1
ATOM 5199 C CA . TYR A 1 685 ? 26.078 8.477 -26.984 1 69.38 685 TYR A CA 1
ATOM 5200 C C . TYR A 1 685 ? 25.438 7.324 -27.75 1 69.38 685 TYR A C 1
ATOM 5202 O O . TYR A 1 685 ? 24.203 7.238 -27.844 1 69.38 685 TYR A O 1
ATOM 5210 N N . GLU A 1 686 ? 26.188 6.629 -28.656 1 61.78 686 GLU A N 1
ATOM 5211 C CA . GLU A 1 686 ? 25.688 5.5 -29.438 1 61.78 686 GLU A CA 1
ATOM 5212 C C . GLU A 1 686 ? 25.75 4.203 -28.641 1 61.78 686 GLU A C 1
ATOM 5214 O O . GLU A 1 686 ? 26.828 3.762 -28.234 1 61.78 686 GLU A O 1
ATOM 5219 N N . LYS A 1 687 ? 24.469 3.828 -28.156 1 58.56 687 LYS A N 1
ATOM 5220 C CA . LYS A 1 687 ? 24.406 2.551 -27.453 1 58.56 687 LYS A CA 1
ATOM 5221 C C . LYS A 1 687 ? 24.797 1.396 -28.359 1 58.56 687 LYS A C 1
ATOM 5223 O O . LYS A 1 687 ? 24.516 1.419 -29.562 1 58.56 687 LYS A O 1
ATOM 5228 N N . ASN A 1 688 ? 25.781 0.524 -28 1 47.81 688 ASN A N 1
ATOM 5229 C CA . ASN A 1 688 ? 26.156 -0.632 -28.812 1 47.81 688 ASN A CA 1
ATOM 5230 C C . ASN A 1 688 ? 24.953 -1.518 -29.125 1 47.81 688 ASN A C 1
ATOM 5232 O O . ASN A 1 688 ? 24.875 -2.094 -30.203 1 47.81 688 ASN A O 1
ATOM 5236 N N . PHE A 1 689 ? 24.078 -1.828 -28.062 1 49 689 PHE A N 1
ATOM 5237 C CA . PHE A 1 689 ? 22.969 -2.76 -28.125 1 49 689 PHE A CA 1
ATOM 5238 C C . PHE A 1 689 ? 21.75 -2.201 -27.391 1 49 689 PHE A C 1
ATOM 5240 O O . PHE A 1 689 ? 21.891 -1.454 -26.422 1 49 689 PHE A O 1
ATOM 5247 N N . GLY A 1 690 ? 20.609 -2.111 -28.094 1 60.22 690 GLY A N 1
ATOM 5248 C CA . GLY A 1 690 ? 19.406 -1.88 -27.312 1 60.22 690 GLY A CA 1
ATOM 5249 C C . GLY A 1 690 ? 18.469 -0.862 -27.953 1 60.22 690 GLY A C 1
ATOM 5250 O O . GLY A 1 690 ? 18.734 -0.384 -29.062 1 60.22 690 GLY A O 1
ATOM 5251 N N . THR A 1 691 ? 17.328 -0.744 -27.438 1 72.19 691 THR A N 1
ATOM 5252 C CA . THR A 1 691 ? 16.266 0.136 -27.891 1 72.19 691 THR A CA 1
ATOM 5253 C C . THR A 1 691 ? 16.594 1.594 -27.594 1 72.19 691 THR A C 1
ATOM 5255 O O . THR A 1 691 ? 17.312 1.884 -26.641 1 72.19 691 THR A O 1
ATOM 5258 N N . GLY A 1 692 ? 16.531 2.529 -28.594 1 78.69 692 GLY A N 1
ATOM 5259 C CA . GLY A 1 692 ? 16.797 3.951 -28.469 1 78.69 692 GLY A CA 1
ATOM 5260 C C . GLY A 1 692 ? 15.82 4.68 -27.578 1 78.69 692 GLY A C 1
ATOM 5261 O O . GLY A 1 692 ? 14.805 4.113 -27.172 1 78.69 692 GLY A O 1
ATOM 5262 N N . PRO A 1 693 ? 16.172 5.859 -27.125 1 86.88 693 PRO A N 1
ATOM 5263 C CA . PRO A 1 693 ? 15.336 6.645 -26.219 1 86.88 693 PRO A CA 1
ATOM 5264 C C . PRO A 1 693 ? 13.938 6.891 -26.766 1 86.88 693 PRO A C 1
ATOM 5266 O O . PRO A 1 693 ? 12.969 6.949 -26.016 1 86.88 693 PRO A O 1
ATOM 5269 N N . MET A 1 694 ? 13.781 6.996 -28.141 1 88.5 694 MET A N 1
ATOM 5270 C CA . MET A 1 694 ? 12.469 7.215 -28.75 1 88.5 694 MET A CA 1
ATOM 5271 C C . MET A 1 694 ? 11.578 5.996 -28.562 1 88.5 694 MET A C 1
ATOM 5273 O O . MET A 1 694 ? 10.367 6.133 -28.359 1 88.5 694 MET A O 1
ATOM 5277 N N . TYR A 1 695 ? 12.266 4.895 -28.641 1 85.25 695 TYR A N 1
ATOM 5278 C CA . TYR A 1 695 ? 11.523 3.66 -28.406 1 85.25 695 TYR A CA 1
ATOM 5279 C C . TYR A 1 695 ? 10.898 3.658 -27.016 1 85.25 695 TYR A C 1
ATOM 5281 O O . TYR A 1 695 ? 9.711 3.371 -26.859 1 85.25 695 TYR A O 1
ATOM 5289 N N . TYR A 1 696 ? 11.633 3.971 -26.016 1 86.5 696 TYR A N 1
ATOM 5290 C CA . TYR A 1 696 ? 11.156 3.938 -24.641 1 86.5 696 TYR A CA 1
ATOM 5291 C C . TYR A 1 696 ? 10.094 5 -24.406 1 86.5 696 TYR A C 1
ATOM 5293 O O . TYR A 1 696 ? 9.117 4.762 -23.688 1 86.5 696 TYR A O 1
ATOM 5301 N N . ALA A 1 697 ? 10.273 6.141 -24.969 1 90.88 697 ALA A N 1
ATOM 5302 C CA . ALA A 1 697 ? 9.305 7.227 -24.812 1 90.88 697 ALA A CA 1
ATOM 5303 C C . ALA A 1 697 ? 7.934 6.816 -25.328 1 90.88 697 ALA A C 1
ATOM 5305 O O . ALA A 1 697 ? 6.918 7.031 -24.672 1 90.88 697 ALA A O 1
ATOM 5306 N N . VAL A 1 698 ? 7.91 6.137 -26.5 1 87.38 698 VAL A N 1
ATOM 5307 C CA . VAL A 1 698 ? 6.66 5.75 -27.141 1 87.38 698 VAL A CA 1
ATOM 5308 C C . VAL A 1 698 ? 6.059 4.543 -26.422 1 87.38 698 VAL A C 1
ATOM 5310 O O . VAL A 1 698 ? 4.844 4.469 -26.219 1 87.38 698 VAL A O 1
ATOM 5313 N N . ALA A 1 699 ? 6.977 3.637 -26.031 1 81.62 699 ALA A N 1
ATOM 5314 C CA . ALA A 1 699 ? 6.512 2.428 -25.359 1 81.62 699 ALA A CA 1
ATOM 5315 C C . ALA A 1 699 ? 5.848 2.764 -24.031 1 81.62 699 ALA A C 1
ATOM 5317 O O . ALA A 1 699 ? 4.875 2.117 -23.641 1 81.62 699 ALA A O 1
ATOM 5318 N N . GLU A 1 700 ? 6.344 3.848 -23.359 1 85.69 700 GLU A N 1
ATOM 5319 C CA . GLU A 1 700 ? 5.812 4.234 -22.062 1 85.69 700 GLU A CA 1
ATOM 5320 C C . GLU A 1 700 ? 4.715 5.285 -22.203 1 85.69 700 GLU A C 1
ATOM 5322 O O . GLU A 1 700 ? 4.086 5.672 -21.203 1 85.69 700 GLU A O 1
ATOM 5327 N N . GLY A 1 701 ? 4.488 5.723 -23.422 1 85.31 701 GLY A N 1
ATOM 5328 C CA . GLY A 1 701 ? 3.459 6.719 -23.688 1 85.31 701 GLY A CA 1
ATOM 5329 C C . GLY A 1 701 ? 3.84 8.109 -23.203 1 85.31 701 GLY A C 1
ATOM 5330 O O . GLY A 1 701 ? 2.975 8.898 -22.828 1 85.31 701 GLY A O 1
ATOM 5331 N N . ASN A 1 702 ? 5.137 8.391 -23.062 1 90.5 702 ASN A N 1
ATOM 5332 C CA . ASN A 1 702 ? 5.617 9.703 -22.641 1 90.5 702 ASN A CA 1
ATOM 5333 C C . ASN A 1 702 ? 5.656 10.688 -23.797 1 90.5 702 ASN A C 1
ATOM 5335 O O . ASN A 1 702 ? 6.703 10.875 -24.422 1 90.5 702 ASN A O 1
ATOM 5339 N N . GLU A 1 703 ? 4.598 11.367 -23.984 1 91.38 703 GLU A N 1
ATOM 5340 C CA . GLU A 1 703 ? 4.426 12.273 -25.125 1 91.38 703 GLU A CA 1
ATOM 5341 C C . GLU A 1 703 ? 5.418 13.438 -25.047 1 91.38 703 GLU A C 1
ATOM 5343 O O . GLU A 1 703 ? 6.008 13.812 -26.062 1 91.38 703 GLU A O 1
ATOM 5348 N N . GLU A 1 704 ? 5.66 13.992 -23.891 1 93.06 704 GLU A N 1
ATOM 5349 C CA . GLU A 1 704 ? 6.57 15.125 -23.719 1 93.06 704 GLU A CA 1
ATOM 5350 C C . GLU A 1 704 ? 7.988 14.758 -24.156 1 93.06 704 GLU A C 1
ATOM 5352 O O . GLU A 1 704 ? 8.656 15.531 -24.844 1 93.06 704 GLU A O 1
ATOM 5357 N N . MET A 1 705 ? 8.383 13.57 -23.734 1 94.56 705 MET A N 1
ATOM 5358 C CA . MET A 1 705 ? 9.727 13.109 -24.078 1 94.56 705 MET A CA 1
ATOM 5359 C C . MET A 1 705 ? 9.836 12.859 -25.578 1 94.56 705 MET A C 1
ATOM 5361 O O . MET A 1 705 ? 10.836 13.227 -26.203 1 94.56 705 MET A O 1
ATOM 5365 N N . ALA A 1 706 ? 8.82 12.242 -26.25 1 92.5 706 ALA A N 1
ATOM 5366 C CA . ALA A 1 706 ? 8.836 11.945 -27.672 1 92.5 706 ALA A CA 1
ATOM 5367 C C . ALA A 1 706 ? 8.922 13.227 -28.5 1 92.5 706 ALA A C 1
ATOM 5369 O O . ALA A 1 706 ? 9.688 13.297 -29.469 1 92.5 706 ALA A O 1
ATOM 5370 N N . VAL A 1 707 ? 8.164 14.211 -28.109 1 93.94 707 VAL A N 1
ATOM 5371 C CA . VAL A 1 707 ? 8.125 15.477 -28.812 1 93.94 707 VAL A CA 1
ATOM 5372 C C . VAL A 1 707 ? 9.484 16.172 -28.719 1 93.94 707 VAL A C 1
ATOM 5374 O O . VAL A 1 707 ? 10 16.672 -29.719 1 93.94 707 VAL A O 1
ATOM 5377 N N . GLU A 1 708 ? 10.086 16.203 -27.531 1 94.44 708 GLU A N 1
ATOM 5378 C CA . GLU A 1 708 ? 11.367 16.875 -27.344 1 94.44 708 GLU A CA 1
ATOM 5379 C C . GLU A 1 708 ? 12.492 16.156 -28.078 1 94.44 708 GLU A C 1
ATOM 5381 O O . GLU A 1 708 ? 13.406 16.781 -28.609 1 94.44 708 GLU A O 1
ATOM 5386 N N . LEU A 1 709 ? 12.461 14.812 -28.031 1 92.56 709 LEU A N 1
ATOM 5387 C CA . LEU A 1 709 ? 13.469 14.031 -28.734 1 92.56 709 LEU A CA 1
ATOM 5388 C C . LEU A 1 709 ? 13.398 14.289 -30.25 1 92.56 709 LEU A C 1
ATOM 5390 O O . LEU A 1 709 ? 14.438 14.391 -30.906 1 92.56 709 LEU A O 1
ATOM 5394 N N . ASP A 1 710 ? 12.141 14.344 -30.781 1 91.81 710 ASP A N 1
ATOM 5395 C CA . ASP A 1 710 ? 11.961 14.641 -32.188 1 91.81 710 ASP A CA 1
ATOM 5396 C C . ASP A 1 710 ? 12.516 16.016 -32.531 1 91.81 710 ASP A C 1
ATOM 5398 O O . ASP A 1 710 ? 13.18 16.188 -33.562 1 91.81 710 ASP A O 1
ATOM 5402 N N . ARG A 1 711 ? 12.234 16.969 -31.719 1 92.12 711 ARG A N 1
ATOM 5403 C CA . ARG A 1 711 ? 12.711 18.344 -31.938 1 92.12 711 ARG A CA 1
ATOM 5404 C C . ARG A 1 711 ? 14.234 18.406 -31.922 1 92.12 711 ARG A C 1
ATOM 5406 O O . ARG A 1 711 ? 14.852 18.984 -32.812 1 92.12 711 ARG A O 1
ATOM 5413 N N . LEU A 1 712 ? 14.836 17.812 -30.922 1 91.88 712 LEU A N 1
ATOM 5414 C CA . LEU A 1 712 ? 16.281 17.844 -30.766 1 91.88 712 LEU A CA 1
ATOM 5415 C C . LEU A 1 712 ? 16.969 17.078 -31.875 1 91.88 712 LEU A C 1
ATOM 5417 O O . LEU A 1 712 ? 18.062 17.453 -32.312 1 91.88 712 LEU A O 1
ATOM 5421 N N . SER A 1 713 ? 16.375 15.969 -32.188 1 88.88 713 SER A N 1
ATOM 5422 C CA . SER A 1 713 ? 16.953 15.188 -33.281 1 88.88 713 SER A CA 1
ATOM 5423 C C . SER A 1 713 ? 17.062 16.016 -34.562 1 88.88 713 SER A C 1
ATOM 5425 O O . SER A 1 713 ? 18.047 15.906 -35.312 1 88.88 713 SER A O 1
ATOM 5427 N N . ARG A 1 714 ? 16.078 16.828 -34.875 1 88.12 714 ARG A N 1
ATOM 5428 C CA . ARG A 1 714 ? 16.078 17.703 -36.031 1 88.12 714 ARG A CA 1
ATOM 5429 C C . ARG A 1 714 ? 17.109 18.812 -35.875 1 88.12 714 ARG A C 1
ATOM 5431 O O . ARG A 1 714 ? 17.844 19.125 -36.812 1 88.12 714 ARG A O 1
ATOM 5438 N N . GLU A 1 715 ? 17.172 19.328 -34.688 1 90 715 GLU A N 1
ATOM 5439 C CA . GLU A 1 715 ? 18.062 20.453 -34.438 1 90 715 GLU A CA 1
ATOM 5440 C C . GLU A 1 715 ? 19.531 20 -34.469 1 90 715 GLU A C 1
ATOM 5442 O O . GLU A 1 715 ? 20.391 20.734 -34.969 1 90 715 GLU A O 1
ATOM 5447 N N . MET A 1 716 ? 19.75 18.812 -33.938 1 88.44 716 MET A N 1
ATOM 5448 C CA . MET A 1 716 ? 21.125 18.344 -33.844 1 88.44 716 MET A CA 1
ATOM 5449 C C . MET A 1 716 ? 21.469 17.406 -34.969 1 88.44 716 MET A C 1
ATOM 5451 O O . MET A 1 716 ? 22.609 16.953 -35.094 1 88.44 716 MET A O 1
ATOM 5455 N N . SER A 1 717 ? 20.594 17.109 -35.875 1 82.12 717 SER A N 1
ATOM 5456 C CA . SER A 1 717 ? 20.781 16.25 -37.031 1 82.12 717 SER A CA 1
ATOM 5457 C C . SER A 1 717 ? 21.234 14.852 -36.625 1 82.12 717 SER A C 1
ATOM 5459 O O . SER A 1 717 ? 22.234 14.336 -37.125 1 82.12 717 SER A O 1
ATOM 5461 N N . ILE A 1 718 ? 20.625 14.359 -35.594 1 82.81 718 ILE A N 1
ATOM 5462 C CA . ILE A 1 718 ? 20.875 13 -35.125 1 82.81 718 ILE A CA 1
ATOM 5463 C C . ILE A 1 718 ? 19.703 12.102 -35.5 1 82.81 718 ILE A C 1
ATOM 5465 O O . ILE A 1 718 ? 18.547 12.414 -35.188 1 82.81 718 ILE A O 1
ATOM 5469 N N . ASP A 1 719 ? 19.875 11.016 -36.219 1 74.06 719 ASP A N 1
ATOM 5470 C CA . ASP A 1 719 ? 18.812 10.102 -36.656 1 74.06 719 ASP A CA 1
ATOM 5471 C C . ASP A 1 719 ? 18.375 9.195 -35.5 1 74.06 719 ASP A C 1
ATOM 5473 O O . ASP A 1 719 ? 19.172 8.406 -34.969 1 74.06 719 ASP A O 1
ATOM 5477 N N . MET A 1 720 ? 17.234 9.453 -35 1 72.62 720 MET A N 1
ATOM 5478 C CA . MET A 1 720 ? 16.766 8.625 -33.875 1 72.62 720 MET A CA 1
ATOM 5479 C C . MET A 1 720 ? 16 7.402 -34.406 1 72.62 720 MET A C 1
ATOM 5481 O O . MET A 1 720 ? 15.641 6.523 -33.594 1 72.62 720 MET A O 1
ATOM 5485 N N . GLY A 1 721 ? 16.344 6.664 -35.375 1 61 721 GLY A N 1
ATOM 5486 C CA . GLY A 1 721 ? 15.625 5.504 -35.875 1 61 721 GLY A CA 1
ATOM 5487 C C . GLY A 1 721 ? 14.141 5.531 -35.562 1 61 721 GLY A C 1
ATOM 5488 O O . GLY A 1 721 ? 13.727 6.117 -34.562 1 61 721 GLY A O 1
ATOM 5489 N N . ASN A 1 722 ? 13.219 5.438 -36.5 1 57.12 722 ASN A N 1
ATOM 5490 C CA . ASN A 1 722 ? 11.773 5.453 -36.281 1 57.12 722 ASN A CA 1
ATOM 5491 C C . ASN A 1 722 ? 11.289 4.148 -35.656 1 57.12 722 ASN A C 1
ATOM 5493 O O . ASN A 1 722 ? 11.586 3.066 -36.188 1 57.12 722 ASN A O 1
ATOM 5497 N N . PHE A 1 723 ? 11.156 4.059 -34.25 1 61.41 723 PHE A N 1
ATOM 5498 C CA . PHE A 1 723 ? 10.453 2.916 -33.688 1 61.41 723 PHE A CA 1
ATOM 5499 C C . PHE A 1 723 ? 8.961 2.99 -34 1 61.41 723 PHE A C 1
ATOM 5501 O O . PHE A 1 723 ? 8.25 3.85 -33.469 1 61.41 723 PHE A O 1
ATOM 5508 N N . ARG A 1 724 ? 8.336 2.057 -34.75 1 62.91 724 ARG A N 1
ATOM 5509 C CA . ARG A 1 724 ? 6.945 1.921 -35.188 1 62.91 724 ARG A CA 1
ATOM 5510 C C . ARG A 1 724 ? 6.383 3.258 -35.656 1 62.91 724 ARG A C 1
ATOM 5512 O O . ARG A 1 724 ? 5.738 3.973 -34.875 1 62.91 724 ARG A O 1
ATOM 5519 N N . PHE A 1 725 ? 6.496 3.586 -36.75 1 70.94 725 PHE A N 1
ATOM 5520 C CA . PHE A 1 725 ? 6.289 4.895 -37.375 1 70.94 725 PHE A CA 1
ATOM 5521 C C . PHE A 1 725 ? 4.914 5.445 -37 1 70.94 725 PHE A C 1
ATOM 5523 O O . PHE A 1 725 ? 4.789 6.605 -36.625 1 70.94 725 PHE A O 1
ATOM 5530 N N . VAL A 1 726 ? 3.879 4.555 -36.906 1 82.25 726 VAL A N 1
ATOM 5531 C CA . VAL A 1 726 ? 2.518 5.051 -36.719 1 82.25 726 VAL A CA 1
ATOM 5532 C C . VAL A 1 726 ? 2.322 5.484 -35.281 1 82.25 726 VAL A C 1
ATOM 5534 O O . VAL A 1 726 ? 1.678 6.504 -35 1 82.25 726 VAL A O 1
ATOM 5537 N N . ASN A 1 727 ? 2.941 4.727 -34.406 1 83.5 727 ASN A N 1
ATOM 5538 C CA . ASN A 1 727 ? 2.809 5.07 -32.969 1 83.5 727 ASN A CA 1
ATOM 5539 C C . ASN A 1 727 ? 3.557 6.355 -32.656 1 83.5 727 ASN A C 1
ATOM 5541 O O . ASN A 1 727 ? 3.084 7.156 -31.828 1 83.5 727 ASN A O 1
ATOM 5545 N N . THR A 1 728 ? 4.73 6.492 -33.219 1 88.31 728 THR A N 1
ATOM 5546 C CA . THR A 1 728 ? 5.508 7.707 -33 1 88.31 728 THR A CA 1
ATOM 5547 C C . THR A 1 728 ? 4.766 8.93 -33.531 1 88.31 728 THR A C 1
ATOM 5549 O O . THR A 1 728 ? 4.684 9.961 -32.875 1 88.31 728 THR A O 1
ATOM 5552 N N . GLU A 1 729 ? 4.172 8.75 -34.719 1 88.5 729 GLU A N 1
ATOM 5553 C CA . GLU A 1 729 ? 3.441 9.859 -35.344 1 88.5 729 GLU A CA 1
ATOM 5554 C C . GLU A 1 729 ? 2.189 10.203 -34.531 1 88.5 729 GLU A C 1
ATOM 5556 O O . GLU A 1 729 ? 1.789 11.367 -34.469 1 88.5 729 GLU A O 1
ATOM 5561 N N . PHE A 1 730 ? 1.663 9.211 -34.062 1 90.44 730 PHE A N 1
ATOM 5562 C CA . PHE A 1 730 ? 0.492 9.43 -33.219 1 90.44 730 PHE A CA 1
ATOM 5563 C C . PHE A 1 730 ? 0.815 10.398 -32.062 1 90.44 730 PHE A C 1
ATOM 5565 O O . PHE A 1 730 ? 0.06 11.336 -31.812 1 90.44 730 PHE A O 1
ATOM 5572 N N . TYR A 1 731 ? 1.941 10.227 -31.391 1 89.88 731 TYR A N 1
ATOM 5573 C CA . TYR A 1 731 ? 2.305 11.047 -30.25 1 89.88 731 TYR A CA 1
ATOM 5574 C C . TYR A 1 731 ? 2.775 12.43 -30.688 1 89.88 731 TYR A C 1
ATOM 5576 O O . TYR A 1 731 ? 2.676 13.398 -29.922 1 89.88 731 TYR A O 1
ATOM 5584 N N . LEU A 1 732 ? 3.227 12.57 -31.906 1 91.69 732 LEU A N 1
ATOM 5585 C CA . LEU A 1 732 ? 3.738 13.844 -32.406 1 91.69 732 LEU A CA 1
ATOM 5586 C C . LEU A 1 732 ? 2.615 14.68 -33 1 91.69 732 LEU A C 1
ATOM 5588 O O . LEU A 1 732 ? 2.789 15.875 -33.25 1 91.69 732 LEU A O 1
ATOM 5592 N N . LEU A 1 733 ? 1.436 14.133 -33.188 1 91.94 733 LEU A N 1
ATOM 5593 C CA . LEU A 1 733 ? 0.336 14.766 -33.906 1 91.94 733 LEU A CA 1
ATOM 5594 C C . LEU A 1 733 ? -0.088 16.062 -33.219 1 91.94 733 LEU A C 1
ATOM 5596 O O . LEU A 1 733 ? -0.345 17.062 -33.875 1 91.94 733 LEU A O 1
ATOM 5600 N N . ARG A 1 734 ? -0.125 16.094 -31.938 1 91.62 734 ARG A N 1
ATOM 5601 C CA . ARG A 1 734 ? -0.576 17.266 -31.203 1 91.62 734 ARG A CA 1
ATOM 5602 C C . ARG A 1 734 ? 0.423 18.406 -31.328 1 91.62 734 ARG A C 1
ATOM 5604 O O . ARG A 1 734 ? 0.034 19.562 -31.562 1 91.62 734 ARG A O 1
ATOM 5611 N N . SER A 1 735 ? 1.69 18.031 -31.125 1 92.06 735 SER A N 1
ATOM 5612 C CA . SER A 1 735 ? 2.723 19.062 -31.188 1 92.06 735 SER A CA 1
ATOM 5613 C C . SER A 1 735 ? 2.781 19.703 -32.562 1 92.06 735 SER A C 1
ATOM 5615 O O . SER A 1 735 ? 3.098 20.891 -32.688 1 92.06 735 SER A O 1
ATOM 5617 N N . LYS A 1 736 ? 2.4 18.969 -33.594 1 91.44 736 LYS A N 1
ATOM 5618 C CA . LYS A 1 736 ? 2.455 19.453 -34.969 1 91.44 736 LYS A CA 1
ATOM 5619 C C . LYS A 1 736 ? 1.322 20.438 -35.25 1 91.44 736 LYS A C 1
ATOM 5621 O O . LYS A 1 736 ? 1.498 21.391 -36 1 91.44 736 LYS A O 1
ATOM 5626 N N . HIS A 1 737 ? 0.178 20.297 -34.594 1 93.12 737 HIS A N 1
ATOM 5627 C CA . HIS A 1 737 ? -0.996 21.062 -34.969 1 93.12 737 HIS A CA 1
ATOM 5628 C C . HIS A 1 737 ? -1.403 22.047 -33.906 1 93.12 737 HIS A C 1
ATOM 5630 O O . HIS A 1 737 ? -2.211 22.938 -34.125 1 93.12 737 HIS A O 1
ATOM 5636 N N . LEU A 1 738 ? -0.806 21.969 -32.719 1 93.5 738 LEU A N 1
ATOM 5637 C CA . LEU A 1 738 ? -1.195 22.797 -31.594 1 93.5 738 LEU A CA 1
ATOM 5638 C C . LEU A 1 738 ? -0.833 24.266 -31.844 1 93.5 738 LEU A C 1
ATOM 5640 O O . LEU A 1 738 ? -1.606 25.172 -31.5 1 93.5 738 LEU A O 1
ATOM 5644 N N . PRO A 1 739 ? 0.355 24.594 -32.469 1 92.62 739 PRO A N 1
ATOM 5645 C CA . PRO A 1 739 ? 0.713 26 -32.656 1 92.62 739 PRO A CA 1
ATOM 5646 C C . PRO A 1 739 ? -0.311 26.75 -33.5 1 92.62 739 PRO A C 1
ATOM 5648 O O . PRO A 1 739 ? -0.675 27.891 -33.156 1 92.62 739 PRO A O 1
ATOM 5651 N N . ASP A 1 740 ? -0.828 26.094 -34.469 1 90.56 740 ASP A N 1
ATOM 5652 C CA . ASP A 1 740 ? -1.818 26.734 -35.344 1 90.56 740 ASP A CA 1
ATOM 5653 C C . ASP A 1 740 ? -3.135 26.953 -34.594 1 90.56 740 ASP A C 1
ATOM 5655 O O . ASP A 1 740 ? -3.797 27.969 -34.781 1 90.56 740 ASP A O 1
ATOM 5659 N N . GLN A 1 741 ? -3.436 26.016 -33.812 1 91 741 GLN A N 1
ATOM 5660 C CA . GLN A 1 741 ? -4.656 26.125 -33.031 1 91 741 GLN A CA 1
ATOM 5661 C C . GLN A 1 741 ? -4.551 27.266 -32 1 91 741 GLN A C 1
ATOM 5663 O O . GLN A 1 741 ? -5.496 28.031 -31.828 1 91 741 GLN A O 1
ATOM 5668 N N . LEU A 1 742 ? -3.436 27.359 -31.359 1 92.5 742 LEU A N 1
ATOM 5669 C CA . LEU A 1 742 ? -3.232 28.406 -30.359 1 92.5 742 LEU A CA 1
ATOM 5670 C C . LEU A 1 742 ? -3.188 29.781 -31.031 1 92.5 742 LEU A C 1
ATOM 5672 O O . LEU A 1 742 ? -3.672 30.766 -30.453 1 92.5 742 LEU A O 1
ATOM 5676 N N . ARG A 1 743 ? -2.582 29.812 -32.219 1 90.75 743 ARG A N 1
ATOM 5677 C CA . ARG A 1 743 ? -2.518 31.078 -32.969 1 90.75 743 ARG A CA 1
ATOM 5678 C C . ARG A 1 743 ? -3.916 31.625 -33.25 1 90.75 743 ARG A C 1
ATOM 5680 O O . ARG A 1 743 ? -4.164 32.812 -33.062 1 90.75 743 ARG A O 1
ATOM 5687 N N . GLU A 1 744 ? -4.75 30.734 -33.562 1 88 744 GLU A N 1
ATOM 5688 C CA . GLU A 1 744 ? -6.121 31.125 -33.844 1 88 744 GLU A CA 1
ATOM 5689 C C . GLU A 1 744 ? -6.844 31.578 -32.562 1 88 744 GLU A C 1
ATOM 5691 O O . GLU A 1 744 ? -7.637 32.531 -32.594 1 88 744 GLU A O 1
ATOM 5696 N N . GLN A 1 745 ? -6.574 31 -31.531 1 86.25 745 GLN A N 1
ATOM 5697 C CA . GLN A 1 745 ? -7.273 31.297 -30.297 1 86.25 745 GLN A CA 1
ATOM 5698 C C . GLN A 1 745 ? -6.727 32.562 -29.625 1 86.25 745 GLN A C 1
ATOM 5700 O O . GLN A 1 745 ? -7.461 33.281 -28.953 1 86.25 745 GLN A O 1
ATOM 5705 N N . PHE A 1 746 ? -5.422 32.781 -29.781 1 88.69 746 PHE A N 1
ATOM 5706 C CA . PHE A 1 746 ? -4.766 33.906 -29.109 1 88.69 746 PHE A CA 1
ATOM 5707 C C . PHE A 1 746 ? -5.039 35.219 -29.844 1 88.69 746 PHE A C 1
ATOM 5709 O O . PHE A 1 746 ? -4.754 36.281 -29.312 1 88.69 746 PHE A O 1
ATOM 5716 N N . LYS A 1 747 ? -5.668 35.125 -31.016 1 87.12 747 LYS A N 1
ATOM 5717 C CA . LYS A 1 747 ? -6.016 36.375 -31.734 1 87.12 747 LYS A CA 1
ATOM 5718 C C . LYS A 1 747 ? -7.012 37.188 -30.938 1 87.12 747 LYS A C 1
ATOM 5720 O O . LYS A 1 747 ? -6.914 38.438 -30.906 1 87.12 747 LYS A O 1
ATOM 5725 N N . GLU A 1 748 ? -7.852 36.5 -30.344 1 82 748 GLU A N 1
ATOM 5726 C CA . GLU A 1 748 ? -8.922 37.188 -29.625 1 82 748 GLU A CA 1
ATOM 5727 C C . GLU A 1 748 ? -8.469 37.594 -28.219 1 82 748 GLU A C 1
ATOM 5729 O O . GLU A 1 748 ? -8.617 38.75 -27.828 1 82 748 GLU A O 1
ATOM 5734 N N . TYR A 1 749 ? -8.016 36.688 -27.516 1 83.44 749 TYR A N 1
ATOM 5735 C CA . TYR A 1 749 ? -7.555 37 -26.172 1 83.44 749 TYR A CA 1
ATOM 5736 C C . TYR A 1 749 ? -6.566 35.969 -25.672 1 83.44 749 TYR A C 1
ATOM 5738 O O . TYR A 1 749 ? -6.562 34.812 -26.156 1 83.44 749 TYR A O 1
ATOM 5746 N N . VAL A 1 750 ? -5.691 36.375 -24.812 1 87.75 750 VAL A N 1
ATOM 5747 C CA . VAL A 1 750 ? -4.75 35.5 -24.109 1 87.75 750 VAL A CA 1
ATOM 5748 C C . VAL A 1 750 ? -5.059 35.5 -22.625 1 87.75 750 VAL A C 1
ATOM 5750 O O . VAL A 1 750 ? -5.164 36.562 -22 1 87.75 750 VAL A O 1
ATOM 5753 N N . SER A 1 751 ? -5.438 34.344 -22.062 1 85.38 751 SER A N 1
ATOM 5754 C CA . SER A 1 751 ? -5.734 34.25 -20.641 1 85.38 751 SER A CA 1
ATOM 5755 C C . SER A 1 751 ? -4.836 33.25 -19.953 1 85.38 751 SER A C 1
ATOM 5757 O O . SER A 1 751 ? -4.246 32.375 -20.609 1 85.38 751 SER A O 1
ATOM 5759 N N . GLU A 1 752 ? -4.727 33.344 -18.625 1 87.5 752 GLU A N 1
ATOM 5760 C CA . GLU A 1 752 ? -3.967 32.375 -17.828 1 87.5 752 GLU A CA 1
ATOM 5761 C C . GLU A 1 752 ? -4.535 30.984 -17.984 1 87.5 752 GLU A C 1
ATOM 5763 O O . GLU A 1 752 ? -3.783 30 -18.047 1 87.5 752 GLU A O 1
ATOM 5768 N N . HIS A 1 753 ? -5.793 30.875 -18.188 1 81.94 753 HIS A N 1
ATOM 5769 C CA . HIS A 1 753 ? -6.492 29.594 -18.25 1 81.94 753 HIS A CA 1
ATOM 5770 C C . HIS A 1 753 ? -6.207 28.875 -19.562 1 81.94 753 HIS A C 1
ATOM 5772 O O . HIS A 1 753 ? -6.395 27.656 -19.672 1 81.94 753 HIS A O 1
ATOM 5778 N N . ASN A 1 754 ? -5.773 29.688 -20.547 1 85.12 754 ASN A N 1
ATOM 5779 C CA . ASN A 1 754 ? -5.516 29.094 -21.859 1 85.12 754 ASN A CA 1
ATOM 5780 C C . ASN A 1 754 ? -4.031 28.797 -22.062 1 85.12 754 ASN A C 1
ATOM 5782 O O . ASN A 1 754 ? -3.67 27.938 -22.859 1 85.12 754 ASN A O 1
ATOM 5786 N N . VAL A 1 755 ? -3.246 29.484 -21.297 1 90.38 755 VAL A N 1
ATOM 5787 C CA . VAL A 1 755 ? -1.816 29.391 -21.562 1 90.38 755 VAL A CA 1
ATOM 5788 C C . VAL A 1 755 ? -1.15 28.469 -20.547 1 90.38 755 VAL A C 1
ATOM 5790 O O . VAL A 1 755 ? -0.368 27.594 -20.922 1 90.38 755 VAL A O 1
ATOM 5793 N N . LEU A 1 756 ? -1.477 28.625 -19.266 1 91.19 756 LEU A N 1
ATOM 5794 C CA . LEU A 1 756 ? -0.74 27.953 -18.188 1 91.19 756 LEU A CA 1
ATOM 5795 C C . LEU A 1 756 ? -0.921 26.453 -18.266 1 91.19 756 LEU A C 1
ATOM 5797 O O . LEU A 1 756 ? 0.032 25.688 -18.062 1 91.19 756 LEU A O 1
ATOM 5801 N N . PRO A 1 757 ? -2.115 25.938 -18.641 1 88.25 757 PRO A N 1
ATOM 5802 C CA . PRO A 1 757 ? -2.234 24.484 -18.734 1 88.25 757 PRO A CA 1
ATOM 5803 C C . PRO A 1 757 ? -1.325 23.891 -19.812 1 88.25 757 PRO A C 1
ATOM 5805 O O . PRO A 1 757 ? -0.774 22.812 -19.641 1 88.25 757 PRO A O 1
ATOM 5808 N N . MET A 1 758 ? -1.163 24.609 -20.938 1 91.88 758 MET A N 1
ATOM 5809 C CA . MET A 1 758 ? -0.302 24.125 -22.016 1 91.88 758 MET A CA 1
ATOM 5810 C C . MET A 1 758 ? 1.156 24.094 -21.578 1 91.88 758 MET A C 1
ATOM 5812 O O . MET A 1 758 ? 1.906 23.203 -21.969 1 91.88 758 MET A O 1
ATOM 5816 N N . ILE A 1 759 ? 1.448 25.047 -20.734 1 92.5 759 ILE A N 1
ATOM 5817 C CA . ILE A 1 759 ? 2.812 25.109 -20.219 1 92.5 759 ILE A CA 1
ATOM 5818 C C . ILE A 1 759 ? 3.055 23.938 -19.266 1 92.5 759 ILE A C 1
ATOM 5820 O O . ILE A 1 759 ? 4.109 23.297 -19.312 1 92.5 759 ILE A O 1
ATOM 5824 N N . LEU A 1 760 ? 2.064 23.688 -18.422 1 90.56 760 LEU A N 1
ATOM 5825 C CA . LEU A 1 760 ? 2.211 22.625 -17.438 1 90.56 760 LEU A CA 1
ATOM 5826 C C . LEU A 1 760 ? 2.254 21.266 -18.109 1 90.56 760 LEU A C 1
ATOM 5828 O O . LEU A 1 760 ? 2.836 20.312 -17.562 1 90.56 760 LEU A O 1
ATOM 5832 N N . LEU A 1 761 ? 1.671 21.156 -19.344 1 89.19 761 LEU A N 1
ATOM 5833 C CA . LEU A 1 761 ? 1.67 19.891 -20.078 1 89.19 761 LEU A CA 1
ATOM 5834 C C . LEU A 1 761 ? 2.955 19.734 -20.891 1 89.19 761 LEU A C 1
ATOM 5836 O O . LEU A 1 761 ? 3.176 18.688 -21.516 1 89.19 761 LEU A O 1
ATOM 5840 N N . GLY A 1 762 ? 3.834 20.719 -20.922 1 89.94 762 GLY A N 1
ATOM 5841 C CA . GLY A 1 762 ? 5.156 20.594 -21.516 1 89.94 762 GLY A CA 1
ATOM 5842 C C . GLY A 1 762 ? 5.254 21.203 -22.891 1 89.94 762 GLY A C 1
ATOM 5843 O O . GLY A 1 762 ? 6.273 21.062 -23.562 1 89.94 762 GLY A O 1
ATOM 5844 N N . TYR A 1 763 ? 4.203 21.938 -23.375 1 93.06 763 TYR A N 1
ATOM 5845 C CA . TYR A 1 763 ? 4.223 22.531 -24.703 1 93.06 763 TYR A CA 1
ATOM 5846 C C . TYR A 1 763 ? 4.742 23.953 -24.672 1 93.06 763 TYR A C 1
ATOM 5848 O O . TYR A 1 763 ? 4.039 24.891 -25.078 1 93.06 763 TYR A O 1
ATOM 5856 N N . HIS A 1 764 ? 5.953 24.078 -24.234 1 93.81 764 HIS A N 1
ATOM 5857 C CA . HIS A 1 764 ? 6.59 25.391 -24.062 1 93.81 764 HIS A CA 1
ATOM 5858 C C . HIS A 1 764 ? 6.883 26.031 -25.406 1 93.81 764 HIS A C 1
ATOM 5860 O O . HIS A 1 764 ? 6.543 27.203 -25.625 1 93.81 764 HIS A O 1
ATOM 5866 N N . HIS A 1 765 ? 7.438 25.203 -26.312 1 93.56 765 HIS A N 1
ATOM 5867 C CA . HIS A 1 765 ? 7.828 25.719 -27.609 1 93.56 765 HIS A CA 1
ATOM 5868 C C . HIS A 1 765 ? 6.609 26.141 -28.438 1 93.56 765 HIS A C 1
ATOM 5870 O O . HIS A 1 765 ? 6.633 27.172 -29.109 1 93.56 765 HIS A O 1
ATOM 5876 N N . GLU A 1 766 ? 5.57 25.406 -28.328 1 93.75 766 GLU A N 1
ATOM 5877 C CA . GLU A 1 766 ? 4.352 25.656 -29.094 1 93.75 766 GLU A CA 1
ATOM 5878 C C . GLU A 1 766 ? 3.658 26.938 -28.625 1 93.75 766 GLU A C 1
ATOM 5880 O O . GLU A 1 766 ? 3.189 27.734 -29.438 1 93.75 766 GLU A O 1
ATOM 5885 N N . VAL A 1 767 ? 3.662 27.125 -27.312 1 94 767 VAL A N 1
ATOM 5886 C CA . VAL A 1 767 ? 3.045 28.312 -26.734 1 94 767 VAL A CA 1
ATOM 5887 C C . VAL A 1 767 ? 3.867 29.547 -27.094 1 94 767 VAL A C 1
ATOM 5889 O O . VAL A 1 767 ? 3.311 30.578 -27.484 1 94 767 VAL A O 1
ATOM 5892 N N . ALA A 1 768 ? 5.23 29.469 -26.922 1 94.44 768 ALA A N 1
ATOM 5893 C CA . ALA A 1 768 ? 6.113 30.594 -27.234 1 94.44 768 ALA A CA 1
ATOM 5894 C C . ALA A 1 768 ? 5.988 30.984 -28.703 1 94.44 768 ALA A C 1
ATOM 5896 O O . ALA A 1 768 ? 5.926 32.156 -29.047 1 94.44 768 ALA A O 1
ATOM 5897 N N . GLN A 1 769 ? 5.895 30.016 -29.609 1 93.5 769 GLN A N 1
ATOM 5898 C CA . GLN A 1 769 ? 5.773 30.281 -31.031 1 93.5 769 GLN A CA 1
ATOM 5899 C C . GLN A 1 769 ? 4.461 30.984 -31.359 1 93.5 769 GLN A C 1
ATOM 5901 O O . GLN A 1 769 ? 4.434 31.922 -32.156 1 93.5 769 GLN A O 1
ATOM 5906 N N . ALA A 1 770 ? 3.396 30.469 -30.75 1 93.5 770 ALA A N 1
ATOM 5907 C CA . ALA A 1 770 ? 2.084 31.062 -31 1 93.5 770 ALA A CA 1
ATOM 5908 C C . ALA A 1 770 ? 2.039 32.5 -30.516 1 93.5 770 ALA A C 1
ATOM 5910 O O . ALA A 1 770 ? 1.48 33.375 -31.188 1 93.5 770 ALA A O 1
ATOM 5911 N N . LEU A 1 771 ? 2.621 32.781 -29.359 1 92.31 771 LEU A N 1
ATOM 5912 C CA . LEU A 1 771 ? 2.605 34.125 -28.797 1 92.31 771 LEU A CA 1
ATOM 5913 C C . LEU A 1 771 ? 3.533 35.031 -29.578 1 92.31 771 LEU A C 1
ATOM 5915 O O . LEU A 1 771 ? 3.244 36.219 -29.734 1 92.31 771 LEU A O 1
ATOM 5919 N N . GLU A 1 772 ? 4.695 34.531 -30.078 1 92.81 772 GLU A N 1
ATOM 5920 C CA . GLU A 1 772 ? 5.637 35.312 -30.875 1 92.81 772 GLU A CA 1
ATOM 5921 C C . GLU A 1 772 ? 5.008 35.719 -32.219 1 92.81 772 GLU A C 1
ATOM 5923 O O . GLU A 1 772 ? 5.141 36.875 -32.625 1 92.81 772 GLU A O 1
ATOM 5928 N N . LYS A 1 773 ? 4.27 34.812 -32.75 1 91.19 773 LYS A N 1
ATOM 5929 C CA . LYS A 1 773 ? 3.652 35.094 -34.062 1 91.19 773 LYS A CA 1
ATOM 5930 C C . LYS A 1 773 ? 2.467 36.031 -33.906 1 91.19 773 LYS A C 1
ATOM 5932 O O . LYS A 1 773 ? 2.143 36.781 -34.812 1 91.19 773 LYS A O 1
ATOM 5937 N N . ASN A 1 774 ? 1.83 35.969 -32.781 1 90.69 774 ASN A N 1
ATOM 5938 C CA . ASN A 1 774 ? 0.645 36.781 -32.531 1 90.69 774 ASN A CA 1
ATOM 5939 C C . ASN A 1 774 ? 0.99 38.062 -31.797 1 90.69 774 ASN A C 1
ATOM 5941 O O . ASN A 1 774 ? 0.104 38.875 -31.469 1 90.69 774 ASN A O 1
ATOM 5945 N N . ALA A 1 775 ? 2.207 38.312 -31.5 1 87.62 775 ALA A N 1
ATOM 5946 C CA . ALA A 1 775 ? 2.627 39.375 -30.609 1 87.62 775 ALA A CA 1
ATOM 5947 C C . ALA A 1 775 ? 2.025 40.719 -31.031 1 87.62 775 ALA A C 1
ATOM 5949 O O . ALA A 1 775 ? 1.624 41.531 -30.203 1 87.62 775 ALA A O 1
ATOM 5950 N N . SER A 1 776 ? 1.886 40.938 -32.375 1 82.81 776 SER A N 1
ATOM 5951 C CA . SER A 1 776 ? 1.425 42.25 -32.875 1 82.81 776 SER A CA 1
ATOM 5952 C C . SER A 1 776 ? -0.087 42.25 -33.062 1 82.81 776 SER A C 1
ATOM 5954 O O . SER A 1 776 ? -0.694 43.312 -33.219 1 82.81 776 SER A O 1
ATOM 5956 N N . ILE A 1 777 ? -0.698 41.031 -32.875 1 84.62 777 ILE A N 1
ATOM 5957 C CA . ILE A 1 777 ? -2.088 40.969 -33.281 1 84.62 777 ILE A CA 1
ATOM 5958 C C . ILE A 1 777 ? -2.99 40.688 -32.094 1 84.62 777 ILE A C 1
ATOM 5960 O O . ILE A 1 777 ? -4.215 40.781 -32.188 1 84.62 777 ILE A O 1
ATOM 5964 N N . ILE A 1 778 ? -2.436 40.5 -30.938 1 84.69 778 ILE A N 1
ATOM 5965 C CA . ILE A 1 778 ? -3.244 40.156 -29.781 1 84.69 778 ILE A CA 1
ATOM 5966 C C . ILE A 1 778 ? -4.098 41.344 -29.359 1 84.69 778 ILE A C 1
ATOM 5968 O O . ILE A 1 778 ? -3.572 42.438 -29.109 1 84.69 778 ILE A O 1
ATOM 5972 N N . GLU A 1 779 ? -5.383 41.156 -29.328 1 77.69 779 GLU A N 1
ATOM 5973 C CA . GLU A 1 779 ? -6.312 42.25 -29 1 77.69 779 GLU A CA 1
ATOM 5974 C C . GLU A 1 779 ? -6.293 42.531 -27.5 1 77.69 779 GLU A C 1
ATOM 5976 O O . GLU A 1 779 ? -6.188 43.719 -27.109 1 77.69 779 GLU A O 1
ATOM 5981 N N . ASP A 1 780 ? -6.422 41.531 -26.734 1 80.94 780 ASP A N 1
ATOM 5982 C CA . ASP A 1 780 ? -6.457 41.688 -25.281 1 80.94 780 ASP A CA 1
ATOM 5983 C C . ASP A 1 780 ? -5.227 41.062 -24.641 1 80.94 780 ASP A C 1
ATOM 5985 O O . ASP A 1 780 ? -5.125 39.812 -24.547 1 80.94 780 ASP A O 1
ATOM 5989 N N . LYS A 1 781 ? -4.328 41.906 -24.156 1 81 781 LYS A N 1
ATOM 5990 C CA . LYS A 1 781 ? -3.096 41.438 -23.531 1 81 781 LYS A CA 1
ATOM 5991 C C . LYS A 1 781 ? -3.143 41.656 -22.016 1 81 781 LYS A C 1
ATOM 5993 O O . LYS A 1 781 ? -2.102 41.688 -21.359 1 81 781 LYS A O 1
ATOM 5998 N N . SER A 1 782 ? -4.348 41.75 -21.406 1 79.44 782 SER A N 1
ATOM 5999 C CA . SER A 1 782 ? -4.496 42.125 -20 1 79.44 782 SER A CA 1
ATOM 6000 C C . SER A 1 782 ? -3.969 41.031 -19.078 1 79.44 782 SER A C 1
ATOM 6002 O O . SER A 1 782 ? -3.594 41.312 -17.938 1 79.44 782 SER A O 1
ATOM 6004 N N . SER A 1 783 ? -3.836 39.781 -19.516 1 86.56 783 SER A N 1
ATOM 6005 C CA . SER A 1 783 ? -3.43 38.688 -18.672 1 86.56 783 SER A CA 1
ATOM 6006 C C . SER A 1 783 ? -1.936 38.406 -18.797 1 86.56 783 SER A C 1
ATOM 6008 O O . SER A 1 783 ? -1.392 37.562 -18.062 1 86.56 783 SER A O 1
ATOM 6010 N N . MET A 1 784 ? -1.233 39.094 -19.609 1 88.25 784 MET A N 1
ATOM 6011 C CA . MET A 1 784 ? 0.172 38.844 -19.891 1 88.25 784 MET A CA 1
ATOM 6012 C C . MET A 1 784 ? 1.03 39.062 -18.656 1 88.25 784 MET A C 1
ATOM 6014 O O . MET A 1 784 ? 1.923 38.281 -18.344 1 88.25 784 MET A O 1
ATOM 6018 N N . PRO A 1 785 ? 0.77 40.156 -17.875 1 88.44 785 PRO A N 1
ATOM 6019 C CA . PRO A 1 785 ? 1.572 40.344 -16.672 1 88.44 785 PRO A CA 1
ATOM 6020 C C . PRO A 1 785 ? 1.408 39.188 -15.68 1 88.44 785 PRO A C 1
ATOM 6022 O O . PRO A 1 785 ? 2.383 38.781 -15.047 1 88.44 785 PRO A O 1
ATOM 6025 N N . ALA A 1 786 ? 0.218 38.719 -15.531 1 88.94 786 ALA A N 1
ATOM 6026 C CA . ALA A 1 786 ? -0.034 37.594 -14.617 1 88.94 786 ALA A CA 1
ATOM 6027 C C . ALA A 1 786 ? 0.695 36.344 -15.078 1 88.94 786 ALA A C 1
ATOM 6029 O O . ALA A 1 786 ? 1.188 35.562 -14.258 1 88.94 786 ALA A O 1
ATOM 6030 N N . ILE A 1 787 ? 0.727 36.125 -16.375 1 92.06 787 ILE A N 1
ATOM 6031 C CA . ILE A 1 787 ? 1.422 34.969 -16.953 1 92.06 787 ILE A CA 1
ATOM 6032 C C . ILE A 1 787 ? 2.922 35.094 -16.688 1 92.06 787 ILE A C 1
ATOM 6034 O O . ILE A 1 787 ? 3.568 34.125 -16.281 1 92.06 787 ILE A O 1
ATOM 6038 N N . MET A 1 788 ? 3.428 36.312 -16.875 1 92.81 788 MET A N 1
ATOM 6039 C CA . MET A 1 788 ? 4.855 36.531 -16.672 1 92.81 788 MET A CA 1
ATOM 6040 C C . MET A 1 788 ? 5.227 36.375 -15.195 1 92.81 788 MET A C 1
ATOM 6042 O O . MET A 1 788 ? 6.309 35.875 -14.875 1 92.81 788 MET A O 1
ATOM 6046 N N . ALA A 1 789 ? 4.363 36.812 -14.32 1 92.75 789 ALA A N 1
ATOM 6047 C CA . ALA A 1 789 ? 4.602 36.656 -12.891 1 92.75 789 ALA A CA 1
ATOM 6048 C C . ALA A 1 789 ? 4.684 35.156 -12.523 1 92.75 789 ALA A C 1
ATOM 6050 O O . ALA A 1 789 ? 5.516 34.781 -11.703 1 92.75 789 ALA A O 1
ATOM 6051 N N . SER A 1 790 ? 3.85 34.375 -13.133 1 93.44 790 SER A N 1
ATOM 6052 C CA . SER A 1 790 ? 3.857 32.938 -12.875 1 93.44 790 SER A CA 1
ATOM 6053 C C . SER A 1 790 ? 5.133 32.312 -13.406 1 93.44 790 SER A C 1
ATOM 6055 O O . SER A 1 790 ? 5.699 31.422 -12.758 1 93.44 790 SER A O 1
ATOM 6057 N N . LEU A 1 791 ? 5.52 32.75 -14.586 1 95.88 791 LEU A N 1
ATOM 6058 C CA . LEU A 1 791 ? 6.742 32.188 -15.156 1 95.88 791 LEU A CA 1
ATOM 6059 C C . LEU A 1 791 ? 7.953 32.562 -14.297 1 95.88 791 LEU A C 1
ATOM 6061 O O . LEU A 1 791 ? 8.859 31.75 -14.125 1 95.88 791 LEU A O 1
ATOM 6065 N N . ALA A 1 792 ? 7.969 33.75 -13.719 1 95.88 792 ALA A N 1
ATOM 6066 C CA . ALA A 1 792 ? 9.055 34.219 -12.852 1 95.88 792 ALA A CA 1
ATOM 6067 C C . ALA A 1 792 ? 9.055 33.438 -11.531 1 95.88 792 ALA A C 1
ATOM 6069 O O . ALA A 1 792 ? 10.109 33 -11.062 1 95.88 792 ALA A O 1
ATOM 6070 N N . ARG A 1 793 ? 7.926 33.281 -10.969 1 95.38 793 ARG A N 1
ATOM 6071 C CA . ARG A 1 793 ? 7.762 32.656 -9.648 1 95.38 793 ARG A CA 1
ATOM 6072 C C . ARG A 1 793 ? 8.117 31.188 -9.672 1 95.38 793 ARG A C 1
ATOM 6074 O O . ARG A 1 793 ? 8.648 30.656 -8.695 1 95.38 793 ARG A O 1
ATOM 6081 N N . TRP A 1 794 ? 7.836 30.5 -10.812 1 94.94 794 TRP A N 1
ATOM 6082 C CA . TRP A 1 794 ? 7.883 29.031 -10.789 1 94.94 794 TRP A CA 1
ATOM 6083 C C . TRP A 1 794 ? 9.047 28.516 -11.633 1 94.94 794 TRP A C 1
ATOM 6085 O O . TRP A 1 794 ? 9.156 27.312 -11.875 1 94.94 794 TRP A O 1
ATOM 6095 N N . GLY A 1 795 ? 9.891 29.359 -12.109 1 94.81 795 GLY A N 1
ATOM 6096 C CA . GLY A 1 795 ? 11.203 28.953 -12.594 1 94.81 795 GLY A CA 1
ATOM 6097 C C . GLY A 1 795 ? 11.203 28.578 -14.062 1 94.81 795 GLY A C 1
ATOM 6098 O O . GLY A 1 795 ? 11.906 27.656 -14.469 1 94.81 795 GLY A O 1
ATOM 6099 N N . PHE A 1 796 ? 10.391 29.219 -14.93 1 96.19 796 PHE A N 1
ATOM 6100 C CA . PHE A 1 796 ? 10.398 28.984 -16.375 1 96.19 796 PHE A CA 1
ATOM 6101 C C . PHE A 1 796 ? 11.281 30.016 -17.078 1 96.19 796 PHE A C 1
ATOM 6103 O O . PHE A 1 796 ? 10.781 30.891 -17.781 1 96.19 796 PHE A O 1
ATOM 6110 N N . SER A 1 797 ? 12.594 29.891 -16.891 1 95.94 797 SER A N 1
ATOM 6111 C CA . SER A 1 797 ? 13.57 30.891 -17.312 1 95.94 797 SER A CA 1
ATOM 6112 C C . SER A 1 797 ? 13.555 31.062 -18.828 1 95.94 797 SER A C 1
ATOM 6114 O O . SER A 1 797 ? 13.531 32.188 -19.328 1 95.94 797 SER A O 1
ATOM 6116 N N . GLU A 1 798 ? 13.5 29.953 -19.641 1 94.06 798 GLU A N 1
ATOM 6117 C CA . GLU A 1 798 ? 13.516 30.031 -21.094 1 94.06 798 GLU A CA 1
ATOM 6118 C C . GLU A 1 798 ? 12.258 30.703 -21.625 1 94.06 798 GLU A C 1
ATOM 6120 O O . GLU A 1 798 ? 12.328 31.562 -22.516 1 94.06 798 GLU A O 1
ATOM 6125 N N . LEU A 1 799 ? 11.133 30.281 -21.141 1 95.31 799 LEU A N 1
ATOM 6126 C CA . LEU A 1 799 ? 9.859 30.844 -21.578 1 95.31 799 LEU A CA 1
ATOM 6127 C C . LEU A 1 799 ? 9.766 32.312 -21.219 1 95.31 799 LEU A C 1
ATOM 6129 O O . LEU A 1 799 ? 9.266 33.125 -22 1 95.31 799 LEU A O 1
ATOM 6133 N N . PHE A 1 800 ? 10.219 32.656 -19.969 1 96.56 800 PHE A N 1
ATOM 6134 C CA . PHE A 1 800 ? 10.219 34.031 -19.516 1 96.56 800 PHE A CA 1
ATOM 6135 C C . PHE A 1 800 ? 11.031 34.906 -20.469 1 96.56 800 PHE A C 1
ATOM 6137 O O . PHE A 1 800 ? 10.617 36 -20.812 1 96.56 800 PHE A O 1
ATOM 6144 N N . GLY A 1 801 ? 12.234 34.406 -20.906 1 95.88 801 GLY A N 1
ATOM 6145 C CA . GLY A 1 801 ? 13.086 35.156 -21.828 1 95.88 801 GLY A CA 1
ATOM 6146 C C . GLY A 1 801 ? 12.477 35.312 -23.203 1 95.88 801 GLY A C 1
ATOM 6147 O O . GLY A 1 801 ? 12.531 36.375 -23.797 1 95.88 801 GLY A O 1
ATOM 6148 N N . ARG A 1 802 ? 11.82 34.25 -23.75 1 95.12 802 ARG A N 1
ATOM 6149 C CA . ARG A 1 802 ? 11.273 34.281 -25.094 1 95.12 802 ARG A CA 1
ATOM 6150 C C . ARG A 1 802 ? 10.016 35.156 -25.172 1 95.12 802 ARG A C 1
ATOM 6152 O O . ARG A 1 802 ? 9.891 35.969 -26.062 1 95.12 802 ARG A O 1
ATOM 6159 N N . ILE A 1 803 ? 9.125 34.938 -24.219 1 93.81 803 ILE A N 1
ATOM 6160 C CA . ILE A 1 803 ? 7.879 35.688 -24.234 1 93.81 803 ILE A CA 1
ATOM 6161 C C . ILE A 1 803 ? 8.156 37.156 -23.875 1 93.81 803 ILE A C 1
ATOM 6163 O O . ILE A 1 803 ? 7.559 38.062 -24.438 1 93.81 803 ILE A O 1
ATOM 6167 N N . GLY A 1 804 ? 9.086 37.375 -22.859 1 93.06 804 GLY A N 1
ATOM 6168 C CA . GLY A 1 804 ? 9.453 38.719 -22.469 1 93.06 804 GLY A CA 1
ATOM 6169 C C . GLY A 1 804 ? 10.016 39.531 -23.609 1 93.06 804 GLY A C 1
ATOM 6170 O O . GLY A 1 804 ? 9.82 40.75 -23.656 1 93.06 804 GLY A O 1
ATOM 6171 N N . SER A 1 805 ? 10.672 38.906 -24.531 1 92.81 805 SER A N 1
ATOM 6172 C CA . SER A 1 805 ? 11.281 39.594 -25.672 1 92.81 805 SER A CA 1
ATOM 6173 C C . SER A 1 805 ? 10.227 40.125 -26.625 1 92.81 805 SER A C 1
ATOM 6175 O O . SER A 1 805 ? 10.508 41 -27.453 1 92.81 805 SER A O 1
ATOM 6177 N N . THR A 1 806 ? 8.969 39.594 -26.484 1 90.5 806 THR A N 1
ATOM 6178 C CA . THR A 1 806 ? 7.895 40.031 -27.359 1 90.5 806 THR A CA 1
ATOM 6179 C C . THR A 1 806 ? 7.184 41.25 -26.75 1 90.5 806 THR A C 1
ATOM 6181 O O . THR A 1 806 ? 6.371 41.906 -27.422 1 90.5 806 THR A O 1
ATOM 6184 N N . ILE A 1 807 ? 7.48 41.562 -25.516 1 88.38 807 ILE A N 1
ATOM 6185 C CA . ILE A 1 807 ? 6.816 42.656 -24.844 1 88.38 807 ILE A CA 1
ATOM 6186 C C . ILE A 1 807 ? 7.676 43.938 -24.938 1 88.38 807 ILE A C 1
ATOM 6188 O O . ILE A 1 807 ? 8.891 43.875 -24.734 1 88.38 807 ILE A O 1
ATOM 6192 N N . THR A 1 808 ? 7.094 45.062 -25.312 1 81.56 808 THR A N 1
ATOM 6193 C CA . THR A 1 808 ? 7.832 46.281 -25.484 1 81.56 808 THR A CA 1
ATOM 6194 C C . THR A 1 808 ? 7.625 47.219 -24.281 1 81.56 808 THR A C 1
ATOM 6196 O O . THR A 1 808 ? 6.648 47.062 -23.547 1 81.56 808 THR A O 1
ATOM 6199 N N . GLY A 1 809 ? 8.586 48.125 -23.984 1 79.62 809 GLY A N 1
ATOM 6200 C CA . GLY A 1 809 ? 8.508 49.094 -22.906 1 79.62 809 GLY A CA 1
ATOM 6201 C C . GLY A 1 809 ? 9.203 48.625 -21.641 1 79.62 809 GLY A C 1
ATOM 6202 O O . GLY A 1 809 ? 9.953 47.656 -21.641 1 79.62 809 GLY A O 1
ATOM 6203 N N . ASN A 1 810 ? 8.992 49.375 -20.531 1 83.62 810 ASN A N 1
ATOM 6204 C CA . ASN A 1 810 ? 9.602 49.062 -19.25 1 83.62 810 ASN A CA 1
ATOM 6205 C C . ASN A 1 810 ? 8.703 48.125 -18.406 1 83.62 810 ASN A C 1
ATOM 6207 O O . ASN A 1 810 ? 8.406 48.438 -17.25 1 83.62 810 ASN A O 1
ATOM 6211 N N . TRP A 1 811 ? 8.398 47.031 -18.953 1 87.31 811 TRP A N 1
ATOM 6212 C CA . TRP A 1 811 ? 7.461 46.094 -18.344 1 87.31 811 TRP A CA 1
ATOM 6213 C C . TRP A 1 811 ? 8.117 45.344 -17.203 1 87.31 811 TRP A C 1
ATOM 6215 O O . TRP A 1 811 ? 7.438 44.906 -16.266 1 87.31 811 TRP A O 1
ATOM 6225 N N . ILE A 1 812 ? 9.492 45.188 -17.188 1 91.19 812 ILE A N 1
ATOM 6226 C CA . ILE A 1 812 ? 10.219 44.312 -16.25 1 91.19 812 ILE A CA 1
ATOM 6227 C C . ILE A 1 812 ? 10.219 44.969 -14.859 1 91.19 812 ILE A C 1
ATOM 6229 O O . ILE A 1 812 ? 10.289 44.25 -13.852 1 91.19 812 ILE A O 1
ATOM 6233 N N . ASN A 1 813 ? 10.18 46.344 -14.703 1 83.81 813 ASN A N 1
ATOM 6234 C CA . ASN A 1 813 ? 10.25 47.031 -13.422 1 83.81 813 ASN A CA 1
ATOM 6235 C C . ASN A 1 813 ? 8.875 47.531 -12.977 1 83.81 813 ASN A C 1
ATOM 6237 O O . ASN A 1 813 ? 8.766 48.375 -12.094 1 83.81 813 ASN A O 1
ATOM 6241 N N . GLY A 1 814 ? 7.637 47.031 -13.328 1 67.62 814 GLY A N 1
ATOM 6242 C CA . GLY A 1 814 ? 6.324 47.281 -12.75 1 67.62 814 GLY A CA 1
ATOM 6243 C C . GLY A 1 814 ? 5.465 48.188 -13.594 1 67.62 814 GLY A C 1
ATOM 6244 O O . GLY A 1 814 ? 4.391 48.625 -13.164 1 67.62 814 GLY A O 1
ATOM 6245 N N . GLY A 1 815 ? 5.859 48.812 -14.602 1 57.84 815 GLY A N 1
ATOM 6246 C CA . GLY A 1 815 ? 5.074 49.844 -15.266 1 57.84 815 GLY A CA 1
ATOM 6247 C C . GLY A 1 815 ? 3.635 49.438 -15.508 1 57.84 815 GLY A C 1
ATOM 6248 O O . GLY A 1 815 ? 2.711 50.188 -15.195 1 57.84 815 GLY A O 1
ATOM 6249 N N . ASP A 1 816 ? 3.215 48.469 -16.188 1 56.84 816 ASP A N 1
ATOM 6250 C CA . ASP A 1 816 ? 1.871 48.25 -16.703 1 56.84 816 ASP A CA 1
ATOM 6251 C C . ASP A 1 816 ? 1.193 47.094 -15.953 1 56.84 816 ASP A C 1
ATOM 6253 O O . ASP A 1 816 ? 0.333 46.406 -16.5 1 56.84 816 ASP A O 1
ATOM 6257 N N . THR A 1 817 ? 1.45 46.906 -14.672 1 58.62 817 THR A N 1
ATOM 6258 C CA . THR A 1 817 ? 1.021 45.656 -14.039 1 58.62 817 THR A CA 1
ATOM 6259 C C . THR A 1 817 ? -0.278 45.875 -13.266 1 58.62 817 THR A C 1
ATOM 6261 O O . THR A 1 817 ? -0.55 45.156 -12.297 1 58.62 817 THR A O 1
ATOM 6264 N N . ASN A 1 818 ? -1.138 46.844 -13.617 1 53.34 818 ASN A N 1
ATOM 6265 C CA . ASN A 1 818 ? -2.359 47.031 -12.844 1 53.34 818 ASN A CA 1
ATOM 6266 C C . ASN A 1 818 ? -3.381 45.938 -13.117 1 53.34 818 ASN A C 1
ATOM 6268 O O . ASN A 1 818 ? -3.791 45.75 -14.266 1 53.34 818 ASN A O 1
ATOM 6272 N N . LEU A 1 819 ? -3.23 44.844 -12.602 1 51.09 819 LEU A N 1
ATOM 6273 C CA . LEU A 1 819 ? -4.297 43.844 -12.672 1 51.09 819 LEU A CA 1
ATOM 6274 C C . LEU A 1 819 ? -5.5 44.281 -11.844 1 51.09 819 LEU A C 1
ATOM 6276 O O . LEU A 1 819 ? -5.438 44.312 -10.617 1 51.09 819 LEU A O 1
ATOM 6280 N N . GLY A 1 820 ? -6.562 44.781 -12.414 1 49.78 820 GLY A N 1
ATOM 6281 C CA . GLY A 1 820 ? -7.816 45.156 -11.789 1 49.78 820 GLY A CA 1
ATOM 6282 C C . GLY A 1 820 ? -7.641 45.719 -10.398 1 49.78 820 GLY A C 1
ATOM 6283 O O . GLY A 1 820 ? -7.645 46.938 -10.219 1 49.78 820 GLY A O 1
ATOM 6284 N N . SER A 1 821 ? -7.688 44.844 -9.203 1 52.41 821 SER A N 1
ATOM 6285 C CA . SER A 1 821 ? -7.934 45.25 -7.82 1 52.41 821 SER A CA 1
ATOM 6286 C C . SER A 1 821 ? -6.641 45.656 -7.125 1 52.41 821 SER A C 1
ATOM 6288 O O . SER A 1 821 ? -6.668 46.219 -6.031 1 52.41 821 SER A O 1
ATOM 6290 N N . GLY A 1 822 ? -5.273 45.438 -7.75 1 65.69 822 GLY A N 1
ATOM 6291 C CA . GLY A 1 822 ? -4.102 45.844 -6.984 1 65.69 822 GLY A CA 1
ATOM 6292 C C . GLY A 1 822 ? -2.805 45.688 -7.758 1 65.69 822 GLY A C 1
ATOM 6293 O O . GLY A 1 822 ? -2.807 45.219 -8.898 1 65.69 822 GLY A O 1
ATOM 6294 N N . LYS A 1 823 ? -1.77 46.344 -7.316 1 80.38 823 LYS A N 1
ATOM 6295 C CA . LYS A 1 823 ? -0.432 46.312 -7.902 1 80.38 823 LYS A CA 1
ATOM 6296 C C . LYS A 1 823 ? 0.232 44.969 -7.672 1 80.38 823 LYS A C 1
ATOM 6298 O O . LYS A 1 823 ? 0.259 44.469 -6.543 1 80.38 823 LYS A O 1
ATOM 6303 N N . MET A 1 824 ? 0.681 44.344 -8.719 1 87.94 824 MET A N 1
ATOM 6304 C CA . MET A 1 824 ? 1.317 43.062 -8.617 1 87.94 824 MET A CA 1
ATOM 6305 C C . MET A 1 824 ? 2.748 43.188 -8.109 1 87.94 824 MET A C 1
ATOM 6307 O O . MET A 1 824 ? 3.436 44.156 -8.406 1 87.94 824 MET A O 1
ATOM 6311 N N . THR A 1 825 ? 3.213 42.156 -7.367 1 91.5 825 THR A N 1
ATOM 6312 C CA . THR A 1 825 ? 4.602 42.094 -6.926 1 91.5 825 THR A CA 1
ATOM 6313 C C . THR A 1 825 ? 5.547 42 -8.125 1 91.5 825 THR A C 1
ATOM 6315 O O . THR A 1 825 ? 5.301 41.25 -9.07 1 91.5 825 THR A O 1
ATOM 6318 N N . PRO A 1 826 ? 6.535 42.844 -8.102 1 92.44 826 PRO A N 1
ATOM 6319 C CA . PRO A 1 826 ? 7.496 42.812 -9.211 1 92.44 826 PRO A CA 1
ATOM 6320 C C . PRO A 1 826 ? 8.047 41.406 -9.461 1 92.44 826 PRO A C 1
ATOM 6322 O O . PRO A 1 826 ? 8.18 40.625 -8.523 1 92.44 826 PRO A O 1
ATOM 6325 N N . TYR A 1 827 ? 8.438 41.188 -10.734 1 94.81 827 TYR A N 1
ATOM 6326 C CA . TYR A 1 827 ? 8.836 39.844 -11.18 1 94.81 827 TYR A CA 1
ATOM 6327 C C . TYR A 1 827 ? 10.078 39.375 -10.43 1 94.81 827 TYR A C 1
ATOM 6329 O O . TYR A 1 827 ? 10.18 38.219 -10.062 1 94.81 827 TYR A O 1
ATOM 6337 N N . LEU A 1 828 ? 10.984 40.281 -10.172 1 95.88 828 LEU A N 1
ATOM 6338 C CA . LEU A 1 828 ? 12.219 39.938 -9.484 1 95.88 828 LEU A CA 1
ATOM 6339 C C . LEU A 1 828 ? 11.93 39.438 -8.062 1 95.88 828 LEU A C 1
ATOM 6341 O O . LEU A 1 828 ? 12.516 38.469 -7.598 1 95.88 828 LEU A O 1
ATOM 6345 N N . LEU A 1 829 ? 11.047 40.188 -7.359 1 95.75 829 LEU A N 1
ATOM 6346 C CA . LEU A 1 829 ? 10.672 39.812 -6 1 95.75 829 LEU A CA 1
ATOM 6347 C C . LEU A 1 829 ? 9.914 38.469 -5.988 1 95.75 829 LEU A C 1
ATOM 6349 O O . LEU A 1 829 ? 10.109 37.656 -5.086 1 95.75 829 LEU A O 1
ATOM 6353 N N . ALA A 1 830 ? 9.094 38.312 -6.984 1 94.38 830 ALA A N 1
ATOM 6354 C CA . ALA A 1 830 ? 8.359 37.031 -7.09 1 94.38 830 ALA A CA 1
ATOM 6355 C C . ALA A 1 830 ? 9.312 35.875 -7.305 1 94.38 830 ALA A C 1
ATOM 6357 O O . ALA A 1 830 ? 9.117 34.781 -6.738 1 94.38 830 ALA A O 1
ATOM 6358 N N . ALA A 1 831 ? 10.32 36.031 -8.102 1 96.44 831 ALA A N 1
ATOM 6359 C CA . ALA A 1 831 ? 11.305 35 -8.375 1 96.44 831 ALA A CA 1
ATOM 6360 C C . ALA A 1 831 ? 12.078 34.625 -7.109 1 96.44 831 ALA A C 1
ATOM 6362 O O . ALA A 1 831 ? 12.445 33.469 -6.918 1 96.44 831 ALA A O 1
ATOM 6363 N N . GLY A 1 832 ? 12.32 35.594 -6.242 1 95.25 832 GLY A N 1
ATOM 6364 C CA . GLY A 1 832 ? 13.086 35.375 -5.023 1 95.25 832 GLY A CA 1
ATOM 6365 C C . GLY A 1 832 ? 12.312 34.625 -3.963 1 95.25 832 GLY A C 1
ATOM 6366 O O . GLY A 1 832 ? 12.898 34.094 -3.01 1 95.25 832 GLY A O 1
ATOM 6367 N N . GLN A 1 833 ? 11.023 34.5 -4.164 1 92.25 833 GLN A N 1
ATOM 6368 C CA . GLN A 1 833 ? 10.172 33.844 -3.166 1 92.25 833 GLN A CA 1
ATOM 6369 C C . GLN A 1 833 ? 10.07 32.344 -3.408 1 92.25 833 GLN A C 1
ATOM 6371 O O . GLN A 1 833 ? 9.523 31.625 -2.582 1 92.25 833 GLN A O 1
ATOM 6376 N N . ARG A 1 834 ? 10.602 31.859 -4.488 1 94.19 834 ARG A N 1
ATOM 6377 C CA . ARG A 1 834 ? 10.461 30.438 -4.797 1 94.19 834 ARG A CA 1
ATOM 6378 C C . ARG A 1 834 ? 11.289 29.578 -3.842 1 94.19 834 ARG A C 1
ATOM 6380 O O . ARG A 1 834 ? 12.391 29.969 -3.449 1 94.19 834 ARG A O 1
ATOM 6387 N N . ASP A 1 835 ? 10.828 28.453 -3.449 1 91.88 835 ASP A N 1
ATOM 6388 C CA . ASP A 1 835 ? 11.539 27.531 -2.562 1 91.88 835 ASP A CA 1
ATOM 6389 C C . ASP A 1 835 ? 12.688 26.844 -3.293 1 91.88 835 ASP A C 1
ATOM 6391 O O . ASP A 1 835 ? 13.75 26.625 -2.713 1 91.88 835 ASP A O 1
ATOM 6395 N N . LEU A 1 836 ? 12.445 26.531 -4.582 1 95.75 836 LEU A N 1
ATOM 6396 C CA . LEU A 1 836 ? 13.445 25.812 -5.367 1 95.75 836 LEU A CA 1
ATOM 6397 C C . LEU A 1 836 ? 14.391 26.797 -6.062 1 95.75 836 LEU A C 1
ATOM 6399 O O . LEU A 1 836 ? 14.078 27.969 -6.203 1 95.75 836 LEU A O 1
ATOM 6403 N N . PRO A 1 837 ? 15.531 26.344 -6.445 1 96.75 837 PRO A N 1
ATOM 6404 C CA . PRO A 1 837 ? 16.484 27.234 -7.098 1 96.75 837 PRO A CA 1
ATOM 6405 C C . PRO A 1 837 ? 15.898 27.953 -8.305 1 96.75 837 PRO A C 1
ATOM 6407 O O . PRO A 1 837 ? 15.281 27.328 -9.164 1 96.75 837 PRO A O 1
ATOM 6410 N N . ASN A 1 838 ? 16.047 29.25 -8.312 1 97.56 838 ASN A N 1
ATOM 6411 C CA . ASN A 1 838 ? 15.453 30.094 -9.352 1 97.56 838 ASN A CA 1
ATOM 6412 C C . ASN A 1 838 ? 16.438 31.141 -9.844 1 97.56 838 ASN A C 1
ATOM 6414 O O . ASN A 1 838 ? 16.031 32.188 -10.359 1 97.56 838 ASN A O 1
ATOM 6418 N N . LEU A 1 839 ? 17.719 30.938 -9.617 1 97.31 839 LEU A N 1
ATOM 6419 C CA . LEU A 1 839 ? 18.75 31.875 -10.023 1 97.31 839 LEU A CA 1
ATOM 6420 C C . LEU A 1 839 ? 18.734 32.094 -11.531 1 97.31 839 LEU A C 1
ATOM 6422 O O . LEU A 1 839 ? 19.016 33.188 -12.016 1 97.31 839 LEU A O 1
ATOM 6426 N N . ASP A 1 840 ? 18.359 31.094 -12.297 1 96.25 840 ASP A N 1
ATOM 6427 C CA . ASP A 1 840 ? 18.328 31.172 -13.758 1 96.25 840 ASP A CA 1
ATOM 6428 C C . ASP A 1 840 ? 17.359 32.281 -14.219 1 96.25 840 ASP A C 1
ATOM 6430 O O . ASP A 1 840 ? 17.672 33.031 -15.148 1 96.25 840 ASP A O 1
ATOM 6434 N N . VAL A 1 841 ? 16.203 32.312 -13.617 1 97.62 841 VAL A N 1
ATOM 6435 C CA . VAL A 1 841 ? 15.211 33.344 -13.992 1 97.62 841 VAL A CA 1
ATOM 6436 C C . VAL A 1 841 ? 15.727 34.719 -13.625 1 97.62 841 VAL A C 1
ATOM 6438 O O . VAL A 1 841 ? 15.547 35.688 -14.383 1 97.62 841 VAL A O 1
ATOM 6441 N N . ILE A 1 842 ? 16.359 34.812 -12.43 1 97.75 842 ILE A N 1
ATOM 6442 C CA . ILE A 1 842 ? 16.938 36.094 -11.984 1 97.75 842 ILE A CA 1
ATOM 6443 C C . ILE A 1 842 ? 18.016 36.531 -12.953 1 97.75 842 ILE A C 1
ATOM 6445 O O . ILE A 1 842 ? 18.109 37.719 -13.297 1 97.75 842 ILE A O 1
ATOM 6449 N N . GLN A 1 843 ? 18.844 35.656 -13.414 1 97.38 843 GLN A N 1
ATOM 6450 C CA . GLN A 1 843 ? 19.906 35.969 -14.352 1 97.38 843 GLN A CA 1
ATOM 6451 C C . GLN A 1 843 ? 19.344 36.5 -15.664 1 97.38 843 GLN A C 1
ATOM 6453 O O . GLN A 1 843 ? 19.875 37.469 -16.234 1 97.38 843 GLN A O 1
ATOM 6458 N N . VAL A 1 844 ? 18.25 35.844 -16.172 1 97.25 844 VAL A N 1
ATOM 6459 C CA . VAL A 1 844 ? 17.609 36.281 -17.406 1 97.25 844 VAL A CA 1
ATOM 6460 C C . VAL A 1 844 ? 17.078 37.719 -17.219 1 97.25 844 VAL A C 1
ATOM 6462 O O . VAL A 1 844 ? 17.203 38.562 -18.125 1 97.25 844 VAL A O 1
ATOM 6465 N N . MET A 1 845 ? 16.5 38.031 -16.094 1 97 845 MET A N 1
ATOM 6466 C CA . MET A 1 845 ? 15.938 39.375 -15.828 1 97 845 MET A CA 1
ATOM 6467 C C . MET A 1 845 ? 17.031 40.438 -15.789 1 97 845 MET A C 1
ATOM 6469 O O . MET A 1 845 ? 16.844 41.531 -16.297 1 97 845 MET A O 1
ATOM 6473 N N . VAL A 1 846 ? 18.172 40.062 -15.156 1 96.62 846 VAL A N 1
ATOM 6474 C CA . VAL A 1 846 ? 19.25 41.031 -14.961 1 96.62 846 VAL A CA 1
ATOM 6475 C C . VAL A 1 846 ? 20.031 41.188 -16.266 1 96.62 846 VAL A C 1
ATOM 6477 O O . VAL A 1 846 ? 20.281 42.312 -16.703 1 96.62 846 VAL A O 1
ATOM 6480 N N . GLU A 1 847 ? 20.375 40.094 -16.922 1 96.38 847 GLU A N 1
ATOM 6481 C CA . GLU A 1 847 ? 21.297 40.125 -18.062 1 96.38 847 GLU A CA 1
ATOM 6482 C C . GLU A 1 847 ? 20.547 40.469 -19.359 1 96.38 847 GLU A C 1
ATOM 6484 O O . GLU A 1 847 ? 21.078 41.219 -20.188 1 96.38 847 GLU A O 1
ATOM 6489 N N . LYS A 1 848 ? 19.344 39.938 -19.562 1 95.38 848 LYS A N 1
ATOM 6490 C CA . LYS A 1 848 ? 18.625 40.125 -20.812 1 95.38 848 LYS A CA 1
ATOM 6491 C C . LYS A 1 848 ? 17.719 41.344 -20.766 1 95.38 848 LYS A C 1
ATOM 6493 O O . LYS A 1 848 ? 17.578 42.062 -21.75 1 95.38 848 LYS A O 1
ATOM 6498 N N . PHE A 1 849 ? 17.047 41.719 -19.641 1 95.56 849 PHE A N 1
ATOM 6499 C CA . PHE A 1 849 ? 16.016 42.719 -19.609 1 95.56 849 PHE A CA 1
ATOM 6500 C C . PHE A 1 849 ? 16.438 43.906 -18.719 1 95.56 849 PHE A C 1
ATOM 6502 O O . PHE A 1 849 ? 15.68 44.844 -18.547 1 95.56 849 PHE A O 1
ATOM 6509 N N . ASN A 1 850 ? 17.578 43.875 -18.047 1 92.06 850 ASN A N 1
ATOM 6510 C CA . ASN A 1 850 ? 18.125 44.938 -17.234 1 92.06 850 ASN A CA 1
ATOM 6511 C C . ASN A 1 850 ? 17.172 45.375 -16.141 1 92.06 850 ASN A C 1
ATOM 6513 O O . ASN A 1 850 ? 16.844 46.562 -16.016 1 92.06 850 ASN A O 1
ATOM 6517 N N . VAL A 1 851 ? 16.781 44.438 -15.359 1 95.44 851 VAL A N 1
ATOM 6518 C CA . VAL A 1 851 ? 15.859 44.688 -14.258 1 95.44 851 VAL A CA 1
ATOM 6519 C C . VAL A 1 851 ? 16.547 45.531 -13.18 1 95.44 851 VAL A C 1
ATOM 6521 O O . VAL A 1 851 ? 17.75 45.438 -13 1 95.44 851 VAL A O 1
ATOM 6524 N N . ASP A 1 852 ? 15.805 46.344 -12.477 1 94.81 852 ASP A N 1
ATOM 6525 C CA . ASP A 1 852 ? 16.312 47.031 -11.297 1 94.81 852 ASP A CA 1
ATOM 6526 C C . ASP A 1 852 ? 16.422 46.094 -10.109 1 94.81 852 ASP A C 1
ATOM 6528 O O . ASP A 1 852 ? 15.422 45.688 -9.508 1 94.81 852 ASP A O 1
ATOM 6532 N N . VAL A 1 853 ? 17.672 45.812 -9.734 1 96.06 853 VAL A N 1
ATOM 6533 C CA . VAL A 1 853 ? 17.922 44.781 -8.727 1 96.06 853 VAL A CA 1
ATOM 6534 C C . VAL A 1 853 ? 17.547 45.312 -7.348 1 96.06 853 VAL A C 1
ATOM 6536 O O . VAL A 1 853 ? 17.391 44.531 -6.402 1 96.06 853 VAL A O 1
ATOM 6539 N N . ASN A 1 854 ? 17.328 46.625 -7.156 1 96.19 854 ASN A N 1
ATOM 6540 C CA . ASN A 1 854 ? 17.016 47.219 -5.859 1 96.19 854 ASN A CA 1
ATOM 6541 C C . ASN A 1 854 ? 15.555 47.656 -5.777 1 96.19 854 ASN A C 1
ATOM 6543 O O . ASN A 1 854 ? 15.203 48.531 -4.973 1 96.19 854 ASN A O 1
ATOM 6547 N N . ILE A 1 855 ? 14.742 47.031 -6.652 1 94.69 855 ILE A N 1
ATOM 6548 C CA . ILE A 1 855 ? 13.312 47.312 -6.609 1 94.69 855 ILE A CA 1
ATOM 6549 C C . ILE A 1 855 ? 12.75 46.938 -5.246 1 94.69 855 ILE A C 1
ATOM 6551 O O . ILE A 1 855 ? 13.156 45.906 -4.664 1 94.69 855 ILE A O 1
ATOM 6555 N N . ARG A 1 856 ? 11.758 47.719 -4.699 1 94.44 856 ARG A N 1
ATOM 6556 C CA . ARG A 1 856 ? 11.289 47.531 -3.332 1 94.44 856 ARG A CA 1
ATOM 6557 C C . ARG A 1 856 ? 9.844 47.031 -3.312 1 94.44 856 ARG A C 1
ATOM 6559 O O . ARG A 1 856 ? 9.062 47.344 -4.211 1 94.44 856 ARG A O 1
ATOM 6566 N N . PHE A 1 857 ? 9.57 46.281 -2.295 1 94.94 857 PHE A N 1
ATOM 6567 C CA . PHE A 1 857 ? 8.219 45.812 -2.064 1 94.94 857 PHE A CA 1
ATOM 6568 C C . PHE A 1 857 ? 7.352 46.875 -1.427 1 94.94 857 PHE A C 1
ATOM 6570 O O . PHE A 1 857 ? 7.812 47.625 -0.547 1 94.94 857 PHE A O 1
ATOM 6577 N N . GLU A 1 858 ? 6.148 46.969 -1.864 1 91.75 858 GLU A N 1
ATOM 6578 C CA . GLU A 1 858 ? 5.207 47.938 -1.311 1 91.75 858 GLU A CA 1
ATOM 6579 C C . GLU A 1 858 ? 4.027 47.25 -0.638 1 91.75 858 GLU A C 1
ATOM 6581 O O . GLU A 1 858 ? 3.699 46.094 -0.981 1 91.75 858 GLU A O 1
ATOM 6586 N N . ALA A 1 859 ? 3.406 47.906 0.319 1 88.19 859 ALA A N 1
ATOM 6587 C CA . ALA A 1 859 ? 2.377 47.312 1.171 1 88.19 859 ALA A CA 1
ATOM 6588 C C . ALA A 1 859 ? 1.15 46.906 0.355 1 88.19 859 ALA A C 1
ATOM 6590 O O . ALA A 1 859 ? 0.458 45.969 0.691 1 88.19 859 ALA A O 1
ATOM 6591 N N . ASP A 1 860 ? 0.864 47.562 -0.756 1 84.44 860 ASP A N 1
ATOM 6592 C CA . ASP A 1 860 ? -0.363 47.312 -1.507 1 84.44 860 ASP A CA 1
ATOM 6593 C C . ASP A 1 860 ? -0.131 46.281 -2.607 1 84.44 860 ASP A C 1
ATOM 6595 O O . ASP A 1 860 ? -1.034 45.969 -3.393 1 84.44 860 ASP A O 1
ATOM 6599 N N . MET A 1 861 ? 1.027 45.719 -2.652 1 88.06 861 MET A N 1
ATOM 6600 C CA . MET A 1 861 ? 1.336 44.75 -3.697 1 88.06 861 MET A CA 1
ATOM 6601 C C . MET A 1 861 ? 0.731 43.375 -3.369 1 88.06 861 MET A C 1
ATOM 6603 O O . MET A 1 861 ? 0.637 43 -2.199 1 88.06 861 MET A O 1
ATOM 6607 N N . VAL A 1 862 ? 0.257 42.688 -4.41 1 85.12 862 VAL A N 1
ATOM 6608 C CA . VAL A 1 862 ? -0.381 41.406 -4.258 1 85.12 862 VAL A CA 1
ATOM 6609 C C . VAL A 1 862 ? 0.467 40.312 -4.934 1 85.12 862 VAL A C 1
ATOM 6611 O O . VAL A 1 862 ? 0.899 40.5 -6.078 1 85.12 862 VAL A O 1
ATOM 6614 N N . ASP A 1 863 ? 0.696 39.25 -4.219 1 85.75 863 ASP A N 1
ATOM 6615 C CA . ASP A 1 863 ? 1.506 38.125 -4.734 1 85.75 863 ASP A CA 1
ATOM 6616 C C . ASP A 1 863 ? 0.688 37.25 -5.66 1 85.75 863 ASP A C 1
ATOM 6618 O O . ASP A 1 863 ? -0.532 37.125 -5.516 1 85.75 863 ASP A O 1
ATOM 6622 N N . LYS A 1 864 ? 1.422 36.625 -6.617 1 84.44 864 LYS A N 1
ATOM 6623 C CA . LYS A 1 864 ? 0.883 35.562 -7.457 1 84.44 864 LYS A CA 1
ATOM 6624 C C . LYS A 1 864 ? 1.659 34.281 -7.262 1 84.44 864 LYS A C 1
ATOM 6626 O O . LYS A 1 864 ? 2.854 34.188 -7.555 1 84.44 864 LYS A O 1
ATOM 6631 N N . PRO A 1 865 ? 0.984 33.312 -6.812 1 83.81 865 PRO A N 1
ATOM 6632 C CA . PRO A 1 865 ? -0.437 33.156 -6.484 1 83.81 865 PRO A CA 1
ATOM 6633 C C . PRO A 1 865 ? -0.82 33.875 -5.191 1 83.81 865 PRO A C 1
ATOM 6635 O O . PRO A 1 865 ? 0.035 34.125 -4.336 1 83.81 865 PRO A O 1
ATOM 6638 N N . ARG A 1 866 ? -2.037 34.156 -5.156 1 78 866 ARG A N 1
ATOM 6639 C CA . ARG A 1 866 ? -2.543 34.812 -3.953 1 78 866 ARG A CA 1
ATOM 6640 C C . ARG A 1 866 ? -2.535 33.844 -2.766 1 78 866 ARG A C 1
ATOM 6642 O O . ARG A 1 866 ? -2.896 32.688 -2.902 1 78 866 ARG A O 1
ATOM 6649 N N . VAL A 1 867 ? -1.877 34.344 -1.729 1 76.12 867 VAL A N 1
ATOM 6650 C CA . VAL A 1 867 ? -1.824 33.531 -0.518 1 76.12 867 VAL A CA 1
ATOM 6651 C C . VAL A 1 867 ? -2.902 34 0.461 1 76.12 867 VAL A C 1
ATOM 6653 O O . VAL A 1 867 ? -2.898 35.125 0.902 1 76.12 867 VAL A O 1
ATOM 6656 N N . TYR A 1 868 ? -3.838 33.188 0.804 1 66.88 868 TYR A N 1
ATOM 6657 C CA . TYR A 1 868 ? -4.98 33.531 1.63 1 66.88 868 TYR A CA 1
ATOM 6658 C C . TYR A 1 868 ? -4.715 33.25 3.098 1 66.88 868 TYR A C 1
ATOM 6660 O O . TYR A 1 868 ? -5.113 34 3.98 1 66.88 868 TYR A O 1
ATOM 6668 N N . TYR A 1 869 ? -4.125 32.031 3.408 1 69.81 869 TYR A N 1
ATOM 6669 C CA . TYR A 1 869 ? -3.836 31.625 4.773 1 69.81 869 TYR A CA 1
ATOM 6670 C C . TYR A 1 869 ? -2.367 31.25 4.93 1 69.81 869 TYR A C 1
ATOM 6672 O O . TYR A 1 869 ? -1.804 30.562 4.07 1 69.81 869 TYR A O 1
ATOM 6680 N N . GLN A 1 870 ? -1.773 31.906 5.809 1 73.5 870 GLN A N 1
ATOM 6681 C CA . GLN A 1 870 ? -0.37 31.578 6.047 1 73.5 870 GLN A CA 1
ATOM 6682 C C . GLN A 1 870 ? -0.081 31.453 7.539 1 73.5 870 GLN A C 1
ATOM 6684 O O . GLN A 1 870 ? -0.797 32.031 8.367 1 73.5 870 GLN A O 1
ATOM 6689 N N . SER A 1 871 ? 0.741 30.609 7.82 1 74.69 871 SER A N 1
ATOM 6690 C CA . SER A 1 871 ? 1.232 30.531 9.188 1 74.69 871 SER A CA 1
ATOM 6691 C C . SER A 1 871 ? 1.924 31.828 9.609 1 74.69 871 SER A C 1
ATOM 6693 O O . SER A 1 871 ? 2.326 32.625 8.766 1 74.69 871 SER A O 1
ATOM 6695 N N . THR A 1 872 ? 1.99 32.031 10.836 1 72.56 872 THR A N 1
ATOM 6696 C CA . THR A 1 872 ? 2.672 33.219 11.359 1 72.56 872 THR A CA 1
ATOM 6697 C C . THR A 1 872 ? 4.133 33.219 10.922 1 72.56 872 THR A C 1
ATOM 6699 O O . THR A 1 872 ? 4.695 34.281 10.656 1 72.56 872 THR A O 1
ATOM 6702 N N . MET A 1 873 ? 4.637 32.094 10.773 1 76 873 MET A N 1
ATOM 6703 C CA . MET A 1 873 ? 6.031 32 10.359 1 76 873 MET A CA 1
ATOM 6704 C C . MET A 1 873 ? 6.191 32.406 8.891 1 76 873 MET A C 1
ATOM 6706 O O . MET A 1 873 ? 7.156 33.062 8.516 1 76 873 MET A O 1
ATOM 6710 N N . ALA A 1 874 ? 5.27 31.922 8.156 1 77.94 874 ALA A N 1
ATOM 6711 C CA . ALA A 1 874 ? 5.312 32.25 6.738 1 77.94 874 ALA A CA 1
ATOM 6712 C C . ALA A 1 874 ? 5.09 33.75 6.523 1 77.94 874 ALA A C 1
ATOM 6714 O O . ALA A 1 874 ? 5.691 34.375 5.633 1 77.94 874 ALA A O 1
ATOM 6715 N N . LEU A 1 875 ? 4.254 34.344 7.344 1 78.25 875 LEU A N 1
ATOM 6716 C CA . LEU A 1 875 ? 3.98 35.75 7.258 1 78.25 875 LEU A CA 1
ATOM 6717 C C . LEU A 1 875 ? 5.199 36.562 7.676 1 78.25 875 LEU A C 1
ATOM 6719 O O . LEU A 1 875 ? 5.484 37.625 7.09 1 78.25 875 LEU A O 1
ATOM 6723 N N . ALA A 1 876 ? 5.836 36 8.625 1 78.25 876 ALA A N 1
ATOM 6724 C CA . ALA A 1 876 ? 7.027 36.688 9.109 1 78.25 876 ALA A CA 1
ATOM 6725 C C . ALA A 1 876 ? 8.141 36.656 8.07 1 78.25 876 ALA A C 1
ATOM 6727 O O . ALA A 1 876 ? 8.938 37.594 7.969 1 78.25 876 ALA A O 1
ATOM 6728 N N . ARG A 1 877 ? 8.117 35.688 7.246 1 83.19 877 ARG A N 1
ATOM 6729 C CA . ARG A 1 877 ? 9.188 35.5 6.262 1 83.19 877 ARG A CA 1
ATOM 6730 C C . ARG A 1 877 ? 8.859 36.219 4.961 1 83.19 877 ARG A C 1
ATOM 6732 O O . ARG A 1 877 ? 9.742 36.438 4.129 1 83.19 877 ARG A O 1
ATOM 6739 N N . HIS A 1 878 ? 7.684 36.625 4.922 1 87.81 878 HIS A N 1
ATOM 6740 C CA . HIS A 1 878 ? 7.25 37.312 3.699 1 87.81 878 HIS A CA 1
ATOM 6741 C C . HIS A 1 878 ? 7.824 38.719 3.607 1 87.81 878 HIS A C 1
ATOM 6743 O O . HIS A 1 878 ? 8.25 39.281 4.613 1 87.81 878 HIS A O 1
ATOM 6749 N N . TYR A 1 879 ? 7.785 39.25 2.42 1 91.75 879 TYR A N 1
ATOM 6750 C CA . TYR A 1 879 ? 8.266 40.594 2.186 1 91.75 879 TYR A CA 1
ATOM 6751 C C . TYR A 1 879 ? 7.527 41.594 3.07 1 91.75 879 TYR A C 1
ATOM 6753 O O . TYR A 1 879 ? 6.316 41.5 3.271 1 91.75 879 TYR A O 1
ATOM 6761 N N . LYS A 1 880 ? 8.297 42.531 3.635 1 92.38 880 LYS A N 1
ATOM 6762 C CA . LYS A 1 880 ? 7.762 43.688 4.336 1 92.38 880 LYS A CA 1
ATOM 6763 C C . LYS A 1 880 ? 7.926 44.969 3.504 1 92.38 880 LYS A C 1
ATOM 6765 O O . LYS A 1 880 ? 8.742 45 2.576 1 92.38 880 LYS A O 1
ATOM 6770 N N . PRO A 1 881 ? 7.102 45.969 3.822 1 94.69 881 PRO A N 1
ATOM 6771 C CA . PRO A 1 881 ? 7.242 47.188 3.035 1 94.69 881 PRO A CA 1
ATOM 6772 C C . PRO A 1 881 ? 8.664 47.75 3.061 1 94.69 881 PRO A C 1
ATOM 6774 O O . PRO A 1 881 ? 9.266 47.875 4.133 1 94.69 881 PRO A O 1
ATOM 6777 N N . GLY A 1 882 ? 9.172 47.969 1.887 1 95.69 882 GLY A N 1
ATOM 6778 C CA . GLY A 1 882 ? 10.508 48.531 1.752 1 95.69 882 GLY A CA 1
ATOM 6779 C C . GLY A 1 882 ? 11.57 47.5 1.507 1 95.69 882 GLY A C 1
ATOM 6780 O O . GLY A 1 882 ? 12.719 47.812 1.201 1 95.69 882 GLY A O 1
ATOM 6781 N N . ASP A 1 883 ? 11.25 46.281 1.532 1 96.19 883 ASP A N 1
ATOM 6782 C CA . ASP A 1 883 ? 12.203 45.188 1.354 1 96.19 883 ASP A CA 1
ATOM 6783 C C . ASP A 1 883 ? 12.68 45.094 -0.094 1 96.19 883 ASP A C 1
ATOM 6785 O O . ASP A 1 883 ? 11.906 45.344 -1.022 1 96.19 883 ASP A O 1
ATOM 6789 N N . THR A 1 884 ? 13.906 44.812 -0.28 1 96.88 884 THR A N 1
ATOM 6790 C CA . THR A 1 884 ? 14.445 44.375 -1.564 1 96.88 884 THR A CA 1
ATOM 6791 C C . THR A 1 884 ? 14.57 42.844 -1.621 1 96.88 884 THR A C 1
ATOM 6793 O O . THR A 1 884 ? 14.258 42.156 -0.647 1 96.88 884 THR A O 1
ATOM 6796 N N . ILE A 1 885 ? 14.938 42.344 -2.795 1 97 885 ILE A N 1
ATOM 6797 C CA . ILE A 1 885 ? 15.094 40.906 -2.955 1 97 885 ILE A CA 1
ATOM 6798 C C . ILE A 1 885 ? 16.156 40.375 -1.989 1 97 885 ILE A C 1
ATOM 6800 O O . ILE A 1 885 ? 16.062 39.25 -1.487 1 97 885 ILE A O 1
ATOM 6804 N N . LEU A 1 886 ? 17.172 41.188 -1.628 1 96.94 886 LEU A N 1
ATOM 6805 C CA . LEU A 1 886 ? 18.234 40.781 -0.725 1 96.94 886 LEU A CA 1
ATOM 6806 C C . LEU A 1 886 ? 17.703 40.562 0.688 1 96.94 886 LEU A C 1
ATOM 6808 O O . LEU A 1 886 ? 18.203 39.688 1.414 1 96.94 886 LEU A O 1
ATOM 6812 N N . HIS A 1 887 ? 16.719 41.375 1.133 1 95.31 887 HIS A N 1
ATOM 6813 C CA . HIS A 1 887 ? 16.109 41.156 2.445 1 95.31 887 HIS A CA 1
ATOM 6814 C C . HIS A 1 887 ? 15.516 39.781 2.574 1 95.31 887 HIS A C 1
ATOM 6816 O O . HIS A 1 887 ? 15.656 39.125 3.613 1 95.31 887 HIS A O 1
ATOM 6822 N N . GLN A 1 888 ? 14.844 39.375 1.505 1 93.12 888 GLN A N 1
ATOM 6823 C CA . GLN A 1 888 ? 14.203 38.062 1.49 1 93.12 888 GLN A CA 1
ATOM 6824 C C . GLN A 1 888 ? 15.234 36.938 1.479 1 93.12 888 GLN A C 1
ATOM 6826 O O . GLN A 1 888 ? 15.125 35.969 2.24 1 93.12 888 GLN A O 1
ATOM 6831 N N . LEU A 1 889 ? 16.172 37.031 0.64 1 95.19 889 LEU A N 1
ATOM 6832 C CA . LEU A 1 889 ? 17.188 36 0.5 1 95.19 889 LEU A CA 1
ATOM 6833 C C . LEU A 1 889 ? 18.062 35.906 1.742 1 95.19 889 LEU A C 1
ATOM 6835 O O . LEU A 1 889 ? 18.578 34.844 2.086 1 95.19 889 LEU A O 1
ATOM 6839 N N . ALA A 1 890 ? 18.219 37 2.441 1 94.88 890 ALA A N 1
ATOM 6840 C CA . ALA A 1 890 ? 19.094 37.094 3.609 1 94.88 890 ALA A CA 1
ATOM 6841 C C . ALA A 1 890 ? 18.562 36.25 4.758 1 94.88 890 ALA A C 1
ATOM 6843 O O . ALA A 1 890 ? 19.297 35.906 5.684 1 94.88 890 ALA A O 1
ATOM 6844 N N . GLN A 1 891 ? 17.359 35.938 4.73 1 90.75 891 GLN A N 1
ATOM 6845 C CA . GLN A 1 891 ? 16.797 35.094 5.762 1 90.75 891 GLN A CA 1
ATOM 6846 C C . GLN A 1 891 ? 17.469 33.719 5.762 1 90.75 891 GLN A C 1
ATOM 6848 O O . GLN A 1 891 ? 17.453 33 6.777 1 90.75 891 GLN A O 1
ATOM 6853 N N . GLY A 1 892 ? 17.969 33.344 4.609 1 90.06 892 GLY A N 1
ATOM 6854 C CA . GLY A 1 892 ? 18.766 32.125 4.516 1 90.06 892 GLY A CA 1
ATOM 6855 C C . GLY A 1 892 ? 17.953 30.859 4.715 1 90.06 892 GLY A C 1
ATOM 6856 O O . GLY A 1 892 ? 18.422 29.906 5.336 1 90.06 892 GLY A O 1
ATOM 6857 N N . THR A 1 893 ? 16.734 30.797 4.219 1 88.69 893 THR A N 1
ATOM 6858 C CA . THR A 1 893 ? 15.836 29.672 4.414 1 88.69 893 THR A CA 1
ATOM 6859 C C . THR A 1 893 ? 16.203 28.516 3.486 1 88.69 893 THR A C 1
ATOM 6861 O O . THR A 1 893 ? 15.938 27.344 3.797 1 88.69 893 THR A O 1
ATOM 6864 N N . HIS A 1 894 ? 16.797 28.828 2.297 1 93.81 894 HIS A N 1
ATOM 6865 C CA . HIS A 1 894 ? 17.094 27.797 1.313 1 93.81 894 HIS A CA 1
ATOM 6866 C C . HIS A 1 894 ? 18.547 27.859 0.851 1 93.81 894 HIS A C 1
ATOM 6868 O O . HIS A 1 894 ? 19.141 28.938 0.818 1 93.81 894 HIS A O 1
ATOM 6874 N N . TRP A 1 895 ? 19.062 26.797 0.456 1 95.56 895 TRP A N 1
ATOM 6875 C CA . TRP A 1 895 ? 20.469 26.641 0.075 1 95.56 895 TRP A CA 1
ATOM 6876 C C . TRP A 1 895 ? 20.812 27.547 -1.099 1 95.56 895 TRP A C 1
ATOM 6878 O O . TRP A 1 895 ? 21.891 28.156 -1.118 1 95.56 895 TRP A O 1
ATOM 6888 N N . TRP A 1 896 ? 19.938 27.688 -2.127 1 95.62 896 TRP A N 1
ATOM 6889 C CA . TRP A 1 896 ? 20.281 28.375 -3.371 1 95.62 896 TRP A CA 1
ATOM 6890 C C . TRP A 1 896 ? 20.344 29.875 -3.162 1 95.62 896 TRP A C 1
ATOM 6892 O O . TRP A 1 896 ? 20.875 30.609 -4.012 1 95.62 896 TRP A O 1
ATOM 6902 N N . TYR A 1 897 ? 19.875 30.406 -1.971 1 95.81 897 TYR A N 1
ATOM 6903 C CA . TYR A 1 897 ? 19.938 31.828 -1.668 1 95.81 897 TYR A CA 1
ATOM 6904 C C . TYR A 1 897 ? 21.375 32.312 -1.649 1 95.81 897 TYR A C 1
ATOM 6906 O O . TYR A 1 897 ? 21.641 33.469 -1.974 1 95.81 897 TYR A O 1
ATOM 6914 N N . LYS A 1 898 ? 22.328 31.469 -1.244 1 95.06 898 LYS A N 1
ATOM 6915 C CA . LYS A 1 898 ? 23.734 31.859 -1.168 1 95.06 898 LYS A CA 1
ATOM 6916 C C . LYS A 1 898 ? 24.25 32.344 -2.521 1 95.06 898 LYS A C 1
ATOM 6918 O O . LYS A 1 898 ? 24.812 33.438 -2.627 1 95.06 898 LYS A O 1
ATOM 6923 N N . GLY A 1 899 ? 23.938 31.438 -3.502 1 95.69 899 GLY A N 1
ATOM 6924 C CA . GLY A 1 899 ? 24.375 31.797 -4.844 1 95.69 899 GLY A CA 1
ATOM 6925 C C . GLY A 1 899 ? 23.672 33.031 -5.398 1 95.69 899 GLY A C 1
ATOM 6926 O O . GLY A 1 899 ? 24.281 33.812 -6.117 1 95.69 899 GLY A O 1
ATOM 6927 N N . ALA A 1 900 ? 22.422 33.219 -5.07 1 97.38 900 ALA A N 1
ATOM 6928 C CA . ALA A 1 900 ? 21.641 34.344 -5.562 1 97.38 900 ALA A CA 1
ATOM 6929 C C . ALA A 1 900 ? 22.125 35.656 -4.953 1 97.38 900 ALA A C 1
ATOM 6931 O O . ALA A 1 900 ? 22.219 36.688 -5.645 1 97.38 900 ALA A O 1
ATOM 6932 N N . ILE A 1 901 ? 22.469 35.688 -3.621 1 97.75 901 ILE A N 1
ATOM 6933 C CA . ILE A 1 901 ? 22.953 36.875 -2.947 1 97.75 901 ILE A CA 1
ATOM 6934 C C . ILE A 1 901 ? 24.297 37.312 -3.541 1 97.75 901 ILE A C 1
ATOM 6936 O O . ILE A 1 901 ? 24.516 38.5 -3.842 1 97.75 901 ILE A O 1
ATOM 6940 N N . ARG A 1 902 ? 25.219 36.344 -3.746 1 97.19 902 ARG A N 1
ATOM 6941 C CA . ARG A 1 902 ? 26.516 36.656 -4.344 1 97.19 902 ARG A CA 1
ATOM 6942 C C . ARG A 1 902 ? 26.359 37.281 -5.719 1 97.19 902 ARG A C 1
ATOM 6944 O O . ARG A 1 902 ? 27 38.281 -6.023 1 97.19 902 ARG A O 1
ATOM 6951 N N . TYR A 1 903 ? 25.453 36.688 -6.516 1 97.62 903 TYR A N 1
ATOM 6952 C CA . TYR A 1 903 ? 25.219 37.156 -7.871 1 97.62 903 TYR A CA 1
ATOM 6953 C C . TYR A 1 903 ? 24.641 38.594 -7.859 1 97.62 903 TYR A C 1
ATOM 6955 O O . TYR A 1 903 ? 25.078 39.438 -8.625 1 97.62 903 TYR A O 1
ATOM 6963 N N . LEU A 1 904 ? 23.641 38.812 -7.031 1 97.81 904 LEU A N 1
ATOM 6964 C CA . LEU A 1 904 ? 22.969 40.094 -6.988 1 97.81 904 LEU A CA 1
ATOM 6965 C C . LEU A 1 904 ? 23.906 41.188 -6.492 1 97.81 904 LEU A C 1
ATOM 6967 O O . LEU A 1 904 ? 23.844 42.344 -6.965 1 97.81 904 LEU A O 1
ATOM 6971 N N . LEU A 1 905 ? 24.781 40.875 -5.484 1 97.5 905 LEU A N 1
ATOM 6972 C CA . LEU A 1 905 ? 25.766 41.844 -4.988 1 97.5 905 LEU A CA 1
ATOM 6973 C C . LEU A 1 905 ? 26.75 42.219 -6.082 1 97.5 905 LEU A C 1
ATOM 6975 O O . LEU A 1 905 ? 27.172 43.375 -6.184 1 97.5 905 LEU A O 1
ATOM 6979 N N . GLU A 1 906 ? 27.125 41.281 -6.941 1 96.62 906 GLU A N 1
ATOM 6980 C CA . GLU A 1 906 ? 28.047 41.531 -8.047 1 96.62 906 GLU A CA 1
ATOM 6981 C C . GLU A 1 906 ? 27.391 42.375 -9.141 1 96.62 906 GLU A C 1
ATOM 6983 O O . GLU A 1 906 ? 28.078 43.031 -9.922 1 96.62 906 GLU A O 1
ATOM 6988 N N . HIS A 1 907 ? 26.062 42.406 -9.172 1 97.06 907 HIS A N 1
ATOM 6989 C CA . HIS A 1 907 ? 25.359 43.094 -10.25 1 97.06 907 HIS A CA 1
ATOM 6990 C C . HIS A 1 907 ? 24.594 44.312 -9.727 1 97.06 907 HIS A C 1
ATOM 6992 O O . HIS A 1 907 ? 23.5 44.625 -10.195 1 97.06 907 HIS A O 1
ATOM 6998 N N . GLY A 1 908 ? 25.047 44.844 -8.625 1 94.75 908 GLY A N 1
ATOM 6999 C CA . GLY A 1 908 ? 24.578 46.156 -8.211 1 94.75 908 GLY A CA 1
ATOM 7000 C C . GLY A 1 908 ? 23.594 46.094 -7.062 1 94.75 908 GLY A C 1
ATOM 7001 O O . GLY A 1 908 ? 22.969 47.094 -6.719 1 94.75 908 GLY A O 1
ATOM 7002 N N . GLY A 1 909 ? 23.406 44.969 -6.48 1 96.94 909 GLY A N 1
ATOM 7003 C CA . GLY A 1 909 ? 22.562 44.906 -5.293 1 96.94 909 GLY A CA 1
ATOM 7004 C C . GLY A 1 909 ? 23.125 45.688 -4.121 1 96.94 909 GLY A C 1
ATOM 7005 O O . GLY A 1 909 ? 24.328 45.625 -3.857 1 96.94 909 GLY A O 1
ATOM 7006 N N . ASP A 1 910 ? 22.281 46.469 -3.412 1 97 910 ASP A N 1
ATOM 7007 C CA . ASP A 1 910 ? 22.703 47.25 -2.271 1 97 910 ASP A CA 1
ATOM 7008 C C . ASP A 1 910 ? 22.531 46.5 -0.964 1 97 910 ASP A C 1
ATOM 7010 O O . ASP A 1 910 ? 21.422 46.281 -0.498 1 97 910 ASP A O 1
ATOM 7014 N N . PRO A 1 911 ? 23.625 46.062 -0.388 1 97.06 911 PRO A N 1
ATOM 7015 C CA . PRO A 1 911 ? 23.531 45.312 0.852 1 97.06 911 PRO A CA 1
ATOM 7016 C C . PRO A 1 911 ? 23.094 46.156 2.043 1 97.06 911 PRO A C 1
ATOM 7018 O O . PRO A 1 911 ? 22.766 45.625 3.102 1 97.06 911 PRO A O 1
ATOM 7021 N N . ASN A 1 912 ? 23.031 47.5 1.882 1 97 912 ASN A N 1
ATOM 7022 C CA . ASN A 1 912 ? 22.703 48.375 2.984 1 97 912 ASN A CA 1
ATOM 7023 C C . ASN A 1 912 ? 21.344 49.062 2.764 1 97 912 ASN A C 1
ATOM 7025 O O . ASN A 1 912 ? 21.047 50.062 3.404 1 97 912 ASN A O 1
ATOM 7029 N N . ALA A 1 913 ? 20.609 48.5 1.813 1 96.81 913 ALA A N 1
ATOM 7030 C CA . ALA A 1 913 ? 19.266 49 1.605 1 96.81 913 ALA A CA 1
ATOM 7031 C C . ALA A 1 913 ? 18.422 48.875 2.867 1 96.81 913 ALA A C 1
ATOM 7033 O O . ALA A 1 913 ? 18.469 47.844 3.535 1 96.81 913 ALA A O 1
ATOM 7034 N N . ARG A 1 914 ? 17.672 49.906 3.287 1 96.12 914 ARG A N 1
ATOM 7035 C CA . ARG A 1 914 ? 16.844 49.875 4.492 1 96.12 914 ARG A CA 1
ATOM 7036 C C . ARG A 1 914 ? 15.367 49.781 4.145 1 96.12 914 ARG A C 1
ATOM 7038 O O . ARG A 1 914 ? 14.883 50.469 3.258 1 96.12 914 ARG A O 1
ATOM 7045 N N . ASN A 1 915 ? 14.703 48.906 4.738 1 95.38 915 ASN A N 1
ATOM 7046 C CA . ASN A 1 915 ? 13.266 48.844 4.539 1 95.38 915 ASN A CA 1
ATOM 7047 C C . ASN A 1 915 ? 12.539 49.875 5.422 1 95.38 915 ASN A C 1
ATOM 7049 O O . ASN A 1 915 ? 13.164 50.75 5.996 1 95.38 915 ASN A O 1
ATOM 7053 N N . ASP A 1 916 ? 11.203 49.781 5.566 1 93.94 916 ASP A N 1
ATOM 7054 C CA . ASP A 1 916 ? 10.406 50.75 6.289 1 93.94 916 ASP A CA 1
ATOM 7055 C C . ASP A 1 916 ? 10.641 50.656 7.793 1 93.94 916 ASP A C 1
ATOM 7057 O O . ASP A 1 916 ? 10.391 51.625 8.531 1 93.94 916 ASP A O 1
ATOM 7061 N N . GLN A 1 917 ? 11.172 49.594 8.203 1 92.06 917 GLN A N 1
ATOM 7062 C CA . GLN A 1 917 ? 11.5 49.406 9.609 1 92.06 917 GLN A CA 1
ATOM 7063 C C . GLN A 1 917 ? 12.969 49.75 9.883 1 92.06 917 GLN A C 1
ATOM 7065 O O . GLN A 1 917 ? 13.461 49.531 11 1 92.06 917 GLN A O 1
ATOM 7070 N N . GLY A 1 918 ? 13.633 50.156 8.844 1 92.88 918 GLY A N 1
ATOM 7071 C CA . GLY A 1 918 ? 15.039 50.531 8.961 1 92.88 918 GLY A CA 1
ATOM 7072 C C . GLY A 1 918 ? 15.969 49.344 8.961 1 92.88 918 GLY A C 1
ATOM 7073 O O . GLY A 1 918 ? 17.172 49.5 9.195 1 92.88 918 GLY A O 1
ATOM 7074 N N . LYS A 1 919 ? 15.492 48.219 8.656 1 94.62 919 LYS A N 1
ATOM 7075 C CA . LYS A 1 919 ? 16.297 47 8.695 1 94.62 919 LYS A CA 1
ATOM 7076 C C . LYS A 1 919 ? 17.047 46.781 7.383 1 94.62 919 LYS A C 1
ATOM 7078 O O . LYS A 1 919 ? 16.484 47 6.305 1 94.62 919 LYS A O 1
ATOM 7083 N N . THR A 1 920 ? 18.266 46.469 7.504 1 96.38 920 THR A N 1
ATOM 7084 C CA . THR A 1 920 ? 19.078 46.062 6.355 1 96.38 920 THR A CA 1
ATOM 7085 C C . THR A 1 920 ? 19.016 44.562 6.141 1 96.38 920 THR A C 1
ATOM 7087 O O . THR A 1 920 ? 18.531 43.844 7.004 1 96.38 920 THR A O 1
ATOM 7090 N N . PRO A 1 921 ? 19.391 44.062 4.945 1 95.94 921 PRO A N 1
ATOM 7091 C CA . PRO A 1 921 ? 19.438 42.594 4.746 1 95.94 921 PRO A CA 1
ATOM 7092 C C . PRO A 1 921 ? 20.266 41.875 5.809 1 95.94 921 PRO A C 1
ATOM 7094 O O . PRO A 1 921 ? 19.953 40.75 6.191 1 95.94 921 PRO A O 1
ATOM 7097 N N . LEU A 1 922 ? 21.266 42.531 6.336 1 95.88 922 LEU A N 1
ATOM 7098 C CA . LEU A 1 922 ? 22.094 41.938 7.383 1 95.88 922 LEU A CA 1
ATOM 7099 C C . LEU A 1 922 ? 21.297 41.75 8.664 1 95.88 922 LEU A C 1
ATOM 7101 O O . LEU A 1 922 ? 21.5 40.75 9.375 1 95.88 922 LEU A O 1
ATOM 7105 N N . CYS A 1 923 ? 20.391 42.688 8.992 1 93.31 923 CYS A N 1
ATOM 7106 C CA . CYS A 1 923 ? 19.5 42.5 10.141 1 93.31 923 CYS A CA 1
ATOM 7107 C C . CYS A 1 923 ? 18.688 41.219 10.023 1 93.31 923 CYS A C 1
ATOM 7109 O O . CYS A 1 923 ? 18.531 40.5 11.008 1 93.31 923 CYS A O 1
ATOM 7111 N N . ASN A 1 924 ? 18.203 40.969 8.836 1 92.38 924 ASN A N 1
ATOM 7112 C CA . ASN A 1 924 ? 17.422 39.75 8.609 1 92.38 924 ASN A CA 1
ATOM 7113 C C . ASN A 1 924 ? 18.281 38.5 8.734 1 92.38 924 ASN A C 1
ATOM 7115 O O . ASN A 1 924 ? 17.812 37.469 9.188 1 92.38 924 ASN A O 1
ATOM 7119 N N . ALA A 1 925 ? 19.484 38.562 8.297 1 93.81 925 ALA A N 1
ATOM 7120 C CA . ALA A 1 925 ? 20.391 37.438 8.273 1 93.81 925 ALA A CA 1
ATOM 7121 C C . ALA A 1 925 ? 20.75 37 9.695 1 93.81 925 ALA A C 1
ATOM 7123 O O . ALA A 1 925 ? 20.953 35.812 9.953 1 93.81 925 ALA A O 1
ATOM 7124 N N . VAL A 1 926 ? 20.828 37.938 10.633 1 92.69 926 VAL A N 1
ATOM 7125 C CA . VAL A 1 926 ? 21.359 37.625 11.953 1 92.69 926 VAL A CA 1
ATOM 7126 C C . VAL A 1 926 ? 20.219 37.469 12.945 1 92.69 926 VAL A C 1
ATOM 7128 O O . VAL A 1 926 ? 20.438 37.031 14.078 1 92.69 926 VAL A O 1
ATOM 7131 N N . SER A 1 927 ? 19.031 37.719 12.492 1 86 927 SER A N 1
ATOM 7132 C CA . SER A 1 927 ? 17.891 37.594 13.391 1 86 927 SER A CA 1
ATOM 7133 C C . SER A 1 927 ? 17.703 36.188 13.891 1 86 927 SER A C 1
ATOM 7135 O O . SER A 1 927 ? 18.156 35.219 13.25 1 86 927 SER A O 1
ATOM 7137 N N . ARG A 1 928 ? 17.125 36.094 14.992 1 80.38 928 ARG A N 1
ATOM 7138 C CA . ARG A 1 928 ? 16.953 34.781 15.633 1 80.38 928 ARG A CA 1
ATOM 7139 C C . ARG A 1 928 ? 16.094 33.875 14.789 1 80.38 928 ARG A C 1
ATOM 7141 O O . ARG A 1 928 ? 15.359 34.312 13.906 1 80.38 928 ARG A O 1
ATOM 7148 N N . ARG A 1 929 ? 16.062 32.531 14.977 1 62.34 929 ARG A N 1
ATOM 7149 C CA . ARG A 1 929 ? 15.703 31.359 14.188 1 62.34 929 ARG A CA 1
ATOM 7150 C C . ARG A 1 929 ? 14.242 31.422 13.742 1 62.34 929 ARG A C 1
ATOM 7152 O O . ARG A 1 929 ? 13.906 30.969 12.648 1 62.34 929 ARG A O 1
ATOM 7159 N N . GLU A 1 930 ? 13.258 31.719 14.438 1 62.97 930 GLU A N 1
ATOM 7160 C CA . GLU A 1 930 ? 11.953 31.594 13.797 1 62.97 930 GLU A CA 1
ATOM 7161 C C . GLU A 1 930 ? 11.977 32.156 12.375 1 62.97 930 GLU A C 1
ATOM 7163 O O . GLU A 1 930 ? 11.297 31.641 11.492 1 62.97 930 GLU A O 1
ATOM 7168 N N . LEU A 1 931 ? 12.922 33.031 12.227 1 60.84 931 LEU A N 1
ATOM 7169 C CA . LEU A 1 931 ? 13.078 33.719 10.953 1 60.84 931 LEU A CA 1
ATOM 7170 C C . LEU A 1 931 ? 14.375 33.281 10.258 1 60.84 931 LEU A C 1
ATOM 7172 O O . LEU A 1 931 ? 14.516 33.438 9.047 1 60.84 931 LEU A O 1
ATOM 7176 N N . GLY A 1 932 ? 15.172 32.75 11.109 1 66.12 932 GLY A N 1
ATOM 7177 C CA . GLY A 1 932 ? 16.484 32.5 10.531 1 66.12 932 GLY A CA 1
ATOM 7178 C C . GLY A 1 932 ? 16.594 31.109 9.922 1 66.12 932 GLY A C 1
ATOM 7179 O O . GLY A 1 932 ? 16.078 30.141 10.469 1 66.12 932 GLY A O 1
ATOM 7180 N N . GLY A 1 933 ? 17.125 31.078 8.789 1 72.56 933 GLY A N 1
ATOM 7181 C CA . GLY A 1 933 ? 17.375 29.828 8.094 1 72.56 933 GLY A CA 1
ATOM 7182 C C . GLY A 1 933 ? 18.578 29.062 8.633 1 72.56 933 GLY A C 1
ATOM 7183 O O . GLY A 1 933 ? 19.219 29.516 9.586 1 72.56 933 GLY A O 1
ATOM 7184 N N . HIS A 1 934 ? 18.844 27.859 8.211 1 78.81 934 HIS A N 1
ATOM 7185 C CA . HIS A 1 934 ? 19.938 27 8.656 1 78.81 934 HIS A CA 1
ATOM 7186 C C . HIS A 1 934 ? 21.281 27.5 8.141 1 78.81 934 HIS A C 1
ATOM 7188 O O . HIS A 1 934 ? 22.328 27.078 8.641 1 78.81 934 HIS A O 1
ATOM 7194 N N . LEU A 1 935 ? 21.266 28.625 7.293 1 87.5 935 LEU A N 1
ATOM 7195 C CA . LEU A 1 935 ? 22.5 29.125 6.684 1 87.5 935 LEU A CA 1
ATOM 7196 C C . LEU A 1 935 ? 22.828 30.516 7.199 1 87.5 935 LEU A C 1
ATOM 7198 O O . LEU A 1 935 ? 23.469 31.297 6.5 1 87.5 935 LEU A O 1
ATOM 7202 N N . GLN A 1 936 ? 22.453 30.812 8.32 1 89.19 936 GLN A N 1
ATOM 7203 C CA . GLN A 1 936 ? 22.594 32.156 8.852 1 89.19 936 GLN A CA 1
ATOM 7204 C C . GLN A 1 936 ? 24.047 32.594 8.859 1 89.19 936 GLN A C 1
ATOM 7206 O O . GLN A 1 936 ? 24.375 33.719 8.445 1 89.19 936 GLN A O 1
ATOM 7211 N N . LEU A 1 937 ? 24.875 31.781 9.328 1 91.06 937 LEU A N 1
ATOM 7212 C CA . LEU A 1 937 ? 26.297 32.125 9.445 1 91.06 937 LEU A CA 1
ATOM 7213 C C . LEU A 1 937 ? 26.906 32.406 8.078 1 91.06 937 LEU A C 1
ATOM 7215 O O . LEU A 1 937 ? 27.594 33.406 7.883 1 91.06 937 LEU A O 1
ATOM 7219 N N . GLU A 1 938 ? 26.609 31.547 7.098 1 92.69 938 GLU A N 1
ATOM 7220 C CA . GLU A 1 938 ? 27.188 31.672 5.758 1 92.69 938 GLU A CA 1
ATOM 7221 C C . GLU A 1 938 ? 26.641 32.906 5.043 1 92.69 938 GLU A C 1
ATOM 7223 O O . GLU A 1 938 ? 27.391 33.656 4.391 1 92.69 938 GLU A O 1
ATOM 7228 N N . ILE A 1 939 ? 25.375 33.156 5.137 1 95.06 939 ILE A N 1
ATOM 7229 C CA . ILE A 1 939 ? 24.734 34.281 4.469 1 95.06 939 ILE A CA 1
ATOM 7230 C C . ILE A 1 939 ? 25.266 35.594 5.055 1 95.06 939 ILE A C 1
ATOM 7232 O O . ILE A 1 939 ? 25.531 36.562 4.32 1 95.06 939 ILE A O 1
ATOM 7236 N N . THR A 1 940 ? 25.391 35.594 6.441 1 95.88 940 THR A N 1
ATOM 7237 C CA . THR A 1 940 ? 25.953 36.781 7.098 1 95.88 940 THR A CA 1
ATOM 7238 C C . THR A 1 940 ? 27.359 37.062 6.586 1 95.88 940 THR A C 1
ATOM 7240 O O . THR A 1 940 ? 27.688 38.219 6.309 1 95.88 940 THR A O 1
ATOM 7243 N N . ARG A 1 941 ? 28.109 36.062 6.457 1 96.5 941 ARG A N 1
ATOM 7244 C CA . ARG A 1 941 ? 29.469 36.219 5.949 1 96.5 941 ARG A CA 1
ATOM 7245 C C . ARG A 1 941 ? 29.453 36.812 4.535 1 96.5 941 ARG A C 1
ATOM 7247 O O . ARG A 1 941 ? 30.219 37.719 4.223 1 96.5 941 ARG A O 1
ATOM 7254 N N . ILE A 1 942 ? 28.594 36.312 3.633 1 97 942 ILE A N 1
ATOM 7255 C CA . ILE A 1 942 ? 28.516 36.75 2.24 1 97 942 ILE A CA 1
ATOM 7256 C C . ILE A 1 942 ? 28.094 38.219 2.174 1 97 942 ILE A C 1
ATOM 7258 O O . ILE A 1 942 ? 28.641 39 1.374 1 97 942 ILE A O 1
ATOM 7262 N N . LEU A 1 943 ? 27.141 38.625 2.982 1 97.5 943 LEU A N 1
ATOM 7263 C CA . LEU A 1 943 ? 26.656 40 2.992 1 97.5 943 LEU A CA 1
ATOM 7264 C C . LEU A 1 943 ? 27.75 40.938 3.465 1 97.5 943 LEU A C 1
ATOM 7266 O O . LEU 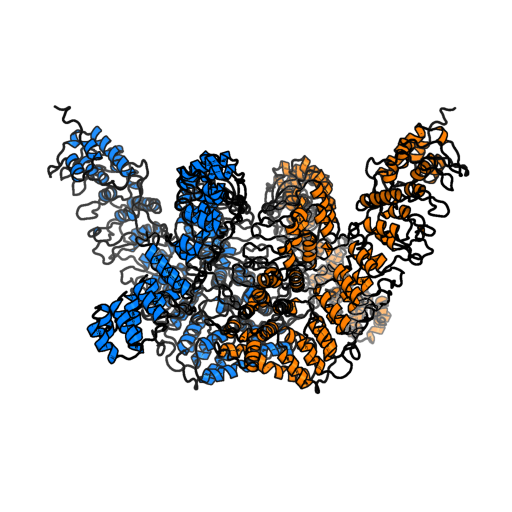A 1 943 ? 27.938 42.031 2.893 1 97.5 943 LEU A O 1
ATOM 7270 N N . LEU A 1 944 ? 28.5 40.562 4.547 1 97.5 944 LEU A N 1
ATOM 7271 C CA . LEU A 1 944 ? 29.578 41.375 5.078 1 97.5 944 LEU A CA 1
ATOM 7272 C C . LEU A 1 944 ? 30.703 41.531 4.062 1 97.5 944 LEU A C 1
ATOM 7274 O O . LEU A 1 944 ? 31.25 42.625 3.881 1 97.5 944 LEU A O 1
ATOM 7278 N N . GLU A 1 945 ? 31.047 40.469 3.408 1 96.62 945 GLU A N 1
ATOM 7279 C CA . GLU A 1 945 ? 32.062 40.5 2.361 1 96.62 945 GLU A CA 1
ATOM 7280 C C . GLU A 1 945 ? 31.594 41.344 1.173 1 96.62 945 GLU A C 1
ATOM 7282 O O . GLU A 1 945 ? 32.406 41.875 0.424 1 96.62 945 GLU A O 1
ATOM 7287 N N . GLY A 1 946 ? 30.25 41.406 0.988 1 96.56 946 GLY A N 1
ATOM 7288 C CA . GLY A 1 946 ? 29.672 42.156 -0.104 1 96.56 946 GLY A CA 1
ATOM 7289 C C . GLY A 1 946 ? 29.516 43.625 0.214 1 96.56 946 GLY A C 1
ATOM 7290 O O . GLY A 1 946 ? 29.031 44.406 -0.616 1 96.56 946 GLY A O 1
ATOM 7291 N N . GLY A 1 947 ? 29.859 44.094 1.438 1 95.12 947 GLY A N 1
ATOM 7292 C CA . GLY A 1 947 ? 29.875 45.5 1.762 1 95.12 947 GLY A CA 1
ATOM 7293 C C . GLY A 1 947 ? 28.797 45.906 2.75 1 95.12 947 GLY A C 1
ATOM 7294 O O . GLY A 1 947 ? 28.547 47.094 2.947 1 95.12 947 GLY A O 1
ATOM 7295 N N . ALA A 1 948 ? 28.172 44.969 3.346 1 97.69 948 ALA A N 1
ATOM 7296 C CA . ALA A 1 948 ? 27.156 45.312 4.34 1 97.69 948 ALA A CA 1
ATOM 7297 C C . ALA A 1 948 ? 27.781 45.938 5.574 1 97.69 948 ALA A C 1
ATOM 7299 O O . ALA A 1 948 ? 28.828 45.5 6.039 1 97.69 948 ALA A O 1
ATOM 7300 N N . ASP A 1 949 ? 27.219 46.938 6.117 1 96 949 ASP A N 1
ATOM 7301 C CA . ASP A 1 949 ? 27.672 47.656 7.316 1 96 949 ASP A CA 1
ATOM 7302 C C . ASP A 1 949 ? 27.016 47.094 8.57 1 96 949 ASP A C 1
ATOM 7304 O O . ASP A 1 949 ? 25.797 47.188 8.742 1 96 949 ASP A O 1
ATOM 7308 N N . PRO A 1 950 ? 27.766 46.469 9.477 1 96.12 950 PRO A N 1
ATOM 7309 C CA . PRO A 1 950 ? 27.172 45.844 10.656 1 96.12 950 PRO A CA 1
ATOM 7310 C C . PRO A 1 950 ? 26.734 46.844 11.727 1 96.12 950 PRO A C 1
ATOM 7312 O O . PRO A 1 950 ? 26.172 46.438 12.75 1 96.12 950 PRO A O 1
ATOM 7315 N N . ASN A 1 951 ? 26.906 48.125 11.5 1 93.44 951 ASN A N 1
ATOM 7316 C CA . ASN A 1 951 ? 26.656 49.125 12.539 1 93.44 951 ASN A CA 1
ATOM 7317 C C . ASN A 1 951 ? 25.422 49.938 12.219 1 93.44 951 ASN A C 1
ATOM 7319 O O . ASN A 1 951 ? 25.078 50.875 12.953 1 93.44 951 ASN A O 1
ATOM 7323 N N . ILE A 1 952 ? 24.688 49.625 11.117 1 94.31 952 ILE A N 1
ATOM 7324 C CA . ILE A 1 952 ? 23.453 50.344 10.781 1 94.31 952 ILE A CA 1
ATOM 7325 C C . ILE A 1 952 ? 22.312 49.844 11.633 1 94.31 952 ILE A C 1
ATOM 7327 O O . ILE A 1 952 ? 21.891 48.688 11.5 1 94.31 952 ILE A O 1
ATOM 7331 N N . PRO A 1 953 ? 21.781 50.594 12.57 1 90.94 953 PRO A N 1
ATOM 7332 C CA . PRO A 1 953 ? 20.688 50.125 13.422 1 90.94 953 PRO A CA 1
ATOM 7333 C C . PRO A 1 953 ? 19.328 50.188 12.727 1 90.94 953 PRO A C 1
ATOM 7335 O O . PRO A 1 953 ? 19.141 51 11.82 1 90.94 953 PRO A O 1
ATOM 7338 N N . ALA A 1 954 ? 18.422 49.375 13.141 1 91.19 954 ALA A N 1
ATOM 7339 C CA . ALA A 1 954 ? 17.016 49.5 12.727 1 91.19 954 ALA A CA 1
ATOM 7340 C C . ALA A 1 954 ? 16.391 50.75 13.336 1 91.19 954 ALA A C 1
ATOM 7342 O O . ALA A 1 954 ? 17 51.438 14.156 1 91.19 954 ALA A O 1
ATOM 7343 N N . THR A 1 955 ? 15.172 51.031 12.938 1 87.5 955 THR A N 1
ATOM 7344 C CA . THR A 1 955 ? 14.492 52.219 13.398 1 87.5 955 THR A CA 1
ATOM 7345 C C . THR A 1 955 ? 14.258 52.156 14.906 1 87.5 955 THR A C 1
ATOM 7347 O O . THR A 1 955 ? 14.242 53.188 15.578 1 87.5 955 THR A O 1
ATOM 7350 N N . CYS A 1 956 ? 14.188 50.969 15.367 1 81.81 956 CYS A N 1
ATOM 7351 C CA . CYS A 1 956 ? 13.93 50.812 16.797 1 81.81 956 CYS A CA 1
ATOM 7352 C C . CYS A 1 956 ? 15.211 50.906 17.609 1 81.81 956 CYS A C 1
ATOM 7354 O O . CYS A 1 956 ? 15.18 50.906 18.828 1 81.81 956 CYS A O 1
ATOM 7356 N N . GLY A 1 957 ? 16.359 50.969 16.953 1 81.88 957 GLY A N 1
ATOM 7357 C CA . GLY A 1 957 ? 17.625 51.125 17.641 1 81.88 957 GLY A CA 1
ATOM 7358 C C . GLY A 1 957 ? 18.438 49.844 17.734 1 81.88 957 GLY A C 1
ATOM 7359 O O . GLY A 1 957 ? 19.625 49.906 18.016 1 81.88 957 GLY A O 1
ATOM 7360 N N . TYR A 1 958 ? 17.828 48.719 17.422 1 88.25 958 TYR A N 1
ATOM 7361 C CA . TYR A 1 958 ? 18.547 47.438 17.438 1 88.25 958 TYR A CA 1
ATOM 7362 C C . TYR A 1 958 ? 19.609 47.406 16.359 1 88.25 958 TYR A C 1
ATOM 7364 O O . TYR A 1 958 ? 19.344 47.719 15.195 1 88.25 958 TYR A O 1
ATOM 7372 N N . THR A 1 959 ? 20.75 47.094 16.766 1 90.94 959 THR A N 1
ATOM 7373 C CA . THR A 1 959 ? 21.828 46.906 15.812 1 90.94 959 THR A CA 1
ATOM 7374 C C . THR A 1 959 ? 21.938 45.406 15.422 1 90.94 959 THR A C 1
ATOM 7376 O O . THR A 1 959 ? 21.453 44.531 16.141 1 90.94 959 THR A O 1
ATOM 7379 N N . PRO A 1 960 ? 22.484 45.125 14.203 1 93.56 960 PRO A N 1
ATOM 7380 C CA . PRO A 1 960 ? 22.734 43.719 13.852 1 93.56 960 PRO A CA 1
ATOM 7381 C C . PRO A 1 960 ? 23.547 42.969 14.914 1 93.56 960 PRO A C 1
ATOM 7383 O O . PRO A 1 960 ? 23.328 41.781 15.141 1 93.56 960 PRO A O 1
ATOM 7386 N N . LEU A 1 961 ? 24.391 43.656 15.609 1 93.69 961 LEU A N 1
ATOM 7387 C CA . LEU A 1 961 ? 25.188 43.062 16.672 1 93.69 961 LEU A CA 1
ATOM 7388 C C . LEU A 1 961 ? 24.297 42.625 17.828 1 93.69 961 LEU A C 1
ATOM 7390 O O . LEU A 1 961 ? 24.469 41.562 18.406 1 93.69 961 LEU A O 1
ATOM 7394 N N . ALA A 1 962 ? 23.359 43.5 18.25 1 91.25 962 ALA A N 1
ATOM 7395 C CA . ALA A 1 962 ? 22.406 43.156 19.297 1 91.25 962 ALA A CA 1
ATOM 7396 C C . ALA A 1 962 ? 21.547 41.938 18.906 1 91.25 962 ALA A C 1
ATOM 7398 O O . ALA A 1 962 ? 21.281 41.062 19.719 1 91.25 962 ALA A O 1
ATOM 7399 N N . MET A 1 963 ? 21.172 41.906 17.656 1 90.75 963 MET A N 1
ATOM 7400 C CA . MET A 1 963 ? 20.297 40.844 17.156 1 90.75 963 MET A CA 1
ATOM 7401 C C . MET A 1 963 ? 21.047 39.531 17.078 1 90.75 963 MET A C 1
ATOM 7403 O O . MET A 1 963 ? 20.438 38.438 17.094 1 90.75 963 MET A O 1
ATOM 7407 N N . SER A 1 964 ? 22.328 39.531 16.938 1 92.06 964 SER A N 1
ATOM 7408 C CA . SER A 1 964 ? 23.141 38.344 16.781 1 92.06 964 SER A CA 1
ATOM 7409 C C . SER A 1 964 ? 23.562 37.781 18.141 1 92.06 964 SER A C 1
ATOM 7411 O O . SER A 1 964 ? 24.156 36.688 18.219 1 92.06 964 SER A O 1
ATOM 7413 N N . ALA A 1 965 ? 23.203 38.344 19.25 1 91.44 965 ALA A N 1
ATOM 7414 C CA . ALA A 1 965 ? 23.719 38.031 20.578 1 91.44 965 ALA A CA 1
ATOM 7415 C C . ALA A 1 965 ? 23.234 36.656 21.047 1 91.44 965 ALA A C 1
ATOM 7417 O O . ALA A 1 965 ? 23.766 36.094 22 1 91.44 965 ALA A O 1
ATOM 7418 N N . HIS A 1 966 ? 22.312 36.094 20.344 1 88.94 966 HIS A N 1
ATOM 7419 C CA . HIS A 1 966 ? 21.797 34.781 20.688 1 88.94 966 HIS A CA 1
ATOM 7420 C C . HIS A 1 966 ? 22.734 33.688 20.234 1 88.94 966 HIS A C 1
ATOM 7422 O O . HIS A 1 966 ? 22.641 32.562 20.703 1 88.94 966 HIS A O 1
ATOM 7428 N N . ASP A 1 967 ? 23.734 34.062 19.375 1 90.5 967 ASP A N 1
ATOM 7429 C CA . ASP A 1 967 ? 24.656 33.094 18.812 1 90.5 967 ASP A CA 1
ATOM 7430 C C . ASP A 1 967 ? 26.094 33.594 18.875 1 90.5 967 ASP A C 1
ATOM 7432 O O . ASP A 1 967 ? 26.422 34.625 18.312 1 90.5 967 ASP A O 1
ATOM 7436 N N . LYS A 1 968 ? 26.891 32.844 19.469 1 91.56 968 LYS A N 1
ATOM 7437 C CA . LYS A 1 968 ? 28.266 33.25 19.703 1 91.56 968 LYS A CA 1
ATOM 7438 C C . LYS A 1 968 ? 29.031 33.438 18.391 1 91.56 968 LYS A C 1
ATOM 7440 O O . LYS A 1 968 ? 29.781 34.375 18.219 1 91.56 968 LYS A O 1
ATOM 7445 N N . GLN A 1 969 ? 28.812 32.531 17.453 1 91.19 969 GLN A N 1
ATOM 7446 C CA . GLN A 1 969 ? 29.547 32.562 16.203 1 91.19 969 GLN A CA 1
ATOM 7447 C C . GLN A 1 969 ? 29.156 33.781 15.367 1 91.19 969 GLN A C 1
ATOM 7449 O O . GLN A 1 969 ? 30 34.438 14.758 1 91.19 969 GLN A O 1
ATOM 7454 N N . LEU A 1 970 ? 27.891 34.031 15.312 1 92.88 970 LEU A N 1
ATOM 7455 C CA . LEU A 1 970 ? 27.406 35.219 14.586 1 92.88 970 LEU A CA 1
ATOM 7456 C C . LEU A 1 970 ? 27.938 36.5 15.203 1 92.88 970 LEU A C 1
ATOM 7458 O O . LEU A 1 970 ? 28.344 37.406 14.492 1 92.88 970 LEU A O 1
ATOM 7462 N N . PHE A 1 971 ? 27.891 36.5 16.531 1 94.44 971 PHE A N 1
ATOM 7463 C CA . PHE A 1 971 ? 28.359 37.656 17.281 1 94.44 971 PHE A CA 1
ATOM 7464 C C . PHE A 1 971 ? 29.828 37.938 16.984 1 94.44 971 PHE A C 1
ATOM 7466 O O . PHE A 1 971 ? 30.203 39.062 16.656 1 94.44 971 PHE A O 1
ATOM 7473 N N . GLU A 1 972 ? 30.625 36.906 17.016 1 95.19 972 GLU A N 1
ATOM 7474 C CA . GLU A 1 972 ? 32.062 37.031 16.766 1 95.19 972 GLU A CA 1
ATOM 7475 C C . GLU A 1 972 ? 32.344 37.438 15.336 1 95.19 972 GLU A C 1
ATOM 7477 O O . GLU A 1 972 ? 33.25 38.25 15.078 1 95.19 972 GLU A O 1
ATOM 7482 N N . LEU A 1 973 ? 31.547 36.906 14.414 1 96.44 973 LEU A N 1
ATOM 7483 C CA . LEU A 1 973 ? 31.719 37.25 13.008 1 96.44 973 LEU A CA 1
ATOM 7484 C C . LEU A 1 973 ? 31.469 38.75 12.781 1 96.44 973 LEU A C 1
ATOM 7486 O O . LEU A 1 973 ? 32.188 39.406 12.023 1 96.44 973 LEU A O 1
ATOM 7490 N N . LEU A 1 974 ? 30.469 39.312 13.375 1 96.81 974 LEU A N 1
ATOM 7491 C CA . LEU A 1 974 ? 30.156 40.75 13.219 1 96.81 974 LEU A CA 1
ATOM 7492 C C . LEU A 1 974 ? 31.25 41.594 13.836 1 96.81 974 LEU A C 1
ATOM 7494 O O . LEU A 1 974 ? 31.625 42.625 13.281 1 96.81 974 LEU A O 1
ATOM 7498 N N . ILE A 1 975 ? 31.828 41.188 15.008 1 95.31 975 ILE A N 1
ATOM 7499 C CA . ILE A 1 975 ? 32.906 41.938 15.672 1 95.31 975 ILE A CA 1
ATOM 7500 C C . ILE A 1 975 ? 34.156 41.938 14.797 1 95.31 975 ILE A C 1
ATOM 7502 O O . ILE A 1 975 ? 34.812 42.938 14.68 1 95.31 975 ILE A O 1
ATOM 7506 N N . GLU A 1 976 ? 34.406 40.844 14.219 1 95.88 976 GLU A N 1
ATOM 7507 C CA . GLU A 1 976 ? 35.562 40.719 13.32 1 95.88 976 GLU A CA 1
ATOM 7508 C C . GLU A 1 976 ? 35.438 41.688 12.141 1 95.88 976 GLU A C 1
ATOM 7510 O O . GLU A 1 976 ? 36.438 42.125 11.578 1 95.88 976 GLU A O 1
ATOM 7515 N N . HIS A 1 977 ? 34.219 42.031 11.805 1 96.81 977 HIS A N 1
ATOM 7516 C CA . HIS A 1 977 ? 34 42.906 10.648 1 96.81 977 HIS A CA 1
ATOM 7517 C C . HIS A 1 977 ? 33.688 44.344 11.086 1 96.81 977 HIS A C 1
ATOM 7519 O O . HIS A 1 977 ? 33.031 45.094 10.367 1 96.81 977 HIS A O 1
ATOM 7525 N N . GLY A 1 978 ? 33.938 44.656 12.352 1 93.19 978 GLY A N 1
ATOM 7526 C CA . GLY A 1 978 ? 33.938 46.062 12.766 1 93.19 978 GLY A CA 1
ATOM 7527 C C . GLY A 1 978 ? 32.719 46.438 13.578 1 93.19 978 GLY A C 1
ATOM 7528 O O . GLY A 1 978 ? 32.531 47.625 13.906 1 93.19 978 GLY A O 1
ATOM 7529 N N . ALA A 1 979 ? 31.891 45.5 13.906 1 95.12 979 ALA A N 1
ATOM 7530 C CA . ALA A 1 979 ? 30.75 45.844 14.742 1 95.12 979 ALA A CA 1
ATOM 7531 C C . ALA A 1 979 ? 31.188 46.188 16.156 1 95.12 979 ALA A C 1
ATOM 7533 O O . ALA A 1 979 ? 32.125 45.625 16.688 1 95.12 979 ALA A O 1
ATOM 7534 N N . TYR A 1 980 ? 30.516 47.094 16.781 1 91.56 980 TYR A N 1
ATOM 7535 C CA . TYR A 1 980 ? 30.828 47.5 18.141 1 91.56 980 TYR A CA 1
ATOM 7536 C C . TYR A 1 980 ? 29.562 47.781 18.938 1 91.56 980 TYR A C 1
ATOM 7538 O O . TYR A 1 980 ? 28.594 48.312 18.375 1 91.56 980 TYR A O 1
ATOM 7546 N N . PRO A 1 981 ? 29.578 47.469 20.25 1 91.19 981 PRO A N 1
ATOM 7547 C CA . PRO A 1 981 ? 28.375 47.688 21.047 1 91.19 981 PRO A CA 1
ATOM 7548 C C . PRO A 1 981 ? 28.047 49.156 21.219 1 91.19 981 PRO A C 1
ATOM 7550 O O . PRO A 1 981 ? 28.953 50 21.312 1 91.19 981 PRO A O 1
ATOM 7553 N N . SER A 1 982 ? 26.75 49.406 21.203 1 83.69 982 SER A N 1
ATOM 7554 C CA . SER A 1 982 ? 26.297 50.781 21.391 1 83.69 982 SER A CA 1
ATOM 7555 C C . SER A 1 982 ? 26.344 51.188 22.859 1 83.69 982 SER A C 1
ATOM 7557 O O . SER A 1 982 ? 25.922 50.438 23.734 1 83.69 982 SER A O 1
ATOM 7559 N N . GLN A 1 983 ? 26.859 52.344 23.219 1 76.75 983 GLN A N 1
ATOM 7560 C CA . GLN A 1 983 ? 26.938 52.844 24.594 1 76.75 983 GLN A CA 1
ATOM 7561 C C . GLN A 1 983 ? 25.641 53.5 25.016 1 76.75 983 GLN A C 1
ATOM 7563 O O . GLN A 1 983 ? 25.234 53.438 26.188 1 76.75 983 GLN A O 1
ATOM 7568 N N . ASP A 1 984 ? 25.047 54.062 24.062 1 75.56 984 ASP A N 1
ATOM 7569 C CA . ASP A 1 984 ? 23.844 54.844 24.359 1 75.56 984 ASP A CA 1
ATOM 7570 C C . ASP A 1 984 ? 22.609 53.938 24.422 1 75.56 984 ASP A C 1
ATOM 7572 O O . ASP A 1 984 ? 21.656 54.219 25.156 1 75.56 984 ASP A O 1
ATOM 7576 N N . HIS A 1 985 ? 22.656 52.875 23.75 1 83.5 985 HIS A N 1
ATOM 7577 C CA . HIS A 1 985 ? 21.547 51.906 23.703 1 83.5 985 HIS A CA 1
ATOM 7578 C C . HIS A 1 985 ? 22.062 50.469 23.75 1 83.5 985 HIS A C 1
ATOM 7580 O O . HIS A 1 985 ? 22.031 49.75 22.75 1 83.5 985 HIS A O 1
ATOM 7586 N N . PRO A 1 986 ? 22.406 50.062 24.984 1 84.69 986 PRO A N 1
ATOM 7587 C CA . PRO A 1 986 ? 23.141 48.781 25.094 1 84.69 986 PRO A CA 1
ATOM 7588 C C . PRO A 1 986 ? 22.219 47.562 25.062 1 84.69 986 PRO A C 1
ATOM 7590 O O . PRO A 1 986 ? 22.297 46.719 25.953 1 84.69 986 PRO A O 1
ATOM 7593 N N . MET A 1 987 ? 21.484 47.344 24.031 1 89.44 987 MET A N 1
ATOM 7594 C CA . MET A 1 987 ? 20.562 46.219 23.906 1 89.44 987 MET A CA 1
ATOM 7595 C C . MET A 1 987 ? 21.328 44.906 23.781 1 89.44 987 MET A C 1
ATOM 7597 O O . MET A 1 987 ? 20.797 43.844 24.109 1 89.44 987 MET A O 1
ATOM 7601 N N . GLU A 1 988 ? 22.578 44.969 23.375 1 92.06 988 GLU A N 1
ATOM 7602 C CA . GLU A 1 988 ? 23.391 43.75 23.141 1 92.06 988 GLU A CA 1
ATOM 7603 C C . GLU A 1 988 ? 23.5 42.906 24.422 1 92.06 988 GLU A C 1
ATOM 7605 O O . GLU A 1 988 ? 23.312 41.688 24.375 1 92.06 988 GLU A O 1
ATOM 7610 N N . LEU A 1 989 ? 23.734 43.562 25.516 1 92 989 LEU A N 1
ATOM 7611 C CA . LEU A 1 989 ? 23.906 42.875 26.781 1 92 989 LEU A CA 1
ATOM 7612 C C . LEU A 1 989 ? 22.609 42.219 27.234 1 92 989 LEU A C 1
ATOM 7614 O O . LEU A 1 989 ? 22.609 41.062 27.703 1 92 989 LEU A O 1
ATOM 7618 N N . PHE A 1 990 ? 21.5 42.812 27.141 1 91.5 990 PHE A N 1
ATOM 7619 C CA . PHE A 1 990 ? 20.219 42.312 27.609 1 91.5 990 PHE A CA 1
ATOM 7620 C C . PHE A 1 990 ? 19.703 41.219 26.719 1 91.5 990 PHE A C 1
ATOM 7622 O O . PHE A 1 990 ? 19.047 40.281 27.188 1 91.5 990 PHE A O 1
ATOM 7629 N N . VAL A 1 991 ? 20 41.312 25.406 1 90.19 991 VAL A N 1
ATOM 7630 C CA . VAL A 1 991 ? 19.641 40.219 24.5 1 90.19 991 VAL A CA 1
ATOM 7631 C C . VAL A 1 991 ? 20.484 39 24.812 1 90.19 991 VAL A C 1
ATOM 7633 O O . VAL A 1 991 ? 20 37.844 24.766 1 90.19 991 VAL A O 1
ATOM 7636 N N . ALA A 1 992 ? 21.703 39.188 25.062 1 92.25 992 ALA A N 1
ATOM 7637 C CA . ALA A 1 992 ? 22.578 38.062 25.438 1 92.25 992 ALA A CA 1
ATOM 7638 C C . ALA A 1 992 ? 22.078 37.375 26.719 1 92.25 992 ALA A C 1
ATOM 7640 O O . ALA A 1 992 ? 22.156 36.156 26.844 1 92.25 992 ALA A O 1
ATOM 7641 N N . LEU A 1 993 ? 21.625 38.188 27.688 1 92.44 993 LEU A N 1
ATOM 7642 C CA . LEU A 1 993 ? 21.094 37.656 28.938 1 92.44 993 LEU A CA 1
ATOM 7643 C C . LEU A 1 993 ? 19.797 36.906 28.688 1 92.44 993 LEU A C 1
ATOM 7645 O O . LEU A 1 993 ? 19.594 35.781 29.203 1 92.44 993 LEU A O 1
ATOM 7649 N N . TYR A 1 994 ? 18.984 37.531 27.906 1 88.38 994 TYR A N 1
ATOM 7650 C CA . TYR A 1 994 ? 17.719 36.938 27.547 1 88.38 994 TYR A CA 1
ATOM 7651 C C . TYR A 1 994 ? 17.922 35.594 26.844 1 88.38 994 TYR A C 1
ATOM 7653 O O . TYR A 1 994 ? 17.125 34.688 27.016 1 88.38 994 TYR A O 1
ATOM 7661 N N . SER A 1 995 ? 18.953 35.438 26.109 1 89.56 995 SER A N 1
ATOM 7662 C CA . SER A 1 995 ? 19.25 34.219 25.359 1 89.56 995 SER A CA 1
ATOM 7663 C C . SER A 1 995 ? 20.141 33.281 26.172 1 89.56 995 SER A C 1
ATOM 7665 O O . SER A 1 995 ? 20.5 32.219 25.703 1 89.56 995 SER A O 1
ATOM 7667 N N . PHE A 1 996 ? 20.516 33.719 27.375 1 92.56 996 PHE A N 1
ATOM 7668 C CA . PHE A 1 996 ? 21.312 32.938 28.312 1 92.56 996 PHE A CA 1
ATOM 7669 C C . PHE A 1 996 ? 22.656 32.562 27.688 1 92.56 996 PHE A C 1
ATOM 7671 O O . PHE A 1 996 ? 23.109 31.422 27.812 1 92.56 996 PHE A O 1
ATOM 7678 N N . ASN A 1 997 ? 23.188 33.375 26.844 1 93.19 997 ASN A N 1
ATOM 7679 C CA . ASN A 1 997 ? 24.484 33.156 26.219 1 93.19 997 ASN A CA 1
ATOM 7680 C C . ASN A 1 997 ? 25.625 33.688 27.078 1 93.19 997 ASN A C 1
ATOM 7682 O O . ASN A 1 997 ? 26.047 34.844 26.891 1 93.19 997 ASN A O 1
ATOM 7686 N N . LYS A 1 998 ? 26.141 32.969 27.891 1 93.25 998 LYS A N 1
ATOM 7687 C CA . LYS A 1 998 ? 27.156 33.344 28.859 1 93.25 998 LYS A CA 1
ATOM 7688 C C . LYS A 1 998 ? 28.406 33.875 28.156 1 93.25 998 LYS A C 1
ATOM 7690 O O . LYS A 1 998 ? 29.016 34.844 28.609 1 93.25 998 LYS A O 1
ATOM 7695 N N . ASP A 1 999 ? 28.75 33.25 27.062 1 93.69 999 ASP A N 1
ATOM 7696 C CA . ASP A 1 999 ? 29.953 33.625 26.344 1 93.69 999 ASP A CA 1
ATOM 7697 C C . ASP A 1 999 ? 29.844 35.031 25.781 1 93.69 999 ASP A C 1
ATOM 7699 O O . ASP A 1 999 ? 30.812 35.812 25.828 1 93.69 999 ASP A O 1
ATOM 7703 N N . VAL A 1 1000 ? 28.703 35.344 25.234 1 94.62 1000 VAL A N 1
ATOM 7704 C CA . VAL A 1 1000 ? 28.5 36.656 24.656 1 94.62 1000 VAL A CA 1
ATOM 7705 C C . VAL A 1 1000 ? 28.422 37.719 25.75 1 94.62 1000 VAL A C 1
ATOM 7707 O O . VAL A 1 1000 ? 28.922 38.812 25.578 1 94.62 1000 VAL A O 1
ATOM 7710 N N . VAL A 1 1001 ? 27.797 37.375 26.875 1 95.06 1001 VAL A N 1
ATOM 7711 C CA . VAL A 1 1001 ? 27.75 38.281 28.016 1 95.06 1001 VAL A CA 1
ATOM 7712 C C . VAL A 1 1001 ? 29.172 38.562 28.484 1 95.06 1001 VAL A C 1
ATOM 7714 O O . VAL A 1 1001 ? 29.516 39.719 28.75 1 95.06 1001 VAL A O 1
ATOM 7717 N N . SER A 1 1002 ? 29.938 37.562 28.625 1 94.81 1002 SER A N 1
ATOM 7718 C CA . SER A 1 1002 ? 31.312 37.688 29.062 1 94.81 1002 SER A CA 1
ATOM 7719 C C . SER A 1 1002 ? 32.094 38.594 28.094 1 94.81 1002 SER A C 1
ATOM 7721 O O . SER A 1 1002 ? 32.875 39.438 28.516 1 94.81 1002 SER A O 1
ATOM 7723 N N . ALA A 1 1003 ? 31.891 38.344 26.797 1 94.38 1003 ALA A N 1
ATOM 7724 C CA . ALA A 1 1003 ? 32.594 39.125 25.781 1 94.38 1003 ALA A CA 1
ATOM 7725 C C . ALA A 1 1003 ? 32.188 40.594 25.844 1 94.38 1003 ALA A C 1
ATOM 7727 O O . ALA A 1 1003 ? 33 41.5 25.688 1 94.38 1003 ALA A O 1
ATOM 7728 N N . LEU A 1 1004 ? 30.969 40.875 26.062 1 94.38 1004 LEU A N 1
ATOM 7729 C CA . LEU A 1 1004 ? 30.453 42.25 26.125 1 94.38 1004 LEU A CA 1
ATOM 7730 C C . LEU A 1 1004 ? 30.984 42.969 27.344 1 94.38 1004 LEU A C 1
ATOM 7732 O O . LEU A 1 1004 ? 31.281 44.188 27.281 1 94.38 1004 LEU A O 1
ATOM 7736 N N . LEU A 1 1005 ? 31.109 42.281 28.484 1 92.19 1005 LEU A N 1
ATOM 7737 C CA . LEU A 1 1005 ? 31.609 42.875 29.719 1 92.19 1005 LEU A CA 1
ATOM 7738 C C . LEU A 1 1005 ? 33.094 43.156 29.625 1 92.19 1005 LEU A C 1
ATOM 7740 O O . LEU A 1 1005 ? 33.625 44 30.328 1 92.19 1005 LEU A O 1
ATOM 7744 N N . GLU A 1 1006 ? 33.844 42.5 28.734 1 91.44 1006 GLU A N 1
ATOM 7745 C CA . GLU A 1 1006 ? 35.25 42.75 28.516 1 91.44 1006 GLU A CA 1
ATOM 7746 C C . GLU A 1 1006 ? 35.469 43.906 27.547 1 91.44 1006 GLU A C 1
ATOM 7748 O O . GLU A 1 1006 ? 36.562 44.469 27.484 1 91.44 1006 GLU A O 1
ATOM 7753 N N . MET A 1 1007 ? 34.656 44.25 26.656 1 88.12 1007 MET A N 1
ATOM 7754 C CA . MET A 1 1007 ? 34.812 45.312 25.656 1 88.12 1007 MET A CA 1
ATOM 7755 C C . MET A 1 1007 ? 34.531 46.688 26.266 1 88.12 1007 MET A C 1
ATOM 7757 O O . MET A 1 1007 ? 35.281 47.625 26.078 1 88.12 1007 MET A O 1
ATOM 7761 N N . ASP A 1 1008 ? 33.5 47.188 26.906 1 80.06 1008 ASP A N 1
ATOM 7762 C CA . ASP A 1 1008 ? 33.281 48.5 27.5 1 80.06 1008 ASP A CA 1
ATOM 7763 C C . ASP A 1 1008 ? 31.938 48.562 28.219 1 80.06 1008 ASP A C 1
ATOM 7765 O O . ASP A 1 1008 ? 31.453 49.656 28.547 1 80.06 1008 ASP A O 1
ATOM 7769 N N . LEU A 1 1009 ? 31.375 47.5 28.266 1 88.56 1009 LEU A N 1
ATOM 7770 C CA . LEU A 1 1009 ? 30.125 47.531 29.016 1 88.56 1009 LEU A CA 1
ATOM 7771 C C . LEU A 1 1009 ? 30.344 47.062 30.453 1 88.56 1009 LEU A C 1
ATOM 7773 O O . LEU A 1 1009 ? 31.188 46.188 30.703 1 88.56 1009 LEU A O 1
ATOM 7777 N N . ASP A 1 1010 ? 29.672 47.688 31.312 1 89.81 1010 ASP A N 1
ATOM 7778 C CA . ASP A 1 1010 ? 29.797 47.375 32.719 1 89.81 1010 ASP A CA 1
ATOM 7779 C C . ASP A 1 1010 ? 28.5 46.812 33.281 1 89.81 1010 ASP A C 1
ATOM 7781 O O . ASP A 1 1010 ? 27.406 47.25 32.906 1 89.81 1010 ASP A O 1
ATOM 7785 N N . CYS A 1 1011 ? 28.609 45.906 34.188 1 90.94 1011 CYS A N 1
ATOM 7786 C CA . CYS A 1 1011 ? 27.453 45.188 34.719 1 90.94 1011 CYS A CA 1
ATOM 7787 C C . CYS A 1 1011 ? 26.625 46.094 35.625 1 90.94 1011 CYS A C 1
ATOM 7789 O O . CYS A 1 1011 ? 25.453 45.781 35.906 1 90.94 1011 CYS A O 1
ATOM 7791 N N . ASN A 1 1012 ? 27.125 47.188 36.094 1 92.44 1012 ASN A N 1
ATOM 7792 C CA . ASN A 1 1012 ? 26.406 48.062 37.031 1 92.44 1012 ASN A CA 1
ATOM 7793 C C . ASN A 1 1012 ? 25.984 49.375 36.406 1 92.44 1012 ASN A C 1
ATOM 7795 O O . ASN A 1 1012 ? 24.984 49.969 36.812 1 92.44 1012 ASN A O 1
ATOM 7799 N N . THR A 1 1013 ? 26.719 49.781 35.406 1 89.25 1013 THR A N 1
ATOM 7800 C CA . THR A 1 1013 ? 26.438 51.094 34.844 1 89.25 1013 THR A CA 1
ATOM 7801 C C . THR A 1 1013 ? 25.609 50.969 33.562 1 89.25 1013 THR A C 1
ATOM 7803 O O . THR A 1 1013 ? 24.953 51.906 33.125 1 89.25 1013 THR A O 1
ATOM 7806 N N . THR A 1 1014 ? 25.672 49.812 32.938 1 91.12 1014 THR A N 1
ATOM 7807 C CA . THR A 1 1014 ? 24.859 49.562 31.75 1 91.12 1014 THR A CA 1
ATOM 7808 C C . THR A 1 1014 ? 23.406 49.281 32.125 1 91.12 1014 THR A C 1
ATOM 7810 O O . THR A 1 1014 ? 23.109 48.219 32.688 1 91.12 1014 THR A O 1
ATOM 7813 N N . VAL A 1 1015 ? 22.438 50.25 31.875 1 89.31 1015 VAL A N 1
ATOM 7814 C CA . VAL A 1 1015 ? 21.062 50.094 32.344 1 89.31 1015 VAL A CA 1
ATOM 7815 C C . VAL A 1 1015 ? 20.094 50.406 31.203 1 89.31 1015 VAL A C 1
ATOM 7817 O O . VAL A 1 1015 ? 20.453 51.094 30.25 1 89.31 1015 VAL A O 1
ATOM 7820 N N . LEU A 1 1016 ? 18.953 49.812 31.234 1 87.94 1016 LEU A N 1
ATOM 7821 C CA . LEU A 1 1016 ? 17.828 50.125 30.359 1 87.94 1016 LEU A CA 1
ATOM 7822 C C . LEU A 1 1016 ? 16.719 50.812 31.141 1 87.94 1016 LEU A C 1
ATOM 7824 O O . LEU A 1 1016 ? 16.422 50.438 32.281 1 87.94 1016 LEU A O 1
ATOM 7828 N N . SER A 1 1017 ? 16.234 51.875 30.594 1 85.5 1017 SER A N 1
ATOM 7829 C CA . SER A 1 1017 ? 15.156 52.625 31.25 1 85.5 1017 SER A CA 1
ATOM 7830 C C . SER A 1 1017 ? 14.242 53.281 30.234 1 85.5 1017 SER A C 1
ATOM 7832 O O . SER A 1 1017 ? 14.5 53.219 29.031 1 85.5 1017 SER A O 1
ATOM 7834 N N . ASP A 1 1018 ? 13.227 53.906 30.703 1 82.5 1018 ASP A N 1
ATOM 7835 C CA . ASP A 1 1018 ? 12.25 54.562 29.859 1 82.5 1018 ASP A CA 1
ATOM 7836 C C . ASP A 1 1018 ? 12.859 55.781 29.172 1 82.5 1018 ASP A C 1
ATOM 7838 O O . ASP A 1 1018 ? 12.219 56.406 28.328 1 82.5 1018 ASP A O 1
ATOM 7842 N N . ALA A 1 1019 ? 14.18 56.031 29.453 1 78.12 1019 ALA A N 1
ATOM 7843 C CA . ALA A 1 1019 ? 14.883 57.125 28.781 1 78.12 1019 ALA A CA 1
ATOM 7844 C C . ALA A 1 1019 ? 15.25 56.719 27.344 1 78.12 1019 ALA A C 1
ATOM 7846 O O . ALA A 1 1019 ? 15.398 57.594 26.484 1 78.12 1019 ALA A O 1
ATOM 7847 N N . GLN A 1 1020 ? 15.328 55.5 27.203 1 81.62 1020 GLN A N 1
ATOM 7848 C CA . GLN A 1 1020 ? 15.641 55 25.875 1 81.62 1020 GLN A CA 1
ATOM 7849 C C . GLN A 1 1020 ? 14.375 54.719 25.078 1 81.62 1020 GLN A C 1
ATOM 7851 O O . GLN A 1 1020 ? 13.352 54.344 25.641 1 81.62 1020 GLN A O 1
ATOM 7856 N N . PRO A 1 1021 ? 14.438 55 23.844 1 74.19 1021 PRO A N 1
ATOM 7857 C CA . PRO A 1 1021 ? 13.234 54.812 23.031 1 74.19 1021 PRO A CA 1
ATOM 7858 C C . PRO A 1 1021 ? 12.766 53.344 23.016 1 74.19 1021 PRO A C 1
ATOM 7860 O O . PRO A 1 1021 ? 11.562 53.094 23 1 74.19 1021 PRO A O 1
ATOM 7863 N N . HIS A 1 1022 ? 13.664 52.469 23.031 1 81.5 1022 HIS A N 1
ATOM 7864 C CA . HIS A 1 1022 ? 13.328 51.031 23.016 1 81.5 1022 HIS A CA 1
ATOM 7865 C C . HIS A 1 1022 ? 13.961 50.312 24.203 1 81.5 1022 HIS A C 1
ATOM 7867 O O . HIS A 1 1022 ? 15.117 49.906 24.141 1 81.5 1022 HIS A O 1
ATOM 7873 N N . TRP A 1 1023 ? 13.18 50.25 25.25 1 79.12 1023 TRP A N 1
ATOM 7874 C CA . TRP A 1 1023 ? 13.734 49.625 26.453 1 79.12 1023 TRP A CA 1
ATOM 7875 C C . TRP A 1 1023 ? 12.914 48.406 26.859 1 79.12 1023 TRP A C 1
ATOM 7877 O O . TRP A 1 1023 ? 12.508 48.281 28.016 1 79.12 1023 TRP A O 1
ATOM 7887 N N . HIS A 1 1024 ? 12.531 47.562 25.812 1 78.75 1024 HIS A N 1
ATOM 7888 C CA . HIS A 1 1024 ? 11.805 46.312 26.109 1 78.75 1024 HIS A CA 1
ATOM 7889 C C . HIS A 1 1024 ? 12.438 45.125 25.391 1 78.75 1024 HIS A C 1
ATOM 7891 O O . HIS A 1 1024 ? 13.219 45.312 24.453 1 78.75 1024 HIS A O 1
ATOM 7897 N N . THR A 1 1025 ? 12.32 44.031 25.969 1 78.31 1025 THR A N 1
ATOM 7898 C CA . THR A 1 1025 ? 12.695 42.781 25.375 1 78.31 1025 THR A CA 1
ATOM 7899 C C . THR A 1 1025 ? 11.469 41.875 25.172 1 78.31 1025 THR A C 1
ATOM 7901 O O . THR A 1 1025 ? 10.336 42.312 25.422 1 78.31 1025 THR A O 1
ATOM 7904 N N . HIS A 1 1026 ? 11.688 40.781 24.656 1 74.88 1026 HIS A N 1
ATOM 7905 C CA . HIS A 1 1026 ? 10.57 39.875 24.453 1 74.88 1026 HIS A CA 1
ATOM 7906 C C . HIS A 1 1026 ? 9.938 39.469 25.781 1 74.88 1026 HIS A C 1
ATOM 7908 O O . HIS A 1 1026 ? 8.727 39.25 25.844 1 74.88 1026 HIS A O 1
ATOM 7914 N N . ARG A 1 1027 ? 10.664 39.375 26.766 1 79.19 1027 ARG A N 1
ATOM 7915 C CA . ARG A 1 1027 ? 10.164 38.906 28.047 1 79.19 1027 ARG A CA 1
ATOM 7916 C C . ARG A 1 1027 ? 9.734 40.062 28.938 1 79.19 1027 ARG A C 1
ATOM 7918 O O . ARG A 1 1027 ? 8.992 39.875 29.906 1 79.19 1027 ARG A O 1
ATOM 7925 N N . PHE A 1 1028 ? 10.336 41.219 28.594 1 79.88 1028 PHE A N 1
ATOM 7926 C CA . PHE A 1 1028 ? 9.984 42.406 29.344 1 79.88 1028 PHE A CA 1
ATOM 7927 C C . PHE A 1 1028 ? 9.289 43.438 28.438 1 79.88 1028 PHE A C 1
ATOM 7929 O O . PHE A 1 1028 ? 9.891 43.938 27.5 1 79.88 1028 PHE A O 1
ATOM 7936 N N . LYS A 1 1029 ? 8.055 43.688 28.797 1 77.19 1029 LYS A N 1
ATOM 7937 C CA . LYS A 1 1029 ? 7.27 44.562 27.938 1 77.19 1029 LYS A CA 1
ATOM 7938 C C . LYS A 1 1029 ? 7.184 45.969 28.547 1 77.19 1029 LYS A C 1
ATOM 7940 O O . LYS A 1 1029 ? 7.242 46.125 29.766 1 77.19 1029 LYS A O 1
ATOM 7945 N N . LYS A 1 1030 ? 7.059 46.812 27.672 1 70.75 1030 LYS A N 1
ATOM 7946 C CA . LYS A 1 1030 ? 6.887 48.219 28.047 1 70.75 1030 LYS A CA 1
ATOM 7947 C C . LYS A 1 1030 ? 5.441 48.5 28.453 1 70.75 1030 LYS A C 1
ATOM 7949 O O . LYS A 1 1030 ? 4.609 48.844 27.609 1 70.75 1030 LYS A O 1
ATOM 7954 N N . VAL A 1 1031 ? 5.16 48.219 29.703 1 67.44 1031 VAL A N 1
ATOM 7955 C CA . VAL A 1 1031 ? 3.822 48.469 30.219 1 67.44 1031 VAL A CA 1
ATOM 7956 C C . VAL A 1 1031 ? 3.887 49.594 31.266 1 67.44 1031 VAL A C 1
ATOM 7958 O O . VAL A 1 1031 ? 4.957 49.875 31.797 1 67.44 1031 VAL A O 1
ATOM 7961 N N . ALA A 1 1032 ? 2.848 50.219 31.5 1 69.12 1032 ALA A N 1
ATOM 7962 C CA . ALA A 1 1032 ? 2.756 51.375 32.375 1 69.12 1032 ALA A CA 1
ATOM 7963 C C . ALA A 1 1032 ? 3.26 51.062 33.781 1 69.12 1032 ALA A C 1
ATOM 7965 O O . ALA A 1 1032 ? 3.898 51.906 34.406 1 69.12 1032 ALA A O 1
ATOM 7966 N N . VAL A 1 1033 ? 3.088 49.875 34.125 1 70.19 1033 VAL A N 1
ATOM 7967 C CA . VAL A 1 1033 ? 3.457 49.5 35.5 1 70.19 1033 VAL A CA 1
ATOM 7968 C C . VAL A 1 1033 ? 4.98 49.469 35.625 1 70.19 1033 VAL A C 1
ATOM 7970 O O . VAL A 1 1033 ? 5.516 49.625 36.719 1 70.19 1033 VAL A O 1
ATOM 7973 N N . ASN A 1 1034 ? 5.586 49.406 34.562 1 76.5 1034 ASN A N 1
ATOM 7974 C CA . ASN A 1 1034 ? 7.039 49.281 34.562 1 76.5 1034 ASN A CA 1
ATOM 7975 C C . ASN A 1 1034 ? 7.723 50.625 34.375 1 76.5 1034 ASN A C 1
ATOM 7977 O O . ASN A 1 1034 ? 8.953 50.719 34.344 1 76.5 1034 ASN A O 1
ATOM 7981 N N . SER A 1 1035 ? 6.844 51.625 34.344 1 80.31 1035 SER A N 1
ATOM 7982 C CA . SER A 1 1035 ? 7.414 52.938 34.094 1 80.31 1035 SER A CA 1
ATOM 7983 C C . SER A 1 1035 ? 8.297 53.375 35.281 1 80.31 1035 SER A C 1
ATOM 7985 O O . SER A 1 1035 ? 7.949 53.156 36.438 1 80.31 1035 SER A O 1
ATOM 7987 N N . GLY A 1 1036 ? 9.5 53.906 35.062 1 80.56 1036 GLY A N 1
ATOM 7988 C CA . GLY A 1 1036 ? 10.406 54.406 36.062 1 80.56 1036 GLY A CA 1
ATOM 7989 C C . GLY A 1 1036 ? 11.43 53.406 36.531 1 80.56 1036 GLY A C 1
ATOM 7990 O O . GLY A 1 1036 ? 12.359 53.719 37.281 1 80.56 1036 GLY A O 1
ATOM 7991 N N . LEU A 1 1037 ? 11.219 52.219 35.906 1 87.69 1037 LEU A N 1
ATOM 7992 C CA . LEU A 1 1037 ? 12.141 51.156 36.344 1 87.69 1037 LEU A CA 1
ATOM 7993 C C . LEU A 1 1037 ? 13.5 51.344 35.656 1 87.69 1037 LEU A C 1
ATOM 7995 O O . LEU A 1 1037 ? 13.57 51.719 34.5 1 87.69 1037 LEU A O 1
ATOM 7999 N N . ILE A 1 1038 ? 14.523 51.125 36.438 1 89.81 1038 ILE A N 1
ATOM 8000 C CA . ILE A 1 1038 ? 15.891 51.062 35.906 1 89.81 1038 ILE A CA 1
ATOM 8001 C C . ILE A 1 1038 ? 16.391 49.625 35.906 1 89.81 1038 ILE A C 1
ATOM 8003 O O . ILE A 1 1038 ? 16.609 49.031 36.969 1 89.81 1038 ILE A O 1
ATOM 8007 N N . LEU A 1 1039 ? 16.562 49.094 34.719 1 91.75 1039 LEU A N 1
ATOM 8008 C CA . LEU A 1 1039 ? 16.891 47.688 34.562 1 91.75 1039 LEU A CA 1
ATOM 8009 C C . LEU A 1 1039 ? 18.406 47.5 34.469 1 91.75 1039 LEU A C 1
ATOM 8011 O O . LEU A 1 1039 ? 19 47.688 33.406 1 91.75 1039 LEU A O 1
ATOM 8015 N N . SER A 1 1040 ? 19.031 47.125 35.625 1 92.81 1040 SER A N 1
ATOM 8016 C CA . SER A 1 1040 ? 20.391 46.625 35.562 1 92.81 1040 SER A CA 1
ATOM 8017 C C . SER A 1 1040 ? 20.438 45.188 35.125 1 92.81 1040 SER A C 1
ATOM 8019 O O . SER A 1 1040 ? 19.438 44.469 35.25 1 92.81 1040 SER A O 1
ATOM 8021 N N . PRO A 1 1041 ? 21.531 44.688 34.562 1 94.25 1041 PRO A N 1
ATOM 8022 C CA . PRO A 1 1041 ? 21.625 43.312 34.094 1 94.25 1041 PRO A CA 1
ATOM 8023 C C . PRO A 1 1041 ? 21.219 42.281 35.156 1 94.25 1041 PRO A C 1
ATOM 8025 O O . PRO A 1 1041 ? 20.469 41.344 34.875 1 94.25 1041 PRO A O 1
ATOM 8028 N N . LEU A 1 1042 ? 21.672 42.5 36.375 1 95.19 1042 LEU A N 1
ATOM 8029 C CA . LEU A 1 1042 ? 21.344 41.562 37.469 1 95.19 1042 LEU A CA 1
ATOM 8030 C C . LEU A 1 1042 ? 19.844 41.594 37.781 1 95.19 1042 LEU A C 1
ATOM 8032 O O . LEU A 1 1042 ? 19.234 40.562 37.969 1 95.19 1042 LEU A O 1
ATOM 8036 N N . PHE A 1 1043 ? 19.328 42.781 37.875 1 93.69 1043 PHE A N 1
ATOM 8037 C CA . PHE A 1 1043 ? 17.891 42.938 38.156 1 93.69 1043 PHE A CA 1
ATOM 8038 C C . PHE A 1 1043 ? 17.078 42.312 37.031 1 93.69 1043 PHE A C 1
ATOM 8040 O O . PHE A 1 1043 ? 16.125 41.562 37.281 1 93.69 1043 PHE A O 1
ATOM 8047 N N . TYR A 1 1044 ? 17.469 42.531 35.844 1 93.62 1044 TYR A N 1
ATOM 8048 C CA . TYR A 1 1044 ? 16.75 42.062 34.656 1 93.62 1044 TYR A CA 1
ATOM 8049 C C . TYR A 1 1044 ? 16.641 40.531 34.656 1 93.62 1044 TYR A C 1
ATOM 8051 O O . TYR A 1 1044 ? 15.539 40 34.469 1 93.62 1044 TYR A O 1
ATOM 8059 N N . ILE A 1 1045 ? 17.672 39.812 34.781 1 94.75 1045 ILE A N 1
ATOM 8060 C CA . ILE A 1 1045 ? 17.703 38.375 34.656 1 94.75 1045 ILE A CA 1
ATOM 8061 C C . ILE A 1 1045 ? 17.078 37.719 35.875 1 94.75 1045 ILE A C 1
ATOM 8063 O O . ILE A 1 1045 ? 16.766 36.5 35.875 1 94.75 1045 ILE A O 1
ATOM 8067 N N . SER A 1 1046 ? 16.812 38.469 36.938 1 94.94 1046 SER A N 1
ATOM 8068 C CA . SER A 1 1046 ? 16.234 37.938 38.156 1 94.94 1046 SER A CA 1
ATOM 8069 C C . SER A 1 1046 ? 14.75 38.219 38.25 1 94.94 1046 SER A C 1
ATOM 8071 O O . SER A 1 1046 ? 14.094 37.812 39.219 1 94.94 1046 SER A O 1
ATOM 8073 N N . MET A 1 1047 ? 14.203 38.781 37.25 1 91.38 1047 MET A N 1
ATOM 8074 C CA . MET A 1 1047 ? 12.82 39.25 37.281 1 91.38 1047 MET A CA 1
ATOM 8075 C C . MET A 1 1047 ? 11.852 38.062 37.188 1 91.38 1047 MET A C 1
ATOM 8077 O O . MET A 1 1047 ? 12.258 36.969 36.844 1 91.38 1047 MET A O 1
ATOM 8081 N N . LEU A 1 1048 ? 10.633 38.406 37.344 1 89.94 1048 LEU A N 1
ATOM 8082 C CA . LEU A 1 1048 ? 9.531 37.438 37.438 1 89.94 1048 LEU A CA 1
ATOM 8083 C C . LEU A 1 1048 ? 9.414 36.656 36.125 1 89.94 1048 LEU A C 1
ATOM 8085 O O . LEU A 1 1048 ? 9.203 35.438 36.156 1 89.94 1048 LEU A O 1
ATOM 8089 N N . PRO A 1 1049 ? 9.641 37.156 34.969 1 87.56 1049 PRO A N 1
ATOM 8090 C CA . PRO A 1 1049 ? 9.422 36.406 33.719 1 87.56 1049 PRO A CA 1
ATOM 8091 C C . PRO A 1 1049 ? 10.438 35.281 33.531 1 87.56 1049 PRO A C 1
ATOM 8093 O O . PRO A 1 1049 ? 10.211 34.406 32.719 1 87.56 1049 PRO A O 1
ATOM 8096 N N . PHE A 1 1050 ? 11.5 35.344 34.281 1 91.81 1050 PHE A N 1
ATOM 8097 C CA . PHE A 1 1050 ? 12.531 34.312 34.125 1 91.81 1050 PHE A CA 1
ATOM 8098 C C . PHE A 1 1050 ? 12.352 33.219 35.156 1 91.81 1050 PHE A C 1
ATOM 8100 O O . PHE A 1 1050 ? 13.008 32.156 35.094 1 91.81 1050 PHE A O 1
ATOM 8107 N N . ASN A 1 1051 ? 11.477 33.438 36.156 1 93.12 1051 ASN A N 1
ATOM 8108 C CA . ASN A 1 1051 ? 11.195 32.438 37.188 1 93.12 1051 ASN A CA 1
ATOM 8109 C C . ASN A 1 1051 ? 10.125 31.453 36.75 1 93.12 1051 ASN A C 1
ATOM 8111 O O . ASN A 1 1051 ? 9.031 31.406 37.312 1 93.12 1051 ASN A O 1
ATOM 8115 N N . GLU A 1 1052 ? 10.477 30.703 35.812 1 89.56 1052 GLU A N 1
ATOM 8116 C CA . GLU A 1 1052 ? 9.586 29.703 35.219 1 89.56 1052 GLU A CA 1
ATOM 8117 C C . GLU A 1 1052 ? 10.336 28.422 34.906 1 89.56 1052 GLU A C 1
ATOM 8119 O O . GLU A 1 1052 ? 11.57 28.391 34.906 1 89.56 1052 GLU A O 1
ATOM 8124 N N . ALA A 1 1053 ? 9.594 27.406 34.625 1 85.81 1053 ALA A N 1
ATOM 8125 C CA . ALA A 1 1053 ? 10.094 26.031 34.594 1 85.81 1053 ALA A CA 1
ATOM 8126 C C . ALA A 1 1053 ? 11.148 25.859 33.5 1 85.81 1053 ALA A C 1
ATOM 8128 O O . ALA A 1 1053 ? 12.094 25.094 33.656 1 85.81 1053 ALA A O 1
ATOM 8129 N N . ASN A 1 1054 ? 11.117 26.547 32.438 1 86.06 1054 ASN A N 1
ATOM 8130 C CA . ASN A 1 1054 ? 11.977 26.297 31.297 1 86.06 1054 ASN A CA 1
ATOM 8131 C C . ASN A 1 1054 ? 13.234 27.172 31.328 1 86.06 1054 ASN A C 1
ATOM 8133 O O . ASN A 1 1054 ? 14.195 26.906 30.609 1 86.06 1054 ASN A O 1
ATOM 8137 N N . SER A 1 1055 ? 13.227 28.188 32.188 1 89.81 1055 SER A N 1
ATOM 8138 C CA . SER A 1 1055 ? 14.312 29.156 32.094 1 89.81 1055 SER A CA 1
ATOM 8139 C C . SER A 1 1055 ? 15.008 29.344 33.438 1 89.81 1055 SER A C 1
ATOM 8141 O O . SER A 1 1055 ? 16.141 29.812 33.5 1 89.81 1055 SER A O 1
ATOM 8143 N N . ARG A 1 1056 ? 14.414 29.016 34.531 1 91.81 1056 ARG A N 1
ATOM 8144 C CA . ARG A 1 1056 ? 14.914 29.359 35.875 1 91.81 1056 ARG A CA 1
ATOM 8145 C C . ARG A 1 1056 ? 16.344 28.844 36.062 1 91.81 1056 ARG A C 1
ATOM 8147 O O . ARG A 1 1056 ? 17.188 29.578 36.562 1 91.81 1056 ARG A O 1
ATOM 8154 N N . ASP A 1 1057 ? 16.562 27.641 35.719 1 91.19 1057 ASP A N 1
ATOM 8155 C CA . ASP A 1 1057 ? 17.891 27.078 35.906 1 91.19 1057 ASP A CA 1
ATOM 8156 C C . ASP A 1 1057 ? 18.953 27.844 35.125 1 91.19 1057 ASP A C 1
ATOM 8158 O O . ASP A 1 1057 ? 20.062 28.062 35.625 1 91.19 1057 ASP A O 1
ATOM 8162 N N . HIS A 1 1058 ? 18.641 28.234 34 1 92.75 1058 HIS A N 1
ATOM 8163 C CA . HIS A 1 1058 ? 19.562 29.016 33.188 1 92.75 1058 HIS A CA 1
ATOM 8164 C C . HIS A 1 1058 ? 19.766 30.406 33.75 1 92.75 1058 HIS A C 1
ATOM 8166 O O . HIS A 1 1058 ? 20.891 30.922 33.75 1 92.75 1058 HIS A O 1
ATOM 8172 N N . ALA A 1 1059 ? 18.688 30.969 34.156 1 94.12 1059 ALA A N 1
ATOM 8173 C CA . ALA A 1 1059 ? 18.766 32.312 34.75 1 94.12 1059 ALA A CA 1
ATOM 8174 C C . ALA A 1 1059 ? 19.641 32.281 36 1 94.12 1059 ALA A C 1
ATOM 8176 O O . ALA A 1 1059 ? 20.391 33.219 36.281 1 94.12 1059 ALA A O 1
ATOM 8177 N N . CYS A 1 1060 ? 19.516 31.25 36.812 1 95.5 1060 CYS A N 1
ATOM 8178 C CA . CYS A 1 1060 ? 20.312 31.109 38.031 1 95.5 1060 CYS A CA 1
ATOM 8179 C C . CYS A 1 1060 ? 21.797 31.094 37.688 1 95.5 1060 CYS A C 1
ATOM 8181 O O . CYS A 1 1060 ? 22.609 31.703 38.375 1 95.5 1060 CYS A O 1
ATOM 8183 N N . ARG A 1 1061 ? 22.078 30.469 36.625 1 94.25 1061 ARG A N 1
ATOM 8184 C CA . ARG A 1 1061 ? 23.484 30.406 36.188 1 94.25 1061 ARG A CA 1
ATOM 8185 C C . ARG A 1 1061 ? 23.984 31.797 35.781 1 94.25 1061 ARG A C 1
ATOM 8187 O O . ARG A 1 1061 ? 25.109 32.156 36.094 1 94.25 1061 ARG A O 1
ATOM 8194 N N . MET A 1 1062 ? 23.125 32.531 35.094 1 95.75 1062 MET A N 1
ATOM 8195 C CA . MET A 1 1062 ? 23.484 33.875 34.656 1 95.75 1062 MET A CA 1
ATOM 8196 C C . MET A 1 1062 ? 23.625 34.812 35.844 1 95.75 1062 MET A C 1
ATOM 8198 O O . MET A 1 1062 ? 24.531 35.656 35.875 1 95.75 1062 MET A O 1
ATOM 8202 N N . ILE A 1 1063 ? 22.766 34.656 36.875 1 96.44 1063 ILE A N 1
ATOM 8203 C CA . ILE A 1 1063 ? 22.812 35.5 38.062 1 96.44 1063 ILE A CA 1
ATOM 8204 C C . ILE A 1 1063 ? 24.125 35.25 38.812 1 96.44 1063 ILE A C 1
ATOM 8206 O O . ILE A 1 1063 ? 24.812 36.188 39.188 1 96.44 1063 ILE A O 1
ATOM 8210 N N . ARG A 1 1064 ? 24.484 34 39 1 95.75 1064 ARG A N 1
ATOM 8211 C CA . ARG A 1 1064 ? 25.734 33.656 39.656 1 95.75 1064 ARG A CA 1
ATOM 8212 C C . ARG A 1 1064 ? 26.922 34.219 38.906 1 95.75 1064 ARG A C 1
ATOM 8214 O O . ARG A 1 1064 ? 27.875 34.719 39.531 1 95.75 1064 ARG A O 1
ATOM 8221 N N . PHE A 1 1065 ? 26.844 34.156 37.625 1 96.06 1065 PHE A N 1
ATOM 8222 C CA . PHE A 1 1065 ? 27.922 34.656 36.781 1 96.06 1065 PHE A CA 1
ATOM 8223 C C . PHE A 1 1065 ? 28.078 36.156 36.938 1 96.06 1065 PHE A C 1
ATOM 8225 O O . PHE A 1 1065 ? 29.188 36.688 37.094 1 96.06 1065 PHE A O 1
ATOM 8232 N N . LEU A 1 1066 ? 26.969 36.969 36.906 1 96.31 1066 LEU A N 1
ATOM 8233 C CA . LEU A 1 1066 ? 27 38.406 37.062 1 96.31 1066 LEU A CA 1
ATOM 8234 C C . LEU A 1 1066 ? 27.531 38.812 38.438 1 96.31 1066 LEU A C 1
ATOM 8236 O O . LEU A 1 1066 ? 28.266 39.781 38.562 1 96.31 1066 LEU A O 1
ATOM 8240 N N . LEU A 1 1067 ? 27.156 38.062 39.469 1 94.19 1067 LEU A N 1
ATOM 8241 C CA . LEU A 1 1067 ? 27.656 38.312 40.812 1 94.19 1067 LEU A CA 1
ATOM 8242 C C . LEU A 1 1067 ? 29.156 38.094 40.906 1 94.19 1067 LEU A C 1
ATOM 8244 O O . LEU A 1 1067 ? 29.859 38.844 41.594 1 94.19 1067 LEU A O 1
ATOM 8248 N N . GLU A 1 1068 ? 29.609 37.125 40.219 1 94.19 1068 GLU A N 1
ATOM 8249 C CA . GLU A 1 1068 ? 31.047 36.844 40.188 1 94.19 1068 GLU A CA 1
ATOM 8250 C C . GLU A 1 1068 ? 31.797 37.969 39.469 1 94.19 1068 GLU A C 1
ATOM 8252 O O . GLU A 1 1068 ? 32.969 38.219 39.75 1 94.19 1068 GLU A O 1
ATOM 8257 N N . ARG A 1 1069 ? 31.094 38.625 38.562 1 94.44 1069 ARG A N 1
ATOM 8258 C CA . ARG A 1 1069 ? 31.719 39.688 37.781 1 94.44 1069 ARG A CA 1
ATOM 8259 C C . ARG A 1 1069 ? 31.547 41.062 38.469 1 94.44 1069 ARG A C 1
ATOM 8261 O O . ARG A 1 1069 ? 31.859 42.094 37.875 1 94.44 1069 ARG A O 1
ATOM 8268 N N . GLY A 1 1070 ? 30.938 41.125 39.625 1 91.44 1070 GLY A N 1
ATOM 8269 C CA . GLY A 1 1070 ? 30.922 42.312 40.469 1 91.44 1070 GLY A CA 1
ATOM 8270 C C . GLY A 1 1070 ? 29.594 43.062 40.406 1 91.44 1070 GLY A C 1
ATOM 8271 O O . GLY A 1 1070 ? 29.516 44.25 40.719 1 91.44 1070 GLY A O 1
ATOM 8272 N N . ALA A 1 1071 ? 28.562 42.438 39.969 1 94.94 1071 ALA A N 1
ATOM 8273 C CA . ALA A 1 1071 ? 27.25 43.094 39.969 1 94.94 1071 ALA A CA 1
ATOM 8274 C C . ALA A 1 1071 ? 26.812 43.438 41.375 1 94.94 1071 ALA A C 1
ATOM 8276 O O . ALA A 1 1071 ? 26.984 42.625 42.281 1 94.94 1071 ALA A O 1
ATOM 8277 N N . ASP A 1 1072 ? 26.281 44.625 41.594 1 92.44 1072 ASP A N 1
ATOM 8278 C CA . ASP A 1 1072 ? 25.844 45.094 42.906 1 92.44 1072 ASP A CA 1
ATOM 8279 C C . ASP A 1 1072 ? 24.359 44.875 43.094 1 92.44 1072 ASP A C 1
ATOM 8281 O O . ASP A 1 1072 ? 23.531 45.469 42.406 1 92.44 1072 ASP A O 1
ATOM 8285 N N . PRO A 1 1073 ? 23.953 44.031 44.031 1 93.62 1073 PRO A N 1
ATOM 8286 C CA . PRO A 1 1073 ? 22.547 43.75 44.25 1 93.62 1073 PRO A CA 1
ATOM 8287 C C . PRO A 1 1073 ? 21.812 44.875 44.969 1 93.62 1073 PRO A C 1
ATOM 8289 O O . PRO A 1 1073 ? 20.578 44.812 45.125 1 93.62 1073 PRO A O 1
ATOM 8292 N N . PHE A 1 1074 ? 22.531 45.938 45.375 1 91.56 1074 PHE A N 1
ATOM 8293 C CA . PHE A 1 1074 ? 21.922 47 46.156 1 91.56 1074 PHE A CA 1
ATOM 8294 C C . PHE A 1 1074 ? 21.797 48.281 45.375 1 91.56 1074 PHE A C 1
ATOM 8296 O O . PHE A 1 1074 ? 21.656 49.375 45.938 1 91.56 1074 PHE A O 1
ATOM 8303 N N . LEU A 1 1075 ? 21.875 48.125 44.062 1 92.88 1075 LEU A N 1
ATOM 8304 C CA . LEU A 1 1075 ? 21.641 49.281 43.188 1 92.88 1075 LEU A CA 1
ATOM 8305 C C . LEU A 1 1075 ? 20.188 49.688 43.219 1 92.88 1075 LEU A C 1
ATOM 8307 O O . LEU A 1 1075 ? 19.297 48.844 43.375 1 92.88 1075 LEU A O 1
ATOM 8311 N N . PRO A 1 1076 ? 19.891 50.938 43.062 1 90.56 1076 PRO A N 1
ATOM 8312 C CA . PRO A 1 1076 ? 18.5 51.375 42.969 1 90.56 1076 PRO A CA 1
ATOM 8313 C C . PRO A 1 1076 ? 17.812 50.938 41.688 1 90.56 1076 PRO A C 1
ATOM 8315 O O . PRO A 1 1076 ? 18.406 50.969 40.625 1 90.56 1076 PRO A O 1
ATOM 8318 N N . CYS A 1 1077 ? 16.734 50.375 41.781 1 89.5 1077 CYS A N 1
ATOM 8319 C CA . CYS A 1 1077 ? 15.984 49.938 40.594 1 89.5 1077 CYS A CA 1
ATOM 8320 C C . CYS A 1 1077 ? 14.797 50.844 40.344 1 89.5 1077 CYS A C 1
ATOM 8322 O O . CYS A 1 1077 ? 14.172 50.781 39.281 1 89.5 1077 CYS A O 1
ATOM 8324 N N . ASP A 1 1078 ? 14.406 51.625 41.156 1 83.5 1078 ASP A N 1
ATOM 8325 C CA . ASP A 1 1078 ? 13.461 52.75 41.031 1 83.5 1078 ASP A CA 1
ATOM 8326 C C . ASP A 1 1078 ? 13.727 53.812 42.062 1 83.5 1078 ASP A C 1
ATOM 8328 O O . ASP A 1 1078 ? 14.773 53.844 42.688 1 83.5 1078 ASP A O 1
ATOM 8332 N N . ALA A 1 1079 ? 12.867 54.781 42.25 1 76.81 1079 ALA A N 1
ATOM 8333 C CA . ALA A 1 1079 ? 13.062 55.906 43.156 1 76.81 1079 ALA A CA 1
ATOM 8334 C C . ALA A 1 1079 ? 13.094 55.406 44.594 1 76.81 1079 ALA A C 1
ATOM 8336 O O . ALA A 1 1079 ? 13.742 56.031 45.469 1 76.81 1079 ALA A O 1
ATOM 8337 N N . ASN A 1 1080 ? 12.547 54.25 44.844 1 76 1080 ASN A N 1
ATOM 8338 C CA . ASN A 1 1080 ? 12.359 53.906 46.25 1 76 1080 ASN A CA 1
ATOM 8339 C C . ASN A 1 1080 ? 12.938 52.531 46.562 1 76 1080 ASN A C 1
ATOM 8341 O O . ASN A 1 1080 ? 13.164 52.188 47.719 1 76 1080 ASN A O 1
ATOM 8345 N N . ASP A 1 1081 ? 13.203 51.781 45.531 1 85.56 1081 ASP A N 1
ATOM 8346 C CA . ASP A 1 1081 ? 13.523 50.406 45.812 1 85.56 1081 ASP A CA 1
ATOM 8347 C C . ASP A 1 1081 ? 14.945 50.062 45.344 1 85.56 1081 ASP A C 1
ATOM 8349 O O . ASP A 1 1081 ? 15.516 50.75 44.5 1 85.56 1081 ASP A O 1
ATOM 8353 N N . VAL A 1 1082 ? 15.5 49 46.031 1 91.81 1082 VAL A N 1
ATOM 8354 C CA . VAL A 1 1082 ? 16.797 48.406 45.656 1 91.81 1082 VAL A CA 1
ATOM 8355 C C . VAL A 1 1082 ? 16.609 47.031 45.031 1 91.81 1082 VAL A C 1
ATOM 8357 O O . VAL A 1 1082 ? 15.586 46.375 45.281 1 91.81 1082 VAL A O 1
ATOM 8360 N N . VAL A 1 1083 ? 17.5 46.562 44.25 1 93.62 1083 VAL A N 1
ATOM 8361 C CA . VAL A 1 1083 ? 17.391 45.375 43.375 1 93.62 1083 VAL A CA 1
ATOM 8362 C C . VAL A 1 1083 ? 17.062 44.156 44.219 1 93.62 1083 VAL A C 1
ATOM 8364 O O . VAL A 1 1083 ? 16.078 43.469 43.938 1 93.62 1083 VAL A O 1
ATOM 8367 N N . LEU A 1 1084 ? 17.781 43.875 45.25 1 94.19 1084 LEU A N 1
ATOM 8368 C CA . LEU A 1 1084 ? 17.625 42.625 46 1 94.19 1084 LEU A CA 1
ATOM 8369 C C . LEU A 1 1084 ? 16.281 42.594 46.719 1 94.19 1084 LEU A C 1
ATOM 8371 O O . LEU A 1 1084 ? 15.617 41.562 46.75 1 94.19 1084 LEU A O 1
ATOM 8375 N N . HIS A 1 1085 ? 15.844 43.75 47.344 1 93.56 1085 HIS A N 1
ATOM 8376 C CA . HIS A 1 1085 ? 14.547 43.812 48 1 93.56 1085 HIS A CA 1
ATOM 8377 C C . HIS A 1 1085 ? 13.398 43.625 47.031 1 93.56 1085 HIS A C 1
ATOM 8379 O O . HIS A 1 1085 ? 12.422 42.938 47.344 1 93.56 1085 HIS A O 1
ATOM 8385 N N . GLN A 1 1086 ? 13.617 44.094 45.844 1 92.81 1086 GLN A N 1
ATOM 8386 C CA . GLN A 1 1086 ? 12.578 43.938 44.844 1 92.81 1086 GLN A CA 1
ATOM 8387 C C . GLN A 1 1086 ? 12.484 42.469 44.375 1 92.81 1086 GLN A C 1
ATOM 8389 O O . GLN A 1 1086 ? 11.391 42 44.094 1 92.81 1086 GLN A O 1
ATOM 8394 N N . ILE A 1 1087 ? 13.539 41.781 44.188 1 94.44 1087 ILE A N 1
ATOM 8395 C CA . ILE A 1 1087 ? 13.57 40.375 43.781 1 94.44 1087 ILE A CA 1
ATOM 8396 C C . ILE A 1 1087 ? 12.781 39.562 44.781 1 94.44 1087 ILE A C 1
ATOM 8398 O O . ILE A 1 1087 ? 11.969 38.719 44.375 1 94.44 1087 ILE A O 1
ATOM 8402 N N . PHE A 1 1088 ? 12.938 39.781 46.031 1 94.06 1088 PHE A N 1
ATOM 8403 C CA . PHE A 1 1088 ? 12.273 39 47.062 1 94.06 1088 PHE A CA 1
ATOM 8404 C C . PHE A 1 1088 ? 10.805 39.406 47.188 1 94.06 1088 PHE A C 1
ATOM 8406 O O . PHE A 1 1088 ? 9.953 38.594 47.531 1 94.06 1088 PHE A O 1
ATOM 8413 N N . ALA A 1 1089 ? 10.508 40.625 46.781 1 91.75 1089 ALA A N 1
ATOM 8414 C CA . ALA A 1 1089 ? 9.148 41.125 46.969 1 91.75 1089 ALA A CA 1
ATOM 8415 C C . ALA A 1 1089 ? 8.273 40.781 45.781 1 91.75 1089 ALA A C 1
ATOM 8417 O O . ALA A 1 1089 ? 7.062 40.594 45.906 1 91.75 1089 ALA A O 1
ATOM 8418 N N . SER A 1 1090 ? 8.727 40.719 44.531 1 89 1090 SER A N 1
ATOM 8419 C CA . SER A 1 1090 ? 7.93 40.625 43.312 1 89 1090 SER A CA 1
ATOM 8420 C C . SER A 1 1090 ? 7.914 39.219 42.75 1 89 1090 SER A C 1
ATOM 8422 O O . SER A 1 1090 ? 7.391 38.969 41.656 1 89 1090 SER A O 1
ATOM 8424 N N . GLY A 1 1091 ? 8.508 38.281 43.312 1 90 1091 GLY A N 1
ATOM 8425 C CA . GLY A 1 1091 ? 8.523 36.938 42.812 1 90 1091 GLY A CA 1
ATOM 8426 C C . GLY A 1 1091 ? 9.75 36.594 41.969 1 90 1091 GLY A C 1
ATOM 8427 O O . GLY A 1 1091 ? 9.75 35.625 41.219 1 90 1091 GLY A O 1
ATOM 8428 N N . GLY A 1 1092 ? 10.664 37.344 41.938 1 94.19 1092 GLY A N 1
ATOM 8429 C CA . GLY A 1 1092 ? 11.906 37.094 41.219 1 94.19 1092 GLY A CA 1
ATOM 8430 C C . GLY A 1 1092 ? 12.625 35.844 41.688 1 94.19 1092 GLY A C 1
ATOM 8431 O O . GLY A 1 1092 ? 12.125 35.125 42.531 1 94.19 1092 GLY A O 1
ATOM 8432 N N . ILE A 1 1093 ? 13.75 35.594 41.125 1 96.12 1093 ILE A N 1
ATOM 8433 C CA . ILE A 1 1093 ? 14.516 34.375 41.406 1 96.12 1093 ILE A CA 1
ATOM 8434 C C . ILE A 1 1093 ? 15.344 34.562 42.688 1 96.12 1093 ILE A C 1
ATOM 8436 O O . ILE A 1 1093 ? 16.141 35.5 42.781 1 96.12 1093 ILE A O 1
ATOM 8440 N N . ILE A 1 1094 ? 15.203 33.656 43.656 1 95.5 1094 ILE A N 1
ATOM 8441 C CA . ILE A 1 1094 ? 15.836 33.906 44.969 1 95.5 1094 ILE A CA 1
ATOM 8442 C C . ILE A 1 1094 ? 16.828 32.781 45.281 1 95.5 1094 ILE A C 1
ATOM 8444 O O . ILE A 1 1094 ? 17.594 32.875 46.219 1 95.5 1094 ILE A O 1
ATOM 8448 N N . GLN A 1 1095 ? 16.859 31.766 44.469 1 94.19 1095 GLN A N 1
ATOM 8449 C CA . GLN A 1 1095 ? 17.625 30.547 44.75 1 94.19 1095 GLN A CA 1
ATOM 8450 C C . GLN A 1 1095 ? 19.109 30.859 44.906 1 94.19 1095 GLN A C 1
ATOM 8452 O O . GLN A 1 1095 ? 19.75 30.406 45.875 1 94.19 1095 GLN A O 1
ATOM 8457 N N . PRO A 1 1096 ? 19.672 31.641 43.969 1 94.75 1096 PRO A N 1
ATOM 8458 C CA . PRO A 1 1096 ? 21.109 31.922 44.125 1 94.75 1096 PRO A CA 1
ATOM 8459 C C . PRO A 1 1096 ? 21.422 32.656 45.438 1 94.75 1096 PRO A C 1
ATOM 8461 O O . PRO A 1 1096 ? 22.516 32.469 45.969 1 94.75 1096 PRO A O 1
ATOM 8464 N N . TRP A 1 1097 ? 20.562 33.438 45.969 1 94 1097 TRP A N 1
ATOM 8465 C CA . TRP A 1 1097 ? 20.766 34.25 47.188 1 94 1097 TRP A CA 1
ATOM 8466 C C . TRP A 1 1097 ? 20.594 33.375 48.438 1 94 1097 TRP A C 1
ATOM 8468 O O . TRP A 1 1097 ? 21.281 33.594 49.438 1 94 1097 TRP A O 1
ATOM 8478 N N . LEU A 1 1098 ? 19.688 32.5 48.344 1 92.75 1098 LEU A N 1
ATOM 8479 C CA . LEU A 1 1098 ? 19.484 31.578 49.469 1 92.75 1098 LEU A CA 1
ATOM 8480 C C . LEU A 1 1098 ? 20.703 30.688 49.656 1 92.75 1098 LEU A C 1
ATOM 8482 O O . LEU A 1 1098 ? 20.953 30.203 50.75 1 92.75 1098 LEU A O 1
ATOM 8486 N N . ASP A 1 1099 ? 21.438 30.5 48.656 1 91.31 1099 ASP A N 1
ATOM 8487 C CA . ASP A 1 1099 ? 22.625 29.656 48.688 1 91.31 1099 ASP A CA 1
ATOM 8488 C C . ASP A 1 1099 ? 23.828 30.438 49.25 1 91.31 1099 ASP A C 1
ATOM 8490 O O . ASP A 1 1099 ? 24.828 29.844 49.625 1 91.31 1099 ASP A O 1
ATOM 8494 N N . MET A 1 1100 ? 23.703 31.703 49.344 1 90.81 1100 MET A N 1
ATOM 8495 C CA . MET A 1 1100 ? 24.797 32.531 49.812 1 90.81 1100 MET A CA 1
ATOM 8496 C C . MET A 1 1100 ? 24.859 32.531 51.344 1 90.81 1100 MET A C 1
ATOM 8498 O O . MET A 1 1100 ? 23.906 32.906 52 1 90.81 1100 MET A O 1
ATOM 8502 N N . PRO A 1 1101 ? 25.984 32.188 51.969 1 85.19 1101 PRO A N 1
ATOM 8503 C CA . PRO A 1 1101 ? 26.078 32.094 53.438 1 85.19 1101 PRO A CA 1
ATOM 8504 C C . PRO A 1 1101 ? 26.094 33.438 54.125 1 85.19 1101 PRO A C 1
ATOM 8506 O O . PRO A 1 1101 ? 25.531 33.594 55.219 1 85.19 1101 PRO A O 1
ATOM 8509 N N . ASN A 1 1102 ? 26.719 34.469 53.469 1 85.44 1102 ASN A N 1
ATOM 8510 C CA . ASN A 1 1102 ? 26.938 35.75 54.156 1 85.44 1102 ASN A CA 1
ATOM 8511 C C . ASN A 1 1102 ? 25.969 36.812 53.656 1 85.44 1102 ASN A C 1
ATOM 8513 O O . ASN A 1 1102 ? 26.328 38 53.531 1 85.44 1102 ASN A O 1
ATOM 8517 N N . LEU A 1 1103 ? 24.719 36.375 53.344 1 90.19 1103 LEU A N 1
ATOM 8518 C CA . LEU A 1 1103 ? 23.734 37.344 52.906 1 90.19 1103 LEU A CA 1
ATOM 8519 C C . LEU A 1 1103 ? 23.281 38.25 54.062 1 90.19 1103 LEU A C 1
ATOM 8521 O O . LEU A 1 1103 ? 22.906 37.75 55.125 1 90.19 1103 LEU A O 1
ATOM 8525 N N . ASP A 1 1104 ? 23.422 39.594 53.906 1 90.69 1104 ASP A N 1
ATOM 8526 C CA . ASP A 1 1104 ? 22.953 40.531 54.938 1 90.69 1104 ASP A CA 1
ATOM 8527 C C . ASP A 1 1104 ? 21.438 40.594 54.969 1 90.69 1104 ASP A C 1
ATOM 8529 O O . ASP A 1 1104 ? 20.812 41.25 54.156 1 90.69 1104 ASP A O 1
ATOM 8533 N N . LEU A 1 1105 ? 20.828 39.969 55.938 1 93.12 1105 LEU A N 1
ATOM 8534 C CA . LEU A 1 1105 ? 19.375 39.812 56 1 93.12 1105 LEU A CA 1
ATOM 8535 C C . LEU A 1 1105 ? 18.75 41.094 56.594 1 93.12 1105 LEU A C 1
ATOM 8537 O O . LEU A 1 1105 ? 17.547 41.312 56.406 1 93.12 1105 LEU A O 1
ATOM 8541 N N . GLU A 1 1106 ? 19.625 41.906 57.25 1 92.88 1106 GLU A N 1
ATOM 8542 C CA . GLU A 1 1106 ? 19.047 43.062 57.969 1 92.88 1106 GLU A CA 1
ATOM 8543 C C . GLU A 1 1106 ? 19.312 44.375 57.219 1 92.88 1106 GLU A C 1
ATOM 8545 O O . GLU A 1 1106 ? 19.031 45.438 57.75 1 92.88 1106 GLU A O 1
ATOM 8550 N N . ARG A 1 1107 ? 19.812 44.219 56 1 92.12 1107 ARG A N 1
ATOM 8551 C CA . ARG A 1 1107 ? 20.016 45.406 55.188 1 92.12 1107 ARG A CA 1
ATOM 8552 C C . ARG A 1 1107 ? 18.672 46.062 54.875 1 92.12 1107 ARG A C 1
ATOM 8554 O O . ARG A 1 1107 ? 17.703 45.375 54.562 1 92.12 1107 ARG A O 1
ATOM 8561 N N . ARG A 1 1108 ? 18.562 47.438 54.938 1 92.19 1108 ARG A N 1
ATOM 8562 C CA . ARG A 1 1108 ? 17.281 48.125 54.781 1 92.19 1108 ARG A CA 1
ATOM 8563 C C . ARG A 1 1108 ? 17.25 48.906 53.469 1 92.19 1108 ARG A C 1
ATOM 8565 O O . ARG A 1 1108 ? 18.281 49.406 53 1 92.19 1108 ARG A O 1
ATOM 8572 N N . ASP A 1 1109 ? 16.172 48.938 52.875 1 90.56 1109 ASP A N 1
ATOM 8573 C CA . ASP A 1 1109 ? 15.992 49.75 51.688 1 90.56 1109 ASP A CA 1
ATOM 8574 C C . ASP A 1 1109 ? 15.555 51.156 52.031 1 90.56 1109 ASP A C 1
ATOM 8576 O O . ASP A 1 1109 ? 15.648 51.594 53.188 1 90.56 1109 ASP A O 1
ATOM 8580 N N . SER A 1 1110 ? 15.18 52 51.062 1 88.69 1110 SER A N 1
ATOM 8581 C CA . SER A 1 1110 ? 14.875 53.438 51.281 1 88.69 1110 SER A CA 1
ATOM 8582 C C . SER A 1 1110 ? 13.617 53.594 52.094 1 88.69 1110 SER A C 1
ATOM 8584 O O . SER A 1 1110 ? 13.414 54.656 52.719 1 88.69 1110 SER A O 1
ATOM 8586 N N . THR A 1 1111 ? 12.805 52.531 52.25 1 89.69 1111 THR A N 1
ATOM 8587 C CA . THR A 1 1111 ? 11.578 52.625 53.031 1 89.69 1111 THR A CA 1
ATOM 8588 C C . THR A 1 1111 ? 11.781 51.969 54.406 1 89.69 1111 THR A C 1
ATOM 8590 O O . THR A 1 1111 ? 10.844 51.875 55.188 1 89.69 1111 THR A O 1
ATOM 8593 N N . GLY A 1 1112 ? 12.961 51.469 54.656 1 90.38 1112 GLY A N 1
ATOM 8594 C CA . GLY A 1 1112 ? 13.297 50.875 55.938 1 90.38 1112 GLY A CA 1
ATOM 8595 C C . GLY A 1 1112 ? 12.992 49.406 56.031 1 90.38 1112 GLY A C 1
ATOM 8596 O O . GLY A 1 1112 ? 13.062 48.812 57.094 1 90.38 1112 GLY A O 1
ATOM 8597 N N . ARG A 1 1113 ? 12.758 48.688 54.938 1 93.69 1113 ARG A N 1
ATOM 8598 C CA . ARG A 1 1113 ? 12.422 47.25 54.938 1 93.69 1113 ARG A CA 1
ATOM 8599 C C . ARG A 1 1113 ? 13.68 46.406 54.969 1 93.69 1113 ARG A C 1
ATOM 8601 O O . ARG A 1 1113 ? 14.656 46.688 54.281 1 93.69 1113 ARG A O 1
ATOM 8608 N N . THR A 1 1114 ? 13.578 45.438 55.875 1 94.56 1114 THR A N 1
ATOM 8609 C CA . THR A 1 1114 ? 14.562 44.344 55.781 1 94.56 1114 THR A CA 1
ATOM 8610 C C . THR A 1 1114 ? 14.172 43.344 54.688 1 94.56 1114 THR A C 1
ATOM 8612 O O . THR A 1 1114 ? 13.094 43.438 54.125 1 94.56 1114 THR A O 1
ATOM 8615 N N . LEU A 1 1115 ? 15.047 42.406 54.375 1 94.56 1115 LEU A N 1
ATOM 8616 C CA . LEU A 1 1115 ? 14.758 41.406 53.375 1 94.56 1115 LEU A CA 1
ATOM 8617 C C . LEU A 1 1115 ? 13.547 40.562 53.781 1 94.56 1115 LEU A C 1
ATOM 8619 O O . LEU A 1 1115 ? 12.773 40.125 52.906 1 94.56 1115 LEU A O 1
ATOM 8623 N N . LEU A 1 1116 ? 13.398 40.344 55.062 1 95.69 1116 LEU A N 1
ATOM 8624 C CA . LEU A 1 1116 ? 12.273 39.562 55.594 1 95.69 1116 LEU A CA 1
ATOM 8625 C C . LEU A 1 1116 ? 10.953 40.281 55.344 1 95.69 1116 LEU A C 1
ATOM 8627 O O . LEU A 1 1116 ? 9.969 39.688 54.906 1 95.69 1116 LEU A O 1
ATOM 8631 N N . LEU A 1 1117 ? 10.969 41.594 55.656 1 95.12 1117 LEU A N 1
ATOM 8632 C CA . LEU A 1 1117 ? 9.766 42.406 55.438 1 95.12 1117 LEU A CA 1
ATOM 8633 C C . LEU A 1 1117 ? 9.391 42.469 53.969 1 95.12 1117 LEU A C 1
ATOM 8635 O O . LEU A 1 1117 ? 8.211 42.375 53.625 1 95.12 1117 LEU A O 1
ATOM 8639 N N . ALA A 1 1118 ? 10.406 42.531 53.125 1 94.38 1118 ALA A N 1
ATOM 8640 C CA . ALA A 1 1118 ? 10.172 42.562 51.688 1 94.38 1118 ALA A CA 1
ATOM 8641 C C . ALA A 1 1118 ? 9.594 41.219 51.219 1 94.38 1118 ALA A C 1
ATOM 8643 O O . ALA A 1 1118 ? 8.68 41.188 50.375 1 94.38 1118 ALA A O 1
ATOM 8644 N N . ALA A 1 1119 ? 10.078 40.125 51.594 1 95.25 1119 ALA A N 1
ATOM 8645 C CA . ALA A 1 1119 ? 9.672 38.75 51.219 1 95.25 1119 ALA A CA 1
ATOM 8646 C C . ALA A 1 1119 ? 8.258 38.438 51.719 1 95.25 1119 ALA A C 1
ATOM 8648 O O . ALA A 1 1119 ? 7.539 37.656 51.094 1 95.25 1119 ALA A O 1
ATOM 8649 N N . ALA A 1 1120 ? 7.867 39 52.844 1 94.31 1120 ALA A N 1
ATOM 8650 C CA . ALA A 1 1120 ? 6.578 38.719 53.469 1 94.31 1120 ALA A CA 1
ATOM 8651 C C . ALA A 1 1120 ? 5.426 39.188 52.562 1 94.31 1120 ALA A C 1
ATOM 8653 O O . ALA A 1 1120 ? 4.328 38.625 52.625 1 94.31 1120 ALA A O 1
ATOM 8654 N N . GLY A 1 1121 ? 5.703 40.062 51.719 1 89.44 1121 GLY A N 1
ATOM 8655 C CA . GLY A 1 1121 ? 4.66 40.594 50.875 1 89.44 1121 GLY A CA 1
ATOM 8656 C C . GLY A 1 1121 ? 4.559 39.875 49.531 1 89.44 1121 GLY A C 1
ATOM 8657 O O . GLY A 1 1121 ? 3.711 40.219 48.719 1 89.44 1121 GLY A O 1
ATOM 8658 N N . CYS A 1 1122 ? 5.262 38.781 49.312 1 91.69 1122 CYS A N 1
ATOM 8659 C CA . CYS A 1 1122 ? 5.324 38.125 48.031 1 91.69 1122 CYS A CA 1
ATOM 8660 C C . CYS A 1 1122 ? 4.309 37 47.938 1 91.69 1122 CYS A C 1
ATOM 8662 O O . CYS A 1 1122 ? 4.105 36.281 48.906 1 91.69 1122 CYS A O 1
ATOM 8664 N N . VAL A 1 1123 ? 3.762 36.812 46.688 1 88.62 1123 VAL A N 1
ATOM 8665 C CA . VAL A 1 1123 ? 2.727 35.812 46.469 1 88.62 1123 VAL A CA 1
ATOM 8666 C C . VAL A 1 1123 ? 3.336 34.562 45.812 1 88.62 1123 VAL A C 1
ATOM 8668 O O . VAL A 1 1123 ? 2.615 33.625 45.438 1 88.62 1123 VAL A O 1
ATOM 8671 N N . THR A 1 1124 ? 4.609 34.5 45.656 1 92.62 1124 THR A N 1
ATOM 8672 C CA . THR A 1 1124 ? 5.305 33.344 45.094 1 92.62 1124 THR A CA 1
ATOM 8673 C C . THR A 1 1124 ? 6.094 32.625 46.156 1 92.62 1124 THR A C 1
ATOM 8675 O O . THR A 1 1124 ? 6.727 33.219 47.031 1 92.62 1124 THR A O 1
ATOM 8678 N N . GLY A 1 1125 ? 6.043 31.312 46.156 1 92.06 1125 GLY A N 1
ATOM 8679 C CA . GLY A 1 1125 ? 6.754 30.5 47.125 1 92.06 1125 GLY A CA 1
ATOM 8680 C C . GLY A 1 1125 ? 8.25 30.484 46.906 1 92.06 1125 GLY A C 1
ATOM 8681 O O . GLY A 1 1125 ? 8.773 31.234 46.094 1 92.06 1125 GLY A O 1
ATOM 8682 N N . THR A 1 1126 ? 8.938 29.641 47.719 1 94 1126 THR A N 1
ATOM 8683 C CA . THR A 1 1126 ? 10.391 29.516 47.656 1 94 1126 THR A CA 1
ATOM 8684 C C . THR A 1 1126 ? 10.82 28.719 46.438 1 94 1126 THR A C 1
ATOM 8686 O O . THR A 1 1126 ? 11.695 29.141 45.688 1 94 1126 THR A O 1
ATOM 8689 N N . ASP A 1 1127 ? 10.117 27.625 46.188 1 92.5 1127 ASP A N 1
ATOM 8690 C CA . ASP A 1 1127 ? 10.492 26.734 45.094 1 92.5 1127 ASP A CA 1
ATOM 8691 C C . ASP A 1 1127 ? 9.461 26.812 43.969 1 92.5 1127 ASP A C 1
ATOM 8693 O O . ASP A 1 1127 ? 9.727 26.344 42.844 1 92.5 1127 ASP A O 1
ATOM 8697 N N . SER A 1 1128 ? 8.336 27.375 44.219 1 92.75 1128 SER A N 1
ATOM 8698 C CA . SER A 1 1128 ? 7.297 27.516 43.219 1 92.75 1128 SER A CA 1
ATOM 8699 C C . SER A 1 1128 ? 7.715 28.5 42.125 1 92.75 1128 SER A C 1
ATOM 8701 O O . SER A 1 1128 ? 8.469 29.438 42.375 1 92.75 1128 SER A O 1
ATOM 8703 N N . TYR A 1 1129 ? 7.238 28.25 40.906 1 92.06 1129 TYR A N 1
ATOM 8704 C CA . TYR A 1 1129 ? 7.477 29.188 39.812 1 92.06 1129 TYR A CA 1
ATOM 8705 C C . TYR A 1 1129 ? 6.512 30.359 39.906 1 92.06 1129 TYR A C 1
ATOM 8707 O O . TYR A 1 1129 ? 5.414 30.234 40.438 1 92.06 1129 TYR A O 1
ATOM 8715 N N . ALA A 1 1130 ? 6.961 31.484 39.375 1 90.5 1130 ALA A N 1
ATOM 8716 C CA . ALA A 1 1130 ? 6.129 32.688 39.406 1 90.5 1130 ALA A CA 1
ATOM 8717 C C . ALA A 1 1130 ? 5.184 32.719 38.188 1 90.5 1130 ALA A C 1
ATOM 8719 O O . ALA A 1 1130 ? 4.066 33.25 38.312 1 90.5 1130 ALA A O 1
ATOM 8720 N N . CYS A 1 1131 ? 5.738 32.219 37.125 1 88.31 1131 CYS A N 1
ATOM 8721 C CA . CYS A 1 1131 ? 4.918 32.25 35.906 1 88.31 1131 CYS A CA 1
ATOM 8722 C C . CYS A 1 1131 ? 5.164 31.016 35.062 1 88.31 1131 CYS A C 1
ATOM 8724 O O . CYS A 1 1131 ? 6.066 30.219 35.344 1 88.31 1131 CYS A O 1
ATOM 8726 N N . SER A 1 1132 ? 4.16 30.781 34.188 1 84.44 1132 SER A N 1
ATOM 8727 C CA . SER A 1 1132 ? 4.277 29.719 33.219 1 84.44 1132 SER A CA 1
ATOM 8728 C C . SER A 1 1132 ? 4.422 30.297 31.797 1 84.44 1132 SER A C 1
ATOM 8730 O O . SER A 1 1132 ? 3.686 31.203 31.406 1 84.44 1132 SER A O 1
ATOM 8732 N N . VAL A 1 1133 ? 5.508 29.875 31.188 1 81.88 1133 VAL A N 1
ATOM 8733 C CA . VAL A 1 1133 ? 5.762 30.344 29.828 1 81.88 1133 VAL A CA 1
ATOM 8734 C C . VAL A 1 1133 ? 5.891 29.156 28.891 1 81.88 1133 VAL A C 1
ATOM 8736 O O . VAL A 1 1133 ? 6.348 28.078 29.281 1 81.88 1133 VAL A O 1
ATOM 8739 N N . SER A 1 1134 ? 5.473 29.344 27.672 1 84.5 1134 SER A N 1
ATOM 8740 C CA . SER A 1 1134 ? 5.621 28.328 26.625 1 84.5 1134 SER A CA 1
ATOM 8741 C C . SER A 1 1134 ? 7.094 28.047 26.344 1 84.5 1134 SER A C 1
ATOM 8743 O O . SER A 1 1134 ? 7.941 28.922 26.5 1 84.5 1134 SER A O 1
ATOM 8745 N N . ALA A 1 1135 ? 7.332 26.859 25.922 1 88.06 1135 ALA A N 1
ATOM 8746 C CA . ALA A 1 1135 ? 8.688 26.516 25.5 1 88.06 1135 ALA A CA 1
ATOM 8747 C C . ALA A 1 1135 ? 9.07 27.266 24.219 1 88.06 1135 ALA A C 1
ATOM 8749 O O . ALA A 1 1135 ? 10.25 27.375 23.891 1 88.06 1135 ALA A O 1
ATOM 8750 N N . TYR A 1 1136 ? 7.988 27.781 23.516 1 86.56 1136 TYR A N 1
ATOM 8751 C CA . TYR A 1 1136 ? 8.188 28.594 22.328 1 86.56 1136 TYR A CA 1
ATOM 8752 C C . TYR A 1 1136 ? 7.793 30.031 22.578 1 86.56 1136 TYR A C 1
ATOM 8754 O O . TYR A 1 1136 ? 6.793 30.516 22.031 1 86.56 1136 TYR A O 1
ATOM 8762 N N . PRO A 1 1137 ? 8.586 30.75 23.188 1 79.81 1137 PRO A N 1
ATOM 8763 C CA . PRO A 1 1137 ? 8.188 32.094 23.641 1 79.81 1137 PRO A CA 1
ATOM 8764 C C . PRO A 1 1137 ? 7.906 33.031 22.484 1 79.81 1137 PRO A C 1
ATOM 8766 O O . PRO A 1 1137 ? 7.168 34 22.656 1 79.81 1137 PRO A O 1
ATOM 8769 N N . LEU A 1 1138 ? 8.469 32.812 21.297 1 78.06 1138 LEU A N 1
ATOM 8770 C CA . LEU A 1 1138 ? 8.32 33.75 20.188 1 78.06 1138 LEU A CA 1
ATOM 8771 C C . LEU A 1 1138 ? 7.008 33.5 19.438 1 78.06 1138 LEU A C 1
ATOM 8773 O O . LEU A 1 1138 ? 6.598 34.312 18.609 1 78.06 1138 LEU A O 1
ATOM 8777 N N . ARG A 1 1139 ? 6.312 32.438 19.656 1 77.75 1139 ARG A N 1
ATOM 8778 C CA . ARG A 1 1139 ? 5.047 32.125 18.984 1 77.75 1139 ARG A CA 1
ATOM 8779 C C . ARG A 1 1139 ? 3.865 32.656 19.797 1 77.75 1139 ARG A C 1
ATOM 8781 O O . ARG A 1 1139 ? 2.711 32.406 19.453 1 77.75 1139 ARG A O 1
ATOM 8788 N N . GLY A 1 1140 ? 4.191 33.312 20.625 1 64 1140 GLY A N 1
ATOM 8789 C CA . GLY A 1 1140 ? 3.123 33.938 21.391 1 64 1140 GLY A CA 1
ATOM 8790 C C . GLY A 1 1140 ? 2.787 33.219 22.672 1 64 1140 GLY A C 1
ATOM 8791 O O . GLY A 1 1140 ? 3.416 32.188 23 1 64 1140 GLY A O 1
ATOM 8792 N N . GLY A 1 1141 ? 2.158 33.688 23.562 1 60.34 1141 GLY A N 1
ATOM 8793 C CA . GLY A 1 1141 ? 1.675 33.125 24.812 1 60.34 1141 GLY A CA 1
ATOM 8794 C C . GLY A 1 1141 ? 1.786 34.094 25.969 1 60.34 1141 GLY A C 1
ATOM 8795 O O . GLY A 1 1141 ? 2.596 35 25.953 1 60.34 1141 GLY A O 1
ATOM 8796 N N . GLN A 1 1142 ? 0.788 34.156 26.562 1 63.28 1142 GLN A N 1
ATOM 8797 C CA . GLN A 1 1142 ? 0.72 35.031 27.719 1 63.28 1142 GLN A CA 1
ATOM 8798 C C . GLN A 1 1142 ? 1.463 34.438 28.906 1 63.28 1142 GLN A C 1
ATOM 8800 O O . GLN A 1 1142 ? 1.505 33.219 29.078 1 63.28 1142 GLN A O 1
ATOM 8805 N N . LEU A 1 1143 ? 2.391 35.312 29.375 1 75.5 1143 LEU A N 1
ATOM 8806 C CA . LEU A 1 1143 ? 2.963 34.938 30.656 1 75.5 1143 LEU A CA 1
ATOM 8807 C C . LEU A 1 1143 ? 1.881 34.875 31.734 1 75.5 1143 LEU A C 1
ATOM 8809 O O . LEU A 1 1143 ? 1.24 35.875 32.062 1 75.5 1143 LEU A O 1
ATOM 8813 N N . GLY A 1 1144 ? 1.454 33.688 32.062 1 75.31 1144 GLY A N 1
ATOM 8814 C CA . GLY A 1 1144 ? 0.444 33.531 33.094 1 75.31 1144 GLY A CA 1
ATOM 8815 C C . GLY A 1 1144 ? 1.02 33.062 34.406 1 75.31 1144 GLY A C 1
ATOM 8816 O O . GLY A 1 1144 ? 2.148 32.562 34.469 1 75.31 1144 GLY A O 1
ATOM 8817 N N . PRO A 1 1145 ? 0.276 33.406 35.438 1 81.19 1145 PRO A N 1
ATOM 8818 C CA . PRO A 1 1145 ? 0.75 33 36.75 1 81.19 1145 PRO A CA 1
ATOM 8819 C C . PRO A 1 1145 ? 0.791 31.469 36.906 1 81.19 1145 PRO A C 1
ATOM 8821 O O . PRO A 1 1145 ? -0.023 30.766 36.312 1 81.19 1145 PRO A O 1
ATOM 8824 N N . ALA A 1 1146 ? 1.794 31.047 37.531 1 87.44 1146 ALA A N 1
ATOM 8825 C CA . ALA A 1 1146 ? 1.929 29.625 37.844 1 87.44 1146 ALA A CA 1
ATOM 8826 C C . ALA A 1 1146 ? 1.331 29.297 39.219 1 87.44 1146 ALA A C 1
ATOM 8828 O O . ALA A 1 1146 ? 1.283 30.141 40.094 1 87.44 1146 ALA A O 1
ATOM 8829 N N . PHE A 1 1147 ? 0.95 28.094 39.5 1 84.12 1147 PHE A N 1
ATOM 8830 C CA . PHE A 1 1147 ? 0.354 27.672 40.781 1 84.12 1147 PHE A CA 1
ATOM 8831 C C . PHE A 1 1147 ? 1.432 27.281 41.781 1 84.12 1147 PHE A C 1
ATOM 8833 O O . PHE A 1 1147 ? 2.512 26.828 41.406 1 84.12 1147 PHE A O 1
ATOM 8840 N N . TRP A 1 1148 ? 0.99 27.531 43.062 1 89.44 1148 TRP A N 1
ATOM 8841 C CA . TRP A 1 1148 ? 1.855 27.188 44.188 1 89.44 1148 TRP A CA 1
ATOM 8842 C C . TRP A 1 1148 ? 2.045 25.672 44.281 1 89.44 1148 TRP A C 1
ATOM 8844 O O . TRP A 1 1148 ? 1.096 24.906 44.094 1 89.44 1148 TRP A O 1
ATOM 8854 N N . LYS A 1 1149 ? 3.316 25.25 44.375 1 88 1149 LYS A N 1
ATOM 8855 C CA . LYS A 1 1149 ? 3.605 23.828 44.594 1 88 1149 LYS A CA 1
ATOM 8856 C C . LYS A 1 1149 ? 3.168 23.406 46 1 88 1149 LYS A C 1
ATOM 8858 O O . LYS A 1 1149 ? 3.387 24.125 46.969 1 88 1149 LYS A O 1
ATOM 8863 N N . GLU A 1 1150 ? 2.609 22.312 46.188 1 85 1150 GLU A N 1
ATOM 8864 C CA . GLU A 1 1150 ? 2.137 21.812 47.469 1 85 1150 GLU A CA 1
ATOM 8865 C C . GLU A 1 1150 ? 3.295 21.625 48.438 1 85 1150 GLU A C 1
ATOM 8867 O O . GLU A 1 1150 ? 4.285 20.969 48.125 1 85 1150 GLU A O 1
ATOM 8872 N N . GLY A 1 1151 ? 3.236 22.219 49.531 1 87.38 1151 GLY A N 1
ATOM 8873 C CA . GLY A 1 1151 ? 4.215 22.031 50.562 1 87.38 1151 GLY A CA 1
ATOM 8874 C C . GLY A 1 1151 ? 5.375 23.016 50.5 1 87.38 1151 GLY A C 1
ATOM 8875 O O . GLY A 1 1151 ? 6.285 22.984 51.312 1 87.38 1151 GLY A O 1
ATOM 8876 N N . ASP A 1 1152 ? 5.312 23.922 49.469 1 93.12 1152 ASP A N 1
ATOM 8877 C CA . ASP A 1 1152 ? 6.395 24.875 49.312 1 93.12 1152 ASP A CA 1
ATOM 8878 C C . ASP A 1 1152 ? 6.301 25.984 50.375 1 93.12 1152 ASP A C 1
ATOM 8880 O O . ASP A 1 1152 ? 5.219 26.516 50.625 1 93.12 1152 ASP A O 1
ATOM 8884 N N . LEU A 1 1153 ? 7.422 26.422 50.938 1 93.94 1153 LEU A N 1
ATOM 8885 C CA . LEU A 1 1153 ? 7.469 27.422 51.969 1 93.94 1153 LEU A CA 1
ATOM 8886 C C . LEU A 1 1153 ? 7.316 28.828 51.406 1 93.94 1153 LEU A C 1
ATOM 8888 O O . LEU A 1 1153 ? 7.652 29.062 50.25 1 93.94 1153 LEU A O 1
ATOM 8892 N N . THR A 1 1154 ? 6.793 29.688 52.281 1 94.69 1154 THR A N 1
ATOM 8893 C CA . THR A 1 1154 ? 6.828 31.078 51.875 1 94.69 1154 THR A CA 1
ATOM 8894 C C . THR A 1 1154 ? 8.258 31.609 51.906 1 94.69 1154 THR A C 1
ATOM 8896 O O . THR A 1 1154 ? 9.117 31.078 52.594 1 94.69 1154 THR A O 1
ATOM 8899 N N . ARG A 1 1155 ? 8.516 32.625 51.125 1 95.56 1155 ARG A N 1
ATOM 8900 C CA . ARG A 1 1155 ? 9.844 33.25 51.094 1 95.56 1155 ARG A CA 1
ATOM 8901 C C . ARG A 1 1155 ? 10.227 33.812 52.469 1 95.56 1155 ARG A C 1
ATOM 8903 O O . ARG A 1 1155 ? 11.398 33.75 52.844 1 95.56 1155 ARG A O 1
ATOM 8910 N N . ALA A 1 1156 ? 9.266 34.344 53.219 1 95.31 1156 ALA A N 1
ATOM 8911 C CA . ALA A 1 1156 ? 9.484 34.875 54.562 1 95.31 1156 ALA A CA 1
ATOM 8912 C C . ALA A 1 1156 ? 9.922 33.781 55.531 1 95.31 1156 ALA A C 1
ATOM 8914 O O . ALA A 1 1156 ? 10.836 33.969 56.344 1 95.31 1156 ALA A O 1
ATOM 8915 N N . MET A 1 1157 ? 9.227 32.656 55.406 1 95.19 1157 MET A N 1
ATOM 8916 C CA . MET A 1 1157 ? 9.57 31.5 56.25 1 95.19 1157 MET A CA 1
ATOM 8917 C C . MET A 1 1157 ? 11 31.047 56 1 95.19 1157 MET A C 1
ATOM 8919 O O . MET A 1 1157 ? 11.734 30.734 56.938 1 95.19 1157 MET A O 1
ATOM 8923 N N . SER A 1 1158 ? 11.375 31.031 54.75 1 95.44 1158 SER A N 1
ATOM 8924 C CA . SER A 1 1158 ? 12.711 30.594 54.375 1 95.44 1158 SER A CA 1
ATOM 8925 C C . SER A 1 1158 ? 13.773 31.531 54.938 1 95.44 1158 SER A C 1
ATOM 8927 O O . SER A 1 1158 ? 14.844 31.078 55.375 1 95.44 1158 SER A O 1
ATOM 8929 N N . LEU A 1 1159 ? 13.547 32.844 54.938 1 95.25 1159 LEU A N 1
ATOM 8930 C CA . LEU A 1 1159 ? 14.5 33.812 55.469 1 95.25 1159 LEU A CA 1
ATOM 8931 C C . LEU A 1 1159 ? 14.555 33.719 57 1 95.25 1159 LEU A C 1
ATOM 8933 O O . LEU A 1 1159 ? 15.617 33.906 57.594 1 95.25 1159 LEU A O 1
ATOM 8937 N N . TYR A 1 1160 ? 13.406 33.5 57.625 1 95.25 1160 TYR A N 1
ATOM 8938 C CA . TYR A 1 1160 ? 13.359 33.344 59.062 1 95.25 1160 TYR A CA 1
ATOM 8939 C C . TYR A 1 1160 ? 14.195 32.156 59.5 1 95.25 1160 TYR A C 1
ATOM 8941 O O . TYR A 1 1160 ? 14.945 32.25 60.5 1 95.25 1160 TYR A O 1
ATOM 8949 N N . GLU A 1 1161 ? 14.023 31.109 58.812 1 93.69 1161 GLU A N 1
ATOM 8950 C CA . GLU A 1 1161 ? 14.781 29.906 59.125 1 93.69 1161 GLU A CA 1
ATOM 8951 C C . GLU A 1 1161 ? 16.281 30.156 59 1 93.69 1161 GLU A C 1
ATOM 8953 O O . GLU A 1 1161 ? 17.094 29.453 59.594 1 93.69 1161 GLU A O 1
ATOM 8958 N N . ARG A 1 1162 ? 16.594 31.219 58.281 1 93.81 1162 ARG A N 1
ATOM 8959 C CA . ARG A 1 1162 ? 18 31.547 58.094 1 93.81 1162 ARG A CA 1
ATOM 8960 C C . ARG A 1 1162 ? 18.469 32.562 59.125 1 93.81 1162 ARG A C 1
ATOM 8962 O O . ARG A 1 1162 ? 19.641 32.969 59.125 1 93.81 1162 ARG A O 1
ATOM 8969 N N . GLY A 1 1163 ? 17.641 33.125 59.906 1 91.25 1163 GLY A N 1
ATOM 8970 C CA . GLY A 1 1163 ? 18.062 33.938 61.031 1 91.25 1163 GLY A CA 1
ATOM 8971 C C . GLY A 1 1163 ? 17.609 35.375 60.938 1 91.25 1163 GLY A C 1
ATOM 8972 O O . GLY A 1 1163 ? 18.156 36.281 61.594 1 91.25 1163 GLY A O 1
ATOM 8973 N N . ALA A 1 1164 ? 16.625 35.625 60.094 1 94.75 1164 ALA A N 1
ATOM 8974 C CA . ALA A 1 1164 ? 16.141 37 59.969 1 94.75 1164 ALA A CA 1
ATOM 8975 C C . ALA A 1 1164 ? 15.414 37.438 61.219 1 94.75 1164 ALA A C 1
ATOM 8977 O O . ALA A 1 1164 ? 14.758 36.656 61.875 1 94.75 1164 ALA A O 1
ATOM 8978 N N . ASP A 1 1165 ? 15.5 38.719 61.531 1 92.88 1165 ASP A N 1
ATOM 8979 C CA . ASP A 1 1165 ? 14.922 39.281 62.75 1 92.88 1165 ASP A CA 1
ATOM 8980 C C . ASP A 1 1165 ? 13.422 39.531 62.562 1 92.88 1165 ASP A C 1
ATOM 8982 O O . ASP A 1 1165 ? 13.023 40.344 61.719 1 92.88 1165 ASP A O 1
ATOM 8986 N N . LEU A 1 1166 ? 12.57 38.938 63.375 1 93.38 1166 LEU A N 1
ATOM 8987 C CA . LEU A 1 1166 ? 11.117 39 63.281 1 93.38 1166 LEU A CA 1
ATOM 8988 C C . LEU A 1 1166 ? 10.617 40.344 63.812 1 93.38 1166 LEU A C 1
ATOM 8990 O O . LEU A 1 1166 ? 9.531 40.812 63.438 1 93.38 1166 LEU A O 1
ATOM 8994 N N . SER A 1 1167 ? 11.453 40.969 64.688 1 90.94 1167 SER A N 1
ATOM 8995 C CA . SER A 1 1167 ? 11 42.156 65.375 1 90.94 1167 SER A CA 1
ATOM 8996 C C . SER A 1 1167 ? 11.281 43.406 64.562 1 90.94 1167 SER A C 1
ATOM 8998 O O . SER A 1 1167 ? 10.914 44.531 64.938 1 90.94 1167 SER A O 1
ATOM 9000 N N . ALA A 1 1168 ? 11.906 43.219 63.406 1 94 1168 ALA A N 1
ATOM 9001 C CA . ALA A 1 1168 ? 12.273 44.344 62.562 1 94 1168 ALA A CA 1
ATOM 9002 C C . ALA A 1 1168 ? 11.031 45.094 62.094 1 94 1168 ALA A C 1
ATOM 9004 O O . ALA A 1 1168 ? 9.992 44.5 61.812 1 94 1168 ALA A O 1
ATOM 9005 N N . VAL A 1 1169 ? 11.031 46.5 62.062 1 94.25 1169 VAL A N 1
ATOM 9006 C CA . VAL A 1 1169 ? 9.93 47.375 61.656 1 94.25 1169 VAL A CA 1
ATOM 9007 C C . VAL A 1 1169 ? 10.422 48.344 60.594 1 94.25 1169 VAL A C 1
ATOM 9009 O O . VAL A 1 1169 ? 11.562 48.812 60.656 1 94.25 1169 VAL A O 1
ATOM 9012 N N . ASP A 1 1170 ? 9.672 48.625 59.625 1 93 1170 ASP A N 1
ATOM 9013 C CA . ASP A 1 1170 ? 10.086 49.594 58.625 1 93 1170 ASP A CA 1
ATOM 9014 C C . ASP A 1 1170 ? 9.836 51.031 59.062 1 93 1170 ASP A C 1
ATOM 9016 O O . ASP A 1 1170 ? 9.508 51.25 60.219 1 93 1170 ASP A O 1
ATOM 9020 N N . TYR A 1 1171 ? 10.055 52.031 58.219 1 92.5 1171 TYR A N 1
ATOM 9021 C CA . TYR A 1 1171 ? 9.977 53.438 58.625 1 92.5 1171 TYR A CA 1
ATOM 9022 C C . TYR A 1 1171 ? 8.523 53.875 58.812 1 92.5 1171 TYR A C 1
ATOM 9024 O O . TYR A 1 1171 ? 8.25 54.875 59.469 1 92.5 1171 TYR A O 1
ATOM 9032 N N . GLU A 1 1172 ? 7.566 53.094 58.312 1 92.88 1172 GLU A N 1
ATOM 9033 C CA . GLU A 1 1172 ? 6.148 53.375 58.531 1 92.88 1172 GLU A CA 1
ATOM 9034 C C . GLU A 1 1172 ? 5.59 52.594 59.719 1 92.88 1172 GLU A C 1
ATOM 9036 O O . GLU A 1 1172 ? 4.383 52.625 59.969 1 92.88 1172 GLU A O 1
ATOM 9041 N N . GLY A 1 1173 ? 6.418 51.844 60.344 1 91.62 1173 GLY A N 1
ATOM 9042 C CA . GLY A 1 1173 ? 6.031 51.125 61.562 1 91.62 1173 GLY A CA 1
ATOM 9043 C C . GLY A 1 1173 ? 5.434 49.75 61.281 1 91.62 1173 GLY A C 1
ATOM 9044 O O . GLY A 1 1173 ? 4.801 49.156 62.125 1 91.62 1173 GLY A O 1
ATOM 9045 N N . ASN A 1 1174 ? 5.574 49.281 60.094 1 94.69 1174 ASN A N 1
ATOM 9046 C CA . ASN A 1 1174 ? 5.039 47.969 59.75 1 94.69 1174 ASN A CA 1
ATOM 9047 C C . ASN A 1 1174 ? 5.996 46.844 60.125 1 94.69 1174 ASN A C 1
ATOM 9049 O O . ASN A 1 1174 ? 7.195 46.906 59.875 1 94.69 1174 ASN A O 1
ATOM 9053 N N . ASN A 1 1175 ? 5.555 45.812 60.875 1 94 1175 ASN A N 1
ATOM 9054 C CA . ASN A 1 1175 ? 6.328 44.625 61.125 1 94 1175 ASN A CA 1
ATOM 9055 C C . ASN A 1 1175 ? 5.945 43.5 60.156 1 94 1175 ASN A C 1
ATOM 9057 O O . ASN A 1 1175 ? 5.191 43.719 59.219 1 94 1175 ASN A O 1
ATOM 9061 N N . VAL A 1 1176 ? 6.516 42.312 60.25 1 95.31 1176 VAL A N 1
ATOM 9062 C CA . VAL A 1 1176 ? 6.371 41.188 59.312 1 95.31 1176 VAL A CA 1
ATOM 9063 C C . VAL A 1 1176 ? 4.914 40.75 59.25 1 95.31 1176 VAL A C 1
ATOM 9065 O O . VAL A 1 1176 ? 4.414 40.344 58.188 1 95.31 1176 VAL A O 1
ATOM 9068 N N . LEU A 1 1177 ? 4.117 40.844 60.344 1 94.69 1177 LEU A N 1
ATOM 9069 C CA . LEU A 1 1177 ? 2.729 40.406 60.406 1 94.69 1177 LEU A CA 1
ATOM 9070 C C . LEU A 1 1177 ? 1.823 41.344 59.625 1 94.69 1177 LEU A C 1
ATOM 9072 O O . LEU A 1 1177 ? 0.818 40.906 59.062 1 94.69 1177 LEU A O 1
ATOM 9076 N N . HIS A 1 1178 ? 2.154 42.625 59.625 1 94.94 1178 HIS A N 1
ATOM 9077 C CA . HIS A 1 1178 ? 1.411 43.594 58.812 1 94.94 1178 HIS A CA 1
ATOM 9078 C C . HIS A 1 1178 ? 1.456 43.219 57.344 1 94.94 1178 HIS A C 1
ATOM 9080 O O . HIS A 1 1178 ? 0.432 43.25 56.656 1 94.94 1178 HIS A O 1
ATOM 9086 N N . TYR A 1 1179 ? 2.605 42.812 56.875 1 94.5 1179 TYR A N 1
ATOM 9087 C CA . TYR A 1 1179 ? 2.807 42.469 55.5 1 94.5 1179 TYR A CA 1
ATOM 9088 C C . TYR A 1 1179 ? 2.094 41.156 55.156 1 94.5 1179 TYR A C 1
ATOM 9090 O O . TYR A 1 1179 ? 1.447 41.031 54.125 1 94.5 1179 TYR A O 1
ATOM 9098 N N . LEU A 1 1180 ? 2.232 40.125 55.938 1 94.44 1180 LEU A N 1
ATOM 9099 C CA . LEU A 1 1180 ? 1.603 38.812 55.719 1 94.44 1180 LEU A CA 1
ATOM 9100 C C . LEU A 1 1180 ? 0.082 38.938 55.719 1 94.44 1180 LEU A C 1
ATOM 9102 O O . LEU A 1 1180 ? -0.602 38.25 54.969 1 94.44 1180 LEU A O 1
ATOM 9106 N N . ALA A 1 1181 ? -0.421 39.844 56.562 1 92.25 1181 ALA A N 1
ATOM 9107 C CA . ALA A 1 1181 ? -1.863 40.062 56.656 1 92.25 1181 ALA A CA 1
ATOM 9108 C C . ALA A 1 1181 ? -2.404 40.75 55.406 1 92.25 1181 ALA A C 1
ATOM 9110 O O . ALA A 1 1181 ? -3.596 40.625 55.094 1 92.25 1181 ALA A O 1
ATOM 9111 N N . ASP A 1 1182 ? -1.473 41.344 54.688 1 91.25 1182 ASP A N 1
ATOM 9112 C CA . ASP A 1 1182 ? -1.87 42.094 53.531 1 91.25 1182 ASP A CA 1
ATOM 9113 C C . ASP A 1 1182 ? -1.78 41.25 52.25 1 91.25 1182 ASP A C 1
ATOM 9115 O O . ASP A 1 1182 ? -2.246 41.688 51.188 1 91.25 1182 ASP A O 1
ATOM 9119 N N . VAL A 1 1183 ? -1.239 40.125 52.281 1 90.31 1183 VAL A N 1
ATOM 9120 C CA . VAL A 1 1183 ? -0.998 39.281 51.125 1 90.31 1183 VAL A CA 1
ATOM 9121 C C . VAL A 1 1183 ? -2.301 38.625 50.688 1 90.31 1183 VAL A C 1
ATOM 9123 O O . VAL A 1 1183 ? -2.951 37.938 51.469 1 90.31 1183 VAL A O 1
ATOM 9126 N N . ASP A 1 1184 ? -2.676 38.781 49.438 1 86.5 1184 ASP A N 1
ATOM 9127 C CA . ASP A 1 1184 ? -3.877 38.156 48.875 1 86.5 1184 ASP A CA 1
ATOM 9128 C C . ASP A 1 1184 ? -3.545 36.844 48.156 1 86.5 1184 ASP A C 1
ATOM 9130 O O . ASP A 1 1184 ? -3.039 36.875 47.031 1 86.5 1184 ASP A O 1
ATOM 9134 N N . CYS A 1 1185 ? -3.781 35.781 48.719 1 84.06 1185 CYS A N 1
ATOM 9135 C CA . CYS A 1 1185 ? -3.543 34.469 48.125 1 84.06 1185 CYS A CA 1
ATOM 9136 C C . CYS A 1 1185 ? -4.848 33.688 47.969 1 84.06 1185 CYS A C 1
ATOM 9138 O O . CYS A 1 1185 ? -4.855 32.469 47.969 1 84.06 1185 CYS A O 1
ATOM 9140 N N . SER A 1 1186 ? -5.961 34.312 47.75 1 78.19 1186 SER A N 1
ATOM 9141 C CA . SER A 1 1186 ? -7.273 33.688 47.719 1 78.19 1186 SER A CA 1
ATOM 9142 C C . SER A 1 1186 ? -7.434 32.844 46.469 1 78.19 1186 SER A C 1
ATOM 9144 O O . SER A 1 1186 ? -8.219 31.875 46.469 1 78.19 1186 SER A O 1
ATOM 9146 N N . ASN A 1 1187 ? -6.629 33.094 45.5 1 79.94 1187 ASN A N 1
ATOM 9147 C CA . ASN A 1 1187 ? -6.824 32.406 44.219 1 79.94 1187 ASN A CA 1
ATOM 9148 C C . ASN A 1 1187 ? -6.012 31.125 44.156 1 79.94 1187 ASN A C 1
ATOM 9150 O O . ASN A 1 1187 ? -6.137 30.344 43.219 1 79.94 1187 ASN A O 1
ATOM 9154 N N . ASP A 1 1188 ? -5.219 30.891 45.125 1 87.69 1188 ASP A N 1
ATOM 9155 C CA . ASP A 1 1188 ? -4.375 29.703 45.156 1 87.69 1188 ASP A CA 1
ATOM 9156 C C . ASP A 1 1188 ? -4.496 28.984 46.5 1 87.69 1188 ASP A C 1
ATOM 9158 O O . ASP A 1 1188 ? -4.047 29.5 47.531 1 87.69 1188 ASP A O 1
ATOM 9162 N N . GLN A 1 1189 ? -4.992 27.828 46.562 1 85.12 1189 GLN A N 1
ATOM 9163 C CA . GLN A 1 1189 ? -5.289 27.078 47.781 1 85.12 1189 GLN A CA 1
ATOM 9164 C C . GLN A 1 1189 ? -4.012 26.75 48.531 1 85.12 1189 GLN A C 1
ATOM 9166 O O . GLN A 1 1189 ? -3.961 26.875 49.75 1 85.12 1189 GLN A O 1
ATOM 9171 N N . PHE A 1 1190 ? -3.016 26.328 47.812 1 89.06 1190 PHE A N 1
ATOM 9172 C CA . PHE A 1 1190 ? -1.779 25.938 48.5 1 89.06 1190 PHE A CA 1
ATOM 9173 C C . PHE A 1 1190 ? -1.055 27.141 49.062 1 89.06 1190 PHE A C 1
ATOM 9175 O O . PHE A 1 1190 ? -0.444 27.062 50.125 1 89.06 1190 PHE A O 1
ATOM 9182 N N . ALA A 1 1191 ? -1.125 28.219 48.344 1 90.94 1191 ALA A N 1
ATOM 9183 C CA . ALA A 1 1191 ? -0.534 29.453 48.844 1 90.94 1191 ALA A CA 1
ATOM 9184 C C . ALA A 1 1191 ? -1.217 29.906 50.125 1 90.94 1191 ALA A C 1
ATOM 9186 O O . ALA A 1 1191 ? -0.551 30.328 51.094 1 90.94 1191 ALA A O 1
ATOM 9187 N N . SER A 1 1192 ? -2.5 29.734 50.156 1 89.56 1192 SER A N 1
ATOM 9188 C CA . SER A 1 1192 ? -3.275 30.125 51.312 1 89.56 1192 SER A CA 1
ATOM 9189 C C . SER A 1 1192 ? -2.91 29.281 52.531 1 89.56 1192 SER A C 1
ATOM 9191 O O . SER A 1 1192 ? -2.764 29.812 53.656 1 89.56 1192 SER A O 1
ATOM 9193 N N . ILE A 1 1193 ? -2.693 28.078 52.25 1 90.56 1193 ILE A N 1
ATOM 9194 C CA . ILE A 1 1193 ? -2.352 27.172 53.344 1 90.56 1193 ILE A CA 1
ATOM 9195 C C . ILE A 1 1193 ? -0.98 27.531 53.906 1 90.56 1193 ILE A C 1
ATOM 9197 O O . ILE A 1 1193 ? -0.8 27.594 55.125 1 90.56 1193 ILE A O 1
ATOM 9201 N N . GLU A 1 1194 ? -0.076 27.797 53.062 1 92.75 1194 GLU A N 1
ATOM 9202 C CA . GLU A 1 1194 ? 1.296 28.031 53.5 1 92.75 1194 GLU A CA 1
ATOM 9203 C C . GLU A 1 1194 ? 1.441 29.406 54.156 1 92.75 1194 GLU A C 1
ATOM 9205 O O . GLU A 1 1194 ? 2.227 29.578 55.094 1 92.75 1194 GLU A O 1
ATOM 9210 N N . VAL A 1 1195 ? 0.795 30.391 53.719 1 93.94 1195 VAL A N 1
ATOM 9211 C CA . VAL A 1 1195 ? 0.842 31.719 54.312 1 93.94 1195 VAL A CA 1
ATOM 9212 C C . VAL A 1 1195 ? 0.2 31.703 55.688 1 93.94 1195 VAL A C 1
ATOM 9214 O O . VAL A 1 1195 ? 0.679 32.375 56.625 1 93.94 1195 VAL A O 1
ATOM 9217 N N . ARG A 1 1196 ? -0.81 30.922 55.875 1 91.62 1196 ARG A N 1
ATOM 9218 C CA . ARG A 1 1196 ? -1.451 30.75 57.156 1 91.62 1196 ARG A CA 1
ATOM 9219 C C . ARG A 1 1196 ? -0.51 30.094 58.156 1 91.62 1196 ARG A C 1
ATOM 9221 O O . ARG A 1 1196 ? -0.433 30.5 59.312 1 91.62 1196 ARG A O 1
ATOM 9228 N N . ARG A 1 1197 ? 0.086 29.156 57.594 1 93.75 1197 ARG A N 1
ATOM 9229 C CA . ARG A 1 1197 ? 1.043 28.438 58.438 1 93.75 1197 ARG A CA 1
ATOM 9230 C C . ARG A 1 1197 ? 2.158 29.375 58.906 1 93.75 1197 ARG A C 1
ATOM 9232 O O . ARG A 1 1197 ? 2.568 29.328 60.062 1 93.75 1197 ARG A O 1
ATOM 9239 N N . THR A 1 1198 ? 2.631 30.203 58.031 1 95.56 1198 THR A N 1
ATOM 9240 C CA . THR A 1 1198 ? 3.691 31.141 58.344 1 95.56 1198 THR A CA 1
ATOM 9241 C C . THR A 1 1198 ? 3.191 32.188 59.312 1 95.56 1198 THR A C 1
ATOM 9243 O O . THR A 1 1198 ? 3.881 32.531 60.281 1 95.56 1198 THR A O 1
ATOM 9246 N N . LEU A 1 1199 ? 2.049 32.688 59.094 1 94.38 1199 LEU A N 1
ATOM 9247 C CA . LEU A 1 1199 ? 1.434 33.688 59.969 1 94.38 1199 LEU A CA 1
ATOM 9248 C C . LEU A 1 1199 ? 1.246 33.125 61.375 1 94.38 1199 LEU A C 1
ATOM 9250 O O . LEU A 1 1199 ? 1.593 33.781 62.375 1 94.38 1199 LEU A O 1
ATOM 9254 N N . ALA A 1 1200 ? 0.775 31.906 61.5 1 93.81 1200 ALA A N 1
ATOM 9255 C CA . ALA A 1 1200 ? 0.544 31.266 62.812 1 93.81 1200 ALA A CA 1
ATOM 9256 C C . ALA A 1 1200 ? 1.855 31.062 63.562 1 93.81 1200 ALA A C 1
ATOM 9258 O O . ALA A 1 1200 ? 1.928 31.281 64.75 1 93.81 1200 ALA A O 1
ATOM 9259 N N . LEU A 1 1201 ? 2.791 30.656 62.812 1 95.12 1201 LEU A N 1
ATOM 9260 C CA . LEU A 1 1201 ? 4.086 30.422 63.438 1 95.12 1201 LEU A CA 1
ATOM 9261 C C . LEU A 1 1201 ? 4.703 31.719 63.938 1 95.12 1201 LEU A C 1
ATOM 9263 O O . LEU A 1 1201 ? 5.273 31.766 65.062 1 95.12 1201 LEU A O 1
ATOM 9267 N N . PHE A 1 1202 ? 4.664 32.781 63.156 1 95.81 1202 PHE A N 1
ATOM 9268 C CA . PHE A 1 1202 ? 5.273 34.062 63.531 1 95.81 1202 PHE A CA 1
ATOM 9269 C C . PHE A 1 1202 ? 4.531 34.688 64.688 1 95.81 1202 PHE A C 1
ATOM 9271 O O . PHE A 1 1202 ? 5.141 35.344 65.562 1 95.81 1202 PHE A O 1
ATOM 9278 N N . VAL A 1 1203 ? 3.248 34.469 64.75 1 93.62 1203 VAL A N 1
ATOM 9279 C CA . VAL A 1 1203 ? 2.461 34.938 65.938 1 93.62 1203 VAL A CA 1
ATOM 9280 C C . VAL A 1 1203 ? 2.871 34.188 67.188 1 93.62 1203 VAL A C 1
ATOM 9282 O O . VAL A 1 1203 ? 2.941 34.781 68.25 1 93.62 1203 VAL A O 1
ATOM 9285 N N . ASP A 1 1204 ? 3.137 32.969 67.062 1 92.75 1204 ASP A N 1
ATOM 9286 C CA . ASP A 1 1204 ? 3.553 32.125 68.188 1 92.75 1204 ASP A CA 1
ATOM 9287 C C . ASP A 1 1204 ? 4.945 32.531 68.688 1 92.75 1204 ASP A C 1
ATOM 9289 O O . ASP A 1 1204 ? 5.203 32.562 69.875 1 92.75 1204 ASP A O 1
ATOM 9293 N N . LYS A 1 1205 ? 5.797 32.875 67.75 1 93.81 1205 LYS A N 1
ATOM 9294 C CA . LYS A 1 1205 ? 7.184 33.156 68.125 1 93.81 1205 LYS A CA 1
ATOM 9295 C C . LYS A 1 1205 ? 7.336 34.594 68.625 1 93.81 1205 LYS A C 1
ATOM 9297 O O . LYS A 1 1205 ? 8.188 34.875 69.438 1 93.81 1205 LYS A O 1
ATOM 9302 N N . ALA A 1 1206 ? 6.531 35.5 68.125 1 93.06 1206 ALA A N 1
ATOM 9303 C CA . ALA A 1 1206 ? 6.586 36.875 68.562 1 93.06 1206 ALA A CA 1
ATOM 9304 C C . ALA A 1 1206 ? 5.184 37.469 68.688 1 93.06 1206 ALA A C 1
ATOM 9306 O O . ALA A 1 1206 ? 4.75 38.312 67.938 1 93.06 1206 ALA A O 1
ATOM 9307 N N . PRO A 1 1207 ? 4.574 37.156 69.75 1 90.75 1207 PRO A N 1
ATOM 9308 C CA . PRO A 1 1207 ? 3.188 37.562 70 1 90.75 1207 PRO A CA 1
ATOM 9309 C C . PRO A 1 1207 ? 3.047 39.062 70.188 1 90.75 1207 PRO A C 1
ATOM 9311 O O . PRO A 1 1207 ? 1.98 39.625 69.938 1 90.75 1207 PRO A O 1
ATOM 9314 N N . GLU A 1 1208 ? 4.156 39.688 70.688 1 88.75 1208 GLU A N 1
ATOM 9315 C CA . GLU A 1 1208 ? 4.117 41.125 70.938 1 88.75 1208 GLU A CA 1
ATOM 9316 C C . GLU A 1 1208 ? 3.9 41.938 69.688 1 88.75 1208 GLU A C 1
ATOM 9318 O O . GLU A 1 1208 ? 3.436 43.094 69.75 1 88.75 1208 GLU A O 1
ATOM 9323 N N . LEU A 1 1209 ? 4.129 41.25 68.562 1 92.69 1209 LEU A N 1
ATOM 9324 C CA . LEU A 1 1209 ? 4.062 41.969 67.25 1 92.69 1209 LEU A CA 1
ATOM 9325 C C . LEU A 1 1209 ? 2.617 42.125 66.812 1 92.69 1209 LEU A C 1
ATOM 9327 O O . LEU A 1 1209 ? 2.314 42.969 65.938 1 92.69 1209 LEU A O 1
ATOM 9331 N N . VAL A 1 1210 ? 1.644 41.406 67.312 1 92.56 1210 VAL A N 1
ATOM 9332 C CA . VAL A 1 1210 ? 0.249 41.375 66.875 1 92.56 1210 VAL A CA 1
ATOM 9333 C C . VAL A 1 1210 ? -0.437 42.688 67.25 1 92.56 1210 VAL A C 1
ATOM 9335 O O . VAL A 1 1210 ? -1.289 43.188 66.5 1 92.56 1210 VAL A O 1
ATOM 9338 N N . GLN A 1 1211 ? 0.041 43.344 68.438 1 87 1211 GLN A N 1
ATOM 9339 C CA . GLN A 1 1211 ? -0.629 44.531 68.938 1 87 1211 GLN A CA 1
ATOM 9340 C C . GLN A 1 1211 ? 0.088 45.781 68.5 1 87 1211 GLN A C 1
ATOM 9342 O O . GLN A 1 1211 ? -0.388 46.906 68.75 1 87 1211 GLN A O 1
ATOM 9347 N N . GLN A 1 1212 ? 1.152 45.562 67.812 1 92.19 1212 GLN A N 1
ATOM 9348 C CA . GLN A 1 1212 ? 1.919 46.719 67.375 1 92.19 1212 GLN A CA 1
ATOM 9349 C C . GLN A 1 1212 ? 1.18 47.5 66.312 1 92.19 1212 GLN A C 1
ATOM 9351 O O . GLN A 1 1212 ? 0.621 46.875 65.375 1 92.19 1212 GLN A O 1
ATOM 9356 N N . THR A 1 1213 ? 1.005 48.875 66.438 1 91.56 1213 THR A N 1
ATOM 9357 C CA . THR A 1 1213 ? 0.325 49.688 65.438 1 91.56 1213 THR A CA 1
ATOM 9358 C C . THR A 1 1213 ? 1.334 50.375 64.5 1 91.56 1213 THR A C 1
ATOM 9360 O O . THR A 1 1213 ? 2.438 50.719 64.938 1 91.56 1213 THR A O 1
ATOM 9363 N N . ASN A 1 1214 ? 1.134 50.438 63.281 1 91.56 1214 ASN A N 1
ATOM 9364 C CA . ASN A 1 1214 ? 1.987 51.188 62.344 1 91.56 1214 ASN A CA 1
ATOM 9365 C C . ASN A 1 1214 ? 1.696 52.688 62.406 1 91.56 1214 ASN A C 1
ATOM 9367 O O . ASN A 1 1214 ? 0.983 53.125 63.312 1 91.56 1214 ASN A O 1
ATOM 9371 N N . VAL A 1 1215 ? 2.264 53.5 61.594 1 91.12 1215 VAL A N 1
ATOM 9372 C CA . VAL A 1 1215 ? 2.158 54.969 61.656 1 91.12 1215 VAL A CA 1
ATOM 9373 C C . VAL A 1 1215 ? 0.729 55.406 61.344 1 91.12 1215 VAL A C 1
ATOM 9375 O O . VAL A 1 1215 ? 0.297 56.469 61.719 1 91.12 1215 VAL A O 1
ATOM 9378 N N . HIS A 1 1216 ? -0.052 54.531 60.688 1 91.25 1216 HIS A N 1
ATOM 9379 C CA . HIS A 1 1216 ? -1.431 54.844 60.312 1 91.25 1216 HIS A CA 1
ATOM 9380 C C . HIS A 1 1216 ? -2.404 54.344 61.375 1 91.25 1216 HIS A C 1
ATOM 9382 O O . HIS A 1 1216 ? -3.621 54.469 61.219 1 91.25 1216 HIS A O 1
ATOM 9388 N N . GLY A 1 1217 ? -1.943 53.781 62.406 1 87.75 1217 GLY A N 1
ATOM 9389 C CA . GLY A 1 1217 ? -2.771 53.312 63.5 1 87.75 1217 GLY A CA 1
ATOM 9390 C C . GLY A 1 1217 ? -3.373 51.938 63.25 1 87.75 1217 GLY A C 1
ATOM 9391 O O . GLY A 1 1217 ? -4.316 51.531 63.938 1 87.75 1217 GLY A O 1
ATOM 9392 N N . GLN A 1 1218 ? -2.809 51.219 62.312 1 92.19 1218 GLN A N 1
ATOM 9393 C CA . GLN A 1 1218 ? -3.375 49.938 61.938 1 92.19 1218 GLN A CA 1
ATOM 9394 C C . GLN A 1 1218 ? -2.609 48.781 62.594 1 92.19 1218 GLN A C 1
ATOM 9396 O O . GLN A 1 1218 ? -1.381 48.844 62.688 1 92.19 1218 GLN A O 1
ATOM 9401 N N . THR A 1 1219 ? -3.324 47.781 63.125 1 92.31 1219 THR A N 1
ATOM 9402 C CA . THR A 1 1219 ? -2.748 46.531 63.594 1 92.31 1219 THR A CA 1
ATOM 9403 C C . THR A 1 1219 ? -2.812 45.469 62.5 1 92.31 1219 THR A C 1
ATOM 9405 O O . THR A 1 1219 ? -3.555 45.625 61.531 1 92.31 1219 THR A O 1
ATOM 9408 N N . PRO A 1 1220 ? -1.957 44.438 62.562 1 94.69 1220 PRO A N 1
ATOM 9409 C CA . PRO A 1 1220 ? -2.072 43.375 61.562 1 94.69 1220 PRO A CA 1
ATOM 9410 C C . PRO A 1 1220 ? -3.498 42.844 61.438 1 94.69 1220 PRO A C 1
ATOM 9412 O O . PRO A 1 1220 ? -3.938 42.5 60.344 1 94.69 1220 PRO A O 1
ATOM 9415 N N . TRP A 1 1221 ? -4.223 42.812 62.438 1 92.44 1221 TRP A N 1
ATOM 9416 C CA . TRP A 1 1221 ? -5.613 42.344 62.438 1 92.44 1221 TRP A CA 1
ATOM 9417 C C . TRP A 1 1221 ? -6.484 43.312 61.625 1 92.44 1221 TRP A C 1
ATOM 9419 O O . TRP A 1 1221 ? -7.352 42.875 60.875 1 92.44 1221 TRP A O 1
ATOM 9429 N N . SER A 1 1222 ? -6.262 44.594 61.875 1 92.75 1222 SER A N 1
ATOM 9430 C CA . SER A 1 1222 ? -7.039 45.594 61.156 1 92.75 1222 SER A CA 1
ATOM 9431 C C . SER A 1 1222 ? -6.824 45.5 59.656 1 92.75 1222 SER A C 1
ATOM 9433 O O . SER A 1 1222 ? -7.758 45.688 58.875 1 92.75 1222 SER A O 1
ATOM 9435 N N . ILE A 1 1223 ? -5.676 45.156 59.281 1 93.94 1223 ILE A N 1
ATOM 9436 C CA . ILE A 1 1223 ? -5.344 45.031 57.875 1 93.94 1223 ILE A CA 1
ATOM 9437 C C . ILE A 1 1223 ? -6.055 43.781 57.312 1 93.94 1223 ILE A C 1
ATOM 9439 O O . ILE A 1 1223 ? -6.625 43.844 56.219 1 93.94 1223 ILE A O 1
ATOM 9443 N N . ALA A 1 1224 ? -5.988 42.688 57.938 1 93.06 1224 ALA A N 1
ATOM 9444 C CA . ALA A 1 1224 ? -6.68 41.469 57.5 1 93.06 1224 ALA A CA 1
ATOM 9445 C C . ALA A 1 1224 ? -8.188 41.688 57.438 1 93.06 1224 ALA A C 1
ATOM 9447 O O . ALA A 1 1224 ? -8.867 41.156 56.562 1 93.06 1224 ALA A O 1
ATOM 9448 N N . ALA A 1 1225 ? -8.688 42.5 58.312 1 88.69 1225 ALA A N 1
ATOM 9449 C CA . ALA A 1 1225 ? -10.117 42.812 58.406 1 88.69 1225 ALA A CA 1
ATOM 9450 C C . ALA A 1 1225 ? -10.562 43.656 57.219 1 88.69 1225 ALA A C 1
ATOM 9452 O O . ALA A 1 1225 ? -11.664 43.469 56.688 1 88.69 1225 ALA A O 1
ATOM 9453 N N . GLU A 1 1226 ? -9.773 44.531 56.969 1 90.88 1226 GLU A N 1
ATOM 9454 C CA . GLU A 1 1226 ? -10.078 45.406 55.844 1 90.88 1226 GLU A CA 1
ATOM 9455 C C . GLU A 1 1226 ? -10.195 44.594 54.562 1 90.88 1226 GLU A C 1
ATOM 9457 O O . GLU A 1 1226 ? -10.984 44.938 53.688 1 90.88 1226 GLU A O 1
ATOM 9462 N N . LYS A 1 1227 ? -9.438 43.625 54.469 1 89.75 1227 LYS A N 1
ATOM 9463 C CA . LYS A 1 1227 ? -9.438 42.812 53.25 1 89.75 1227 LYS A CA 1
ATOM 9464 C C . LYS A 1 1227 ? -10.375 41.594 53.406 1 89.75 1227 LYS A C 1
ATOM 9466 O O . LYS A 1 1227 ? -10.539 40.812 52.469 1 89.75 1227 LYS A O 1
ATOM 9471 N N . ASN A 1 1228 ? -10.992 41.406 54.531 1 86.62 1228 ASN A N 1
ATOM 9472 C CA . ASN A 1 1228 ? -11.961 40.375 54.844 1 86.62 1228 ASN A CA 1
ATOM 9473 C C . ASN A 1 1228 ? -11.344 39 54.781 1 86.62 1228 ASN A C 1
ATOM 9475 O O . ASN A 1 1228 ? -11.938 38.062 54.219 1 86.62 1228 ASN A O 1
ATOM 9479 N N . PHE A 1 1229 ? -10.078 38.875 55.25 1 90.88 1229 PHE A N 1
ATOM 9480 C CA . PHE A 1 1229 ? -9.438 37.594 55.344 1 90.88 1229 PHE A CA 1
ATOM 9481 C C . PHE A 1 1229 ? -9.781 36.906 56.688 1 90.88 1229 PHE A C 1
ATOM 9483 O O . PHE A 1 1229 ? -9.047 37.031 57.656 1 90.88 1229 PHE A O 1
ATOM 9490 N N . GLU A 1 1230 ? -10.766 36.156 56.75 1 86.81 1230 GLU A N 1
ATOM 9491 C CA . GLU A 1 1230 ? -11.32 35.594 57.969 1 86.81 1230 GLU A CA 1
ATOM 9492 C C . GLU A 1 1230 ? -10.328 34.688 58.656 1 86.81 1230 GLU A C 1
ATOM 9494 O O . GLU A 1 1230 ? -10.195 34.688 59.875 1 86.81 1230 GLU A O 1
ATOM 9499 N N . GLU A 1 1231 ? -9.695 33.938 57.875 1 88.5 1231 GLU A N 1
ATOM 9500 C CA . GLU A 1 1231 ? -8.773 32.969 58.438 1 88.5 1231 GLU A CA 1
ATOM 9501 C C . GLU A 1 1231 ? -7.57 33.656 59.094 1 88.5 1231 GLU A C 1
ATOM 9503 O O . GLU A 1 1231 ? -7.066 33.219 60.125 1 88.5 1231 GLU A O 1
ATOM 9508 N N . PHE A 1 1232 ? -7.102 34.75 58.5 1 92.44 1232 PHE A N 1
ATOM 9509 C CA . PHE A 1 1232 ? -5.996 35.5 59.062 1 92.44 1232 PHE A CA 1
ATOM 9510 C C . PHE A 1 1232 ? -6.418 36.219 60.344 1 92.44 1232 PHE A C 1
ATOM 9512 O O . PHE A 1 1232 ? -5.656 36.25 61.312 1 92.44 1232 PHE A O 1
ATOM 9519 N N . MET A 1 1233 ? -7.621 36.656 60.344 1 91.62 1233 MET A N 1
ATOM 9520 C CA . MET A 1 1233 ? -8.164 37.344 61.5 1 91.62 1233 MET A CA 1
ATOM 9521 C C . MET A 1 1233 ? -8.219 36.406 62.719 1 91.62 1233 MET A C 1
ATOM 9523 O O . MET A 1 1233 ? -7.902 36.781 63.844 1 91.62 1233 MET A O 1
ATOM 9527 N N . GLU A 1 1234 ? -8.594 35.188 62.438 1 90.5 1234 GLU A N 1
ATOM 9528 C CA . GLU A 1 1234 ? -8.688 34.219 63.5 1 90.5 1234 GLU A CA 1
ATOM 9529 C C . GLU A 1 1234 ? -7.316 33.938 64.125 1 90.5 1234 GLU A C 1
ATOM 9531 O O . GLU A 1 1234 ? -7.199 33.781 65.312 1 90.5 1234 GLU A O 1
ATOM 9536 N N . ILE A 1 1235 ? -6.34 33.875 63.25 1 92.62 1235 ILE A N 1
ATOM 9537 C CA . ILE A 1 1235 ? -4.992 33.594 63.719 1 92.62 1235 ILE A CA 1
ATOM 9538 C C . ILE A 1 1235 ? -4.469 34.781 64.5 1 92.62 1235 ILE A C 1
ATOM 9540 O O . ILE A 1 1235 ? -3.781 34.625 65.562 1 92.62 1235 ILE A O 1
ATOM 9544 N N . LEU A 1 1236 ? -4.859 35.969 64.125 1 91.88 1236 LEU A N 1
ATOM 9545 C CA . LEU A 1 1236 ? -4.332 37.219 64.75 1 91.88 1236 LEU A CA 1
ATOM 9546 C C . LEU A 1 1236 ? -5.145 37.625 65.938 1 91.88 1236 LEU A C 1
ATOM 9548 O O . LEU A 1 1236 ? -4.773 38.562 66.688 1 91.88 1236 LEU A O 1
ATOM 9552 N N . ARG A 1 1237 ? -6.375 36.906 66.25 1 80.06 1237 ARG A N 1
ATOM 9553 C CA . ARG A 1 1237 ? -7.223 37.188 67.375 1 80.06 1237 ARG A CA 1
ATOM 9554 C C . ARG A 1 1237 ? -6.59 36.656 68.688 1 80.06 1237 ARG A C 1
ATOM 9556 O O . ARG A 1 1237 ? -7.066 36.969 69.75 1 80.06 1237 ARG A O 1
ATOM 9563 N N . THR A 1 1238 ? -5.582 36.219 68.75 1 55.25 1238 THR A N 1
ATOM 9564 C CA . THR A 1 1238 ? -5.137 35.719 70 1 55.25 1238 THR A CA 1
ATOM 9565 C C . THR A 1 1238 ? -5.613 36.625 71.188 1 55.25 1238 THR A C 1
ATOM 9567 O O . THR A 1 1238 ? -5.906 37.812 70.938 1 55.25 1238 THR A O 1
ATOM 9570 N N . ASP A 1 1239 ? -5.34 36.156 72.562 1 44.41 1239 ASP A N 1
ATOM 9571 C CA . ASP A 1 1239 ? -5.809 36.344 73.938 1 44.41 1239 ASP A CA 1
ATOM 9572 C C . ASP A 1 1239 ? -5.578 37.781 74.438 1 44.41 1239 ASP A C 1
ATOM 9574 O O . ASP A 1 1239 ? -4.441 38.188 74.625 1 44.41 1239 ASP A O 1
ATOM 9578 N N . ILE A 1 1240 ? -6.102 38.719 74.062 1 40.16 1240 ILE A N 1
ATOM 9579 C CA . ILE A 1 1240 ? -6.199 39.781 75.062 1 40.16 1240 ILE A CA 1
ATOM 9580 C C . ILE A 1 1240 ? -6.605 39.219 76.375 1 40.16 1240 ILE A C 1
ATOM 9582 O O . ILE A 1 1240 ? -6.625 39.938 77.375 1 40.16 1240 ILE A O 1
ATOM 9586 N N . ALA A 1 1241 ? -7.441 38.156 76.5 1 37.34 1241 ALA A N 1
ATOM 9587 C CA . ALA A 1 1241 ? -7.926 37.688 77.812 1 37.34 1241 ALA A CA 1
ATOM 9588 C C . ALA A 1 1241 ? -6.781 37.188 78.688 1 37.34 1241 ALA A C 1
ATOM 9590 O O . ALA A 1 1241 ? -6.98 36.844 79.875 1 37.34 1241 ALA A O 1
ATOM 9591 N N . ARG A 1 1242 ? -5.648 36.562 78.188 1 35.16 1242 ARG A N 1
ATOM 9592 C CA . ARG A 1 1242 ? -4.738 36.094 79.25 1 35.16 1242 ARG A CA 1
ATOM 9593 C C . ARG A 1 1242 ? -3.969 37.25 79.875 1 35.16 1242 ARG A C 1
ATOM 9595 O O . ARG A 1 1242 ? -3.213 37.062 80.812 1 35.16 1242 ARG A O 1
ATOM 9602 N N . ALA A 1 1243 ? -3.75 38.438 79.188 1 34.06 1243 ALA A N 1
ATOM 9603 C CA . ALA A 1 1243 ? -3.062 39.438 80 1 34.06 1243 ALA A CA 1
ATOM 9604 C C . ALA A 1 1243 ? -4.055 40.219 80.875 1 34.06 1243 ALA A C 1
ATOM 9606 O O . ALA A 1 1243 ? -3.658 41.031 81.688 1 34.06 1243 ALA A O 1
ATOM 9607 N N . GLY A 1 1244 ? -5.352 40.156 80.562 1 24.98 1244 GLY A N 1
ATOM 9608 C CA . GLY A 1 1244 ? -6.027 40.562 81.812 1 24.98 1244 GLY A CA 1
ATOM 9609 C C . GLY A 1 1244 ? -6.191 39.406 82.812 1 24.98 1244 GLY A C 1
ATOM 9610 O O . GLY A 1 1244 ? -6.262 38.25 82.375 1 24.98 1244 GLY A O 1
ATOM 9611 N N . MET B 1 1 ? 13.914 -16.203 -20.953 1 21.59 1 MET B N 1
ATOM 9612 C CA . MET B 1 1 ? 13.586 -16.016 -22.375 1 21.59 1 MET B CA 1
ATOM 9613 C C . MET B 1 1 ? 14.383 -16.969 -23.25 1 21.59 1 MET B C 1
ATOM 9615 O O . MET B 1 1 ? 15.438 -17.453 -22.844 1 21.59 1 MET B O 1
ATOM 9619 N N . PRO B 1 2 ? 13.828 -17.484 -24.328 1 26.42 2 PRO B N 1
ATOM 9620 C CA . PRO B 1 2 ? 14.336 -18.562 -25.188 1 26.42 2 PRO B CA 1
ATOM 9621 C C . PRO B 1 2 ? 15.75 -18.297 -25.688 1 26.42 2 PRO B C 1
ATOM 9623 O O . PRO B 1 2 ? 16.219 -18.984 -26.594 1 26.42 2 PRO B O 1
ATOM 9626 N N . GLY B 1 3 ? 16.25 -17.109 -25.234 1 24.48 3 GLY B N 1
ATOM 9627 C CA . GLY B 1 3 ? 17.344 -16.75 -26.125 1 24.48 3 GLY B CA 1
ATOM 9628 C C . GLY B 1 3 ? 18.453 -17.781 -26.156 1 24.48 3 GLY B C 1
ATOM 9629 O O . GLY B 1 3 ? 19.453 -17.594 -26.875 1 24.48 3 GLY B O 1
ATOM 9630 N N . ALA B 1 4 ? 18.5 -18.406 -24.969 1 27.67 4 ALA B N 1
ATOM 9631 C CA . ALA B 1 4 ? 19.828 -18.984 -24.766 1 27.67 4 ALA B CA 1
ATOM 9632 C C . ALA B 1 4 ? 20.031 -20.219 -25.641 1 27.67 4 ALA B C 1
ATOM 9634 O O . ALA B 1 4 ? 21.109 -20.797 -25.672 1 27.67 4 ALA B O 1
ATOM 9635 N N . PHE B 1 5 ? 18.766 -20.766 -26.047 1 29.27 5 PHE B N 1
ATOM 9636 C CA . PHE B 1 5 ? 19.062 -22.141 -26.438 1 29.27 5 PHE B CA 1
ATOM 9637 C C . PHE B 1 5 ? 19.734 -22.188 -27.797 1 29.27 5 PHE B C 1
ATOM 9639 O O . PHE B 1 5 ? 19.984 -23.266 -28.344 1 29.27 5 PHE B O 1
ATOM 9646 N N . ASP B 1 6 ? 19.422 -21.047 -28.531 1 27.03 6 ASP B N 1
ATOM 9647 C CA . ASP B 1 6 ? 19.641 -21.344 -29.953 1 27.03 6 ASP B CA 1
ATOM 9648 C C . ASP B 1 6 ? 21.094 -21.734 -30.219 1 27.03 6 ASP B C 1
ATOM 9650 O O . ASP B 1 6 ? 21.453 -22.062 -31.344 1 27.03 6 ASP B O 1
ATOM 9654 N N . ASP B 1 7 ? 21.906 -21.234 -29.344 1 29.48 7 ASP B N 1
ATOM 9655 C CA . ASP B 1 7 ? 23.219 -21.156 -29.984 1 29.48 7 ASP B CA 1
ATOM 9656 C C . ASP B 1 7 ? 23.812 -22.547 -30.172 1 29.48 7 ASP B C 1
ATOM 9658 O O . ASP B 1 7 ? 25.047 -22.688 -30.297 1 29.48 7 ASP B O 1
ATOM 9662 N N . SER B 1 8 ? 22.969 -23.562 -29.859 1 28.47 8 SER B N 1
ATOM 9663 C CA . SER B 1 8 ? 23.703 -24.812 -29.781 1 28.47 8 SER B CA 1
ATOM 9664 C C . SER B 1 8 ? 24.281 -25.188 -31.141 1 28.47 8 SER B C 1
ATOM 9666 O O . SER B 1 8 ? 25.141 -26.078 -31.234 1 28.47 8 SER B O 1
ATOM 9668 N N . ASP B 1 9 ? 23.297 -24.969 -32.125 1 30.12 9 ASP B N 1
ATOM 9669 C CA . ASP B 1 9 ? 23.688 -25.828 -33.25 1 30.12 9 ASP B CA 1
ATOM 9670 C C . ASP B 1 9 ? 25.016 -25.359 -33.844 1 30.12 9 ASP B C 1
ATOM 9672 O O . ASP B 1 9 ? 25.031 -24.484 -34.719 1 30.12 9 ASP B O 1
ATOM 9676 N N . GLY B 1 10 ? 25.953 -24.969 -33.062 1 32.81 10 GLY B N 1
ATOM 9677 C CA . GLY B 1 10 ? 27.266 -24.688 -33.594 1 32.81 10 GLY B CA 1
ATOM 9678 C C . GLY B 1 10 ? 27.734 -25.703 -34.594 1 32.81 10 GLY B C 1
ATOM 9679 O O . GLY B 1 10 ? 28.109 -26.828 -34.219 1 32.81 10 GLY B O 1
ATOM 9680 N N . THR B 1 11 ? 26.906 -25.891 -35.719 1 34.25 11 THR B N 1
ATOM 9681 C CA . THR B 1 11 ? 27.453 -26.688 -36.812 1 34.25 11 THR B CA 1
ATOM 9682 C C . THR B 1 11 ? 28.938 -26.453 -36.969 1 34.25 11 THR B C 1
ATOM 9684 O O . THR B 1 11 ? 29.391 -25.297 -37.031 1 34.25 11 THR B O 1
ATOM 9687 N N . ALA B 1 12 ? 29.641 -27.375 -36.594 1 37.69 12 ALA B N 1
ATOM 9688 C CA . ALA B 1 12 ? 31.094 -27.406 -36.781 1 37.69 12 ALA B CA 1
ATOM 9689 C C . ALA B 1 12 ? 31.453 -27.031 -38.219 1 37.69 12 ALA B C 1
ATOM 9691 O O . ALA B 1 12 ? 31.031 -27.703 -39.188 1 37.69 12 ALA B O 1
ATOM 9692 N N . GLU B 1 13 ? 31.484 -25.812 -38.719 1 37.56 13 GLU B N 1
ATOM 9693 C CA . GLU B 1 13 ? 32.062 -25.484 -40.031 1 37.56 13 GLU B CA 1
ATOM 9694 C C . GLU B 1 13 ? 33.188 -26.422 -40.375 1 37.56 13 GLU B C 1
ATOM 9696 O O . GLU B 1 13 ? 34.031 -26.75 -39.531 1 37.56 13 GLU B O 1
ATOM 9701 N N . PRO B 1 14 ? 33.031 -27.25 -41.438 1 39.81 14 PRO B N 1
ATOM 9702 C CA . PRO B 1 14 ? 34.094 -28.156 -41.844 1 39.81 14 PRO B CA 1
ATOM 9703 C C . PRO B 1 14 ? 35.469 -27.516 -41.781 1 39.81 14 PRO B C 1
ATOM 9705 O O . PRO B 1 14 ? 35.625 -26.312 -42.031 1 39.81 14 PRO B O 1
ATOM 9708 N N . LYS B 1 15 ? 36.344 -28.016 -41.062 1 47.44 15 LYS B N 1
ATOM 9709 C CA . LYS B 1 15 ? 37.719 -27.562 -40.938 1 47.44 15 LYS B CA 1
ATOM 9710 C C . LYS B 1 15 ? 38.344 -27.344 -42.344 1 47.44 15 LYS B C 1
ATOM 9712 O O . LYS B 1 15 ? 38.375 -28.25 -43.156 1 47.44 15 LYS B O 1
ATOM 9717 N N . GLU B 1 16 ? 38.281 -26.297 -43 1 51.03 16 GLU B N 1
ATOM 9718 C CA . GLU B 1 16 ? 38.969 -26 -44.25 1 51.03 16 GLU B CA 1
ATOM 9719 C C . GLU B 1 16 ? 40.312 -26.719 -44.312 1 51.03 16 GLU B C 1
ATOM 9721 O O . GLU B 1 16 ? 41 -26.828 -43.312 1 51.03 16 GLU B O 1
ATOM 9726 N N . PRO B 1 17 ? 40.562 -27.531 -45.344 1 56.06 17 PRO B N 1
ATOM 9727 C CA . PRO B 1 17 ? 41.812 -28.266 -45.469 1 56.06 17 PRO B CA 1
ATOM 9728 C C . PRO B 1 17 ? 43.062 -27.391 -45.188 1 56.06 17 PRO B C 1
ATOM 9730 O O . PRO B 1 17 ? 43.062 -26.203 -45.5 1 56.06 17 PRO B O 1
ATOM 9733 N N . LEU B 1 18 ? 43.938 -27.828 -44.375 1 69 18 LEU B N 1
ATOM 9734 C CA . LEU B 1 18 ? 45.156 -27.141 -44 1 69 18 LEU B CA 1
ATOM 9735 C C . LEU B 1 18 ? 46 -26.797 -45.219 1 69 18 LEU B C 1
ATOM 9737 O O . LEU B 1 18 ? 46.188 -27.641 -46.094 1 69 18 LEU B O 1
ATOM 9741 N N . SER B 1 19 ? 46.281 -25.703 -45.562 1 79.06 19 SER B N 1
ATOM 9742 C CA . SER B 1 19 ? 47.188 -25.297 -46.656 1 79.06 19 SER B CA 1
ATOM 9743 C C . SER B 1 19 ? 48.5 -26.062 -46.594 1 79.06 19 SER B C 1
ATOM 9745 O O . SER B 1 19 ? 48.906 -26.5 -45.5 1 79.06 19 SER B O 1
ATOM 9747 N N . PRO B 1 20 ? 49.125 -26.469 -47.688 1 80.81 20 PRO B N 1
ATOM 9748 C CA . PRO B 1 20 ? 50.375 -27.203 -47.688 1 80.81 20 PRO B CA 1
ATOM 9749 C C . PRO B 1 20 ? 51.438 -26.578 -46.75 1 80.81 20 PRO B C 1
ATOM 9751 O O . PRO B 1 20 ? 52.188 -27.297 -46.094 1 80.81 20 PRO B O 1
ATOM 9754 N N . LEU B 1 21 ? 51.312 -25.312 -46.594 1 88.56 21 LEU B N 1
ATOM 9755 C CA . LEU B 1 21 ? 52.25 -24.641 -45.719 1 88.56 21 LEU B CA 1
ATOM 9756 C C . LEU B 1 21 ? 51.938 -24.938 -44.25 1 88.56 21 LEU B C 1
ATOM 9758 O O . LEU B 1 21 ? 52.844 -25.203 -43.469 1 88.56 21 LEU B O 1
ATOM 9762 N N . HIS B 1 22 ? 50.719 -25.062 -43.875 1 86.12 22 HIS B N 1
ATOM 9763 C CA . HIS B 1 22 ? 50.312 -25.344 -42.5 1 86.12 22 HIS B CA 1
ATOM 9764 C C . HIS B 1 22 ? 50.562 -26.797 -42.125 1 86.12 22 HIS B C 1
ATOM 9766 O O . HIS B 1 22 ? 50.969 -27.109 -41 1 86.12 22 HIS B O 1
ATOM 9772 N N . ALA B 1 23 ? 50.406 -27.609 -43.188 1 87 23 ALA B N 1
ATOM 9773 C CA . ALA B 1 23 ? 50.688 -29.016 -42.969 1 87 23 ALA B CA 1
ATOM 9774 C C . ALA B 1 23 ? 52.188 -29.25 -42.781 1 87 23 ALA B C 1
ATOM 9776 O O . ALA B 1 23 ? 52.625 -30.062 -41.969 1 87 23 ALA B O 1
ATOM 9777 N N . ALA B 1 24 ? 53 -28.562 -43.562 1 87.75 24 ALA B N 1
ATOM 9778 C CA . ALA B 1 24 ? 54.469 -28.656 -43.438 1 87.75 24 ALA B CA 1
ATOM 9779 C C . ALA B 1 24 ? 54.906 -28.141 -42.062 1 87.75 24 ALA B C 1
ATOM 9781 O O . ALA B 1 24 ? 55.844 -28.703 -41.469 1 87.75 24 ALA B O 1
ATOM 9782 N N . VAL B 1 25 ? 54.219 -27.125 -41.5 1 89.38 25 VAL B N 1
ATOM 9783 C CA . VAL B 1 25 ? 54.531 -26.578 -40.188 1 89.38 25 VAL B CA 1
ATOM 9784 C C . VAL B 1 25 ? 54.188 -27.594 -39.125 1 89.38 25 VAL B C 1
ATOM 9786 O O . VAL B 1 25 ? 54.969 -27.844 -38.219 1 89.38 25 VAL B O 1
ATOM 9789 N N . ASP B 1 26 ? 53.094 -28.266 -39.219 1 86.62 26 ASP B N 1
ATOM 9790 C CA . ASP B 1 26 ? 52.625 -29.234 -38.219 1 86.62 26 ASP B CA 1
ATOM 9791 C C . ASP B 1 26 ? 53.531 -30.453 -38.188 1 86.62 26 ASP B C 1
ATOM 9793 O O . ASP B 1 26 ? 53.781 -31.031 -37.094 1 86.62 26 ASP B O 1
ATOM 9797 N N . ALA B 1 27 ? 54.094 -30.734 -39.438 1 84.44 27 ALA B N 1
ATOM 9798 C CA . ALA B 1 27 ? 55 -31.875 -39.594 1 84.44 27 ALA B CA 1
ATOM 9799 C C . ALA B 1 27 ? 56.438 -31.5 -39.25 1 84.44 27 ALA B C 1
ATOM 9801 O O . ALA B 1 27 ? 57.312 -32.375 -39.188 1 84.44 27 ALA B O 1
ATOM 9802 N N . GLU B 1 28 ? 56.719 -30.234 -38.938 1 86.19 28 GLU B N 1
ATOM 9803 C CA . GLU B 1 28 ? 58.031 -29.672 -38.688 1 86.19 28 GLU B CA 1
ATOM 9804 C C . GLU B 1 28 ? 59.031 -30.047 -39.812 1 86.19 28 GLU B C 1
ATOM 9806 O O . GLU B 1 28 ? 60.188 -30.359 -39.531 1 86.19 28 GLU B O 1
ATOM 9811 N N . ASP B 1 29 ? 58.531 -30.25 -41 1 87 29 ASP B N 1
ATOM 9812 C CA . ASP B 1 29 ? 59.344 -30.438 -42.188 1 87 29 ASP B CA 1
ATOM 9813 C C . ASP B 1 29 ? 59.938 -29.109 -42.688 1 87 29 ASP B C 1
ATOM 9815 O O . ASP B 1 29 ? 59.344 -28.453 -43.531 1 87 29 ASP B O 1
ATOM 9819 N N . VAL B 1 30 ? 61.062 -28.688 -42.156 1 89.5 30 VAL B N 1
ATOM 9820 C CA . VAL B 1 30 ? 61.625 -27.359 -42.312 1 89.5 30 VAL B CA 1
ATOM 9821 C C . VAL B 1 30 ? 62 -27.125 -43.781 1 89.5 30 VAL B C 1
ATOM 9823 O O . VAL B 1 30 ? 61.875 -26.016 -44.281 1 89.5 30 VAL B O 1
ATOM 9826 N N . ASP B 1 31 ? 62.438 -28.25 -44.469 1 85.31 31 ASP B N 1
ATOM 9827 C CA . ASP B 1 31 ? 62.812 -28.109 -45.844 1 85.31 31 ASP B CA 1
ATOM 9828 C C . ASP B 1 31 ? 61.625 -27.781 -46.719 1 85.31 31 ASP B C 1
ATOM 9830 O O . ASP B 1 31 ? 61.688 -26.891 -47.562 1 85.31 31 ASP B O 1
ATOM 9834 N N . GLN B 1 32 ? 60.594 -28.438 -46.438 1 88.56 32 GLN B N 1
ATOM 9835 C CA . GLN B 1 32 ? 59.344 -28.156 -47.188 1 88.56 32 GLN B CA 1
ATOM 9836 C C . GLN B 1 32 ? 58.812 -26.766 -46.812 1 88.56 32 GLN B C 1
ATOM 9838 O O . GLN B 1 32 ? 58.25 -26.062 -47.656 1 88.56 32 GLN B O 1
ATOM 9843 N N . VAL B 1 33 ? 58.906 -26.281 -45.531 1 92.31 33 VAL B N 1
ATOM 9844 C CA . VAL B 1 33 ? 58.469 -24.969 -45.094 1 92.31 33 VAL B CA 1
ATOM 9845 C C . VAL B 1 33 ? 59.25 -23.875 -45.812 1 92.31 33 VAL B C 1
ATOM 9847 O O . VAL B 1 33 ? 58.656 -22.906 -46.312 1 92.31 33 VAL B O 1
ATOM 9850 N N . ARG B 1 34 ? 60.625 -24.062 -46.031 1 88.06 34 ARG B N 1
ATOM 9851 C CA . ARG B 1 34 ? 61.469 -23.094 -46.719 1 88.06 34 ARG B CA 1
ATOM 9852 C C . ARG B 1 34 ? 61.094 -22.984 -48.188 1 88.06 34 ARG B C 1
ATOM 9854 O O . ARG B 1 34 ? 61.062 -21.891 -48.75 1 88.06 34 ARG B O 1
ATOM 9861 N N . GLN B 1 35 ? 60.812 -24.188 -48.75 1 86.62 35 GLN B N 1
ATOM 9862 C CA . GLN B 1 35 ? 60.469 -24.234 -50.156 1 86.62 35 GLN B CA 1
ATOM 9863 C C . GLN B 1 35 ? 59.125 -23.547 -50.438 1 86.62 35 GLN B C 1
ATOM 9865 O O . GLN B 1 35 ? 59 -22.734 -51.344 1 86.62 35 GLN B O 1
ATOM 9870 N N . LEU B 1 36 ? 58.219 -23.797 -49.562 1 89.38 36 LEU B N 1
ATOM 9871 C CA . LEU B 1 36 ? 56.875 -23.25 -49.75 1 89.38 36 LEU B CA 1
ATOM 9872 C C . LEU B 1 36 ? 56.844 -21.781 -49.344 1 89.38 36 LEU B C 1
ATOM 9874 O O . LEU B 1 36 ? 56 -21.031 -49.844 1 89.38 36 LEU B O 1
ATOM 9878 N N . ALA B 1 37 ? 57.688 -21.25 -48.406 1 88.81 37 ALA B N 1
ATOM 9879 C CA . ALA B 1 37 ? 57.719 -19.891 -47.906 1 88.81 37 ALA B CA 1
ATOM 9880 C C . ALA B 1 37 ? 58.156 -18.906 -48.969 1 88.81 37 ALA B C 1
ATOM 9882 O O . ALA B 1 37 ? 57.812 -17.719 -48.938 1 88.81 37 ALA B O 1
ATOM 9883 N N . ILE B 1 38 ? 58.906 -19.422 -50.062 1 82.25 38 ILE B N 1
ATOM 9884 C CA . ILE B 1 38 ? 59.469 -18.578 -51.125 1 82.25 38 ILE B CA 1
ATOM 9885 C C . ILE B 1 38 ? 58.312 -18.031 -51.969 1 82.25 38 ILE B C 1
ATOM 9887 O O . ILE B 1 38 ? 58.312 -16.844 -52.344 1 82.25 38 ILE B O 1
ATOM 9891 N N . THR B 1 39 ? 57.281 -18.844 -52.094 1 82.38 39 THR B N 1
ATOM 9892 C CA . THR B 1 39 ? 56.188 -18.438 -53 1 82.38 39 THR B CA 1
ATOM 9893 C C . THR B 1 39 ? 54.969 -18 -52.219 1 82.38 39 THR B C 1
ATOM 9895 O O . THR B 1 39 ? 54.031 -17.422 -52.781 1 82.38 39 THR B O 1
ATOM 9898 N N . ALA B 1 40 ? 54.938 -18.109 -50.906 1 84.06 40 ALA B N 1
ATOM 9899 C CA . ALA B 1 40 ? 53.719 -17.859 -50.125 1 84.06 40 ALA B CA 1
ATOM 9900 C C . ALA B 1 40 ? 53.562 -16.359 -49.844 1 84.06 40 ALA B C 1
ATOM 9902 O O . ALA B 1 40 ? 54.531 -15.633 -49.75 1 84.06 40 ALA B O 1
ATOM 9903 N N . ASP B 1 41 ? 52.375 -15.859 -49.844 1 86.5 41 ASP B N 1
ATOM 9904 C CA . ASP B 1 41 ? 52.094 -14.461 -49.562 1 86.5 41 ASP B CA 1
ATOM 9905 C C . ASP B 1 41 ? 52.375 -14.141 -48.094 1 86.5 41 ASP B C 1
ATOM 9907 O O . ASP B 1 41 ? 52.281 -15.023 -47.219 1 86.5 41 ASP B O 1
ATOM 9911 N N . PRO B 1 42 ? 52.719 -12.875 -47.812 1 86.44 42 PRO B N 1
ATOM 9912 C CA . PRO B 1 42 ? 53.062 -12.477 -46.438 1 86.44 42 PRO B CA 1
ATOM 9913 C C . PRO B 1 42 ? 51.938 -12.789 -45.438 1 86.44 42 PRO B C 1
ATOM 9915 O O . PRO B 1 42 ? 52.219 -13.117 -44.281 1 86.44 42 PRO B O 1
ATOM 9918 N N . VAL B 1 43 ? 50.781 -12.727 -45.812 1 86.19 43 VAL B N 1
ATOM 9919 C CA . VAL B 1 43 ? 49.656 -13 -44.906 1 86.19 43 VAL B CA 1
ATOM 9920 C C . VAL B 1 43 ? 49.625 -14.484 -44.562 1 86.19 43 VAL B C 1
ATOM 9922 O O . VAL B 1 43 ? 49.375 -14.844 -43.406 1 86.19 43 VAL B O 1
ATOM 9925 N N . ASP B 1 44 ? 49.969 -15.266 -45.562 1 85.5 44 ASP B N 1
ATOM 9926 C CA . ASP B 1 44 ? 50 -16.703 -45.344 1 85.5 44 ASP B CA 1
ATOM 9927 C C . ASP B 1 44 ? 51.219 -17.109 -44.5 1 85.5 44 ASP B C 1
ATOM 9929 O O . ASP B 1 44 ? 51.156 -18.016 -43.688 1 85.5 44 ASP B O 1
ATOM 9933 N N . LEU B 1 45 ? 52.312 -16.391 -44.781 1 87.56 45 LEU B N 1
ATOM 9934 C CA . LEU B 1 45 ? 53.5 -16.625 -44 1 87.56 45 LEU B CA 1
ATOM 9935 C C . LEU B 1 45 ? 53.281 -16.297 -42.531 1 87.56 45 LEU B C 1
ATOM 9937 O O . LEU B 1 45 ? 53.688 -17.047 -41.656 1 87.56 45 LEU B O 1
ATOM 9941 N N . THR B 1 46 ? 52.562 -15.219 -42.344 1 90.12 46 THR B N 1
ATOM 9942 C CA . THR B 1 46 ? 52.25 -14.805 -40.969 1 90.12 46 THR B CA 1
ATOM 9943 C C . THR B 1 46 ? 51.312 -15.789 -40.312 1 90.12 46 THR B C 1
ATOM 9945 O O . THR B 1 46 ? 51.438 -16.109 -39.125 1 90.12 46 THR B O 1
ATOM 9948 N N . ALA B 1 47 ? 50.406 -16.297 -40.969 1 88.44 47 ALA B N 1
ATOM 9949 C CA . ALA B 1 47 ? 49.469 -17.297 -40.438 1 88.44 47 ALA B CA 1
ATOM 9950 C C . ALA B 1 47 ? 50.188 -18.594 -40.094 1 88.44 47 ALA B C 1
ATOM 9952 O O . ALA B 1 47 ? 49.906 -19.234 -39.094 1 88.44 47 ALA B O 1
ATOM 9953 N N . ALA B 1 48 ? 51.125 -18.906 -40.969 1 87.62 48 ALA B N 1
ATOM 9954 C CA . ALA B 1 48 ? 51.938 -20.094 -40.719 1 87.62 48 ALA B CA 1
ATOM 9955 C C . ALA B 1 48 ? 52.812 -19.906 -39.5 1 87.62 48 ALA B C 1
ATOM 9957 O O . ALA B 1 48 ? 53 -20.812 -38.719 1 87.62 48 ALA B O 1
ATOM 9958 N N . LEU B 1 49 ? 53.375 -18.734 -39.375 1 90.94 49 LEU B N 1
ATOM 9959 C CA . LEU B 1 49 ? 54.156 -18.406 -38.188 1 90.94 49 LEU B CA 1
ATOM 9960 C C . LEU B 1 49 ? 53.312 -18.5 -36.938 1 90.94 49 LEU B C 1
ATOM 9962 O O . LEU B 1 49 ? 53.75 -19.016 -35.906 1 90.94 49 LEU B O 1
ATOM 9966 N N . SER B 1 50 ? 52.125 -17.984 -36.969 1 90.25 50 SER B N 1
ATOM 9967 C CA . SER B 1 50 ? 51.219 -18.078 -35.812 1 90.25 50 SER B CA 1
ATOM 9968 C C . SER B 1 50 ? 50.938 -19.531 -35.438 1 90.25 50 SER B C 1
ATOM 9970 O O . SER B 1 50 ? 50.938 -19.875 -34.281 1 90.25 50 SER B O 1
ATOM 9972 N N . ARG B 1 51 ? 50.688 -20.312 -36.406 1 88.06 51 ARG B N 1
ATOM 9973 C CA . ARG B 1 51 ? 50.438 -21.734 -36.188 1 88.06 51 ARG B CA 1
ATOM 9974 C C . ARG B 1 51 ? 51.688 -22.391 -35.562 1 88.06 51 ARG B C 1
ATOM 9976 O O . ARG B 1 51 ? 51.562 -23.234 -34.688 1 88.06 51 ARG B O 1
ATOM 9983 N N . SER B 1 52 ? 52.844 -22.078 -36.031 1 89.88 52 SER B N 1
ATOM 9984 C CA . SER B 1 52 ? 54.062 -22.609 -35.469 1 89.88 52 SER B CA 1
ATOM 9985 C C . SER B 1 52 ? 54.219 -22.234 -34 1 89.88 52 SER B C 1
ATOM 9987 O O . SER B 1 52 ? 54.656 -23.031 -33.188 1 89.88 52 SER B O 1
ATOM 9989 N N . CYS B 1 53 ? 53.844 -21.016 -33.656 1 89.44 53 CYS B N 1
ATOM 9990 C CA . CYS B 1 53 ? 53.906 -20.562 -32.281 1 89.44 53 CYS B CA 1
ATOM 9991 C C . CYS B 1 53 ? 52.875 -21.297 -31.422 1 89.44 53 CYS B C 1
ATOM 9993 O O . CYS B 1 53 ? 53.188 -21.703 -30.297 1 89.44 53 CYS B O 1
ATOM 9995 N N . GLU B 1 54 ? 51.719 -21.531 -31.891 1 86.5 54 GLU B N 1
ATOM 9996 C CA . GLU B 1 54 ? 50.625 -22.203 -31.156 1 86.5 54 GLU B CA 1
ATOM 9997 C C . GLU B 1 54 ? 50.969 -23.672 -30.922 1 86.5 54 GLU B C 1
ATOM 9999 O O . GLU B 1 54 ? 50.562 -24.25 -29.891 1 86.5 54 GLU B O 1
ATOM 10004 N N . ARG B 1 55 ? 51.719 -24.188 -31.938 1 85.88 55 ARG B N 1
ATOM 10005 C CA . ARG B 1 55 ? 52 -25.609 -31.859 1 85.88 55 ARG B CA 1
ATOM 10006 C C . ARG B 1 55 ? 53.406 -25.875 -31.312 1 85.88 55 ARG B C 1
ATOM 10008 O O . ARG B 1 55 ? 53.781 -27.031 -31.094 1 85.88 55 ARG B O 1
ATOM 10015 N N . GLY B 1 56 ? 54.156 -24.906 -31.078 1 85.81 56 GLY B N 1
ATOM 10016 C CA . GLY B 1 56 ? 55.469 -25.016 -30.469 1 85.81 56 GLY B CA 1
ATOM 10017 C C . GLY B 1 56 ? 56.5 -25.578 -31.422 1 85.81 56 GLY B C 1
ATOM 10018 O O . GLY B 1 56 ? 57.375 -26.344 -31.016 1 85.81 56 GLY B O 1
ATOM 10019 N N . LYS B 1 57 ? 56.375 -25.297 -32.719 1 90 57 LYS B N 1
ATOM 10020 C CA . LYS B 1 57 ? 57.344 -25.766 -33.719 1 90 57 LYS B CA 1
ATOM 10021 C C . LYS B 1 57 ? 58.469 -24.75 -33.906 1 90 57 LYS B C 1
ATOM 10023 O O . LYS B 1 57 ? 58.344 -23.828 -34.719 1 90 57 LYS B O 1
ATOM 10028 N N . ILE B 1 58 ? 59.5 -24.969 -33.188 1 88.94 58 ILE B N 1
ATOM 10029 C CA . ILE B 1 58 ? 60.562 -23.984 -33.031 1 88.94 58 ILE B CA 1
ATOM 10030 C C . ILE B 1 58 ? 61.312 -23.797 -34.375 1 88.94 58 ILE B C 1
ATOM 10032 O O . ILE B 1 58 ? 61.531 -22.672 -34.812 1 88.94 58 ILE B O 1
ATOM 10036 N N . THR B 1 59 ? 61.594 -24.953 -35.062 1 89.88 59 THR B N 1
ATOM 10037 C CA . THR B 1 59 ? 62.406 -24.891 -36.25 1 89.88 59 THR B CA 1
ATOM 10038 C C . THR B 1 59 ? 61.625 -24.266 -37.406 1 89.88 59 THR B C 1
ATOM 10040 O O . THR B 1 59 ? 62.156 -23.484 -38.188 1 89.88 59 THR B O 1
ATOM 10043 N N . SER B 1 60 ? 60.406 -24.703 -37.438 1 91.56 60 SER B N 1
ATOM 10044 C CA . SER B 1 60 ? 59.562 -24.109 -38.469 1 91.56 60 SER B CA 1
ATOM 10045 C C . SER B 1 60 ? 59.375 -22.625 -38.25 1 91.56 60 SER B C 1
ATOM 10047 O O . SER B 1 60 ? 59.406 -21.828 -39.188 1 91.56 60 SER B O 1
ATOM 10049 N N . ALA B 1 61 ? 59.219 -22.188 -36.969 1 92.19 61 ALA B N 1
ATOM 10050 C CA . ALA B 1 61 ? 59.031 -20.781 -36.625 1 92.19 61 ALA B CA 1
ATOM 10051 C C . ALA B 1 61 ? 60.281 -19.953 -37 1 92.19 61 ALA B C 1
ATOM 10053 O O . ALA B 1 61 ? 60.156 -18.875 -37.562 1 92.19 61 ALA B O 1
ATOM 10054 N N . GLN B 1 62 ? 61.438 -20.5 -36.75 1 89.19 62 GLN B N 1
ATOM 10055 C CA . GLN B 1 62 ? 62.688 -19.812 -37.062 1 89.19 62 GLN B CA 1
ATOM 10056 C C . GLN B 1 62 ? 62.875 -19.656 -38.562 1 89.19 62 GLN B C 1
ATOM 10058 O O . GLN B 1 62 ? 63.281 -18.594 -39.062 1 89.19 62 GLN B O 1
ATOM 10063 N N . ALA B 1 63 ? 62.531 -20.734 -39.281 1 90.19 63 ALA B N 1
ATOM 10064 C CA . ALA B 1 63 ? 62.625 -20.719 -40.75 1 90.19 63 ALA B CA 1
ATOM 10065 C C . ALA B 1 63 ? 61.719 -19.656 -41.344 1 90.19 63 ALA B C 1
ATOM 10067 O O . ALA B 1 63 ? 62.125 -18.938 -42.25 1 90.19 63 ALA B O 1
ATOM 10068 N N . LEU B 1 64 ? 60.594 -19.547 -40.688 1 93.31 64 LEU B N 1
ATOM 10069 C CA . LEU B 1 64 ? 59.625 -18.578 -41.188 1 93.31 64 LEU B CA 1
ATOM 10070 C C . LEU B 1 64 ? 60.031 -17.156 -40.875 1 93.31 64 LEU B C 1
ATOM 10072 O O . LEU B 1 64 ? 59.875 -16.25 -41.688 1 93.31 64 LEU B O 1
ATOM 10076 N N . LEU B 1 65 ? 60.625 -16.828 -39.719 1 91.88 65 LEU B N 1
ATOM 10077 C CA . LEU B 1 65 ? 61.094 -15.523 -39.281 1 91.88 65 LEU B CA 1
ATOM 10078 C C . LEU B 1 65 ? 62.281 -15.047 -40.125 1 91.88 65 LEU B C 1
ATOM 10080 O O . LEU B 1 65 ? 62.406 -13.852 -40.375 1 91.88 65 LEU B O 1
ATOM 10084 N N . GLU B 1 66 ? 63.094 -16 -40.594 1 86.38 66 GLU B N 1
ATOM 10085 C CA . GLU B 1 66 ? 64.312 -15.688 -41.375 1 86.38 66 GLU B CA 1
ATOM 10086 C C . GLU B 1 66 ? 63.938 -15.211 -42.781 1 86.38 66 GLU B C 1
ATOM 10088 O O . GLU B 1 66 ? 64.75 -14.547 -43.438 1 86.38 66 GLU B O 1
ATOM 10093 N N . THR B 1 67 ? 62.75 -15.57 -43.219 1 87.81 67 THR B N 1
ATOM 10094 C CA . THR B 1 67 ? 62.312 -15.078 -44.531 1 87.81 67 THR B CA 1
ATOM 10095 C C . THR B 1 67 ? 62.188 -13.562 -44.5 1 87.81 67 THR B C 1
ATOM 10097 O O . THR B 1 67 ? 62.25 -12.922 -45.562 1 87.81 67 THR B O 1
ATOM 10100 N N . GLY B 1 68 ? 61.906 -12.883 -43.281 1 83.19 68 GLY B N 1
ATOM 10101 C CA . GLY B 1 68 ? 61.75 -11.445 -43.125 1 83.19 68 GLY B CA 1
ATOM 10102 C C . GLY B 1 68 ? 60.469 -10.914 -43.656 1 83.19 68 GLY B C 1
ATOM 10103 O O . GLY B 1 68 ? 60.219 -9.703 -43.688 1 83.19 68 GLY B O 1
ATOM 10104 N N . ARG B 1 69 ? 59.688 -11.758 -44.156 1 88.81 69 ARG B N 1
ATOM 10105 C CA . ARG B 1 69 ? 58.438 -11.312 -44.781 1 88.81 69 ARG B CA 1
ATOM 10106 C C . ARG B 1 69 ? 57.25 -11.516 -43.875 1 88.81 69 ARG B C 1
ATOM 10108 O O . ARG B 1 69 ? 56.094 -11.227 -44.25 1 88.81 69 ARG B O 1
ATOM 10115 N N . CYS B 1 70 ? 57.5 -11.961 -42.688 1 89.62 70 CYS B N 1
ATOM 10116 C CA . CYS B 1 70 ? 56.406 -12.172 -41.75 1 89.62 70 CYS B CA 1
ATOM 10117 C C . CYS B 1 70 ? 56.188 -10.922 -40.875 1 89.62 70 CYS B C 1
ATOM 10119 O O . CYS B 1 70 ? 57.125 -10.219 -40.562 1 89.62 70 CYS B O 1
ATOM 10121 N N . ASP B 1 71 ? 54.969 -10.586 -40.625 1 90.06 71 ASP B N 1
ATOM 10122 C CA . ASP B 1 71 ? 54.625 -9.539 -39.656 1 90.06 71 ASP B CA 1
ATOM 10123 C C . ASP B 1 71 ? 54.594 -10.102 -38.219 1 90.06 71 ASP B C 1
ATOM 10125 O O . ASP B 1 71 ? 53.625 -10.727 -37.844 1 90.06 71 ASP B O 1
ATOM 10129 N N . VAL B 1 72 ? 55.562 -9.828 -37.5 1 90.38 72 VAL B N 1
ATOM 10130 C CA . VAL B 1 72 ? 55.75 -10.414 -36.188 1 90.38 72 VAL B CA 1
ATOM 10131 C C . VAL B 1 72 ? 54.75 -9.82 -35.188 1 90.38 72 VAL B C 1
ATOM 10133 O O . VAL B 1 72 ? 54.5 -10.414 -34.156 1 90.38 72 VAL B O 1
ATOM 10136 N N . ASN B 1 73 ? 54.188 -8.695 -35.375 1 90.81 73 ASN B N 1
ATOM 10137 C CA . ASN B 1 73 ? 53.25 -8.039 -34.469 1 90.81 73 ASN B CA 1
ATOM 10138 C C . ASN B 1 73 ? 51.812 -8.18 -34.938 1 90.81 73 ASN B C 1
ATOM 10140 O O . ASN B 1 73 ? 50.938 -7.488 -34.469 1 90.81 73 ASN B O 1
ATOM 10144 N N . ALA B 1 74 ? 51.656 -9.078 -35.906 1 87.88 74 ALA B N 1
ATOM 10145 C CA . ALA B 1 74 ? 50.312 -9.305 -36.438 1 87.88 74 ALA B CA 1
ATOM 10146 C C . ALA B 1 74 ? 49.406 -9.961 -35.375 1 87.88 74 ALA B C 1
ATOM 10148 O O . ALA B 1 74 ? 49.875 -10.727 -34.531 1 87.88 74 ALA B O 1
ATOM 10149 N N . VAL B 1 75 ? 48.062 -9.508 -35.25 1 86.94 75 VAL B N 1
ATOM 10150 C CA . VAL B 1 75 ? 47.062 -10.094 -34.375 1 86.94 75 VAL B CA 1
ATOM 10151 C C . VAL B 1 75 ? 46.219 -11.102 -35.156 1 86.94 75 VAL B C 1
ATOM 10153 O O . VAL B 1 75 ? 45.562 -10.75 -36.156 1 86.94 75 VAL B O 1
ATOM 10156 N N . VAL B 1 76 ? 46.375 -12.336 -34.875 1 84.75 76 VAL B N 1
ATOM 10157 C CA . VAL B 1 76 ? 45.625 -13.406 -35.531 1 84.75 76 VAL B CA 1
ATOM 10158 C C . VAL B 1 76 ? 44.562 -13.93 -34.562 1 84.75 76 VAL B C 1
ATOM 10160 O O . VAL B 1 76 ? 44.875 -14.406 -33.469 1 84.75 76 VAL B O 1
ATOM 10163 N N . GLU B 1 77 ? 43.281 -13.875 -34.938 1 78.81 77 GLU B N 1
ATOM 10164 C CA . GLU B 1 77 ? 42.125 -14.289 -34.125 1 78.81 77 GLU B CA 1
ATOM 10165 C C . GLU B 1 77 ? 42.125 -13.594 -32.781 1 78.81 77 GLU B C 1
ATOM 10167 O O . GLU B 1 77 ? 41.844 -14.211 -31.766 1 78.81 77 GLU B O 1
ATOM 10172 N N . GLY B 1 78 ? 42.656 -12.438 -32.719 1 83 78 GLY B N 1
ATOM 10173 C CA . GLY B 1 78 ? 42.625 -11.586 -31.547 1 83 78 GLY B CA 1
ATOM 10174 C C . GLY B 1 78 ? 43.875 -11.688 -30.703 1 83 78 GLY B C 1
ATOM 10175 O O . GLY B 1 78 ? 44.031 -10.953 -29.734 1 83 78 GLY B O 1
ATOM 10176 N N . ASP B 1 79 ? 44.844 -12.609 -31.062 1 90.5 79 ASP B N 1
ATOM 10177 C CA . ASP B 1 79 ? 46.031 -12.797 -30.25 1 90.5 79 ASP B CA 1
ATOM 10178 C C . ASP B 1 79 ? 47.281 -12.461 -31.047 1 90.5 79 ASP B C 1
ATOM 10180 O O . ASP B 1 79 ? 47.375 -12.758 -32.219 1 90.5 79 ASP B O 1
ATOM 10184 N N . THR B 1 80 ? 48.281 -11.852 -30.359 1 92.06 80 THR B N 1
ATOM 10185 C CA . THR B 1 80 ? 49.594 -11.617 -30.953 1 92.06 80 THR B CA 1
ATOM 10186 C C . THR B 1 80 ? 50.438 -12.898 -30.969 1 92.06 80 THR B C 1
ATOM 10188 O O . THR B 1 80 ? 50.156 -13.836 -30.219 1 92.06 80 THR B O 1
ATOM 10191 N N . LEU B 1 81 ? 51.375 -12.984 -31.844 1 91.12 81 LEU B N 1
ATOM 10192 C CA . LEU B 1 81 ? 52.219 -14.156 -31.922 1 91.12 81 LEU B CA 1
ATOM 10193 C C . LEU B 1 81 ? 53.031 -14.336 -30.625 1 91.12 81 LEU B C 1
ATOM 10195 O O . LEU B 1 81 ? 53.188 -15.461 -30.141 1 91.12 81 LEU B O 1
ATOM 10199 N N . LEU B 1 82 ? 53.438 -13.219 -30.062 1 93.31 82 LEU B N 1
ATOM 10200 C CA . LEU B 1 82 ? 54.188 -13.258 -28.812 1 93.31 82 LEU B CA 1
ATOM 10201 C C . LEU B 1 82 ? 53.312 -13.836 -27.688 1 93.31 82 LEU B C 1
ATOM 10203 O O . LEU B 1 82 ? 53.781 -14.648 -26.891 1 93.31 82 LEU B O 1
ATOM 10207 N N . PHE B 1 83 ? 52.062 -13.453 -27.578 1 93.75 83 PHE B N 1
ATOM 10208 C CA . PHE B 1 83 ? 51.125 -13.961 -26.562 1 93.75 83 PHE B CA 1
ATOM 10209 C C . PHE B 1 83 ? 50.938 -15.461 -26.734 1 93.75 83 PHE B C 1
ATOM 10211 O O . PHE B 1 83 ? 50.969 -16.219 -25.766 1 93.75 83 PHE B O 1
ATOM 10218 N N . SER B 1 84 ? 50.688 -15.961 -27.969 1 90.88 84 SER B N 1
ATOM 10219 C CA . SER B 1 84 ? 50.469 -17.375 -28.234 1 90.88 84 SER B CA 1
ATOM 10220 C C . SER B 1 84 ? 51.656 -18.203 -27.844 1 90.88 84 SER B C 1
ATOM 10222 O O . SER B 1 84 ? 51.531 -19.297 -27.266 1 90.88 84 SER B O 1
ATOM 10224 N N . ALA B 1 85 ? 52.844 -17.734 -28.156 1 91.88 85 ALA B N 1
ATOM 10225 C CA . ALA B 1 85 ? 54.062 -18.422 -27.781 1 91.88 85 ALA B CA 1
ATOM 10226 C C . ALA B 1 85 ? 54.25 -18.453 -26.266 1 91.88 85 ALA B C 1
ATOM 10228 O O . ALA B 1 85 ? 54.688 -19.469 -25.703 1 91.88 85 ALA B O 1
ATOM 10229 N N . ALA B 1 86 ? 54 -17.344 -25.625 1 92.94 86 ALA B N 1
ATOM 10230 C CA . ALA B 1 86 ? 54.094 -17.25 -24.172 1 92.94 86 ALA B CA 1
ATOM 10231 C C . ALA B 1 86 ? 53.125 -18.219 -23.5 1 92.94 86 ALA B C 1
ATOM 10233 O O . ALA B 1 86 ? 53.438 -18.844 -22.5 1 92.94 86 ALA B O 1
ATOM 10234 N N . LYS B 1 87 ? 51.875 -18.281 -23.984 1 90.94 87 LYS B N 1
ATOM 10235 C CA . LYS B 1 87 ? 50.844 -19.156 -23.438 1 90.94 87 LYS B CA 1
ATOM 10236 C C . LYS B 1 87 ? 51.25 -20.625 -23.516 1 90.94 87 LYS B C 1
ATOM 10238 O O . LYS B 1 87 ? 50.844 -21.438 -22.688 1 90.94 87 LYS B O 1
ATOM 10243 N N . LYS B 1 88 ? 52.156 -20.891 -24.484 1 88.44 88 LYS B N 1
ATOM 10244 C CA . LYS B 1 88 ? 52.688 -22.234 -24.594 1 88.44 88 LYS B CA 1
ATOM 10245 C C . LYS B 1 88 ? 54 -22.359 -23.812 1 88.44 88 LYS B C 1
ATOM 10247 O O . LYS B 1 88 ? 54.594 -23.453 -23.75 1 88.44 88 LYS B O 1
ATOM 10252 N N . ALA B 1 89 ? 54.469 -21.344 -23.203 1 89.38 89 ALA B N 1
ATOM 10253 C CA . ALA B 1 89 ? 55.688 -21.25 -22.375 1 89.38 89 ALA B CA 1
ATOM 10254 C C . ALA B 1 89 ? 56.906 -21.703 -23.156 1 89.38 89 ALA B C 1
ATOM 10256 O O . ALA B 1 89 ? 57.781 -22.391 -22.625 1 89.38 89 ALA B O 1
ATOM 10257 N N . ASP B 1 90 ? 56.906 -21.391 -24.438 1 88.56 90 ASP B N 1
ATOM 10258 C CA . ASP B 1 90 ? 58.062 -21.766 -25.281 1 88.56 90 ASP B CA 1
ATOM 10259 C C . ASP B 1 90 ? 59.125 -20.672 -25.281 1 88.56 90 ASP B C 1
ATOM 10261 O O . ASP B 1 90 ? 59.031 -19.703 -26.031 1 88.56 90 ASP B O 1
ATOM 10265 N N . LEU B 1 91 ? 60.094 -20.891 -24.516 1 91.12 91 LEU B N 1
ATOM 10266 C CA . LEU B 1 91 ? 61.156 -19.891 -24.297 1 91.12 91 LEU B CA 1
ATOM 10267 C C . LEU B 1 91 ? 61.875 -19.578 -25.594 1 91.12 91 LEU B C 1
ATOM 10269 O O . LEU B 1 91 ? 62.188 -18.422 -25.875 1 91.12 91 LEU B O 1
ATOM 10273 N N . ALA B 1 92 ? 62.125 -20.625 -26.484 1 91 92 ALA B N 1
ATOM 10274 C CA . ALA B 1 92 ? 62.906 -20.484 -27.719 1 91 92 ALA B CA 1
ATOM 10275 C C . ALA B 1 92 ? 62.156 -19.625 -28.734 1 91 92 ALA B C 1
ATOM 10277 O O . ALA B 1 92 ? 62.719 -18.719 -29.344 1 91 92 ALA B O 1
ATOM 10278 N N . ILE B 1 93 ? 60.906 -19.906 -28.844 1 92.75 93 ILE B N 1
ATOM 10279 C CA . ILE B 1 93 ? 60.094 -19.172 -29.812 1 92.75 93 ILE B CA 1
ATOM 10280 C C . ILE B 1 93 ? 59.938 -17.734 -29.344 1 92.75 93 ILE B C 1
ATOM 10282 O O . ILE B 1 93 ? 60 -16.797 -30.141 1 92.75 93 ILE B O 1
ATOM 10286 N N . VAL B 1 94 ? 59.719 -17.5 -28.016 1 94.5 94 VAL B N 1
ATOM 10287 C CA . VAL B 1 94 ? 59.531 -16.172 -27.453 1 94.5 94 VAL B CA 1
ATOM 10288 C C . VAL B 1 94 ? 60.812 -15.344 -27.672 1 94.5 94 VAL B C 1
ATOM 10290 O O . VAL B 1 94 ? 60.75 -14.188 -28.094 1 94.5 94 VAL B O 1
ATOM 10293 N N . LYS B 1 95 ? 62 -15.93 -27.484 1 92.62 95 LYS B N 1
ATOM 10294 C CA . LYS B 1 95 ? 63.281 -15.25 -27.688 1 92.62 95 LYS B CA 1
ATOM 10295 C C . LYS B 1 95 ? 63.469 -14.844 -29.156 1 92.62 95 LYS B C 1
ATOM 10297 O O . LYS B 1 95 ? 63.844 -13.711 -29.453 1 92.62 95 LYS B O 1
ATOM 10302 N N . SER B 1 96 ? 63.062 -15.773 -30.016 1 92.38 96 SER B N 1
ATOM 10303 C CA . SER B 1 96 ? 63.188 -15.523 -31.453 1 92.38 96 SER B CA 1
ATOM 10304 C C . SER B 1 96 ? 62.25 -14.398 -31.906 1 92.38 96 SER B C 1
ATOM 10306 O O . SER B 1 96 ? 62.656 -13.523 -32.656 1 92.38 96 SER B O 1
ATOM 10308 N N . LEU B 1 97 ? 61.062 -14.391 -31.359 1 94.38 97 LEU B N 1
ATOM 10309 C CA . LEU B 1 97 ? 60.094 -13.367 -31.734 1 94.38 97 LEU B CA 1
ATOM 10310 C C . LEU B 1 97 ? 60.531 -11.992 -31.25 1 94.38 97 LEU B C 1
ATOM 10312 O O . LEU B 1 97 ? 60.469 -11.016 -31.984 1 94.38 97 LEU B O 1
ATOM 10316 N N . LEU B 1 98 ? 61.094 -11.867 -30.047 1 94.12 98 LEU B N 1
ATOM 10317 C CA . LEU B 1 98 ? 61.562 -10.609 -29.469 1 94.12 98 LEU B CA 1
ATOM 10318 C C . LEU B 1 98 ? 62.781 -10.07 -30.234 1 94.12 98 LEU B C 1
ATOM 10320 O O . LEU B 1 98 ? 62.875 -8.867 -30.453 1 94.12 98 LEU B O 1
ATOM 10324 N N . GLN B 1 99 ? 63.625 -11 -30.703 1 91.25 99 GLN B N 1
ATOM 10325 C CA . GLN B 1 99 ? 64.812 -10.625 -31.469 1 91.25 99 GLN B CA 1
ATOM 10326 C C . GLN B 1 99 ? 64.438 -10.055 -32.844 1 91.25 99 GLN B C 1
ATOM 10328 O O . GLN B 1 99 ? 65.125 -9.203 -33.375 1 91.25 99 GLN B O 1
ATOM 10333 N N . HIS B 1 100 ? 63.312 -10.477 -33.375 1 92.31 100 HIS B N 1
ATOM 10334 C CA . HIS B 1 100 ? 62.875 -10.023 -34.688 1 92.31 100 HIS B CA 1
ATOM 10335 C C . HIS B 1 100 ? 61.906 -8.867 -34.562 1 92.31 100 HIS B C 1
ATOM 10337 O O . HIS B 1 100 ? 61.156 -8.594 -35.5 1 92.31 100 HIS B O 1
ATOM 10343 N N . GLY B 1 101 ? 61.75 -8.25 -33.281 1 90.38 101 GLY B N 1
ATOM 10344 C CA . GLY B 1 101 ? 61.062 -6.98 -33.125 1 90.38 101 GLY B CA 1
ATOM 10345 C C . GLY B 1 101 ? 59.625 -7.137 -32.625 1 90.38 101 GLY B C 1
ATOM 10346 O O . GLY B 1 101 ? 58.812 -6.254 -32.812 1 90.38 101 GLY B O 1
ATOM 10347 N N . ALA B 1 102 ? 59.312 -8.25 -32.062 1 93.12 102 ALA B N 1
ATOM 10348 C CA . ALA B 1 102 ? 57.969 -8.391 -31.484 1 93.12 102 ALA B CA 1
ATOM 10349 C C . ALA B 1 102 ? 57.75 -7.395 -30.344 1 93.12 102 ALA B C 1
ATOM 10351 O O . ALA B 1 102 ? 58.656 -7.188 -29.516 1 93.12 102 ALA B O 1
ATOM 10352 N N . ASP B 1 103 ? 56.625 -6.703 -30.312 1 92.25 103 ASP B N 1
ATOM 10353 C CA . ASP B 1 103 ? 56.281 -5.695 -29.312 1 92.25 103 ASP B CA 1
ATOM 10354 C C . ASP B 1 103 ? 55.5 -6.312 -28.172 1 92.25 103 ASP B C 1
ATOM 10356 O O . ASP B 1 103 ? 54.312 -6.68 -28.344 1 92.25 103 ASP B O 1
ATOM 10360 N N . ALA B 1 104 ? 55.938 -6.352 -27.016 1 91.94 104 ALA B N 1
ATOM 10361 C CA . ALA B 1 104 ? 55.344 -7 -25.859 1 91.94 104 ALA B CA 1
ATOM 10362 C C . ALA B 1 104 ? 54.25 -6.133 -25.25 1 91.94 104 ALA B C 1
ATOM 10364 O O . ALA B 1 104 ? 53.5 -6.59 -24.375 1 91.94 104 ALA B O 1
ATOM 10365 N N . THR B 1 105 ? 54 -4.965 -25.656 1 90.19 105 THR B N 1
ATOM 10366 C CA . THR B 1 105 ? 53 -4.035 -25.094 1 90.19 105 THR B CA 1
ATOM 10367 C C . THR B 1 105 ? 51.656 -4.172 -25.797 1 90.19 105 THR B C 1
ATOM 10369 O O . THR B 1 105 ? 50.656 -3.684 -25.297 1 90.19 105 THR B O 1
ATOM 10372 N N . ILE B 1 106 ? 51.719 -4.848 -26.922 1 90.62 106 ILE B N 1
ATOM 10373 C CA . ILE B 1 106 ? 50.469 -5.039 -27.641 1 90.62 106 ILE B CA 1
ATOM 10374 C C . ILE B 1 106 ? 49.594 -6.086 -26.938 1 90.62 106 ILE B C 1
ATOM 10376 O O . ILE B 1 106 ? 50.094 -7.176 -26.609 1 90.62 106 ILE B O 1
ATOM 10380 N N . ARG B 1 107 ? 48.281 -5.727 -26.594 1 91.5 107 ARG B N 1
ATOM 10381 C CA . ARG B 1 107 ? 47.406 -6.59 -25.828 1 91.5 107 ARG B CA 1
ATOM 10382 C C . ARG B 1 107 ? 46.625 -7.539 -26.734 1 91.5 107 ARG B C 1
ATOM 10384 O O . ARG B 1 107 ? 46.375 -7.227 -27.906 1 91.5 107 ARG B O 1
ATOM 10391 N N . SER B 1 108 ? 46.312 -8.734 -26.234 1 90.62 108 SER B N 1
ATOM 10392 C CA . SER B 1 108 ? 45.594 -9.781 -26.953 1 90.62 108 SER B CA 1
ATOM 10393 C C . SER B 1 108 ? 44.219 -10.031 -26.344 1 90.62 108 SER B C 1
ATOM 10395 O O . SER B 1 108 ? 43.906 -9.547 -25.25 1 90.62 108 SER B O 1
ATOM 10397 N N . LYS B 1 109 ? 43.312 -10.719 -27.031 1 86.94 109 LYS B N 1
ATOM 10398 C CA . LYS B 1 109 ? 41.969 -11.016 -26.578 1 86.94 109 LYS B CA 1
ATOM 10399 C C . LYS B 1 109 ? 41.906 -12.398 -25.938 1 86.94 109 LYS B C 1
ATOM 10401 O O . LYS B 1 109 ? 40.938 -12.703 -25.203 1 86.94 109 LYS B O 1
ATOM 10406 N N . ASN B 1 110 ? 42.875 -13.312 -26.031 1 85.25 110 ASN B N 1
ATOM 10407 C CA . ASN B 1 110 ? 42.938 -14.672 -25.5 1 85.25 110 ASN B CA 1
ATOM 10408 C C . ASN B 1 110 ? 41.75 -15.508 -25.953 1 85.25 110 ASN B C 1
ATOM 10410 O O . ASN B 1 110 ? 41.062 -16.156 -25.141 1 85.25 110 ASN B O 1
ATOM 10414 N N . LYS B 1 111 ? 41.281 -15.43 -27.188 1 71.19 111 LYS B N 1
ATOM 10415 C CA . LYS B 1 111 ? 40.25 -16.203 -27.875 1 71.19 111 LYS B CA 1
ATOM 10416 C C . LYS B 1 111 ? 38.875 -15.953 -27.266 1 71.19 111 LYS B C 1
ATOM 10418 O O . LYS B 1 111 ? 38.031 -16.844 -27.297 1 71.19 111 LYS B O 1
ATOM 10423 N N . ARG B 1 112 ? 38.688 -15.195 -26.438 1 65.75 112 ARG B N 1
ATOM 10424 C CA . ARG B 1 112 ? 37.375 -14.914 -25.859 1 65.75 112 ARG B CA 1
ATOM 10425 C C . ARG B 1 112 ? 36.531 -14.039 -26.797 1 65.75 112 ARG B C 1
ATOM 10427 O O . ARG B 1 112 ? 37.062 -13.164 -27.484 1 65.75 112 ARG B O 1
ATOM 10434 N N . SER B 1 113 ? 35.344 -14.617 -27.125 1 56.5 113 SER B N 1
ATOM 10435 C CA . SER B 1 113 ? 34.375 -14.023 -28.031 1 56.5 113 SER B CA 1
ATOM 10436 C C . SER B 1 113 ? 33.625 -12.867 -27.359 1 56.5 113 SER B C 1
ATOM 10438 O O . SER B 1 113 ? 33.469 -12.852 -26.141 1 56.5 113 SER B O 1
ATOM 10440 N N . GLY B 1 114 ? 33.656 -11.547 -27.922 1 52.56 114 GLY B N 1
ATOM 10441 C CA . GLY B 1 114 ? 32.875 -10.375 -27.578 1 52.56 114 GLY B CA 1
ATOM 10442 C C . GLY B 1 114 ? 33.656 -9.078 -27.734 1 52.56 114 GLY B C 1
ATOM 10443 O O . GLY B 1 114 ? 34.844 -9.094 -28.016 1 52.56 114 GLY B O 1
ATOM 10444 N N . ASP B 1 115 ? 32.938 -7.949 -27.844 1 47.06 115 ASP B N 1
ATOM 10445 C CA . ASP B 1 115 ? 33.281 -6.586 -28.234 1 47.06 115 ASP B CA 1
ATOM 10446 C C . ASP B 1 115 ? 34.188 -5.934 -27.188 1 47.06 115 ASP B C 1
ATOM 10448 O O . ASP B 1 115 ? 34.438 -4.73 -27.234 1 47.06 115 ASP B O 1
ATOM 10452 N N . LYS B 1 116 ? 34.906 -6.84 -26.312 1 60.31 116 LYS B N 1
ATOM 10453 C CA . LYS B 1 116 ? 35.812 -6.117 -25.406 1 60.31 116 LYS B CA 1
ATOM 10454 C C . LYS B 1 116 ? 37.156 -5.848 -26.078 1 60.31 116 LYS B C 1
ATOM 10456 O O . LYS B 1 116 ? 37.625 -6.668 -26.859 1 60.31 116 LYS B O 1
ATOM 10461 N N . PRO B 1 117 ? 37.719 -4.672 -25.703 1 70.44 117 PRO B N 1
ATOM 10462 C CA . PRO B 1 117 ? 39.062 -4.34 -26.203 1 70.44 117 PRO B CA 1
ATOM 10463 C C . PRO B 1 117 ? 40.125 -5.312 -25.719 1 70.44 117 PRO B C 1
ATOM 10465 O O . PRO B 1 117 ? 39.969 -5.93 -24.656 1 70.44 117 PRO B O 1
ATOM 10468 N N . PRO B 1 118 ? 41 -5.707 -26.531 1 79.19 118 PRO B N 1
ATOM 10469 C CA . PRO B 1 118 ? 42.094 -6.566 -26.109 1 79.19 118 PRO B CA 1
ATOM 10470 C C . PRO B 1 118 ? 42.75 -6.102 -24.797 1 79.19 118 PRO B C 1
ATOM 10472 O O . PRO B 1 118 ? 43.031 -4.914 -24.641 1 79.19 118 PRO B O 1
ATOM 10475 N N . ALA B 1 119 ? 42.844 -7.02 -23.797 1 86.75 119 ALA B N 1
ATOM 10476 C CA . ALA B 1 119 ? 43.344 -6.602 -22.484 1 86.75 119 ALA B CA 1
ATOM 10477 C C . ALA B 1 119 ? 44.438 -7.547 -22 1 86.75 119 ALA B C 1
ATOM 10479 O O . ALA B 1 119 ? 45.188 -7.23 -21.062 1 86.75 119 ALA B O 1
ATOM 10480 N N . PHE B 1 120 ? 44.812 -8.664 -22.703 1 92.25 120 PHE B N 1
ATOM 10481 C CA . PHE B 1 120 ? 45.719 -9.68 -22.203 1 92.25 120 PHE B CA 1
ATOM 10482 C C . PHE B 1 120 ? 47.156 -9.414 -22.672 1 92.25 120 PHE B C 1
ATOM 10484 O O . PHE B 1 120 ? 47.406 -9.203 -23.875 1 92.25 120 PHE B O 1
ATOM 10491 N N . THR B 1 121 ? 48.156 -9.5 -21.734 1 93.56 121 THR B N 1
ATOM 10492 C CA . THR B 1 121 ? 49.562 -9.367 -22.016 1 93.56 121 THR B CA 1
ATOM 10493 C C . THR B 1 121 ? 50.219 -10.742 -22.109 1 93.56 121 THR B C 1
ATOM 10495 O O . THR B 1 121 ? 49.656 -11.742 -21.672 1 93.56 121 THR B O 1
ATOM 10498 N N . PRO B 1 122 ? 51.344 -10.836 -22.719 1 93.31 122 PRO B N 1
ATOM 10499 C CA . PRO B 1 122 ? 52.062 -12.117 -22.766 1 93.31 122 PRO B CA 1
ATOM 10500 C C . PRO B 1 122 ? 52.344 -12.688 -21.391 1 93.31 122 PRO B C 1
ATOM 10502 O O . PRO B 1 122 ? 52.438 -13.906 -21.219 1 93.31 122 PRO B O 1
ATOM 10505 N N . LEU B 1 123 ? 52.438 -11.797 -20.375 1 93.44 123 LEU B N 1
ATOM 10506 C CA . LEU B 1 123 ? 52.594 -12.273 -19.016 1 93.44 123 LEU B CA 1
ATOM 10507 C C . LEU B 1 123 ? 51.406 -13.078 -18.547 1 93.44 123 LEU B C 1
ATOM 10509 O O . LEU B 1 123 ? 51.531 -14.102 -17.891 1 93.44 123 LEU B O 1
ATOM 10513 N N . HIS B 1 124 ? 50.25 -12.617 -18.844 1 93.62 124 HIS B N 1
ATOM 10514 C CA . HIS B 1 124 ? 49 -13.344 -18.547 1 93.62 124 HIS B CA 1
ATOM 10515 C C . HIS B 1 124 ? 49 -14.711 -19.219 1 93.62 124 HIS B C 1
ATOM 10517 O O . HIS B 1 124 ? 48.531 -15.688 -18.641 1 93.62 124 HIS B O 1
ATOM 10523 N N . GLY B 1 125 ? 49.469 -14.695 -20.484 1 89.88 125 GLY B N 1
ATOM 10524 C CA . GLY B 1 125 ? 49.594 -15.953 -21.219 1 89.88 125 GLY B CA 1
ATOM 10525 C C . GLY B 1 125 ? 50.406 -17 -20.5 1 89.88 125 GLY B C 1
ATOM 10526 O O . GLY B 1 125 ? 50.031 -18.172 -20.438 1 89.88 125 GLY B O 1
ATOM 10527 N N . VAL B 1 126 ? 51.562 -16.562 -19.922 1 90.44 126 VAL B N 1
ATOM 10528 C CA . VAL B 1 126 ? 52.438 -17.484 -19.188 1 90.44 126 VAL B CA 1
ATOM 10529 C C . VAL B 1 126 ? 51.688 -18.031 -17.969 1 90.44 126 VAL B C 1
ATOM 10531 O O . VAL B 1 126 ? 51.719 -19.234 -17.703 1 90.44 126 VAL B O 1
ATOM 10534 N N . ALA B 1 127 ? 51.062 -17.172 -17.234 1 88.12 127 ALA B N 1
ATOM 10535 C CA . ALA B 1 127 ? 50.312 -17.578 -16.031 1 88.12 127 ALA B CA 1
ATOM 10536 C C . ALA B 1 127 ? 49.188 -18.547 -16.391 1 88.12 127 ALA B C 1
ATOM 10538 O O . ALA B 1 127 ? 48.906 -19.469 -15.633 1 88.12 127 ALA B O 1
ATOM 10539 N N . ASP B 1 128 ? 48.562 -18.375 -17.516 1 85.31 128 ASP B N 1
ATOM 10540 C CA . ASP B 1 128 ? 47.438 -19.172 -17.969 1 85.31 128 ASP B CA 1
ATOM 10541 C C . ASP B 1 128 ? 47.875 -20.516 -18.547 1 85.31 128 ASP B C 1
ATOM 10543 O O . ASP B 1 128 ? 47.062 -21.406 -18.781 1 85.31 128 ASP B O 1
ATOM 10547 N N . SER B 1 129 ? 49.188 -20.625 -18.797 1 80.88 129 SER B N 1
ATOM 10548 C CA . SER B 1 129 ? 49.719 -21.828 -19.406 1 80.88 129 SER B CA 1
ATOM 10549 C C . SER B 1 129 ? 49.781 -22.984 -18.406 1 80.88 129 SER B C 1
ATOM 10551 O O . SER B 1 129 ? 49.875 -24.156 -18.812 1 80.88 129 SER B O 1
ATOM 10553 N N . THR B 1 130 ? 49.688 -22.641 -17.188 1 78.81 130 THR B N 1
ATOM 10554 C CA . THR B 1 130 ? 49.844 -23.656 -16.156 1 78.81 130 THR B CA 1
ATOM 10555 C C . THR B 1 130 ? 48.5 -24.078 -15.617 1 78.81 130 THR B C 1
ATOM 10557 O O . THR B 1 130 ? 47.562 -23.281 -15.578 1 78.81 130 THR B O 1
ATOM 10560 N N . ARG B 1 131 ? 48.406 -25.391 -15.469 1 74.44 131 ARG B N 1
ATOM 10561 C CA . ARG B 1 131 ? 47.219 -25.875 -14.836 1 74.44 131 ARG B CA 1
ATOM 10562 C C . ARG B 1 131 ? 47.156 -25.484 -13.359 1 74.44 131 ARG B C 1
ATOM 10564 O O . ARG B 1 131 ? 48.219 -25.359 -12.719 1 74.44 131 ARG B O 1
ATOM 10571 N N . PRO B 1 132 ? 45.969 -25.359 -12.82 1 76 132 PRO B N 1
ATOM 10572 C CA . PRO B 1 132 ? 45.844 -25.016 -11.398 1 76 132 PRO B CA 1
ATOM 10573 C C . PRO B 1 132 ? 46.531 -26.047 -10.5 1 76 132 PRO B C 1
ATOM 10575 O O . PRO B 1 132 ? 46.438 -27.25 -10.75 1 76 132 PRO B O 1
ATOM 10578 N N . TYR B 1 133 ? 47.312 -25.656 -9.609 1 71.5 133 TYR B N 1
ATOM 10579 C CA . TYR B 1 133 ? 47.969 -26.469 -8.57 1 71.5 133 TYR B CA 1
ATOM 10580 C C . TYR B 1 133 ? 49.062 -27.344 -9.164 1 71.5 133 TYR B C 1
ATOM 10582 O O . TYR B 1 133 ? 49.5 -28.312 -8.539 1 71.5 133 TYR B O 1
ATOM 10590 N N . GLU B 1 134 ? 49.406 -26.953 -10.391 1 74.38 134 GLU B N 1
ATOM 10591 C CA . GLU B 1 134 ? 50.469 -27.734 -11.016 1 74.38 134 GLU B CA 1
ATOM 10592 C C . GLU B 1 134 ? 51.844 -27.359 -10.461 1 74.38 134 GLU B C 1
ATOM 10594 O O . GLU B 1 134 ? 52.156 -26.172 -10.297 1 74.38 134 GLU B O 1
ATOM 10599 N N . LYS B 1 135 ? 52.656 -28.5 -9.945 1 73.25 135 LYS B N 1
ATOM 10600 C CA . LYS B 1 135 ? 54.031 -28.266 -9.531 1 73.25 135 LYS B CA 1
ATOM 10601 C C . LYS B 1 135 ? 54.938 -28.047 -10.742 1 73.25 135 LYS B C 1
ATOM 10603 O O . LYS B 1 135 ? 55 -28.875 -11.656 1 73.25 135 LYS B O 1
ATOM 10608 N N . LEU B 1 136 ? 55.438 -26.859 -10.969 1 74.81 136 LEU B N 1
ATOM 10609 C CA . LEU B 1 136 ? 56.25 -26.531 -12.117 1 74.81 136 LEU B CA 1
ATOM 10610 C C . LEU B 1 136 ? 57.625 -27.234 -12.023 1 74.81 136 LEU B C 1
ATOM 10612 O O . LEU B 1 136 ? 58.375 -27 -11.078 1 74.81 136 LEU B O 1
ATOM 10616 N N . GLU B 1 137 ? 57.781 -28.406 -12.602 1 70.62 137 GLU B N 1
ATOM 10617 C CA . GLU B 1 137 ? 59.031 -29.156 -12.609 1 70.62 137 GLU B CA 1
ATOM 10618 C C . GLU B 1 137 ? 60.188 -28.281 -13.055 1 70.62 137 GLU B C 1
ATOM 10620 O O . GLU B 1 137 ? 61.281 -28.391 -12.5 1 70.62 137 GLU B O 1
ATOM 10625 N N . ASP B 1 138 ? 59.938 -27.406 -14.031 1 82.62 138 ASP B N 1
ATOM 10626 C CA . ASP B 1 138 ? 61 -26.547 -14.531 1 82.62 138 ASP B CA 1
ATOM 10627 C C . ASP B 1 138 ? 60.719 -25.078 -14.227 1 82.62 138 ASP B C 1
ATOM 10629 O O . ASP B 1 138 ? 60.531 -24.266 -15.141 1 82.62 138 ASP B O 1
ATOM 10633 N N . LEU B 1 139 ? 60.75 -24.609 -12.945 1 88.38 139 LEU B N 1
ATOM 10634 C CA . LEU B 1 139 ? 60.406 -23.266 -12.469 1 88.38 139 LEU B CA 1
ATOM 10635 C C . LEU B 1 139 ? 61.375 -22.234 -13.023 1 88.38 139 LEU B C 1
ATOM 10637 O O . LEU B 1 139 ? 60.969 -21.156 -13.469 1 88.38 139 LEU B O 1
ATOM 10641 N N . PRO B 1 140 ? 62.656 -22.578 -13.203 1 87.56 140 PRO B N 1
ATOM 10642 C CA . PRO B 1 140 ? 63.594 -21.578 -13.695 1 87.56 140 PRO B CA 1
ATOM 10643 C C . PRO B 1 140 ? 63.312 -21.172 -15.141 1 87.56 140 PRO B C 1
ATOM 10645 O O . PRO B 1 140 ? 63.531 -20.016 -15.516 1 87.56 140 PRO B O 1
ATOM 10648 N N . ARG B 1 141 ? 62.844 -22.172 -15.844 1 88.75 141 ARG B N 1
ATOM 10649 C CA . ARG B 1 141 ? 62.5 -21.859 -17.234 1 88.75 141 ARG B CA 1
ATOM 10650 C C . ARG B 1 141 ? 61.375 -20.828 -17.312 1 88.75 141 ARG B C 1
ATOM 10652 O O . ARG B 1 141 ? 61.438 -19.906 -18.109 1 88.75 141 ARG B O 1
ATOM 10659 N N . TYR B 1 142 ? 60.438 -21 -16.453 1 91 142 TYR B N 1
ATOM 10660 C CA . TYR B 1 142 ? 59.281 -20.078 -16.438 1 91 142 TYR B CA 1
ATOM 10661 C C . TYR B 1 142 ? 59.719 -18.703 -15.93 1 91 142 TYR B C 1
ATOM 10663 O O . TYR B 1 142 ? 59.281 -17.672 -16.453 1 91 142 TYR B O 1
ATOM 10671 N N . GLU B 1 143 ? 60.625 -18.641 -15.008 1 92.44 143 GLU B N 1
ATOM 10672 C CA . GLU B 1 143 ? 61.125 -17.375 -14.477 1 92.44 143 GLU B CA 1
ATOM 10673 C C . GLU B 1 143 ? 61.938 -16.609 -15.523 1 92.44 143 GLU B C 1
ATOM 10675 O O . GLU B 1 143 ? 61.812 -15.391 -15.641 1 92.44 143 GLU B O 1
ATOM 10680 N N . GLU B 1 144 ? 62.656 -17.438 -16.266 1 92.81 144 GLU B N 1
ATOM 10681 C CA . GLU B 1 144 ? 63.406 -16.828 -17.344 1 92.81 144 GLU B CA 1
ATOM 10682 C C . GLU B 1 144 ? 62.5 -16.25 -18.422 1 92.81 144 GLU B C 1
ATOM 10684 O O . GLU B 1 144 ? 62.75 -15.141 -18.922 1 92.81 144 GLU B O 1
ATOM 10689 N N . LEU B 1 145 ? 61.562 -17.031 -18.703 1 93 145 LEU B N 1
ATOM 10690 C CA . LEU B 1 145 ? 60.594 -16.594 -19.703 1 93 145 LEU B CA 1
ATOM 10691 C C . LEU B 1 145 ? 59.906 -15.305 -19.25 1 93 145 LEU B C 1
ATOM 10693 O O . LEU B 1 145 ? 59.812 -14.352 -20.031 1 93 145 LEU B O 1
ATOM 10697 N N . MET B 1 146 ? 59.438 -15.133 -18 1 93.38 146 MET B N 1
ATOM 10698 C CA . MET B 1 146 ? 58.781 -13.953 -17.453 1 93.38 146 MET B CA 1
ATOM 10699 C C . MET B 1 146 ? 59.75 -12.766 -17.422 1 93.38 146 MET B C 1
ATOM 10701 O O . MET B 1 146 ? 59.344 -11.641 -17.703 1 93.38 146 MET B O 1
ATOM 10705 N N . GLN B 1 147 ? 61.031 -13.07 -17.141 1 93.5 147 GLN B N 1
ATOM 10706 C CA . GLN B 1 147 ? 62.031 -12.008 -17.078 1 93.5 147 GLN B CA 1
ATOM 10707 C C . GLN B 1 147 ? 62.25 -11.391 -18.469 1 93.5 147 GLN B C 1
ATOM 10709 O O . GLN B 1 147 ? 62.344 -10.172 -18.594 1 93.5 147 GLN B O 1
ATOM 10714 N N . LEU B 1 148 ? 62.25 -12.25 -19.453 1 94.19 148 LEU B N 1
ATOM 10715 C CA . LEU B 1 148 ? 62.438 -11.789 -20.828 1 94.19 148 LEU B CA 1
ATOM 10716 C C . LEU B 1 148 ? 61.281 -10.859 -21.234 1 94.19 148 LEU B C 1
ATOM 10718 O O . LEU B 1 148 ? 61.531 -9.844 -21.891 1 94.19 148 LEU B O 1
ATOM 10722 N N . LEU B 1 149 ? 60.125 -11.242 -20.812 1 95.31 149 LEU B N 1
ATOM 10723 C CA . LEU B 1 149 ? 58.969 -10.469 -21.188 1 95.31 149 LEU B CA 1
ATOM 10724 C C . LEU B 1 149 ? 58.938 -9.133 -20.438 1 95.31 149 LEU B C 1
ATOM 10726 O O . LEU B 1 149 ? 58.562 -8.109 -21 1 95.31 149 LEU B O 1
ATOM 10730 N N . LEU B 1 150 ? 59.344 -9.055 -19.188 1 94.88 150 LEU B N 1
ATOM 10731 C CA . LEU B 1 150 ? 59.406 -7.824 -18.391 1 94.88 150 LEU B CA 1
ATOM 10732 C C . LEU B 1 150 ? 60.469 -6.875 -18.953 1 94.88 150 LEU B C 1
ATOM 10734 O O . LEU B 1 150 ? 60.219 -5.668 -19.062 1 94.88 150 LEU B O 1
ATOM 10738 N N . ASP B 1 151 ? 61.562 -7.477 -19.422 1 93.06 151 ASP B N 1
ATOM 10739 C CA . ASP B 1 151 ? 62.656 -6.68 -20.016 1 93.06 151 ASP B CA 1
ATOM 10740 C C . ASP B 1 151 ? 62.188 -6.07 -21.344 1 93.06 151 ASP B C 1
ATOM 10742 O O . ASP B 1 151 ? 62.656 -4.992 -21.719 1 93.06 151 ASP B O 1
ATOM 10746 N N . ALA B 1 152 ? 61.312 -6.762 -22.016 1 93.69 152 ALA B N 1
ATOM 10747 C CA . ALA B 1 152 ? 60.812 -6.312 -23.312 1 93.69 152 ALA B CA 1
ATOM 10748 C C . ALA B 1 152 ? 59.75 -5.219 -23.141 1 93.69 152 ALA B C 1
ATOM 10750 O O . ALA B 1 152 ? 59.25 -4.664 -24.125 1 93.69 152 ALA B O 1
ATOM 10751 N N . GLY B 1 153 ? 59.312 -4.977 -21.844 1 91.56 153 GLY B N 1
ATOM 10752 C CA . GLY B 1 153 ? 58.469 -3.828 -21.594 1 91.56 153 GLY B CA 1
ATOM 10753 C C . GLY B 1 153 ? 57.062 -4.211 -21.141 1 91.56 153 GLY B C 1
ATOM 10754 O O . GLY B 1 153 ? 56.188 -3.361 -21.062 1 91.56 153 GLY B O 1
ATOM 10755 N N . CYS B 1 154 ? 56.844 -5.457 -20.875 1 92.81 154 CYS B N 1
ATOM 10756 C CA . CYS B 1 154 ? 55.531 -5.871 -20.391 1 92.81 154 CYS B CA 1
ATOM 10757 C C . CYS B 1 154 ? 55.25 -5.258 -19.016 1 92.81 154 CYS B C 1
ATOM 10759 O O . CYS B 1 154 ? 56.125 -5.258 -18.141 1 92.81 154 CYS B O 1
ATOM 10761 N N . ASP B 1 155 ? 54.062 -4.695 -18.844 1 92.81 155 ASP B N 1
ATOM 10762 C CA . ASP B 1 155 ? 53.656 -4.121 -17.562 1 92.81 155 ASP B CA 1
ATOM 10763 C C . ASP B 1 155 ? 53.281 -5.211 -16.578 1 92.81 155 ASP B C 1
ATOM 10765 O O . ASP B 1 155 ? 52.312 -5.965 -16.797 1 92.81 155 ASP B O 1
ATOM 10769 N N . ILE B 1 156 ? 53.938 -5.324 -15.508 1 93.81 156 ILE B N 1
ATOM 10770 C CA . ILE B 1 156 ? 53.75 -6.383 -14.523 1 93.81 156 ILE B CA 1
ATOM 10771 C C . ILE B 1 156 ? 52.375 -6.246 -13.852 1 93.81 156 ILE B C 1
ATOM 10773 O O . ILE B 1 156 ? 51.812 -7.234 -13.375 1 93.81 156 ILE B O 1
ATOM 10777 N N . ASN B 1 157 ? 51.75 -5.109 -13.773 1 94.44 157 ASN B N 1
ATOM 10778 C CA . ASN B 1 157 ? 50.5 -4.855 -13.078 1 94.44 157 ASN B CA 1
ATOM 10779 C C . ASN B 1 157 ? 49.344 -4.648 -14.07 1 94.44 157 ASN B C 1
ATOM 10781 O O . ASN B 1 157 ? 48.281 -4.129 -13.703 1 94.44 157 ASN B O 1
ATOM 10785 N N . ALA B 1 158 ? 49.625 -5.086 -15.344 1 93.5 158 ALA B N 1
ATOM 10786 C CA . ALA B 1 158 ? 48.531 -4.988 -16.328 1 93.5 158 ALA B CA 1
ATOM 10787 C C . ALA B 1 158 ? 47.375 -5.883 -15.953 1 93.5 158 ALA B C 1
ATOM 10789 O O . ALA B 1 158 ? 47.562 -7 -15.477 1 93.5 158 ALA B O 1
ATOM 10790 N N . GLN B 1 159 ? 46.125 -5.371 -16.078 1 91.81 159 GLN B N 1
ATOM 10791 C CA . GLN B 1 159 ? 44.906 -6.121 -15.758 1 91.81 159 GLN B CA 1
ATOM 10792 C C . GLN B 1 159 ? 44.25 -6.652 -17.016 1 91.81 159 GLN B C 1
ATOM 10794 O O . GLN B 1 159 ? 44.219 -5.973 -18.047 1 91.81 159 GLN B O 1
ATOM 10799 N N . ASP B 1 160 ? 43.781 -7.809 -17 1 88.5 160 ASP B N 1
ATOM 10800 C CA . ASP B 1 160 ? 43.062 -8.398 -18.141 1 88.5 160 ASP B CA 1
ATOM 10801 C C . ASP B 1 160 ? 41.625 -7.945 -18.188 1 88.5 160 ASP B C 1
ATOM 10803 O O . ASP B 1 160 ? 41.25 -6.953 -17.547 1 88.5 160 ASP B O 1
ATOM 10807 N N . ALA B 1 161 ? 40.812 -8.594 -19 1 81.56 161 ALA B N 1
ATOM 10808 C CA . ALA B 1 161 ? 39.438 -8.195 -19.266 1 81.56 161 ALA B CA 1
ATOM 10809 C C . ALA B 1 161 ? 38.594 -8.352 -18 1 81.56 161 ALA B C 1
ATOM 10811 O O . ALA B 1 161 ? 37.5 -7.762 -17.906 1 81.56 161 ALA B O 1
ATOM 10812 N N . HIS B 1 162 ? 39.125 -9.133 -17.047 1 82.38 162 HIS B N 1
ATOM 10813 C CA . HIS B 1 162 ? 38.375 -9.336 -15.812 1 82.38 162 HIS B CA 1
ATOM 10814 C C . HIS B 1 162 ? 39.094 -8.664 -14.633 1 82.38 162 HIS B C 1
ATOM 10816 O O . HIS B 1 162 ? 38.75 -8.914 -13.477 1 82.38 162 HIS B O 1
ATOM 10822 N N . GLY B 1 163 ? 40.094 -7.898 -14.977 1 87.69 163 GLY B N 1
ATOM 10823 C CA . GLY B 1 163 ? 40.812 -7.148 -13.953 1 87.69 163 GLY B CA 1
ATOM 10824 C C . GLY B 1 163 ? 41.906 -7.949 -13.289 1 87.69 163 GLY B C 1
ATOM 10825 O O . GLY B 1 163 ? 42.531 -7.488 -12.32 1 87.69 163 GLY B O 1
ATOM 10826 N N . ASN B 1 164 ? 42.219 -9.148 -13.797 1 92.12 164 ASN B N 1
ATOM 10827 C CA . ASN B 1 164 ? 43.25 -9.984 -13.18 1 92.12 164 ASN B CA 1
ATOM 10828 C C . ASN B 1 164 ? 44.656 -9.547 -13.594 1 92.12 164 ASN B C 1
ATOM 10830 O O . ASN B 1 164 ? 44.875 -9.203 -14.758 1 92.12 164 ASN B O 1
ATOM 10834 N N . THR B 1 165 ? 45.531 -9.516 -12.648 1 94.62 165 THR B N 1
ATOM 10835 C CA . THR B 1 165 ? 46.969 -9.367 -12.922 1 94.62 165 THR B CA 1
ATOM 10836 C C . THR B 1 165 ? 47.656 -10.734 -12.992 1 94.62 165 THR B C 1
ATOM 10838 O O . THR B 1 165 ? 47.062 -11.75 -12.641 1 94.62 165 THR B O 1
ATOM 10841 N N . ALA B 1 166 ? 48.812 -10.742 -13.484 1 93.19 166 ALA B N 1
ATOM 10842 C CA . ALA B 1 166 ? 49.562 -12 -13.523 1 93.19 166 ALA B CA 1
ATOM 10843 C C . ALA B 1 166 ? 49.719 -12.578 -12.117 1 93.19 166 ALA B C 1
ATOM 10845 O O . ALA B 1 166 ? 49.656 -13.797 -11.93 1 93.19 166 ALA B O 1
ATOM 10846 N N . LEU B 1 167 ? 49.875 -11.688 -11.156 1 94.69 167 LEU B N 1
ATOM 10847 C CA . LEU B 1 167 ? 50 -12.117 -9.766 1 94.69 167 LEU B CA 1
ATOM 10848 C C . LEU B 1 167 ? 48.719 -12.773 -9.281 1 94.69 167 LEU B C 1
ATOM 10850 O O . LEU B 1 167 ? 48.75 -13.859 -8.703 1 94.69 167 LEU B O 1
ATOM 10854 N N . LEU B 1 168 ? 47.594 -12.156 -9.484 1 94.81 168 LEU B N 1
ATOM 10855 C CA . LEU B 1 168 ? 46.281 -12.656 -9.07 1 94.81 168 LEU B CA 1
ATOM 10856 C C . LEU B 1 168 ? 46.031 -14.039 -9.656 1 94.81 168 LEU B C 1
ATOM 10858 O O . LEU B 1 168 ? 45.594 -14.945 -8.938 1 94.81 168 LEU B O 1
ATOM 10862 N N . LEU B 1 169 ? 46.312 -14.18 -10.906 1 91.38 169 LEU B N 1
ATOM 10863 C CA . LEU B 1 169 ? 46.125 -15.461 -11.57 1 91.38 169 LEU B CA 1
ATOM 10864 C C . LEU B 1 169 ? 47 -16.531 -10.961 1 91.38 169 LEU B C 1
ATOM 10866 O O . LEU B 1 169 ? 46.562 -17.672 -10.75 1 91.38 169 LEU B O 1
ATOM 10870 N N . SER B 1 170 ? 48.219 -16.188 -10.711 1 91.75 170 SER B N 1
ATOM 10871 C CA . SER B 1 170 ? 49.156 -17.141 -10.164 1 91.75 170 SER B CA 1
ATOM 10872 C C . SER B 1 170 ? 48.781 -17.562 -8.75 1 91.75 170 SER B C 1
ATOM 10874 O O . SER B 1 170 ? 48.875 -18.75 -8.398 1 91.75 170 SER B O 1
ATOM 10876 N N . VAL B 1 171 ? 48.312 -16.641 -7.977 1 93.56 171 VAL B N 1
ATOM 10877 C CA . VAL B 1 171 ? 47.906 -16.969 -6.613 1 93.56 171 VAL B CA 1
ATOM 10878 C C . VAL B 1 171 ? 46.656 -17.844 -6.648 1 93.56 171 VAL B C 1
ATOM 10880 O O . VAL B 1 171 ? 46.562 -18.859 -5.957 1 93.56 171 VAL B O 1
ATOM 10883 N N . HIS B 1 172 ? 45.656 -17.438 -7.43 1 91.06 172 HIS B N 1
ATOM 10884 C CA . HIS B 1 172 ? 44.375 -18.156 -7.551 1 91.06 172 HIS B CA 1
ATOM 10885 C C . HIS B 1 172 ? 44.594 -19.594 -7.965 1 91.06 172 HIS B C 1
ATOM 10887 O O . HIS B 1 172 ? 43.969 -20.516 -7.434 1 91.06 172 HIS B O 1
ATOM 10893 N N . ASN B 1 173 ? 45.594 -19.719 -8.867 1 88.31 173 ASN B N 1
ATOM 10894 C CA . ASN B 1 173 ? 45.875 -21.062 -9.375 1 88.31 173 ASN B CA 1
ATOM 10895 C C . ASN B 1 173 ? 47.031 -21.719 -8.625 1 88.31 173 ASN B C 1
ATOM 10897 O O . ASN B 1 173 ? 47.438 -22.828 -8.969 1 88.31 173 ASN B O 1
ATOM 10901 N N . GLU B 1 174 ? 47.5 -21.078 -7.629 1 88.56 174 GLU B N 1
ATOM 10902 C CA . GLU B 1 174 ? 48.594 -21.562 -6.777 1 88.56 174 GLU B CA 1
ATOM 10903 C C . GLU B 1 174 ? 49.812 -22 -7.605 1 88.56 174 GLU B C 1
ATOM 10905 O O . GLU B 1 174 ? 50.281 -23.125 -7.461 1 88.56 174 GLU B O 1
ATOM 10910 N N . ILE B 1 175 ? 50.188 -21.078 -8.469 1 88.06 175 ILE B N 1
ATOM 10911 C CA . ILE B 1 175 ? 51.375 -21.297 -9.312 1 88.06 175 ILE B CA 1
ATOM 10912 C C . ILE B 1 175 ? 52.625 -20.75 -8.609 1 88.06 175 ILE B C 1
ATOM 10914 O O . ILE B 1 175 ? 52.594 -19.656 -8.039 1 88.06 175 ILE B O 1
ATOM 10918 N N . ALA B 1 176 ? 53.719 -21.5 -8.672 1 88.31 176 ALA B N 1
ATOM 10919 C CA . ALA B 1 176 ? 54.938 -21.203 -7.922 1 88.31 176 ALA B CA 1
ATOM 10920 C C . ALA B 1 176 ? 55.688 -20 -8.508 1 88.31 176 ALA B C 1
ATOM 10922 O O . ALA B 1 176 ? 56.844 -19.766 -8.211 1 88.31 176 ALA B O 1
ATOM 10923 N N . LEU B 1 177 ? 55 -19.172 -9.258 1 90.94 177 LEU B N 1
ATOM 10924 C CA . LEU B 1 177 ? 55.562 -17.953 -9.844 1 90.94 177 LEU B CA 1
ATOM 10925 C C . LEU B 1 177 ? 55.312 -16.75 -8.938 1 90.94 177 LEU B C 1
ATOM 10927 O O . LEU B 1 177 ? 55.781 -15.648 -9.219 1 90.94 177 LEU B O 1
ATOM 10931 N N . VAL B 1 178 ? 54.625 -16.906 -7.805 1 93.56 178 VAL B N 1
ATOM 10932 C CA . VAL B 1 178 ? 54.125 -15.852 -6.914 1 93.56 178 VAL B CA 1
ATOM 10933 C C . VAL B 1 178 ? 55.344 -15.102 -6.324 1 93.56 178 VAL B C 1
ATOM 10935 O O . VAL B 1 178 ? 55.406 -13.875 -6.434 1 93.56 178 VAL B O 1
ATOM 10938 N N . PRO B 1 179 ? 56.375 -15.758 -5.84 1 92.12 179 PRO B N 1
ATOM 10939 C CA . PRO B 1 179 ? 57.531 -15.023 -5.277 1 92.12 179 PRO B CA 1
ATOM 10940 C C . PRO B 1 179 ? 58.281 -14.203 -6.32 1 92.12 179 PRO B C 1
ATOM 10942 O O . PRO B 1 179 ? 58.688 -13.07 -6.039 1 92.12 179 PRO B O 1
ATOM 10945 N N . PHE B 1 180 ? 58.438 -14.758 -7.598 1 93.62 180 PHE B N 1
ATOM 10946 C CA . PHE B 1 180 ? 59.125 -14.055 -8.68 1 93.62 180 PHE B CA 1
ATOM 10947 C C . PHE B 1 180 ? 58.406 -12.742 -9 1 93.62 180 PHE B C 1
ATOM 10949 O O . PHE B 1 180 ? 59.062 -11.695 -9.109 1 93.62 180 PHE B O 1
ATOM 10956 N N . LEU B 1 181 ? 57.062 -12.867 -9.094 1 95.62 181 LEU B N 1
ATOM 10957 C CA . LEU B 1 181 ? 56.281 -11.703 -9.469 1 95.62 181 LEU B CA 1
ATOM 10958 C C . LEU B 1 181 ? 56.312 -10.633 -8.375 1 95.62 181 LEU B C 1
ATOM 10960 O O . LEU B 1 181 ? 56.469 -9.445 -8.672 1 95.62 181 LEU B O 1
ATOM 10964 N N . LEU B 1 182 ? 56.281 -11.008 -7.113 1 95.75 182 LEU B N 1
ATOM 10965 C CA . LEU B 1 182 ? 56.344 -10.07 -5.992 1 95.75 182 LEU B CA 1
ATOM 10966 C C . LEU B 1 182 ? 57.688 -9.391 -5.93 1 95.75 182 LEU B C 1
ATOM 10968 O O . LEU B 1 182 ? 57.781 -8.188 -5.684 1 95.75 182 LEU B O 1
ATOM 10972 N N . GLN B 1 183 ? 58.719 -10.094 -6.246 1 93.69 183 GLN B N 1
ATOM 10973 C CA . GLN B 1 183 ? 60.094 -9.562 -6.223 1 93.69 183 GLN B CA 1
ATOM 10974 C C . GLN B 1 183 ? 60.281 -8.516 -7.312 1 93.69 183 GLN B C 1
ATOM 10976 O O . GLN B 1 183 ? 61.094 -7.594 -7.156 1 93.69 183 GLN B O 1
ATOM 10981 N N . HIS B 1 184 ? 59.594 -8.641 -8.383 1 94.62 184 HIS B N 1
ATOM 10982 C CA . HIS B 1 184 ? 59.75 -7.746 -9.523 1 94.62 184 HIS B CA 1
ATOM 10983 C C . HIS B 1 184 ? 58.75 -6.594 -9.477 1 94.62 184 HIS B C 1
ATOM 10985 O O . HIS B 1 184 ? 58.531 -5.926 -10.484 1 94.62 184 HIS B O 1
ATOM 10991 N N . GLY B 1 185 ? 58 -6.496 -8.289 1 92.94 185 GLY B N 1
ATOM 10992 C CA . GLY B 1 185 ? 57.25 -5.273 -8.062 1 92.94 185 GLY B CA 1
ATOM 10993 C C . GLY B 1 185 ? 55.75 -5.434 -8.32 1 92.94 185 GLY B C 1
ATOM 10994 O O . GLY B 1 185 ? 55.031 -4.445 -8.453 1 92.94 185 GLY B O 1
ATOM 10995 N N . ALA B 1 186 ? 55.312 -6.617 -8.445 1 96 186 ALA B N 1
ATOM 10996 C CA . ALA B 1 186 ? 53.875 -6.812 -8.578 1 96 186 ALA B CA 1
ATOM 10997 C C . ALA B 1 186 ? 53.125 -6.293 -7.352 1 96 186 ALA B C 1
ATOM 10999 O O . ALA B 1 186 ? 53.531 -6.547 -6.215 1 96 186 ALA B O 1
ATOM 11000 N N . ASP B 1 187 ? 52.031 -5.523 -7.535 1 95.75 187 ASP B N 1
ATOM 11001 C CA . ASP B 1 187 ? 51.219 -4.953 -6.453 1 95.75 187 ASP B CA 1
ATOM 11002 C C . ASP B 1 187 ? 50.156 -5.93 -5.988 1 95.75 187 ASP B C 1
ATOM 11004 O O . ASP B 1 187 ? 49.188 -6.195 -6.715 1 95.75 187 ASP B O 1
ATOM 11008 N N . PRO B 1 188 ? 50.188 -6.41 -4.82 1 95.75 188 PRO B N 1
ATOM 11009 C CA . PRO B 1 188 ? 49.25 -7.418 -4.348 1 95.75 188 PRO B CA 1
ATOM 11010 C C . PRO B 1 188 ? 47.875 -6.832 -4.055 1 95.75 188 PRO B C 1
ATOM 11012 O O . PRO B 1 188 ? 46.906 -7.578 -3.822 1 95.75 188 PRO B O 1
ATOM 11015 N N . ASN B 1 189 ? 47.594 -5.59 -4.066 1 94.5 189 ASN B N 1
ATOM 11016 C CA . ASN B 1 189 ? 46.344 -4.965 -3.652 1 94.5 189 ASN B CA 1
ATOM 11017 C C . ASN B 1 189 ? 45.5 -4.598 -4.855 1 94.5 189 ASN B C 1
ATOM 11019 O O . ASN B 1 189 ? 44.375 -4.086 -4.691 1 94.5 189 ASN B O 1
ATOM 11023 N N . ILE B 1 190 ? 46.031 -4.832 -6.09 1 94.06 190 ILE B N 1
ATOM 11024 C CA . ILE B 1 190 ? 45.188 -4.598 -7.262 1 94.06 190 ILE B CA 1
ATOM 11025 C C . ILE B 1 190 ? 44.031 -5.582 -7.27 1 94.06 190 ILE B C 1
ATOM 11027 O O . ILE B 1 190 ? 44.219 -6.789 -7.098 1 94.06 190 ILE B O 1
ATOM 11031 N N . ALA B 1 191 ? 42.781 -5.016 -7.281 1 91.62 191 ALA B N 1
ATOM 11032 C CA . ALA B 1 191 ? 41.594 -5.84 -7.211 1 91.62 191 ALA B CA 1
ATOM 11033 C C . ALA B 1 191 ? 41.031 -6.109 -8.602 1 91.62 191 ALA B C 1
ATOM 11035 O O . ALA B 1 191 ? 41.094 -5.25 -9.484 1 91.62 191 ALA B O 1
ATOM 11036 N N . GLU B 1 192 ? 40.594 -7.246 -8.82 1 89.88 192 GLU B N 1
ATOM 11037 C CA . GLU B 1 192 ? 39.875 -7.57 -10.047 1 89.88 192 GLU B CA 1
ATOM 11038 C C . GLU B 1 192 ? 38.469 -6.988 -10.031 1 89.88 192 GLU B C 1
ATOM 11040 O O . GLU B 1 192 ? 38.094 -6.242 -9.117 1 89.88 192 GLU B O 1
ATOM 11045 N N . ASP B 1 193 ? 37.75 -7.152 -11.07 1 73.81 193 ASP B N 1
ATOM 11046 C CA . ASP B 1 193 ? 36.469 -6.469 -11.32 1 73.81 193 ASP B CA 1
ATOM 11047 C C . ASP B 1 193 ? 35.5 -6.707 -10.18 1 73.81 193 ASP B C 1
ATOM 11049 O O . ASP B 1 193 ? 34.656 -5.859 -9.898 1 73.81 193 ASP B O 1
ATOM 11053 N N . ARG B 1 194 ? 35.656 -7.738 -9.438 1 77.38 194 ARG B N 1
ATOM 11054 C CA . ARG B 1 194 ? 34.719 -8.031 -8.352 1 77.38 194 ARG B CA 1
ATOM 11055 C C . ARG B 1 194 ? 35.281 -7.641 -7 1 77.38 194 ARG B C 1
ATOM 11057 O O . ARG B 1 194 ? 34.75 -8.023 -5.957 1 77.38 194 ARG B O 1
ATOM 11064 N N . GLY B 1 195 ? 36.438 -7.117 -7.129 1 83 195 GLY B N 1
ATOM 11065 C CA . GLY B 1 195 ? 37 -6.512 -5.926 1 83 195 GLY B CA 1
ATOM 11066 C C . GLY B 1 195 ? 37.969 -7.418 -5.191 1 83 195 GLY B C 1
ATOM 11067 O O . GLY B 1 195 ? 38.438 -7.086 -4.098 1 83 195 GLY B O 1
ATOM 11068 N N . GLY B 1 196 ? 38.281 -8.594 -5.742 1 92 196 GLY B N 1
ATOM 11069 C CA . GLY B 1 196 ? 39.188 -9.523 -5.09 1 92 196 GLY B CA 1
ATOM 11070 C C . GLY B 1 196 ? 40.625 -9.164 -5.293 1 92 196 GLY B C 1
ATOM 11071 O O . GLY B 1 196 ? 41.062 -8.844 -6.41 1 92 196 GLY B O 1
ATOM 11072 N N . THR B 1 197 ? 41.406 -9.156 -4.23 1 94.94 197 THR B N 1
ATOM 11073 C CA . THR B 1 197 ? 42.844 -8.938 -4.273 1 94.94 197 THR B CA 1
ATOM 11074 C C . THR B 1 197 ? 43.594 -10.266 -4.184 1 94.94 197 THR B C 1
ATOM 11076 O O . THR B 1 197 ? 42.969 -11.32 -4.02 1 94.94 197 THR B O 1
ATOM 11079 N N . SER B 1 198 ? 44.875 -10.203 -4.328 1 95.19 198 SER B N 1
ATOM 11080 C CA . SER B 1 198 ? 45.688 -11.414 -4.273 1 95.19 198 SER B CA 1
ATOM 11081 C C . SER B 1 198 ? 45.562 -12.125 -2.934 1 95.19 198 SER B C 1
ATOM 11083 O O . SER B 1 198 ? 45.531 -13.352 -2.877 1 95.19 198 SER B O 1
ATOM 11085 N N . ALA B 1 199 ? 45.375 -11.359 -1.891 1 95 199 ALA B N 1
ATOM 11086 C CA . ALA B 1 199 ? 45.188 -11.953 -0.569 1 95 199 ALA B CA 1
ATOM 11087 C C . ALA B 1 199 ? 43.875 -12.742 -0.507 1 95 199 ALA B C 1
ATOM 11089 O O . ALA B 1 199 ? 43.812 -13.789 0.143 1 95 199 ALA B O 1
ATOM 11090 N N . HIS B 1 200 ? 42.844 -12.336 -1.104 1 95.44 200 HIS B N 1
ATOM 11091 C CA . HIS B 1 200 ? 41.562 -13.031 -1.152 1 95.44 200 HIS B CA 1
ATOM 11092 C C . HIS B 1 200 ? 41.719 -14.398 -1.825 1 95.44 200 HIS B C 1
ATOM 11094 O O . HIS B 1 200 ? 41.031 -15.359 -1.433 1 95.44 200 HIS B O 1
ATOM 11100 N N . PHE B 1 201 ? 42.562 -14.422 -2.814 1 94 201 PHE B N 1
ATOM 11101 C CA . PHE B 1 201 ? 42.625 -15.594 -3.678 1 94 201 PHE B CA 1
ATOM 11102 C C . PHE B 1 201 ? 43.656 -16.594 -3.18 1 94 201 PHE B C 1
ATOM 11104 O O . PHE B 1 201 ? 43.812 -17.672 -3.75 1 94 201 PHE B O 1
ATOM 11111 N N . LEU B 1 202 ? 44.375 -16.188 -2.152 1 94.31 202 LEU B N 1
ATOM 11112 C CA . LEU B 1 202 ? 45.219 -17.188 -1.493 1 94.31 202 LEU B CA 1
ATOM 11113 C C . LEU B 1 202 ? 44.375 -18.172 -0.699 1 94.31 202 LEU B C 1
ATOM 11115 O O . LEU B 1 202 ? 44.031 -17.922 0.464 1 94.31 202 LEU B O 1
ATOM 11119 N N . HIS B 1 203 ? 44.062 -19.25 -1.245 1 90.81 203 HIS B N 1
ATOM 11120 C CA . HIS B 1 203 ? 43.031 -20.156 -0.704 1 90.81 203 HIS B CA 1
ATOM 11121 C C . HIS B 1 203 ? 43.594 -20.969 0.455 1 90.81 203 HIS B C 1
ATOM 11123 O O . HIS B 1 203 ? 42.875 -21.375 1.351 1 90.81 203 HIS B O 1
ATOM 11129 N N . HIS B 1 204 ? 44.969 -21.234 0.439 1 92.62 204 HIS B N 1
ATOM 11130 C CA . HIS B 1 204 ? 45.531 -22.109 1.463 1 92.62 204 HIS B CA 1
ATOM 11131 C C . HIS B 1 204 ? 46.781 -21.453 2.107 1 92.62 204 HIS B C 1
ATOM 11133 O O . HIS B 1 204 ? 47.875 -21.969 1.994 1 92.62 204 HIS B O 1
ATOM 11139 N N . PRO B 1 205 ? 46.531 -20.484 2.814 1 94.44 205 PRO B N 1
ATOM 11140 C CA . PRO B 1 205 ? 47.656 -19.797 3.449 1 94.44 205 PRO B CA 1
ATOM 11141 C C . PRO B 1 205 ? 48.406 -20.688 4.445 1 94.44 205 PRO B C 1
ATOM 11143 O O . PRO B 1 205 ? 49.594 -20.547 4.645 1 94.44 205 PRO B O 1
ATOM 11146 N N . LEU B 1 206 ? 47.75 -21.641 5.09 1 92.88 206 LEU B N 1
ATOM 11147 C CA . LEU B 1 206 ? 48.406 -22.531 6.055 1 92.88 206 LEU B CA 1
ATOM 11148 C C . LEU B 1 206 ? 49.312 -23.531 5.352 1 92.88 206 LEU B C 1
ATOM 11150 O O . LEU B 1 206 ? 50.344 -23.938 5.906 1 92.88 206 LEU B O 1
ATOM 11154 N N . ASP B 1 207 ? 48.969 -23.875 4.133 1 91.38 207 ASP B N 1
ATOM 11155 C CA . ASP B 1 207 ? 49.812 -24.797 3.346 1 91.38 207 ASP B CA 1
ATOM 11156 C C . ASP B 1 207 ? 50.969 -24.047 2.674 1 91.38 207 ASP B C 1
ATOM 11158 O O . ASP B 1 207 ? 51.969 -24.656 2.346 1 91.38 207 ASP B O 1
ATOM 11162 N N . GLN B 1 208 ? 50.688 -22.75 2.451 1 91.56 208 GLN B N 1
ATOM 11163 C CA . GLN B 1 208 ? 51.719 -21.938 1.795 1 91.56 208 GLN B CA 1
ATOM 11164 C C . GLN B 1 208 ? 52 -20.688 2.615 1 91.56 208 GLN B C 1
ATOM 11166 O O . GLN B 1 208 ? 51.812 -19.562 2.146 1 91.56 208 GLN B O 1
ATOM 11171 N N . PRO B 1 209 ? 52.531 -20.922 3.766 1 94.12 209 PRO B N 1
ATOM 11172 C CA . PRO B 1 209 ? 52.781 -19.781 4.648 1 94.12 209 PRO B CA 1
ATOM 11173 C C . PRO B 1 209 ? 53.781 -18.781 4.062 1 94.12 209 PRO B C 1
ATOM 11175 O O . PRO B 1 209 ? 53.719 -17.578 4.328 1 94.12 209 PRO B O 1
ATOM 11178 N N . ASP B 1 210 ? 54.688 -19.266 3.18 1 92.25 210 ASP B N 1
ATOM 11179 C CA . ASP B 1 210 ? 55.719 -18.406 2.576 1 92.25 210 ASP B CA 1
ATOM 11180 C C . ASP B 1 210 ? 55.094 -17.438 1.577 1 92.25 210 ASP B C 1
ATOM 11182 O O . ASP B 1 210 ? 55.5 -16.281 1.472 1 92.25 210 ASP B O 1
ATOM 11186 N N . TRP B 1 211 ? 54.188 -18 0.845 1 94.75 211 TRP B N 1
ATOM 11187 C CA . TRP B 1 211 ? 53.469 -17.109 -0.08 1 94.75 211 TRP B CA 1
ATOM 11188 C C . TRP B 1 211 ? 52.719 -16.016 0.674 1 94.75 211 TRP B C 1
ATOM 11190 O O . TRP B 1 211 ? 52.75 -14.852 0.265 1 94.75 211 TRP B O 1
ATOM 11200 N N . PHE B 1 212 ? 52.062 -16.406 1.842 1 95.88 212 PHE B N 1
ATOM 11201 C CA . PHE B 1 212 ? 51.344 -15.445 2.658 1 95.88 212 PHE B CA 1
ATOM 11202 C C . PHE B 1 212 ? 52.281 -14.375 3.195 1 95.88 212 PHE B C 1
ATOM 11204 O O . PHE B 1 212 ? 52 -13.18 3.078 1 95.88 212 PHE B O 1
ATOM 11211 N N . ARG B 1 213 ? 53.438 -14.758 3.666 1 95.12 213 ARG B N 1
ATOM 11212 C CA . ARG B 1 213 ? 54.438 -13.828 4.203 1 95.12 213 ARG B CA 1
ATOM 11213 C C . ARG B 1 213 ? 54.969 -12.922 3.109 1 95.12 213 ARG B C 1
ATOM 11215 O O . ARG B 1 213 ? 55.25 -11.734 3.344 1 95.12 213 ARG B O 1
ATOM 11222 N N . GLY B 1 214 ? 55.156 -13.555 1.908 1 94.69 214 GLY B N 1
ATOM 11223 C CA . GLY B 1 214 ? 55.594 -12.766 0.768 1 94.69 214 GLY B CA 1
ATOM 11224 C C . GLY B 1 214 ? 54.625 -11.664 0.388 1 94.69 214 GLY B C 1
ATOM 11225 O O . GLY B 1 214 ? 55.031 -10.531 0.123 1 94.69 214 GLY B O 1
ATOM 11226 N N . LEU B 1 215 ? 53.344 -12.039 0.373 1 96.75 215 LEU B N 1
ATOM 11227 C CA . LEU B 1 215 ? 52.312 -11.055 0.07 1 96.75 215 LEU B CA 1
ATOM 11228 C C . LEU B 1 215 ? 52.312 -9.93 1.102 1 96.75 215 LEU B C 1
ATOM 11230 O O . LEU B 1 215 ? 52.281 -8.758 0.74 1 96.75 215 LEU B O 1
ATOM 11234 N N . MET B 1 216 ? 52.406 -10.312 2.373 1 96 216 MET B N 1
ATOM 11235 C CA . MET B 1 216 ? 52.375 -9.336 3.453 1 96 216 MET B CA 1
ATOM 11236 C C . MET B 1 216 ? 53.594 -8.422 3.404 1 96 216 MET B C 1
ATOM 11238 O O . MET B 1 216 ? 53.469 -7.215 3.619 1 96 216 MET B O 1
ATOM 11242 N N . ALA B 1 217 ? 54.688 -8.969 3.053 1 94.38 217 ALA B N 1
ATOM 11243 C CA . ALA B 1 217 ? 55.938 -8.211 2.969 1 94.38 217 ALA B CA 1
ATOM 11244 C C . ALA B 1 217 ? 55.875 -7.168 1.856 1 94.38 217 ALA B C 1
ATOM 11246 O O . ALA B 1 217 ? 56.531 -6.137 1.926 1 94.38 217 ALA B O 1
ATOM 11247 N N . ASN B 1 218 ? 55.094 -7.48 0.913 1 95.38 218 ASN B N 1
ATOM 11248 C CA . ASN B 1 218 ? 54.969 -6.555 -0.21 1 95.38 218 ASN B CA 1
ATOM 11249 C C . ASN B 1 218 ? 53.719 -5.672 -0.075 1 95.38 218 ASN B C 1
ATOM 11251 O O . ASN B 1 218 ? 53.188 -5.195 -1.074 1 95.38 218 ASN B O 1
ATOM 11255 N N . GLY B 1 219 ? 53.156 -5.617 1.129 1 93.56 219 GLY B N 1
ATOM 11256 C CA . GLY B 1 219 ? 52.156 -4.605 1.454 1 93.56 219 GLY B CA 1
ATOM 11257 C C . GLY B 1 219 ? 50.719 -5.082 1.261 1 93.56 219 GLY B C 1
ATOM 11258 O O . GLY B 1 219 ? 49.812 -4.273 1.152 1 93.56 219 GLY B O 1
ATOM 11259 N N . ALA B 1 220 ? 50.5 -6.359 1.128 1 95.69 220 ALA B N 1
ATOM 11260 C CA . ALA B 1 220 ? 49.156 -6.871 0.986 1 95.69 220 ALA B CA 1
ATOM 11261 C C . ALA B 1 220 ? 48.281 -6.48 2.186 1 95.69 220 ALA B C 1
ATOM 11263 O O . ALA B 1 220 ? 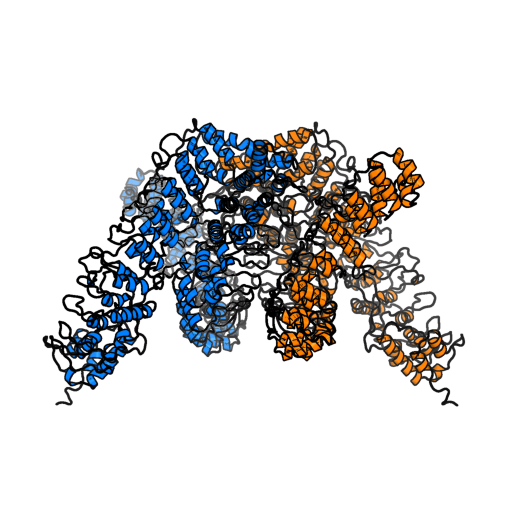48.75 -6.488 3.324 1 95.69 220 ALA B O 1
ATOM 11264 N N . ARG B 1 221 ? 47.031 -6.121 1.928 1 94.38 221 ARG B N 1
ATOM 11265 C CA . ARG B 1 221 ? 46.094 -5.715 2.975 1 94.38 221 ARG B CA 1
ATOM 11266 C C . ARG B 1 221 ? 45.062 -6.82 3.262 1 94.38 221 ARG B C 1
ATOM 11268 O O . ARG B 1 221 ? 44.625 -7.508 2.344 1 94.38 221 ARG B O 1
ATOM 11275 N N . LEU B 1 222 ? 44.75 -6.934 4.504 1 94.62 222 LEU B N 1
ATOM 11276 C CA . LEU B 1 222 ? 43.812 -7.984 4.922 1 94.62 222 LEU B CA 1
ATOM 11277 C C . LEU B 1 222 ? 42.438 -7.414 5.234 1 94.62 222 LEU B C 1
ATOM 11279 O O . LEU B 1 222 ? 41.531 -8.156 5.582 1 94.62 222 LEU B O 1
ATOM 11283 N N . ASP B 1 223 ? 42.188 -6.105 5.133 1 89.75 223 ASP B N 1
ATOM 11284 C CA . ASP B 1 223 ? 40.938 -5.445 5.551 1 89.75 223 ASP B CA 1
ATOM 11285 C C . ASP B 1 223 ? 40.156 -4.945 4.348 1 89.75 223 ASP B C 1
ATOM 11287 O O . ASP B 1 223 ? 39.156 -4.219 4.5 1 89.75 223 ASP B O 1
ATOM 11291 N N . ILE B 1 224 ? 40.656 -5.309 3.146 1 90.75 224 ILE B N 1
ATOM 11292 C CA . ILE B 1 224 ? 39.969 -4.883 1.94 1 90.75 224 ILE B CA 1
ATOM 11293 C C . ILE B 1 224 ? 38.688 -5.723 1.75 1 90.75 224 ILE B C 1
ATOM 11295 O O . ILE B 1 224 ? 38.75 -6.953 1.813 1 90.75 224 ILE B O 1
ATOM 11299 N N . ILE B 1 225 ? 37.531 -5.051 1.603 1 87.44 225 ILE B N 1
ATOM 11300 C CA . ILE B 1 225 ? 36.25 -5.73 1.404 1 87.44 225 ILE B CA 1
ATOM 11301 C C . ILE B 1 225 ? 36.031 -5.988 -0.085 1 87.44 225 ILE B C 1
ATOM 11303 O O . ILE B 1 225 ? 36.125 -5.066 -0.9 1 87.44 225 ILE B O 1
ATOM 11307 N N . ARG B 1 226 ? 35.812 -7.191 -0.43 1 86.81 226 ARG B N 1
ATOM 11308 C CA . ARG B 1 226 ? 35.5 -7.582 -1.8 1 86.81 226 ARG B CA 1
ATOM 11309 C C . ARG B 1 226 ? 34.062 -7.227 -2.152 1 86.81 226 ARG B C 1
ATOM 11311 O O . ARG B 1 226 ? 33.125 -7.602 -1.434 1 86.81 226 ARG B O 1
ATOM 11318 N N . SER B 1 227 ? 33.875 -6.508 -3.219 1 70.62 227 SER B N 1
ATOM 11319 C CA . SER B 1 227 ? 32.562 -5.984 -3.602 1 70.62 227 SER B CA 1
ATOM 11320 C C . SER B 1 227 ? 31.594 -7.109 -3.912 1 70.62 227 SER B C 1
ATOM 11322 O O . SER B 1 227 ? 30.375 -6.957 -3.734 1 70.62 227 SER B O 1
ATOM 11324 N N . GLY B 1 228 ? 32.094 -8.289 -4.34 1 69.19 228 GLY B N 1
ATOM 11325 C CA . GLY B 1 228 ? 31.219 -9.359 -4.777 1 69.19 228 GLY B CA 1
ATOM 11326 C C . GLY B 1 228 ? 30.469 -10.023 -3.635 1 69.19 228 GLY B C 1
ATOM 11327 O O . GLY B 1 228 ? 29.234 -10.086 -3.645 1 69.19 228 GLY B O 1
ATOM 11328 N N . ASP B 1 229 ? 31.141 -10.445 -2.629 1 80.19 229 ASP B N 1
ATOM 11329 C CA . ASP B 1 229 ? 30.5 -11.18 -1.544 1 80.19 229 ASP B CA 1
ATOM 11330 C C . ASP B 1 229 ? 30.703 -10.469 -0.207 1 80.19 229 ASP B C 1
ATOM 11332 O O . ASP B 1 229 ? 30.156 -10.891 0.813 1 80.19 229 ASP B O 1
ATOM 11336 N N . GLY B 1 230 ? 31.516 -9.375 -0.263 1 84 230 GLY B N 1
ATOM 11337 C CA . GLY B 1 230 ? 31.703 -8.555 0.921 1 84 230 GLY B CA 1
ATOM 11338 C C . GLY B 1 230 ? 32.75 -9.086 1.861 1 84 230 GLY B C 1
ATOM 11339 O O . GLY B 1 230 ? 33 -8.523 2.936 1 84 230 GLY B O 1
ATOM 11340 N N . GLN B 1 231 ? 33.469 -10.156 1.499 1 92.5 231 GLN B N 1
ATOM 11341 C CA . GLN B 1 231 ? 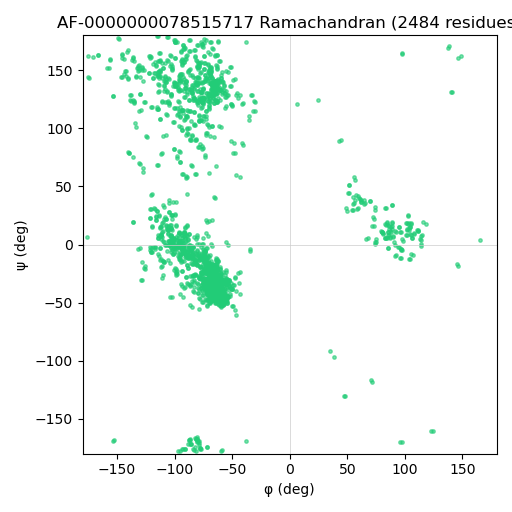34.438 -10.781 2.395 1 92.5 231 GLN B CA 1
ATOM 11342 C C . GLN B 1 231 ? 35.75 -10.031 2.383 1 92.5 231 GLN B C 1
ATOM 11344 O O . GLN B 1 231 ? 36.188 -9.539 1.338 1 92.5 231 GLN B O 1
ATOM 11349 N N . THR B 1 232 ? 36.375 -9.875 3.525 1 94.44 232 THR B N 1
ATOM 11350 C CA . THR B 1 232 ? 37.781 -9.523 3.605 1 94.44 232 THR B CA 1
ATOM 11351 C C . THR B 1 232 ? 38.688 -10.758 3.438 1 94.44 232 THR B C 1
ATOM 11353 O O . THR B 1 232 ? 38.188 -11.891 3.525 1 94.44 232 THR B O 1
ATOM 11356 N N . PRO B 1 233 ? 39.906 -10.562 3.131 1 95.06 233 PRO B N 1
ATOM 11357 C CA . PRO B 1 233 ? 40.781 -11.75 3.025 1 95.06 233 PRO B CA 1
ATOM 11358 C C . PRO B 1 233 ? 40.719 -12.625 4.273 1 95.06 233 PRO B C 1
ATOM 11360 O O . PRO B 1 233 ? 40.688 -13.852 4.168 1 95.06 233 PRO B O 1
ATOM 11363 N N . LEU B 1 234 ? 40.656 -12.039 5.461 1 95.25 234 LEU B N 1
ATOM 11364 C CA . LEU B 1 234 ? 40.562 -12.805 6.699 1 95.25 234 LEU B CA 1
ATOM 11365 C C . LEU B 1 234 ? 39.281 -13.641 6.734 1 95.25 234 LEU B C 1
ATOM 11367 O O . LEU B 1 234 ? 39.312 -14.797 7.16 1 95.25 234 LEU B O 1
ATOM 11371 N N . HIS B 1 235 ? 38.188 -13.094 6.391 1 95.94 235 HIS B N 1
ATOM 11372 C CA . HIS B 1 235 ? 36.938 -13.812 6.34 1 95.94 235 HIS B CA 1
ATOM 11373 C C . HIS B 1 235 ? 36.969 -14.938 5.309 1 95.94 235 HIS B C 1
ATOM 11375 O O . HIS B 1 235 ? 36.406 -16 5.523 1 95.94 235 HIS B O 1
ATOM 11381 N N . ALA B 1 236 ? 37.594 -14.625 4.184 1 94.62 236 ALA B N 1
ATOM 11382 C CA . ALA B 1 236 ? 37.781 -15.664 3.174 1 94.62 236 ALA B CA 1
ATOM 11383 C C . ALA B 1 236 ? 38.562 -16.844 3.73 1 94.62 236 ALA B C 1
ATOM 11385 O O . ALA B 1 236 ? 38.219 -18 3.451 1 94.62 236 ALA B O 1
ATOM 11386 N N . TYR B 1 237 ? 39.656 -16.547 4.488 1 95.38 237 TYR B N 1
ATOM 11387 C CA . TYR B 1 237 ? 40.406 -17.594 5.129 1 95.38 237 TYR B CA 1
ATOM 11388 C C . TYR B 1 237 ? 39.562 -18.375 6.121 1 95.38 237 TYR B C 1
ATOM 11390 O O . TYR B 1 237 ? 39.625 -19.609 6.172 1 95.38 237 TYR B O 1
ATOM 11398 N N . ALA B 1 238 ? 38.781 -17.719 6.902 1 94.38 238 ALA B N 1
ATOM 11399 C CA . ALA B 1 238 ? 37.875 -18.375 7.848 1 94.38 238 ALA B CA 1
ATOM 11400 C C . ALA B 1 238 ? 36.875 -19.297 7.125 1 94.38 238 ALA B C 1
ATOM 11402 O O . ALA B 1 238 ? 36.625 -20.422 7.57 1 94.38 238 ALA B O 1
ATOM 11403 N N . PHE B 1 239 ? 36.344 -18.797 6.062 1 93.38 239 PHE B N 1
ATOM 11404 C CA . PHE B 1 239 ? 35.375 -19.516 5.27 1 93.38 239 PHE B CA 1
ATOM 11405 C C . PHE B 1 239 ? 35.938 -20.828 4.73 1 93.38 239 PHE B C 1
ATOM 11407 O O . PHE B 1 239 ? 35.25 -21.844 4.648 1 93.38 239 PHE B O 1
ATOM 11414 N N . LYS B 1 240 ? 37.25 -20.734 4.453 1 91.56 240 LYS B N 1
ATOM 11415 C CA . LYS B 1 240 ? 37.938 -21.906 3.918 1 91.56 240 LYS B CA 1
ATOM 11416 C C . LYS B 1 240 ? 38.625 -22.703 5.031 1 91.56 240 LYS B C 1
ATOM 11418 O O . LYS B 1 240 ? 39.438 -23.594 4.758 1 91.56 240 LYS B O 1
ATOM 11423 N N . CYS B 1 241 ? 38.344 -22.375 6.266 1 91.88 241 CYS B N 1
ATOM 11424 C CA . CYS B 1 241 ? 38.875 -23.047 7.441 1 91.88 241 CYS B CA 1
ATOM 11425 C C . CYS B 1 241 ? 40.375 -22.969 7.469 1 91.88 241 CYS B C 1
ATOM 11427 O O . CYS B 1 241 ? 41.062 -23.969 7.785 1 91.88 241 CYS B O 1
ATOM 11429 N N . GLN B 1 242 ? 40.906 -21.797 7.086 1 93.12 242 GLN B N 1
ATOM 11430 C CA . GLN B 1 242 ? 42.344 -21.656 6.941 1 93.12 242 GLN B CA 1
ATOM 11431 C C . GLN B 1 242 ? 42.938 -20.719 8 1 93.12 242 GLN B C 1
ATOM 11433 O O . GLN B 1 242 ? 44.062 -20.25 7.887 1 93.12 242 GLN B O 1
ATOM 11438 N N . LEU B 1 243 ? 42.156 -20.453 9.023 1 94.88 243 LEU B N 1
ATOM 11439 C CA . LEU B 1 243 ? 42.656 -19.578 10.078 1 94.88 243 LEU B CA 1
ATOM 11440 C C . LEU B 1 243 ? 43.406 -20.375 11.148 1 94.88 243 LEU B C 1
ATOM 11442 O O . LEU B 1 243 ? 44.188 -19.812 11.898 1 94.88 243 LEU B O 1
ATOM 11446 N N . GLY B 1 244 ? 43.125 -21.688 11.18 1 92.56 244 GLY B N 1
ATOM 11447 C CA . GLY B 1 244 ? 43.781 -22.562 12.125 1 92.56 244 GLY B CA 1
ATOM 11448 C C . GLY B 1 244 ? 43.812 -22.016 13.539 1 92.56 244 GLY B C 1
ATOM 11449 O O . GLY B 1 244 ? 42.781 -21.656 14.086 1 92.56 244 GLY B O 1
ATOM 11450 N N . ASP B 1 245 ? 45 -21.984 14.242 1 92.56 245 ASP B N 1
ATOM 11451 C CA . ASP B 1 245 ? 45.156 -21.469 15.602 1 92.56 245 ASP B CA 1
ATOM 11452 C C . ASP B 1 245 ? 45.531 -19.984 15.578 1 92.56 245 ASP B C 1
ATOM 11454 O O . ASP B 1 245 ? 45.906 -19.406 16.594 1 92.56 245 ASP B O 1
ATOM 11458 N N . LEU B 1 246 ? 45.469 -19.266 14.461 1 95.31 246 LEU B N 1
ATOM 11459 C CA . LEU B 1 246 ? 45.625 -17.828 14.227 1 95.31 246 LEU B CA 1
ATOM 11460 C C . LEU B 1 246 ? 47.094 -17.422 14.336 1 95.31 246 LEU B C 1
ATOM 11462 O O . LEU B 1 246 ? 47.438 -16.25 14.109 1 95.31 246 LEU B O 1
ATOM 11466 N N . SER B 1 247 ? 48.031 -18.297 14.562 1 93.94 247 SER B N 1
ATOM 11467 C CA . SER B 1 247 ? 49.406 -17.984 14.82 1 93.94 247 SER B CA 1
ATOM 11468 C C . SER B 1 247 ? 50.062 -17.359 13.586 1 93.94 247 SER B C 1
ATOM 11470 O O . SER B 1 247 ? 50.875 -16.422 13.695 1 93.94 247 SER B O 1
ATOM 11472 N N . LEU B 1 248 ? 49.75 -17.875 12.398 1 94.69 248 LEU B N 1
ATOM 11473 C CA . LEU B 1 248 ? 50.312 -17.391 11.148 1 94.69 248 LEU B CA 1
ATOM 11474 C C . LEU B 1 248 ? 49.938 -15.93 10.906 1 94.69 248 LEU B C 1
ATOM 11476 O O . LEU B 1 248 ? 50.688 -15.156 10.352 1 94.69 248 LEU B O 1
ATOM 11480 N N . PHE B 1 249 ? 48.719 -15.539 11.359 1 96.25 249 PHE B N 1
ATOM 11481 C CA . PHE B 1 249 ? 48.156 -14.266 10.969 1 96.25 249 PHE B CA 1
ATOM 11482 C C . PHE B 1 249 ? 48.375 -13.211 12.039 1 96.25 249 PHE B C 1
ATOM 11484 O O . PHE B 1 249 ? 48.344 -12.008 11.758 1 96.25 249 PHE B O 1
ATOM 11491 N N . GLN B 1 250 ? 48.562 -13.508 13.289 1 93.19 250 GLN B N 1
ATOM 11492 C CA . GLN B 1 250 ? 48.625 -12.648 14.469 1 93.19 250 GLN B CA 1
ATOM 11493 C C . GLN B 1 250 ? 49.594 -11.484 14.258 1 93.19 250 GLN B C 1
ATOM 11495 O O . GLN B 1 250 ? 49.281 -10.344 14.609 1 93.19 250 GLN B O 1
ATOM 11500 N N . PRO B 1 251 ? 50.719 -11.758 13.57 1 92.31 251 PRO B N 1
ATOM 11501 C CA . PRO B 1 251 ? 51.656 -10.648 13.406 1 92.31 251 PRO B CA 1
ATOM 11502 C C . PRO B 1 251 ? 51.156 -9.602 12.406 1 92.31 251 PRO B C 1
ATOM 11504 O O . PRO B 1 251 ? 51.656 -8.469 12.406 1 92.31 251 PRO B O 1
ATOM 11507 N N . PHE B 1 252 ? 50.25 -9.938 11.648 1 94.25 252 PHE B N 1
ATOM 11508 C CA . PHE B 1 252 ? 49.906 -9.07 10.531 1 94.25 252 PHE B CA 1
ATOM 11509 C C . PHE B 1 252 ? 48.531 -8.461 10.734 1 94.25 252 PHE B C 1
ATOM 11511 O O . PHE B 1 252 ? 48.125 -7.594 9.969 1 94.25 252 PHE B O 1
ATOM 11518 N N . VAL B 1 253 ? 47.719 -8.953 11.703 1 94.5 253 VAL B N 1
ATOM 11519 C CA . VAL B 1 253 ? 46.375 -8.477 11.914 1 94.5 253 VAL B CA 1
ATOM 11520 C C . VAL B 1 253 ? 46.344 -7.504 13.094 1 94.5 253 VAL B C 1
ATOM 11522 O O . VAL B 1 253 ? 46.719 -7.855 14.211 1 94.5 253 VAL B O 1
ATOM 11525 N N . SER B 1 254 ? 45.969 -6.262 12.789 1 87.75 254 SER B N 1
ATOM 11526 C CA . SER B 1 254 ? 45.938 -5.238 13.828 1 87.75 254 SER B CA 1
ATOM 11527 C C . SER B 1 254 ? 44.562 -5.203 14.508 1 87.75 254 SER B C 1
ATOM 11529 O O . SER B 1 254 ? 44.438 -4.809 15.664 1 87.75 254 SER B O 1
ATOM 11531 N N . ASP B 1 255 ? 43.5 -5.574 13.852 1 92.12 255 ASP B N 1
ATOM 11532 C CA . ASP B 1 255 ? 42.156 -5.535 14.383 1 92.12 255 ASP B CA 1
ATOM 11533 C C . ASP B 1 255 ? 41.406 -6.832 14.078 1 92.12 255 ASP B C 1
ATOM 11535 O O . ASP B 1 255 ? 40.938 -7.035 12.961 1 92.12 255 ASP B O 1
ATOM 11539 N N . TRP B 1 256 ? 41.25 -7.641 15.031 1 93.5 256 TRP B N 1
ATOM 11540 C CA . TRP B 1 256 ? 40.562 -8.914 14.875 1 93.5 256 TRP B CA 1
ATOM 11541 C C . TRP B 1 256 ? 39.062 -8.727 14.898 1 93.5 256 TRP B C 1
ATOM 11543 O O . TRP B 1 256 ? 38.312 -9.648 14.578 1 93.5 256 TRP B O 1
ATOM 11553 N N . MET B 1 257 ? 38.594 -7.539 15.25 1 92 257 MET B N 1
ATOM 11554 C CA . MET B 1 257 ? 37.156 -7.262 15.352 1 92 257 MET B CA 1
ATOM 11555 C C . MET B 1 257 ? 36.594 -6.777 14.023 1 92 257 MET B C 1
ATOM 11557 O O . MET B 1 257 ? 35.438 -6.328 13.953 1 92 257 MET B O 1
ATOM 11561 N N . ILE B 1 258 ? 37.344 -7.012 12.977 1 92.06 258 ILE B N 1
ATOM 11562 C CA . ILE B 1 258 ? 36.938 -6.566 11.648 1 92.06 258 ILE B CA 1
ATOM 11563 C C . ILE B 1 258 ? 35.688 -7.285 11.211 1 92.06 258 ILE B C 1
ATOM 11565 O O . ILE B 1 258 ? 35.438 -8.438 11.594 1 92.06 258 ILE B O 1
ATOM 11569 N N . THR B 1 259 ? 34.75 -6.602 10.547 1 90.81 259 THR B N 1
ATOM 11570 C CA . THR B 1 259 ? 33.531 -7.188 9.992 1 90.81 259 THR B CA 1
ATOM 11571 C C . THR B 1 259 ? 33.531 -7.117 8.469 1 90.81 259 THR B C 1
ATOM 11573 O O . THR B 1 259 ? 34.188 -6.258 7.891 1 90.81 259 THR B O 1
ATOM 11576 N N . ASP B 1 260 ? 32.938 -8.047 7.84 1 90.75 260 ASP B N 1
ATOM 11577 C CA . ASP B 1 260 ? 32.844 -8.031 6.383 1 90.75 260 ASP B CA 1
ATOM 11578 C C . ASP B 1 260 ? 31.703 -7.129 5.914 1 90.75 260 ASP B C 1
ATOM 11580 O O . ASP B 1 260 ? 31.172 -6.336 6.695 1 90.75 260 ASP B O 1
ATOM 11584 N N . GLY B 1 261 ? 31.5 -7.09 4.625 1 79.19 261 GLY B N 1
ATOM 11585 C CA . GLY B 1 261 ? 30.5 -6.215 4.031 1 79.19 261 GLY B CA 1
ATOM 11586 C C . GLY B 1 261 ? 29.094 -6.539 4.48 1 79.19 261 GLY B C 1
ATOM 11587 O O . GLY B 1 261 ? 28.188 -5.723 4.324 1 79.19 261 GLY B O 1
ATOM 11588 N N . ASN B 1 262 ? 28.906 -7.699 5.086 1 84.56 262 ASN B N 1
ATOM 11589 C CA . ASN B 1 262 ? 27.594 -8.102 5.566 1 84.56 262 ASN B CA 1
ATOM 11590 C C . ASN B 1 262 ? 27.484 -7.992 7.086 1 84.56 262 ASN B C 1
ATOM 11592 O O . ASN B 1 262 ? 26.484 -8.414 7.68 1 84.56 262 ASN B O 1
ATOM 11596 N N . GLY B 1 263 ? 28.562 -7.492 7.668 1 86.88 263 GLY B N 1
ATOM 11597 C CA . GLY B 1 263 ? 28.562 -7.285 9.109 1 86.88 263 GLY B CA 1
ATOM 11598 C C . GLY B 1 263 ? 29 -8.516 9.883 1 86.88 263 GLY B C 1
ATOM 11599 O O . GLY B 1 263 ? 28.891 -8.547 11.109 1 86.88 263 GLY B O 1
ATOM 11600 N N . ASN B 1 264 ? 29.422 -9.523 9.172 1 93.88 264 ASN B N 1
ATOM 11601 C CA . ASN B 1 264 ? 29.875 -10.734 9.844 1 93.88 264 ASN B CA 1
ATOM 11602 C C . ASN B 1 264 ? 31.234 -10.523 10.523 1 93.88 264 ASN B C 1
ATOM 11604 O O . ASN B 1 264 ? 32.156 -9.961 9.922 1 93.88 264 ASN B O 1
ATOM 11608 N N . THR B 1 265 ? 31.297 -10.922 11.797 1 95.25 265 THR B N 1
ATOM 11609 C CA . THR B 1 265 ? 32.594 -11.047 12.438 1 95.25 265 THR B CA 1
ATOM 11610 C C . THR B 1 265 ? 33.312 -12.312 11.969 1 95.25 265 THR B C 1
ATOM 11612 O O . THR B 1 265 ? 32.719 -13.133 11.258 1 95.25 265 THR B O 1
ATOM 11615 N N . LEU B 1 266 ? 34.562 -12.406 12.344 1 95.44 266 LEU B N 1
ATOM 11616 C CA . LEU B 1 266 ? 35.312 -13.617 12 1 95.44 266 LEU B CA 1
ATOM 11617 C C . LEU B 1 266 ? 34.688 -14.844 12.656 1 95.44 266 LEU B C 1
ATOM 11619 O O . LEU B 1 266 ? 34.75 -15.945 12.109 1 95.44 266 LEU B O 1
ATOM 11623 N N . LEU B 1 267 ? 34.031 -14.625 13.789 1 95.88 267 LEU B N 1
ATOM 11624 C CA . LEU B 1 267 ? 33.375 -15.711 14.508 1 95.88 267 LEU B CA 1
ATOM 11625 C C . LEU B 1 267 ? 32.156 -16.234 13.727 1 95.88 267 LEU B C 1
ATOM 11627 O O . LEU B 1 267 ? 31.953 -17.438 13.656 1 95.88 267 LEU B O 1
ATOM 11631 N N . HIS B 1 268 ? 31.359 -15.383 13.195 1 95.75 268 HIS B N 1
ATOM 11632 C CA . HIS B 1 268 ? 30.234 -15.781 12.375 1 95.75 268 HIS B CA 1
ATOM 11633 C C . HIS B 1 268 ? 30.656 -16.766 11.297 1 95.75 268 HIS B C 1
ATOM 11635 O O . HIS B 1 268 ? 30.047 -17.828 11.148 1 95.75 268 HIS B O 1
ATOM 11641 N N . THR B 1 269 ? 31.641 -16.344 10.578 1 94.75 269 THR B N 1
ATOM 11642 C CA . THR B 1 269 ? 32.125 -17.141 9.438 1 94.75 269 THR B CA 1
ATOM 11643 C C . THR B 1 269 ? 32.75 -18.453 9.906 1 94.75 269 THR B C 1
ATOM 11645 O O . THR B 1 269 ? 32.5 -19.5 9.305 1 94.75 269 THR B O 1
ATOM 11648 N N . ALA B 1 270 ? 33.531 -18.391 10.953 1 94.56 270 ALA B N 1
ATOM 11649 C CA . ALA B 1 270 ? 34.188 -19.578 11.477 1 94.56 270 ALA B CA 1
ATOM 11650 C C . ALA B 1 270 ? 33.156 -20.609 11.945 1 94.56 270 ALA B C 1
ATOM 11652 O O . ALA B 1 270 ? 33.344 -21.812 11.734 1 94.56 270 ALA B O 1
ATOM 11653 N N . VAL B 1 271 ? 32.156 -20.172 12.562 1 94 271 VAL B N 1
ATOM 11654 C CA . VAL B 1 271 ? 31.094 -21.047 13.086 1 94 271 VAL B CA 1
ATOM 11655 C C . VAL B 1 271 ? 30.359 -21.719 11.93 1 94 271 VAL B C 1
ATOM 11657 O O . VAL B 1 271 ? 30.016 -22.906 12 1 94 271 VAL B O 1
ATOM 11660 N N . ALA B 1 272 ? 30.094 -21 10.93 1 90.94 272 ALA B N 1
ATOM 11661 C CA . ALA B 1 272 ? 29.344 -21.5 9.773 1 90.94 272 ALA B CA 1
ATOM 11662 C C . ALA B 1 272 ? 30.094 -22.609 9.07 1 90.94 272 ALA B C 1
ATOM 11664 O O . ALA B 1 272 ? 29.484 -23.5 8.461 1 90.94 272 ALA B O 1
ATOM 11665 N N . ARG B 1 273 ? 31.484 -22.594 9.234 1 91.12 273 ARG B N 1
ATOM 11666 C CA . ARG B 1 273 ? 32.281 -23.562 8.5 1 91.12 273 ARG B CA 1
ATOM 11667 C C . ARG B 1 273 ? 33.094 -24.422 9.453 1 91.12 273 ARG B C 1
ATOM 11669 O O . ARG B 1 273 ? 34.156 -24.953 9.078 1 91.12 273 ARG B O 1
ATOM 11676 N N . TYR B 1 274 ? 32.625 -24.625 10.516 1 90.88 274 TYR B N 1
ATOM 11677 C CA . TYR B 1 274 ? 33.312 -25.375 11.547 1 90.88 274 TYR B CA 1
ATOM 11678 C C . TYR B 1 274 ? 33.531 -26.828 11.125 1 90.88 274 TYR B C 1
ATOM 11680 O O . TYR B 1 274 ? 32.656 -27.422 10.492 1 90.88 274 TYR B O 1
ATOM 11688 N N . HIS B 1 275 ? 34.719 -27.344 11.398 1 87.25 275 HIS B N 1
ATOM 11689 C CA . HIS B 1 275 ? 35 -28.766 11.289 1 87.25 275 HIS B CA 1
ATOM 11690 C C . HIS B 1 275 ? 35.625 -29.297 12.578 1 87.25 275 HIS B C 1
ATOM 11692 O O . HIS B 1 275 ? 36.281 -28.547 13.32 1 87.25 275 HIS B O 1
ATOM 11698 N N . PRO B 1 276 ? 35.312 -30.578 12.781 1 86.31 276 PRO B N 1
ATOM 11699 C CA . PRO B 1 276 ? 35.781 -31.156 14.039 1 86.31 276 PRO B CA 1
ATOM 11700 C C . PRO B 1 276 ? 37.312 -31.016 14.227 1 86.31 276 PRO B C 1
ATOM 11702 O O . PRO B 1 276 ? 38.062 -31.266 13.297 1 86.31 276 PRO B O 1
ATOM 11705 N N . GLY B 1 277 ? 37.688 -30.609 15.289 1 83.25 277 GLY B N 1
ATOM 11706 C CA . GLY B 1 277 ? 39.094 -30.5 15.609 1 83.25 277 GLY B CA 1
ATOM 11707 C C . GLY B 1 277 ? 39.625 -29.094 15.383 1 83.25 277 GLY B C 1
ATOM 11708 O O . GLY B 1 277 ? 40.75 -28.781 15.805 1 83.25 277 GLY B O 1
ATOM 11709 N N . SER B 1 278 ? 38.875 -28.281 14.742 1 89.25 278 SER B N 1
ATOM 11710 C CA . SER B 1 278 ? 39.312 -26.922 14.469 1 89.25 278 SER B CA 1
ATOM 11711 C C . SER B 1 278 ? 39.438 -26.109 15.75 1 89.25 278 SER B C 1
ATOM 11713 O O . SER B 1 278 ? 38.562 -26.172 16.625 1 89.25 278 SER B O 1
ATOM 11715 N N . 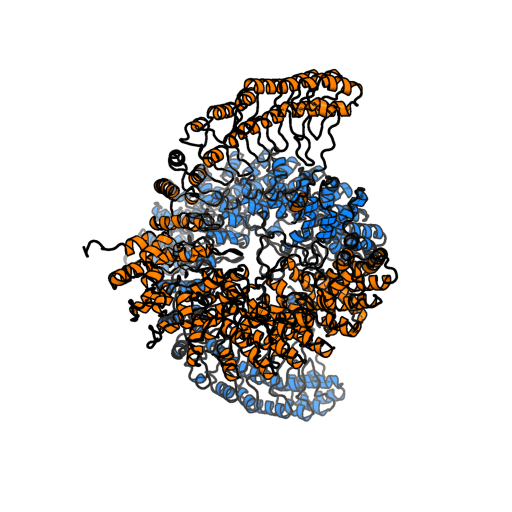LYS B 1 279 ? 40.469 -25.328 15.953 1 92.12 279 LYS B N 1
ATOM 11716 C CA . LYS B 1 279 ? 40.688 -24.5 17.141 1 92.12 279 LYS B CA 1
ATOM 11717 C C . LYS B 1 279 ? 40.344 -23.047 16.875 1 92.12 279 LYS B C 1
ATOM 11719 O O . LYS B 1 279 ? 40.469 -22.188 17.75 1 92.12 279 LYS B O 1
ATOM 11724 N N . THR B 1 280 ? 39.875 -22.812 15.719 1 95.31 280 THR B N 1
ATOM 11725 C CA . THR B 1 280 ? 39.688 -21.438 15.258 1 95.31 280 THR B CA 1
ATOM 11726 C C . THR B 1 280 ? 38.656 -20.719 16.141 1 95.31 280 THR B C 1
ATOM 11728 O O . THR B 1 280 ? 38.938 -19.594 16.594 1 95.31 280 THR B O 1
ATOM 11731 N N . ILE B 1 281 ? 37.469 -21.344 16.5 1 96 281 ILE B N 1
ATOM 11732 C CA . ILE B 1 281 ? 36.375 -20.703 17.234 1 96 281 ILE B CA 1
ATOM 11733 C C . ILE B 1 281 ? 36.844 -20.344 18.656 1 96 281 ILE B C 1
ATOM 11735 O O . ILE B 1 281 ? 36.656 -19.219 19.109 1 96 281 ILE B O 1
ATOM 11739 N N . VAL B 1 282 ? 37.531 -21.266 19.25 1 95.12 282 VAL B N 1
ATOM 11740 C CA . VAL B 1 282 ? 38 -21.078 20.625 1 95.12 282 VAL B CA 1
ATOM 11741 C C . VAL B 1 282 ? 39.031 -19.938 20.672 1 95.12 282 VAL B C 1
ATOM 11743 O O . VAL B 1 282 ? 38.969 -19.094 21.562 1 95.12 282 VAL B O 1
ATOM 11746 N N . GLU B 1 283 ? 39.938 -19.891 19.672 1 95.31 283 GLU B N 1
ATOM 11747 C CA . GLU B 1 283 ? 40.969 -18.859 19.625 1 95.31 283 GLU B CA 1
ATOM 11748 C C . GLU B 1 283 ? 40.344 -17.469 19.391 1 95.31 283 GLU B C 1
ATOM 11750 O O . GLU B 1 283 ? 40.812 -16.484 19.953 1 95.31 283 GLU B O 1
ATOM 11755 N N . LEU B 1 284 ? 39.406 -17.453 18.547 1 96.31 284 LEU B N 1
ATOM 11756 C CA . LEU B 1 284 ? 38.75 -16.172 18.266 1 96.31 284 LEU B CA 1
ATOM 11757 C C . LEU B 1 284 ? 38.031 -15.656 19.5 1 96.31 284 LEU B C 1
ATOM 11759 O O . LEU B 1 284 ? 38.031 -14.445 19.766 1 96.31 284 LEU B O 1
ATOM 11763 N N . LEU B 1 285 ? 37.375 -16.531 20.25 1 96 285 LEU B N 1
ATOM 11764 C CA . LEU B 1 285 ? 36.688 -16.156 21.453 1 96 285 LEU B CA 1
ATOM 11765 C C . LEU B 1 285 ? 37.656 -15.656 22.516 1 96 285 LEU B C 1
ATOM 11767 O O . LEU B 1 285 ? 37.344 -14.711 23.25 1 96 285 LEU B O 1
ATOM 11771 N N . LYS B 1 286 ? 38.844 -16.172 22.516 1 93.94 286 LYS B N 1
ATOM 11772 C CA . LYS B 1 286 ? 39.875 -15.75 23.469 1 93.94 286 LYS B CA 1
ATOM 11773 C C . LYS B 1 286 ? 40.344 -14.328 23.172 1 93.94 286 LYS B C 1
ATOM 11775 O O . LYS B 1 286 ? 40.75 -13.602 24.078 1 93.94 286 LYS B O 1
ATOM 11780 N N . LEU B 1 287 ? 40.281 -13.953 21.906 1 93.62 287 LEU B N 1
ATOM 11781 C CA . LEU B 1 287 ? 40.688 -12.617 21.484 1 93.62 287 LEU B CA 1
ATOM 11782 C C . LEU B 1 287 ? 39.625 -11.578 21.906 1 93.62 287 LEU B C 1
ATOM 11784 O O . LEU B 1 287 ? 39.875 -10.375 21.781 1 93.62 287 LEU B O 1
ATOM 11788 N N . GLY B 1 288 ? 38.469 -12.023 22.359 1 92.31 288 GLY B N 1
ATOM 11789 C CA . GLY B 1 288 ? 37.469 -11.102 22.906 1 92.31 288 GLY B CA 1
ATOM 11790 C C . GLY B 1 288 ? 36.344 -10.805 21.938 1 92.31 288 GLY B C 1
ATOM 11791 O O . GLY B 1 288 ? 35.625 -9.828 22.125 1 92.31 288 GLY B O 1
ATOM 11792 N N . ILE B 1 289 ? 36.25 -11.555 20.875 1 94.69 289 ILE B N 1
ATOM 11793 C CA . ILE B 1 289 ? 35.125 -11.352 19.969 1 94.69 289 ILE B CA 1
ATOM 11794 C C . ILE B 1 289 ? 33.844 -11.742 20.656 1 94.69 289 ILE B C 1
ATOM 11796 O O . ILE B 1 289 ? 33.719 -12.828 21.234 1 94.69 289 ILE B O 1
ATOM 11800 N N . ASP B 1 290 ? 32.875 -10.852 20.688 1 93.5 290 ASP B N 1
ATOM 11801 C CA . ASP B 1 290 ? 31.578 -11.055 21.344 1 93.5 290 ASP B CA 1
ATOM 11802 C C . ASP B 1 290 ? 30.703 -12.031 20.562 1 93.5 290 ASP B C 1
ATOM 11804 O O . ASP B 1 290 ? 30.328 -11.758 19.422 1 93.5 290 ASP B O 1
ATOM 11808 N N . PRO B 1 291 ? 30.406 -13.164 21.109 1 94.5 291 PRO B N 1
ATOM 11809 C CA . PRO B 1 291 ? 29.547 -14.125 20.406 1 94.5 291 PRO B CA 1
ATOM 11810 C C . PRO B 1 291 ? 28.141 -13.586 20.156 1 94.5 291 PRO B C 1
ATOM 11812 O O . PRO B 1 291 ? 27.391 -14.148 19.359 1 94.5 291 PRO B O 1
ATOM 11815 N N . ASN B 1 292 ? 27.781 -12.484 20.797 1 93.19 292 ASN B N 1
ATOM 11816 C CA . ASN B 1 292 ? 26.422 -11.945 20.672 1 93.19 292 ASN B CA 1
ATOM 11817 C C . ASN B 1 292 ? 26.391 -10.734 19.75 1 93.19 292 ASN B C 1
ATOM 11819 O O . ASN B 1 292 ? 25.359 -10.07 19.625 1 93.19 292 ASN B O 1
ATOM 11823 N N . GLN B 1 293 ? 27.531 -10.508 19.125 1 92.31 293 GLN B N 1
ATOM 11824 C CA . GLN B 1 293 ? 27.562 -9.406 18.172 1 92.31 293 GLN B CA 1
ATOM 11825 C C . GLN B 1 293 ? 26.688 -9.727 16.953 1 92.31 293 GLN B C 1
ATOM 11827 O O . GLN B 1 293 ? 26.719 -10.844 16.438 1 92.31 293 GLN B O 1
ATOM 11832 N N . ARG B 1 294 ? 25.844 -8.773 16.5 1 90 294 ARG B N 1
ATOM 11833 C CA . ARG B 1 294 ? 24.906 -9 15.406 1 90 294 ARG B CA 1
ATOM 11834 C C . ARG B 1 294 ? 25.5 -8.539 14.078 1 90 294 ARG B C 1
ATOM 11836 O O . ARG B 1 294 ? 26.203 -7.527 14.023 1 90 294 ARG B O 1
ATOM 11843 N N . ASN B 1 295 ? 25.234 -9.281 13.047 1 90 295 ASN B N 1
ATOM 11844 C CA . ASN B 1 295 ? 25.562 -8.828 11.703 1 90 295 ASN B CA 1
ATOM 11845 C C . ASN B 1 295 ? 24.438 -7.996 11.094 1 90 295 ASN B C 1
ATOM 11847 O O . ASN B 1 295 ? 23.531 -7.562 11.812 1 90 295 ASN B O 1
ATOM 11851 N N . HIS B 1 296 ? 24.531 -7.738 9.773 1 79.75 296 HIS B N 1
ATOM 11852 C CA . HIS B 1 296 ? 23.594 -6.82 9.141 1 79.75 296 HIS B CA 1
ATOM 11853 C C . HIS B 1 296 ? 22.203 -7.434 9.039 1 79.75 296 HIS B C 1
ATOM 11855 O O . HIS B 1 296 ? 21.219 -6.727 8.805 1 79.75 296 HIS B O 1
ATOM 11861 N N . LYS B 1 297 ? 22.047 -8.68 9.273 1 83.75 297 LYS B N 1
ATOM 11862 C CA . LYS B 1 297 ? 20.75 -9.344 9.273 1 83.75 297 LYS B CA 1
ATOM 11863 C C . LYS B 1 297 ? 20.266 -9.594 10.703 1 83.75 297 LYS B C 1
ATOM 11865 O O . LYS B 1 297 ? 19.25 -10.258 10.906 1 83.75 297 LYS B O 1
ATOM 11870 N N . GLY B 1 298 ? 21.031 -9.086 11.648 1 88.44 298 GLY B N 1
ATOM 11871 C CA . GLY B 1 298 ? 20.672 -9.258 13.047 1 88.44 298 GLY B CA 1
ATOM 11872 C C . GLY B 1 298 ? 21.078 -10.609 13.609 1 88.44 298 GLY B C 1
ATOM 11873 O O . GLY B 1 298 ? 20.672 -10.969 14.719 1 88.44 298 GLY B O 1
ATOM 11874 N N . GLN B 1 299 ? 21.812 -11.328 12.875 1 92.62 299 GLN B N 1
ATOM 11875 C CA . GLN B 1 299 ? 22.219 -12.672 13.273 1 92.62 299 GLN B CA 1
ATOM 11876 C C . GLN B 1 299 ? 23.422 -12.633 14.195 1 92.62 299 GLN B C 1
ATOM 11878 O O . GLN B 1 299 ? 24.359 -11.844 13.984 1 92.62 299 GLN B O 1
ATOM 11883 N N . GLN B 1 300 ? 23.344 -13.367 15.219 1 94.75 300 GLN B N 1
ATOM 11884 C CA . GLN B 1 300 ? 24.484 -13.633 16.078 1 94.75 300 GLN B CA 1
ATOM 11885 C C . GLN B 1 300 ? 25.25 -14.875 15.641 1 94.75 300 GLN B C 1
ATOM 11887 O O . GLN B 1 300 ? 24.797 -15.594 14.734 1 94.75 300 GLN B O 1
ATOM 11892 N N . ALA B 1 301 ? 26.422 -15.109 16.203 1 95.06 301 ALA B N 1
ATOM 11893 C CA . ALA B 1 301 ? 27.25 -16.234 15.781 1 95.06 301 ALA B CA 1
ATOM 11894 C C . ALA B 1 301 ? 26.469 -17.547 15.875 1 95.06 301 ALA B C 1
ATOM 11896 O O . ALA B 1 301 ? 26.625 -18.422 15.023 1 95.06 301 ALA B O 1
ATOM 11897 N N . ILE B 1 302 ? 25.609 -17.641 16.828 1 93.75 302 ILE B N 1
ATOM 11898 C CA . ILE B 1 302 ? 24.875 -18.875 17.078 1 93.75 302 ILE B CA 1
ATOM 11899 C C . ILE B 1 302 ? 23.938 -19.141 15.898 1 93.75 302 ILE B C 1
ATOM 11901 O O . ILE B 1 302 ? 23.641 -20.297 15.594 1 93.75 302 ILE B O 1
ATOM 11905 N N . HIS B 1 303 ? 23.438 -18.203 15.227 1 93.25 303 HIS B N 1
ATOM 11906 C CA . HIS B 1 303 ? 22.516 -18.344 14.109 1 93.25 303 HIS B CA 1
ATOM 11907 C C . HIS B 1 303 ? 23.203 -18.922 12.875 1 93.25 303 HIS B C 1
ATOM 11909 O O . HIS B 1 303 ? 22.547 -19.344 11.93 1 93.25 303 HIS B O 1
ATOM 11915 N N . MET B 1 304 ? 24.531 -18.875 12.883 1 92.81 304 MET B N 1
ATOM 11916 C CA . MET B 1 304 ? 25.312 -19.297 11.711 1 92.81 304 MET B CA 1
ATOM 11917 C C . MET B 1 304 ? 25.672 -20.766 11.789 1 92.81 304 MET B C 1
ATOM 11919 O O . MET B 1 304 ? 26.25 -21.328 10.859 1 92.81 304 MET B O 1
ATOM 11923 N N . VAL B 1 305 ? 25.328 -21.344 12.883 1 89.81 305 VAL B N 1
ATOM 11924 C CA . VAL B 1 305 ? 25.703 -22.734 13.117 1 89.81 305 VAL B CA 1
ATOM 11925 C C . VAL B 1 305 ? 25.047 -23.641 12.07 1 89.81 305 VAL B C 1
ATOM 11927 O O . VAL B 1 305 ? 23.828 -23.578 11.867 1 89.81 305 VAL B O 1
ATOM 11930 N N . GLU B 1 306 ? 25.797 -24.359 11.359 1 83.12 306 GLU B N 1
ATOM 11931 C CA . GLU B 1 306 ? 25.344 -25.312 10.352 1 83.12 306 GLU B CA 1
ATOM 11932 C C . GLU B 1 306 ? 26.266 -26.531 10.289 1 83.12 306 GLU B C 1
ATOM 11934 O O . GLU B 1 306 ? 27.359 -26.5 10.836 1 83.12 306 GLU B O 1
ATOM 11939 N N . GLY B 1 307 ? 25.781 -27.609 9.68 1 78 307 GLY B N 1
ATOM 11940 C CA . GLY B 1 307 ? 26.625 -28.781 9.484 1 78 307 GLY B CA 1
ATOM 11941 C C . GLY B 1 307 ? 26.016 -30.047 10.07 1 78 307 GLY B C 1
ATOM 11942 O O . GLY B 1 307 ? 24.812 -30.125 10.289 1 78 307 GLY B O 1
ATOM 11943 N N . SER B 1 308 ? 26.938 -31.062 10.289 1 78.94 308 SER B N 1
ATOM 11944 C CA . SER B 1 308 ? 26.5 -32.344 10.844 1 78.94 308 SER B CA 1
ATOM 11945 C C . SER B 1 308 ? 26.109 -32.219 12.312 1 78.94 308 SER B C 1
ATOM 11947 O O . SER B 1 308 ? 26.406 -31.203 12.945 1 78.94 308 SER B O 1
ATOM 11949 N N . GLU B 1 309 ? 25.469 -33.188 12.742 1 80.25 309 GLU B N 1
ATOM 11950 C CA . GLU B 1 309 ? 25.016 -33.188 14.125 1 80.25 309 GLU B CA 1
ATOM 11951 C C . GLU B 1 309 ? 26.188 -33.031 15.094 1 80.25 309 GLU B C 1
ATOM 11953 O O . GLU B 1 309 ? 26.125 -32.281 16.062 1 80.25 309 GLU B O 1
ATOM 11958 N N . GLN B 1 310 ? 27.172 -33.75 14.719 1 83.75 310 GLN B N 1
ATOM 11959 C CA . GLN B 1 310 ? 28.344 -33.719 15.594 1 83.75 310 GLN B CA 1
ATOM 11960 C C . GLN B 1 310 ? 28.969 -32.312 15.602 1 83.75 310 GLN B C 1
ATOM 11962 O O . GLN B 1 310 ? 29.344 -31.797 16.656 1 83.75 310 GLN B O 1
ATOM 11967 N N . ASN B 1 311 ? 29.094 -31.766 14.453 1 87.81 311 ASN B N 1
ATOM 11968 C CA . ASN B 1 311 ? 29.641 -30.422 14.336 1 87.81 311 ASN B CA 1
ATOM 11969 C C . ASN B 1 311 ? 28.812 -29.406 15.109 1 87.81 311 ASN B C 1
ATOM 11971 O O . ASN B 1 311 ? 29.375 -28.562 15.828 1 87.81 311 ASN B O 1
ATOM 11975 N N . VAL B 1 312 ? 27.531 -29.516 15.008 1 88.88 312 VAL B N 1
ATOM 11976 C CA . VAL B 1 312 ? 26.609 -28.562 15.633 1 88.88 312 VAL B CA 1
ATOM 11977 C C . VAL B 1 312 ? 26.703 -28.688 17.156 1 88.88 312 VAL B C 1
ATOM 11979 O O . VAL B 1 312 ? 26.719 -27.672 17.859 1 88.88 312 VAL B O 1
ATOM 11982 N N . GLN B 1 313 ? 26.797 -29.906 17.609 1 88.62 313 GLN B N 1
ATOM 11983 C CA . GLN B 1 313 ? 26.891 -30.141 19.047 1 88.62 313 GLN B CA 1
ATOM 11984 C C . GLN B 1 313 ? 28.141 -29.5 19.625 1 88.62 313 GLN B C 1
ATOM 11986 O O . GLN B 1 313 ? 28.094 -28.812 20.641 1 88.62 313 GLN B O 1
ATOM 11991 N N . GLU B 1 314 ? 29.203 -29.703 18.906 1 91.94 314 GLU B N 1
ATOM 11992 C CA . GLU B 1 314 ? 30.469 -29.172 19.391 1 91.94 314 GLU B CA 1
ATOM 11993 C C . GLU B 1 314 ? 30.469 -27.641 19.391 1 91.94 314 GLU B C 1
ATOM 11995 O O . GLU B 1 314 ? 30.891 -27.016 20.359 1 91.94 314 GLU B O 1
ATOM 12000 N N . VAL B 1 315 ? 30.047 -27.109 18.344 1 93.94 315 VAL B N 1
ATOM 12001 C CA . VAL B 1 315 ? 30.062 -25.656 18.203 1 93.94 315 VAL B CA 1
ATOM 12002 C C . VAL B 1 315 ? 29.125 -25.031 19.234 1 93.94 315 VAL B C 1
ATOM 12004 O O . VAL B 1 315 ? 29.469 -24.016 19.844 1 93.94 315 VAL B O 1
ATOM 12007 N N . LEU B 1 316 ? 27.938 -25.625 19.5 1 92.81 316 LEU B N 1
ATOM 12008 C CA . LEU B 1 316 ? 26.969 -25.078 20.438 1 92.81 316 LEU B CA 1
ATOM 12009 C C . LEU B 1 316 ? 27.516 -25.156 21.875 1 92.81 316 LEU B C 1
ATOM 12011 O O . LEU B 1 316 ? 27.266 -24.25 22.672 1 92.81 316 LEU B O 1
ATOM 12015 N N . ASP B 1 317 ? 28.234 -26.203 22.078 1 93.19 317 ASP B N 1
ATOM 12016 C CA . ASP B 1 317 ? 28.859 -26.312 23.391 1 93.19 317 ASP B CA 1
ATOM 12017 C C . ASP B 1 317 ? 29.844 -25.172 23.625 1 93.19 317 ASP B C 1
ATOM 12019 O O . ASP B 1 317 ? 29.844 -24.547 24.703 1 93.19 317 ASP B O 1
ATOM 12023 N N . ILE B 1 318 ? 30.609 -24.875 22.625 1 94.44 318 ILE B N 1
ATOM 12024 C CA . ILE B 1 318 ? 31.625 -23.844 22.734 1 94.44 318 ILE B CA 1
ATOM 12025 C C . ILE B 1 318 ? 30.953 -22.469 22.875 1 94.44 318 ILE B C 1
ATOM 12027 O O . ILE B 1 318 ? 31.297 -21.688 23.75 1 94.44 318 ILE B O 1
ATOM 12031 N N . LEU B 1 319 ? 29.984 -22.234 22.031 1 95.31 319 LEU B N 1
ATOM 12032 C CA . LEU B 1 319 ? 29.344 -20.922 21.984 1 95.31 319 LEU B CA 1
ATOM 12033 C C . LEU B 1 319 ? 28.531 -20.672 23.25 1 95.31 319 LEU B C 1
ATOM 12035 O O . LEU B 1 319 ? 28.547 -19.578 23.797 1 95.31 319 LEU B O 1
ATOM 12039 N N . CYS B 1 320 ? 27.75 -21.672 23.719 1 93.56 320 CYS B N 1
ATOM 12040 C CA . CYS B 1 320 ? 26.922 -21.5 24.906 1 93.56 320 CYS B CA 1
ATOM 12041 C C . CYS B 1 320 ? 27.781 -21.297 26.141 1 93.56 320 CYS B C 1
ATOM 12043 O O . CYS B 1 320 ? 27.422 -20.531 27.031 1 93.56 320 CYS B O 1
ATOM 12045 N N . ALA B 1 321 ? 28.875 -21.922 26.094 1 93.12 321 ALA B N 1
ATOM 12046 C CA . ALA B 1 321 ? 29.828 -21.719 27.188 1 93.12 321 ALA B CA 1
ATOM 12047 C C . ALA B 1 321 ? 30.375 -20.297 27.188 1 93.12 321 ALA B C 1
ATOM 12049 O O . ALA B 1 321 ? 30.672 -19.75 28.25 1 93.12 321 ALA B O 1
ATOM 12050 N N . ALA B 1 322 ? 30.453 -19.75 26.062 1 94.75 322 ALA B N 1
ATOM 12051 C CA . ALA B 1 322 ? 30.938 -18.391 25.938 1 94.75 322 ALA B CA 1
ATOM 12052 C C . ALA B 1 322 ? 29.828 -17.375 26.156 1 94.75 322 ALA B C 1
ATOM 12054 O O . ALA B 1 322 ? 30.047 -16.172 26.062 1 94.75 322 ALA B O 1
ATOM 12055 N N . GLY B 1 323 ? 28.578 -17.844 26.391 1 92.56 323 GLY B N 1
ATOM 12056 C CA . GLY B 1 323 ? 27.5 -16.953 26.766 1 92.56 323 GLY B CA 1
ATOM 12057 C C . GLY B 1 323 ? 26.484 -16.75 25.672 1 92.56 323 GLY B C 1
ATOM 12058 O O . GLY B 1 323 ? 25.625 -15.867 25.75 1 92.56 323 GLY B O 1
ATOM 12059 N N . ALA B 1 324 ? 26.594 -17.5 24.641 1 93.56 324 ALA B N 1
ATOM 12060 C CA . ALA B 1 324 ? 25.609 -17.406 23.578 1 93.56 324 ALA B CA 1
ATOM 12061 C C . ALA B 1 324 ? 24.25 -17.922 24.031 1 93.56 324 ALA B C 1
ATOM 12063 O O . ALA B 1 324 ? 24.172 -18.906 24.781 1 93.56 324 ALA B O 1
ATOM 12064 N N . ASP B 1 325 ? 23.125 -17.203 23.656 1 92 325 ASP B N 1
ATOM 12065 C CA . ASP B 1 325 ? 21.75 -17.547 24.031 1 92 325 ASP B CA 1
ATOM 12066 C C . ASP B 1 325 ? 21.062 -18.328 22.906 1 92 325 ASP B C 1
ATOM 12068 O O . ASP B 1 325 ? 20.969 -17.844 21.781 1 92 325 ASP B O 1
ATOM 12072 N N . LEU B 1 326 ? 20.625 -19.484 23.328 1 91.69 326 LEU B N 1
ATOM 12073 C CA . LEU B 1 326 ? 19.938 -20.344 22.359 1 91.69 326 LEU B CA 1
ATOM 12074 C C . LEU B 1 326 ? 18.672 -19.688 21.859 1 91.69 326 LEU B C 1
ATOM 12076 O O . LEU B 1 326 ? 18.188 -20 20.766 1 91.69 326 LEU B O 1
ATOM 12080 N N . GLU B 1 327 ? 18.078 -18.75 22.578 1 93.44 327 GLU B N 1
ATOM 12081 C CA . GLU B 1 327 ? 16.828 -18.109 22.219 1 93.44 327 GLU B CA 1
ATOM 12082 C C . GLU B 1 327 ? 17.062 -16.703 21.672 1 93.44 327 GLU B C 1
ATOM 12084 O O . GLU B 1 327 ? 16.141 -15.883 21.625 1 93.44 327 GLU B O 1
ATOM 12089 N N . ALA B 1 328 ? 18.406 -16.5 21.281 1 93.5 328 ALA B N 1
ATOM 12090 C CA . ALA B 1 328 ? 18.703 -15.211 20.656 1 93.5 328 ALA B CA 1
ATOM 12091 C C . ALA B 1 328 ? 17.938 -15.055 19.344 1 93.5 328 ALA B C 1
ATOM 12093 O O . ALA B 1 328 ? 17.766 -16.016 18.609 1 93.5 328 ALA B O 1
ATOM 12094 N N . ARG B 1 329 ? 17.422 -13.805 19.047 1 91.88 329 ARG B N 1
ATOM 12095 C CA . ARG B 1 329 ? 16.594 -13.57 17.875 1 91.88 329 ARG B CA 1
ATOM 12096 C C . ARG B 1 329 ? 17.297 -12.664 16.875 1 91.88 329 ARG B C 1
ATOM 12098 O O . ARG B 1 329 ? 18.016 -11.742 17.266 1 91.88 329 ARG B O 1
ATOM 12105 N N . ASP B 1 330 ? 17.125 -12.898 15.617 1 91.56 330 ASP B N 1
ATOM 12106 C CA . ASP B 1 330 ? 17.625 -12 14.578 1 91.56 330 ASP B CA 1
ATOM 12107 C C . ASP B 1 330 ? 16.625 -10.891 14.281 1 91.56 330 ASP B C 1
ATOM 12109 O O . ASP B 1 330 ? 15.711 -10.641 15.078 1 91.56 330 ASP B O 1
ATOM 12113 N N . TYR B 1 331 ? 16.828 -10.125 13.172 1 87 331 TYR B N 1
ATOM 12114 C CA . TYR B 1 331 ? 16 -8.953 12.906 1 87 331 TYR B CA 1
ATOM 12115 C C . TYR B 1 331 ? 14.609 -9.359 12.445 1 87 331 TYR B C 1
ATOM 12117 O O . TYR B 1 331 ? 13.703 -8.523 12.383 1 87 331 TYR B O 1
ATOM 12125 N N . HIS B 1 332 ? 14.328 -10.594 12.219 1 86.38 332 HIS B N 1
ATOM 12126 C CA . HIS B 1 332 ? 13 -11.094 11.898 1 86.38 332 HIS B CA 1
ATOM 12127 C C . HIS B 1 332 ? 12.359 -11.766 13.117 1 86.38 332 HIS B C 1
ATOM 12129 O O . HIS B 1 332 ? 11.211 -12.211 13.047 1 86.38 332 HIS B O 1
ATOM 12135 N N . GLY B 1 333 ? 13.109 -11.82 14.219 1 89.62 333 GLY B N 1
ATOM 12136 C CA . GLY B 1 333 ? 12.617 -12.477 15.422 1 89.62 333 GLY B CA 1
ATOM 12137 C C . GLY B 1 333 ? 12.828 -13.977 15.422 1 89.62 333 GLY B C 1
ATOM 12138 O O . GLY B 1 333 ? 12.25 -14.688 16.234 1 89.62 333 GLY B O 1
ATOM 12139 N N . CYS B 1 334 ? 13.695 -14.508 14.555 1 92 334 CYS B N 1
ATOM 12140 C CA . CYS B 1 334 ? 13.914 -15.945 14.422 1 92 334 CYS B CA 1
ATOM 12141 C C . CYS B 1 334 ? 15.031 -16.406 15.352 1 92 334 CYS B C 1
ATOM 12143 O O . CYS B 1 334 ? 16.047 -15.734 15.492 1 92 334 CYS B O 1
ATOM 12145 N N . THR B 1 335 ? 14.852 -17.484 16.047 1 93.88 335 THR B N 1
ATOM 12146 C CA . THR B 1 335 ? 15.875 -18.188 16.828 1 93.88 335 THR B CA 1
ATOM 12147 C C . THR B 1 335 ? 16.625 -19.188 15.945 1 93.88 335 THR B C 1
ATOM 12149 O O . THR B 1 335 ? 16.297 -19.344 14.766 1 93.88 335 THR B O 1
ATOM 12152 N N . LEU B 1 336 ? 17.641 -19.812 16.562 1 92.25 336 LEU B N 1
ATOM 12153 C CA . LEU B 1 336 ? 18.375 -20.812 15.805 1 92.25 336 LEU B CA 1
ATOM 12154 C C . LEU B 1 336 ? 17.453 -21.922 15.328 1 92.25 336 LEU B C 1
ATOM 12156 O O . LEU B 1 336 ? 17.547 -22.375 14.188 1 92.25 336 LEU B O 1
ATOM 12160 N N . LEU B 1 337 ? 16.547 -22.328 16.219 1 92.12 337 LEU B N 1
ATOM 12161 C CA . LEU B 1 337 ? 15.602 -23.391 15.898 1 92.12 337 LEU B CA 1
ATOM 12162 C C . LEU B 1 337 ? 14.711 -22.984 14.727 1 92.12 337 LEU B C 1
ATOM 12164 O O . LEU B 1 337 ? 14.578 -23.734 13.758 1 92.12 337 LEU B O 1
ATOM 12168 N N . THR B 1 338 ? 14.094 -21.844 14.797 1 91.44 338 THR B N 1
ATOM 12169 C CA . THR B 1 338 ? 13.164 -21.406 13.758 1 91.44 338 THR B CA 1
ATOM 12170 C C . THR B 1 338 ? 13.906 -21.109 12.461 1 91.44 338 THR B C 1
ATOM 12172 O O . THR B 1 338 ? 13.367 -21.312 11.367 1 91.44 338 THR B O 1
ATOM 12175 N N . LYS B 1 339 ? 15.062 -20.656 12.578 1 88.62 339 LYS B N 1
ATOM 12176 C CA . LYS B 1 339 ? 15.867 -20.359 11.398 1 88.62 339 LYS B CA 1
ATOM 12177 C C . LYS B 1 339 ? 16.156 -21.625 10.602 1 88.62 339 LYS B C 1
ATOM 12179 O O . LYS B 1 339 ? 16.234 -21.578 9.367 1 88.62 339 LYS B O 1
ATOM 12184 N N . ALA B 1 340 ? 16.297 -22.688 11.32 1 88.5 340 ALA B N 1
ATOM 12185 C CA . ALA B 1 340 ? 16.578 -23.969 10.656 1 88.5 340 ALA B CA 1
ATOM 12186 C C . ALA B 1 340 ? 15.453 -24.344 9.711 1 88.5 340 ALA B C 1
ATOM 12188 O O . ALA B 1 340 ? 15.672 -25.094 8.75 1 88.5 340 ALA B O 1
ATOM 12189 N N . MET B 1 341 ? 14.32 -23.734 9.984 1 89.12 341 MET B N 1
ATOM 12190 C CA . MET B 1 341 ? 13.148 -24.109 9.195 1 89.12 341 MET B CA 1
ATOM 12191 C C . MET B 1 341 ? 12.742 -22.984 8.25 1 89.12 341 MET B C 1
ATOM 12193 O O . MET B 1 341 ? 11.984 -23.219 7.301 1 89.12 341 MET B O 1
ATOM 12197 N N . ARG B 1 342 ? 13.234 -21.859 8.484 1 85.62 342 ARG B N 1
ATOM 12198 C CA . ARG B 1 342 ? 12.828 -20.719 7.664 1 85.62 342 ARG B CA 1
ATOM 12199 C C . ARG B 1 342 ? 13.477 -20.766 6.285 1 85.62 342 ARG B C 1
ATOM 12201 O O . ARG B 1 342 ? 14.695 -20.953 6.172 1 85.62 342 ARG B O 1
ATOM 12208 N N . GLY B 1 343 ? 12.625 -20.531 5.309 1 77.06 343 GLY B N 1
ATOM 12209 C CA . GLY B 1 343 ? 13.148 -20.656 3.957 1 77.06 343 GLY B CA 1
ATOM 12210 C C . GLY B 1 343 ? 13.422 -22.094 3.555 1 77.06 343 GLY B C 1
ATOM 12211 O O . GLY B 1 343 ? 12.539 -22.938 3.633 1 77.06 343 GLY B O 1
ATOM 12212 N N . THR B 1 344 ? 14.625 -22.375 3.275 1 73.25 344 THR B N 1
ATOM 12213 C CA . THR B 1 344 ? 15.008 -23.734 2.959 1 73.25 344 THR B CA 1
ATOM 12214 C C . THR B 1 344 ? 15.578 -24.438 4.191 1 73.25 344 THR B C 1
ATOM 12216 O O . THR B 1 344 ? 16.609 -24.031 4.719 1 73.25 344 THR B O 1
ATOM 12219 N N . PRO B 1 345 ? 14.742 -25.375 4.547 1 74.44 345 PRO B N 1
ATOM 12220 C CA . PRO B 1 345 ? 15.203 -26.062 5.75 1 74.44 345 PRO B CA 1
ATOM 12221 C C . PRO B 1 345 ? 16.609 -26.641 5.598 1 74.44 345 PRO B C 1
ATOM 12223 O O . PRO B 1 345 ? 16.984 -27.094 4.516 1 74.44 345 PRO B O 1
ATOM 12226 N N . GLN B 1 346 ? 17.234 -26.656 6.703 1 77.56 346 GLN B N 1
ATOM 12227 C CA . GLN B 1 346 ? 18.578 -27.234 6.742 1 77.56 346 GLN B CA 1
ATOM 12228 C C . GLN B 1 346 ? 18.516 -28.75 6.559 1 77.56 346 GLN B C 1
ATOM 12230 O O . GLN B 1 346 ? 17.547 -29.391 6.984 1 77.56 346 GLN B O 1
ATOM 12235 N N . TRP B 1 347 ? 19.422 -29.328 5.801 1 67.31 347 TRP B N 1
ATOM 12236 C CA . TRP B 1 347 ? 19.422 -30.75 5.438 1 67.31 347 TRP B CA 1
ATOM 12237 C C . TRP B 1 347 ? 19.359 -31.625 6.68 1 67.31 347 TRP B C 1
ATOM 12239 O O . TRP B 1 347 ? 18.75 -32.688 6.656 1 67.31 347 TRP B O 1
ATOM 12249 N N . ASN B 1 348 ? 19.891 -31.156 7.766 1 78.06 348 ASN B N 1
ATOM 12250 C CA . ASN B 1 348 ? 19.953 -31.969 8.969 1 78.06 348 ASN B CA 1
ATOM 12251 C C . ASN B 1 348 ? 18.922 -31.531 10.008 1 78.06 348 ASN B C 1
ATOM 12253 O O . ASN B 1 348 ? 19.125 -31.688 11.211 1 78.06 348 ASN B O 1
ATOM 12257 N N . CYS B 1 349 ? 17.875 -30.984 9.508 1 86.31 349 CYS B N 1
ATOM 12258 C CA . CYS B 1 349 ? 16.922 -30.406 10.43 1 86.31 349 CYS B CA 1
ATOM 12259 C C . CYS B 1 349 ? 16.25 -31.484 11.281 1 86.31 349 CYS B C 1
ATOM 12261 O O . CYS B 1 349 ? 15.922 -31.25 12.445 1 86.31 349 CYS B O 1
ATOM 12263 N N . ARG B 1 350 ? 16.078 -32.656 10.805 1 86.38 350 ARG B N 1
ATOM 12264 C CA . ARG B 1 350 ? 15.398 -33.75 11.523 1 86.38 350 ARG B CA 1
ATOM 12265 C C . ARG B 1 350 ? 16.219 -34.219 12.719 1 86.38 350 ARG B C 1
ATOM 12267 O O . ARG B 1 350 ? 15.672 -34.656 13.727 1 86.38 350 ARG B O 1
ATOM 12274 N N . GLU B 1 351 ? 17.484 -34 12.531 1 83.94 351 GLU B N 1
ATOM 12275 C CA . GLU B 1 351 ? 18.375 -34.344 13.641 1 83.94 351 GLU B CA 1
ATOM 12276 C C . GLU B 1 351 ? 18.641 -33.125 14.523 1 83.94 351 GLU B C 1
ATOM 12278 O O . GLU B 1 351 ? 18.719 -33.25 15.75 1 83.94 351 GLU B O 1
ATOM 12283 N N . LEU B 1 352 ? 18.688 -32.125 13.969 1 88.38 352 LEU B N 1
ATOM 12284 C CA . LEU B 1 352 ? 19.078 -30.891 14.656 1 88.38 352 LEU B CA 1
ATOM 12285 C C . LEU B 1 352 ? 17.969 -30.438 15.602 1 88.38 352 LEU B C 1
ATOM 12287 O O . LEU B 1 352 ? 18.25 -30.031 16.734 1 88.38 352 LEU B O 1
ATOM 12291 N N . LEU B 1 353 ? 16.703 -30.453 15.273 1 92.31 353 LEU B N 1
ATOM 12292 C CA . LEU B 1 353 ? 15.602 -29.859 16.031 1 92.31 353 LEU B CA 1
ATOM 12293 C C . LEU B 1 353 ? 15.383 -30.594 17.344 1 92.31 353 LEU B C 1
ATOM 12295 O O . LEU B 1 353 ? 15.336 -29.969 18.406 1 92.31 353 LEU B O 1
ATOM 12299 N N . PRO B 1 354 ? 15.344 -31.969 17.25 1 90.44 354 PRO B N 1
ATOM 12300 C CA . PRO B 1 354 ? 15.195 -32.656 18.531 1 90.44 354 PRO B CA 1
ATOM 12301 C C . PRO B 1 354 ? 16.344 -32.375 19.5 1 90.44 354 PRO B C 1
ATOM 12303 O O . PRO B 1 354 ? 16.125 -32.25 20.703 1 90.44 354 PRO B O 1
ATOM 12306 N N . TYR B 1 355 ? 17.469 -32.188 18.938 1 90.12 355 TYR B N 1
ATOM 12307 C CA . TYR B 1 355 ? 18.625 -31.891 19.766 1 90.12 355 TYR B CA 1
ATOM 12308 C C . TYR B 1 355 ? 18.5 -30.516 20.391 1 90.12 355 TYR B C 1
ATOM 12310 O O . TYR B 1 355 ? 18.75 -30.344 21.594 1 90.12 355 TYR B O 1
ATOM 12318 N N . LEU B 1 356 ? 18.172 -29.547 19.672 1 92.69 356 LEU B N 1
ATOM 12319 C CA . LEU B 1 356 ? 18 -28.188 20.188 1 92.69 356 LEU B CA 1
ATOM 12320 C C . LEU B 1 356 ? 16.938 -28.141 21.266 1 92.69 356 LEU B C 1
ATOM 12322 O O . LEU B 1 356 ? 17.109 -27.453 22.281 1 92.69 356 LEU B O 1
ATOM 12326 N N . ILE B 1 357 ? 15.836 -28.859 21.062 1 94.31 357 ILE B N 1
ATOM 12327 C CA . ILE B 1 357 ? 14.75 -28.906 22.047 1 94.31 357 ILE B CA 1
ATOM 12328 C C . ILE B 1 357 ? 15.25 -29.547 23.344 1 94.31 357 ILE B C 1
ATOM 12330 O O . ILE B 1 357 ? 14.93 -29.078 24.438 1 94.31 357 ILE B O 1
ATOM 12334 N N . SER B 1 358 ? 16.094 -30.547 23.156 1 92.12 358 SER B N 1
ATOM 12335 C CA . SER B 1 358 ? 16.656 -31.219 24.328 1 92.12 358 SER B CA 1
ATOM 12336 C C . SER B 1 358 ? 17.562 -30.281 25.109 1 92.12 358 SER B C 1
ATOM 12338 O O . SER B 1 358 ? 17.719 -30.438 26.328 1 92.12 358 SER B O 1
ATOM 12340 N N . ARG B 1 359 ? 18.141 -29.297 24.453 1 92 359 ARG B N 1
ATOM 12341 C CA . ARG B 1 359 ? 19.031 -28.328 25.094 1 92 359 ARG B CA 1
ATOM 12342 C C . ARG B 1 359 ? 18.25 -27.156 25.656 1 92 359 ARG B C 1
ATOM 12344 O O . ARG B 1 359 ? 18.828 -26.234 26.234 1 92 359 ARG B O 1
ATOM 12351 N N . GLY B 1 360 ? 16.938 -27.203 25.359 1 91.38 360 GLY B N 1
ATOM 12352 C CA . GLY B 1 360 ? 16.109 -26.188 26 1 91.38 360 GLY B CA 1
ATOM 12353 C C . GLY B 1 360 ? 15.516 -25.203 25.016 1 91.38 360 GLY B C 1
ATOM 12354 O O . GLY B 1 360 ? 14.922 -24.203 25.422 1 91.38 360 GLY B O 1
ATOM 12355 N N . ALA B 1 361 ? 15.742 -25.422 23.812 1 93.94 361 ALA B N 1
ATOM 12356 C CA . ALA B 1 361 ? 15.125 -24.531 22.828 1 93.94 361 ALA B CA 1
ATOM 12357 C C . ALA B 1 361 ? 13.609 -24.703 22.797 1 93.94 361 ALA B C 1
ATOM 12359 O O . ALA B 1 361 ? 13.102 -25.828 22.938 1 93.94 361 ALA B O 1
ATOM 12360 N N . ASN B 1 362 ? 12.867 -23.609 22.703 1 94.75 362 ASN B N 1
ATOM 12361 C CA . ASN B 1 362 ? 11.406 -23.625 22.656 1 94.75 362 ASN B CA 1
ATOM 12362 C C . ASN B 1 362 ? 10.898 -23.75 21.219 1 94.75 362 ASN B C 1
ATOM 12364 O O . ASN B 1 362 ? 11.055 -22.844 20.406 1 94.75 362 ASN B O 1
ATOM 12368 N N . ILE B 1 363 ? 10.234 -24.797 20.875 1 94.94 363 ILE B N 1
ATOM 12369 C CA . ILE B 1 363 ? 9.75 -25.047 19.531 1 94.94 363 ILE B CA 1
ATOM 12370 C C . ILE B 1 363 ? 8.602 -24.109 19.188 1 94.94 363 ILE B C 1
ATOM 12372 O O . ILE B 1 363 ? 8.312 -23.859 18.016 1 94.94 363 ILE B O 1
ATOM 12376 N N . ASN B 1 364 ? 7.918 -23.547 20.219 1 94.69 364 ASN B N 1
ATOM 12377 C CA . ASN B 1 364 ? 6.75 -22.703 20 1 94.69 364 ASN B CA 1
ATOM 12378 C C . ASN B 1 364 ? 7.098 -21.219 20.156 1 94.69 364 ASN B C 1
ATOM 12380 O O . ASN B 1 364 ? 6.246 -20.406 20.531 1 94.69 364 ASN B O 1
ATOM 12384 N N . THR B 1 365 ? 8.406 -20.953 19.922 1 93.5 365 THR B N 1
ATOM 12385 C CA . THR B 1 365 ? 8.805 -19.547 19.922 1 93.5 365 THR B CA 1
ATOM 12386 C C . THR B 1 365 ? 8.203 -18.812 18.734 1 93.5 365 THR B C 1
ATOM 12388 O O . THR B 1 365 ? 8.023 -19.391 17.672 1 93.5 365 THR B O 1
ATOM 12391 N N . GLN B 1 366 ? 7.785 -17.484 18.891 1 90.56 366 GLN B N 1
ATOM 12392 C CA . GLN B 1 366 ? 7.168 -16.688 17.828 1 90.56 366 GLN B CA 1
ATOM 12393 C C . GLN B 1 366 ? 8.125 -15.602 17.328 1 90.56 366 GLN B C 1
ATOM 12395 O O . GLN B 1 366 ? 8.875 -15.016 18.125 1 90.56 366 GLN B O 1
ATOM 12400 N N . ASP B 1 367 ? 8.133 -15.375 16.062 1 91.5 367 ASP B N 1
ATOM 12401 C CA . ASP B 1 367 ? 8.938 -14.305 15.492 1 91.5 367 ASP B CA 1
ATOM 12402 C C . ASP B 1 367 ? 8.266 -12.945 15.688 1 91.5 367 ASP B C 1
ATOM 12404 O O . ASP B 1 367 ? 7.32 -12.828 16.469 1 91.5 367 ASP B O 1
ATOM 12408 N N . TYR B 1 368 ? 8.766 -11.906 15.117 1 87.81 368 TYR B N 1
ATOM 12409 C CA . TYR B 1 368 ? 8.289 -10.555 15.375 1 87.81 368 TYR B CA 1
ATOM 12410 C C . TYR B 1 368 ? 6.941 -10.312 14.711 1 87.81 368 TYR B C 1
ATOM 12412 O O . TYR B 1 368 ? 6.293 -9.289 14.969 1 87.81 368 TYR B O 1
ATOM 12420 N N . LYS B 1 369 ? 6.438 -11.188 13.961 1 88.19 369 LYS B N 1
ATOM 12421 C CA . LYS B 1 369 ? 5.078 -11.125 13.43 1 88.19 369 LYS B CA 1
ATOM 12422 C C . LYS B 1 369 ? 4.156 -12.094 14.172 1 88.19 369 LYS B C 1
ATOM 12424 O O . LYS B 1 369 ? 2.973 -12.203 13.844 1 88.19 369 LYS B O 1
ATOM 12429 N N . GLY B 1 370 ? 4.742 -12.805 15.164 1 90.62 370 GLY B N 1
ATOM 12430 C CA . GLY B 1 370 ? 3.973 -13.742 15.969 1 90.62 370 GLY B CA 1
ATOM 12431 C C . GLY B 1 370 ? 3.855 -15.117 15.336 1 90.62 370 GLY B C 1
ATOM 12432 O O . GLY B 1 370 ? 3.084 -15.953 15.797 1 90.62 370 GLY B O 1
ATOM 12433 N N . ASN B 1 371 ? 4.621 -15.414 14.242 1 92.81 371 ASN B N 1
ATOM 12434 C CA . ASN B 1 371 ? 4.547 -16.688 13.555 1 92.81 371 ASN B CA 1
ATOM 12435 C C . ASN B 1 371 ? 5.367 -17.766 14.266 1 92.81 371 ASN B C 1
ATOM 12437 O O . ASN B 1 371 ? 6.445 -17.484 14.789 1 92.81 371 ASN B O 1
ATOM 12441 N N . GLY B 1 372 ? 4.863 -18.969 14.383 1 92.94 372 GLY B N 1
ATOM 12442 C CA . GLY B 1 372 ? 5.578 -20.125 14.883 1 92.94 372 GLY B CA 1
ATOM 12443 C C . GLY B 1 372 ? 6.27 -20.922 13.789 1 92.94 372 GLY B C 1
ATOM 12444 O O . GLY B 1 372 ? 6.234 -20.531 12.617 1 92.94 372 GLY B O 1
ATOM 12445 N N . VAL B 1 373 ? 6.879 -22.031 14.125 1 94.25 373 VAL B N 1
ATOM 12446 C CA . VAL B 1 373 ? 7.711 -22.828 13.227 1 94.25 373 VAL B CA 1
ATOM 12447 C C . VAL B 1 373 ? 6.852 -23.422 12.117 1 94.25 373 VAL B C 1
ATOM 12449 O O . VAL B 1 373 ? 7.309 -23.578 10.977 1 94.25 373 VAL B O 1
ATOM 12452 N N . LEU B 1 374 ? 5.543 -23.734 12.367 1 95.06 374 LEU B N 1
ATOM 12453 C CA . LEU B 1 374 ? 4.656 -24.328 11.375 1 95.06 374 LEU B CA 1
ATOM 12454 C C . LEU B 1 374 ? 4.387 -23.359 10.234 1 95.06 374 LEU B C 1
ATOM 12456 O O . LEU B 1 374 ? 4.188 -23.781 9.094 1 95.06 374 LEU B O 1
ATOM 12460 N N . SER B 1 375 ? 4.336 -22.062 10.57 1 93.31 375 SER B N 1
ATOM 12461 C CA . SER B 1 375 ? 4.035 -21.047 9.57 1 93.31 375 SER B CA 1
ATOM 12462 C C . SER B 1 375 ? 5.113 -20.984 8.5 1 93.31 375 SER B C 1
ATOM 12464 O O . SER B 1 375 ? 4.871 -20.5 7.391 1 93.31 375 SER B O 1
ATOM 12466 N N . TYR B 1 376 ? 6.305 -21.547 8.75 1 92.69 376 TYR B N 1
ATOM 12467 C CA . TYR B 1 376 ? 7.414 -21.484 7.809 1 92.69 376 TYR B CA 1
ATOM 12468 C C . TYR B 1 376 ? 7.328 -22.625 6.789 1 92.69 376 TYR B C 1
ATOM 12470 O O . TYR B 1 376 ? 8.078 -22.641 5.809 1 92.69 376 TYR B O 1
ATOM 12478 N N . LEU B 1 377 ? 6.406 -23.484 6.992 1 94.31 377 LEU B N 1
ATOM 12479 C CA . LEU B 1 377 ? 6.285 -24.641 6.113 1 94.31 377 LEU B CA 1
ATOM 12480 C C . LEU B 1 377 ? 5.633 -24.25 4.789 1 94.31 377 LEU B C 1
ATOM 12482 O O . LEU B 1 377 ? 5.715 -24.984 3.809 1 94.31 377 LEU B O 1
ATOM 12486 N N . ILE B 1 378 ? 4.949 -23.109 4.809 1 93 378 ILE B N 1
ATOM 12487 C CA . ILE B 1 378 ? 4.188 -22.781 3.605 1 93 378 ILE B CA 1
ATOM 12488 C C . ILE B 1 378 ? 4.5 -21.359 3.158 1 93 378 ILE B C 1
ATOM 12490 O O . ILE B 1 378 ? 4.625 -20.453 3.988 1 93 378 ILE B O 1
ATOM 12494 N N . GLN B 1 379 ? 4.816 -21.188 1.971 1 88.62 379 GLN B N 1
ATOM 12495 C CA . GLN B 1 379 ? 4.992 -19.938 1.241 1 88.62 379 GLN B CA 1
ATOM 12496 C C . GLN B 1 379 ? 4.34 -20.016 -0.136 1 88.62 379 GLN B C 1
ATOM 12498 O O . GLN B 1 379 ? 3.938 -21.094 -0.585 1 88.62 379 GLN B O 1
ATOM 12503 N N . PRO B 1 380 ? 4.059 -18.875 -0.784 1 85.38 380 PRO B N 1
ATOM 12504 C CA . PRO B 1 380 ? 3.467 -18.953 -2.123 1 85.38 380 PRO B CA 1
ATOM 12505 C C . PRO B 1 380 ? 4.246 -19.875 -3.059 1 85.38 380 PRO B C 1
ATOM 12507 O O . PRO B 1 380 ? 5.461 -19.719 -3.213 1 85.38 380 PRO B O 1
ATOM 12510 N N . TYR B 1 381 ? 3.627 -20.875 -3.561 1 85.81 381 TYR B N 1
ATOM 12511 C CA . TYR B 1 381 ? 4.113 -21.781 -4.59 1 85.81 381 TYR B CA 1
ATOM 12512 C C . TYR B 1 381 ? 4.938 -22.906 -3.973 1 85.81 381 TYR B C 1
ATOM 12514 O O . TYR B 1 381 ? 5.414 -23.797 -4.68 1 85.81 381 TYR B O 1
ATOM 12522 N N . HIS B 1 382 ? 5.152 -22.875 -2.562 1 87.31 382 HIS B N 1
ATOM 12523 C CA . HIS B 1 382 ? 5.953 -23.906 -1.931 1 87.31 382 HIS B CA 1
ATOM 12524 C C . HIS B 1 382 ? 5.332 -24.359 -0.611 1 87.31 382 HIS B C 1
ATOM 12526 O O . HIS B 1 382 ? 4.996 -23.531 0.234 1 87.31 382 HIS B O 1
ATOM 12532 N N . PHE B 1 383 ? 5.164 -25.641 -0.456 1 93 383 PHE B N 1
ATOM 12533 C CA . PHE B 1 383 ? 4.707 -26.234 0.795 1 93 383 PHE B CA 1
ATOM 12534 C C . PHE B 1 383 ? 5.539 -27.469 1.153 1 93 383 PHE B C 1
ATOM 12536 O O . PHE B 1 383 ? 5.57 -28.438 0.403 1 93 383 PHE B O 1
ATOM 12543 N N . ARG B 1 384 ? 6.148 -27.406 2.344 1 91.88 384 ARG B N 1
ATOM 12544 C CA . ARG B 1 384 ? 6.977 -28.516 2.82 1 91.88 384 ARG B CA 1
ATOM 12545 C C . ARG B 1 384 ? 6.195 -29.406 3.771 1 91.88 384 ARG B C 1
ATOM 12547 O O . ARG B 1 384 ? 6.48 -29.453 4.969 1 91.88 384 ARG B O 1
ATOM 12554 N N . SER B 1 385 ? 5.332 -30.203 3.191 1 91.31 385 SER B N 1
ATOM 12555 C CA . SER B 1 385 ? 4.406 -31.031 3.953 1 91.31 385 SER B CA 1
ATOM 12556 C C . SER B 1 385 ? 5.137 -32.188 4.629 1 91.31 385 SER B C 1
ATOM 12558 O O . SER B 1 385 ? 4.633 -32.781 5.59 1 91.31 385 SER B O 1
ATOM 12560 N N . GLU B 1 386 ? 6.387 -32.5 4.176 1 87.25 386 GLU B N 1
ATOM 12561 C CA . GLU B 1 386 ? 7.137 -33.625 4.711 1 87.25 386 GLU B CA 1
ATOM 12562 C C . GLU B 1 386 ? 7.547 -33.406 6.16 1 87.25 386 GLU B C 1
ATOM 12564 O O . GLU B 1 386 ? 7.793 -34.344 6.91 1 87.25 386 GLU B O 1
ATOM 12569 N N . TYR B 1 387 ? 7.488 -32.125 6.512 1 92.12 387 TYR B N 1
ATOM 12570 C CA . TYR B 1 387 ? 7.945 -31.812 7.859 1 92.12 387 TYR B CA 1
ATOM 12571 C C . TYR B 1 387 ? 6.766 -31.609 8.805 1 92.12 387 TYR B C 1
ATOM 12573 O O . TYR B 1 387 ? 6.949 -31.453 10.008 1 92.12 387 TYR B O 1
ATOM 12581 N N . LEU B 1 388 ? 5.551 -31.562 8.344 1 94.44 388 LEU B N 1
ATOM 12582 C CA . LEU B 1 388 ? 4.387 -31.25 9.172 1 94.44 388 LEU B CA 1
ATOM 12583 C C . LEU B 1 388 ? 4.23 -32.25 10.297 1 94.44 388 LEU B C 1
ATOM 12585 O O . LEU B 1 388 ? 4.223 -31.891 11.477 1 94.44 388 LEU B O 1
ATOM 12589 N N . ASP B 1 389 ? 4.234 -33.594 9.883 1 91.62 389 ASP B N 1
ATOM 12590 C CA . ASP B 1 389 ? 4.055 -34.625 10.898 1 91.62 389 ASP B CA 1
ATOM 12591 C C . ASP B 1 389 ? 5.238 -34.656 11.859 1 91.62 389 ASP B C 1
ATOM 12593 O O . ASP B 1 389 ? 5.066 -34.906 13.055 1 91.62 389 ASP B O 1
ATOM 12597 N N . PHE B 1 390 ? 6.379 -34.469 11.383 1 91.69 390 PHE B N 1
ATOM 12598 C CA . PHE B 1 390 ? 7.609 -34.438 12.172 1 91.69 390 PHE B CA 1
ATOM 12599 C C . PHE B 1 390 ? 7.562 -33.344 13.219 1 91.69 390 PHE B C 1
ATOM 12601 O O . PHE B 1 390 ? 7.789 -33.594 14.406 1 91.69 390 PHE B O 1
ATOM 12608 N N . LEU B 1 391 ? 7.152 -32.062 12.867 1 95.5 391 LEU B N 1
ATOM 12609 C CA . LEU B 1 391 ? 7.105 -30.938 13.781 1 95.5 391 LEU B CA 1
ATOM 12610 C C . LEU B 1 391 ? 5.988 -31.109 14.805 1 95.5 391 LEU B C 1
ATOM 12612 O O . LEU B 1 391 ? 6.152 -30.75 15.969 1 95.5 391 LEU B O 1
ATOM 12616 N N . LEU B 1 392 ? 4.852 -31.672 14.375 1 95.19 392 LEU B N 1
ATOM 12617 C CA . LEU B 1 392 ? 3.746 -31.922 15.289 1 95.19 392 LEU B CA 1
ATOM 12618 C C . LEU B 1 392 ? 4.145 -32.938 16.359 1 95.19 392 LEU B C 1
ATOM 12620 O O . LEU B 1 392 ? 3.777 -32.781 17.516 1 95.19 392 LEU B O 1
ATOM 12624 N N . SER B 1 393 ? 4.973 -33.875 15.898 1 93.06 393 SER B N 1
ATOM 12625 C CA . SER B 1 393 ? 5.426 -34.906 16.828 1 93.06 393 SER B CA 1
ATOM 12626 C C . SER B 1 393 ? 6.387 -34.344 17.859 1 93.06 393 SER B C 1
ATOM 12628 O O . SER B 1 393 ? 6.504 -34.875 18.969 1 93.06 393 SER B O 1
ATOM 12630 N N . LEU B 1 394 ? 7.07 -33.25 17.562 1 94.56 394 LEU B N 1
ATOM 12631 C CA . LEU B 1 394 ? 8.023 -32.625 18.469 1 94.56 394 LEU B CA 1
ATOM 12632 C C . LEU B 1 394 ? 7.316 -31.656 19.406 1 94.56 394 LEU B C 1
ATOM 12634 O O . LEU B 1 394 ? 7.945 -31.094 20.312 1 94.56 394 LEU B O 1
ATOM 12638 N N . GLY B 1 395 ? 6.078 -31.422 19.109 1 94.06 395 GLY B N 1
ATOM 12639 C CA . GLY B 1 395 ? 5.316 -30.625 20.047 1 94.06 395 GLY B CA 1
ATOM 12640 C C . GLY B 1 395 ? 4.949 -29.25 19.516 1 94.06 395 GLY B C 1
ATOM 12641 O O . GLY B 1 395 ? 4.555 -28.359 20.266 1 94.06 395 GLY B O 1
ATOM 12642 N N . ALA B 1 396 ? 5.117 -29.031 18.266 1 95.69 396 ALA B N 1
ATOM 12643 C CA . ALA B 1 396 ? 4.652 -27.781 17.688 1 95.69 396 ALA B CA 1
ATOM 12644 C C . ALA B 1 396 ? 3.145 -27.609 17.844 1 95.69 396 ALA B C 1
ATOM 12646 O O . ALA B 1 396 ? 2.387 -28.562 17.594 1 95.69 396 ALA B O 1
ATOM 12647 N N . ASP B 1 397 ? 2.664 -26.484 18.266 1 95.31 397 ASP B N 1
ATOM 12648 C CA . ASP B 1 397 ? 1.255 -26.234 18.562 1 95.31 397 ASP B CA 1
ATOM 12649 C C . ASP B 1 397 ? 0.513 -25.734 17.328 1 95.31 397 ASP B C 1
ATOM 12651 O O . ASP B 1 397 ? 0.713 -24.609 16.891 1 95.31 397 ASP B O 1
ATOM 12655 N N . PRO B 1 398 ? -0.351 -26.531 16.781 1 94.56 398 PRO B N 1
ATOM 12656 C CA . PRO B 1 398 ? -1.084 -26.109 15.586 1 94.56 398 PRO B CA 1
ATOM 12657 C C . PRO B 1 398 ? -2.146 -25.047 15.891 1 94.56 398 PRO B C 1
ATOM 12659 O O . PRO B 1 398 ? -2.697 -24.438 14.969 1 94.56 398 PRO B O 1
ATOM 12662 N N . LYS B 1 399 ? -2.471 -24.781 17.188 1 93.38 399 LYS B N 1
ATOM 12663 C CA . LYS B 1 399 ? -3.508 -23.828 17.578 1 93.38 399 LYS B CA 1
ATOM 12664 C C . LYS B 1 399 ? -2.914 -22.453 17.875 1 93.38 399 LYS B C 1
ATOM 12666 O O . LYS B 1 399 ? -3.641 -21.516 18.203 1 93.38 399 LYS B O 1
ATOM 12671 N N . MET B 1 400 ? -1.636 -22.328 17.688 1 93.31 400 MET B N 1
ATOM 12672 C CA . MET B 1 400 ? -0.963 -21.062 17.969 1 93.31 400 MET B CA 1
ATOM 12673 C C . MET B 1 400 ? -1.436 -19.969 17.016 1 93.31 400 MET B C 1
ATOM 12675 O O . MET B 1 400 ? -1.659 -20.219 15.828 1 93.31 400 MET B O 1
ATOM 12679 N N . VAL B 1 401 ? -1.643 -18.656 17.5 1 91.81 401 VAL B N 1
ATOM 12680 C CA . VAL B 1 401 ? -2.113 -17.516 16.719 1 91.81 401 VAL B CA 1
ATOM 12681 C C . VAL B 1 401 ? -1.014 -16.469 16.641 1 91.81 401 VAL B C 1
ATOM 12683 O O . VAL B 1 401 ? -0.285 -16.234 17.609 1 91.81 401 VAL B O 1
ATOM 12686 N N . ASN B 1 402 ? -0.806 -15.867 15.469 1 92.62 402 ASN B N 1
ATOM 12687 C CA . ASN B 1 402 ? 0.187 -14.812 15.328 1 92.62 402 ASN B CA 1
ATOM 12688 C C . ASN B 1 402 ? -0.388 -13.445 15.703 1 92.62 402 ASN B C 1
ATOM 12690 O O . ASN B 1 402 ? -1.466 -13.367 16.297 1 92.62 402 ASN B O 1
ATOM 12694 N N . TYR B 1 403 ? 0.278 -12.375 15.5 1 87.62 403 TYR B N 1
ATOM 12695 C CA . TYR B 1 403 ? -0.099 -11.047 15.984 1 87.62 403 TYR B CA 1
ATOM 12696 C C . TYR B 1 403 ? -1.15 -10.414 15.078 1 87.62 403 TYR B C 1
ATOM 12698 O O . TYR B 1 403 ? -1.561 -9.273 15.297 1 87.62 403 TYR B O 1
ATOM 12706 N N . GLU B 1 404 ? -1.683 -11.133 14.133 1 88.75 404 GLU B N 1
ATOM 12707 C CA . GLU B 1 404 ? -2.832 -10.734 13.32 1 88.75 404 GLU B CA 1
ATOM 12708 C C . GLU B 1 404 ? -4.043 -11.617 13.617 1 88.75 404 GLU B C 1
ATOM 12710 O O . GLU B 1 404 ? -5.121 -11.406 13.055 1 88.75 404 GLU B O 1
ATOM 12715 N N . GLY B 1 405 ? -3.793 -12.602 14.508 1 90 405 GLY B N 1
ATOM 12716 C CA . GLY B 1 405 ? -4.863 -13.516 14.867 1 90 405 GLY B CA 1
ATOM 12717 C C . GLY B 1 405 ? -4.953 -14.719 13.945 1 90 405 GLY B C 1
ATOM 12718 O O . GLY B 1 405 ? -5.91 -15.484 14.008 1 90 405 GLY B O 1
ATOM 12719 N N . ASP B 1 406 ? -3.92 -14.961 13.023 1 94.06 406 ASP B N 1
ATOM 12720 C CA . ASP B 1 406 ? -3.936 -16.078 12.07 1 94.06 406 ASP B CA 1
ATOM 12721 C C . ASP B 1 406 ? -3.414 -17.359 12.711 1 94.06 406 ASP B C 1
ATOM 12723 O O . ASP B 1 406 ? -2.451 -17.328 13.484 1 94.06 406 ASP B O 1
ATOM 12727 N N . THR B 1 407 ? -4.023 -18.438 12.484 1 95.31 407 THR B N 1
ATOM 12728 C CA . THR B 1 407 ? -3.514 -19.766 12.781 1 95.31 407 THR B CA 1
ATOM 12729 C C . THR B 1 407 ? -2.789 -20.359 11.57 1 95.31 407 THR B C 1
ATOM 12731 O O . THR B 1 407 ? -2.803 -19.766 10.492 1 95.31 407 THR B O 1
ATOM 12734 N N . PHE B 1 408 ? -2.145 -21.531 11.852 1 96.12 408 PHE B N 1
ATOM 12735 C CA . PHE B 1 408 ? -1.493 -22.219 10.742 1 96.12 408 PHE B CA 1
ATOM 12736 C C . PHE B 1 408 ? -2.506 -22.594 9.664 1 96.12 408 PHE B C 1
ATOM 12738 O O . PHE B 1 408 ? -2.191 -22.562 8.477 1 96.12 408 PHE B O 1
ATOM 12745 N N . LEU B 1 409 ? -3.75 -22.859 9.984 1 97.38 409 LEU B N 1
ATOM 12746 C CA . LEU B 1 409 ? -4.828 -23.172 9.047 1 97.38 409 LEU B CA 1
ATOM 12747 C C . LEU B 1 409 ? -5.152 -21.969 8.164 1 97.38 409 LEU B C 1
ATOM 12749 O O . LEU B 1 409 ? -5.41 -22.125 6.969 1 97.38 409 LEU B O 1
ATOM 12753 N N . HIS B 1 410 ? -5.125 -20.781 8.766 1 96.69 410 HIS B N 1
ATOM 12754 C CA . HIS B 1 410 ? -5.293 -19.562 7.98 1 96.69 410 HIS B CA 1
ATOM 12755 C C . HIS B 1 410 ? -4.219 -19.453 6.902 1 96.69 410 HIS B C 1
ATOM 12757 O O . HIS B 1 410 ? -4.516 -19.094 5.762 1 96.69 410 HIS B O 1
ATOM 12763 N N . HIS B 1 411 ? -2.982 -19.781 7.242 1 95.75 411 HIS B N 1
ATOM 12764 C CA . HIS B 1 411 ? -1.86 -19.688 6.312 1 95.75 411 HIS B CA 1
ATOM 12765 C C . HIS B 1 411 ? -1.995 -20.688 5.172 1 95.75 411 HIS B C 1
ATOM 12767 O O . HIS B 1 411 ? -1.718 -20.344 4.016 1 95.75 411 HIS B O 1
ATOM 12773 N N . LEU B 1 412 ? -2.375 -21.859 5.562 1 96.31 412 LEU B N 1
ATOM 12774 C CA . LEU B 1 412 ? -2.604 -22.875 4.531 1 96.31 412 LEU B CA 1
ATOM 12775 C C . LEU B 1 412 ? -3.697 -22.422 3.566 1 96.31 412 LEU B C 1
ATOM 12777 O O . LEU B 1 412 ? -3.531 -22.516 2.348 1 96.31 412 LEU B O 1
ATOM 12781 N N . ALA B 1 413 ? -4.785 -21.891 4.117 1 95.69 413 ALA B N 1
ATOM 12782 C CA . ALA B 1 413 ? -5.906 -21.422 3.307 1 95.69 413 ALA B CA 1
ATOM 12783 C C . ALA B 1 413 ? -5.496 -20.266 2.414 1 95.69 413 ALA B C 1
ATOM 12785 O O . ALA B 1 413 ? -5.887 -20.203 1.245 1 95.69 413 ALA B O 1
ATOM 12786 N N . ALA B 1 414 ? -4.688 -19.438 2.945 1 93.19 414 ALA B N 1
ATOM 12787 C CA . ALA B 1 414 ? -4.262 -18.234 2.23 1 93.19 414 ALA B CA 1
ATOM 12788 C C . ALA B 1 414 ? -3.357 -18.594 1.053 1 93.19 414 ALA B C 1
ATOM 12790 O O . ALA B 1 414 ? -3.26 -17.828 0.087 1 93.19 414 ALA B O 1
ATOM 12791 N N . ASN B 1 415 ? -2.689 -19.734 1.055 1 92.88 415 ASN B N 1
ATOM 12792 C CA . ASN B 1 415 ? -1.723 -20.094 0.025 1 92.88 415 ASN B CA 1
ATOM 12793 C C . ASN B 1 415 ? -2.201 -21.297 -0.799 1 92.88 415 ASN B C 1
ATOM 12795 O O . ASN B 1 415 ? -1.456 -21.812 -1.628 1 92.88 415 ASN B O 1
ATOM 12799 N N . PHE B 1 416 ? -3.416 -21.688 -0.585 1 94.06 416 PHE B N 1
ATOM 12800 C CA . PHE B 1 416 ? -3.955 -22.875 -1.237 1 94.06 416 PHE B CA 1
ATOM 12801 C C . PHE B 1 416 ? -3.93 -22.719 -2.754 1 94.06 416 PHE B C 1
ATOM 12803 O O . PHE B 1 416 ? -3.559 -23.641 -3.473 1 94.06 416 PHE B O 1
ATOM 12810 N N . ALA B 1 417 ? -4.211 -21.531 -3.234 1 89.31 417 ALA B N 1
ATOM 12811 C CA . ALA B 1 417 ? -4.379 -21.266 -4.66 1 89.31 417 ALA B CA 1
ATOM 12812 C C . ALA B 1 417 ? -3.053 -21.391 -5.402 1 89.31 417 ALA B C 1
ATOM 12814 O O . ALA B 1 417 ? -3.029 -21.703 -6.598 1 89.31 417 ALA B O 1
ATOM 12815 N N . THR B 1 418 ? -1.938 -21.25 -4.73 1 89 418 THR B N 1
ATOM 12816 C CA . THR B 1 418 ? -0.643 -21.234 -5.398 1 89 418 THR B CA 1
ATOM 12817 C C . THR B 1 418 ? -0.014 -22.625 -5.402 1 89 418 THR B C 1
ATOM 12819 O O . THR B 1 418 ? 0.964 -22.859 -6.113 1 89 418 THR B O 1
ATOM 12822 N N . ILE B 1 419 ? -0.657 -23.562 -4.656 1 89.62 419 ILE B N 1
ATOM 12823 C CA . ILE B 1 419 ? -0.092 -24.906 -4.547 1 89.62 419 ILE B CA 1
ATOM 12824 C C . ILE B 1 419 ? -0.92 -25.891 -5.375 1 89.62 419 ILE B C 1
ATOM 12826 O O . ILE B 1 419 ? -2.119 -26.047 -5.137 1 89.62 419 ILE B O 1
ATOM 12830 N N . ASN B 1 420 ? -0.332 -26.578 -6.309 1 82.44 420 ASN B N 1
ATOM 12831 C CA . ASN B 1 420 ? -1.042 -27.469 -7.223 1 82.44 420 ASN B CA 1
ATOM 12832 C C . ASN B 1 420 ? -1.155 -28.875 -6.656 1 82.44 420 ASN B C 1
ATOM 12834 O O . ASN B 1 420 ? -2.045 -29.641 -7.039 1 82.44 420 ASN B O 1
ATOM 12838 N N . GLN B 1 421 ? -0.374 -29.203 -5.691 1 83.12 421 GLN B N 1
ATOM 12839 C CA . GLN B 1 421 ? -0.387 -30.547 -5.113 1 83.12 421 GLN B CA 1
ATOM 12840 C C . GLN B 1 421 ? -1.52 -30.688 -4.102 1 83.12 421 GLN B C 1
ATOM 12842 O O . GLN B 1 421 ? -2.098 -29.703 -3.656 1 83.12 421 GLN B O 1
ATOM 12847 N N . ASP B 1 422 ? -1.875 -31.922 -3.887 1 90.12 422 ASP B N 1
ATOM 12848 C CA . ASP B 1 422 ? -2.994 -32.188 -2.984 1 90.12 422 ASP B CA 1
ATOM 12849 C C . ASP B 1 422 ? -2.537 -32.156 -1.528 1 90.12 422 ASP B C 1
ATOM 12851 O O . ASP B 1 422 ? -3.33 -32.438 -0.623 1 90.12 422 ASP B O 1
ATOM 12855 N N . ASN B 1 423 ? -1.296 -31.812 -1.312 1 91.38 423 ASN B N 1
ATOM 12856 C CA . ASN B 1 423 ? -0.745 -31.891 0.037 1 91.38 423 ASN B CA 1
ATOM 12857 C C . ASN B 1 423 ? -1.38 -30.844 0.956 1 91.38 423 ASN B C 1
ATOM 12859 O O . ASN B 1 423 ? -1.59 -31.109 2.143 1 91.38 423 ASN B O 1
ATOM 12863 N N . VAL B 1 424 ? -1.647 -29.719 0.463 1 94.81 424 VAL B N 1
ATOM 12864 C CA . VAL B 1 424 ? -2.236 -28.672 1.296 1 94.81 424 VAL B CA 1
ATOM 12865 C C . VAL B 1 424 ? -3.658 -29.062 1.688 1 94.81 424 VAL B C 1
ATOM 12867 O O . VAL B 1 424 ? -4.086 -28.828 2.82 1 94.81 424 VAL B O 1
ATOM 12870 N N . LEU B 1 425 ? -4.379 -29.609 0.68 1 94.56 425 LEU B N 1
ATOM 12871 C CA . LEU B 1 425 ? -5.73 -30.094 0.951 1 94.56 425 LEU B CA 1
ATOM 12872 C C . LEU B 1 425 ? -5.738 -31.094 2.102 1 94.56 425 LEU B C 1
ATOM 12874 O O . LEU B 1 425 ? -6.504 -30.938 3.055 1 94.56 425 LEU B O 1
ATOM 12878 N N . LEU B 1 426 ? -4.82 -32.062 2.02 1 93.38 426 LEU B N 1
ATOM 12879 C CA . LEU B 1 426 ? -4.75 -33.125 3.012 1 93.38 426 LEU B CA 1
ATOM 12880 C C . LEU B 1 426 ? -4.289 -32.594 4.359 1 93.38 426 LEU B C 1
ATOM 12882 O O . LEU B 1 426 ? -4.785 -33 5.406 1 93.38 426 LEU B O 1
ATOM 12886 N N . ALA B 1 427 ? -3.367 -31.656 4.336 1 95.88 427 ALA B N 1
ATOM 12887 C CA . ALA B 1 427 ? -2.885 -31.031 5.57 1 95.88 427 ALA B CA 1
ATOM 12888 C C . ALA B 1 427 ? -4.004 -30.281 6.281 1 95.88 427 ALA B C 1
ATOM 12890 O O . ALA B 1 427 ? -4.125 -30.344 7.508 1 95.88 427 ALA B O 1
ATOM 12891 N N . MET B 1 428 ? -4.855 -29.547 5.582 1 96.75 428 MET B N 1
ATOM 12892 C CA . MET B 1 428 ? -5.957 -28.781 6.168 1 96.75 428 MET B CA 1
ATOM 12893 C C . MET B 1 428 ? -6.973 -29.719 6.812 1 96.75 428 MET B C 1
ATOM 12895 O O . MET B 1 428 ? -7.406 -29.484 7.945 1 96.75 428 MET B O 1
ATOM 12899 N N . ILE B 1 429 ? -7.277 -30.797 6.113 1 95.12 429 ILE B N 1
ATOM 12900 C CA . ILE B 1 429 ? -8.234 -31.766 6.637 1 95.12 429 ILE B CA 1
ATOM 12901 C C . ILE B 1 429 ? -7.672 -32.406 7.898 1 95.12 429 ILE B C 1
ATOM 12903 O O . ILE B 1 429 ? -8.383 -32.562 8.891 1 95.12 429 ILE B O 1
ATOM 12907 N N . GLN B 1 430 ? -6.379 -32.719 7.852 1 94.44 430 GLN B N 1
ATOM 12908 C CA . GLN B 1 430 ? -5.707 -33.312 9 1 94.44 430 GLN B CA 1
ATOM 12909 C C . GLN B 1 430 ? -5.789 -32.375 10.219 1 94.44 430 GLN B C 1
ATOM 12911 O O . GLN B 1 430 ? -6.098 -32.844 11.32 1 94.44 430 GLN B O 1
ATOM 12916 N N . LEU B 1 431 ? -5.531 -31.141 10.055 1 96.44 431 LEU B N 1
ATOM 12917 C CA . LEU B 1 431 ? -5.527 -30.188 11.156 1 96.44 431 LEU B CA 1
ATOM 12918 C C . LEU B 1 431 ? -6.926 -30.031 11.742 1 96.44 431 LEU B C 1
ATOM 12920 O O . LEU B 1 431 ? -7.086 -29.922 12.961 1 96.44 431 LEU B O 1
ATOM 12924 N N . ILE B 1 432 ? -7.977 -30 10.93 1 96.06 432 ILE B N 1
ATOM 12925 C CA . ILE B 1 432 ? -9.352 -29.859 11.383 1 96.06 432 ILE B CA 1
ATOM 12926 C C . ILE B 1 432 ? -9.742 -31.094 12.203 1 96.06 432 ILE B C 1
ATOM 12928 O O . ILE B 1 432 ? -10.359 -30.969 13.266 1 96.06 432 ILE B O 1
ATOM 12932 N N . LYS B 1 433 ? -9.289 -32.219 11.719 1 92.38 433 LYS B N 1
ATOM 12933 C CA . LYS B 1 433 ? -9.578 -33.469 12.43 1 92.38 433 LYS B CA 1
ATOM 12934 C C . LYS B 1 433 ? -8.867 -33.531 13.773 1 92.38 433 LYS B C 1
ATOM 12936 O O . LYS B 1 433 ? -9.367 -34.125 14.727 1 92.38 433 LYS B O 1
ATOM 12941 N N . MET B 1 434 ? -7.723 -32.844 13.867 1 93.31 434 MET B N 1
ATOM 12942 C CA . MET B 1 434 ? -6.938 -32.781 15.094 1 93.31 434 MET B CA 1
ATOM 12943 C C . MET B 1 434 ? -7.543 -31.812 16.094 1 93.31 434 MET B C 1
ATOM 12945 O O . MET B 1 434 ? -7.09 -31.734 17.234 1 93.31 434 MET B O 1
ATOM 12949 N N . GLY B 1 435 ? -8.477 -31.062 15.641 1 92.81 435 GLY B N 1
ATOM 12950 C CA . GLY B 1 435 ? -9.188 -30.219 16.594 1 92.81 435 GLY B CA 1
ATOM 12951 C C . GLY B 1 435 ? -8.961 -28.734 16.359 1 92.81 435 GLY B C 1
ATOM 12952 O O . GLY B 1 435 ? -9.438 -27.906 17.141 1 92.81 435 GLY B O 1
ATOM 12953 N N . VAL B 1 436 ? -8.18 -28.391 15.398 1 95 436 VAL B N 1
ATOM 12954 C CA . VAL B 1 436 ? -8.047 -26.969 15.078 1 95 436 VAL B CA 1
ATOM 12955 C C . VAL B 1 436 ? -9.383 -26.422 14.57 1 95 436 VAL B C 1
ATOM 12957 O O . VAL B 1 436 ? -9.961 -26.969 13.625 1 95 436 VAL B O 1
ATOM 12960 N N . SER B 1 437 ? -9.945 -25.391 15.148 1 94.5 437 SER B N 1
ATOM 12961 C CA . SER B 1 437 ? -11.258 -24.859 14.797 1 94.5 437 SER B CA 1
ATOM 12962 C C . SER B 1 437 ? -11.273 -24.312 13.375 1 94.5 437 SER B C 1
ATOM 12964 O O . SER B 1 437 ? -10.477 -23.438 13.031 1 94.5 437 SER B O 1
ATOM 12966 N N . PRO B 1 438 ? -12.109 -24.766 12.539 1 95.69 438 PRO B N 1
ATOM 12967 C CA . PRO B 1 438 ? -12.195 -24.266 11.164 1 95.69 438 PRO B CA 1
ATOM 12968 C C . PRO B 1 438 ? -12.883 -22.891 11.086 1 95.69 438 PRO B C 1
ATOM 12970 O O . PRO B 1 438 ? -12.883 -22.266 10.031 1 95.69 438 PRO B O 1
ATOM 12973 N N . THR B 1 439 ? -13.453 -22.344 12.234 1 94.94 439 THR B N 1
ATOM 12974 C CA . THR B 1 439 ? -14.203 -21.094 12.203 1 94.94 439 THR B CA 1
ATOM 12975 C C . THR B 1 439 ? -13.547 -20.047 13.102 1 94.94 439 THR B C 1
ATOM 12977 O O . THR B 1 439 ? -14.195 -19.078 13.5 1 94.94 439 THR B O 1
ATOM 12980 N N . ILE B 1 440 ? -12.297 -20.375 13.445 1 93.62 440 ILE B N 1
ATOM 12981 C CA . ILE B 1 440 ? -11.586 -19.406 14.266 1 93.62 440 ILE B CA 1
ATOM 12982 C C . ILE B 1 440 ? -11.391 -18.109 13.484 1 93.62 440 ILE B C 1
ATOM 12984 O O . ILE B 1 440 ? -11.039 -18.141 12.305 1 93.62 440 ILE B O 1
ATOM 12988 N N . GLN B 1 441 ? -11.742 -16.953 14.07 1 92 441 GLN B N 1
ATOM 12989 C CA . GLN B 1 441 ? -11.625 -15.664 13.406 1 92 441 GLN B CA 1
ATOM 12990 C C . GLN B 1 441 ? -10.328 -14.961 13.805 1 92 441 GLN B C 1
ATOM 12992 O O . GLN B 1 441 ? -9.914 -15.023 14.961 1 92 441 GLN B O 1
ATOM 12997 N N . ASN B 1 442 ? -9.641 -14.422 12.859 1 92.25 442 ASN B N 1
ATOM 12998 C CA . ASN B 1 442 ? -8.484 -13.586 13.188 1 92.25 442 ASN B CA 1
ATOM 12999 C C . ASN B 1 442 ? -8.914 -12.18 13.602 1 92.25 442 ASN B C 1
ATOM 13001 O O . ASN B 1 442 ? -10.086 -11.945 13.898 1 92.25 442 ASN B O 1
ATOM 13005 N N . PHE B 1 443 ? -8.07 -11.227 13.727 1 86.06 443 PHE B N 1
ATOM 13006 C CA . PHE B 1 443 ? -8.367 -9.922 14.305 1 86.06 443 PHE B CA 1
ATOM 13007 C C . PHE B 1 443 ? -9.172 -9.062 13.336 1 86.06 443 PHE B C 1
ATOM 13009 O O . PHE B 1 443 ? -9.75 -8.047 13.727 1 86.06 443 PHE B O 1
ATOM 13016 N N . ARG B 1 444 ? -9.266 -9.438 12.047 1 87.38 444 ARG B N 1
ATOM 13017 C CA . ARG B 1 444 ? -10.141 -8.781 11.07 1 87.38 444 ARG B CA 1
ATOM 13018 C C . ARG B 1 444 ? -11.523 -9.414 11.07 1 87.38 444 ARG B C 1
ATOM 13020 O O . ARG B 1 444 ? -12.453 -8.875 10.461 1 87.38 444 ARG B O 1
ATOM 13027 N N . GLY B 1 445 ? -11.656 -10.578 11.75 1 90.88 445 GLY B N 1
ATOM 13028 C CA . GLY B 1 445 ? -12.891 -11.352 11.734 1 90.88 445 GLY B CA 1
ATOM 13029 C C . GLY B 1 445 ? -12.93 -12.391 10.633 1 90.88 445 GLY B C 1
ATOM 13030 O O . GLY B 1 445 ? -13.977 -12.977 10.352 1 90.88 445 GLY B O 1
ATOM 13031 N N . TRP B 1 446 ? -11.773 -12.656 9.961 1 94.62 446 TRP B N 1
ATOM 13032 C CA . TRP B 1 446 ? -11.719 -13.602 8.859 1 94.62 446 TRP B CA 1
ATOM 13033 C C . TRP B 1 446 ? -11.539 -15.031 9.367 1 94.62 446 TRP B C 1
ATOM 13035 O O . TRP B 1 446 ? -10.719 -15.273 10.25 1 94.62 446 TRP B O 1
ATOM 13045 N N . THR B 1 447 ? -12.266 -15.898 8.953 1 96.69 447 THR B N 1
ATOM 13046 C CA . THR B 1 447 ? -12.094 -17.328 9.156 1 96.69 447 THR B CA 1
ATOM 13047 C C . THR B 1 447 ? -11.211 -17.922 8.062 1 96.69 447 THR B C 1
ATOM 13049 O O . THR B 1 447 ? -10.883 -17.25 7.086 1 96.69 447 THR B O 1
ATOM 13052 N N . PRO B 1 448 ? -10.719 -19.188 8.242 1 96.75 448 PRO B N 1
ATOM 13053 C CA . PRO B 1 448 ? -9.953 -19.828 7.168 1 96.75 448 PRO B CA 1
ATOM 13054 C C . PRO B 1 448 ? -10.703 -19.859 5.84 1 96.75 448 PRO B C 1
ATOM 13056 O O . PRO B 1 448 ? -10.094 -19.766 4.773 1 96.75 448 PRO B O 1
ATOM 13059 N N . LEU B 1 449 ? -12.031 -19.922 5.883 1 97.56 449 LEU B N 1
ATOM 13060 C CA . LEU B 1 449 ? -12.812 -19.922 4.648 1 97.56 449 LEU B CA 1
ATOM 13061 C C . LEU B 1 449 ? -12.734 -18.562 3.965 1 97.56 449 LEU B C 1
ATOM 13063 O O . LEU B 1 449 ? -12.672 -18.469 2.736 1 97.56 449 LEU B O 1
ATOM 13067 N N . HIS B 1 450 ? -12.781 -17.484 4.809 1 96.81 450 HIS B N 1
ATOM 13068 C CA . HIS B 1 450 ? -12.555 -16.156 4.238 1 96.81 450 HIS B CA 1
ATOM 13069 C C . HIS B 1 450 ? -11.242 -16.109 3.469 1 96.81 450 HIS B C 1
ATOM 13071 O O . HIS B 1 450 ? -11.195 -15.594 2.348 1 96.81 450 HIS B O 1
ATOM 13077 N N . MET B 1 451 ? -10.18 -16.703 4.125 1 95.81 451 MET B N 1
ATOM 13078 C CA . MET B 1 451 ? -8.852 -16.703 3.521 1 95.81 451 MET B CA 1
ATOM 13079 C C . MET B 1 451 ? -8.852 -17.516 2.229 1 95.81 451 MET B C 1
ATOM 13081 O O . MET B 1 451 ? -8.25 -17.109 1.234 1 95.81 451 MET B O 1
ATOM 13085 N N . LEU B 1 452 ? -9.5 -18.562 2.316 1 95.56 452 LEU B N 1
ATOM 13086 C CA . LEU B 1 452 ? -9.57 -19.453 1.16 1 95.56 452 LEU B CA 1
ATOM 13087 C C . LEU B 1 452 ? -10.281 -18.766 -0.003 1 95.56 452 LEU B C 1
ATOM 13089 O O . LEU B 1 452 ? -9.82 -18.844 -1.146 1 95.56 452 LEU B O 1
ATOM 13093 N N . CYS B 1 453 ? -11.383 -18.062 0.258 1 96 453 CYS B N 1
ATOM 13094 C CA . CYS B 1 453 ? -12.203 -17.469 -0.785 1 96 453 CYS B CA 1
ATOM 13095 C C . CYS B 1 453 ? -11.609 -16.141 -1.247 1 96 453 CYS B C 1
ATOM 13097 O O . CYS B 1 453 ? -12.07 -15.555 -2.229 1 96 453 CYS B O 1
ATOM 13099 N N . SER B 1 454 ? -10.609 -15.703 -0.551 1 93.81 454 SER B N 1
ATOM 13100 C CA . SER B 1 454 ? -9.93 -14.477 -0.95 1 93.81 454 SER B CA 1
ATOM 13101 C C . SER B 1 454 ? -8.961 -14.734 -2.102 1 93.81 454 SER B C 1
ATOM 13103 O O . SER B 1 454 ? -8.32 -13.805 -2.594 1 93.81 454 SER B O 1
ATOM 13105 N N . GLN B 1 455 ? -8.898 -15.945 -2.535 1 91.06 455 GLN B N 1
ATOM 13106 C CA . GLN B 1 455 ? -8.062 -16.328 -3.668 1 91.06 455 GLN B CA 1
ATOM 13107 C C . GLN B 1 455 ? -8.812 -17.281 -4.602 1 91.06 455 GLN B C 1
ATOM 13109 O O . GLN B 1 455 ? -9.852 -17.828 -4.234 1 91.06 455 GLN B O 1
ATOM 13114 N N . SER B 1 456 ? -8.312 -17.297 -5.766 1 90.56 456 SER B N 1
ATOM 13115 C CA . SER B 1 456 ? -8.891 -18.25 -6.707 1 90.56 456 SER B CA 1
ATOM 13116 C C . SER B 1 456 ? -7.812 -18.891 -7.574 1 90.56 456 SER B C 1
ATOM 13118 O O . SER B 1 456 ? -6.762 -18.297 -7.812 1 90.56 456 SER B O 1
ATOM 13120 N N . SER B 1 457 ? -7.984 -20.141 -7.879 1 89.19 457 SER B N 1
ATOM 13121 C CA . SER B 1 457 ? -7.141 -20.922 -8.766 1 89.19 457 SER B CA 1
ATOM 13122 C C . SER B 1 457 ? -7.906 -22.109 -9.344 1 89.19 457 SER B C 1
ATOM 13124 O O . SER B 1 457 ? -8.914 -22.547 -8.781 1 89.19 457 SER B O 1
ATOM 13126 N N . ASP B 1 458 ? -7.445 -22.609 -10.398 1 85.12 458 ASP B N 1
ATOM 13127 C CA . ASP B 1 458 ? -8.047 -23.812 -10.961 1 85.12 458 ASP B CA 1
ATOM 13128 C C . ASP B 1 458 ? -7.887 -25 -10.008 1 85.12 458 ASP B C 1
ATOM 13130 O O . ASP B 1 458 ? -8.648 -25.969 -10.078 1 85.12 458 ASP B O 1
ATOM 13134 N N . ASP B 1 459 ? -7.066 -24.844 -9.055 1 83.5 459 ASP B N 1
ATOM 13135 C CA . ASP B 1 459 ? -6.793 -25.922 -8.109 1 83.5 459 ASP B CA 1
ATOM 13136 C C . ASP B 1 459 ? -7.965 -26.109 -7.148 1 83.5 459 ASP B C 1
ATOM 13138 O O . ASP B 1 459 ? -8.156 -27.203 -6.609 1 83.5 459 ASP B O 1
ATOM 13142 N N . PHE B 1 460 ? -8.75 -25.125 -7.012 1 88.38 460 PHE B N 1
ATOM 13143 C CA . PHE B 1 460 ? -9.922 -25.188 -6.145 1 88.38 460 PHE B CA 1
ATOM 13144 C C . PHE B 1 460 ? -10.922 -26.219 -6.672 1 88.38 460 PHE B C 1
ATOM 13146 O O . PHE B 1 460 ? -11.711 -26.766 -5.902 1 88.38 460 PHE B O 1
ATOM 13153 N N . PHE B 1 461 ? -10.766 -26.484 -7.969 1 87.75 461 PHE B N 1
ATOM 13154 C CA . PHE B 1 461 ? -11.844 -27.234 -8.602 1 87.75 461 PHE B CA 1
ATOM 13155 C C . PHE B 1 461 ? -11.312 -28.531 -9.195 1 87.75 461 PHE B C 1
ATOM 13157 O O . PHE B 1 461 ? -11.938 -29.109 -10.102 1 87.75 461 PHE B O 1
ATOM 13164 N N . ALA B 1 462 ? -10.227 -28.922 -8.664 1 84.88 462 ALA B N 1
ATOM 13165 C CA . ALA B 1 462 ? -9.672 -30.219 -9.055 1 84.88 462 ALA B CA 1
ATOM 13166 C C . ALA B 1 462 ? -10.602 -31.359 -8.617 1 84.88 462 ALA B C 1
ATOM 13168 O O . ALA B 1 462 ? -11.125 -31.359 -7.504 1 84.88 462 ALA B O 1
ATOM 13169 N N . ALA B 1 463 ? -10.828 -32.25 -9.562 1 85.88 463 ALA B N 1
ATOM 13170 C CA . ALA B 1 463 ? -11.656 -33.406 -9.258 1 85.88 463 ALA B CA 1
ATOM 13171 C C . ALA B 1 463 ? -10.977 -34.312 -8.242 1 85.88 463 ALA B C 1
ATOM 13173 O O . ALA B 1 463 ? -9.797 -34.625 -8.375 1 85.88 463 ALA B O 1
ATOM 13174 N N . THR B 1 464 ? -11.703 -34.656 -7.266 1 87.56 464 THR B N 1
ATOM 13175 C CA . THR B 1 464 ? -11.117 -35.469 -6.191 1 87.56 464 THR B CA 1
ATOM 13176 C C . THR B 1 464 ? -11.469 -36.938 -6.363 1 87.56 464 THR B C 1
ATOM 13178 O O . THR B 1 464 ? -12.195 -37.312 -7.289 1 87.56 464 THR B O 1
ATOM 13181 N N . ALA B 1 465 ? -10.93 -37.75 -5.504 1 80.38 465 ALA B N 1
ATOM 13182 C CA . ALA B 1 465 ? -11.156 -39.188 -5.551 1 80.38 465 ALA B CA 1
ATOM 13183 C C . ALA B 1 465 ? -12.594 -39.531 -5.172 1 80.38 465 ALA B C 1
ATOM 13185 O O . ALA B 1 465 ? -13.109 -40.594 -5.547 1 80.38 465 ALA B O 1
ATOM 13186 N N . GLU B 1 466 ? -13.227 -38.594 -4.441 1 78.06 466 GLU B N 1
ATOM 13187 C CA . GLU B 1 466 ? -14.641 -38.781 -4.113 1 78.06 466 GLU B CA 1
ATOM 13188 C C . GLU B 1 466 ? -15.539 -38.281 -5.238 1 78.06 466 GLU B C 1
ATOM 13190 O O . GLU B 1 466 ? -15.711 -37.062 -5.406 1 78.06 466 GLU B O 1
ATOM 13195 N N . GLY B 1 467 ? -15.922 -39.094 -6.082 1 71.62 467 GLY B N 1
ATOM 13196 C CA . GLY B 1 467 ? -16.734 -38.781 -7.25 1 71.62 467 GLY B CA 1
ATOM 13197 C C . GLY B 1 467 ? -17.719 -37.656 -7.008 1 71.62 467 GLY B C 1
ATOM 13198 O O . GLY B 1 467 ? -18.328 -37.594 -5.938 1 71.62 467 GLY B O 1
ATOM 13199 N N . GLY B 1 468 ? -17.75 -36.656 -7.84 1 76.25 468 GLY B N 1
ATOM 13200 C CA . GLY B 1 468 ? -18.703 -35.562 -7.84 1 76.25 468 GLY B CA 1
ATOM 13201 C C . GLY B 1 468 ? -18.234 -34.375 -7.047 1 76.25 468 GLY B C 1
ATOM 13202 O O . GLY B 1 468 ? -18.891 -33.312 -7.035 1 76.25 468 GLY B O 1
ATOM 13203 N N . LYS B 1 469 ? -17.141 -34.656 -6.359 1 86.94 469 LYS B N 1
ATOM 13204 C CA . LYS B 1 469 ? -16.688 -33.531 -5.52 1 86.94 469 LYS B CA 1
ATOM 13205 C C . LYS B 1 469 ? -15.336 -33 -6.004 1 86.94 469 LYS B C 1
ATOM 13207 O O . LYS B 1 469 ? -14.523 -33.75 -6.555 1 86.94 469 LYS B O 1
ATOM 13212 N N . CYS B 1 470 ? -15.141 -31.734 -5.879 1 90.25 470 CYS B N 1
ATOM 13213 C CA . CYS B 1 470 ? -13.852 -31.109 -6.156 1 90.25 470 CYS B CA 1
ATOM 13214 C C . CYS B 1 470 ? -13.156 -30.703 -4.863 1 90.25 470 CYS B C 1
ATOM 13216 O O . CYS B 1 470 ? -13.68 -30.938 -3.773 1 90.25 470 CYS B O 1
ATOM 13218 N N . ALA B 1 471 ? -12 -30.156 -4.898 1 91.38 471 ALA B N 1
ATOM 13219 C CA . ALA B 1 471 ? -11.164 -29.859 -3.74 1 91.38 471 ALA B CA 1
ATOM 13220 C C . ALA B 1 471 ? -11.906 -28.953 -2.752 1 91.38 471 ALA B C 1
ATOM 13222 O O . ALA B 1 471 ? -11.906 -29.219 -1.548 1 91.38 471 ALA B O 1
ATOM 13223 N N . ILE B 1 472 ? -12.594 -27.906 -3.236 1 92.75 472 ILE B N 1
ATOM 13224 C CA . ILE B 1 472 ? -13.266 -26.953 -2.359 1 92.75 472 ILE B CA 1
ATOM 13225 C C . ILE B 1 472 ? -14.438 -27.641 -1.654 1 92.75 472 ILE B C 1
ATOM 13227 O O . ILE B 1 472 ? -14.742 -27.328 -0.501 1 92.75 472 ILE B O 1
ATOM 13231 N N . ASP B 1 473 ? -15.07 -28.578 -2.305 1 92.56 473 ASP B N 1
ATOM 13232 C CA . ASP B 1 473 ? -16.172 -29.328 -1.695 1 92.56 473 ASP B CA 1
ATOM 13233 C C . ASP B 1 473 ? -15.68 -30.125 -0.493 1 92.56 473 ASP B C 1
ATOM 13235 O O . ASP B 1 473 ? -16.359 -30.172 0.541 1 92.56 473 ASP B O 1
ATOM 13239 N N . LEU B 1 474 ? -14.523 -30.719 -0.664 1 92.94 474 LEU B N 1
ATOM 13240 C CA . LEU B 1 474 ? -13.969 -31.516 0.419 1 92.94 474 LEU B CA 1
ATOM 13241 C C . LEU B 1 474 ? -13.648 -30.641 1.63 1 92.94 474 LEU B C 1
ATOM 13243 O O . LEU B 1 474 ? -13.867 -31.062 2.771 1 92.94 474 LEU B O 1
ATOM 13247 N N . LEU B 1 475 ? -13.133 -29.516 1.388 1 95.19 475 LEU B N 1
ATOM 13248 C CA . LEU B 1 475 ? -12.773 -28.609 2.477 1 95.19 475 LEU B CA 1
ATOM 13249 C C . LEU B 1 475 ? -14.016 -28.094 3.188 1 95.19 475 LEU B C 1
ATOM 13251 O O . LEU B 1 475 ? -14.039 -27.984 4.418 1 95.19 475 LEU B O 1
ATOM 13255 N N . LEU B 1 476 ? -15.062 -27.75 2.377 1 95.44 476 LEU B N 1
ATOM 13256 C CA . LEU B 1 476 ? -16.312 -27.297 2.973 1 95.44 476 LEU B CA 1
ATOM 13257 C C . LEU B 1 476 ? -16.953 -28.406 3.82 1 95.44 476 LEU B C 1
ATOM 13259 O O . LEU B 1 476 ? -17.438 -28.141 4.922 1 95.44 476 LEU B O 1
ATOM 13263 N N . ASP B 1 477 ? -16.828 -29.656 3.342 1 92.94 477 ASP B N 1
ATOM 13264 C CA . ASP B 1 477 ? -17.391 -30.797 4.051 1 92.94 477 ASP B CA 1
ATOM 13265 C C . ASP B 1 477 ? -16.594 -31.109 5.309 1 92.94 477 ASP B C 1
ATOM 13267 O O . ASP B 1 477 ? -17.141 -31.641 6.285 1 92.94 477 ASP B O 1
ATOM 13271 N N . ALA B 1 478 ? -15.289 -30.812 5.277 1 94.19 478 ALA B N 1
ATOM 13272 C CA . ALA B 1 478 ? -14.406 -31.141 6.395 1 94.19 478 ALA B CA 1
ATOM 13273 C C . ALA B 1 478 ? -14.672 -30.219 7.582 1 94.19 478 ALA B C 1
ATOM 13275 O O . ALA B 1 478 ? -14.227 -30.5 8.703 1 94.19 478 ALA B O 1
ATOM 13276 N N . GLY B 1 479 ? -15.367 -29.109 7.309 1 94.69 479 GLY B N 1
ATOM 13277 C CA . GLY B 1 479 ? -15.711 -28.266 8.438 1 94.69 479 GLY B CA 1
ATOM 13278 C C . GLY B 1 479 ? -15.727 -26.797 8.086 1 94.69 479 GLY B C 1
ATOM 13279 O O . GLY B 1 479 ? -16.344 -25.984 8.797 1 94.69 479 GLY B O 1
ATOM 13280 N N . LEU B 1 480 ? -15.117 -26.391 7.031 1 96.19 480 LEU B N 1
ATOM 13281 C CA . LEU B 1 480 ? -15.047 -24.984 6.664 1 96.19 480 LEU B CA 1
ATOM 13282 C C . LEU B 1 480 ? -16.422 -24.453 6.285 1 96.19 480 LEU B C 1
ATOM 13284 O O . LEU B 1 480 ? -16.656 -23.234 6.32 1 96.19 480 LEU B O 1
ATOM 13288 N N . GLY B 1 481 ? -17.344 -25.328 5.934 1 95.25 481 GLY B N 1
ATOM 13289 C CA . GLY B 1 481 ? -18.688 -24.953 5.5 1 95.25 481 GLY B CA 1
ATOM 13290 C C . GLY B 1 481 ? -19.484 -24.25 6.578 1 95.25 481 GLY B C 1
ATOM 13291 O O . GLY B 1 481 ? -20.422 -23.5 6.273 1 95.25 481 GLY B O 1
ATOM 13292 N N . VAL B 1 482 ? -19.062 -24.438 7.836 1 93.75 482 VAL B N 1
ATOM 13293 C CA . VAL B 1 482 ? -19.766 -23.797 8.945 1 93.75 482 VAL B CA 1
ATOM 13294 C C . VAL B 1 482 ? -19.547 -22.297 8.898 1 93.75 482 VAL B C 1
ATOM 13296 O O . VAL B 1 482 ? -20.391 -21.516 9.359 1 93.75 482 VAL B O 1
ATOM 13299 N N . GLY B 1 483 ? -18.469 -21.922 8.32 1 94.44 483 GLY B N 1
ATOM 13300 C CA . GLY B 1 483 ? -18.141 -20.5 8.234 1 94.44 483 GLY B CA 1
ATOM 13301 C C . GLY B 1 483 ? -18.672 -19.844 6.977 1 94.44 483 GLY B C 1
ATOM 13302 O O . GLY B 1 483 ? -18.344 -18.688 6.68 1 94.44 483 GLY B O 1
ATOM 13303 N N . LEU B 1 484 ? -19.578 -20.453 6.262 1 95.88 484 LEU B N 1
ATOM 13304 C CA . LEU B 1 484 ? -20.062 -20.031 4.953 1 95.88 484 LEU B CA 1
ATOM 13305 C C . LEU B 1 484 ? -20.766 -18.672 5.047 1 95.88 484 LEU B C 1
ATOM 13307 O O . LEU B 1 484 ? -20.578 -17.812 4.18 1 95.88 484 LEU B O 1
ATOM 13311 N N . ASN B 1 485 ? -21.547 -18.438 6.117 1 95.12 485 ASN B N 1
ATOM 13312 C CA . ASN B 1 485 ? -22.312 -17.203 6.242 1 95.12 485 ASN B CA 1
ATOM 13313 C C . ASN B 1 485 ? -21.859 -16.375 7.434 1 95.12 485 ASN B C 1
ATOM 13315 O O . ASN B 1 485 ? -22.641 -15.609 8.008 1 95.12 485 ASN B O 1
ATOM 13319 N N . MET B 1 486 ? -20.562 -16.609 7.832 1 93.5 486 MET B N 1
ATOM 13320 C CA . MET B 1 486 ? -19.984 -15.805 8.906 1 93.5 486 MET B CA 1
ATOM 13321 C C . MET B 1 486 ? -19.406 -14.508 8.359 1 93.5 486 MET B C 1
ATOM 13323 O O . MET B 1 486 ? -18.734 -14.508 7.332 1 93.5 486 MET B O 1
ATOM 13327 N N . SER B 1 487 ? -19.734 -13.344 8.984 1 91.31 487 SER B N 1
ATOM 13328 C CA . SER B 1 487 ? -19.25 -12.039 8.555 1 91.31 487 SER B CA 1
ATOM 13329 C C . SER B 1 487 ? -18.016 -11.625 9.352 1 91.31 487 SER B C 1
ATOM 13331 O O . SER B 1 487 ? -17.859 -12 10.508 1 91.31 487 SER B O 1
ATOM 13333 N N . ASP B 1 488 ? -17.125 -10.945 8.656 1 92.06 488 ASP B N 1
ATOM 13334 C CA . ASP B 1 488 ? -16.031 -10.32 9.398 1 92.06 488 ASP B CA 1
ATOM 13335 C C . ASP B 1 488 ? -16.484 -9.008 10.031 1 92.06 488 ASP B C 1
ATOM 13337 O O . ASP B 1 488 ? -17.688 -8.742 10.148 1 92.06 488 ASP B O 1
ATOM 13341 N N . HIS B 1 489 ? -15.609 -8.195 10.555 1 86.38 489 HIS B N 1
ATOM 13342 C CA . HIS B 1 489 ? -15.938 -6.992 11.312 1 86.38 489 HIS B CA 1
ATOM 13343 C C . HIS B 1 489 ? -16.531 -5.918 10.406 1 86.38 489 HIS B C 1
ATOM 13345 O O . HIS B 1 489 ? -17.172 -4.973 10.891 1 86.38 489 HIS B O 1
ATOM 13351 N N . GLN B 1 490 ? -16.344 -6.039 9.055 1 87.19 490 GLN B N 1
ATOM 13352 C CA . GLN B 1 490 ? -16.891 -5.07 8.109 1 87.19 490 GLN B CA 1
ATOM 13353 C C . GLN B 1 490 ? -18.094 -5.633 7.359 1 87.19 490 GLN B C 1
ATOM 13355 O O . GLN B 1 490 ? -18.531 -5.059 6.363 1 87.19 490 GLN B O 1
ATOM 13360 N N . GLY B 1 491 ? -18.609 -6.762 7.836 1 90 491 GLY B N 1
ATOM 13361 C CA . GLY B 1 491 ? -19.75 -7.391 7.199 1 90 491 GLY B CA 1
ATOM 13362 C C . GLY B 1 491 ? -19.391 -8.195 5.969 1 90 491 GLY B C 1
ATOM 13363 O O . GLY B 1 491 ? -20.266 -8.586 5.191 1 90 491 GLY B O 1
ATOM 13364 N N . ILE B 1 492 ? -18.109 -8.438 5.715 1 94.81 492 ILE B N 1
ATOM 13365 C CA . ILE B 1 492 ? -17.656 -9.18 4.547 1 94.81 492 ILE B CA 1
ATOM 13366 C C . ILE B 1 492 ? -17.797 -10.68 4.797 1 94.81 492 ILE B C 1
ATOM 13368 O O . ILE B 1 492 ? -17.312 -11.188 5.809 1 94.81 492 ILE B O 1
ATOM 13372 N N . ARG B 1 493 ? -18.453 -11.32 4.031 1 96.75 493 ARG B N 1
ATOM 13373 C CA . ARG B 1 493 ? -18.594 -12.773 4.059 1 96.75 493 ARG B CA 1
ATOM 13374 C C . ARG B 1 493 ? -17.766 -13.422 2.961 1 96.75 493 ARG B C 1
ATOM 13376 O O . ARG B 1 493 ? -17.297 -12.742 2.049 1 96.75 493 ARG B O 1
ATOM 13383 N N . PRO B 1 494 ? -17.484 -14.734 3.035 1 97.12 494 PRO B N 1
ATOM 13384 C CA . PRO B 1 494 ? -16.672 -15.406 2.018 1 97.12 494 PRO B CA 1
ATOM 13385 C C . PRO B 1 494 ? -17.203 -15.188 0.602 1 97.12 494 PRO B C 1
ATOM 13387 O O . PRO B 1 494 ? -16.406 -15.023 -0.335 1 97.12 494 PRO B O 1
ATOM 13390 N N . ILE B 1 495 ? -18.469 -15.062 0.388 1 97.44 495 ILE B N 1
ATOM 13391 C CA . ILE B 1 495 ? -19.047 -14.922 -0.947 1 97.44 495 ILE B CA 1
ATOM 13392 C C . ILE B 1 495 ? -18.688 -13.555 -1.521 1 97.44 495 ILE B C 1
ATOM 13394 O O . ILE B 1 495 ? -18.547 -13.398 -2.736 1 97.44 495 ILE B O 1
ATOM 13398 N N . HIS B 1 496 ? -18.578 -12.5 -0.655 1 97.56 496 HIS B N 1
ATOM 13399 C CA . HIS B 1 496 ? -18.141 -11.188 -1.115 1 97.56 496 HIS B CA 1
ATOM 13400 C C . HIS B 1 496 ? -16.734 -11.258 -1.724 1 97.56 496 HIS B C 1
ATOM 13402 O O . HIS B 1 496 ? -16.484 -10.656 -2.768 1 97.56 496 HIS B O 1
ATOM 13408 N N . LEU B 1 497 ? -15.875 -11.992 -1.021 1 97 497 LEU B N 1
ATOM 13409 C CA . LEU B 1 497 ? -14.508 -12.156 -1.491 1 97 497 LEU B CA 1
ATOM 13410 C C . LEU B 1 497 ? -14.469 -12.961 -2.787 1 97 497 LEU B C 1
ATOM 13412 O O . LEU B 1 497 ? -13.766 -12.594 -3.73 1 97 497 LEU B O 1
ATOM 13416 N N . ALA B 1 498 ? -15.211 -14.016 -2.854 1 96.75 498 ALA B N 1
ATOM 13417 C CA . ALA B 1 498 ? -15.289 -14.852 -4.051 1 96.75 498 ALA B CA 1
ATOM 13418 C C . ALA B 1 498 ? -15.781 -14.047 -5.25 1 96.75 498 ALA B C 1
ATOM 13420 O O . ALA B 1 498 ? -15.312 -14.25 -6.375 1 96.75 498 ALA B O 1
ATOM 13421 N N . ALA B 1 499 ? -16.672 -13.086 -5.047 1 97.06 499 ALA B N 1
ATOM 13422 C CA . ALA B 1 499 ? -17.281 -12.297 -6.117 1 97.06 499 ALA B CA 1
ATOM 13423 C C . ALA B 1 499 ? -16.266 -11.391 -6.793 1 97.06 499 ALA B C 1
ATOM 13425 O O . ALA B 1 499 ? -16.469 -10.945 -7.922 1 97.06 499 ALA B O 1
ATOM 13426 N N . THR B 1 500 ? -15.195 -11.133 -6.172 1 96 500 THR B N 1
ATOM 13427 C CA . THR B 1 500 ? -14.172 -10.266 -6.742 1 96 500 THR B CA 1
ATOM 13428 C C . THR B 1 500 ? -13.227 -11.055 -7.645 1 96 500 THR B C 1
ATOM 13430 O O . THR B 1 500 ? -12.516 -10.469 -8.469 1 96 500 THR B O 1
ATOM 13433 N N . VAL B 1 501 ? -13.25 -12.438 -7.523 1 93.44 501 VAL B N 1
ATOM 13434 C CA . VAL B 1 501 ? -12.117 -13.117 -8.148 1 93.44 501 VAL B CA 1
ATOM 13435 C C . VAL B 1 501 ? -12.633 -14.234 -9.062 1 93.44 501 VAL B C 1
ATOM 13437 O O . VAL B 1 501 ? -11.93 -14.672 -9.977 1 93.44 501 VAL B O 1
ATOM 13440 N N . SER B 1 502 ? -13.828 -14.883 -8.742 1 93.12 502 SER B N 1
ATOM 13441 C CA . SER B 1 502 ? -14.125 -16.109 -9.484 1 93.12 502 SER B CA 1
ATOM 13442 C C . SER B 1 502 ? -15.625 -16.359 -9.547 1 93.12 502 SER B C 1
ATOM 13444 O O . SER B 1 502 ? -16.281 -16.453 -8.516 1 93.12 502 SER B O 1
ATOM 13446 N N . GLU B 1 503 ? -16.109 -16.562 -10.742 1 93.56 503 GLU B N 1
ATOM 13447 C CA . GLU B 1 503 ? -17.5 -16.938 -10.953 1 93.56 503 GLU B CA 1
ATOM 13448 C C . GLU B 1 503 ? -17.781 -18.344 -10.461 1 93.56 503 GLU B C 1
ATOM 13450 O O . GLU B 1 503 ? -18.844 -18.625 -9.914 1 93.56 503 GLU B O 1
ATOM 13455 N N . HIS B 1 504 ? -16.734 -19.25 -10.539 1 91.94 504 HIS B N 1
ATOM 13456 C CA . HIS B 1 504 ? -16.891 -20.641 -10.117 1 91.94 504 HIS B CA 1
ATOM 13457 C C . HIS B 1 504 ? -17.047 -20.75 -8.609 1 91.94 504 HIS B C 1
ATOM 13459 O O . HIS B 1 504 ? -17.859 -21.531 -8.117 1 91.94 504 HIS B O 1
ATOM 13465 N N . LEU B 1 505 ? -16.25 -19.984 -7.957 1 93.88 505 LEU B N 1
ATOM 13466 C CA . LEU B 1 505 ? -16.312 -20 -6.5 1 93.88 505 LEU B CA 1
ATOM 13467 C C . LEU B 1 505 ? -17.672 -19.469 -6.023 1 93.88 505 LEU B C 1
ATOM 13469 O O . LEU B 1 505 ? -18.25 -20 -5.074 1 93.88 505 LEU B O 1
ATOM 13473 N N . VAL B 1 506 ? -18.188 -18.391 -6.68 1 95.81 506 VAL B N 1
ATOM 13474 C CA . VAL B 1 506 ? -19.484 -17.844 -6.332 1 95.81 506 VAL B CA 1
ATOM 13475 C C . VAL B 1 506 ? -20.562 -18.906 -6.539 1 95.81 506 VAL B C 1
ATOM 13477 O O . VAL B 1 506 ? -21.406 -19.125 -5.668 1 95.81 506 VAL B O 1
ATOM 13480 N N . GLY B 1 507 ? -20.469 -19.594 -7.711 1 93.19 507 GLY B N 1
ATOM 13481 C CA . GLY B 1 507 ? -21.438 -20.656 -7.996 1 93.19 507 GLY B CA 1
ATOM 13482 C C . GLY B 1 507 ? -21.406 -21.781 -6.973 1 93.19 507 GLY B C 1
ATOM 13483 O O . GLY B 1 507 ? -22.453 -22.234 -6.523 1 93.19 507 GLY B O 1
ATOM 13484 N N . LYS B 1 508 ? -20.219 -22.203 -6.539 1 92.56 508 LYS B N 1
ATOM 13485 C CA . LYS B 1 508 ? -20.062 -23.281 -5.57 1 92.56 508 LYS B CA 1
ATOM 13486 C C . LYS B 1 508 ? -20.594 -22.875 -4.199 1 92.56 508 LYS B C 1
ATOM 13488 O O . LYS B 1 508 ? -21.25 -23.672 -3.518 1 92.56 508 LYS B O 1
ATOM 13493 N N . LEU B 1 509 ? -20.281 -21.625 -3.787 1 95.25 509 LEU B N 1
ATOM 13494 C CA . LEU B 1 509 ? -20.734 -21.156 -2.479 1 95.25 509 LEU B CA 1
ATOM 13495 C C . LEU B 1 509 ? -22.25 -21.031 -2.439 1 95.25 509 LEU B C 1
ATOM 13497 O O . LEU B 1 509 ? -22.875 -21.359 -1.435 1 95.25 509 LEU B O 1
ATOM 13501 N N . LEU B 1 510 ? -22.891 -20.531 -3.562 1 94.25 510 LEU B N 1
ATOM 13502 C CA . LEU B 1 510 ? -24.344 -20.438 -3.637 1 94.25 510 LEU B CA 1
ATOM 13503 C C . LEU B 1 510 ? -25 -21.812 -3.549 1 94.25 510 LEU B C 1
ATOM 13505 O O . LEU B 1 510 ? -26.016 -21.984 -2.869 1 94.25 510 LEU B O 1
ATOM 13509 N N . ALA B 1 511 ? -24.344 -22.812 -4.203 1 90.25 511 ALA B N 1
ATOM 13510 C CA . ALA B 1 511 ? -24.859 -24.172 -4.191 1 90.25 511 ALA B CA 1
ATOM 13511 C C . ALA B 1 511 ? -24.812 -24.766 -2.787 1 90.25 511 ALA B C 1
ATOM 13513 O O . ALA B 1 511 ? -25.625 -25.625 -2.441 1 90.25 511 ALA B O 1
ATOM 13514 N N . HIS B 1 512 ? -23.875 -24.297 -1.971 1 93.44 512 HIS B N 1
ATOM 13515 C CA . HIS B 1 512 ? -23.734 -24.812 -0.614 1 93.44 512 HIS B CA 1
ATOM 13516 C C . HIS B 1 512 ? -24.531 -23.984 0.382 1 93.44 512 HIS B C 1
ATOM 13518 O O . HIS B 1 512 ? -24.391 -24.156 1.595 1 93.44 512 HIS B O 1
ATOM 13524 N N . GLY B 1 513 ? -25.234 -22.969 -0.141 1 92.81 513 GLY B N 1
ATOM 13525 C CA . GLY B 1 513 ? -26.188 -22.281 0.716 1 92.81 513 GLY B CA 1
ATOM 13526 C C . GLY B 1 513 ? -25.688 -20.906 1.149 1 92.81 513 GLY B C 1
ATOM 13527 O O . GLY B 1 513 ? -26.172 -20.359 2.145 1 92.81 513 GLY B O 1
ATOM 13528 N N . ALA B 1 514 ? -24.734 -20.344 0.492 1 95.5 514 ALA B N 1
ATOM 13529 C CA . ALA B 1 514 ? -24.297 -19 0.819 1 95.5 514 ALA B CA 1
ATOM 13530 C C . ALA B 1 514 ? -25.406 -17.984 0.577 1 95.5 514 ALA B C 1
ATOM 13532 O O . ALA B 1 514 ? -26.156 -18.094 -0.403 1 95.5 514 ALA B O 1
ATOM 13533 N N . ASP B 1 515 ? -25.562 -17 1.416 1 93.44 515 ASP B N 1
ATOM 13534 C CA . ASP B 1 515 ? -26.578 -15.961 1.306 1 93.44 515 ASP B CA 1
ATOM 13535 C C . ASP B 1 515 ? -26.125 -14.852 0.355 1 93.44 515 ASP B C 1
ATOM 13537 O O . ASP B 1 515 ? -25.219 -14.094 0.668 1 93.44 515 ASP B O 1
ATOM 13541 N N . ALA B 1 516 ? -26.781 -14.703 -0.734 1 92.81 516 ALA B N 1
ATOM 13542 C CA . ALA B 1 516 ? -26.406 -13.742 -1.761 1 92.81 516 ALA B CA 1
ATOM 13543 C C . ALA B 1 516 ? -27 -12.367 -1.478 1 92.81 516 ALA B C 1
ATOM 13545 O O . ALA B 1 516 ? -26.688 -11.391 -2.156 1 92.81 516 ALA B O 1
ATOM 13546 N N . THR B 1 517 ? -27.781 -12.211 -0.457 1 90.44 517 THR B N 1
ATOM 13547 C CA . THR B 1 517 ? -28.5 -10.961 -0.206 1 90.44 517 THR B CA 1
ATOM 13548 C C . THR B 1 517 ? -27.781 -10.125 0.842 1 90.44 517 THR B C 1
ATOM 13550 O O . THR B 1 517 ? -28.172 -8.992 1.123 1 90.44 517 THR B O 1
ATOM 13553 N N . VAL B 1 518 ? -26.766 -10.625 1.303 1 88.81 518 VAL B N 1
ATOM 13554 C CA . VAL B 1 518 ? -26.078 -9.984 2.422 1 88.81 518 VAL B CA 1
ATOM 13555 C C . VAL B 1 518 ? -25.344 -8.742 1.934 1 88.81 518 VAL B C 1
ATOM 13557 O O . VAL B 1 518 ? -24.797 -8.727 0.823 1 88.81 518 VAL B O 1
ATOM 13560 N N . LEU B 1 519 ? -25.359 -7.629 2.764 1 90.25 519 LEU B N 1
ATOM 13561 C CA . LEU B 1 519 ? -24.672 -6.375 2.475 1 90.25 519 LEU B CA 1
ATOM 13562 C C . LEU B 1 519 ? -23.453 -6.199 3.387 1 90.25 519 LEU B C 1
ATOM 13564 O O . LEU B 1 519 ? -23.438 -6.703 4.512 1 90.25 519 LEU B O 1
ATOM 13568 N N . THR B 1 520 ? -22.391 -5.598 2.828 1 91.31 520 THR B N 1
ATOM 13569 C CA . THR B 1 520 ? -21.297 -5.152 3.693 1 91.31 520 THR B CA 1
ATOM 13570 C C . THR B 1 520 ? -21.766 -4.012 4.594 1 91.31 520 THR B C 1
ATOM 13572 O O . THR B 1 520 ? -22.875 -3.49 4.434 1 91.31 520 THR B O 1
ATOM 13575 N N . LYS B 1 521 ? -21.031 -3.668 5.543 1 82.56 521 LYS B N 1
ATOM 13576 C CA . LYS B 1 521 ? -21.422 -2.629 6.492 1 82.56 521 LYS B CA 1
ATOM 13577 C C . LYS B 1 521 ? -21.562 -1.277 5.801 1 82.56 521 LYS B C 1
ATOM 13579 O O . LYS B 1 521 ? -22.375 -0.442 6.219 1 82.56 521 LYS B O 1
ATOM 13584 N N . ASP B 1 522 ? -20.797 -1.049 4.695 1 86 522 ASP B N 1
ATOM 13585 C CA . ASP B 1 522 ? -20.922 0.21 3.965 1 86 522 ASP B CA 1
ATOM 13586 C C . ASP B 1 522 ? -22.016 0.139 2.914 1 86 522 ASP B C 1
ATOM 13588 O O . ASP B 1 522 ? -22.125 1.014 2.051 1 86 522 ASP B O 1
ATOM 13592 N N . GLY B 1 523 ? -22.812 -0.896 2.9 1 88 523 GLY B N 1
ATOM 13593 C CA . GLY B 1 523 ? -24.031 -0.977 2.09 1 88 523 GLY B CA 1
ATOM 13594 C C . GLY B 1 523 ? -23.781 -1.532 0.701 1 88 523 GLY B C 1
ATOM 13595 O O . GLY B 1 523 ? -24.594 -1.362 -0.199 1 88 523 GLY B O 1
ATOM 13596 N N . ARG B 1 524 ? -22.688 -2.215 0.427 1 94.94 524 ARG B N 1
ATOM 13597 C CA . ARG B 1 524 ? -22.406 -2.777 -0.889 1 94.94 524 ARG B CA 1
ATOM 13598 C C . ARG B 1 524 ? -22.938 -4.199 -1.007 1 94.94 524 ARG B C 1
ATOM 13600 O O . ARG B 1 524 ? -22.812 -4.996 -0.075 1 94.94 524 ARG B O 1
ATOM 13607 N N . ASN B 1 525 ? -23.672 -4.461 -1.97 1 95.19 525 ASN B N 1
ATOM 13608 C CA . ASN B 1 525 ? -24.109 -5.824 -2.25 1 95.19 525 ASN B CA 1
ATOM 13609 C C . ASN B 1 525 ? -23.188 -6.52 -3.238 1 95.19 525 ASN B C 1
ATOM 13611 O O . ASN B 1 525 ? -22.125 -5.98 -3.586 1 95.19 525 ASN B O 1
ATOM 13615 N N . LEU B 1 526 ? -23.484 -7.723 -3.656 1 96.75 526 LEU B N 1
ATOM 13616 C CA . LEU B 1 526 ? -22.609 -8.539 -4.488 1 96.75 526 LEU B CA 1
ATOM 13617 C C . LEU B 1 526 ? -22.422 -7.906 -5.863 1 96.75 526 LEU B C 1
ATOM 13619 O O . LEU B 1 526 ? -21.375 -8.062 -6.488 1 96.75 526 LEU B O 1
ATOM 13623 N N . LEU B 1 527 ? -23.453 -7.141 -6.371 1 97.5 527 LEU B N 1
ATOM 13624 C CA . LEU B 1 527 ? -23.359 -6.508 -7.68 1 97.5 527 LEU B CA 1
ATOM 13625 C C . LEU B 1 527 ? -22.344 -5.363 -7.66 1 97.5 527 LEU B C 1
ATOM 13627 O O . LEU B 1 527 ? -21.578 -5.191 -8.609 1 97.5 527 LEU B O 1
ATOM 13631 N N . HIS B 1 528 ? -22.359 -4.57 -6.57 1 97.62 528 HIS B N 1
ATOM 13632 C CA . HIS B 1 528 ? -21.344 -3.531 -6.41 1 97.62 528 HIS B CA 1
ATOM 13633 C C . HIS B 1 528 ? -19.938 -4.113 -6.5 1 97.62 528 HIS B C 1
ATOM 13635 O O . HIS B 1 528 ? -19.094 -3.596 -7.238 1 97.62 528 HIS B O 1
ATOM 13641 N N . ILE B 1 529 ? -19.766 -5.168 -5.758 1 97.69 529 ILE B N 1
ATOM 13642 C CA . ILE B 1 529 ? -18.453 -5.746 -5.543 1 97.69 529 ILE B CA 1
ATOM 13643 C C . ILE B 1 529 ? -17.953 -6.391 -6.832 1 97.69 529 ILE B C 1
ATOM 13645 O O . ILE B 1 529 ? -16.812 -6.141 -7.262 1 97.69 529 ILE B O 1
ATOM 13649 N N . ALA B 1 530 ? -18.734 -7.223 -7.469 1 97.75 530 ALA B N 1
ATOM 13650 C CA . ALA B 1 530 ? -18.344 -7.883 -8.719 1 97.75 530 ALA B CA 1
ATOM 13651 C C . ALA B 1 530 ? -18.109 -6.859 -9.82 1 97.75 530 ALA B C 1
ATOM 13653 O O . ALA B 1 530 ? -17.219 -7.051 -10.664 1 97.75 530 ALA B O 1
ATOM 13654 N N . SER B 1 531 ? -18.906 -5.723 -9.859 1 97.88 531 SER B N 1
ATOM 13655 C CA . SER B 1 531 ? -18.75 -4.68 -10.867 1 97.88 531 SER B CA 1
ATOM 13656 C C . SER B 1 531 ? -17.453 -3.914 -10.672 1 97.88 531 SER B C 1
ATOM 13658 O O . SER B 1 531 ? -16.766 -3.602 -11.641 1 97.88 531 SER B O 1
ATOM 13660 N N . THR B 1 532 ? -17.141 -3.652 -9.414 1 96.5 532 THR B N 1
ATOM 13661 C CA . THR B 1 532 ? -15.883 -2.988 -9.109 1 96.5 532 THR B CA 1
ATOM 13662 C C . THR B 1 532 ? -14.695 -3.838 -9.562 1 96.5 532 THR B C 1
ATOM 13664 O O . THR B 1 532 ? -13.703 -3.309 -10.055 1 96.5 532 THR B O 1
ATOM 13667 N N . ALA B 1 533 ? -14.844 -5.176 -9.453 1 96.12 533 ALA B N 1
ATOM 13668 C CA . ALA B 1 533 ? -13.75 -6.109 -9.734 1 96.12 533 ALA B CA 1
ATOM 13669 C C . ALA B 1 533 ? -13.758 -6.539 -11.195 1 96.12 533 ALA B C 1
ATOM 13671 O O . ALA B 1 533 ? -13.008 -7.43 -11.594 1 96.12 533 ALA B O 1
ATOM 13672 N N . ARG B 1 534 ? -14.578 -5.996 -12.023 1 95.69 534 ARG B N 1
ATOM 13673 C CA . ARG B 1 534 ? -14.648 -6.262 -13.461 1 95.69 534 ARG B CA 1
ATOM 13674 C C . ARG B 1 534 ? -14.992 -7.723 -13.727 1 95.69 534 ARG B C 1
ATOM 13676 O O . ARG B 1 534 ? -14.383 -8.359 -14.594 1 95.69 534 ARG B O 1
ATOM 13683 N N . GLN B 1 535 ? -15.883 -8.32 -12.859 1 96.25 535 GLN B N 1
ATOM 13684 C CA . GLN B 1 535 ? -16.297 -9.703 -13.023 1 96.25 535 GLN B CA 1
ATOM 13685 C C . GLN B 1 535 ? -17.672 -9.797 -13.68 1 96.25 535 GLN B C 1
ATOM 13687 O O . GLN B 1 535 ? -18.672 -10.055 -13.016 1 96.25 535 GLN B O 1
ATOM 13692 N N . SER B 1 536 ? -17.703 -9.703 -14.953 1 97.19 536 SER B N 1
ATOM 13693 C CA . SER B 1 536 ? -18.969 -9.625 -15.688 1 97.19 536 SER B CA 1
ATOM 13694 C C . SER B 1 536 ? -19.766 -10.922 -15.562 1 97.19 536 SER B C 1
ATOM 13696 O O . SER B 1 536 ? -20.969 -10.891 -15.352 1 97.19 536 SER B O 1
ATOM 13698 N N . ASN B 1 537 ? -19.047 -12.109 -15.609 1 96.69 537 ASN B N 1
ATOM 13699 C CA . ASN B 1 537 ? -19.75 -13.391 -15.5 1 96.69 537 ASN B CA 1
ATOM 13700 C C . ASN B 1 537 ? -20.359 -13.578 -14.117 1 96.69 537 ASN B C 1
ATOM 13702 O O . ASN B 1 537 ? -21.438 -14.156 -13.992 1 96.69 537 ASN B O 1
ATOM 13706 N N . SER B 1 538 ? -19.656 -13.086 -13.078 1 96.81 538 SER B N 1
ATOM 13707 C CA . SER B 1 538 ? -20.219 -13.156 -11.734 1 96.81 538 SER B CA 1
ATOM 13708 C C . SER B 1 538 ? -21.453 -12.281 -11.602 1 96.81 538 SER B C 1
ATOM 13710 O O . SER B 1 538 ? -22.422 -12.672 -10.938 1 96.81 538 SER B O 1
ATOM 13712 N N . VAL B 1 539 ? -21.422 -11.062 -12.25 1 97.5 539 VAL B N 1
ATOM 13713 C CA . VAL B 1 539 ? -22.562 -10.172 -12.219 1 97.5 539 VAL B CA 1
ATOM 13714 C C . VAL B 1 539 ? -23.781 -10.859 -12.859 1 97.5 539 VAL B C 1
ATOM 13716 O O . VAL B 1 539 ? -24.875 -10.844 -12.297 1 97.5 539 VAL B O 1
ATOM 13719 N N . GLY B 1 540 ? -23.547 -11.492 -14.039 1 96.62 540 GLY B N 1
ATOM 13720 C CA . GLY B 1 540 ? -24.625 -12.227 -14.688 1 96.62 540 GLY B CA 1
ATOM 13721 C C . GLY B 1 540 ? -25.156 -13.367 -13.836 1 96.62 540 GLY B C 1
ATOM 13722 O O . GLY B 1 540 ? -26.375 -13.539 -13.727 1 96.62 540 GLY B O 1
ATOM 13723 N N . LEU B 1 541 ? -24.266 -14.125 -13.18 1 95.62 541 LEU B N 1
ATOM 13724 C CA . LEU B 1 541 ? -24.625 -15.266 -12.344 1 95.62 541 LEU B CA 1
ATOM 13725 C C . LEU B 1 541 ? -25.453 -14.812 -11.148 1 95.62 541 LEU B C 1
ATOM 13727 O O . LEU B 1 541 ? -26.469 -15.43 -10.812 1 95.62 541 LEU B O 1
ATOM 13731 N N . ILE B 1 542 ? -25.047 -13.703 -10.484 1 96 542 ILE B N 1
ATOM 13732 C CA . ILE B 1 542 ? -25.719 -13.18 -9.312 1 96 542 ILE B CA 1
ATOM 13733 C C . ILE B 1 542 ? -27.125 -12.695 -9.703 1 96 542 ILE B C 1
ATOM 13735 O O . ILE B 1 542 ? -28.094 -12.93 -8.977 1 96 542 ILE B O 1
ATOM 13739 N N . LEU B 1 543 ? -27.25 -12.016 -10.883 1 95.56 543 LEU B N 1
ATOM 13740 C CA . LEU B 1 543 ? -28.531 -11.508 -11.344 1 95.56 543 LEU B CA 1
ATOM 13741 C C . LEU B 1 543 ? -29.484 -12.648 -11.656 1 95.56 543 LEU B C 1
ATOM 13743 O O . LEU B 1 543 ? -30.688 -12.555 -11.383 1 95.56 543 LEU B O 1
ATOM 13747 N N . ASP B 1 544 ? -28.938 -13.766 -12.188 1 92.56 544 ASP B N 1
ATOM 13748 C CA . ASP B 1 544 ? -29.75 -14.945 -12.469 1 92.56 544 ASP B CA 1
ATOM 13749 C C . ASP B 1 544 ? -30.297 -15.562 -11.188 1 92.56 544 ASP B C 1
ATOM 13751 O O . ASP B 1 544 ? -31.375 -16.172 -11.195 1 92.56 544 ASP B O 1
ATOM 13755 N N . HIS B 1 545 ? -29.516 -15.43 -10.172 1 91.5 545 HIS B N 1
ATOM 13756 C CA . HIS B 1 545 ? -29.891 -16.031 -8.898 1 91.5 545 HIS B CA 1
ATOM 13757 C C . HIS B 1 545 ? -30.859 -15.141 -8.141 1 91.5 545 HIS B C 1
ATOM 13759 O O . HIS B 1 545 ? -31.516 -15.594 -7.191 1 91.5 545 HIS B O 1
ATOM 13765 N N . CYS B 1 546 ? -31.047 -13.891 -8.539 1 90.56 546 CYS B N 1
ATOM 13766 C CA . CYS B 1 546 ? -31.906 -12.938 -7.84 1 90.56 546 CYS B CA 1
ATOM 13767 C C . CYS B 1 546 ? -33.375 -13.172 -8.188 1 90.56 546 CYS B C 1
ATOM 13769 O O . CYS B 1 546 ? -33.688 -13.531 -9.328 1 90.56 546 CYS B O 1
ATOM 13771 N N . ASP B 1 547 ? -34.188 -12.961 -7.203 1 87.75 547 ASP B N 1
ATOM 13772 C CA . ASP B 1 547 ? -35.656 -13.023 -7.406 1 87.75 547 ASP B CA 1
ATOM 13773 C C . ASP B 1 547 ? -36.156 -11.805 -8.18 1 87.75 547 ASP B C 1
ATOM 13775 O O . ASP B 1 547 ? -35.625 -10.703 -8.023 1 87.75 547 ASP B O 1
ATOM 13779 N N . SER B 1 548 ? -37.094 -11.961 -9.016 1 85.62 548 SER B N 1
ATOM 13780 C CA . SER B 1 548 ? -37.625 -10.914 -9.875 1 85.62 548 SER B CA 1
ATOM 13781 C C . SER B 1 548 ? -38.188 -9.75 -9.062 1 85.62 548 SER B C 1
ATOM 13783 O O . SER B 1 548 ? -38.125 -8.602 -9.484 1 85.62 548 SER B O 1
ATOM 13785 N N . LYS B 1 549 ? -38.656 -10.039 -7.855 1 79.12 549 LYS B N 1
ATOM 13786 C CA . LYS B 1 549 ? -39.281 -9.016 -7.035 1 79.12 549 LYS B CA 1
ATOM 13787 C C . LYS B 1 549 ? -38.25 -8.078 -6.41 1 79.12 549 LYS B C 1
ATOM 13789 O O . LYS B 1 549 ? -38.531 -6.898 -6.207 1 79.12 549 LYS B O 1
ATOM 13794 N N . THR B 1 550 ? -37.125 -8.602 -6.188 1 85.94 550 THR B N 1
ATOM 13795 C CA . THR B 1 550 ? -36.125 -7.828 -5.48 1 85.94 550 THR B CA 1
ATOM 13796 C C . THR B 1 550 ? -35.031 -7.383 -6.438 1 85.94 550 THR B C 1
ATOM 13798 O O . THR B 1 550 ? -34.062 -6.711 -6.031 1 85.94 550 THR B O 1
ATOM 13801 N N . LEU B 1 551 ? -35.125 -7.746 -7.672 1 90.25 551 LEU B N 1
ATOM 13802 C CA . LEU B 1 551 ? -34.062 -7.484 -8.656 1 90.25 551 LEU B CA 1
ATOM 13803 C C . LEU B 1 551 ? -33.844 -5.988 -8.836 1 90.25 551 LEU B C 1
ATOM 13805 O O . LEU B 1 551 ? -32.719 -5.516 -8.812 1 90.25 551 LEU B O 1
ATOM 13809 N N . ALA B 1 552 ? -34.938 -5.27 -8.977 1 89.12 552 ALA B N 1
ATOM 13810 C CA . ALA B 1 552 ? -34.844 -3.836 -9.242 1 89.12 552 ALA B CA 1
ATOM 13811 C C . ALA B 1 552 ? -34.219 -3.105 -8.062 1 89.12 552 ALA B C 1
ATOM 13813 O O . ALA B 1 552 ? -33.375 -2.209 -8.258 1 89.12 552 ALA B O 1
ATOM 13814 N N . SER B 1 553 ? -34.562 -3.564 -6.906 1 87.25 553 SER B N 1
ATOM 13815 C CA . SER B 1 553 ? -34.031 -2.93 -5.707 1 87.25 553 SER B CA 1
ATOM 13816 C C . SER B 1 553 ? -32.531 -3.236 -5.539 1 87.25 553 SER B C 1
ATOM 13818 O O . SER B 1 553 ? -31.766 -2.377 -5.105 1 87.25 553 SER B O 1
ATOM 13820 N N . ARG B 1 554 ? -32.125 -4.336 -5.891 1 91.31 554 ARG B N 1
ATOM 13821 C CA . ARG B 1 554 ? -30.719 -4.734 -5.762 1 91.31 554 ARG B CA 1
ATOM 13822 C C . ARG B 1 554 ? -29.859 -4.09 -6.848 1 91.31 554 ARG B C 1
ATOM 13824 O O . ARG B 1 554 ? -28.719 -3.717 -6.602 1 91.31 554 ARG B O 1
ATOM 13831 N N . LEU B 1 555 ? -30.484 -3.963 -7.984 1 93.44 555 LEU B N 1
ATOM 13832 C CA . LEU B 1 555 ? -29.797 -3.395 -9.141 1 93.44 555 LEU B CA 1
ATOM 13833 C C . LEU B 1 555 ? -29.484 -1.92 -8.914 1 93.44 555 LEU B C 1
ATOM 13835 O O . LEU B 1 555 ? -28.453 -1.423 -9.375 1 93.44 555 LEU B O 1
ATOM 13839 N N . ASN B 1 556 ? -30.297 -1.222 -8.203 1 93.31 556 ASN B N 1
ATOM 13840 C CA . ASN B 1 556 ? -30.141 0.214 -8.008 1 93.31 556 ASN B CA 1
ATOM 13841 C C . ASN B 1 556 ? -29.875 0.552 -6.539 1 93.31 556 ASN B C 1
ATOM 13843 O O . ASN B 1 556 ? -30.172 1.662 -6.094 1 93.31 556 ASN B O 1
ATOM 13847 N N . ALA B 1 557 ? -29.391 -0.493 -5.832 1 91.5 557 ALA B N 1
ATOM 13848 C CA . ALA B 1 557 ? -29.047 -0.272 -4.426 1 91.5 557 ALA B CA 1
ATOM 13849 C C . ALA B 1 557 ? -27.906 0.725 -4.293 1 91.5 557 ALA B C 1
ATOM 13851 O O . ALA B 1 557 ? -26.953 0.701 -5.082 1 91.5 557 ALA B O 1
ATOM 13852 N N . ARG B 1 558 ? -27.969 1.641 -3.27 1 90.5 558 ARG B N 1
ATOM 13853 C CA . ARG B 1 558 ? -26.938 2.648 -3.041 1 90.5 558 ARG B CA 1
ATOM 13854 C C . ARG B 1 558 ? -26.047 2.26 -1.869 1 90.5 558 ARG B C 1
ATOM 13856 O O . ARG B 1 558 ? -26.531 1.857 -0.813 1 90.5 558 ARG B O 1
ATOM 13863 N N . SER B 1 559 ? -24.766 2.305 -2.123 1 91.38 559 SER B N 1
ATOM 13864 C CA . SER B 1 559 ? -23.812 2.109 -1.029 1 91.38 559 SER B CA 1
ATOM 13865 C C . SER B 1 559 ? -23.688 3.367 -0.175 1 91.38 559 SER B C 1
ATOM 13867 O O . SER B 1 559 ? -24.438 4.332 -0.367 1 91.38 559 SER B O 1
ATOM 13869 N N . GLU B 1 560 ? -22.797 3.344 0.805 1 83.81 560 GLU B N 1
ATOM 13870 C CA . GLU B 1 560 ? -22.625 4.457 1.735 1 83.81 560 GLU B CA 1
ATOM 13871 C C . GLU B 1 560 ? -22.266 5.742 0.997 1 83.81 560 GLU B C 1
ATOM 13873 O O . GLU B 1 560 ? -22.672 6.832 1.408 1 83.81 560 GLU B O 1
ATOM 13878 N N . ASP B 1 561 ? -21.547 5.645 -0.164 1 87.56 561 ASP B N 1
ATOM 13879 C CA . ASP B 1 561 ? -21.156 6.809 -0.95 1 87.56 561 ASP B CA 1
ATOM 13880 C C . ASP B 1 561 ? -22.234 7.188 -1.955 1 87.56 561 ASP B C 1
ATOM 13882 O O . ASP B 1 561 ? -22.062 8.109 -2.752 1 87.56 561 ASP B O 1
ATOM 13886 N N . GLY B 1 562 ? -23.359 6.516 -1.921 1 89.94 562 GLY B N 1
ATOM 13887 C CA . GLY B 1 562 ? -24.5 6.809 -2.785 1 89.94 562 GLY B CA 1
ATOM 13888 C C . GLY B 1 562 ? -24.375 6.191 -4.164 1 89.94 562 GLY B C 1
ATOM 13889 O O . GLY B 1 562 ? -25.203 6.426 -5.035 1 89.94 562 GLY B O 1
ATOM 13890 N N . ARG B 1 563 ? -23.391 5.41 -4.43 1 95.62 563 ARG B N 1
ATOM 13891 C CA . ARG B 1 563 ? -23.156 4.875 -5.766 1 95.62 563 ARG B CA 1
ATOM 13892 C C . ARG B 1 563 ? -23.875 3.547 -5.961 1 95.62 563 ARG B C 1
ATOM 13894 O O . ARG B 1 563 ? -23.984 2.748 -5.031 1 95.62 563 ARG B O 1
ATOM 13901 N N . THR B 1 564 ? -24.406 3.355 -7.098 1 96.81 564 THR B N 1
ATOM 13902 C CA . THR B 1 564 ? -25.047 2.109 -7.5 1 96.81 564 THR B CA 1
ATOM 13903 C C . THR B 1 564 ? -24.047 1.195 -8.211 1 96.81 564 THR B C 1
ATOM 13905 O O . THR B 1 564 ? -22.922 1.606 -8.516 1 96.81 564 THR B O 1
ATOM 13908 N N . PRO B 1 565 ? -24.406 -0.117 -8.445 1 97.5 565 PRO B N 1
ATOM 13909 C CA . PRO B 1 565 ? -23.516 -1.008 -9.195 1 97.5 565 PRO B CA 1
ATOM 13910 C C . PRO B 1 565 ? -23.156 -0.45 -10.57 1 97.5 565 PRO B C 1
ATOM 13912 O O . PRO B 1 565 ? -22.016 -0.633 -11.023 1 97.5 565 PRO B O 1
ATOM 13915 N N . LEU B 1 566 ? -24.062 0.316 -11.188 1 98.06 566 LEU B N 1
ATOM 13916 C CA . LEU B 1 566 ? -23.781 0.88 -12.5 1 98.06 566 LEU B CA 1
ATOM 13917 C C . LEU B 1 566 ? -22.703 1.959 -12.414 1 98.06 566 LEU B C 1
ATOM 13919 O O . LEU B 1 566 ? -21.844 2.059 -13.289 1 98.06 566 LEU B O 1
ATOM 13923 N N . HIS B 1 567 ? -22.734 2.793 -11.336 1 97.38 567 HIS B N 1
ATOM 13924 C CA . HIS B 1 567 ? -21.703 3.801 -11.133 1 97.38 567 HIS B CA 1
ATOM 13925 C C . HIS B 1 567 ? -20.312 3.17 -11.133 1 97.38 567 HIS B C 1
ATOM 13927 O O . HIS B 1 567 ? -19.422 3.637 -11.836 1 97.38 567 HIS B O 1
ATOM 13933 N N . VAL B 1 568 ? -20.203 2.131 -10.328 1 97.44 568 VAL B N 1
ATOM 13934 C CA . VAL B 1 568 ? -18.891 1.539 -10.109 1 97.44 568 VAL B CA 1
ATOM 13935 C C . VAL B 1 568 ? -18.469 0.73 -11.336 1 97.44 568 VAL B C 1
ATOM 13937 O O . VAL B 1 568 ? -17.281 0.617 -11.648 1 97.44 568 VAL B O 1
ATOM 13940 N N . ALA B 1 569 ? -19.422 0.112 -12.039 1 98 569 ALA B N 1
ATOM 13941 C CA . ALA B 1 569 ? -19.109 -0.573 -13.289 1 98 569 ALA B CA 1
ATOM 13942 C C . ALA B 1 569 ? -18.562 0.4 -14.328 1 98 569 ALA B C 1
ATOM 13944 O O . ALA B 1 569 ? -17.625 0.078 -15.055 1 98 569 ALA B O 1
ATOM 13945 N N . CYS B 1 570 ? -19.188 1.594 -14.414 1 97.75 570 CYS B N 1
ATOM 13946 C CA . CYS B 1 570 ? -18.75 2.617 -15.352 1 97.75 570 CYS B CA 1
ATOM 13947 C C . CYS B 1 570 ? -17.344 3.098 -15.008 1 97.75 570 CYS B C 1
ATOM 13949 O O . CYS B 1 570 ? -16.5 3.266 -15.898 1 97.75 570 CYS B O 1
ATOM 13951 N N . ARG B 1 571 ? -17.141 3.301 -13.812 1 95.62 571 ARG B N 1
ATOM 13952 C CA . ARG B 1 571 ? -15.82 3.717 -13.352 1 95.62 571 ARG B CA 1
ATOM 13953 C C . ARG B 1 571 ? -14.773 2.648 -13.664 1 95.62 571 ARG B C 1
ATOM 13955 O O . ARG B 1 571 ? -13.641 2.969 -14.008 1 95.62 571 ARG B O 1
ATOM 13962 N N . SER B 1 572 ? -15.117 1.338 -13.547 1 94.94 572 SER B N 1
ATOM 13963 C CA . SER B 1 572 ? -14.195 0.225 -13.75 1 94.94 572 SER B CA 1
ATOM 13964 C C . SER B 1 572 ? -13.75 0.139 -15.211 1 94.94 572 SER B C 1
ATOM 13966 O O . SER B 1 572 ? -12.688 -0.411 -15.5 1 94.94 572 SER B O 1
ATOM 13968 N N . GLY B 1 573 ? -14.594 0.554 -16.141 1 95.25 573 GLY B N 1
ATOM 13969 C CA . GLY B 1 573 ? -14.242 0.604 -17.562 1 95.25 573 GLY B CA 1
ATOM 13970 C C . GLY B 1 573 ? -14.547 -0.686 -18.297 1 95.25 573 GLY B C 1
ATOM 13971 O O . GLY B 1 573 ? -14.172 -0.847 -19.453 1 95.25 573 GLY B O 1
ATOM 13972 N N . ARG B 1 574 ? -15.219 -1.701 -17.672 1 96.12 574 ARG B N 1
ATOM 13973 C CA . ARG B 1 574 ? -15.57 -2.965 -18.312 1 96.12 574 ARG B CA 1
ATOM 13974 C C . ARG B 1 574 ? -16.938 -2.881 -18.984 1 96.12 574 ARG B C 1
ATOM 13976 O O . ARG B 1 574 ? -17.969 -2.885 -18.312 1 96.12 574 ARG B O 1
ATOM 13983 N N . LEU B 1 575 ? -16.922 -2.898 -20.281 1 96.5 575 LEU B N 1
ATOM 13984 C CA . LEU B 1 575 ? -18.141 -2.709 -21.078 1 96.5 575 LEU B CA 1
ATOM 13985 C C . LEU B 1 575 ? -19.125 -3.836 -20.828 1 96.5 575 LEU B C 1
ATOM 13987 O O . LEU B 1 575 ? -20.328 -3.59 -20.719 1 96.5 575 LEU B O 1
ATOM 13991 N N . GLU B 1 576 ? -18.656 -5.082 -20.688 1 97.25 576 GLU B N 1
ATOM 13992 C CA . GLU B 1 576 ? -19.531 -6.246 -20.547 1 97.25 576 GLU B CA 1
ATOM 13993 C C . GLU B 1 576 ? -20.375 -6.164 -19.281 1 97.25 576 GLU B C 1
ATOM 13995 O O . GLU B 1 576 ? -21.547 -6.5 -19.281 1 97.25 576 GLU B O 1
ATOM 14000 N N . THR B 1 577 ? -19.734 -5.668 -18.234 1 97.69 577 THR B N 1
ATOM 14001 C CA . THR B 1 577 ? -20.453 -5.516 -16.969 1 97.69 577 THR B CA 1
ATOM 14002 C C . THR B 1 577 ? -21.547 -4.453 -17.094 1 97.69 577 THR B C 1
ATOM 14004 O O . THR B 1 577 ? -22.672 -4.656 -16.625 1 97.69 577 THR B O 1
ATOM 14007 N N . VAL B 1 578 ? -21.203 -3.326 -17.75 1 98.12 578 VAL B N 1
ATOM 14008 C CA . VAL B 1 578 ? -22.156 -2.229 -17.922 1 98.12 578 VAL B CA 1
ATOM 14009 C C . VAL B 1 578 ? -23.344 -2.693 -18.766 1 98.12 578 VAL B C 1
ATOM 14011 O O . VAL B 1 578 ? -24.5 -2.432 -18.422 1 98.12 578 VAL B O 1
ATOM 14014 N N . ASN B 1 579 ? -23.078 -3.441 -19.828 1 97.19 579 ASN B N 1
ATOM 14015 C CA . ASN B 1 579 ? -24.125 -3.924 -20.734 1 97.19 579 ASN B CA 1
ATOM 14016 C C . ASN B 1 579 ? -25.094 -4.852 -20 1 97.19 579 ASN B C 1
ATOM 14018 O O . ASN B 1 579 ? -26.297 -4.793 -20.234 1 97.19 579 ASN B O 1
ATOM 14022 N N . ILE B 1 580 ? -24.562 -5.742 -19.141 1 97.62 580 ILE B N 1
ATOM 14023 C CA . ILE B 1 580 ? -25.406 -6.688 -18.406 1 97.62 580 ILE B CA 1
ATOM 14024 C C . ILE B 1 580 ? -26.328 -5.93 -17.453 1 97.62 580 ILE B C 1
ATOM 14026 O O . ILE B 1 580 ? -27.516 -6.227 -17.359 1 97.62 580 ILE B O 1
ATOM 14030 N N . LEU B 1 581 ? -25.766 -4.918 -16.75 1 97.81 581 LEU B N 1
ATOM 14031 C CA . LEU B 1 581 ? -26.562 -4.141 -15.797 1 97.81 581 LEU B CA 1
ATOM 14032 C C . LEU B 1 581 ? -27.641 -3.348 -16.516 1 97.81 581 LEU B C 1
ATOM 14034 O O . LEU B 1 581 ? -28.797 -3.297 -16.062 1 97.81 581 LEU B O 1
ATOM 14038 N N . LEU B 1 582 ? -27.312 -2.719 -17.703 1 97.19 582 LEU B N 1
ATOM 14039 C CA . LEU B 1 582 ? -28.281 -1.944 -18.484 1 97.19 582 LEU B CA 1
ATOM 14040 C C . LEU B 1 582 ? -29.375 -2.842 -19.031 1 97.19 582 LEU B C 1
ATOM 14042 O O . LEU B 1 582 ? -30.547 -2.459 -19.031 1 97.19 582 LEU B O 1
ATOM 14046 N N . ALA B 1 583 ? -29 -4.051 -19.484 1 95.56 583 ALA B N 1
ATOM 14047 C CA . ALA B 1 583 ? -29.969 -4.996 -20.047 1 95.56 583 ALA B CA 1
ATOM 14048 C C . ALA B 1 583 ? -30.984 -5.426 -18.984 1 95.56 583 ALA B C 1
ATOM 14050 O O . ALA B 1 583 ? -32.125 -5.777 -19.328 1 95.56 583 ALA B O 1
ATOM 14051 N N . HIS B 1 584 ? -30.594 -5.398 -17.75 1 95.75 584 HIS B N 1
ATOM 14052 C CA . HIS B 1 584 ? -31.484 -5.824 -16.688 1 95.75 584 HIS B CA 1
ATOM 14053 C C . HIS B 1 584 ? -32.219 -4.637 -16.078 1 95.75 584 HIS B C 1
ATOM 14055 O O . HIS B 1 584 ? -32.906 -4.773 -15.047 1 95.75 584 HIS B O 1
ATOM 14061 N N . GLY B 1 585 ? -31.969 -3.41 -16.609 1 93.62 585 GLY B N 1
ATOM 14062 C CA . GLY B 1 585 ? -32.812 -2.273 -16.266 1 93.62 585 GLY B CA 1
ATOM 14063 C C . GLY B 1 585 ? -32.156 -1.342 -15.258 1 93.62 585 GLY B C 1
ATOM 14064 O O . GLY B 1 585 ? -32.875 -0.651 -14.516 1 93.62 585 GLY B O 1
ATOM 14065 N N . ALA B 1 586 ? -30.859 -1.288 -15.156 1 96.38 586 ALA B N 1
ATOM 14066 C CA . ALA B 1 586 ? -30.188 -0.367 -14.242 1 96.38 586 ALA B CA 1
ATOM 14067 C C . ALA B 1 586 ? -30.5 1.084 -14.594 1 96.38 586 ALA B C 1
ATOM 14069 O O . ALA B 1 586 ? -30.578 1.441 -15.773 1 96.38 586 ALA B O 1
ATOM 14070 N N . ASP B 1 587 ? -30.703 1.926 -13.641 1 94.31 587 ASP B N 1
ATOM 14071 C CA . ASP B 1 587 ? -31.016 3.338 -13.836 1 94.31 587 ASP B CA 1
ATOM 14072 C C . ASP B 1 587 ? -29.766 4.137 -14.156 1 94.31 587 ASP B C 1
ATOM 14074 O O . ASP B 1 587 ? -28.828 4.176 -13.359 1 94.31 587 ASP B O 1
ATOM 14078 N N . VAL B 1 588 ? -29.781 4.867 -15.281 1 95.19 588 VAL B N 1
ATOM 14079 C CA . VAL B 1 588 ? -28.578 5.539 -15.773 1 95.19 588 VAL B CA 1
ATOM 14080 C C . VAL B 1 588 ? -28.516 6.957 -15.211 1 95.19 588 VAL B C 1
ATOM 14082 O O . VAL B 1 588 ? -27.469 7.613 -15.281 1 95.19 588 VAL B O 1
ATOM 14085 N N . ASN B 1 589 ? -29.531 7.449 -14.523 1 91.06 589 ASN B N 1
ATOM 14086 C CA . ASN B 1 589 ? -29.594 8.859 -14.156 1 91.06 589 ASN B CA 1
ATOM 14087 C C . ASN B 1 589 ? -29.516 9.039 -12.641 1 91.06 589 ASN B C 1
ATOM 14089 O O . ASN B 1 589 ? -29.672 10.156 -12.141 1 91.06 589 ASN B O 1
ATOM 14093 N N . ILE B 1 590 ? -29.297 7.977 -11.867 1 90.44 590 ILE B N 1
ATOM 14094 C CA . ILE B 1 590 ? -29.203 8.086 -10.414 1 90.44 590 ILE B CA 1
ATOM 14095 C C . ILE B 1 590 ? -27.922 8.844 -10.039 1 90.44 590 ILE B C 1
ATOM 14097 O O . ILE B 1 590 ? -26.875 8.641 -10.633 1 90.44 590 ILE B O 1
ATOM 14101 N N . GLU B 1 591 ? -28 9.828 -9.133 1 88.81 591 GLU B N 1
ATOM 14102 C CA . GLU B 1 591 ? -26.844 10.609 -8.68 1 88.81 591 GLU B CA 1
ATOM 14103 C C . GLU B 1 591 ? -26.328 10.094 -7.34 1 88.81 591 GLU B C 1
ATOM 14105 O O . GLU B 1 591 ? -27.109 9.695 -6.473 1 88.81 591 GLU B O 1
ATOM 14110 N N . ASP B 1 592 ? -25.078 10.031 -7.211 1 89.81 592 ASP B N 1
ATOM 14111 C CA . ASP B 1 592 ? -24.484 9.609 -5.945 1 89.81 592 ASP B CA 1
ATOM 14112 C C . ASP B 1 592 ? -24.453 10.758 -4.941 1 89.81 592 ASP B C 1
ATOM 14114 O O . ASP B 1 592 ? -25.141 11.766 -5.121 1 89.81 592 ASP B O 1
ATOM 14118 N N . LYS B 1 593 ? -23.734 10.641 -3.838 1 82.5 593 LYS B N 1
ATOM 14119 C CA . LYS B 1 593 ? -23.719 11.625 -2.756 1 82.5 593 LYS B CA 1
ATOM 14120 C C . LYS B 1 593 ? -23.062 12.922 -3.203 1 82.5 593 LYS B C 1
ATOM 14122 O O . LYS B 1 593 ? -23.281 13.977 -2.613 1 82.5 593 LYS B O 1
ATOM 14127 N N . HIS B 1 594 ? -22.234 12.883 -4.328 1 81.38 594 HIS B N 1
ATOM 14128 C CA . HIS B 1 594 ? -21.578 14.07 -4.855 1 81.38 594 HIS B CA 1
ATOM 14129 C C . HIS B 1 594 ? -22.266 14.562 -6.129 1 81.38 594 HIS B C 1
ATOM 14131 O O . HIS B 1 594 ? -21.656 15.297 -6.918 1 81.38 594 HIS B O 1
ATOM 14137 N N . ASN B 1 595 ? -23.5 14.047 -6.355 1 83.75 595 ASN B N 1
ATOM 14138 C CA . ASN B 1 595 ? -24.312 14.43 -7.504 1 83.75 595 ASN B CA 1
ATOM 14139 C C . ASN B 1 595 ? -23.672 13.992 -8.812 1 83.75 595 ASN B C 1
ATOM 14141 O O . ASN B 1 595 ? -23.672 14.742 -9.797 1 83.75 595 ASN B O 1
ATOM 14145 N N . ARG B 1 596 ? -23.047 12.875 -8.766 1 90.56 596 ARG B N 1
ATOM 14146 C CA . ARG B 1 596 ? -22.453 12.32 -9.977 1 90.56 596 ARG B CA 1
ATOM 14147 C C . ARG B 1 596 ? -23.312 11.188 -10.531 1 90.56 596 ARG B C 1
ATOM 14149 O O . ARG B 1 596 ? -23.734 10.297 -9.789 1 90.56 596 ARG B O 1
ATOM 14156 N N . THR B 1 597 ? -23.609 11.312 -11.773 1 93.25 597 THR B N 1
ATOM 14157 C CA . THR B 1 597 ? -24.297 10.234 -12.469 1 93.25 597 THR B CA 1
ATOM 14158 C C . THR B 1 597 ? -23.312 9.164 -12.938 1 93.25 597 THR B C 1
ATOM 14160 O O . THR B 1 597 ? -22.109 9.359 -12.867 1 93.25 597 THR B O 1
ATOM 14163 N N . PRO B 1 598 ? -23.828 7.961 -13.383 1 95.31 598 PRO B N 1
ATOM 14164 C CA . PRO B 1 598 ? -22.922 6.957 -13.938 1 95.31 598 PRO B CA 1
ATOM 14165 C C . PRO B 1 598 ? -22.078 7.488 -15.102 1 95.31 598 PRO B C 1
ATOM 14167 O O . PRO B 1 598 ? -20.922 7.109 -15.25 1 95.31 598 PRO B O 1
ATOM 14170 N N . LEU B 1 599 ? -22.625 8.383 -15.906 1 94.69 599 LEU B N 1
ATOM 14171 C CA . LEU B 1 599 ? -21.891 8.992 -17 1 94.69 599 LEU B CA 1
ATOM 14172 C C . LEU B 1 599 ? -20.734 9.836 -16.484 1 94.69 599 LEU B C 1
ATOM 14174 O O . LEU B 1 599 ? -19.641 9.805 -17.031 1 94.69 599 LEU B O 1
ATOM 14178 N N . ASP B 1 600 ? -20.984 10.555 -15.398 1 92.38 600 ASP B N 1
ATOM 14179 C CA . ASP B 1 600 ? -19.938 11.352 -14.773 1 92.38 600 ASP B CA 1
ATOM 14180 C C . ASP B 1 600 ? -18.844 10.453 -14.203 1 92.38 600 ASP B C 1
ATOM 14182 O O . ASP B 1 600 ? -17.656 10.805 -14.227 1 92.38 600 ASP B O 1
ATOM 14186 N N . ALA B 1 601 ? -19.266 9.312 -13.664 1 94.56 601 ALA B N 1
ATOM 14187 C CA . ALA B 1 601 ? -18.328 8.391 -13.031 1 94.56 601 ALA B CA 1
ATOM 14188 C C . ALA B 1 601 ? -17.344 7.828 -14.047 1 94.56 601 ALA B C 1
ATOM 14190 O O . ALA B 1 601 ? -16.25 7.387 -13.688 1 94.56 601 ALA B O 1
ATOM 14191 N N . CYS B 1 602 ? -17.672 7.828 -15.344 1 95.81 602 CYS B N 1
ATOM 14192 C CA . CYS B 1 602 ? -16.781 7.355 -16.391 1 95.81 602 CYS B CA 1
ATOM 14193 C C . CYS B 1 602 ? -15.492 8.172 -16.438 1 95.81 602 CYS B C 1
ATOM 14195 O O . CYS B 1 602 ? -14.43 7.664 -16.797 1 95.81 602 CYS B O 1
ATOM 14197 N N . SER B 1 603 ? -15.602 9.445 -16.031 1 92.94 603 SER B N 1
ATOM 14198 C CA . SER B 1 603 ? -14.445 10.328 -16.094 1 92.94 603 SER B CA 1
ATOM 14199 C C . SER B 1 603 ? -13.359 9.883 -15.109 1 92.94 603 SER B C 1
ATOM 14201 O O . SER B 1 603 ? -12.188 10.234 -15.266 1 92.94 603 SER B O 1
ATOM 14203 N N . GLU B 1 604 ? -13.734 9.062 -14.133 1 92.31 604 GLU B N 1
ATOM 14204 C CA . GLU B 1 604 ? -12.812 8.625 -13.086 1 92.31 604 GLU B CA 1
ATOM 14205 C C . GLU B 1 604 ? -12.094 7.34 -13.484 1 92.31 604 GLU B C 1
ATOM 14207 O O . GLU B 1 604 ? -11.398 6.734 -12.664 1 92.31 604 GLU B O 1
ATOM 14212 N N . SER B 1 605 ? -12.242 6.91 -14.68 1 92.19 605 SER B N 1
ATOM 14213 C CA . SER B 1 605 ? -11.703 5.633 -15.133 1 92.19 605 SER B CA 1
ATOM 14214 C C . SER B 1 605 ? -10.18 5.637 -15.094 1 92.19 605 SER B C 1
ATOM 14216 O O . SER B 1 605 ? -9.555 4.605 -14.836 1 92.19 605 SER B O 1
ATOM 14218 N N . ILE B 1 606 ? -9.539 6.773 -15.336 1 87.19 606 ILE B N 1
ATOM 14219 C CA . ILE B 1 606 ? -8.078 6.863 -15.336 1 87.19 606 ILE B CA 1
ATOM 14220 C C . ILE B 1 606 ? -7.551 6.641 -13.922 1 87.19 606 ILE B C 1
ATOM 14222 O O . ILE B 1 606 ? -6.582 5.902 -13.727 1 87.19 606 ILE B O 1
ATOM 14226 N N . ALA B 1 607 ? -8.211 7.309 -12.969 1 85 607 ALA B N 1
ATOM 14227 C CA . ALA B 1 607 ? -7.84 7.105 -11.57 1 85 607 ALA B CA 1
ATOM 14228 C C . ALA B 1 607 ? -8.055 5.656 -11.148 1 85 607 ALA B C 1
ATOM 14230 O O . ALA B 1 607 ? -7.258 5.105 -10.383 1 85 607 ALA B O 1
ATOM 14231 N N . GLU B 1 608 ? -9.109 5.062 -11.664 1 91.38 608 GLU B N 1
ATOM 14232 C CA . GLU B 1 608 ? -9.414 3.67 -11.344 1 91.38 608 GLU B CA 1
ATOM 14233 C C . GLU B 1 608 ? -8.359 2.73 -11.922 1 91.38 608 GLU B C 1
ATOM 14235 O O . GLU B 1 608 ? -7.941 1.776 -11.266 1 91.38 608 GLU B O 1
ATOM 14240 N N . ASP B 1 609 ? -7.895 2.98 -13.078 1 87.19 609 ASP B N 1
ATOM 14241 C CA . ASP B 1 609 ? -6.926 2.123 -1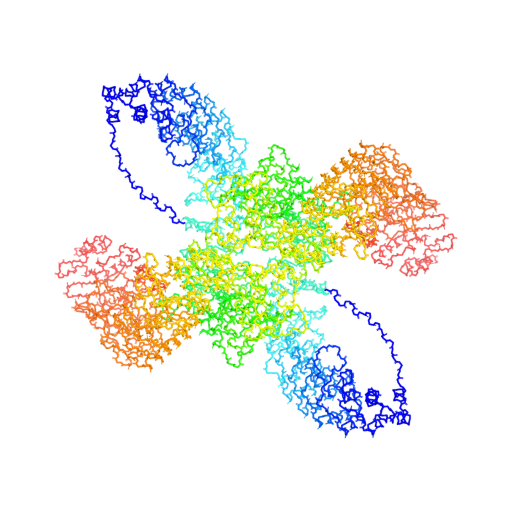3.75 1 87.19 609 ASP B CA 1
ATOM 14242 C C . ASP B 1 609 ? -5.602 2.088 -12.984 1 87.19 609 ASP B C 1
ATOM 14244 O O . ASP B 1 609 ? -4.895 1.079 -13.008 1 87.19 609 ASP B O 1
ATOM 14248 N N . GLN B 1 610 ? -5.324 3.164 -12.297 1 81.31 610 GLN B N 1
ATOM 14249 C CA . GLN B 1 610 ? -4.074 3.24 -11.547 1 81.31 610 GLN B CA 1
ATOM 14250 C C . GLN B 1 610 ? -4.105 2.318 -10.336 1 81.31 610 GLN B C 1
ATOM 14252 O O . GLN B 1 610 ? -3.057 1.965 -9.789 1 81.31 610 GLN B O 1
ATOM 14257 N N . LEU B 1 611 ? -5.27 1.881 -9.93 1 86.75 611 LEU B N 1
ATOM 14258 C CA . LEU B 1 611 ? -5.398 1.008 -8.766 1 86.75 611 LEU B CA 1
ATOM 14259 C C . LEU B 1 611 ? -5.121 -0.443 -9.148 1 86.75 611 LEU B C 1
ATOM 14261 O O . LEU B 1 611 ? -4.914 -1.287 -8.273 1 86.75 611 LEU B O 1
ATOM 14265 N N . TRP B 1 612 ? -5.102 -0.786 -10.453 1 87.81 612 TRP B N 1
ATOM 14266 C CA . TRP B 1 612 ? -4.988 -2.16 -10.922 1 87.81 612 TRP B CA 1
ATOM 14267 C C . TRP B 1 612 ? -3.533 -2.521 -11.203 1 87.81 612 TRP B C 1
ATOM 14269 O O . TRP B 1 612 ? -2.74 -1.665 -11.602 1 87.81 612 TRP B O 1
ATOM 14279 N N . GLN B 1 613 ? -3.174 -3.777 -10.969 1 77.94 613 GLN B N 1
ATOM 14280 C CA . GLN B 1 613 ? -1.854 -4.301 -11.305 1 77.94 613 GLN B CA 1
ATOM 14281 C C . GLN B 1 613 ? -1.729 -4.566 -12.805 1 77.94 613 GLN B C 1
ATOM 14283 O O . GLN B 1 613 ? -2.65 -5.102 -13.422 1 77.94 613 GLN B O 1
ATOM 14288 N N . GLY B 1 614 ? -0.698 -4.129 -13.43 1 72 614 GLY B N 1
ATOM 14289 C CA . GLY B 1 614 ? -0.444 -4.426 -14.836 1 72 614 GLY B CA 1
ATOM 14290 C C . GLY B 1 614 ? 0.075 -5.832 -15.062 1 72 614 GLY B C 1
ATOM 14291 O O . GLY B 1 614 ? 1.259 -6.102 -14.852 1 72 614 GLY B O 1
ATOM 14292 N N . ALA B 1 615 ? -0.76 -6.879 -15.125 1 70.56 615 ALA B N 1
ATOM 14293 C CA . ALA B 1 615 ? -0.319 -8.258 -15.328 1 70.56 615 ALA B CA 1
ATOM 14294 C C . ALA B 1 615 ? -0.868 -8.828 -16.625 1 70.56 615 ALA B C 1
ATOM 14296 O O . ALA B 1 615 ? -1.898 -8.367 -17.125 1 70.56 615 ALA B O 1
ATOM 14297 N N . ASP B 1 616 ? -0.039 -9.727 -17.234 1 74.5 616 ASP B N 1
ATOM 14298 C CA . ASP B 1 616 ? -0.435 -10.438 -18.438 1 74.5 616 ASP B CA 1
ATOM 14299 C C . ASP B 1 616 ? -1.16 -11.742 -18.094 1 74.5 616 ASP B C 1
ATOM 14301 O O . ASP B 1 616 ? -0.657 -12.555 -17.312 1 74.5 616 ASP B O 1
ATOM 14305 N N . ASP B 1 617 ? -2.297 -11.984 -18.703 1 75.88 617 ASP B N 1
ATOM 14306 C CA . ASP B 1 617 ? -3.111 -13.164 -18.422 1 75.88 617 ASP B CA 1
ATOM 14307 C C . ASP B 1 617 ? -2.42 -14.43 -18.906 1 75.88 617 ASP B C 1
ATOM 14309 O O . ASP B 1 617 ? -2.637 -15.516 -18.359 1 75.88 617 ASP B O 1
ATOM 14313 N N . GLN B 1 618 ? -1.628 -14.344 -19.938 1 73.94 618 GLN B N 1
ATOM 14314 C CA . GLN B 1 618 ? -0.99 -15.523 -20.516 1 73.94 618 GLN B CA 1
ATOM 14315 C C . GLN B 1 618 ? 0.039 -16.109 -19.547 1 73.94 618 GLN B C 1
ATOM 14317 O O . GLN B 1 618 ? 0.317 -17.312 -19.594 1 73.94 618 GLN B O 1
ATOM 14322 N N . GLU B 1 619 ? 0.513 -15.305 -18.688 1 72.5 619 GLU B N 1
ATOM 14323 C CA . GLU B 1 619 ? 1.525 -15.766 -17.734 1 72.5 619 GLU B CA 1
ATOM 14324 C C . GLU B 1 619 ? 0.883 -16.375 -16.5 1 72.5 619 GLU B C 1
ATOM 14326 O O . GLU B 1 619 ? 1.545 -17.094 -15.734 1 72.5 619 GLU B O 1
ATOM 14331 N N . ASN B 1 620 ? -0.392 -16.156 -16.406 1 77.31 620 ASN B N 1
ATOM 14332 C CA . ASN B 1 620 ? -1.127 -16.703 -15.273 1 77.31 620 ASN B CA 1
ATOM 14333 C C . ASN B 1 620 ? -1.78 -18.031 -15.609 1 77.31 620 ASN B C 1
ATOM 14335 O O . ASN B 1 620 ? -3.004 -18.125 -15.727 1 77.31 620 ASN B O 1
ATOM 14339 N N . MET B 1 621 ? -1.051 -19.141 -15.609 1 72.19 621 MET B N 1
ATOM 14340 C CA . MET B 1 621 ? -1.44 -20.438 -16.125 1 72.19 621 MET B CA 1
ATOM 14341 C C . MET B 1 621 ? -2.576 -21.047 -15.305 1 72.19 621 MET B C 1
ATOM 14343 O O . MET B 1 621 ? -3.393 -21.797 -15.828 1 72.19 621 MET B O 1
ATOM 14347 N N . MET B 1 622 ? -2.646 -20.656 -14.016 1 73.19 622 MET B N 1
ATOM 14348 C CA . MET B 1 622 ? -3.635 -21.297 -13.148 1 73.19 622 MET B CA 1
ATOM 14349 C C . MET B 1 622 ? -4.742 -20.328 -12.773 1 73.19 622 MET B C 1
ATOM 14351 O O . MET B 1 622 ? -5.52 -20.594 -11.852 1 73.19 622 MET B O 1
ATOM 14355 N N . ASN B 1 623 ? -4.785 -19.156 -13.445 1 76.12 623 ASN B N 1
ATOM 14356 C CA . ASN B 1 623 ? -5.789 -18.125 -13.195 1 76.12 623 ASN B CA 1
ATOM 14357 C C . ASN B 1 623 ? -5.875 -17.766 -11.719 1 76.12 623 ASN B C 1
ATOM 14359 O O . ASN B 1 623 ? -6.961 -17.781 -11.133 1 76.12 623 ASN B O 1
ATOM 14363 N N . THR B 1 624 ? -4.656 -17.625 -11.133 1 77.31 624 THR B N 1
ATOM 14364 C CA . THR B 1 624 ? -4.574 -17.266 -9.719 1 77.31 624 THR B CA 1
ATOM 14365 C C . THR B 1 624 ? -4.852 -15.789 -9.508 1 77.31 624 THR B C 1
ATOM 14367 O O . THR B 1 624 ? -4.363 -14.945 -10.266 1 77.31 624 THR B O 1
ATOM 14370 N N . CYS B 1 625 ? -5.754 -15.453 -8.555 1 86.75 625 CYS B N 1
ATOM 14371 C CA . CYS B 1 625 ? -6.098 -14.07 -8.258 1 86.75 625 CYS B CA 1
ATOM 14372 C C . CYS B 1 625 ? -6.387 -13.891 -6.77 1 86.75 625 CYS B C 1
ATOM 14374 O O . CYS B 1 625 ? -6.938 -14.781 -6.125 1 86.75 625 CYS B O 1
ATOM 14376 N N . SER B 1 626 ? -6.02 -12.773 -6.238 1 88.25 626 SER B N 1
ATOM 14377 C CA . SER B 1 626 ? -6.316 -12.43 -4.852 1 88.25 626 SER B CA 1
ATOM 14378 C C . SER B 1 626 ? -7.395 -11.352 -4.773 1 88.25 626 SER B C 1
ATOM 14380 O O . SER B 1 626 ? -7.398 -10.406 -5.57 1 88.25 626 SER B O 1
ATOM 14382 N N . ALA B 1 627 ? -8.234 -11.5 -3.875 1 87.94 627 ALA B N 1
ATOM 14383 C CA . ALA B 1 627 ? -9.398 -10.633 -3.756 1 87.94 627 ALA B CA 1
ATOM 14384 C C . ALA B 1 627 ? -9 -9.258 -3.221 1 87.94 627 ALA B C 1
ATOM 14386 O O . ALA B 1 627 ? -8.039 -9.133 -2.453 1 87.94 627 ALA B O 1
ATOM 14387 N N . ALA B 1 628 ? -9.703 -8.227 -3.695 1 86.06 628 ALA B N 1
ATOM 14388 C CA . ALA B 1 628 ? -9.555 -6.852 -3.215 1 86.06 628 ALA B CA 1
ATOM 14389 C C . ALA B 1 628 ? -10.703 -5.977 -3.711 1 86.06 628 ALA B C 1
ATOM 14391 O O . ALA B 1 628 ? -11.508 -6.406 -4.535 1 86.06 628 ALA B O 1
ATOM 14392 N N . GLY B 1 629 ? -10.922 -4.809 -3.1 1 85.19 629 GLY B N 1
ATOM 14393 C CA . GLY B 1 629 ? -11.922 -3.861 -3.572 1 85.19 629 GLY B CA 1
ATOM 14394 C C . GLY B 1 629 ? -13.328 -4.18 -3.086 1 85.19 629 GLY B C 1
ATOM 14395 O O . GLY B 1 629 ? -14.297 -4.016 -3.826 1 85.19 629 GLY B O 1
ATOM 14396 N N . VAL B 1 630 ? -13.445 -4.742 -1.945 1 92.06 630 VAL B N 1
ATOM 14397 C CA . VAL B 1 630 ? -14.75 -5.156 -1.437 1 92.06 630 VAL B CA 1
ATOM 14398 C C . VAL B 1 630 ? -15.484 -3.951 -0.862 1 92.06 630 VAL B C 1
ATOM 14400 O O . VAL B 1 630 ? -16.672 -3.748 -1.146 1 92.06 630 VAL B O 1
ATOM 14403 N N . LEU B 1 631 ? -14.789 -3.086 -0.141 1 90.19 631 LEU B N 1
ATOM 14404 C CA . LEU B 1 631 ? -15.406 -1.919 0.473 1 90.19 631 LEU B CA 1
ATOM 14405 C C . LEU B 1 631 ? -15.297 -0.7 -0.437 1 90.19 631 LEU B C 1
ATOM 14407 O O . LEU B 1 631 ? -14.469 -0.68 -1.353 1 90.19 631 LEU B O 1
ATOM 14411 N N . ALA B 1 632 ? -16.125 0.26 -0.238 1 89.31 632 ALA B N 1
ATOM 14412 C CA . ALA B 1 632 ? -16.156 1.456 -1.075 1 89.31 632 ALA B CA 1
ATOM 14413 C C . ALA B 1 632 ? -14.859 2.24 -0.973 1 89.31 632 ALA B C 1
ATOM 14415 O O . ALA B 1 632 ? -14.383 2.797 -1.966 1 89.31 632 ALA B O 1
ATOM 14416 N N . GLU B 1 633 ? -14.188 2.219 0.104 1 84.56 633 GLU B N 1
ATOM 14417 C CA . GLU B 1 633 ? -12.992 3.025 0.34 1 84.56 633 GLU B CA 1
ATOM 14418 C C . GLU B 1 633 ? -11.727 2.258 -0.028 1 84.56 633 GLU B C 1
ATOM 14420 O O . GLU B 1 633 ? -10.633 2.82 -0.019 1 84.56 633 GLU B O 1
ATOM 14425 N N . ASP B 1 634 ? -11.883 0.941 -0.445 1 89.19 634 ASP B N 1
ATOM 14426 C CA . ASP B 1 634 ? -10.711 0.136 -0.783 1 89.19 634 ASP B CA 1
ATOM 14427 C C . ASP B 1 634 ? -9.992 0.702 -2.006 1 89.19 634 ASP B C 1
ATOM 14429 O O . ASP B 1 634 ? -10.625 1.008 -3.018 1 89.19 634 ASP B O 1
ATOM 14433 N N . SER B 1 635 ? -8.719 0.883 -1.963 1 85.06 635 SER B N 1
ATOM 14434 C CA . SER B 1 635 ? -7.926 1.402 -3.072 1 85.06 635 SER B CA 1
ATOM 14435 C C . SER B 1 635 ? -7.102 0.298 -3.725 1 85.06 635 SER B C 1
ATOM 14437 O O . SER B 1 635 ? -6.141 0.578 -4.449 1 85.06 635 SER B O 1
ATOM 14439 N N . ASN B 1 636 ? -7.379 -0.94 -3.426 1 87.5 636 ASN B N 1
ATOM 14440 C CA . ASN B 1 636 ? -6.738 -2.078 -4.078 1 87.5 636 ASN B CA 1
ATOM 14441 C C . ASN B 1 636 ? -7.73 -2.871 -4.926 1 87.5 636 ASN B C 1
ATOM 14443 O O . ASN B 1 636 ? -8.938 -2.846 -4.664 1 87.5 636 ASN B O 1
ATOM 14447 N N . ARG B 1 637 ? -7.234 -3.391 -5.91 1 93.44 637 ARG B N 1
ATOM 14448 C CA . ARG B 1 637 ? -8.023 -4.238 -6.801 1 93.44 637 ARG B CA 1
ATOM 14449 C C . ARG B 1 637 ? -7.41 -5.629 -6.91 1 93.44 637 ARG B C 1
ATOM 14451 O O . ARG B 1 637 ? -6.281 -5.855 -6.469 1 93.44 637 ARG B O 1
ATOM 14458 N N . PRO B 1 638 ? -8.195 -6.602 -7.379 1 88.81 638 PRO B N 1
ATOM 14459 C CA . PRO B 1 638 ? -7.676 -7.969 -7.457 1 88.81 638 PRO B CA 1
ATOM 14460 C C . PRO B 1 638 ? -6.328 -8.047 -8.172 1 88.81 638 PRO B C 1
ATOM 14462 O O . PRO B 1 638 ? -6.113 -7.359 -9.172 1 88.81 638 PRO B O 1
ATOM 14465 N N . LYS B 1 639 ? -5.391 -8.844 -7.602 1 85.81 639 LYS B N 1
ATOM 14466 C CA . LYS B 1 639 ? -4.035 -8.953 -8.133 1 85.81 639 LYS B CA 1
ATOM 14467 C C . LYS B 1 639 ? -3.613 -10.414 -8.266 1 85.81 639 LYS B C 1
ATOM 14469 O O . LYS B 1 639 ? -4.164 -11.289 -7.59 1 85.81 639 LYS B O 1
ATOM 14474 N N . GLN B 1 640 ? -2.715 -10.656 -9.172 1 79.69 640 GLN B N 1
ATOM 14475 C CA . GLN B 1 640 ? -2.076 -11.969 -9.281 1 79.69 640 GLN B CA 1
ATOM 14476 C C . GLN B 1 640 ? -0.918 -12.094 -8.297 1 79.69 640 GLN B C 1
ATOM 14478 O O . GLN B 1 640 ? -0.164 -11.148 -8.086 1 79.69 640 GLN B O 1
ATOM 14483 N N . PRO B 1 641 ? -0.97 -13.102 -7.465 1 69.88 641 PRO B N 1
ATOM 14484 C CA . PRO B 1 641 ? 0.149 -13.258 -6.535 1 69.88 641 PRO B CA 1
ATOM 14485 C C . PRO B 1 641 ? 1.508 -13.219 -7.23 1 69.88 641 PRO B C 1
ATOM 14487 O O . PRO B 1 641 ? 1.631 -13.641 -8.383 1 69.88 641 PRO B O 1
ATOM 14490 N N . THR B 1 642 ? 2.381 -12.195 -6.832 1 58.88 642 THR B N 1
ATOM 14491 C CA . THR B 1 642 ? 3.678 -11.852 -7.406 1 58.88 642 THR B CA 1
ATOM 14492 C C . THR B 1 642 ? 4.473 -13.109 -7.742 1 58.88 642 THR B C 1
ATOM 14494 O O . THR B 1 642 ? 4.691 -13.961 -6.879 1 58.88 642 THR B O 1
ATOM 14497 N N . SER B 1 643 ? 4.137 -13.562 -8.969 1 57.41 643 SER B N 1
ATOM 14498 C CA . SER B 1 643 ? 5.102 -14.562 -9.414 1 57.41 643 SER B CA 1
ATOM 14499 C C . SER B 1 643 ? 6.516 -13.992 -9.453 1 57.41 643 SER B C 1
ATOM 14501 O O . SER B 1 643 ? 6.699 -12.773 -9.461 1 57.41 643 SER B O 1
ATOM 14503 N N . LYS B 1 644 ? 7.477 -14.758 -9.219 1 51.81 644 LYS B N 1
ATOM 14504 C CA . LYS B 1 644 ? 8.875 -14.43 -9.477 1 51.81 644 LYS B CA 1
ATOM 14505 C C . LYS B 1 644 ? 9.023 -13.562 -10.719 1 51.81 644 LYS B C 1
ATOM 14507 O O . LYS B 1 644 ? 10.133 -13.156 -11.078 1 51.81 644 LYS B O 1
ATOM 14512 N N . MET B 1 645 ? 7.922 -13.367 -11.367 1 52.12 645 MET B N 1
ATOM 14513 C CA . MET B 1 645 ? 8.211 -12.672 -12.617 1 52.12 645 MET B CA 1
ATOM 14514 C C . MET B 1 645 ? 8.172 -11.164 -12.422 1 52.12 645 MET B C 1
ATOM 14516 O O . MET B 1 645 ? 7.207 -10.625 -11.875 1 52.12 645 MET B O 1
ATOM 14520 N N . LYS B 1 646 ? 9.227 -10.461 -12.195 1 51.84 646 LYS B N 1
ATOM 14521 C CA . LYS B 1 646 ? 9.742 -9.148 -11.812 1 51.84 646 LYS B CA 1
ATOM 14522 C C . LYS B 1 646 ? 8.992 -8.031 -12.531 1 51.84 646 LYS B C 1
ATOM 14524 O O . LYS B 1 646 ? 8.984 -6.891 -12.07 1 51.84 646 LYS B O 1
ATOM 14529 N N . THR B 1 647 ? 8.602 -8.055 -13.977 1 55.66 647 THR B N 1
ATOM 14530 C CA . THR B 1 647 ? 8.492 -6.703 -14.516 1 55.66 647 THR B CA 1
ATOM 14531 C C . THR B 1 647 ? 7.031 -6.324 -14.742 1 55.66 647 THR B C 1
ATOM 14533 O O . THR B 1 647 ? 6.363 -6.879 -15.617 1 55.66 647 THR B O 1
ATOM 14536 N N . PRO B 1 648 ? 6.312 -5.617 -13.758 1 54.38 648 PRO B N 1
ATOM 14537 C CA . PRO B 1 648 ? 4.953 -5.145 -14.039 1 54.38 648 PRO B CA 1
ATOM 14538 C C . PRO B 1 648 ? 4.879 -4.246 -15.273 1 54.38 648 PRO B C 1
ATOM 14540 O O . PRO B 1 648 ? 5.824 -3.5 -15.547 1 54.38 648 PRO B O 1
ATOM 14543 N N . ARG B 1 649 ? 3.941 -4.578 -16.141 1 61.03 649 ARG B N 1
ATOM 14544 C CA . ARG B 1 649 ? 3.652 -3.672 -17.25 1 61.03 649 ARG B CA 1
ATOM 14545 C C . ARG B 1 649 ? 2.961 -2.404 -16.75 1 61.03 649 ARG B C 1
ATOM 14547 O O . ARG B 1 649 ? 1.971 -2.477 -16.016 1 61.03 649 ARG B O 1
ATOM 14554 N N . HIS B 1 650 ? 3.494 -1.343 -16.938 1 58.28 650 HIS B N 1
ATOM 14555 C CA . HIS B 1 650 ? 2.887 -0.107 -16.453 1 58.28 650 HIS B CA 1
ATOM 14556 C C . HIS B 1 650 ? 1.813 0.388 -17.422 1 58.28 650 HIS B C 1
ATOM 14558 O O . HIS B 1 650 ? 0.838 1.017 -17 1 58.28 650 HIS B O 1
ATOM 14564 N N . ASN B 1 651 ? 1.994 -0.033 -18.75 1 61.53 651 ASN B N 1
ATOM 14565 C CA . ASN B 1 651 ? 0.972 0.388 -19.703 1 61.53 651 ASN B CA 1
ATOM 14566 C C . ASN B 1 651 ? -0.016 -0.736 -20 1 61.53 651 ASN B C 1
ATOM 14568 O O . ASN B 1 651 ? 0.312 -1.682 -20.719 1 61.53 651 ASN B O 1
ATOM 14572 N N . THR B 1 652 ? -1.194 -0.587 -19.422 1 64.38 652 THR B N 1
ATOM 14573 C CA . THR B 1 652 ? -2.199 -1.641 -19.516 1 64.38 652 THR B CA 1
ATOM 14574 C C . THR B 1 652 ? -2.754 -1.731 -20.938 1 64.38 652 THR B C 1
ATOM 14576 O O . THR B 1 652 ? -3.352 -2.742 -21.312 1 64.38 652 THR B O 1
ATOM 14579 N N . LYS B 1 653 ? -2.586 -0.712 -21.719 1 73.44 653 LYS B N 1
ATOM 14580 C CA . LYS B 1 653 ? -3.141 -0.735 -23.062 1 73.44 653 LYS B CA 1
ATOM 14581 C C . LYS B 1 653 ? -2.072 -1.104 -24.094 1 73.44 653 LYS B C 1
ATOM 14583 O O . LYS B 1 653 ? -2.127 -0.658 -25.25 1 73.44 653 LYS B O 1
ATOM 14588 N N . SER B 1 654 ? -1.201 -2.037 -23.609 1 72.69 654 SER B N 1
ATOM 14589 C CA . SER B 1 654 ? -0.108 -2.395 -24.516 1 72.69 654 SER B CA 1
ATOM 14590 C C . SER B 1 654 ? -0.268 -3.814 -25.047 1 72.69 654 SER B C 1
ATOM 14592 O O . SER B 1 654 ? -1.026 -4.609 -24.484 1 72.69 654 SER B O 1
ATOM 14594 N N . LEU B 1 655 ? 0.275 -4 -26.234 1 78.12 655 LEU B N 1
ATOM 14595 C CA . LEU B 1 655 ? 0.303 -5.316 -26.859 1 78.12 655 LEU B CA 1
ATOM 14596 C C . LEU B 1 655 ? 1.352 -6.211 -26.203 1 78.12 655 LEU B C 1
ATOM 14598 O O . LEU B 1 655 ? 2.283 -5.715 -25.562 1 78.12 655 LEU B O 1
ATOM 14602 N N . GLY B 1 656 ? 1.081 -7.41 -26.25 1 71.75 656 GLY B N 1
ATOM 14603 C CA . GLY B 1 656 ? 2.1 -8.352 -25.812 1 71.75 656 GLY B CA 1
ATOM 14604 C C . GLY B 1 656 ? 3.357 -8.305 -26.656 1 71.75 656 GLY B C 1
ATOM 14605 O O . GLY B 1 656 ? 3.426 -7.559 -27.641 1 71.75 656 GLY B O 1
ATOM 14606 N N . TRP B 1 657 ? 4.355 -8.977 -26.359 1 65 657 TRP B N 1
ATOM 14607 C CA . TRP B 1 657 ? 5.684 -8.906 -26.953 1 65 657 TRP B CA 1
ATOM 14608 C C . TRP B 1 657 ? 5.637 -9.305 -28.422 1 65 657 TRP B C 1
ATOM 14610 O O . TRP B 1 657 ? 6.496 -8.898 -29.219 1 65 657 TRP B O 1
ATOM 14620 N N . LYS B 1 658 ? 4.555 -10.047 -28.891 1 71 658 LYS B N 1
ATOM 14621 C CA . LYS B 1 658 ? 4.473 -10.43 -30.297 1 71 658 LYS B CA 1
ATOM 14622 C C . LYS B 1 658 ? 3.512 -9.516 -31.047 1 71 658 LYS B C 1
ATOM 14624 O O . LYS B 1 658 ? 3.125 -9.82 -32.188 1 71 658 LYS B O 1
ATOM 14629 N N . GLY B 1 659 ? 3.062 -8.531 -30.328 1 76.12 659 GLY B N 1
ATOM 14630 C CA . GLY B 1 659 ? 2.203 -7.555 -30.984 1 76.12 659 GLY B CA 1
ATOM 14631 C C . GLY B 1 659 ? 0.748 -7.977 -31.031 1 76.12 659 GLY B C 1
ATOM 14632 O O . GLY B 1 659 ? -0.008 -7.527 -31.891 1 76.12 659 GLY B O 1
ATOM 14633 N N . GLU B 1 660 ? 0.384 -8.945 -30.156 1 86.31 660 GLU B N 1
ATOM 14634 C CA . GLU B 1 660 ? -0.995 -9.422 -30.094 1 86.31 660 GLU B CA 1
ATOM 14635 C C . GLU B 1 660 ? -1.645 -9.062 -28.766 1 86.31 660 GLU B C 1
ATOM 14637 O O . GLU B 1 660 ? -0.953 -8.719 -27.797 1 86.31 660 GLU B O 1
ATOM 14642 N N . ILE B 1 661 ? -2.924 -9.047 -28.812 1 89.5 661 ILE B N 1
ATOM 14643 C CA . ILE B 1 661 ? -3.641 -8.836 -27.562 1 89.5 661 ILE B CA 1
ATOM 14644 C C . ILE B 1 661 ? -3.625 -10.125 -26.734 1 89.5 661 ILE B C 1
ATOM 14646 O O . ILE B 1 661 ? -4.059 -11.18 -27.203 1 89.5 661 ILE B O 1
ATOM 14650 N N . THR B 1 662 ? -3.113 -10.07 -25.531 1 85.75 662 THR B N 1
ATOM 14651 C CA . THR B 1 662 ? -2.939 -11.297 -24.75 1 85.75 662 THR B CA 1
ATOM 14652 C C . THR B 1 662 ? -3.711 -11.219 -23.438 1 85.75 662 THR B C 1
ATOM 14654 O O . THR B 1 662 ? -3.74 -12.188 -22.672 1 85.75 662 THR B O 1
ATOM 14657 N N . SER B 1 663 ? -4.344 -10.078 -23.219 1 86.94 663 SER B N 1
ATOM 14658 C CA . SER B 1 663 ? -4.984 -9.938 -21.906 1 86.94 663 SER B CA 1
ATOM 14659 C C . SER B 1 663 ? -6.309 -9.188 -22.031 1 86.94 663 SER B C 1
ATOM 14661 O O . SER B 1 663 ? -6.434 -8.258 -22.828 1 86.94 663 SER B O 1
ATOM 14663 N N . GLU B 1 664 ? -7.227 -9.539 -21.125 1 89.75 664 GLU B N 1
ATOM 14664 C CA . GLU B 1 664 ? -8.516 -8.859 -21.078 1 89.75 664 GLU B CA 1
ATOM 14665 C C . GLU B 1 664 ? -8.375 -7.449 -20.516 1 89.75 664 GLU B C 1
ATOM 14667 O O . GLU B 1 664 ? -9.219 -6.586 -20.766 1 89.75 664 GLU B O 1
ATOM 14672 N N . SER B 1 665 ? -7.32 -7.176 -19.797 1 85.75 665 SER B N 1
ATOM 14673 C CA . SER B 1 665 ? -7.098 -5.863 -19.188 1 85.75 665 SER B CA 1
ATOM 14674 C C . SER B 1 665 ? -6.84 -4.805 -20.266 1 85.75 665 SER B C 1
ATOM 14676 O O . SER B 1 665 ? -7.047 -3.611 -20.016 1 85.75 665 SER B O 1
ATOM 14678 N N . SER B 1 666 ? -6.441 -5.266 -21.453 1 88.5 666 SER B N 1
ATOM 14679 C CA . SER B 1 666 ? -6.145 -4.328 -22.547 1 88.5 666 SER B CA 1
ATOM 14680 C C . SER B 1 666 ? -7.418 -3.9 -23.266 1 88.5 666 SER B C 1
ATOM 14682 O O . SER B 1 666 ? -7.418 -2.912 -24 1 88.5 666 SER B O 1
ATOM 14684 N N . THR B 1 667 ? -8.484 -4.652 -23.047 1 91.25 667 THR B N 1
ATOM 14685 C CA . THR B 1 667 ? -9.695 -4.41 -23.812 1 91.25 667 THR B CA 1
ATOM 14686 C C . THR B 1 667 ? -10.617 -3.43 -23.094 1 91.25 667 THR B C 1
ATOM 14688 O O . THR B 1 667 ? -11.742 -3.195 -23.531 1 91.25 667 THR B O 1
ATOM 14691 N N . LEU B 1 668 ? -10.148 -2.812 -22.047 1 91.69 668 LEU B N 1
ATOM 14692 C CA . LEU B 1 668 ? -10.945 -1.827 -21.312 1 91.69 668 LEU B CA 1
ATOM 14693 C C . LEU B 1 668 ? -11.117 -0.557 -22.141 1 91.69 668 LEU B C 1
ATOM 14695 O O . LEU B 1 668 ? -10.305 -0.265 -23.031 1 91.69 668 LEU B O 1
ATOM 14699 N N . GLY B 1 669 ? -12.227 0.146 -21.953 1 90.94 669 GLY B N 1
ATOM 14700 C CA . GLY B 1 669 ? -12.469 1.391 -22.672 1 90.94 669 GLY B CA 1
ATOM 14701 C C . GLY B 1 669 ? -13.719 2.111 -22.219 1 90.94 669 GLY B C 1
ATOM 14702 O O . GLY B 1 669 ? -14.734 1.475 -21.906 1 90.94 669 GLY B O 1
ATOM 14703 N N . ILE B 1 670 ? -13.641 3.369 -22.203 1 94 670 ILE B N 1
ATOM 14704 C CA . ILE B 1 670 ? -14.742 4.172 -21.688 1 94 670 ILE B CA 1
ATOM 14705 C C . ILE B 1 670 ? -15.609 4.668 -22.844 1 94 670 ILE B C 1
ATOM 14707 O O . ILE B 1 670 ? -16.797 4.953 -22.656 1 94 670 ILE B O 1
ATOM 14711 N N . GLY B 1 671 ? -15.039 4.781 -24.062 1 94.06 671 GLY B N 1
ATOM 14712 C CA . GLY B 1 671 ? -15.789 5.297 -25.203 1 94.06 671 GLY B CA 1
ATOM 14713 C C . GLY B 1 671 ? -17.031 4.496 -25.516 1 94.06 671 GLY B C 1
ATOM 14714 O O . GLY B 1 671 ? -18.109 5.066 -25.703 1 94.06 671 GLY B O 1
ATOM 14715 N N . ARG B 1 672 ? -16.938 3.207 -25.5 1 94.56 672 ARG B N 1
ATOM 14716 C CA . ARG B 1 672 ? -18.078 2.334 -25.797 1 94.56 672 ARG B CA 1
ATOM 14717 C C . ARG B 1 672 ? -19.109 2.383 -24.688 1 94.56 672 ARG B C 1
ATOM 14719 O O . ARG B 1 672 ? -20.312 2.242 -24.938 1 94.56 672 ARG B O 1
ATOM 14726 N N . ILE B 1 673 ? -18.641 2.561 -23.438 1 96.88 673 ILE B N 1
ATOM 14727 C CA . ILE B 1 673 ? -19.547 2.643 -22.297 1 96.88 673 ILE B CA 1
ATOM 14728 C C . ILE B 1 673 ? -20.391 3.92 -22.391 1 96.88 673 ILE B C 1
ATOM 14730 O O . ILE B 1 673 ? -21.594 3.896 -22.156 1 96.88 673 ILE B O 1
ATOM 14734 N N . VAL B 1 674 ? -19.719 5.027 -22.781 1 96.25 674 VAL B N 1
ATOM 14735 C CA . VAL B 1 674 ? -20.406 6.301 -22.922 1 96.25 674 VAL B CA 1
ATOM 14736 C C . VAL B 1 674 ? -21.484 6.176 -24 1 96.25 674 VAL B C 1
ATOM 14738 O O . VAL B 1 674 ? -22.609 6.684 -23.828 1 96.25 674 VAL B O 1
ATOM 14741 N N . ARG B 1 675 ? -21.203 5.504 -25.047 1 94.62 675 ARG B N 1
ATOM 14742 C CA . ARG B 1 675 ? -22.172 5.273 -26.125 1 94.62 675 ARG B CA 1
ATOM 14743 C C . ARG B 1 675 ? -23.359 4.441 -25.625 1 94.62 675 ARG B C 1
ATOM 14745 O O . ARG B 1 675 ? -24.5 4.73 -25.953 1 94.62 675 ARG B O 1
ATOM 14752 N N . ALA B 1 676 ? -23.031 3.379 -24.859 1 95.62 676 ALA B N 1
ATOM 14753 C CA . ALA B 1 676 ? -24.078 2.52 -24.312 1 95.62 676 ALA B CA 1
ATOM 14754 C C . ALA B 1 676 ? -24.984 3.299 -23.375 1 95.62 676 ALA B C 1
ATOM 14756 O O . ALA B 1 676 ? -26.219 3.143 -23.422 1 95.62 676 ALA B O 1
ATOM 14757 N N . LEU B 1 677 ? -24.406 4.148 -22.547 1 96.25 677 LEU B N 1
ATOM 14758 C CA . LEU B 1 677 ? -25.203 4.945 -21.609 1 96.25 677 LEU B CA 1
ATOM 14759 C C . LEU B 1 677 ? -26.062 5.953 -22.359 1 96.25 677 LEU B C 1
ATOM 14761 O O . LEU B 1 677 ? -27.219 6.172 -21.984 1 96.25 677 LEU B O 1
ATOM 14765 N N . ALA B 1 678 ? -25.484 6.578 -23.406 1 94 678 ALA B N 1
ATOM 14766 C CA . ALA B 1 678 ? -26.219 7.551 -24.219 1 94 678 ALA B CA 1
ATOM 14767 C C . ALA B 1 678 ? -27.438 6.902 -24.875 1 94 678 ALA B C 1
ATOM 14769 O O . ALA B 1 678 ? -28.516 7.508 -24.938 1 94 678 ALA B O 1
ATOM 14770 N N . SER B 1 679 ? -27.266 5.691 -25.344 1 92.94 679 SER B N 1
ATOM 14771 C CA . SER B 1 679 ? -28.344 4.973 -26 1 92.94 679 SER B CA 1
ATOM 14772 C C . SER B 1 679 ? -29.469 4.645 -25.016 1 92.94 679 SER B C 1
ATOM 14774 O O . SER B 1 679 ? -30.609 4.41 -25.422 1 92.94 679 SER B O 1
ATOM 14776 N N . HIS B 1 680 ? -29.156 4.648 -23.75 1 94.69 680 HIS B N 1
ATOM 14777 C CA . HIS B 1 680 ? -30.172 4.352 -22.734 1 94.69 680 HIS B CA 1
ATOM 14778 C C . HIS B 1 680 ? -30.641 5.625 -22.047 1 94.69 680 HIS B C 1
ATOM 14780 O O . HIS B 1 680 ? -31.219 5.562 -20.953 1 94.69 680 HIS B O 1
ATOM 14786 N N . GLY B 1 681 ? -30.219 6.809 -22.547 1 88.75 681 GLY B N 1
ATOM 14787 C CA . GLY B 1 681 ? -30.844 8.055 -22.125 1 88.75 681 GLY B CA 1
ATOM 14788 C C . GLY B 1 681 ? -30 8.852 -21.156 1 88.75 681 GLY B C 1
ATOM 14789 O O . GLY B 1 681 ? -30.484 9.812 -20.547 1 88.75 681 GLY B O 1
ATOM 14790 N N . ALA B 1 682 ? -28.766 8.602 -20.984 1 91.06 682 ALA B N 1
ATOM 14791 C CA . ALA B 1 682 ? -27.922 9.281 -19.984 1 91.06 682 ALA B CA 1
ATOM 14792 C C . ALA B 1 682 ? -27.641 10.727 -20.406 1 91.06 682 ALA B C 1
ATOM 14794 O O . ALA B 1 682 ? -27.5 11.602 -19.547 1 91.06 682 ALA B O 1
ATOM 14795 N N . LEU B 1 683 ? -27.484 11.086 -21.688 1 86 683 LEU B N 1
ATOM 14796 C CA . LEU B 1 683 ? -27.094 12.414 -22.156 1 86 683 LEU B CA 1
ATOM 14797 C C . LEU B 1 683 ? -28.281 13.367 -22.109 1 86 683 LEU B C 1
ATOM 14799 O O . LEU B 1 683 ? -28.109 14.586 -22.062 1 86 683 LEU B O 1
ATOM 14803 N N . ALA B 1 684 ? -29.484 12.836 -22.062 1 75 684 ALA B N 1
ATOM 14804 C CA . ALA B 1 684 ? -30.688 13.664 -22.094 1 75 684 ALA B CA 1
ATOM 14805 C C . ALA B 1 684 ? -31.031 14.18 -20.703 1 75 684 ALA B C 1
ATOM 14807 O O . ALA B 1 684 ? -31.844 15.109 -20.578 1 75 684 ALA B O 1
ATOM 14808 N N . TYR B 1 685 ? -30.297 13.617 -19.812 1 69.81 685 TYR B N 1
ATOM 14809 C CA . TYR B 1 685 ? -30.594 13.984 -18.438 1 69.81 685 TYR B CA 1
ATOM 14810 C C . TYR B 1 685 ? -29.984 15.344 -18.094 1 69.81 685 TYR B C 1
ATOM 14812 O O . TYR B 1 685 ? -28.797 15.57 -18.297 1 69.81 685 TYR B O 1
ATOM 14820 N N . GLU B 1 686 ? -30.812 16.438 -17.984 1 62.09 686 GLU B N 1
ATOM 14821 C CA . GLU B 1 686 ? -30.359 17.797 -17.641 1 62.09 686 GLU B CA 1
ATOM 14822 C C . GLU B 1 686 ? -30.188 17.969 -16.141 1 62.09 686 GLU B C 1
ATOM 14824 O O . GLU B 1 686 ? -31.156 17.844 -15.383 1 62.09 686 GLU B O 1
ATOM 14829 N N . LYS B 1 687 ? -28.844 17.922 -15.758 1 58.94 687 LYS B N 1
ATOM 14830 C CA . LYS B 1 687 ? -28.547 18.172 -14.344 1 58.94 687 LYS B CA 1
ATOM 14831 C C . LYS B 1 687 ? -29 19.562 -13.938 1 58.94 687 LYS B C 1
ATOM 14833 O O . LYS B 1 687 ? -28.906 20.516 -14.727 1 58.94 687 LYS B O 1
ATOM 14838 N N . ASN B 1 688 ? -29.844 19.75 -12.906 1 48.09 688 ASN B N 1
ATOM 14839 C CA . ASN B 1 688 ? -30.25 21.078 -12.43 1 48.09 688 ASN B CA 1
ATOM 14840 C C . ASN B 1 688 ? -29.047 21.938 -12.094 1 48.09 688 ASN B C 1
ATOM 14842 O O . ASN B 1 688 ? -29.062 23.156 -12.297 1 48.09 688 ASN B O 1
ATOM 14846 N N . PHE B 1 689 ? -28 21.344 -11.359 1 49.81 689 PHE B N 1
ATOM 14847 C CA . PHE B 1 689 ? -26.844 22.031 -10.828 1 49.81 689 PHE B CA 1
ATOM 14848 C C . PHE B 1 689 ? -25.562 21.219 -11.031 1 49.81 689 PHE B C 1
ATOM 14850 O O . PHE B 1 689 ? -25.625 19.984 -11.039 1 49.81 689 PHE B O 1
ATOM 14857 N N . GLY B 1 690 ? -24.547 21.797 -11.688 1 60.53 690 GLY B N 1
ATOM 14858 C CA . GLY B 1 690 ? -23.25 21.141 -11.609 1 60.53 690 GLY B CA 1
ATOM 14859 C C . GLY B 1 690 ? -22.531 21.094 -12.938 1 60.53 690 GLY B C 1
ATOM 14860 O O . GLY B 1 690 ? -23.016 21.641 -13.93 1 60.53 690 GLY B O 1
ATOM 14861 N N . THR B 1 691 ? -21.328 20.734 -12.922 1 72.38 691 THR B N 1
ATOM 14862 C CA . THR B 1 691 ? -20.422 20.641 -14.07 1 72.38 691 THR B CA 1
ATOM 14863 C C . THR B 1 691 ? -20.812 19.484 -14.977 1 72.38 691 THR B C 1
ATOM 14865 O O . THR B 1 691 ? -21.391 18.5 -14.516 1 72.38 691 THR B O 1
ATOM 14868 N N . GLY B 1 692 ? -20.984 19.703 -16.312 1 78.62 692 GLY B N 1
ATOM 14869 C CA . GLY B 1 692 ? -21.359 18.719 -17.312 1 78.62 692 GLY B CA 1
ATOM 14870 C C . GLY B 1 692 ? -20.297 17.641 -17.5 1 78.62 692 GLY B C 1
ATOM 14871 O O . GLY B 1 692 ? -19.188 17.766 -16.984 1 78.62 692 GLY B O 1
ATOM 14872 N N . PRO B 1 693 ? -20.656 16.531 -18.109 1 86.88 693 PRO B N 1
ATOM 14873 C CA . PRO B 1 693 ? -19.75 15.398 -18.312 1 86.88 693 PRO B CA 1
ATOM 14874 C C . PRO B 1 693 ? -18.484 15.797 -19.078 1 86.88 693 PRO B C 1
ATOM 14876 O O . PRO B 1 693 ? -17.406 15.242 -18.828 1 86.88 693 PRO B O 1
ATOM 14879 N N . MET B 1 694 ? -18.578 16.828 -20.016 1 88.56 694 MET B N 1
ATOM 14880 C CA . MET B 1 694 ? -17.406 17.281 -20.75 1 88.56 694 MET B CA 1
ATOM 14881 C C . MET B 1 694 ? -16.391 17.953 -19.844 1 88.56 694 MET B C 1
ATOM 14883 O O . MET B 1 694 ? -15.18 17.812 -20.016 1 88.56 694 MET B O 1
ATOM 14887 N N . TYR B 1 695 ? -16.984 18.641 -18.906 1 85.25 695 TYR B N 1
ATOM 14888 C CA . TYR B 1 695 ? -16.125 19.281 -17.922 1 85.25 695 TYR B CA 1
ATOM 14889 C C . TYR B 1 695 ? -15.281 18.234 -17.188 1 85.25 695 TYR B C 1
ATOM 14891 O O . TYR B 1 695 ? -14.062 18.391 -17.078 1 85.25 695 TYR B O 1
ATOM 14899 N N . TYR B 1 696 ? -15.867 17.188 -16.703 1 86.5 696 TYR B N 1
ATOM 14900 C CA . TYR B 1 696 ? -15.164 16.172 -15.938 1 86.5 696 TYR B CA 1
ATOM 14901 C C . TYR B 1 696 ? -14.164 15.422 -16.812 1 86.5 696 TYR B C 1
ATOM 14903 O O . TYR B 1 696 ? -13.07 15.078 -16.359 1 86.5 696 TYR B O 1
ATOM 14911 N N . ALA B 1 697 ? -14.531 15.148 -18.016 1 90.88 697 ALA B N 1
ATOM 14912 C CA . ALA B 1 697 ? -13.641 14.438 -18.922 1 90.88 697 ALA B CA 1
ATOM 14913 C C . ALA B 1 697 ? -12.344 15.203 -19.141 1 90.88 697 ALA B C 1
ATOM 14915 O O . ALA B 1 697 ? -11.258 14.633 -19.078 1 90.88 697 ALA B O 1
ATOM 14916 N N . VAL B 1 698 ? -12.461 16.547 -19.328 1 87.44 698 VAL B N 1
ATOM 14917 C CA . VAL B 1 698 ? -11.305 17.375 -19.609 1 87.44 698 VAL B CA 1
ATOM 14918 C C . VAL B 1 698 ? -10.5 17.609 -18.344 1 87.44 698 VAL B C 1
ATOM 14920 O O . VAL B 1 698 ? -9.266 17.609 -18.375 1 87.44 698 VAL B O 1
ATOM 14923 N N . ALA B 1 699 ? -11.266 17.812 -17.25 1 81.56 699 ALA B N 1
ATOM 14924 C CA . ALA B 1 699 ? -10.602 18.062 -15.977 1 81.56 699 ALA B CA 1
ATOM 14925 C C . ALA B 1 699 ? -9.75 16.875 -15.547 1 81.56 699 ALA B C 1
ATOM 14927 O O . ALA B 1 699 ? -8.672 17.047 -14.969 1 81.56 699 ALA B O 1
ATOM 14928 N N . GLU B 1 700 ? -10.219 15.633 -15.914 1 85.5 700 GLU B N 1
ATOM 14929 C CA . GLU B 1 700 ? -9.508 14.422 -15.516 1 85.5 700 GLU B CA 1
ATOM 14930 C C . GLU B 1 700 ? -8.539 13.969 -16.609 1 85.5 700 GLU B C 1
ATOM 14932 O O . GLU B 1 700 ? -7.785 13.016 -16.422 1 85.5 700 GLU B O 1
ATOM 14937 N N . GLY B 1 701 ? -8.562 14.68 -17.719 1 85.25 701 GLY B N 1
ATOM 14938 C CA . GLY B 1 701 ? -7.668 14.344 -18.812 1 85.25 701 GLY B CA 1
ATOM 14939 C C . GLY B 1 701 ? -8.07 13.086 -19.562 1 85.25 701 GLY B C 1
ATOM 14940 O O . GLY B 1 701 ? -7.223 12.367 -20.094 1 85.25 701 GLY B O 1
ATOM 14941 N N . ASN B 1 702 ? -9.344 12.68 -19.484 1 90.44 702 ASN B N 1
ATOM 14942 C CA . ASN B 1 702 ? -9.852 11.5 -20.172 1 90.44 702 ASN B CA 1
ATOM 14943 C C . ASN B 1 702 ? -10.164 11.805 -21.641 1 90.44 702 ASN B C 1
ATOM 14945 O O . ASN B 1 702 ? -11.305 12.086 -21.984 1 90.44 702 ASN B O 1
ATOM 14949 N N . GLU B 1 703 ? -9.211 11.609 -22.453 1 91.38 703 GLU B N 1
ATOM 14950 C CA . GLU B 1 703 ? -9.297 11.945 -23.875 1 91.38 703 GLU B CA 1
ATOM 14951 C C . GLU B 1 703 ? -10.359 11.102 -24.578 1 91.38 703 GLU B C 1
ATOM 14953 O O . GLU B 1 703 ? -11.141 11.609 -25.375 1 91.38 703 GLU B O 1
ATOM 14958 N N . GLU B 1 704 ? -10.453 9.828 -24.266 1 93.06 704 GLU B N 1
ATOM 14959 C CA . GLU B 1 704 ? -11.414 8.93 -24.906 1 93.06 704 GLU B CA 1
ATOM 14960 C C . GLU B 1 704 ? -12.852 9.375 -24.641 1 93.06 704 GLU B C 1
ATOM 14962 O O . GLU B 1 704 ? -13.68 9.383 -25.547 1 93.06 704 GLU B O 1
ATOM 14967 N N . MET B 1 705 ? -13.07 9.734 -23.391 1 94.56 705 MET B N 1
ATOM 14968 C CA . MET B 1 705 ? -14.406 10.188 -23.016 1 94.56 705 MET B CA 1
ATOM 14969 C C . MET B 1 705 ? -14.75 11.508 -23.703 1 94.56 705 MET B C 1
ATOM 14971 O O . MET B 1 705 ? -15.867 11.688 -24.203 1 94.56 705 MET B O 1
ATOM 14975 N N . ALA B 1 706 ? -13.812 12.492 -23.797 1 92.5 706 ALA B N 1
ATOM 14976 C CA . ALA B 1 706 ? -14.039 13.789 -24.422 1 92.5 706 ALA B CA 1
ATOM 14977 C C . ALA B 1 706 ? -14.367 13.633 -25.906 1 92.5 706 ALA B C 1
ATOM 14979 O O . ALA B 1 706 ? -15.281 14.289 -26.422 1 92.5 706 ALA B O 1
ATOM 14980 N N . VAL B 1 707 ? -13.633 12.773 -26.562 1 94 707 VAL B N 1
ATOM 14981 C CA . VAL B 1 707 ? -13.812 12.547 -28 1 94 707 VAL B CA 1
ATOM 14982 C C . VAL B 1 707 ? -15.188 11.938 -28.25 1 94 707 VAL B C 1
ATOM 14984 O O . VAL B 1 707 ? -15.898 12.367 -29.156 1 94 707 VAL B O 1
ATOM 14987 N N . GLU B 1 708 ? -15.586 10.938 -27.469 1 94.44 708 GLU B N 1
ATOM 14988 C CA . GLU B 1 708 ? -16.875 10.273 -27.656 1 94.44 708 GLU B CA 1
ATOM 14989 C C . GLU B 1 708 ? -18.031 11.203 -27.344 1 94.44 708 GLU B C 1
ATOM 14991 O O . GLU B 1 708 ? -19.078 11.156 -28.016 1 94.44 708 GLU B O 1
ATOM 14996 N N . LEU B 1 709 ? -17.891 12 -26.281 1 92.62 709 LEU B N 1
ATOM 14997 C CA . LEU B 1 709 ? -18.922 12.961 -25.922 1 92.62 709 LEU B CA 1
ATOM 14998 C C . LEU B 1 709 ? -19.141 13.977 -27.047 1 92.62 709 LEU B C 1
ATOM 15000 O O . LEU B 1 709 ? -20.266 14.336 -27.359 1 92.62 709 LEU B O 1
ATOM 15004 N N . ASP B 1 710 ? -18 14.461 -27.609 1 91.88 710 ASP B N 1
ATOM 15005 C CA . ASP B 1 710 ? -18.078 15.398 -28.719 1 91.88 710 ASP B CA 1
ATOM 15006 C C . ASP B 1 710 ? -18.781 14.781 -29.922 1 91.88 710 ASP B C 1
ATOM 15008 O O . ASP B 1 710 ? -19.625 15.422 -30.562 1 91.88 710 ASP B O 1
ATOM 15012 N N . ARG B 1 711 ? -18.453 13.562 -30.219 1 92.12 711 ARG B N 1
ATOM 15013 C CA . ARG B 1 711 ? -19.062 12.852 -31.344 1 92.12 711 ARG B CA 1
ATOM 15014 C C . ARG B 1 711 ? -20.562 12.672 -31.125 1 92.12 711 ARG B C 1
ATOM 15016 O O . ARG B 1 711 ? -21.359 12.953 -32.031 1 92.12 711 ARG B O 1
ATOM 15023 N N . LEU B 1 712 ? -20.938 12.211 -29.984 1 91.81 712 LEU B N 1
ATOM 15024 C CA . LEU B 1 712 ? -22.344 11.945 -29.672 1 91.81 712 LEU B CA 1
ATOM 15025 C C . LEU B 1 712 ? -23.141 13.234 -29.625 1 91.81 712 LEU B C 1
ATOM 15027 O O . LEU B 1 712 ? -24.312 13.258 -30.016 1 91.81 712 LEU B O 1
ATOM 15031 N N . SER B 1 713 ? -22.516 14.227 -29.047 1 88.88 713 SER B N 1
ATOM 15032 C CA . SER B 1 713 ? -23.203 15.516 -29 1 88.88 713 SER B CA 1
ATOM 15033 C C . SER B 1 713 ? -23.578 15.992 -30.406 1 88.88 713 SER B C 1
ATOM 15035 O O . SER B 1 713 ? -24.656 16.547 -30.594 1 88.88 713 SER B O 1
ATOM 15037 N N . ARG B 1 714 ? -22.734 15.797 -31.375 1 88.06 714 ARG B N 1
ATOM 15038 C CA . ARG B 1 714 ? -23 16.172 -32.75 1 88.06 714 ARG B CA 1
ATOM 15039 C C . ARG B 1 714 ? -24.078 15.281 -33.375 1 88.06 714 ARG B C 1
ATOM 15041 O O . ARG B 1 714 ? -24.969 15.766 -34.062 1 88.06 714 ARG B O 1
ATOM 15048 N N . GLU B 1 715 ? -23.969 14.039 -33.062 1 89.88 715 GLU B N 1
ATOM 15049 C CA . GLU B 1 715 ? -24.906 13.07 -33.625 1 89.88 715 GLU B CA 1
ATOM 15050 C C . GLU B 1 715 ? -26.312 13.25 -33.062 1 89.88 715 GLU B C 1
ATOM 15052 O O . GLU B 1 715 ? -27.297 13.109 -33.781 1 89.88 715 GLU B O 1
ATOM 15057 N N . MET B 1 716 ? -26.344 13.555 -31.781 1 88.62 716 MET B N 1
ATOM 15058 C CA . MET B 1 716 ? -27.641 13.633 -31.109 1 88.62 716 MET B CA 1
ATOM 15059 C C . MET B 1 716 ? -28.109 15.086 -31.016 1 88.62 716 MET B C 1
ATOM 15061 O O . MET B 1 716 ? -29.203 15.352 -30.531 1 88.62 716 MET B O 1
ATOM 15065 N N . SER B 1 717 ? -27.359 16.047 -31.453 1 82.12 717 SER B N 1
ATOM 15066 C CA . SER B 1 717 ? -27.688 17.469 -31.453 1 82.12 717 SER B CA 1
ATOM 15067 C C . SER B 1 717 ? -27.953 17.969 -30.031 1 82.12 717 SER B C 1
ATOM 15069 O O . SER B 1 717 ? -28.984 18.609 -29.781 1 82.12 717 SER B O 1
ATOM 15071 N N . ILE B 1 718 ? -27.141 17.516 -29.125 1 82.56 718 ILE B N 1
ATOM 15072 C CA . ILE B 1 718 ? -27.203 17.969 -27.734 1 82.56 718 ILE B CA 1
ATOM 15073 C C . ILE B 1 718 ? -26.047 18.922 -27.453 1 82.56 718 ILE B C 1
ATOM 15075 O O . ILE B 1 718 ? -24.891 18.594 -27.703 1 82.56 718 ILE B O 1
ATOM 15079 N N . ASP B 1 719 ? -26.25 20.156 -27.031 1 73.81 719 ASP B N 1
ATOM 15080 C CA . ASP B 1 719 ? -25.219 21.141 -26.75 1 73.81 719 ASP B CA 1
ATOM 15081 C C . ASP B 1 719 ? -24.5 20.844 -25.438 1 73.81 719 ASP B C 1
ATOM 15083 O O . ASP B 1 719 ? -25.125 20.859 -24.375 1 73.81 719 ASP B O 1
ATOM 15087 N N . MET B 1 720 ? -23.312 20.375 -25.562 1 72.88 720 MET B N 1
ATOM 15088 C CA . MET B 1 720 ? -22.562 20.078 -24.344 1 72.88 720 MET B CA 1
ATOM 15089 C C . MET B 1 720 ? -21.766 21.281 -23.875 1 72.88 720 MET B C 1
ATOM 15091 O O . MET B 1 720 ? -21.062 21.906 -24.672 1 72.88 720 MET B O 1
ATOM 15095 N N . GLY B 1 721 ? -22.25 22.453 -23.578 1 61.34 721 GLY B N 1
ATOM 15096 C CA . GLY B 1 721 ? -21.5 23.625 -23.125 1 61.34 721 GLY B CA 1
ATOM 15097 C C . GLY B 1 721 ? -20 23.406 -23.156 1 61.34 721 GLY B C 1
ATOM 15098 O O . GLY B 1 721 ? -19.531 22.281 -23 1 61.34 721 GLY B O 1
ATOM 15099 N N . ASN B 1 722 ? -19.203 24.203 -23.891 1 57.69 722 ASN B N 1
ATOM 15100 C CA . ASN B 1 722 ? -17.75 24.078 -23.969 1 57.69 722 ASN B CA 1
ATOM 15101 C C . ASN B 1 722 ? -17.078 24.484 -22.656 1 57.69 722 ASN B C 1
ATOM 15103 O O . ASN B 1 722 ? -17.391 25.547 -22.094 1 57.69 722 ASN B O 1
ATOM 15107 N N . PHE B 1 723 ? -16.656 23.453 -21.781 1 61.5 723 PHE B N 1
ATOM 15108 C CA . PHE B 1 723 ? -15.781 23.812 -20.672 1 61.5 723 PHE B CA 1
ATOM 15109 C C . PHE B 1 723 ? -14.391 24.188 -21.172 1 61.5 723 PHE B C 1
ATOM 15111 O O . PHE B 1 723 ? -13.641 23.344 -21.656 1 61.5 723 PHE B O 1
ATOM 15118 N N . ARG B 1 724 ? -13.867 25.422 -21.016 1 62.62 724 ARG B N 1
ATOM 15119 C CA . ARG B 1 724 ? -12.578 26 -21.406 1 62.62 724 ARG B CA 1
ATOM 15120 C C . ARG B 1 724 ? -12.203 25.594 -22.828 1 62.62 724 ARG B C 1
ATOM 15122 O O . ARG B 1 724 ? -11.484 24.625 -23.031 1 62.62 724 ARG B O 1
ATOM 15129 N N . PHE B 1 725 ? -12.531 26.25 -23.719 1 71.19 725 PHE B N 1
ATOM 15130 C CA . PHE B 1 725 ? -12.539 25.938 -25.141 1 71.19 725 PHE B CA 1
ATOM 15131 C C . PHE B 1 725 ? -11.172 25.438 -25.594 1 71.19 725 PHE B C 1
ATOM 15133 O O . PHE B 1 725 ? -11.078 24.422 -26.281 1 71.19 725 PHE B O 1
ATOM 15140 N N . VAL B 1 726 ? -10.055 25.984 -25.016 1 82.38 726 VAL B N 1
ATOM 15141 C CA . VAL B 1 726 ? -8.727 25.641 -25.516 1 82.38 726 VAL B CA 1
ATOM 15142 C C . VAL B 1 726 ? -8.336 24.25 -25.016 1 82.38 726 VAL B C 1
ATOM 15144 O O . VAL B 1 726 ? -7.738 23.469 -25.75 1 82.38 726 VAL B O 1
ATOM 15147 N N . ASN B 1 727 ? -8.734 23.984 -23.797 1 83.69 727 ASN B N 1
ATOM 15148 C CA . ASN B 1 727 ? -8.398 22.672 -23.234 1 83.69 727 ASN B CA 1
ATOM 15149 C C . ASN B 1 727 ? -9.188 21.562 -23.906 1 83.69 727 ASN B C 1
ATOM 15151 O O . ASN B 1 727 ? -8.656 20.469 -24.125 1 83.69 727 ASN B O 1
ATOM 15155 N N . THR B 1 728 ? -10.453 21.844 -24.172 1 88.44 728 THR B N 1
ATOM 15156 C CA . THR B 1 728 ? -11.281 20.859 -24.859 1 88.44 728 THR B CA 1
ATOM 15157 C C . THR B 1 728 ? -10.742 20.578 -26.25 1 88.44 728 THR B C 1
ATOM 15159 O O . THR B 1 728 ? -10.641 19.422 -26.672 1 88.44 728 THR B O 1
ATOM 15162 N N . GLU B 1 729 ? -10.336 21.656 -26.938 1 88.5 729 GLU B N 1
ATOM 15163 C CA . GLU B 1 729 ? -9.812 21.5 -28.297 1 88.5 729 GLU B CA 1
ATOM 15164 C C . GLU B 1 729 ? -8.477 20.766 -28.281 1 88.5 729 GLU B C 1
ATOM 15166 O O . GLU B 1 729 ? -8.172 20.016 -29.219 1 88.5 729 GLU B O 1
ATOM 15171 N N . PHE B 1 730 ? -7.801 21.031 -27.312 1 90.44 730 PHE B N 1
ATOM 15172 C CA . PHE B 1 730 ? -6.527 20.328 -27.172 1 90.44 730 PHE B CA 1
ATOM 15173 C C . PHE B 1 730 ? -6.738 18.812 -27.188 1 90.44 730 PHE B C 1
ATOM 15175 O O . PHE B 1 730 ? -6.031 18.094 -27.891 1 90.44 730 PHE B O 1
ATOM 15182 N N . TYR B 1 731 ? -7.711 18.297 -26.453 1 89.88 731 TYR B N 1
ATOM 15183 C CA . TYR B 1 731 ? -7.945 16.875 -26.344 1 89.88 731 TYR B CA 1
ATOM 15184 C C . TYR B 1 731 ? -8.594 16.328 -27.609 1 89.88 731 TYR B C 1
ATOM 15186 O O . TYR B 1 731 ? -8.453 15.141 -27.922 1 89.88 731 TYR B O 1
ATOM 15194 N N . LEU B 1 732 ? -9.266 17.156 -28.359 1 91.75 732 LEU B N 1
ATOM 15195 C CA . LEU B 1 732 ? -9.953 16.719 -29.578 1 91.75 732 LEU B CA 1
ATOM 15196 C C . LEU B 1 732 ? -9.016 16.766 -30.781 1 91.75 732 LEU B C 1
ATOM 15198 O O . LEU B 1 732 ? -9.328 16.188 -31.828 1 91.75 732 LEU B O 1
ATOM 15202 N N . LEU B 1 733 ? -7.836 17.328 -30.656 1 91.94 733 LEU B N 1
ATOM 15203 C CA . LEU B 1 733 ? -6.93 17.594 -31.766 1 91.94 733 LEU B CA 1
ATOM 15204 C C . LEU B 1 733 ? -6.5 16.297 -32.438 1 91.94 733 LEU B C 1
ATOM 15206 O O . LEU B 1 733 ? -6.438 16.203 -33.656 1 91.94 733 LEU B O 1
ATOM 15210 N N . ARG B 1 734 ? -6.254 15.273 -31.688 1 91.62 734 ARG B N 1
ATOM 15211 C CA . ARG B 1 734 ? -5.781 14.008 -32.25 1 91.62 734 ARG B CA 1
ATOM 15212 C C . ARG B 1 734 ? -6.871 13.32 -33.062 1 91.62 734 ARG B C 1
ATOM 15214 O O . ARG B 1 734 ? -6.617 12.82 -34.156 1 91.62 734 ARG B O 1
ATOM 15221 N N . SER B 1 735 ? -8.062 13.281 -32.438 1 92.12 735 SER B N 1
ATOM 15222 C CA . SER B 1 735 ? -9.172 12.609 -33.094 1 92.12 735 SER B CA 1
ATOM 15223 C C . SER B 1 735 ? -9.5 13.289 -34.406 1 92.12 735 SER B C 1
ATOM 15225 O O . SER B 1 735 ? -9.93 12.625 -35.375 1 92.12 735 SER B O 1
ATOM 15227 N N . LYS B 1 736 ? -9.242 14.578 -34.531 1 91.44 736 LYS B N 1
ATOM 15228 C CA . LYS B 1 736 ? -9.555 15.352 -35.719 1 91.44 736 LYS B CA 1
ATOM 15229 C C . LYS B 1 736 ? -8.57 15.062 -36.844 1 91.44 736 LYS B C 1
ATOM 15231 O O . LYS B 1 736 ? -8.945 15.047 -38.031 1 91.44 736 LYS B O 1
ATOM 15236 N N . HIS B 1 737 ? -7.324 14.719 -36.531 1 93.12 737 HIS B N 1
ATOM 15237 C CA . HIS B 1 737 ? -6.297 14.641 -37.562 1 93.12 737 HIS B CA 1
ATOM 15238 C C . HIS B 1 737 ? -5.801 13.211 -37.75 1 93.12 737 HIS B C 1
ATOM 15240 O O . HIS B 1 737 ? -5.121 12.914 -38.719 1 93.12 737 HIS B O 1
ATOM 15246 N N . LEU B 1 738 ? -6.195 12.305 -36.906 1 93.44 738 LEU B N 1
ATOM 15247 C CA . LEU B 1 738 ? -5.691 10.938 -36.938 1 93.44 738 LEU B CA 1
ATOM 15248 C C . LEU B 1 738 ? -6.207 10.195 -38.156 1 93.44 738 LEU B C 1
ATOM 15250 O O . LEU B 1 738 ? -5.461 9.438 -38.781 1 93.44 738 LEU B O 1
ATOM 15254 N N . PRO B 1 739 ? -7.504 10.367 -38.594 1 92.62 739 PRO B N 1
ATOM 15255 C CA . PRO B 1 739 ? -8 9.625 -39.75 1 92.62 739 PRO B CA 1
ATOM 15256 C C . PRO B 1 739 ? -7.191 9.898 -41 1 92.62 739 PRO B C 1
ATOM 15258 O O . PRO B 1 739 ? -6.867 8.969 -41.75 1 92.62 739 PRO B O 1
ATOM 15261 N N . ASP B 1 740 ? -6.797 11.109 -41.156 1 90.56 740 ASP B N 1
ATOM 15262 C CA . ASP B 1 740 ? -6.016 11.469 -42.344 1 90.56 740 ASP B CA 1
ATOM 15263 C C . ASP B 1 740 ? -4.617 10.859 -42.281 1 90.56 740 ASP B C 1
ATOM 15265 O O . ASP B 1 740 ? -4.074 10.43 -43.312 1 90.56 740 ASP B O 1
ATOM 15269 N N . GLN B 1 741 ? -4.117 10.867 -41.125 1 91.06 741 GLN B N 1
ATOM 15270 C CA . GLN B 1 741 ? -2.793 10.281 -40.938 1 91.06 741 GLN B CA 1
ATOM 15271 C C . GLN B 1 741 ? -2.818 8.773 -41.219 1 91.06 741 GLN B C 1
ATOM 15273 O O . GLN B 1 741 ? -1.92 8.234 -41.875 1 91.06 741 GLN B O 1
ATOM 15278 N N . LEU B 1 742 ? -3.811 8.109 -40.719 1 92.5 742 LEU B N 1
ATOM 15279 C CA . LEU B 1 742 ? -3.93 6.668 -40.906 1 92.5 742 LEU B CA 1
ATOM 15280 C C . LEU B 1 742 ? -4.195 6.328 -42.375 1 92.5 742 LEU B C 1
ATOM 15282 O O . LEU B 1 742 ? -3.699 5.32 -42.875 1 92.5 742 LEU B O 1
ATOM 15286 N N . ARG B 1 743 ? -4.988 7.199 -43.031 1 90.69 743 ARG B N 1
ATOM 15287 C CA . ARG B 1 743 ? -5.277 6.992 -44.438 1 90.69 743 ARG B CA 1
ATOM 15288 C C . ARG B 1 743 ? -3.994 6.98 -45.25 1 90.69 743 ARG B C 1
ATOM 15290 O O . ARG B 1 743 ? -3.818 6.125 -46.125 1 90.69 743 ARG B O 1
ATOM 15297 N N . GLU B 1 744 ? -3.154 7.844 -44.906 1 87.94 744 GLU B N 1
ATOM 15298 C CA . GLU B 1 744 ? -1.886 7.934 -45.594 1 87.94 744 GLU B CA 1
ATOM 15299 C C . GLU B 1 744 ? -1.003 6.723 -45.312 1 87.94 744 GLU B C 1
ATOM 15301 O O . GLU B 1 744 ? -0.305 6.23 -46.219 1 87.94 744 GLU B O 1
ATOM 15306 N N . GLN B 1 745 ? -1.052 6.266 -44.188 1 86.25 745 GLN B N 1
ATOM 15307 C CA . GLN B 1 745 ? -0.178 5.168 -43.781 1 86.25 745 GLN B CA 1
ATOM 15308 C C . GLN B 1 745 ? -0.708 3.828 -44.281 1 86.25 745 GLN B C 1
ATOM 15310 O O . GLN B 1 745 ? 0.068 2.914 -44.562 1 86.25 745 GLN B O 1
ATOM 15315 N N . PHE B 1 746 ? -2.035 3.688 -44.344 1 88.62 746 PHE B N 1
ATOM 15316 C CA . PHE B 1 746 ? -2.656 2.42 -44.688 1 88.62 746 PHE B CA 1
ATOM 15317 C C . PHE B 1 746 ? -2.609 2.201 -46.219 1 88.62 746 PHE B C 1
ATOM 15319 O O . PHE B 1 746 ? -2.887 1.103 -46.688 1 88.62 746 PHE B O 1
ATOM 15326 N N . LYS B 1 747 ? -2.188 3.221 -46.969 1 87.06 747 LYS B N 1
ATOM 15327 C CA . LYS B 1 747 ? -2.064 3.051 -48.406 1 87.06 747 LYS B CA 1
ATOM 15328 C C . LYS B 1 747 ? -1.015 1.997 -48.75 1 87.06 747 LYS B C 1
ATOM 15330 O O . LYS B 1 747 ? -1.203 1.205 -49.688 1 87.06 747 LYS B O 1
ATOM 15335 N N . GLU B 1 748 ? -0.036 2.029 -47.969 1 81.81 748 GLU B N 1
ATOM 15336 C CA . GLU B 1 748 ? 1.078 1.13 -48.281 1 81.81 748 GLU B CA 1
ATOM 15337 C C . GLU B 1 748 ? 0.836 -0.255 -47.656 1 81.81 748 GLU B C 1
ATOM 15339 O O . GLU B 1 748 ? 0.962 -1.265 -48.375 1 81.81 748 GLU B O 1
ATOM 15344 N N . TYR B 1 749 ? 0.575 -0.28 -46.469 1 83.44 749 TYR B N 1
ATOM 15345 C CA . TYR B 1 749 ? 0.316 -1.567 -45.844 1 83.44 749 TYR B CA 1
ATOM 15346 C C . TYR B 1 749 ? -0.487 -1.392 -44.562 1 83.44 749 TYR B C 1
ATOM 15348 O O . TYR B 1 749 ? -0.481 -0.314 -43.938 1 83.44 749 TYR B O 1
ATOM 15356 N N . VAL B 1 750 ? -1.242 -2.393 -44.219 1 87.81 750 VAL B N 1
ATOM 15357 C CA . VAL B 1 750 ? -1.977 -2.48 -42.938 1 87.81 750 VAL B CA 1
ATOM 15358 C C . VAL B 1 750 ? -1.423 -3.627 -42.125 1 87.81 750 VAL B C 1
ATOM 15360 O O . VAL B 1 750 ? -1.299 -4.758 -42.594 1 87.81 750 VAL B O 1
ATOM 15363 N N . SER B 1 751 ? -0.88 -3.307 -40.938 1 85.5 751 SER B N 1
ATOM 15364 C CA . SER B 1 751 ? -0.343 -4.34 -40.031 1 85.5 751 SER B CA 1
ATOM 15365 C C . SER B 1 751 ? -1.026 -4.312 -38.688 1 85.5 751 SER B C 1
ATOM 15367 O O . SER B 1 751 ? -1.647 -3.314 -38.312 1 85.5 751 SER B O 1
ATOM 15369 N N . GLU B 1 752 ? -0.921 -5.434 -37.938 1 87.56 752 GLU B N 1
ATOM 15370 C CA . GLU B 1 752 ? -1.459 -5.516 -36.594 1 87.56 752 GLU B CA 1
ATOM 15371 C C . GLU B 1 752 ? -0.812 -4.48 -35.688 1 87.56 752 GLU B C 1
ATOM 15373 O O . GLU B 1 752 ? -1.481 -3.895 -34.844 1 87.56 752 GLU B O 1
ATOM 15378 N N . HIS B 1 753 ? 0.406 -4.16 -35.938 1 81.94 753 HIS B N 1
ATOM 15379 C CA . HIS B 1 753 ? 1.183 -3.262 -35.062 1 81.94 753 HIS B CA 1
ATOM 15380 C C . HIS B 1 753 ? 0.744 -1.812 -35.25 1 81.94 753 HIS B C 1
ATOM 15382 O O . HIS B 1 753 ? 1.012 -0.963 -34.406 1 81.94 753 HIS B O 1
ATOM 15388 N N . ASN B 1 754 ? 0.077 -1.581 -36.406 1 85.19 754 ASN B N 1
ATOM 15389 C CA . ASN B 1 754 ? -0.347 -0.214 -36.688 1 85.19 754 ASN B CA 1
ATOM 15390 C C . ASN B 1 754 ? -1.814 0.003 -36.344 1 85.19 754 ASN B C 1
ATOM 15392 O O . ASN B 1 754 ? -2.236 1.132 -36.094 1 85.19 754 ASN B O 1
ATOM 15396 N N . VAL B 1 755 ? -2.502 -1.092 -36.281 1 90.44 755 VAL B N 1
ATOM 15397 C CA . VAL B 1 755 ? -3.945 -0.938 -36.156 1 90.44 755 VAL B CA 1
ATOM 15398 C C . VAL B 1 755 ? -4.359 -1.216 -34.719 1 90.44 755 VAL B C 1
ATOM 15400 O O . VAL B 1 755 ? -5.117 -0.447 -34.125 1 90.44 755 VAL B O 1
ATOM 15403 N N . LEU B 1 756 ? -3.844 -2.287 -34.094 1 91.12 756 LEU B N 1
ATOM 15404 C CA . LEU B 1 756 ? -4.34 -2.768 -32.812 1 91.12 756 LEU B CA 1
ATOM 15405 C C . LEU B 1 756 ? -4.051 -1.756 -31.719 1 91.12 756 LEU B C 1
ATOM 15407 O O . LEU B 1 756 ? -4.898 -1.522 -30.844 1 91.12 756 LEU B O 1
ATOM 15411 N N . PRO B 1 757 ? -2.893 -1.071 -31.734 1 88.19 757 PRO B N 1
ATOM 15412 C CA . PRO B 1 757 ? -2.674 -0.079 -30.672 1 88.19 757 PRO B CA 1
ATOM 15413 C C . PRO B 1 757 ? -3.697 1.053 -30.703 1 88.19 757 PRO B C 1
ATOM 15415 O O . PRO B 1 757 ? -4.121 1.538 -29.656 1 88.19 757 PRO B O 1
ATOM 15418 N N . MET B 1 758 ? -4.098 1.488 -31.906 1 91.88 758 MET B N 1
ATOM 15419 C CA . MET B 1 758 ? -5.082 2.557 -32.031 1 91.88 758 MET B CA 1
ATOM 15420 C C . MET B 1 758 ? -6.441 2.113 -31.5 1 91.88 758 MET B C 1
ATOM 15422 O O . MET B 1 758 ? -7.172 2.914 -30.922 1 91.88 758 MET B O 1
ATOM 15426 N N . ILE B 1 759 ? -6.672 0.837 -31.703 1 92.56 759 ILE B N 1
ATOM 15427 C CA . ILE B 1 759 ? -7.93 0.287 -31.219 1 92.56 759 ILE B CA 1
ATOM 15428 C C . ILE B 1 759 ? -7.918 0.24 -29.688 1 92.56 759 ILE B C 1
ATOM 15430 O O . ILE B 1 759 ? -8.906 0.593 -29.047 1 92.56 759 ILE B O 1
ATOM 15434 N N . LEU B 1 760 ? -6.781 -0.187 -29.156 1 90.5 760 LEU B N 1
ATOM 15435 C CA . LEU B 1 760 ? -6.68 -0.32 -27.703 1 90.5 760 LEU B CA 1
ATOM 15436 C C . LEU B 1 760 ? -6.723 1.047 -27.031 1 90.5 760 LEU B C 1
ATOM 15438 O O . LEU B 1 760 ? -7.137 1.16 -25.875 1 90.5 760 LEU B O 1
ATOM 15442 N N . LEU B 1 761 ? -6.34 2.137 -27.781 1 89.19 761 LEU B N 1
ATOM 15443 C CA . LEU B 1 761 ? -6.359 3.49 -27.25 1 89.19 761 LEU B CA 1
ATOM 15444 C C . LEU B 1 761 ? -7.742 4.117 -27.391 1 89.19 761 LEU B C 1
ATOM 15446 O O . LEU B 1 761 ? -7.98 5.227 -26.906 1 89.19 761 LEU B O 1
ATOM 15450 N N . GLY B 1 762 ? -8.695 3.455 -28.047 1 89.88 762 GLY B N 1
ATOM 15451 C CA . GLY B 1 762 ? -10.078 3.895 -28.078 1 89.88 762 GLY B CA 1
ATOM 15452 C C . GLY B 1 762 ? -10.453 4.594 -29.375 1 89.88 762 GLY B C 1
ATOM 15453 O O . GLY B 1 762 ? -11.555 5.133 -29.5 1 89.88 762 GLY B O 1
ATOM 15454 N N . TYR B 1 763 ? -9.555 4.59 -30.406 1 93.06 763 TYR B N 1
ATOM 15455 C CA . TYR B 1 763 ? -9.836 5.277 -31.656 1 93.06 763 TYR B CA 1
ATOM 15456 C C . TYR B 1 763 ? -10.461 4.324 -32.688 1 93.06 763 TYR B C 1
ATOM 15458 O O . TYR B 1 763 ? -9.914 4.125 -33.75 1 93.06 763 TYR B O 1
ATOM 15466 N N . HIS B 1 764 ? -11.594 3.801 -32.312 1 93.88 764 HIS B N 1
ATOM 15467 C CA . HIS B 1 764 ? -12.297 2.812 -33.125 1 93.88 764 HIS B CA 1
ATOM 15468 C C . HIS B 1 764 ? -12.852 3.441 -34.406 1 93.88 764 HIS B C 1
ATOM 15470 O O . HIS B 1 764 ? -12.648 2.916 -35.5 1 93.88 764 HIS B O 1
ATOM 15476 N N . HIS B 1 765 ? -13.484 4.621 -34.188 1 93.62 765 HIS B N 1
ATOM 15477 C CA . HIS B 1 765 ? -14.125 5.289 -35.312 1 93.62 765 HIS B CA 1
ATOM 15478 C C . HIS B 1 765 ? -13.094 5.766 -36.344 1 93.62 765 HIS B C 1
ATOM 15480 O O . HIS B 1 765 ? -13.312 5.652 -37.531 1 93.62 765 HIS B O 1
ATOM 15486 N N . GLU B 1 766 ? -12 6.215 -35.875 1 93.75 766 GLU B N 1
ATOM 15487 C CA . GLU B 1 766 ? -10.945 6.754 -36.719 1 93.75 766 GLU B CA 1
ATOM 15488 C C . GLU B 1 766 ? -10.289 5.648 -37.562 1 93.75 766 GLU B C 1
ATOM 15490 O O . GLU B 1 766 ? -10.031 5.832 -38.75 1 93.75 766 GLU B O 1
ATOM 15495 N N . VAL B 1 767 ? -10.094 4.508 -36.906 1 94 767 VAL B N 1
ATOM 15496 C CA . VAL B 1 767 ? -9.492 3.369 -37.594 1 94 767 VAL B CA 1
ATOM 15497 C C . VAL B 1 767 ? -10.453 2.822 -38.656 1 94 767 VAL B C 1
ATOM 15499 O O . VAL B 1 767 ? -10.055 2.537 -39.781 1 94 767 VAL B O 1
ATOM 15502 N N . ALA B 1 768 ? -11.766 2.621 -38.281 1 94.5 768 ALA B N 1
ATOM 15503 C CA . ALA B 1 768 ? -12.781 2.115 -39.188 1 94.5 768 ALA B CA 1
ATOM 15504 C C . ALA B 1 768 ? -12.93 3.033 -40.406 1 94.5 768 ALA B C 1
ATOM 15506 O O . ALA B 1 768 ? -13.016 2.564 -41.531 1 94.5 768 ALA B O 1
ATOM 15507 N N . GLN B 1 769 ? -12.914 4.328 -40.188 1 93.56 769 GLN B N 1
ATOM 15508 C CA . GLN B 1 769 ? -13.047 5.301 -41.281 1 93.56 769 GLN B CA 1
ATOM 15509 C C . GLN B 1 769 ? -11.867 5.227 -42.25 1 93.56 769 GLN B C 1
ATOM 15511 O O . GLN B 1 769 ? -12.055 5.27 -43.469 1 93.56 769 GLN B O 1
ATOM 15516 N N . ALA B 1 770 ? -10.68 5.156 -41.656 1 93.56 770 ALA B N 1
ATOM 15517 C CA . ALA B 1 770 ? -9.477 5.082 -42.469 1 93.56 770 ALA B CA 1
ATOM 15518 C C . ALA B 1 770 ? -9.469 3.814 -43.344 1 93.56 770 ALA B C 1
ATOM 15520 O O . ALA B 1 770 ? -9.102 3.848 -44.5 1 93.56 770 ALA B O 1
ATOM 15521 N N . LEU B 1 771 ? -9.867 2.715 -42.75 1 92.38 771 LEU B N 1
ATOM 15522 C CA . LEU B 1 771 ? -9.875 1.444 -43.469 1 92.38 771 LEU B CA 1
ATOM 15523 C C . LEU B 1 771 ? -10.984 1.408 -44.5 1 92.38 771 LEU B C 1
ATOM 15525 O O . LEU B 1 771 ? -10.828 0.82 -45.562 1 92.38 771 LEU B O 1
ATOM 15529 N N . GLU B 1 772 ? -12.172 2.016 -44.188 1 92.94 772 GLU B N 1
ATOM 15530 C CA . GLU B 1 772 ? -13.289 2.094 -45.125 1 92.94 772 GLU B CA 1
ATOM 15531 C C . GLU B 1 772 ? -12.922 2.922 -46.375 1 92.94 772 GLU B C 1
ATOM 15533 O O . GLU B 1 772 ? -13.227 2.527 -47.5 1 92.94 772 GLU B O 1
ATOM 15538 N N . LYS B 1 773 ? -12.219 3.977 -46.094 1 91.25 773 LYS B N 1
ATOM 15539 C CA . LYS B 1 773 ? -11.844 4.863 -47.188 1 91.25 773 LYS B CA 1
ATOM 15540 C C . LYS B 1 773 ? -10.734 4.254 -48.062 1 91.25 773 LYS B C 1
ATOM 15542 O O . LYS B 1 773 ? -10.633 4.535 -49.25 1 91.25 773 LYS B O 1
ATOM 15547 N N . ASN B 1 774 ? -9.922 3.463 -47.438 1 90.69 774 ASN B N 1
ATOM 15548 C CA . ASN B 1 774 ? -8.781 2.869 -48.125 1 90.69 774 ASN B CA 1
ATOM 15549 C C . ASN B 1 774 ? -9.102 1.465 -48.625 1 90.69 774 ASN B C 1
ATOM 15551 O O . ASN B 1 774 ? -8.242 0.796 -49.188 1 90.69 774 ASN B O 1
ATOM 15555 N N . ALA B 1 775 ? -10.258 0.987 -48.438 1 87.62 775 ALA B N 1
ATOM 15556 C CA . ALA B 1 775 ? -10.609 -0.411 -48.656 1 87.62 775 ALA B CA 1
ATOM 15557 C C . ALA B 1 775 ? -10.195 -0.852 -50.062 1 87.62 775 ALA B C 1
ATOM 15559 O O . ALA B 1 775 ? -9.727 -1.977 -50.25 1 87.62 775 ALA B O 1
ATOM 15560 N N . SER B 1 776 ? -10.297 0.054 -51.062 1 82.75 776 SER B N 1
ATOM 15561 C CA . SER B 1 776 ? -10.039 -0.315 -52.469 1 82.75 776 SER B CA 1
ATOM 15562 C C . SER B 1 776 ? -8.586 -0.047 -52.844 1 82.75 776 SER B C 1
ATOM 15564 O O . SER B 1 776 ? -8.094 -0.552 -53.844 1 82.75 776 SER B O 1
ATOM 15566 N N . ILE B 1 777 ? -7.855 0.589 -51.875 1 84.62 777 ILE B N 1
ATOM 15567 C CA . ILE B 1 777 ? -6.555 1.084 -52.312 1 84.62 777 ILE B CA 1
ATOM 15568 C C . ILE B 1 777 ? -5.445 0.39 -51.5 1 84.62 777 ILE B C 1
ATOM 15570 O O . ILE B 1 777 ? -4.27 0.502 -51.844 1 84.62 777 ILE B O 1
ATOM 15574 N N . ILE B 1 778 ? -5.777 -0.436 -50.594 1 84.62 778 ILE B N 1
ATOM 15575 C CA . ILE B 1 778 ? -4.762 -1.059 -49.75 1 84.62 778 ILE B CA 1
ATOM 15576 C C . ILE B 1 778 ? -3.951 -2.057 -50.562 1 84.62 778 ILE B C 1
ATOM 15578 O O . ILE B 1 778 ? -4.512 -2.971 -51.156 1 84.62 778 ILE B O 1
ATOM 15582 N N . GLU B 1 779 ? -2.666 -1.868 -50.594 1 77.81 779 GLU B N 1
ATOM 15583 C CA . GLU B 1 779 ? -1.782 -2.713 -51.406 1 77.81 779 GLU B CA 1
ATOM 15584 C C . GLU B 1 779 ? -1.576 -4.074 -50.75 1 77.81 779 GLU B C 1
ATOM 15586 O O . GLU B 1 779 ? -1.703 -5.113 -51.375 1 77.81 779 GLU B O 1
ATOM 15591 N N . ASP B 1 780 ? -1.241 -4.035 -49.5 1 81.06 780 ASP B N 1
ATOM 15592 C CA . ASP B 1 780 ? -0.98 -5.262 -48.75 1 81.06 780 ASP B CA 1
ATOM 15593 C C . ASP B 1 780 ? -2.031 -5.477 -47.688 1 81.06 780 ASP B C 1
ATOM 15595 O O . ASP B 1 780 ? -2.01 -4.805 -46.625 1 81.06 780 ASP B O 1
ATOM 15599 N N . LYS B 1 781 ? -2.902 -6.457 -47.906 1 81.12 781 LYS B N 1
ATOM 15600 C CA . LYS B 1 781 ? -3.973 -6.762 -46.969 1 81.12 781 LYS B CA 1
ATOM 15601 C C . LYS B 1 781 ? -3.693 -8.062 -46.219 1 81.12 781 LYS B C 1
ATOM 15603 O O . LYS B 1 781 ? -4.609 -8.68 -45.656 1 81.12 781 LYS B O 1
ATOM 15608 N N . SER B 1 782 ? -2.422 -8.5 -46.125 1 79.44 782 SER B N 1
ATOM 15609 C CA . SER B 1 782 ? -2.074 -9.82 -45.594 1 79.44 782 SER B CA 1
ATOM 15610 C C . SER B 1 782 ? -2.352 -9.906 -44.094 1 79.44 782 SER B C 1
ATOM 15612 O O . SER B 1 782 ? -2.551 -11 -43.562 1 79.44 782 SER B O 1
ATOM 15614 N N . SER B 1 783 ? -2.453 -8.812 -43.375 1 86.62 783 SER B N 1
ATOM 15615 C CA . SER B 1 783 ? -2.621 -8.828 -41.938 1 86.62 783 SER B CA 1
ATOM 15616 C C . SER B 1 783 ? -4.09 -8.672 -41.531 1 86.62 783 SER B C 1
ATOM 15618 O O . SER B 1 783 ? -4.438 -8.766 -40.375 1 86.62 783 SER B O 1
ATOM 15620 N N . MET B 1 784 ? -4.969 -8.523 -42.469 1 88.31 784 MET B N 1
ATOM 15621 C CA . MET B 1 784 ? -6.375 -8.242 -42.188 1 88.31 784 MET B CA 1
ATOM 15622 C C . MET B 1 784 ? -7.035 -9.43 -41.469 1 88.31 784 MET B C 1
ATOM 15624 O O . MET B 1 784 ? -7.797 -9.242 -40.531 1 88.31 784 MET B O 1
ATOM 15628 N N . PRO B 1 785 ? -6.734 -10.688 -41.938 1 88.5 785 PRO B N 1
ATOM 15629 C CA . PRO B 1 785 ? -7.34 -11.812 -41.219 1 88.5 785 PRO B CA 1
ATOM 15630 C C . PRO B 1 785 ? -6.926 -11.859 -39.75 1 88.5 785 PRO B C 1
ATOM 15632 O O . PRO B 1 785 ? -7.746 -12.172 -38.875 1 88.5 785 PRO B O 1
ATOM 15635 N N . ALA B 1 786 ? -5.691 -11.586 -39.469 1 88.88 786 ALA B N 1
ATOM 15636 C CA . ALA B 1 786 ? -5.207 -11.594 -38.094 1 88.88 786 ALA B CA 1
ATOM 15637 C C . ALA B 1 786 ? -5.898 -10.508 -37.25 1 88.88 786 ALA B C 1
ATOM 15639 O O . ALA B 1 786 ? -6.188 -10.711 -36.094 1 88.88 786 ALA B O 1
ATOM 15640 N N . ILE B 1 787 ? -6.129 -9.359 -37.875 1 92.06 787 ILE B N 1
ATOM 15641 C CA . ILE B 1 787 ? -6.816 -8.258 -37.219 1 92.06 787 ILE B CA 1
ATOM 15642 C C . ILE B 1 787 ? -8.258 -8.656 -36.906 1 92.06 787 ILE B C 1
ATOM 15644 O O . ILE B 1 787 ? -8.75 -8.43 -35.781 1 92.06 787 ILE B O 1
ATOM 15648 N N . MET B 1 788 ? -8.883 -9.305 -37.875 1 92.81 788 MET B N 1
ATOM 15649 C CA . MET B 1 788 ? -10.273 -9.711 -37.688 1 92.81 788 MET B CA 1
ATOM 15650 C C . MET B 1 788 ? -10.383 -10.797 -36.625 1 92.81 788 MET B C 1
ATOM 15652 O O . MET B 1 788 ? -11.352 -10.828 -35.875 1 92.81 788 MET B O 1
ATOM 15656 N N . ALA B 1 789 ? -9.422 -11.68 -36.594 1 92.75 789 ALA B N 1
ATOM 15657 C CA . ALA B 1 789 ? -9.406 -12.719 -35.531 1 92.75 789 ALA B CA 1
ATOM 15658 C C . ALA B 1 789 ? -9.312 -12.094 -34.156 1 92.75 789 ALA B C 1
ATOM 15660 O O . ALA B 1 789 ? -9.969 -12.555 -33.219 1 92.75 789 ALA B O 1
ATOM 15661 N N . SER B 1 790 ? -8.523 -11.07 -34.031 1 93.44 790 SER B N 1
ATOM 15662 C CA . SER B 1 790 ? -8.375 -10.391 -32.75 1 93.44 790 SER B CA 1
ATOM 15663 C C . SER B 1 790 ? -9.664 -9.68 -32.375 1 93.44 790 SER B C 1
ATOM 15665 O O . SER B 1 790 ? -10.055 -9.688 -31.188 1 93.44 790 SER B O 1
ATOM 15667 N N . LEU B 1 791 ? -10.281 -9.07 -33.375 1 95.88 791 LEU B N 1
ATOM 15668 C CA . LEU B 1 791 ? -11.539 -8.383 -33.062 1 95.88 791 LEU B CA 1
ATOM 15669 C C . LEU B 1 791 ? -12.617 -9.375 -32.656 1 95.88 791 LEU B C 1
ATOM 15671 O O . LEU B 1 791 ? -13.414 -9.078 -31.75 1 95.88 791 LEU B O 1
ATOM 15675 N N . ALA B 1 792 ? -12.625 -10.562 -33.219 1 95.94 792 ALA B N 1
ATOM 15676 C CA . ALA B 1 792 ? -13.586 -11.609 -32.875 1 95.94 792 ALA B CA 1
ATOM 15677 C C . ALA B 1 792 ? -13.312 -12.172 -31.5 1 95.94 792 ALA B C 1
ATOM 15679 O O . ALA B 1 792 ? -14.234 -12.352 -30.703 1 95.94 792 ALA B O 1
ATOM 15680 N N . ARG B 1 793 ? -12.094 -12.406 -31.203 1 95.44 793 ARG B N 1
ATOM 15681 C CA . ARG B 1 793 ? -11.672 -13.055 -29.969 1 95.44 793 ARG B CA 1
ATOM 15682 C C . ARG B 1 793 ? -11.906 -12.148 -28.766 1 95.44 793 ARG B C 1
ATOM 15684 O O . ARG B 1 793 ? -12.227 -12.625 -27.672 1 95.44 793 ARG B O 1
ATOM 15691 N N . TRP B 1 794 ? -11.75 -10.797 -28.953 1 95 794 TRP B N 1
ATOM 15692 C CA . TRP B 1 794 ? -11.68 -9.922 -27.781 1 95 794 TRP B CA 1
ATOM 15693 C C . TRP B 1 794 ? -12.914 -9.031 -27.688 1 95 794 TRP B C 1
ATOM 15695 O O . TRP B 1 794 ? -12.961 -8.109 -26.875 1 95 794 TRP B O 1
ATOM 15705 N N . GLY B 1 795 ? -13.898 -9.25 -28.5 1 94.88 795 GLY B N 1
ATOM 15706 C CA . GLY B 1 795 ? -15.234 -8.727 -28.266 1 94.88 795 GLY B CA 1
ATOM 15707 C C . GLY B 1 795 ? -15.445 -7.348 -28.859 1 94.88 795 GLY B C 1
ATOM 15708 O O . GLY B 1 795 ? -16.109 -6.504 -28.25 1 94.88 795 GLY B O 1
ATOM 15709 N N . PHE B 1 796 ? -14.844 -7 -30.016 1 96.25 796 PHE B N 1
ATOM 15710 C CA . PHE B 1 796 ? -15.07 -5.734 -30.703 1 96.25 796 PHE B CA 1
ATOM 15711 C C . PHE B 1 796 ? -16.141 -5.887 -31.781 1 96.25 796 PHE B C 1
ATOM 15713 O O . PHE B 1 796 ? -15.828 -5.82 -32.969 1 96.25 796 PHE B O 1
ATOM 15720 N N . SER B 1 797 ? -17.391 -6.059 -31.375 1 96 797 SER B N 1
ATOM 15721 C CA . SER B 1 797 ? -18.5 -6.422 -32.25 1 96 797 SER B CA 1
ATOM 15722 C C . SER B 1 797 ? -18.75 -5.344 -33.312 1 96 797 SER B C 1
ATOM 15724 O O . SER B 1 797 ? -18.906 -5.648 -34.469 1 96 797 SER B O 1
ATOM 15726 N N . GLU B 1 798 ? -18.734 -4.02 -32.906 1 94.06 798 GLU B N 1
ATOM 15727 C CA . GLU B 1 798 ? -19 -2.93 -33.844 1 94.06 798 GLU B CA 1
ATOM 15728 C C . GLU B 1 798 ? -17.891 -2.824 -34.906 1 94.06 798 GLU B C 1
ATOM 15730 O O . GLU B 1 798 ? -18.188 -2.672 -36.094 1 94.06 798 GLU B O 1
ATOM 15735 N N . LEU B 1 799 ? -16.688 -2.854 -34.469 1 95.38 799 LEU B N 1
ATOM 15736 C CA . LEU B 1 799 ? -15.547 -2.762 -35.375 1 95.38 799 LEU B CA 1
ATOM 15737 C C . LEU B 1 799 ? -15.508 -3.953 -36.344 1 95.38 799 LEU B C 1
ATOM 15739 O O . LEU B 1 799 ? -15.203 -3.797 -37.5 1 95.38 799 LEU B O 1
ATOM 15743 N N . PHE B 1 800 ? -15.773 -5.176 -35.75 1 96.62 800 PHE B N 1
ATOM 15744 C CA . PHE B 1 800 ? -15.812 -6.379 -36.594 1 96.62 800 PHE B CA 1
ATOM 15745 C C . PHE B 1 800 ? -16.844 -6.238 -37.688 1 96.62 800 PHE B C 1
ATOM 15747 O O . PHE B 1 800 ? -16.578 -6.621 -38.844 1 96.62 800 PHE B O 1
ATOM 15754 N N . GLY B 1 801 ? -18.047 -5.691 -37.375 1 95.94 801 GLY B N 1
ATOM 15755 C CA . GLY B 1 801 ? -19.094 -5.492 -38.375 1 95.94 801 GLY B CA 1
ATOM 15756 C C . GLY B 1 801 ? -18.734 -4.465 -39.406 1 95.94 801 GLY B C 1
ATOM 15757 O O . GLY B 1 801 ? -18.969 -4.68 -40.594 1 95.94 801 GLY B O 1
ATOM 15758 N N . ARG B 1 802 ? -18.109 -3.34 -39.031 1 95.06 802 ARG B N 1
ATOM 15759 C CA . ARG B 1 802 ? -17.781 -2.246 -39.938 1 95.06 802 ARG B CA 1
ATOM 15760 C C . ARG B 1 802 ? -16.625 -2.629 -40.875 1 95.06 802 ARG B C 1
ATOM 15762 O O . ARG B 1 802 ? -16.719 -2.439 -42.094 1 95.06 802 ARG B O 1
ATOM 15769 N N . ILE B 1 803 ? -15.578 -3.172 -40.281 1 93.94 803 ILE B N 1
ATOM 15770 C CA . ILE B 1 803 ? -14.414 -3.533 -41.094 1 93.94 803 ILE B CA 1
ATOM 15771 C C . ILE B 1 803 ? -14.75 -4.738 -41.969 1 93.94 803 ILE B C 1
ATOM 15773 O O . ILE B 1 803 ? -14.328 -4.809 -43.125 1 93.94 803 ILE B O 1
ATOM 15777 N N . GLY B 1 804 ? -15.516 -5.742 -41.375 1 93.19 804 GLY B N 1
ATOM 15778 C CA . GLY B 1 804 ? -15.922 -6.918 -42.125 1 93.19 804 GLY B CA 1
ATOM 15779 C C . GLY B 1 804 ? -16.719 -6.578 -43.375 1 93.19 804 GLY B C 1
ATOM 15780 O O . GLY B 1 804 ? -16.641 -7.277 -44.375 1 93.19 804 GLY B O 1
ATOM 15781 N N . SER B 1 805 ? -17.469 -5.5 -43.312 1 92.88 805 SER B N 1
ATOM 15782 C CA . SER B 1 805 ? -18.312 -5.094 -44.438 1 92.88 805 SER B CA 1
ATOM 15783 C C . SER B 1 805 ? -17.469 -4.594 -45.594 1 92.88 805 SER B C 1
ATOM 15785 O O . SER B 1 805 ? -17.953 -4.504 -46.75 1 92.88 805 SER B O 1
ATOM 15787 N N . THR B 1 806 ? -16.172 -4.285 -45.312 1 90.62 806 THR B N 1
ATOM 15788 C CA . THR B 1 806 ? -15.289 -3.793 -46.375 1 90.62 806 THR B CA 1
ATOM 15789 C C . THR B 1 806 ? -14.586 -4.953 -47.062 1 90.62 806 THR B C 1
ATOM 15791 O O . THR B 1 806 ? -13.945 -4.762 -48.094 1 90.62 806 THR B O 1
ATOM 15794 N N . ILE B 1 807 ? -14.703 -6.133 -46.531 1 88.5 807 ILE B N 1
ATOM 15795 C CA . ILE B 1 807 ? -14.023 -7.297 -47.094 1 88.5 807 ILE B CA 1
ATOM 15796 C C . ILE B 1 807 ? -14.992 -8.062 -48 1 88.5 807 ILE B C 1
ATOM 15798 O O . ILE B 1 807 ? -16.141 -8.289 -47.625 1 88.5 807 ILE B O 1
ATOM 15802 N N . THR B 1 808 ? -14.555 -8.43 -49.188 1 81.88 808 THR B N 1
ATOM 15803 C CA . THR B 1 808 ? -15.406 -9.125 -50.156 1 81.88 808 THR B CA 1
ATOM 15804 C C . THR B 1 808 ? -15.078 -10.617 -50.188 1 81.88 808 THR B C 1
ATOM 15806 O O . THR B 1 808 ? -13.984 -11.023 -49.781 1 81.88 808 THR B O 1
ATOM 15809 N N . GLY B 1 809 ? -16.031 -11.492 -50.531 1 79.75 809 GLY B N 1
ATOM 15810 C CA . GLY B 1 809 ? -15.859 -12.93 -50.656 1 79.75 809 GLY B CA 1
ATOM 15811 C C . GLY B 1 809 ? -16.281 -13.703 -49.438 1 79.75 809 GLY B C 1
ATOM 15812 O O . GLY B 1 809 ? -16.969 -13.148 -48.562 1 79.75 809 GLY B O 1
ATOM 15813 N N . ASN B 1 810 ? -15.969 -15 -49.375 1 83.44 810 ASN B N 1
ATOM 15814 C CA . ASN B 1 810 ? -16.328 -15.859 -48.25 1 83.44 810 ASN B CA 1
ATOM 15815 C C . ASN B 1 810 ? -15.234 -15.867 -47.188 1 83.44 810 ASN B C 1
ATOM 15817 O O . ASN B 1 810 ? -14.773 -16.938 -46.781 1 83.44 810 ASN B O 1
ATOM 15821 N N . TRP B 1 811 ? -14.938 -14.727 -46.688 1 87.5 811 TRP B N 1
ATOM 15822 C CA . TRP B 1 811 ? -13.852 -14.539 -45.75 1 87.5 811 TRP B CA 1
ATOM 15823 C C . TRP B 1 811 ? -14.25 -15.023 -44.344 1 87.5 811 TRP B C 1
ATOM 15825 O O . TRP B 1 811 ? -13.391 -15.422 -43.562 1 87.5 811 TRP B O 1
ATOM 15835 N N . ILE B 1 812 ? -15.586 -15.039 -44 1 91.19 812 ILE B N 1
ATOM 15836 C CA . ILE B 1 812 ? -16.078 -15.297 -42.656 1 91.19 812 ILE B CA 1
ATOM 15837 C C . ILE B 1 812 ? -15.906 -16.766 -42.312 1 91.19 812 ILE B C 1
ATOM 15839 O O . ILE B 1 812 ? -15.75 -17.125 -41.125 1 91.19 812 ILE B O 1
ATOM 15843 N N . ASN B 1 813 ? -15.938 -17.734 -43.281 1 84.31 813 ASN B N 1
ATOM 15844 C CA . ASN B 1 813 ? -15.844 -19.172 -43.031 1 84.31 813 ASN B CA 1
ATOM 15845 C C . ASN B 1 813 ? -14.453 -19.719 -43.344 1 84.31 813 ASN B C 1
ATOM 15847 O O . ASN B 1 813 ? -14.266 -20.922 -43.5 1 84.31 813 ASN B O 1
ATOM 15851 N N . GLY B 1 814 ? -13.266 -19.031 -43.406 1 67.81 814 GLY B N 1
ATOM 15852 C CA . GLY B 1 814 ? -11.898 -19.531 -43.438 1 67.81 814 GLY B CA 1
ATOM 15853 C C . GLY B 1 814 ? -11.258 -19.375 -44.812 1 67.81 814 GLY B C 1
ATOM 15854 O O . GLY B 1 814 ? -10.156 -19.891 -45.062 1 67.81 814 GLY B O 1
ATOM 15855 N N . GLY B 1 815 ? -11.852 -19.031 -45.875 1 57.88 815 GLY B N 1
ATOM 15856 C CA . GLY B 1 815 ? -11.273 -19.109 -47.188 1 57.88 815 GLY B CA 1
ATOM 15857 C C . GLY B 1 815 ? -9.867 -18.531 -47.281 1 57.88 815 GLY B C 1
ATOM 15858 O O . GLY B 1 815 ? -8.969 -19.156 -47.844 1 57.88 815 GLY B O 1
ATOM 15859 N N . ASP B 1 816 ? -9.516 -17.375 -46.969 1 57.09 816 ASP B N 1
ATOM 15860 C CA . ASP B 1 816 ? -8.273 -16.703 -47.312 1 57.09 816 ASP B CA 1
ATOM 15861 C C . ASP B 1 816 ? -7.383 -16.531 -46.094 1 57.09 816 ASP B C 1
ATOM 15863 O O . ASP B 1 816 ? -6.57 -15.602 -46.031 1 57.09 816 ASP B O 1
ATOM 15867 N N . THR B 1 817 ? -7.402 -17.438 -45.125 1 58.84 817 THR B N 1
ATOM 15868 C CA . THR B 1 817 ? -6.777 -17.141 -43.844 1 58.84 817 THR B CA 1
ATOM 15869 C C . THR B 1 817 ? -5.387 -17.766 -43.75 1 58.84 817 THR B C 1
ATOM 15871 O O . THR B 1 817 ? -4.922 -18.109 -42.656 1 58.84 817 THR B O 1
ATOM 15874 N N . ASN B 1 818 ? -4.688 -18.016 -44.875 1 53.88 818 ASN B N 1
ATOM 15875 C CA . ASN B 1 818 ? -3.375 -18.641 -44.781 1 53.88 818 ASN B CA 1
ATOM 15876 C C . ASN B 1 818 ? -2.332 -17.656 -44.25 1 53.88 818 ASN B C 1
ATOM 15878 O O . ASN B 1 818 ? -2.105 -16.594 -44.812 1 53.88 818 ASN B O 1
ATOM 15882 N N . LEU B 1 819 ? -2.328 -17.375 -43.031 1 51.62 819 LEU B N 1
ATOM 15883 C CA . LEU B 1 819 ? -1.223 -16.609 -42.469 1 51.62 819 LEU B CA 1
ATOM 15884 C C . LEU B 1 819 ? 0.07 -17.422 -42.5 1 51.62 819 LEU B C 1
ATOM 15886 O O . LEU B 1 819 ? 0.222 -18.391 -41.75 1 51.62 819 LEU B O 1
ATOM 15890 N N . GLY B 1 820 ? 0.996 -17.203 -43.406 1 49.88 820 GLY B N 1
ATOM 15891 C CA . GLY B 1 820 ? 2.301 -17.828 -43.531 1 49.88 820 GLY B CA 1
ATOM 15892 C C . GLY B 1 820 ? 2.283 -19.312 -43.188 1 49.88 820 GLY B C 1
ATOM 15893 O O . GLY B 1 820 ? 1.853 -20.125 -44 1 49.88 820 GLY B O 1
ATOM 15894 N N . SER B 1 821 ? 2.676 -19.75 -41.812 1 52.53 821 SER B N 1
ATOM 15895 C CA . SER B 1 821 ? 3.098 -21.094 -41.375 1 52.53 821 SER B CA 1
ATOM 15896 C C . SER B 1 821 ? 1.899 -21.969 -41.062 1 52.53 821 SER B C 1
ATOM 15898 O O . SER B 1 821 ? 2.041 -23.188 -40.906 1 52.53 821 SER B O 1
ATOM 15900 N N . GLY B 1 822 ? 0.472 -21.422 -40.969 1 65.69 822 GLY B N 1
ATOM 15901 C CA . GLY B 1 822 ? -0.59 -22.344 -40.594 1 65.69 822 GLY B CA 1
ATOM 15902 C C . GLY B 1 822 ? -1.977 -21.75 -40.75 1 65.69 822 GLY B C 1
ATOM 15903 O O . GLY B 1 822 ? -2.119 -20.578 -41.094 1 65.69 822 GLY B O 1
ATOM 15904 N N . LYS B 1 823 ? -2.986 -22.594 -40.812 1 80.19 823 LYS B N 1
ATOM 15905 C CA . LYS B 1 823 ? -4.395 -22.219 -40.938 1 80.19 823 LYS B CA 1
ATOM 15906 C C . LYS B 1 823 ? -4.906 -21.609 -39.625 1 80.19 823 LYS B C 1
ATOM 15908 O O . LYS B 1 823 ? -4.711 -22.172 -38.562 1 80.19 823 LYS B O 1
ATOM 15913 N N . MET B 1 824 ? -5.484 -20.453 -39.688 1 87.94 824 MET B N 1
ATOM 15914 C CA . MET B 1 824 ? -5.996 -19.766 -38.531 1 87.94 824 MET B CA 1
ATOM 15915 C C . MET B 1 824 ? -7.328 -20.359 -38.094 1 87.94 824 MET B C 1
ATOM 15917 O O . MET B 1 824 ? -8.133 -20.781 -38.906 1 87.94 824 MET B O 1
ATOM 15921 N N . THR B 1 825 ? -7.582 -20.328 -36.75 1 91.5 825 THR B N 1
ATOM 15922 C CA . THR B 1 825 ? -8.867 -20.75 -36.219 1 91.5 825 THR B CA 1
ATOM 15923 C C . THR B 1 825 ? -9.992 -19.844 -36.719 1 91.5 825 THR B C 1
ATOM 15925 O O . THR B 1 825 ? -9.844 -18.625 -36.75 1 91.5 825 THR B O 1
ATOM 15928 N N . PRO B 1 826 ? -11.023 -20.469 -37.219 1 92.44 826 PRO B N 1
ATOM 15929 C CA . PRO B 1 826 ? -12.141 -19.656 -37.688 1 92.44 826 PRO B CA 1
ATOM 15930 C C . PRO B 1 826 ? -12.617 -18.641 -36.656 1 92.44 826 PRO B C 1
ATOM 15932 O O . PRO B 1 826 ? -12.539 -18.891 -35.438 1 92.44 826 PRO B O 1
ATOM 15935 N N . TYR B 1 827 ? -13.188 -17.531 -37.188 1 94.81 827 TYR B N 1
ATOM 15936 C CA . TYR B 1 827 ? -13.539 -16.391 -36.344 1 94.81 827 TYR B CA 1
ATOM 15937 C C . TYR B 1 827 ? -14.602 -16.781 -35.312 1 94.81 827 TYR B C 1
ATOM 15939 O O . TYR B 1 827 ? -14.547 -16.359 -34.156 1 94.81 827 TYR B O 1
ATOM 15947 N N . LEU B 1 828 ? -15.531 -17.625 -35.719 1 95.88 828 LEU B N 1
ATOM 15948 C CA . LEU B 1 828 ? -16.609 -18.031 -34.812 1 95.88 828 LEU B CA 1
ATOM 15949 C C . LEU B 1 828 ? -16.047 -18.828 -33.625 1 95.88 828 LEU B C 1
ATOM 15951 O O . LEU B 1 828 ? -16.469 -18.641 -32.5 1 95.88 828 LEU B O 1
ATOM 15955 N N . LEU B 1 829 ? -15.125 -19.75 -33.938 1 95.81 829 LEU B N 1
ATOM 15956 C CA . LEU B 1 829 ? -14.508 -20.562 -32.875 1 95.81 829 LEU B CA 1
ATOM 15957 C C . LEU B 1 829 ? -13.656 -19.688 -31.953 1 95.81 829 LEU B C 1
ATOM 15959 O O . LEU B 1 829 ? -13.633 -19.906 -30.75 1 95.81 829 LEU B O 1
ATOM 15963 N N . ALA B 1 830 ? -12.992 -18.719 -32.562 1 94.38 830 ALA B N 1
ATOM 15964 C CA . ALA B 1 830 ? -12.188 -17.812 -31.75 1 94.38 830 ALA B CA 1
ATOM 15965 C C . ALA B 1 830 ? -13.062 -16.984 -30.797 1 94.38 830 ALA B C 1
ATOM 15967 O O . ALA B 1 830 ? -12.695 -16.75 -29.656 1 94.38 830 ALA B O 1
ATOM 15968 N N . ALA B 1 831 ? -14.203 -16.562 -31.25 1 96.38 831 ALA B N 1
ATOM 15969 C CA . ALA B 1 831 ? -15.133 -15.781 -30.438 1 96.38 831 ALA B CA 1
ATOM 15970 C C . ALA B 1 831 ? -15.656 -16.609 -29.25 1 96.38 831 ALA B C 1
ATOM 15972 O O . ALA B 1 831 ? -15.898 -16.062 -28.172 1 96.38 831 ALA B O 1
ATOM 15973 N N . GLY B 1 832 ? -15.836 -17.906 -29.469 1 95.25 832 GLY B N 1
ATOM 15974 C CA . GLY B 1 832 ? -16.359 -18.781 -28.438 1 95.25 832 GLY B CA 1
ATOM 15975 C C . GLY B 1 832 ? -15.367 -19.078 -27.328 1 95.25 832 GLY B C 1
ATOM 15976 O O . GLY B 1 832 ? -15.75 -19.562 -26.25 1 95.25 832 GLY B O 1
ATOM 15977 N N . GLN B 1 833 ? -14.117 -18.75 -27.562 1 92.31 833 GLN B N 1
ATOM 15978 C CA . GLN B 1 833 ? -13.07 -19.062 -26.594 1 92.31 833 GLN B CA 1
ATOM 15979 C C . GLN B 1 833 ? -12.891 -17.938 -25.578 1 92.31 833 GLN B C 1
ATOM 15981 O O . GLN B 1 833 ? -12.156 -18.078 -24.609 1 92.31 833 GLN B O 1
ATOM 15986 N N . ARG B 1 834 ? -13.562 -16.812 -25.766 1 94.25 834 ARG B N 1
ATOM 15987 C CA . ARG B 1 834 ? -13.359 -15.68 -24.859 1 94.25 834 ARG B CA 1
ATOM 15988 C C . ARG B 1 834 ? -13.945 -15.969 -23.484 1 94.25 834 ARG B C 1
ATOM 15990 O O . ARG B 1 834 ? -14.992 -16.609 -23.375 1 94.25 834 ARG B O 1
ATOM 15997 N N . ASP B 1 835 ? -13.328 -15.539 -22.453 1 91.94 835 ASP B N 1
ATOM 15998 C CA . ASP B 1 835 ? -13.805 -15.719 -21.078 1 91.94 835 ASP B CA 1
ATOM 15999 C C . ASP B 1 835 ? -15 -14.812 -20.781 1 91.94 835 ASP B C 1
ATOM 16001 O O . ASP B 1 835 ? -15.922 -15.211 -20.078 1 91.94 835 ASP B O 1
ATOM 16005 N N . LEU B 1 836 ? -14.961 -13.602 -21.359 1 95.75 836 LEU B N 1
ATOM 16006 C CA . LEU B 1 836 ? -16.016 -12.625 -21.109 1 95.75 836 LEU B CA 1
ATOM 16007 C C . LEU B 1 836 ? -17.141 -12.758 -22.141 1 95.75 836 LEU B C 1
ATOM 16009 O O . LEU B 1 836 ? -16.938 -13.359 -23.203 1 95.75 836 LEU B O 1
ATOM 16013 N N . PRO B 1 837 ? -18.281 -12.273 -21.828 1 96.75 837 PRO B N 1
ATOM 16014 C CA . PRO B 1 837 ? -19.406 -12.391 -22.766 1 96.75 837 PRO B CA 1
ATOM 16015 C C . PRO B 1 837 ? -19.078 -11.844 -24.156 1 96.75 837 PRO B C 1
ATOM 16017 O O . PRO B 1 837 ? -18.547 -10.727 -24.281 1 96.75 837 PRO B O 1
ATOM 16020 N N . ASN B 1 838 ? -19.328 -12.648 -25.141 1 97.62 838 ASN B N 1
ATOM 16021 C CA . ASN B 1 838 ? -18.984 -12.312 -26.531 1 97.62 838 ASN B CA 1
ATOM 16022 C C . ASN B 1 838 ? -20.125 -12.656 -27.484 1 97.62 838 ASN B C 1
ATOM 16024 O O . ASN B 1 838 ? -19.891 -12.867 -28.672 1 97.62 838 ASN B O 1
ATOM 16028 N N . LEU B 1 839 ? -21.328 -12.805 -26.969 1 97.38 839 LEU B N 1
ATOM 16029 C CA . LEU B 1 839 ? -22.484 -13.148 -27.766 1 97.38 839 LEU B CA 1
ATOM 16030 C C . LEU B 1 839 ? -22.734 -12.094 -28.844 1 97.38 839 LEU B C 1
ATOM 16032 O O . LEU B 1 839 ? -23.188 -12.422 -29.953 1 97.38 839 LEU B O 1
ATOM 16036 N N . ASP B 1 840 ? -22.406 -10.852 -28.594 1 96.25 840 ASP B N 1
ATOM 16037 C CA . ASP B 1 840 ? -22.625 -9.766 -29.547 1 96.25 840 ASP B CA 1
ATOM 16038 C C . ASP B 1 840 ? -21.828 -10 -30.828 1 96.25 840 ASP B C 1
ATOM 16040 O O . ASP B 1 840 ? -22.344 -9.773 -31.922 1 96.25 840 ASP B O 1
ATOM 16044 N N . VAL B 1 841 ? -20.594 -10.422 -30.703 1 97.62 841 VAL B N 1
ATOM 16045 C CA . VAL B 1 841 ? -19.766 -10.68 -31.875 1 97.62 841 VAL B CA 1
ATOM 16046 C C . VAL B 1 841 ? -20.328 -11.867 -32.656 1 97.62 841 VAL B C 1
ATOM 16048 O O . VAL B 1 841 ? -20.344 -11.844 -33.906 1 97.62 841 VAL B O 1
ATOM 16051 N N . ILE B 1 842 ? -20.766 -12.914 -31.922 1 97.75 842 ILE B N 1
ATOM 16052 C CA . ILE B 1 842 ? -21.344 -14.094 -32.531 1 97.75 842 ILE B CA 1
ATOM 16053 C C . ILE B 1 842 ? -22.609 -13.703 -33.312 1 97.75 842 ILE B C 1
ATOM 16055 O O . ILE B 1 842 ? -22.844 -14.164 -34.438 1 97.75 842 ILE B O 1
ATOM 16059 N N . GLN B 1 843 ? -23.422 -12.852 -32.75 1 97.38 843 GLN B N 1
ATOM 16060 C CA . GLN B 1 843 ? -24.656 -12.398 -33.406 1 97.38 843 GLN B CA 1
ATOM 16061 C C . GLN B 1 843 ? -24.359 -11.648 -34.688 1 97.38 843 GLN B C 1
ATOM 16063 O O . GLN B 1 843 ? -25.047 -11.836 -35.688 1 97.38 843 GLN B O 1
ATOM 16068 N N . VAL B 1 844 ? -23.297 -10.766 -34.656 1 97.31 844 VAL B N 1
ATOM 16069 C CA . VAL B 1 844 ? -22.922 -10.023 -35.844 1 97.31 844 VAL B CA 1
ATOM 16070 C C . VAL B 1 844 ? -22.469 -11 -36.938 1 97.31 844 VAL B C 1
ATOM 16072 O O . VAL B 1 844 ? -22.812 -10.828 -38.125 1 97.31 844 VAL B O 1
ATOM 16075 N N . MET B 1 845 ? -21.734 -12.039 -36.625 1 97 845 MET B N 1
ATOM 16076 C CA . MET B 1 845 ? -21.25 -13.023 -37.594 1 97 845 MET B CA 1
ATOM 16077 C C . MET B 1 845 ? -22.406 -13.789 -38.219 1 97 845 MET B C 1
ATOM 16079 O O . MET B 1 845 ? -22.391 -14.062 -39.406 1 97 845 MET B O 1
ATOM 16083 N N . VAL B 1 846 ? -23.391 -14.156 -37.375 1 96.69 846 VAL B N 1
ATOM 16084 C CA . VAL B 1 846 ? -24.5 -14.984 -37.812 1 96.69 846 VAL B CA 1
ATOM 16085 C C . VAL B 1 846 ? -25.5 -14.133 -38.594 1 96.69 846 VAL B C 1
ATOM 16087 O O . VAL B 1 846 ? -25.906 -14.5 -39.719 1 96.69 846 VAL B O 1
ATOM 16090 N N . GLU B 1 847 ? -25.859 -12.977 -38.094 1 96.44 847 GLU B N 1
ATOM 16091 C CA . GLU B 1 847 ? -26.953 -12.172 -38.656 1 96.44 847 GLU B CA 1
ATOM 16092 C C . GLU B 1 847 ? -26.453 -11.328 -39.844 1 96.44 847 GLU B C 1
ATOM 16094 O O . GLU B 1 847 ? -27.172 -11.164 -40.812 1 96.44 847 GLU B O 1
ATOM 16099 N N . LYS B 1 848 ? -25.266 -10.75 -39.75 1 95.38 848 LYS B N 1
ATOM 16100 C CA . LYS B 1 848 ? -24.781 -9.82 -40.75 1 95.38 848 LYS B CA 1
ATOM 16101 C C . LYS B 1 848 ? -23.969 -10.547 -41.844 1 95.38 848 LYS B C 1
ATOM 16103 O O . LYS B 1 848 ? -24.047 -10.203 -43.031 1 95.38 848 LYS B O 1
ATOM 16108 N N . PHE B 1 849 ? -23.156 -11.594 -41.531 1 95.62 849 PHE B N 1
ATOM 16109 C CA . PHE B 1 849 ? -22.219 -12.164 -42.469 1 95.62 849 PHE B CA 1
ATOM 16110 C C . PHE B 1 849 ? -22.562 -13.617 -42.781 1 95.62 849 PHE B C 1
ATOM 16112 O O . PHE B 1 849 ? -21.875 -14.281 -43.562 1 95.62 849 PHE B O 1
ATOM 16119 N N . ASN B 1 850 ? -23.578 -14.211 -42.188 1 92.12 850 ASN B N 1
ATOM 16120 C CA . ASN B 1 850 ? -24.094 -15.555 -42.438 1 92.12 850 ASN B CA 1
ATOM 16121 C C . ASN B 1 850 ? -22.984 -16.609 -42.281 1 92.12 850 ASN B C 1
ATOM 16123 O O . ASN B 1 850 ? -22.75 -17.406 -43.188 1 92.12 850 ASN B O 1
ATOM 16127 N N . VAL B 1 851 ? -22.422 -16.625 -41.156 1 95.31 851 VAL B N 1
ATOM 16128 C CA . VAL B 1 851 ? -21.344 -17.562 -40.844 1 95.31 851 VAL B CA 1
ATOM 16129 C C . VAL B 1 851 ? -21.906 -18.969 -40.719 1 95.31 851 VAL B C 1
ATOM 16131 O O . VAL B 1 851 ? -23.062 -19.156 -40.375 1 95.31 851 VAL B O 1
ATOM 16134 N N . ASP B 1 852 ? -21.125 -19.953 -41.062 1 94.75 852 ASP B N 1
ATOM 16135 C CA . ASP B 1 852 ? -21.484 -21.344 -40.812 1 94.75 852 ASP B CA 1
ATOM 16136 C C . ASP B 1 852 ? -21.328 -21.703 -39.344 1 94.75 852 ASP B C 1
ATOM 16138 O O . ASP B 1 852 ? -20.203 -21.859 -38.844 1 94.75 852 ASP B O 1
ATOM 16142 N N . VAL B 1 853 ? -22.469 -21.922 -38.688 1 96.06 853 VAL B N 1
ATOM 16143 C CA . VAL B 1 853 ? -22.484 -22.094 -37.25 1 96.06 853 VAL B CA 1
ATOM 16144 C C . VAL B 1 853 ? -21.938 -23.469 -36.875 1 96.06 853 VAL B C 1
ATOM 16146 O O . VAL B 1 853 ? -21.547 -23.719 -35.75 1 96.06 853 VAL B O 1
ATOM 16149 N N . ASN B 1 854 ? -21.781 -24.406 -37.844 1 96.19 854 ASN B N 1
ATOM 16150 C CA . ASN B 1 854 ? -21.297 -25.766 -37.562 1 96.19 854 ASN B CA 1
ATOM 16151 C C . ASN B 1 854 ? -19.891 -25.984 -38.094 1 96.19 854 ASN B C 1
ATOM 16153 O O . ASN B 1 854 ? -19.484 -27.109 -38.344 1 96.19 854 ASN B O 1
ATOM 16157 N N . ILE B 1 855 ? -19.188 -24.844 -38.281 1 94.69 855 ILE B N 1
ATOM 16158 C CA . ILE B 1 855 ? -17.797 -24.938 -38.688 1 94.69 855 ILE B CA 1
ATOM 16159 C C . ILE B 1 855 ? -16.984 -25.719 -37.656 1 94.69 855 ILE B C 1
ATOM 16161 O O . ILE B 1 855 ? -17.219 -25.578 -36.469 1 94.69 855 ILE B O 1
ATOM 16165 N N . ARG B 1 856 ? -15.992 -26.547 -38.125 1 94.38 856 ARG B N 1
ATOM 16166 C CA . ARG B 1 856 ? -15.289 -27.469 -37.219 1 94.38 856 ARG B CA 1
ATOM 16167 C C . ARG B 1 856 ? -13.828 -27.062 -37.062 1 94.38 856 ARG B C 1
ATOM 16169 O O . ARG B 1 856 ? -13.234 -26.484 -37.969 1 94.38 856 ARG B O 1
ATOM 16176 N N . PHE B 1 857 ? -13.344 -27.375 -35.906 1 95 857 PHE B N 1
ATOM 16177 C CA . PHE B 1 857 ? -11.938 -27.141 -35.625 1 95 857 PHE B CA 1
ATOM 16178 C C . PHE B 1 857 ? -11.062 -28.25 -36.219 1 95 857 PHE B C 1
ATOM 16180 O O . PHE B 1 857 ? -11.43 -29.422 -36.188 1 95 857 PHE B O 1
ATOM 16187 N N . GLU B 1 858 ? -9.969 -27.859 -36.75 1 91.69 858 GLU B N 1
ATOM 16188 C CA . GLU B 1 858 ? -9.023 -28.812 -37.312 1 91.69 858 GLU B CA 1
ATOM 16189 C C . GLU B 1 858 ? -7.699 -28.797 -36.562 1 91.69 858 GLU B C 1
ATOM 16191 O O . GLU B 1 858 ? -7.344 -27.812 -35.938 1 91.69 858 GLU B O 1
ATOM 16196 N N . ALA B 1 859 ? -6.977 -29.906 -36.594 1 88.25 859 ALA B N 1
ATOM 16197 C CA . ALA B 1 859 ? -5.777 -30.125 -35.781 1 88.25 859 ALA B CA 1
ATOM 16198 C C . ALA B 1 859 ? -4.672 -29.141 -36.188 1 88.25 859 ALA B C 1
ATOM 16200 O O . ALA B 1 859 ? -3.857 -28.766 -35.344 1 88.25 859 ALA B O 1
ATOM 16201 N N . ASP B 1 860 ? -4.617 -28.656 -37.375 1 84.56 860 ASP B N 1
ATOM 16202 C CA . ASP B 1 860 ? -3.514 -27.812 -37.844 1 84.56 860 ASP B CA 1
ATOM 16203 C C . ASP B 1 860 ? -3.838 -26.328 -37.656 1 84.56 860 ASP B C 1
ATOM 16205 O O . ASP B 1 860 ? -3.057 -25.469 -38.062 1 84.56 860 ASP B O 1
ATOM 16209 N N . MET B 1 861 ? -4.945 -26.047 -37.062 1 88.19 861 MET B N 1
ATOM 16210 C CA . MET B 1 861 ? -5.34 -24.656 -36.906 1 88.19 861 MET B CA 1
ATOM 16211 C C . MET B 1 861 ? -4.582 -24.016 -35.719 1 88.19 861 MET B C 1
ATOM 16213 O O . MET B 1 861 ? -4.266 -24.688 -34.75 1 88.19 861 MET B O 1
ATOM 16217 N N . VAL B 1 862 ? -4.234 -22.75 -35.906 1 85.25 862 VAL B N 1
ATOM 16218 C CA . VAL B 1 862 ? -3.48 -22.016 -34.906 1 85.25 862 VAL B CA 1
ATOM 16219 C C . VAL B 1 862 ? -4.34 -20.891 -34.312 1 85.25 862 VAL B C 1
ATOM 16221 O O . VAL B 1 862 ? -4.961 -20.125 -35.062 1 85.25 862 VAL B O 1
ATOM 16224 N N . ASP B 1 863 ? -4.367 -20.781 -33 1 85.88 863 ASP B N 1
ATOM 16225 C CA . ASP B 1 863 ? -5.16 -19.766 -32.312 1 85.88 863 ASP B CA 1
ATOM 16226 C C . ASP B 1 863 ? -4.438 -18.422 -32.312 1 85.88 863 ASP B C 1
ATOM 16228 O O . ASP B 1 863 ? -3.205 -18.375 -32.344 1 85.88 863 ASP B O 1
ATOM 16232 N N . LYS B 1 864 ? -5.266 -17.359 -32.25 1 84.75 864 LYS B N 1
ATOM 16233 C CA . LYS B 1 864 ? -4.789 -16 -32.031 1 84.75 864 LYS B CA 1
ATOM 16234 C C . LYS B 1 864 ? -5.418 -15.414 -30.766 1 84.75 864 LYS B C 1
ATOM 16236 O O . LYS B 1 864 ? -6.633 -15.242 -30.703 1 84.75 864 LYS B O 1
ATOM 16241 N N . PRO B 1 865 ? -4.602 -15.109 -29.859 1 84.19 865 PRO B N 1
ATOM 16242 C CA . PRO B 1 865 ? -3.141 -15.156 -29.781 1 84.19 865 PRO B CA 1
ATOM 16243 C C . PRO B 1 865 ? -2.604 -16.578 -29.641 1 84.19 865 PRO B C 1
ATOM 16245 O O . PRO B 1 865 ? -3.318 -17.469 -29.172 1 84.19 865 PRO B O 1
ATOM 16248 N N . ARG B 1 866 ? -1.384 -16.719 -30.047 1 78.88 866 ARG B N 1
ATOM 16249 C CA . ARG B 1 866 ? -0.732 -18.016 -29.922 1 78.88 866 ARG B CA 1
ATOM 16250 C C . ARG B 1 866 ? -0.474 -18.359 -28.469 1 78.88 866 ARG B C 1
ATOM 16252 O O . ARG B 1 866 ? -0.048 -17.516 -27.688 1 78.88 866 ARG B O 1
ATOM 16259 N N . VAL B 1 867 ? -1.015 -19.5 -28.094 1 76 867 VAL B N 1
ATOM 16260 C CA . VAL B 1 867 ? -0.811 -19.953 -26.719 1 76 867 VAL B CA 1
ATOM 16261 C C . VAL B 1 867 ? 0.375 -20.922 -26.672 1 76 867 VAL B C 1
ATOM 16263 O O . VAL B 1 867 ? 0.356 -21.969 -27.312 1 76 867 VAL B O 1
ATOM 16266 N N . TYR B 1 868 ? 1.42 -20.625 -25.969 1 67.31 868 TYR B N 1
ATOM 16267 C CA . TYR B 1 868 ? 2.65 -21.406 -25.953 1 67.31 868 TYR B CA 1
ATOM 16268 C C . TYR B 1 868 ? 2.656 -22.391 -24.781 1 67.31 868 TYR B C 1
ATOM 16270 O O . TYR B 1 868 ? 3.133 -23.516 -24.922 1 67.31 868 TYR B O 1
ATOM 16278 N N . TYR B 1 869 ? 2.213 -21.938 -23.562 1 69.69 869 TYR B N 1
ATOM 16279 C CA . TYR B 1 869 ? 2.186 -22.781 -22.375 1 69.69 869 TYR B CA 1
ATOM 16280 C C . TYR B 1 869 ? 0.795 -22.781 -21.75 1 69.69 869 TYR B C 1
ATOM 16282 O O . TYR B 1 869 ? 0.153 -21.734 -21.625 1 69.69 869 TYR B O 1
ATOM 16290 N N . GLN B 1 870 ? 0.294 -23.922 -21.641 1 73.44 870 GLN B N 1
ATOM 16291 C CA . GLN B 1 870 ? -1.021 -24.031 -21.016 1 73.44 870 GLN B CA 1
ATOM 16292 C C . GLN B 1 870 ? -1.049 -25.156 -19.969 1 73.44 870 GLN B C 1
ATOM 16294 O O . GLN B 1 870 ? -0.256 -26.094 -20.047 1 73.44 870 GLN B O 1
ATOM 16299 N N . SER B 1 871 ? -1.738 -24.906 -19.016 1 74.88 871 SER B N 1
ATOM 16300 C CA . SER B 1 871 ? -1.985 -25.969 -18.031 1 74.88 871 SER B CA 1
ATOM 16301 C C . SER B 1 871 ? -2.703 -27.141 -18.672 1 74.88 871 SER B C 1
ATOM 16303 O O . SER B 1 871 ? -3.303 -27.016 -19.75 1 74.88 871 SER B O 1
ATOM 16305 N N . THR B 1 872 ? -2.592 -28.234 -18.094 1 73 872 THR B N 1
ATOM 16306 C CA . THR B 1 872 ? -3.273 -29.422 -18.578 1 73 872 THR B CA 1
ATOM 16307 C C . THR B 1 872 ? -4.785 -29.203 -18.609 1 73 872 THR B C 1
ATOM 16309 O O . THR B 1 872 ? -5.469 -29.703 -19.516 1 73 872 THR B O 1
ATOM 16312 N N . MET B 1 873 ? -5.219 -28.453 -17.75 1 76.31 873 MET B N 1
ATOM 16313 C CA . MET B 1 873 ? -6.652 -28.172 -17.688 1 76.31 873 MET B CA 1
ATOM 16314 C C . MET B 1 873 ? -7.078 -27.281 -18.844 1 76.31 873 MET B C 1
ATOM 16316 O O . MET B 1 873 ? -8.141 -27.484 -19.438 1 76.31 873 MET B O 1
ATOM 16320 N N . ALA B 1 874 ? -6.246 -26.328 -19.078 1 77.94 874 ALA B N 1
ATOM 16321 C CA . ALA B 1 874 ? -6.547 -25.438 -20.188 1 77.94 874 ALA B CA 1
ATOM 16322 C C . ALA B 1 874 ? -6.484 -26.172 -21.516 1 77.94 874 ALA B C 1
ATOM 16324 O O . ALA B 1 874 ? -7.273 -25.906 -22.422 1 77.94 874 ALA B O 1
ATOM 16325 N N . LEU B 1 875 ? -5.574 -27.125 -21.609 1 78.75 875 LEU B N 1
ATOM 16326 C CA . LEU B 1 875 ? -5.434 -27.922 -22.812 1 78.75 875 LEU B CA 1
ATOM 16327 C C . LEU B 1 875 ? -6.637 -28.844 -23 1 78.75 875 LEU B C 1
ATOM 16329 O O . LEU B 1 875 ? -7.094 -29.047 -24.125 1 78.75 875 LEU B O 1
ATOM 16333 N N . ALA B 1 876 ? -7.066 -29.266 -21.891 1 78.44 876 ALA B N 1
ATOM 16334 C CA . ALA B 1 876 ? -8.219 -30.172 -21.953 1 78.44 876 ALA B CA 1
ATOM 16335 C C . ALA B 1 876 ? -9.477 -29.422 -22.359 1 78.44 876 ALA B C 1
ATOM 16337 O O . ALA B 1 876 ? -10.359 -29.984 -23.016 1 78.44 876 ALA B O 1
ATOM 16338 N N . ARG B 1 877 ? -9.508 -28.172 -22.094 1 83.44 877 ARG B N 1
ATOM 16339 C CA . ARG B 1 877 ? -10.695 -27.375 -22.375 1 83.44 877 ARG B CA 1
ATOM 16340 C C . ARG B 1 877 ? -10.641 -26.781 -23.781 1 83.44 877 ARG B C 1
ATOM 16342 O O . ARG B 1 877 ? -11.664 -26.344 -24.312 1 83.44 877 ARG B O 1
ATOM 16349 N N . HIS B 1 878 ? -9.523 -26.906 -24.312 1 87.88 878 HIS B N 1
ATOM 16350 C CA . HIS B 1 878 ? -9.344 -26.328 -25.641 1 87.88 878 HIS B CA 1
ATOM 16351 C C . HIS B 1 878 ? -10.031 -27.172 -26.703 1 87.88 878 HIS B C 1
ATOM 16353 O O . HIS B 1 878 ? -10.328 -28.344 -26.469 1 87.88 878 HIS B O 1
ATOM 16359 N N . TYR B 1 879 ? -10.242 -26.578 -27.844 1 91.81 879 TYR B N 1
ATOM 16360 C CA . TYR B 1 879 ? -10.859 -27.266 -28.969 1 91.81 879 TYR B CA 1
ATOM 16361 C C . TYR B 1 879 ? -10.07 -28.516 -29.344 1 91.81 879 TYR B C 1
ATOM 16363 O O . TYR B 1 879 ? -8.836 -28.516 -29.328 1 91.81 879 TYR B O 1
ATOM 16371 N N . LYS B 1 880 ? -10.805 -29.594 -29.594 1 92.44 880 LYS B N 1
ATOM 16372 C CA . LYS B 1 880 ? -10.258 -30.812 -30.156 1 92.44 880 LYS B CA 1
ATOM 16373 C C . LYS B 1 880 ? -10.664 -30.969 -31.625 1 92.44 880 LYS B C 1
ATOM 16375 O O . LYS B 1 880 ? -11.617 -30.328 -32.094 1 92.44 880 LYS B O 1
ATOM 16380 N N . PRO B 1 881 ? -9.875 -31.766 -32.375 1 94.69 881 PRO B N 1
ATOM 16381 C CA . PRO B 1 881 ? -10.242 -31.922 -33.781 1 94.69 881 PRO B CA 1
ATOM 16382 C C . PRO B 1 881 ? -11.68 -32.406 -33.969 1 94.69 881 PRO B C 1
ATOM 16384 O O . PRO B 1 881 ? -12.102 -33.344 -33.312 1 94.69 881 PRO B O 1
ATOM 16387 N N . GLY B 1 882 ? -12.398 -31.656 -34.781 1 95.75 882 GLY B N 1
ATOM 16388 C CA . GLY B 1 882 ? -13.781 -32 -35.062 1 95.75 882 GLY B CA 1
ATOM 16389 C C . GLY B 1 882 ? -14.781 -31.25 -34.219 1 95.75 882 GLY B C 1
ATOM 16390 O O . GLY B 1 882 ? -15.984 -31.312 -34.469 1 95.75 882 GLY B O 1
ATOM 16391 N N . ASP B 1 883 ? -14.359 -30.484 -33.312 1 96.19 883 ASP B N 1
ATOM 16392 C CA . ASP B 1 883 ? -15.234 -29.75 -32.406 1 96.19 883 ASP B CA 1
ATOM 16393 C C . ASP B 1 883 ? -15.93 -28.609 -33.156 1 96.19 883 ASP B C 1
ATOM 16395 O O . ASP B 1 883 ? -15.344 -27.969 -34.031 1 96.19 883 ASP B O 1
ATOM 16399 N N . THR B 1 884 ? -17.141 -28.375 -32.812 1 96.88 884 THR B N 1
ATOM 16400 C CA . THR B 1 884 ? -17.844 -27.141 -33.156 1 96.88 884 THR B CA 1
ATOM 16401 C C . THR B 1 884 ? -17.859 -26.172 -31.984 1 96.88 884 THR B C 1
ATOM 16403 O O . THR B 1 884 ? -17.344 -26.484 -30.922 1 96.88 884 THR B O 1
ATOM 16406 N N . ILE B 1 885 ? -18.359 -24.969 -32.219 1 97 885 ILE B N 1
ATOM 16407 C CA . ILE B 1 885 ? -18.438 -23.953 -31.172 1 97 885 ILE B CA 1
ATOM 16408 C C . ILE B 1 885 ? -19.281 -24.484 -30.016 1 97 885 ILE B C 1
ATOM 16410 O O . ILE B 1 885 ? -19.016 -24.172 -28.859 1 97 885 ILE B O 1
ATOM 16414 N N . LEU B 1 886 ? -20.281 -25.344 -30.281 1 97 886 LEU B N 1
ATOM 16415 C CA . LEU B 1 886 ? -21.156 -25.891 -29.25 1 97 886 LEU B CA 1
ATOM 16416 C C . LEU B 1 886 ? -20.391 -26.812 -28.312 1 97 886 LEU B C 1
ATOM 16418 O O . LEU B 1 886 ? -20.688 -26.891 -27.125 1 97 886 LEU B O 1
ATOM 16422 N N . HIS B 1 887 ? -19.406 -27.578 -28.828 1 95.31 887 HIS B N 1
ATOM 16423 C CA . HIS B 1 887 ? -18.594 -28.438 -27.984 1 95.31 887 HIS B CA 1
ATOM 16424 C C . HIS B 1 887 ? -17.875 -27.625 -26.906 1 95.31 887 HIS B C 1
ATOM 16426 O O . HIS B 1 887 ? -17.797 -28.047 -25.75 1 95.31 887 HIS B O 1
ATOM 16432 N N . GLN B 1 888 ? -17.344 -26.484 -27.344 1 93.25 888 GLN B N 1
ATOM 16433 C CA . GLN B 1 888 ? -16.609 -25.625 -26.422 1 93.25 888 GLN B CA 1
ATOM 16434 C C . GLN B 1 888 ? -17.547 -25 -25.391 1 93.25 888 GLN B C 1
ATOM 16436 O O . GLN B 1 888 ? -17.25 -24.984 -24.203 1 93.25 888 GLN B O 1
ATOM 16441 N N . LEU B 1 889 ? -18.609 -24.469 -25.812 1 95.31 889 LEU B N 1
ATOM 16442 C CA . LEU B 1 889 ? -19.547 -23.797 -24.922 1 95.31 889 LEU B CA 1
ATOM 16443 C C . LEU B 1 889 ? -20.219 -24.797 -23.984 1 95.31 889 LEU B C 1
ATOM 16445 O O . LEU B 1 889 ? -20.594 -24.453 -22.859 1 95.31 889 LEU B O 1
ATOM 16449 N N . ALA B 1 890 ? -20.328 -26.031 -24.391 1 95 890 ALA B N 1
ATOM 16450 C CA . ALA B 1 890 ? -21 -27.078 -23.609 1 95 890 ALA B CA 1
ATOM 16451 C C . ALA B 1 890 ? -20.234 -27.406 -22.344 1 95 890 ALA B C 1
ATOM 16453 O O . ALA B 1 890 ? -20.781 -27.984 -21.391 1 95 890 ALA B O 1
ATOM 16454 N N . GLN B 1 891 ? -19.031 -27.094 -22.312 1 91 891 GLN B N 1
ATOM 16455 C CA . GLN B 1 891 ? -18.234 -27.328 -21.109 1 91 891 GLN B CA 1
ATOM 16456 C C . GLN B 1 891 ? -18.781 -26.531 -19.922 1 91 891 GLN B C 1
ATOM 16458 O O . GLN B 1 891 ? -18.562 -26.891 -18.766 1 91 891 GLN B O 1
ATOM 16463 N N . GLY B 1 892 ? -19.453 -25.422 -20.234 1 90.38 892 GLY B N 1
ATOM 16464 C CA . GLY B 1 892 ? -20.156 -24.672 -19.219 1 90.38 892 GLY B CA 1
ATOM 16465 C C . GLY B 1 892 ? -19.219 -23.969 -18.234 1 90.38 892 GLY B C 1
ATOM 16466 O O . GLY B 1 892 ? -19.516 -23.906 -17.047 1 90.38 892 GLY B O 1
ATOM 16467 N N . THR B 1 893 ? -18.094 -23.453 -18.688 1 89.06 893 THR B N 1
ATOM 16468 C CA . THR B 1 893 ? -17.094 -22.844 -17.828 1 89.06 893 THR B CA 1
ATOM 16469 C C . THR B 1 893 ? -17.5 -21.438 -17.438 1 89.06 893 THR B C 1
ATOM 16471 O O . THR B 1 893 ? -17.094 -20.938 -16.375 1 89.06 893 THR B O 1
ATOM 16474 N N . HIS B 1 894 ? -18.297 -20.734 -18.312 1 93.88 894 HIS B N 1
ATOM 16475 C CA . HIS B 1 894 ? -18.656 -19.359 -18.047 1 93.88 894 HIS B CA 1
ATOM 16476 C C . HIS B 1 894 ? -20.172 -19.141 -18.141 1 93.88 894 HIS B C 1
ATOM 16478 O O . HIS B 1 894 ? -20.844 -19.828 -18.906 1 93.88 894 HIS B O 1
ATOM 16484 N N . TRP B 1 895 ? -20.656 -18.219 -17.453 1 95.56 895 TRP B N 1
ATOM 16485 C CA . TRP B 1 895 ? -22.078 -17.938 -17.328 1 95.56 895 TRP B CA 1
ATOM 16486 C C . TRP B 1 895 ? -22.703 -17.609 -18.688 1 95.56 895 TRP B C 1
ATOM 16488 O O . TRP B 1 895 ? -23.797 -18.062 -19 1 95.56 895 TRP B O 1
ATOM 16498 N N . TRP B 1 896 ? -22.016 -16.828 -19.562 1 95.69 896 TRP B N 1
ATOM 16499 C CA . TRP B 1 896 ? -22.609 -16.312 -20.797 1 95.69 896 TRP B CA 1
ATOM 16500 C C . TRP B 1 896 ? -22.766 -17.406 -21.828 1 95.69 896 TRP B C 1
ATOM 16502 O O . TRP B 1 896 ? -23.484 -17.234 -22.828 1 95.69 896 TRP B O 1
ATOM 16512 N N . TYR B 1 897 ? -22.156 -18.625 -21.594 1 95.88 897 TYR B N 1
ATOM 16513 C CA . TYR B 1 897 ? -22.281 -19.75 -22.516 1 95.88 897 TYR B CA 1
ATOM 16514 C C . TYR B 1 897 ? -23.734 -20.172 -22.656 1 95.88 897 TYR B C 1
ATOM 16516 O O . TYR B 1 897 ? -24.141 -20.672 -23.719 1 95.88 897 TYR B O 1
ATOM 16524 N N . LYS B 1 898 ? -24.531 -20.047 -21.594 1 95.12 898 LYS B N 1
ATOM 16525 C CA . LYS B 1 898 ? -25.938 -20.453 -21.625 1 95.12 898 LYS B CA 1
ATOM 16526 C C . LYS B 1 898 ? -26.688 -19.734 -22.734 1 95.12 898 LYS B C 1
ATOM 16528 O O . LYS B 1 898 ? -27.359 -20.375 -23.547 1 95.12 898 LYS B O 1
ATOM 16533 N N . GLY B 1 899 ? -26.484 -18.406 -22.672 1 95.75 899 GLY B N 1
ATOM 16534 C CA . GLY B 1 899 ? -27.156 -17.609 -23.688 1 95.75 899 GLY B CA 1
ATOM 16535 C C . GLY B 1 899 ? -26.656 -17.859 -25.094 1 95.75 899 GLY B C 1
ATOM 16536 O O . GLY B 1 899 ? -27.438 -17.844 -26.047 1 95.75 899 GLY B O 1
ATOM 16537 N N . ALA B 1 900 ? -25.391 -18.141 -25.25 1 97.38 900 ALA B N 1
ATOM 16538 C CA . ALA B 1 900 ? -24.781 -18.406 -26.562 1 97.38 900 ALA B CA 1
ATOM 16539 C C . ALA B 1 900 ? -25.281 -19.719 -27.141 1 97.38 900 ALA B C 1
ATOM 16541 O O . ALA B 1 900 ? -25.547 -19.828 -28.344 1 97.38 900 ALA B O 1
ATOM 16542 N N . ILE B 1 901 ? -25.391 -20.812 -26.297 1 97.81 901 ILE B N 1
ATOM 16543 C CA . ILE B 1 901 ? -25.859 -22.125 -26.75 1 97.81 901 ILE B CA 1
ATOM 16544 C C . ILE B 1 901 ? -27.312 -22.031 -27.219 1 97.81 901 ILE B C 1
ATOM 16546 O O . ILE B 1 901 ? -27.656 -22.531 -28.297 1 97.81 901 ILE B O 1
ATOM 16550 N N . ARG B 1 902 ? -28.172 -21.344 -26.453 1 97.25 902 ARG B N 1
ATOM 16551 C CA . ARG B 1 902 ? -29.578 -21.172 -26.828 1 97.25 902 ARG B CA 1
ATOM 16552 C C . ARG B 1 902 ? -29.688 -20.469 -28.172 1 97.25 902 ARG B C 1
ATOM 16554 O O . ARG B 1 902 ? -30.453 -20.906 -29.047 1 97.25 902 ARG B O 1
ATOM 16561 N N . TYR B 1 903 ? -28.875 -19.406 -28.344 1 97.69 903 TYR B N 1
ATOM 16562 C CA . TYR B 1 903 ? -28.906 -18.625 -29.578 1 97.69 903 TYR B CA 1
ATOM 16563 C C . TYR B 1 903 ? -28.453 -19.453 -30.766 1 97.69 903 TYR B C 1
ATOM 16565 O O . TYR B 1 903 ? -29.078 -19.422 -31.828 1 97.69 903 TYR B O 1
ATOM 16573 N N . LEU B 1 904 ? -27.344 -20.172 -30.609 1 97.81 904 LEU B N 1
ATOM 16574 C CA . LEU B 1 904 ? -26.781 -20.953 -31.703 1 97.81 904 LEU B CA 1
ATOM 16575 C C . LEU B 1 904 ? -27.719 -22.094 -32.125 1 97.81 904 LEU B C 1
ATOM 16577 O O . LEU B 1 904 ? -27.828 -22.422 -33.281 1 97.81 904 LEU B O 1
ATOM 16581 N N . LEU B 1 905 ? -28.391 -22.766 -31.125 1 97.56 905 LEU B N 1
ATOM 16582 C CA . LEU B 1 905 ? -29.344 -23.812 -31.406 1 97.56 905 LEU B CA 1
ATOM 16583 C C . LEU B 1 905 ? -30.531 -23.266 -32.188 1 97.56 905 LEU B C 1
ATOM 16585 O O . LEU B 1 905 ? -31.047 -23.938 -33.094 1 97.56 905 LEU B O 1
ATOM 16589 N N . GLU B 1 906 ? -30.969 -22.047 -31.922 1 96.62 906 GLU B N 1
ATOM 16590 C CA . GLU B 1 906 ? -32.062 -21.406 -32.625 1 96.62 906 GLU B CA 1
ATOM 16591 C C . GLU B 1 906 ? -31.672 -21.031 -34.062 1 96.62 906 GLU B C 1
ATOM 16593 O O . GLU B 1 906 ? -32.531 -20.859 -34.938 1 96.62 906 GLU B O 1
ATOM 16598 N N . HIS B 1 907 ? -30.359 -20.906 -34.312 1 97.06 907 HIS B N 1
ATOM 16599 C CA . HIS B 1 907 ? -29.906 -20.438 -35.625 1 97.06 907 HIS B CA 1
ATOM 16600 C C . HIS B 1 907 ? -29.172 -21.531 -36.375 1 97.06 907 HIS B C 1
ATOM 16602 O O . HIS B 1 907 ? -28.203 -21.266 -37.094 1 97.06 907 HIS B O 1
ATOM 16608 N N . GLY B 1 908 ? -29.469 -22.75 -36.062 1 94.75 908 GLY B N 1
ATOM 16609 C CA . GLY B 1 908 ? -29.047 -23.859 -36.906 1 94.75 908 GLY B CA 1
ATOM 16610 C C . GLY B 1 908 ? -27.891 -24.641 -36.344 1 94.75 908 GLY B C 1
ATOM 16611 O O . GLY B 1 908 ? -27.297 -25.484 -37.031 1 94.75 908 GLY B O 1
ATOM 16612 N N . GLY B 1 909 ? -27.516 -24.391 -35.125 1 97 909 GLY B N 1
ATOM 16613 C CA . GLY B 1 909 ? -26.484 -25.219 -34.5 1 97 909 GLY B CA 1
ATOM 16614 C C . GLY B 1 909 ? -26.922 -26.656 -34.312 1 97 909 GLY B C 1
ATOM 16615 O O . GLY B 1 909 ? -28.047 -26.922 -33.906 1 97 909 GLY B O 1
ATOM 16616 N N . ASP B 1 910 ? -26.031 -27.625 -34.656 1 96.94 910 ASP B N 1
ATOM 16617 C CA . ASP B 1 910 ? -26.312 -29.047 -34.531 1 96.94 910 ASP B CA 1
ATOM 16618 C C . ASP B 1 910 ? -25.875 -29.578 -33.156 1 96.94 910 ASP B C 1
ATOM 16620 O O . ASP B 1 910 ? -24.688 -29.734 -32.906 1 96.94 910 ASP B O 1
ATOM 16624 N N . PRO B 1 911 ? -26.828 -29.875 -32.312 1 97.06 911 PRO B N 1
ATOM 16625 C CA . PRO B 1 911 ? -26.469 -30.344 -30.969 1 97.06 911 PRO B CA 1
ATOM 16626 C C . PRO B 1 911 ? -25.906 -31.766 -30.984 1 97.06 911 PRO B C 1
ATOM 16628 O O . PRO B 1 911 ? -25.359 -32.25 -29.984 1 97.06 911 PRO B O 1
ATOM 16631 N N . ASN B 1 912 ? -25.984 -32.469 -32.156 1 96.94 912 ASN B N 1
ATOM 16632 C CA . ASN B 1 912 ? -25.547 -33.844 -32.25 1 96.94 912 ASN B CA 1
ATOM 16633 C C . ASN B 1 912 ? -24.312 -34 -33.125 1 96.94 912 ASN B C 1
ATOM 16635 O O . ASN B 1 912 ? -24 -35.094 -33.594 1 96.94 912 ASN B O 1
ATOM 16639 N N . ALA B 1 913 ? -23.703 -32.844 -33.375 1 96.75 913 ALA B N 1
ATOM 16640 C CA . ALA B 1 913 ? -22.438 -32.906 -34.125 1 96.75 913 ALA B CA 1
ATOM 16641 C C . ALA B 1 913 ? -21.391 -33.719 -33.375 1 96.75 913 ALA B C 1
ATOM 16643 O O . ALA B 1 913 ? -21.25 -33.594 -32.156 1 96.75 913 ALA B O 1
ATOM 16644 N N . ARG B 1 914 ? -20.672 -34.625 -34.062 1 96.12 914 ARG B N 1
ATOM 16645 C CA . ARG B 1 914 ? -19.672 -35.469 -33.438 1 96.12 914 ARG B CA 1
ATOM 16646 C C . ARG B 1 914 ? -18.266 -35.031 -33.812 1 96.12 914 ARG B C 1
ATOM 16648 O O . ARG B 1 914 ? -17.984 -34.75 -34.969 1 96.12 914 ARG B O 1
ATOM 16655 N N . ASN B 1 915 ? -17.438 -34.906 -32.875 1 95.38 915 ASN B N 1
ATOM 16656 C CA . ASN B 1 915 ? -16.047 -34.625 -33.188 1 95.38 915 ASN B CA 1
ATOM 16657 C C . ASN B 1 915 ? -15.273 -35.875 -33.594 1 95.38 915 ASN B C 1
ATOM 16659 O O . ASN B 1 915 ? -15.867 -36.906 -33.844 1 95.38 915 ASN B O 1
ATOM 16663 N N . ASP B 1 916 ? -13.93 -35.812 -33.625 1 93.88 916 ASP B N 1
ATOM 16664 C CA . ASP B 1 916 ? -13.117 -36.906 -34.094 1 93.88 916 ASP B CA 1
ATOM 16665 C C . ASP B 1 916 ? -13.086 -38.062 -33.062 1 93.88 916 ASP B C 1
ATOM 16667 O O . ASP B 1 916 ? -12.789 -39.188 -33.438 1 93.88 916 ASP B O 1
ATOM 16671 N N . GLN B 1 917 ? -13.461 -37.75 -31.906 1 92.06 917 GLN B N 1
ATOM 16672 C CA . GLN B 1 917 ? -13.539 -38.75 -30.859 1 92.06 917 GLN B CA 1
ATOM 16673 C C . GLN B 1 917 ? -14.961 -39.312 -30.719 1 92.06 917 GLN B C 1
ATOM 16675 O O . GLN B 1 917 ? -15.25 -40.094 -29.828 1 92.06 917 GLN B O 1
ATOM 16680 N N . GLY B 1 918 ? -15.82 -38.812 -31.578 1 92.94 918 GLY B N 1
ATOM 16681 C CA . GLY B 1 918 ? -17.203 -39.25 -31.578 1 92.94 918 GLY B CA 1
ATOM 16682 C C . GLY B 1 918 ? -18.031 -38.594 -30.484 1 92.94 918 GLY B C 1
ATOM 16683 O O . GLY B 1 918 ? -19.172 -38.969 -30.25 1 92.94 918 GLY B O 1
ATOM 16684 N N . LYS B 1 919 ? -17.516 -37.594 -29.859 1 94.62 919 LYS B N 1
ATOM 16685 C CA . LYS B 1 919 ? -18.203 -36.938 -28.75 1 94.62 919 LYS B CA 1
ATOM 16686 C C . LYS B 1 919 ? -19.141 -35.844 -29.25 1 94.62 919 LYS B C 1
ATOM 16688 O O . LYS B 1 919 ? -18.781 -35.094 -30.156 1 94.62 919 LYS B O 1
ATOM 16693 N N . THR B 1 920 ? -20.297 -35.844 -28.734 1 96.44 920 THR B N 1
ATOM 16694 C CA . THR B 1 920 ? -21.25 -34.781 -28.984 1 96.44 920 THR B CA 1
ATOM 16695 C C . THR B 1 920 ? -21.094 -33.656 -27.953 1 96.44 920 THR B C 1
ATOM 16697 O O . THR B 1 920 ? -20.422 -33.844 -26.938 1 96.44 920 THR B O 1
ATOM 16700 N N . PRO B 1 921 ? -21.625 -32.438 -28.203 1 95.94 921 PRO B N 1
ATOM 16701 C CA . PRO B 1 921 ? -21.594 -31.391 -27.172 1 95.94 921 PRO B CA 1
ATOM 16702 C C . PRO B 1 921 ? -22.172 -31.859 -25.844 1 95.94 921 PRO B C 1
ATOM 16704 O O . PRO B 1 921 ? -21.719 -31.438 -24.781 1 95.94 921 PRO B O 1
ATOM 16707 N N . LEU B 1 922 ? -23.125 -32.75 -25.859 1 95.94 922 LEU B N 1
ATOM 16708 C CA . LEU B 1 922 ? -23.719 -33.281 -24.641 1 95.94 922 LEU B CA 1
ATOM 16709 C C . LEU B 1 922 ? -22.703 -34.094 -23.844 1 95.94 922 LEU B C 1
ATOM 16711 O O . LEU B 1 922 ? -22.703 -34.031 -22.609 1 95.94 922 LEU B O 1
ATOM 16715 N N . CYS B 1 923 ? -21.828 -34.844 -24.516 1 93.38 923 CYS B N 1
ATOM 16716 C CA . CYS B 1 923 ? -20.766 -35.562 -23.844 1 93.38 923 CYS B CA 1
ATOM 16717 C C . CYS B 1 923 ? -19.875 -34.625 -23.047 1 93.38 923 CYS B C 1
ATOM 16719 O O . CYS B 1 923 ? -19.5 -34.938 -21.906 1 93.38 923 CYS B O 1
ATOM 16721 N N . ASN B 1 924 ? -19.578 -33.5 -23.641 1 92.5 924 ASN B N 1
ATOM 16722 C CA . ASN B 1 924 ? -18.75 -32.5 -22.953 1 92.5 924 ASN B CA 1
ATOM 16723 C C . ASN B 1 924 ? -19.469 -31.891 -21.75 1 92.5 924 ASN B C 1
ATOM 16725 O O . ASN B 1 924 ? -18.844 -31.562 -20.75 1 92.5 924 ASN B O 1
ATOM 16729 N N . ALA B 1 925 ? -20.734 -31.703 -21.891 1 93.88 925 ALA B N 1
ATOM 16730 C CA . ALA B 1 925 ? -21.531 -31.031 -20.844 1 93.88 925 ALA B CA 1
ATOM 16731 C C . ALA B 1 925 ? -21.625 -31.906 -19.594 1 93.88 925 ALA B C 1
ATOM 16733 O O . ALA B 1 925 ? -21.688 -31.391 -18.484 1 93.88 925 ALA B O 1
ATOM 16734 N N . VAL B 1 926 ? -21.625 -33.219 -19.766 1 92.81 926 VAL B N 1
ATOM 16735 C CA . VAL B 1 926 ? -21.906 -34.125 -18.641 1 92.81 926 VAL B CA 1
ATOM 16736 C C . VAL B 1 926 ? -20.609 -34.688 -18.094 1 92.81 926 VAL B C 1
ATOM 16738 O O . VAL B 1 926 ? -20.594 -35.344 -17.047 1 92.81 926 VAL B O 1
ATOM 16741 N N . SER B 1 927 ? -19.531 -34.406 -18.766 1 86.25 927 SER B N 1
ATOM 16742 C CA . SER B 1 927 ? -18.25 -34.969 -18.344 1 86.25 927 SER B CA 1
ATOM 16743 C C . SER B 1 927 ? -17.875 -34.438 -16.953 1 86.25 927 SER B C 1
ATOM 16745 O O . SER B 1 927 ? -18.344 -33.406 -16.516 1 86.25 927 SER B O 1
ATOM 16747 N N . ARG B 1 928 ? -17.125 -35.188 -16.328 1 80.62 928 ARG B N 1
ATOM 16748 C CA . ARG B 1 928 ? -16.734 -34.875 -14.953 1 80.62 928 ARG B CA 1
ATOM 16749 C C . ARG B 1 928 ? -15.945 -33.594 -14.891 1 80.62 928 ARG B C 1
ATOM 16751 O O . ARG B 1 928 ? -15.43 -33.125 -15.914 1 80.62 928 ARG B O 1
ATOM 16758 N N . ARG B 1 929 ? -15.734 -32.906 -13.766 1 62.41 929 ARG B N 1
ATOM 16759 C CA . ARG B 1 929 ? -15.406 -31.531 -13.375 1 62.41 929 ARG B CA 1
ATOM 16760 C C . ARG B 1 929 ? -14.07 -31.094 -13.977 1 62.41 929 ARG B C 1
ATOM 16762 O O . ARG B 1 929 ? -13.898 -29.938 -14.352 1 62.41 929 ARG B O 1
ATOM 16769 N N . GLU B 1 930 ? -12.992 -31.719 -14.016 1 63.97 930 GLU B N 1
ATOM 16770 C CA . GLU B 1 930 ? -11.82 -31.031 -14.562 1 63.97 930 GLU B CA 1
ATOM 16771 C C . GLU B 1 930 ? -12.172 -30.281 -15.844 1 63.97 930 GLU B C 1
ATOM 16773 O O . GLU B 1 930 ? -11.625 -29.219 -16.125 1 63.97 930 GLU B O 1
ATOM 16778 N N . LEU B 1 931 ? -13.203 -30.797 -16.438 1 60.94 931 LEU B N 1
ATOM 16779 C CA . LEU B 1 931 ? -13.68 -30.234 -17.703 1 60.94 931 LEU B CA 1
ATOM 16780 C C . LEU B 1 931 ? -15.023 -29.547 -17.516 1 60.94 931 LEU B C 1
ATOM 16782 O O . LEU B 1 931 ? -15.406 -28.688 -18.328 1 60.94 931 LEU B O 1
ATOM 16786 N N . GLY B 1 932 ? -15.594 -29.938 -16.422 1 66.25 932 GLY B N 1
ATOM 16787 C CA . GLY B 1 932 ? -16.953 -29.438 -16.297 1 66.25 932 GLY B CA 1
ATOM 16788 C C . GLY B 1 932 ? -17.047 -28.125 -15.562 1 66.25 932 GLY B C 1
ATOM 16789 O O . GLY B 1 932 ? -16.359 -27.922 -14.562 1 66.25 932 GLY B O 1
ATOM 16790 N N . GLY B 1 933 ? -17.75 -27.25 -16.125 1 73.62 933 GLY B N 1
ATOM 16791 C CA . GLY B 1 933 ? -17.984 -25.953 -15.516 1 73.62 933 GLY B CA 1
ATOM 16792 C C . GLY B 1 933 ? -19.016 -26 -14.398 1 73.62 933 GLY B C 1
ATOM 16793 O O . GLY B 1 933 ? -19.531 -27.078 -14.062 1 73.62 933 GLY B O 1
ATOM 16794 N N . HIS B 1 934 ? -19.266 -24.938 -13.672 1 79.31 934 HIS B N 1
ATOM 16795 C CA . HIS B 1 934 ? -20.203 -24.844 -12.547 1 79.31 934 HIS B CA 1
ATOM 16796 C C . HIS B 1 934 ? -21.641 -24.859 -13.023 1 79.31 934 HIS B C 1
ATOM 16798 O O . HIS B 1 934 ? -22.562 -25.078 -12.227 1 79.31 934 HIS B O 1
ATOM 16804 N N . LEU B 1 935 ? -21.859 -24.891 -14.414 1 87.75 935 LEU B N 1
ATOM 16805 C CA . LEU B 1 935 ? -23.219 -24.828 -14.969 1 87.75 935 LEU B CA 1
ATOM 16806 C C . LEU B 1 935 ? -23.562 -26.109 -15.695 1 87.75 935 LEU B C 1
ATOM 16808 O O . LEU B 1 935 ? -24.359 -26.109 -16.641 1 87.75 935 LEU B O 1
ATOM 16812 N N . GLN B 1 936 ? -23.031 -27.141 -15.32 1 89.38 936 GLN B N 1
ATOM 16813 C CA . GLN B 1 936 ? -23.188 -28.406 -16.031 1 89.38 936 GLN B CA 1
ATOM 16814 C C . GLN B 1 936 ? -24.656 -28.797 -16.141 1 89.38 936 GLN B C 1
ATOM 16816 O O . GLN B 1 936 ? -25.125 -29.188 -17.203 1 89.38 936 GLN B O 1
ATOM 16821 N N . LEU B 1 937 ? -25.344 -28.734 -15.07 1 91.25 937 LEU B N 1
ATOM 16822 C CA . LEU B 1 937 ? -26.734 -29.156 -15.047 1 91.25 937 LEU B CA 1
ATOM 16823 C C . LEU B 1 937 ? -27.578 -28.297 -15.977 1 91.25 937 LEU B C 1
ATOM 16825 O O . LEU B 1 937 ? -28.359 -28.812 -16.766 1 91.25 937 LEU B O 1
ATOM 16829 N N . GLU B 1 938 ? -27.391 -26.984 -15.953 1 92.81 938 GLU B N 1
ATOM 16830 C CA . GLU B 1 938 ? -28.172 -26.062 -16.766 1 92.81 938 GLU B CA 1
ATOM 16831 C C . GLU B 1 938 ? -27.844 -26.219 -18.25 1 92.81 938 GLU B C 1
ATOM 16833 O O . GLU B 1 938 ? -28.75 -26.219 -19.094 1 92.81 938 GLU B O 1
ATOM 16838 N N . ILE B 1 939 ? -26.609 -26.344 -18.594 1 95.31 939 ILE B N 1
ATOM 16839 C CA . ILE B 1 939 ? -26.188 -26.469 -19.984 1 95.31 939 ILE B CA 1
ATOM 16840 C C . ILE B 1 939 ? -26.703 -27.766 -20.562 1 95.31 939 ILE B C 1
ATOM 16842 O O . ILE B 1 939 ? -27.156 -27.812 -21.719 1 95.31 939 ILE B O 1
ATOM 16846 N N . THR B 1 940 ? -26.609 -28.875 -19.719 1 96 940 THR B N 1
ATOM 16847 C CA . THR B 1 940 ? -27.141 -30.156 -20.156 1 96 940 THR B CA 1
ATOM 16848 C C . THR B 1 940 ? -28.625 -30.047 -20.469 1 96 940 THR B C 1
ATOM 16850 O O . THR B 1 940 ? -29.094 -30.578 -21.484 1 96 940 THR B O 1
ATOM 16853 N N . ARG B 1 941 ? -29.312 -29.391 -19.625 1 96.5 941 ARG B N 1
ATOM 16854 C CA . ARG B 1 941 ? -30.75 -29.188 -19.844 1 96.5 941 ARG B CA 1
ATOM 16855 C C . ARG B 1 941 ? -31.016 -28.438 -21.141 1 96.5 941 ARG B C 1
ATOM 16857 O O . ARG B 1 941 ? -31.891 -28.828 -21.922 1 96.5 941 ARG B O 1
ATOM 16864 N N . ILE B 1 942 ? -30.281 -27.375 -21.453 1 97.06 942 ILE B N 1
ATOM 16865 C CA . ILE B 1 942 ? -30.453 -26.547 -22.625 1 97.06 942 ILE B CA 1
ATOM 16866 C C . ILE B 1 942 ? -30.172 -27.359 -23.891 1 97.06 942 ILE B C 1
ATOM 16868 O O . ILE B 1 942 ? -30.906 -27.266 -24.875 1 97.06 942 ILE B O 1
ATOM 16872 N N . LEU B 1 943 ? -29.141 -28.172 -23.875 1 97.62 943 LEU B N 1
ATOM 16873 C CA . LEU B 1 943 ? -28.781 -28.984 -25.016 1 97.62 943 LEU B CA 1
ATOM 16874 C C . LEU B 1 943 ? -29.844 -30.031 -25.297 1 97.62 943 LEU B C 1
ATOM 16876 O O . LEU B 1 943 ? -30.219 -30.266 -26.453 1 97.62 943 LEU B O 1
ATOM 16880 N N . LEU B 1 944 ? -30.375 -30.688 -24.219 1 97.56 944 LEU B N 1
ATOM 16881 C CA . LEU B 1 944 ? -31.422 -31.703 -24.359 1 97.56 944 LEU B CA 1
ATOM 16882 C C . LEU B 1 944 ? -32.688 -31.094 -24.906 1 97.56 944 LEU B C 1
ATOM 16884 O O . LEU B 1 944 ? -33.344 -31.672 -25.797 1 97.56 944 LEU B O 1
ATOM 16888 N N . GLU B 1 945 ? -33.062 -29.938 -24.406 1 96.69 945 GLU B N 1
ATOM 16889 C CA . GLU B 1 945 ? -34.219 -29.234 -24.906 1 96.69 945 GLU B CA 1
ATOM 16890 C C . GLU B 1 945 ? -34.031 -28.781 -26.359 1 96.69 945 GLU B C 1
ATOM 16892 O O . GLU B 1 945 ? -35 -28.594 -27.094 1 96.69 945 GLU B O 1
ATOM 16897 N N . GLY B 1 946 ? -32.75 -28.578 -26.734 1 96.62 946 GLY B N 1
ATOM 16898 C CA . GLY B 1 946 ? -32.406 -28.156 -28.094 1 96.62 946 GLY B CA 1
ATOM 16899 C C . GLY B 1 946 ? -32.312 -29.297 -29.078 1 96.62 946 GLY B C 1
ATOM 16900 O O . GLY B 1 946 ? -32.031 -29.094 -30.25 1 96.62 946 GLY B O 1
ATOM 16901 N N . GLY B 1 947 ? -32.5 -30.547 -28.625 1 95.25 947 GLY B N 1
ATOM 16902 C CA . GLY B 1 947 ? -32.562 -31.688 -29.531 1 95.25 947 GLY B CA 1
ATOM 16903 C C . GLY B 1 947 ? -31.375 -32.625 -29.438 1 95.25 947 GLY B C 1
ATOM 16904 O O . GLY B 1 947 ? -31.188 -33.5 -30.281 1 95.25 947 GLY B O 1
ATOM 16905 N N . ALA B 1 948 ? -30.594 -32.469 -28.453 1 97.75 948 ALA B N 1
ATOM 16906 C CA . ALA B 1 948 ? -29.453 -33.375 -28.281 1 97.75 948 ALA B CA 1
ATOM 16907 C C . ALA B 1 948 ? -29.922 -34.781 -27.938 1 97.75 948 ALA B C 1
ATOM 16909 O O . ALA B 1 948 ? -30.859 -34.969 -27.141 1 97.75 948 ALA B O 1
ATOM 16910 N N . ASP B 1 949 ? -29.359 -35.781 -28.484 1 96.12 949 ASP B N 1
ATOM 16911 C CA . ASP B 1 949 ? -29.672 -37.188 -28.234 1 96.12 949 ASP B CA 1
ATOM 16912 C C . ASP B 1 949 ? -28.766 -37.781 -27.141 1 96.12 949 ASP B C 1
ATOM 16914 O O . ASP B 1 949 ? -27.547 -37.906 -27.344 1 96.12 949 ASP B O 1
ATOM 16918 N N . PRO B 1 950 ? -29.312 -38.188 -26 1 96.19 950 PRO B N 1
ATOM 16919 C CA . PRO B 1 950 ? -28.5 -38.656 -24.891 1 96.19 950 PRO B CA 1
ATOM 16920 C C . PRO B 1 950 ? -27.969 -40.062 -25.094 1 96.19 950 PRO B C 1
ATOM 16922 O O . PRO B 1 950 ? -27.219 -40.562 -24.266 1 96.19 950 PRO B O 1
ATOM 16925 N N . ASN B 1 951 ? -28.281 -40.688 -26.203 1 93.56 951 ASN B N 1
ATOM 16926 C CA . ASN B 1 951 ? -27.938 -42.094 -26.406 1 93.56 951 ASN B CA 1
ATOM 16927 C C . ASN B 1 951 ? -26.828 -42.25 -27.438 1 93.56 951 ASN B C 1
ATOM 16929 O O . ASN B 1 951 ? -26.469 -43.375 -27.797 1 93.56 951 ASN B O 1
ATOM 16933 N N . ILE B 1 952 ? -26.281 -41.156 -27.984 1 94.44 952 ILE B N 1
ATOM 16934 C CA . ILE B 1 952 ? -25.188 -41.25 -28.953 1 94.44 952 ILE B CA 1
ATOM 16935 C C . ILE B 1 952 ? -23.875 -41.5 -28.219 1 94.44 952 ILE B C 1
ATOM 16937 O O . ILE B 1 952 ? -23.391 -40.625 -27.469 1 94.44 952 ILE B O 1
ATOM 16941 N N . PRO B 1 953 ? -23.266 -42.656 -28.344 1 91 953 PRO B N 1
ATOM 16942 C CA . PRO B 1 953 ? -22.016 -42.938 -27.641 1 91 953 PRO B CA 1
ATOM 16943 C C . PRO B 1 953 ? -20.797 -42.344 -28.344 1 91 953 PRO B C 1
ATOM 16945 O O . PRO B 1 953 ? -20.828 -42.094 -29.547 1 91 953 PRO B O 1
ATOM 16948 N N . ALA B 1 954 ? -19.75 -42.062 -27.578 1 91.19 954 ALA B N 1
ATOM 16949 C CA . ALA B 1 954 ? -18.469 -41.719 -28.172 1 91.19 954 ALA B CA 1
ATOM 16950 C C . ALA B 1 954 ? -17.844 -42.906 -28.875 1 91.19 954 ALA B C 1
ATOM 16952 O O . ALA B 1 954 ? -18.375 -44.031 -28.828 1 91.19 954 ALA B O 1
ATOM 16953 N N . THR B 1 955 ? -16.75 -42.688 -29.547 1 87.56 955 THR B N 1
ATOM 16954 C CA . THR B 1 955 ? -16.094 -43.719 -30.312 1 87.56 955 THR B CA 1
ATOM 16955 C C . THR B 1 955 ? -15.617 -44.844 -29.406 1 87.56 955 THR B C 1
ATOM 16957 O O . THR B 1 955 ? -15.578 -46.031 -29.812 1 87.56 955 THR B O 1
ATOM 16960 N N . CYS B 1 956 ? -15.383 -44.5 -28.203 1 82.06 956 CYS B N 1
ATOM 16961 C CA . CYS B 1 956 ? -14.875 -45.469 -27.266 1 82.06 956 CYS B CA 1
ATOM 16962 C C . CYS B 1 956 ? -16.016 -46.281 -26.641 1 82.06 956 CYS B C 1
ATOM 16964 O O . CYS B 1 956 ? -15.781 -47.219 -25.906 1 82.06 956 CYS B O 1
ATOM 16966 N N . GLY B 1 957 ? -17.25 -45.875 -26.891 1 82 957 GLY B N 1
ATOM 16967 C CA . GLY B 1 957 ? -18.391 -46.625 -26.391 1 82 957 GLY B CA 1
ATOM 16968 C C . GLY B 1 957 ? -19.062 -45.969 -25.203 1 82 957 GLY B C 1
ATOM 16969 O O . GLY B 1 957 ? -20.203 -46.312 -24.859 1 82 957 GLY B O 1
ATOM 16970 N N . TYR B 1 958 ? -18.422 -44.969 -24.609 1 88.31 958 TYR B N 1
ATOM 16971 C CA . TYR B 1 958 ? -19.016 -44.281 -23.484 1 88.31 958 TYR B CA 1
ATOM 16972 C C . TYR B 1 958 ? -20.234 -43.469 -23.922 1 88.31 958 TYR B C 1
ATOM 16974 O O . TYR B 1 958 ? -20.188 -42.719 -24.906 1 88.31 958 TYR B O 1
ATOM 16982 N N . THR B 1 959 ? -21.25 -43.688 -23.234 1 91 959 THR B N 1
ATOM 16983 C CA . THR B 1 959 ? -22.453 -42.875 -23.469 1 91 959 THR B CA 1
ATOM 16984 C C . THR B 1 959 ? -22.5 -41.688 -22.531 1 91 959 THR B C 1
ATOM 16986 O O . THR B 1 959 ? -21.844 -41.656 -21.5 1 91 959 THR B O 1
ATOM 16989 N N . PRO B 1 960 ? -23.234 -40.594 -22.938 1 93.69 960 PRO B N 1
ATOM 16990 C CA . PRO B 1 960 ? -23.422 -39.469 -22.016 1 93.69 960 PRO B CA 1
ATOM 16991 C C . PRO B 1 960 ? -23.984 -39.906 -20.672 1 93.69 960 PRO B C 1
ATOM 16993 O O . PRO B 1 960 ? -23.641 -39.312 -19.625 1 93.69 960 PRO B O 1
ATOM 16996 N N . LEU B 1 961 ? -24.766 -40.938 -20.656 1 93.94 961 LEU B N 1
ATOM 16997 C CA . LEU B 1 961 ? -25.328 -41.469 -19.406 1 93.94 961 LEU B CA 1
ATOM 16998 C C . LEU B 1 961 ? -24.219 -42.031 -18.516 1 93.94 961 LEU B C 1
ATOM 17000 O O . LEU B 1 961 ? -24.219 -41.812 -17.297 1 93.94 961 LEU B O 1
ATOM 17004 N N . ALA B 1 962 ? -23.297 -42.812 -19.094 1 91.38 962 ALA B N 1
ATOM 17005 C CA . ALA B 1 962 ? -22.172 -43.344 -18.359 1 91.38 962 ALA B CA 1
ATOM 17006 C C . ALA B 1 962 ? -21.297 -42.219 -17.797 1 91.38 962 ALA B C 1
ATOM 17008 O O . ALA B 1 962 ? -20.844 -42.312 -16.656 1 91.38 962 ALA B O 1
ATOM 17009 N N . MET B 1 963 ? -21.125 -41.219 -18.578 1 90.94 963 MET B N 1
ATOM 17010 C CA . MET B 1 963 ? -20.266 -40.094 -18.203 1 90.94 963 MET B CA 1
ATOM 17011 C C . MET B 1 963 ? -20.906 -39.281 -17.094 1 90.94 963 MET B C 1
ATOM 17013 O O . MET B 1 963 ? -20.219 -38.562 -16.344 1 90.94 963 MET B O 1
ATOM 17017 N N . SER B 1 964 ? -22.188 -39.25 -16.969 1 92.25 964 SER B N 1
ATOM 17018 C CA . SER B 1 964 ? -22.922 -38.469 -15.992 1 92.25 964 SER B CA 1
ATOM 17019 C C . SER B 1 964 ? -23.078 -39.188 -14.672 1 92.25 964 SER B C 1
ATOM 17021 O O . SER B 1 964 ? -23.562 -38.625 -13.688 1 92.25 964 SER B O 1
ATOM 17023 N N . ALA B 1 965 ? -22.578 -40.406 -14.516 1 91.69 965 ALA B N 1
ATOM 17024 C CA . ALA B 1 965 ? -22.844 -41.281 -13.383 1 91.69 965 ALA B CA 1
ATOM 17025 C C . ALA B 1 965 ? -22.172 -40.781 -12.117 1 91.69 965 ALA B C 1
ATOM 17027 O O . ALA B 1 965 ? -22.5 -41.219 -11.008 1 91.69 965 ALA B O 1
ATOM 17028 N N . HIS B 1 966 ? -21.328 -39.812 -12.258 1 89.19 966 HIS B N 1
ATOM 17029 C CA . HIS B 1 966 ? -20.656 -39.219 -11.102 1 89.19 966 HIS B CA 1
ATOM 17030 C C . HIS B 1 966 ? -21.578 -38.25 -10.352 1 89.19 966 HIS B C 1
ATOM 17032 O O . HIS B 1 966 ? -21.312 -37.906 -9.195 1 89.19 966 HIS B O 1
ATOM 17038 N N . ASP B 1 967 ? -22.734 -37.906 -11 1 90.81 967 ASP B N 1
ATOM 17039 C CA . ASP B 1 967 ? -23.656 -36.938 -10.422 1 90.81 967 ASP B CA 1
ATOM 17040 C C . ASP B 1 967 ? -25.094 -37.406 -10.539 1 90.81 967 ASP B C 1
ATOM 17042 O O . ASP B 1 967 ? -25.594 -37.625 -11.641 1 90.81 967 ASP B O 1
ATOM 17046 N N . LYS B 1 968 ? -25.719 -37.469 -9.477 1 91.88 968 LYS B N 1
ATOM 17047 C CA . LYS B 1 968 ? -27.078 -38.031 -9.43 1 91.88 968 LYS B CA 1
ATOM 17048 C C . LYS B 1 968 ? -28.047 -37.156 -10.227 1 91.88 968 LYS B C 1
ATOM 17050 O O . LYS B 1 968 ? -28.891 -37.688 -10.961 1 91.88 968 LYS B O 1
ATOM 17055 N N . GLN B 1 969 ? -27.938 -35.844 -10.117 1 91.5 969 GLN B N 1
ATOM 17056 C CA . GLN B 1 969 ? -28.859 -34.938 -10.781 1 91.5 969 GLN B CA 1
ATOM 17057 C C . GLN B 1 969 ? -28.703 -35 -12.297 1 91.5 969 GLN B C 1
ATOM 17059 O O . GLN B 1 969 ? -29.688 -35 -13.039 1 91.5 969 GLN B O 1
ATOM 17064 N N . LEU B 1 970 ? -27.5 -35.031 -12.75 1 93 970 LEU B N 1
ATOM 17065 C CA . LEU B 1 970 ? -27.219 -35.156 -14.18 1 93 970 LEU B CA 1
ATOM 17066 C C . LEU B 1 970 ? -27.75 -36.469 -14.734 1 93 970 LEU B C 1
ATOM 17068 O O . LEU B 1 970 ? -28.344 -36.5 -15.812 1 93 970 LEU B O 1
ATOM 17072 N N . PHE B 1 971 ? -27.484 -37.5 -13.922 1 94.62 971 PHE B N 1
ATOM 17073 C CA . PHE B 1 971 ? -27.922 -38.844 -14.312 1 94.62 971 PHE B CA 1
ATOM 17074 C C . PHE B 1 971 ? -29.438 -38.906 -14.461 1 94.62 971 PHE B C 1
ATOM 17076 O O . PHE B 1 971 ? -29.953 -39.375 -15.477 1 94.62 971 PHE B O 1
ATOM 17083 N N . GLU B 1 972 ? -30.125 -38.375 -13.516 1 95.31 972 GLU B N 1
ATOM 17084 C CA . GLU B 1 972 ? -31.578 -38.344 -13.516 1 95.31 972 GLU B CA 1
ATOM 17085 C C . GLU B 1 972 ? -32.125 -37.531 -14.672 1 95.31 972 GLU B C 1
ATOM 17087 O O . GLU B 1 972 ? -33.125 -37.875 -15.297 1 95.31 972 GLU B O 1
ATOM 17092 N N . LEU B 1 973 ? -31.453 -36.406 -14.93 1 96.5 973 LEU B N 1
ATOM 17093 C CA . LEU B 1 973 ? -31.875 -35.531 -16.031 1 96.5 973 LEU B CA 1
ATOM 17094 C C . LEU B 1 973 ? -31.797 -36.25 -17.359 1 96.5 973 LEU B C 1
ATOM 17096 O O . LEU B 1 973 ? -32.688 -36.125 -18.203 1 96.5 973 LEU B O 1
ATOM 17100 N N . LEU B 1 974 ? -30.766 -37 -17.609 1 96.88 974 LEU B N 1
ATOM 17101 C CA . LEU B 1 974 ? -30.594 -37.719 -18.859 1 96.88 974 LEU B CA 1
ATOM 17102 C C . LEU B 1 974 ? -31.641 -38.812 -18.984 1 96.88 974 LEU B C 1
ATOM 17104 O O . LEU B 1 974 ? -32.188 -39.062 -20.078 1 96.88 974 LEU B O 1
ATOM 17108 N N . ILE B 1 975 ? -31.969 -39.531 -17.875 1 95.44 975 ILE B N 1
ATOM 17109 C CA . ILE B 1 975 ? -32.969 -40.594 -17.875 1 95.44 975 ILE B CA 1
ATOM 17110 C C . ILE B 1 975 ? -34.344 -40 -18.203 1 95.44 975 ILE B C 1
ATOM 17112 O O . ILE B 1 975 ? -35.125 -40.594 -18.969 1 95.44 975 ILE B O 1
ATOM 17116 N N . GLU B 1 976 ? -34.625 -38.906 -17.656 1 95.94 976 GLU B N 1
ATOM 17117 C CA . GLU B 1 976 ? -35.875 -38.219 -17.922 1 95.94 976 GLU B CA 1
ATOM 17118 C C . GLU B 1 976 ? -36.031 -37.906 -19.391 1 95.94 976 GLU B C 1
ATOM 17120 O O . GLU B 1 976 ? -37.156 -37.781 -19.906 1 95.94 976 GLU B O 1
ATOM 17125 N N . HIS B 1 977 ? -34.938 -37.75 -20.078 1 96.81 977 HIS B N 1
ATOM 17126 C CA . HIS B 1 977 ? -34.969 -37.375 -21.484 1 96.81 977 HIS B CA 1
ATOM 17127 C C . HIS B 1 977 ? -34.688 -38.562 -22.391 1 96.81 977 HIS B C 1
ATOM 17129 O O . HIS B 1 977 ? -34.219 -38.406 -23.516 1 96.81 977 HIS B O 1
ATOM 17135 N N . GLY B 1 978 ? -34.75 -39.781 -21.859 1 93.31 978 GLY B N 1
ATOM 17136 C CA . GLY B 1 978 ? -34.781 -40.969 -22.688 1 93.31 978 GLY B CA 1
ATOM 17137 C C . GLY B 1 978 ? -33.5 -41.75 -22.703 1 93.31 978 GLY B C 1
ATOM 17138 O O . GLY B 1 978 ? -33.344 -42.719 -23.453 1 93.31 978 GLY B O 1
ATOM 17139 N N . ALA B 1 979 ? -32.562 -41.344 -21.906 1 95.31 979 ALA 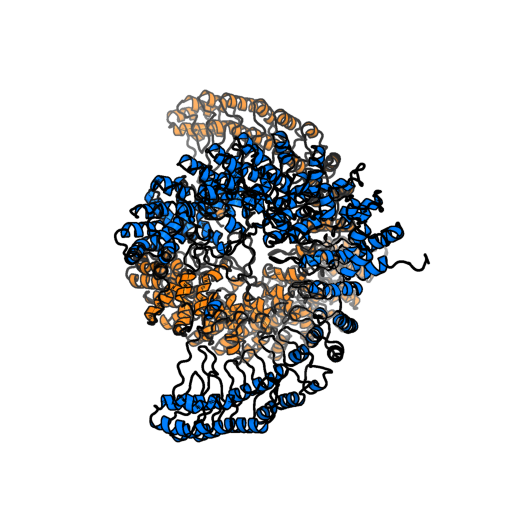B N 1
ATOM 17140 C CA . ALA B 1 979 ? -31.328 -42.125 -21.859 1 95.31 979 ALA B CA 1
ATOM 17141 C C . ALA B 1 979 ? -31.547 -43.469 -21.203 1 95.31 979 ALA B C 1
ATOM 17143 O O . ALA B 1 979 ? -32.375 -43.594 -20.281 1 95.31 979 ALA B O 1
ATOM 17144 N N . TYR B 1 980 ? -30.844 -44.469 -21.641 1 91.88 980 TYR B N 1
ATOM 17145 C CA . TYR B 1 980 ? -30.969 -45.812 -21.078 1 91.88 980 TYR B CA 1
ATOM 17146 C C . TYR B 1 980 ? -29.609 -46.5 -21.047 1 91.88 980 TYR B C 1
ATOM 17148 O O . TYR B 1 980 ? -28.781 -46.312 -21.938 1 91.88 980 TYR B O 1
ATOM 17156 N N . PRO B 1 981 ? -29.406 -47.344 -20 1 91.5 981 PRO B N 1
ATOM 17157 C CA . PRO B 1 981 ? -28.109 -48.031 -19.891 1 91.5 981 PRO B CA 1
ATOM 17158 C C . PRO B 1 981 ? -27.859 -49.031 -21 1 91.5 981 PRO B C 1
ATOM 17160 O O . PRO B 1 981 ? -28.797 -49.688 -21.469 1 91.5 981 PRO B O 1
ATOM 17163 N N . SER B 1 982 ? -26.625 -49.031 -21.406 1 84 982 SER B N 1
ATOM 17164 C CA . SER B 1 982 ? -26.234 -50 -22.453 1 84 982 SER B CA 1
ATOM 17165 C C . SER B 1 982 ? -26.094 -51.406 -21.891 1 84 982 SER B C 1
ATOM 17167 O O . SER B 1 982 ? -25.453 -51.594 -20.844 1 84 982 SER B O 1
ATOM 17169 N N . GLN B 1 983 ? -26.625 -52.469 -22.5 1 77.25 983 GLN B N 1
ATOM 17170 C CA . GLN B 1 983 ? -26.516 -53.844 -22.047 1 77.25 983 GLN B CA 1
ATOM 17171 C C . GLN B 1 983 ? -25.219 -54.469 -22.531 1 77.25 983 GLN B C 1
ATOM 17173 O O . GLN B 1 983 ? -24.625 -55.312 -21.844 1 77.25 983 GLN B O 1
ATOM 17178 N N . ASP B 1 984 ? -24.828 -54 -23.656 1 76.12 984 ASP B N 1
ATOM 17179 C CA . ASP B 1 984 ? -23.656 -54.625 -24.281 1 76.12 984 ASP B CA 1
ATOM 17180 C C . ASP B 1 984 ? -22.375 -54.031 -23.719 1 76.12 984 ASP B C 1
ATOM 17182 O O . ASP B 1 984 ? -21.328 -54.688 -23.688 1 76.12 984 ASP B O 1
ATOM 17186 N N . HIS B 1 985 ? -22.438 -52.812 -23.266 1 84.06 985 HIS B N 1
ATOM 17187 C CA . HIS B 1 985 ? -21.281 -52.125 -22.734 1 84.06 985 HIS B CA 1
ATOM 17188 C C . HIS B 1 985 ? -21.672 -51.312 -21.484 1 84.06 985 HIS B C 1
ATOM 17190 O O . HIS B 1 985 ? -21.734 -50.094 -21.547 1 84.06 985 HIS B O 1
ATOM 17196 N N . PRO B 1 986 ? -21.797 -52.031 -20.375 1 85.12 986 PRO B N 1
ATOM 17197 C CA . PRO B 1 986 ? -22.391 -51.438 -19.188 1 85.12 986 PRO B CA 1
ATOM 17198 C C . PRO B 1 986 ? -21.391 -50.594 -18.391 1 85.12 986 PRO B C 1
ATOM 17200 O O . PRO B 1 986 ? -21.25 -50.75 -17.172 1 85.12 986 PRO B O 1
ATOM 17203 N N . MET B 1 987 ? -20.828 -49.562 -18.953 1 89.62 987 MET B N 1
ATOM 17204 C CA . MET B 1 987 ? -19.859 -48.688 -18.297 1 89.62 987 MET B CA 1
ATOM 17205 C C . MET B 1 987 ? -20.516 -47.875 -17.203 1 89.62 987 MET B C 1
ATOM 17207 O O . MET B 1 987 ? -19.844 -47.406 -16.266 1 89.62 987 MET B O 1
ATOM 17211 N N . GLU B 1 988 ? -21.828 -47.688 -17.281 1 92.19 988 GLU B N 1
ATOM 17212 C CA . GLU B 1 988 ? -22.562 -46.812 -16.344 1 92.19 988 GLU B CA 1
ATOM 17213 C C . GLU B 1 988 ? -22.391 -47.312 -14.906 1 92.19 988 GLU B C 1
ATOM 17215 O O . GLU B 1 988 ? -22.125 -46.5 -14.016 1 92.19 988 GLU B O 1
ATOM 17220 N N . LEU B 1 989 ? -22.484 -48.594 -14.711 1 92.06 989 LEU B N 1
ATOM 17221 C CA . LEU B 1 989 ? -22.391 -49.156 -13.375 1 92.06 989 LEU B CA 1
ATOM 17222 C C . LEU B 1 989 ? -20.984 -49 -12.805 1 92.06 989 LEU B C 1
ATOM 17224 O O . LEU B 1 989 ? -20.828 -48.656 -11.633 1 92.06 989 LEU B O 1
ATOM 17228 N N . PHE B 1 990 ? -19.969 -49.188 -13.531 1 91.56 990 PHE B N 1
ATOM 17229 C CA . PHE B 1 990 ? -18.578 -49.156 -13.062 1 91.56 990 PHE B CA 1
ATOM 17230 C C . PHE B 1 990 ? -18.125 -47.719 -12.82 1 91.56 990 PHE B C 1
ATOM 17232 O O . PHE B 1 990 ? -17.344 -47.469 -11.906 1 91.56 990 PHE B O 1
ATOM 17239 N N . VAL B 1 991 ? -18.656 -46.781 -13.641 1 90.31 991 VAL B N 1
ATOM 17240 C CA . VAL B 1 991 ? -18.375 -45.375 -13.398 1 90.31 991 VAL B CA 1
ATOM 17241 C C . VAL B 1 991 ? -19.047 -44.938 -12.102 1 90.31 991 VAL B C 1
ATOM 17243 O O . VAL B 1 991 ? -18.484 -44.156 -11.336 1 90.31 991 VAL B O 1
ATOM 17246 N N . ALA B 1 992 ? -20.219 -45.344 -11.898 1 92.31 992 ALA B N 1
ATOM 17247 C CA . ALA B 1 992 ? -20.922 -45 -10.656 1 92.31 992 ALA B CA 1
ATOM 17248 C C . ALA B 1 992 ? -20.156 -45.531 -9.445 1 92.31 992 ALA B C 1
ATOM 17250 O O . ALA B 1 992 ? -20.109 -44.875 -8.398 1 92.31 992 ALA B O 1
ATOM 17251 N N . LEU B 1 993 ? -19.625 -46.781 -9.547 1 92.56 993 LEU B N 1
ATOM 17252 C CA . LEU B 1 993 ? -18.844 -47.375 -8.469 1 92.56 993 LEU B CA 1
ATOM 17253 C C . LEU B 1 993 ? -17.547 -46.594 -8.242 1 92.56 993 LEU B C 1
ATOM 17255 O O . LEU B 1 993 ? -17.188 -46.281 -7.105 1 92.56 993 LEU B O 1
ATOM 17259 N N . TYR B 1 994 ? -16.953 -46.312 -9.367 1 88.56 994 TYR B N 1
ATOM 17260 C CA . TYR B 1 994 ? -15.719 -45.562 -9.32 1 88.56 994 TYR B CA 1
ATOM 17261 C C . TYR B 1 994 ? -15.938 -44.188 -8.656 1 88.56 994 TYR B C 1
ATOM 17263 O O . TYR B 1 994 ? -15.047 -43.688 -7.965 1 88.56 994 TYR B O 1
ATOM 17271 N N . SER B 1 995 ? -17.047 -43.625 -8.812 1 89.75 995 SER B N 1
ATOM 17272 C CA . SER B 1 995 ? -17.375 -42.312 -8.266 1 89.75 995 SER B CA 1
ATOM 17273 C C . SER B 1 995 ? -18.031 -42.438 -6.887 1 89.75 995 SER B C 1
ATOM 17275 O O . SER B 1 995 ? -18.375 -41.406 -6.27 1 89.75 995 SER B O 1
ATOM 17277 N N . PHE B 1 996 ? -18.219 -43.656 -6.43 1 92.62 996 PHE B N 1
ATOM 17278 C CA . PHE B 1 996 ? -18.797 -43.969 -5.125 1 92.62 996 PHE B CA 1
ATOM 17279 C C . PHE B 1 996 ? -20.188 -43.375 -4.988 1 92.62 996 PHE B C 1
ATOM 17281 O O . PHE B 1 996 ? -20.516 -42.812 -3.945 1 92.62 996 PHE B O 1
ATOM 17288 N N . ASN B 1 997 ? -20.906 -43.25 -6.062 1 93.31 997 ASN B N 1
ATOM 17289 C CA . ASN B 1 997 ? -22.266 -42.75 -6.047 1 93.31 997 ASN B CA 1
ATOM 17290 C C . ASN B 1 997 ? -23.297 -43.844 -5.773 1 93.31 997 ASN B C 1
ATOM 17292 O O . ASN B 1 997 ? -23.844 -44.438 -6.707 1 93.31 997 ASN B O 1
ATOM 17296 N N . LYS B 1 998 ? -23.609 -44.062 -4.605 1 93.44 998 LYS B N 1
ATOM 17297 C CA . LYS B 1 998 ? -24.469 -45.125 -4.164 1 93.44 998 LYS B CA 1
ATOM 17298 C C . LYS B 1 998 ? -25.859 -45 -4.777 1 93.44 998 LYS B C 1
ATOM 17300 O O . LYS B 1 998 ? -26.469 -46.031 -5.164 1 93.44 998 LYS B O 1
ATOM 17305 N N . ASP B 1 999 ? -26.328 -43.812 -4.922 1 93.81 999 ASP B N 1
ATOM 17306 C CA . ASP B 1 999 ? -27.672 -43.562 -5.445 1 93.81 999 ASP B CA 1
ATOM 17307 C C . ASP B 1 999 ? -27.781 -44 -6.91 1 93.81 999 ASP B C 1
ATOM 17309 O O . ASP B 1 999 ? -28.766 -44.594 -7.32 1 93.81 999 ASP B O 1
ATOM 17313 N N . VAL B 1 1000 ? -26.75 -43.656 -7.652 1 94.81 1000 VAL B N 1
ATOM 17314 C CA . VAL B 1 1000 ? -26.766 -44 -9.07 1 94.81 1000 VAL B CA 1
ATOM 17315 C C . VAL B 1 1000 ? -26.594 -45.5 -9.242 1 94.81 1000 VAL B C 1
ATOM 17317 O O . VAL B 1 1000 ? -27.203 -46.125 -10.133 1 94.81 1000 VAL B O 1
ATOM 17320 N N . VAL B 1 1001 ? -25.75 -46.125 -8.398 1 95.12 1001 VAL B N 1
ATOM 17321 C CA . VAL B 1 1001 ? -25.609 -47.594 -8.438 1 95.12 1001 VAL B CA 1
ATOM 17322 C C . VAL B 1 1001 ? -26.953 -48.25 -8.148 1 95.12 1001 VAL B C 1
ATOM 17324 O O . VAL B 1 1001 ? -27.344 -49.188 -8.844 1 95.12 1001 VAL B O 1
ATOM 17327 N N . SER B 1 1002 ? -27.594 -47.781 -7.141 1 94.75 1002 SER B N 1
ATOM 17328 C CA . SER B 1 1002 ? -28.891 -48.344 -6.77 1 94.75 1002 SER B CA 1
ATOM 17329 C C . SER B 1 1002 ? -29.891 -48.188 -7.91 1 94.75 1002 SER B C 1
ATOM 17331 O O . SER B 1 1002 ? -30.656 -49.125 -8.203 1 94.75 1002 SER B O 1
ATOM 17333 N N . ALA B 1 1003 ? -29.891 -47 -8.547 1 94.56 1003 ALA B N 1
ATOM 17334 C CA . ALA B 1 1003 ? -30.797 -46.75 -9.656 1 94.56 1003 ALA B CA 1
ATOM 17335 C C . ALA B 1 1003 ? -30.5 -47.688 -10.828 1 94.56 1003 ALA B C 1
ATOM 17337 O O . ALA B 1 1003 ? -31.422 -48.188 -11.477 1 94.56 1003 ALA B O 1
ATOM 17338 N N . LEU B 1 1004 ? -29.297 -47.906 -11.117 1 94.5 1004 LEU B N 1
ATOM 17339 C CA . LEU B 1 1004 ? -28.891 -48.75 -12.234 1 94.5 1004 LEU B CA 1
ATOM 17340 C C . LEU B 1 1004 ? -29.266 -50.219 -11.992 1 94.5 1004 LEU B C 1
ATOM 17342 O O . LEU B 1 1004 ? -29.672 -50.906 -12.922 1 94.5 1004 LEU B O 1
ATOM 17346 N N . LEU B 1 1005 ? -29.141 -50.688 -10.719 1 92.25 1005 LEU B N 1
ATOM 17347 C CA . LEU B 1 1005 ? -29.484 -52.062 -10.367 1 92.25 1005 LEU B CA 1
ATOM 17348 C C . LEU B 1 1005 ? -31 -52.281 -10.406 1 92.25 1005 LEU B C 1
ATOM 17350 O O . LEU B 1 1005 ? -31.469 -53.406 -10.555 1 92.25 1005 LEU B O 1
ATOM 17354 N N . GLU B 1 1006 ? -31.781 -51.25 -10.352 1 91.5 1006 GLU B N 1
ATOM 17355 C CA . GLU B 1 1006 ? -33.25 -51.312 -10.445 1 91.5 1006 GLU B CA 1
ATOM 17356 C C . GLU B 1 1006 ? -33.719 -51.281 -11.898 1 91.5 1006 GLU B C 1
ATOM 17358 O O . GLU B 1 1006 ? -34.844 -51.656 -12.203 1 91.5 1006 GLU B O 1
ATOM 17363 N N . MET B 1 1007 ? -33.031 -50.719 -12.883 1 87.88 1007 MET B N 1
ATOM 17364 C CA . MET B 1 1007 ? -33.406 -50.562 -14.289 1 87.88 1007 MET B CA 1
ATOM 17365 C C . MET B 1 1007 ? -33.094 -51.844 -15.078 1 87.88 1007 MET B C 1
ATOM 17367 O O . MET B 1 1007 ? -33.531 -51.969 -16.219 1 87.88 1007 MET B O 1
ATOM 17371 N N . ASP B 1 1008 ? -32.188 -52.719 -15.055 1 80.19 1008 ASP B N 1
ATOM 17372 C CA . ASP B 1 1008 ? -31.969 -53.969 -15.773 1 80.19 1008 ASP B CA 1
ATOM 17373 C C . ASP B 1 1008 ? -30.531 -54.469 -15.625 1 80.19 1008 ASP B C 1
ATOM 17375 O O . ASP B 1 1008 ? -30.078 -55.344 -16.359 1 80.19 1008 ASP B O 1
ATOM 17379 N N . LEU B 1 1009 ? -29.875 -53.781 -14.883 1 88.69 1009 LEU B N 1
ATOM 17380 C CA . LEU B 1 1009 ? -28.516 -54.25 -14.656 1 88.69 1009 LEU B CA 1
ATOM 17381 C C . LEU B 1 1009 ? -28.453 -55.094 -13.391 1 88.69 1009 LEU B C 1
ATOM 17383 O O . LEU B 1 1009 ? -29.172 -54.844 -12.43 1 88.69 1009 LEU B O 1
ATOM 17387 N N . ASP B 1 1010 ? -27.688 -56.125 -13.484 1 89.94 1010 ASP B N 1
ATOM 17388 C CA . ASP B 1 1010 ? -27.562 -57.062 -12.367 1 89.94 1010 ASP B CA 1
ATOM 17389 C C . ASP B 1 1010 ? -26.141 -57.031 -11.812 1 89.94 1010 ASP B C 1
ATOM 17391 O O . ASP B 1 1010 ? -25.172 -56.906 -12.562 1 89.94 1010 ASP B O 1
ATOM 17395 N N . CYS B 1 1011 ? -26.016 -57.188 -10.531 1 91.19 1011 CYS B N 1
ATOM 17396 C CA . CYS B 1 1011 ? -24.734 -57.062 -9.859 1 91.19 1011 CYS B CA 1
ATOM 17397 C C . CYS B 1 1011 ? -23.844 -58.25 -10.141 1 91.19 1011 CYS B C 1
ATOM 17399 O O . CYS B 1 1011 ? -22.625 -58.188 -9.938 1 91.19 1011 CYS B O 1
ATOM 17401 N N . ASN B 1 1012 ? -24.359 -59.344 -10.656 1 92.62 1012 ASN B N 1
ATOM 17402 C CA . ASN B 1 1012 ? -23.562 -60.562 -10.867 1 92.62 1012 ASN B CA 1
ATOM 17403 C C . ASN B 1 1012 ? -23.359 -60.812 -12.359 1 92.62 1012 ASN B C 1
ATOM 17405 O O . ASN B 1 1012 ? -22.375 -61.438 -12.742 1 92.62 1012 ASN B O 1
ATOM 17409 N N . THR B 1 1013 ? -24.281 -60.375 -13.164 1 89.44 1013 THR B N 1
ATOM 17410 C CA . THR B 1 1013 ? -24.219 -60.688 -14.586 1 89.44 1013 THR B CA 1
ATOM 17411 C C . THR B 1 1013 ? -23.609 -59.531 -15.375 1 89.44 1013 THR B C 1
ATOM 17413 O O . THR B 1 1013 ? -23.109 -59.719 -16.484 1 89.44 1013 THR B O 1
ATOM 17416 N N . THR B 1 1014 ? -23.656 -58.375 -14.844 1 91.38 1014 THR B N 1
ATOM 17417 C CA . THR B 1 1014 ? -23.047 -57.219 -15.5 1 91.38 1014 THR B CA 1
ATOM 17418 C C . THR B 1 1014 ? -21.531 -57.219 -15.289 1 91.38 1014 THR B C 1
ATOM 17420 O O . THR B 1 1014 ? -21.062 -56.938 -14.188 1 91.38 1014 THR B O 1
ATOM 17423 N N . VAL B 1 1015 ? -20.703 -57.562 -16.359 1 89.38 1015 VAL B N 1
ATOM 17424 C CA . VAL B 1 1015 ? -19.266 -57.719 -16.172 1 89.38 1015 VAL B CA 1
ATOM 17425 C C . VAL B 1 1015 ? -18.516 -56.938 -17.266 1 89.38 1015 VAL B C 1
ATOM 17427 O O . VAL B 1 1015 ? -19.078 -56.656 -18.328 1 89.38 1015 VAL B O 1
ATOM 17430 N N . LEU B 1 1016 ? -17.344 -56.5 -16.969 1 87.94 1016 LEU B N 1
ATOM 17431 C CA . LEU B 1 1016 ? -16.422 -55.938 -17.938 1 87.94 1016 LEU B CA 1
ATOM 17432 C C . LEU B 1 1016 ? -15.258 -56.875 -18.203 1 87.94 1016 LEU B C 1
ATOM 17434 O O . LEU B 1 1016 ? -14.742 -57.5 -17.266 1 87.94 1016 LEU B O 1
ATOM 17438 N N . SER B 1 1017 ? -14.945 -57.062 -19.422 1 85.56 1017 SER B N 1
ATOM 17439 C CA . SER B 1 1017 ? -13.836 -57.969 -19.781 1 85.56 1017 SER B CA 1
ATOM 17440 C C . SER B 1 1017 ? -13.156 -57.5 -21.062 1 85.56 1017 SER B C 1
ATOM 17442 O O . SER B 1 1017 ? -13.586 -56.531 -21.688 1 85.56 1017 SER B O 1
ATOM 17444 N N . ASP B 1 1018 ? -12.141 -58.188 -21.453 1 82.56 1018 ASP B N 1
ATOM 17445 C CA . ASP B 1 1018 ? -11.367 -57.875 -22.641 1 82.56 1018 ASP B CA 1
ATOM 17446 C C . ASP B 1 1018 ? -12.188 -58.094 -23.906 1 82.56 1018 ASP B C 1
ATOM 17448 O O . ASP B 1 1018 ? -11.742 -57.781 -25.016 1 82.56 1018 ASP B O 1
ATOM 17452 N N . ALA B 1 1019 ? -13.461 -58.562 -23.703 1 78.31 1019 ALA B N 1
ATOM 17453 C CA . ALA B 1 1019 ? -14.352 -58.75 -24.844 1 78.31 1019 ALA B CA 1
ATOM 17454 C C . ALA B 1 1019 ? -14.914 -57.438 -25.328 1 78.31 1019 ALA B C 1
ATOM 17456 O O . ALA B 1 1019 ? -15.281 -57.281 -26.5 1 78.31 1019 ALA B O 1
ATOM 17457 N N . GLN B 1 1020 ? -14.914 -56.562 -24.453 1 81.88 1020 GLN B N 1
ATOM 17458 C CA . GLN B 1 1020 ? -15.406 -55.25 -24.812 1 81.88 1020 GLN B CA 1
ATOM 17459 C C . GLN B 1 1020 ? -14.266 -54.344 -25.266 1 81.88 1020 GLN B C 1
ATOM 17461 O O . GLN B 1 1020 ? -13.133 -54.469 -24.797 1 81.88 1020 GLN B O 1
ATOM 17466 N N . PRO B 1 1021 ? -14.547 -53.531 -26.203 1 74.19 1021 PRO B N 1
ATOM 17467 C CA . PRO B 1 1021 ? -13.484 -52.656 -26.719 1 74.19 1021 PRO B CA 1
ATOM 17468 C C . PRO B 1 1021 ? -12.906 -51.719 -25.656 1 74.19 1021 PRO B C 1
ATOM 17470 O O . PRO B 1 1021 ? -11.703 -51.469 -25.672 1 74.19 1021 PRO B O 1
ATOM 17473 N N . HIS B 1 1022 ? -13.711 -51.281 -24.797 1 81.81 1022 HIS B N 1
ATOM 17474 C CA . HIS B 1 1022 ? -13.273 -50.375 -23.734 1 81.81 1022 HIS B CA 1
ATOM 17475 C C . HIS B 1 1022 ? -13.648 -50.938 -22.359 1 81.81 1022 HIS B C 1
ATOM 17477 O O . HIS B 1 1022 ? -14.766 -50.719 -21.891 1 81.81 1022 HIS B O 1
ATOM 17483 N N . TRP B 1 1023 ? -12.711 -51.625 -21.812 1 79.31 1023 TRP B N 1
ATOM 17484 C CA . TRP B 1 1023 ? -13.008 -52.25 -20.516 1 79.31 1023 TRP B CA 1
ATOM 17485 C C . TRP B 1 1023 ? -12.047 -51.75 -19.438 1 79.31 1023 TRP B C 1
ATOM 17487 O O . TRP B 1 1023 ? -11.445 -52.562 -18.719 1 79.31 1023 TRP B O 1
ATOM 17497 N N . HIS B 1 1024 ? -11.773 -50.375 -19.453 1 78.62 1024 HIS B N 1
ATOM 17498 C CA . HIS B 1 1024 ? -10.922 -49.781 -18.438 1 78.62 1024 HIS B CA 1
ATOM 17499 C C . HIS B 1 1024 ? -11.555 -48.531 -17.844 1 78.62 1024 HIS B C 1
ATOM 17501 O O . HIS B 1 1024 ? -12.492 -47.969 -18.422 1 78.62 1024 HIS B O 1
ATOM 17507 N N . THR B 1 1025 ? -11.258 -48.312 -16.656 1 77.94 1025 THR B N 1
ATOM 17508 C CA . THR B 1 1025 ? -11.609 -47.062 -15.969 1 77.94 1025 THR B CA 1
ATOM 17509 C C . THR B 1 1025 ? -10.352 -46.281 -15.609 1 77.94 1025 THR B C 1
ATOM 17511 O O . THR B 1 1025 ? -9.242 -46.656 -15.992 1 77.94 1025 THR B O 1
ATOM 17514 N N . HIS B 1 1026 ? -10.539 -45.219 -15.039 1 74.75 1026 HIS B N 1
ATOM 17515 C CA . HIS B 1 1026 ? -9.398 -44.375 -14.656 1 74.75 1026 HIS B CA 1
ATOM 17516 C C . HIS B 1 1026 ? -8.516 -45.125 -13.648 1 74.75 1026 HIS B C 1
ATOM 17518 O O . HIS B 1 1026 ? -7.293 -44.938 -13.656 1 74.75 1026 HIS B O 1
ATOM 17524 N N . ARG B 1 1027 ? -9.062 -45.875 -12.859 1 78.94 1027 ARG B N 1
ATOM 17525 C CA . ARG B 1 1027 ? -8.312 -46.531 -11.789 1 78.94 1027 ARG B CA 1
ATOM 17526 C C . ARG B 1 1027 ? -7.844 -47.938 -12.227 1 78.94 1027 ARG B C 1
ATOM 17528 O O . ARG B 1 1027 ? -6.918 -48.5 -11.641 1 78.94 1027 ARG B O 1
ATOM 17535 N N . PHE B 1 1028 ? -8.594 -48.406 -13.211 1 80.06 1028 PHE B N 1
ATOM 17536 C CA . PHE B 1 1028 ? -8.234 -49.719 -13.75 1 80.06 1028 PHE B CA 1
ATOM 17537 C C . PHE B 1 1028 ? -7.777 -49.594 -15.203 1 80.06 1028 PHE B C 1
ATOM 17539 O O . PHE B 1 1028 ? -8.57 -49.25 -16.078 1 80.06 1028 PHE B O 1
ATOM 17546 N N . LYS B 1 1029 ? -6.531 -49.938 -15.383 1 77.31 1029 LYS B N 1
ATOM 17547 C CA . LYS B 1 1029 ? -5.965 -49.75 -16.719 1 77.31 1029 LYS B CA 1
ATOM 17548 C C . LYS B 1 1029 ? -5.895 -51.062 -17.469 1 77.31 1029 LYS B C 1
ATOM 17550 O O . LYS B 1 1029 ? -5.77 -52.125 -16.859 1 77.31 1029 LYS B O 1
ATOM 17555 N N . LYS B 1 1030 ? -5.996 -50.906 -18.688 1 71 1030 LYS B N 1
ATOM 17556 C CA . LYS B 1 1030 ? -5.875 -52.031 -19.578 1 71 1030 LYS B CA 1
ATOM 17557 C C . LYS B 1 1030 ? -4.41 -52.406 -19.797 1 71 1030 LYS B C 1
ATOM 17559 O O . LYS B 1 1030 ? -3.758 -51.906 -20.719 1 71 1030 LYS B O 1
ATOM 17564 N N . VAL B 1 1031 ? -3.9 -53.188 -18.859 1 67.75 1031 VAL B N 1
ATOM 17565 C CA . VAL B 1 1031 ? -2.521 -53.656 -18.969 1 67.75 1031 VAL B CA 1
ATOM 17566 C C . VAL B 1 1031 ? -2.502 -55.156 -19.203 1 67.75 1031 VAL B C 1
ATOM 17568 O O . VAL B 1 1031 ? -3.498 -55.844 -18.953 1 67.75 1031 VAL B O 1
ATOM 17571 N N . ALA B 1 1032 ? -1.475 -55.656 -19.719 1 69.38 1032 ALA B N 1
ATOM 17572 C CA . ALA B 1 1032 ? -1.331 -57.062 -20.125 1 69.38 1032 ALA B CA 1
ATOM 17573 C C . ALA B 1 1032 ? -1.579 -58 -18.953 1 69.38 1032 ALA B C 1
ATOM 17575 O O . ALA B 1 1032 ? -2.174 -59.062 -19.125 1 69.38 1032 ALA B O 1
ATOM 17576 N N . VAL B 1 1033 ? -1.27 -57.531 -17.828 1 70.56 1033 VAL B N 1
ATOM 17577 C CA . VAL B 1 1033 ? -1.388 -58.375 -16.641 1 70.56 1033 VAL B CA 1
ATOM 17578 C C . VAL B 1 1033 ? -2.861 -58.594 -16.297 1 70.56 1033 VAL B C 1
ATOM 17580 O O . VAL B 1 1033 ? -3.227 -59.594 -15.695 1 70.56 1033 VAL B O 1
ATOM 17583 N N . ASN B 1 1034 ? -3.635 -57.75 -16.812 1 76.88 1034 ASN B N 1
ATOM 17584 C CA . ASN B 1 1034 ? -5.051 -57.812 -16.469 1 76.88 1034 ASN B CA 1
ATOM 17585 C C . ASN B 1 1034 ? -5.859 -58.531 -17.547 1 76.88 1034 ASN B C 1
ATOM 17587 O O . ASN B 1 1034 ? -7.082 -58.656 -17.438 1 76.88 1034 ASN B O 1
ATOM 17591 N N . SER B 1 1035 ? -5.074 -59.062 -18.484 1 80.44 1035 SER B N 1
ATOM 17592 C CA . SER B 1 1035 ? -5.77 -59.75 -19.562 1 80.44 1035 SER B CA 1
ATOM 17593 C C . SER B 1 1035 ? -6.48 -61 -19.062 1 80.44 1035 SER B C 1
ATOM 17595 O O . SER B 1 1035 ? -5.93 -61.75 -18.25 1 80.44 1035 SER B O 1
ATOM 17597 N N . GLY B 1 1036 ? -7.738 -61.25 -19.406 1 81.06 1036 GLY B N 1
ATOM 17598 C CA . GLY B 1 1036 ? -8.508 -62.438 -19.062 1 81.06 1036 GLY B CA 1
ATOM 17599 C C . GLY B 1 1036 ? -9.359 -62.25 -17.812 1 81.06 1036 GLY B C 1
ATOM 17600 O O . GLY B 1 1036 ? -10.164 -63.094 -17.469 1 81.06 1036 GLY B O 1
ATOM 17601 N N . LEU B 1 1037 ? -9.156 -61.031 -17.281 1 87.88 1037 LEU B N 1
ATOM 17602 C CA . LEU B 1 1037 ? -9.914 -60.781 -16.062 1 87.88 1037 LEU B CA 1
ATOM 17603 C C . LEU B 1 1037 ? -11.375 -60.469 -16.391 1 87.88 1037 LEU B C 1
ATOM 17605 O O . LEU B 1 1037 ? -11.664 -59.812 -17.391 1 87.88 1037 LEU B O 1
ATOM 17609 N N . ILE B 1 1038 ? -12.242 -61 -15.586 1 89.88 1038 ILE B N 1
ATOM 17610 C CA . ILE B 1 1038 ? -13.664 -60.688 -15.625 1 89.88 1038 ILE B CA 1
ATOM 17611 C C . ILE B 1 1038 ? -14.031 -59.812 -14.422 1 89.88 1038 ILE B C 1
ATOM 17613 O O . ILE B 1 1038 ? -14.055 -60.312 -13.289 1 89.88 1038 ILE B O 1
ATOM 17617 N N . LEU B 1 1039 ? -14.352 -58.594 -14.711 1 91.75 1039 LEU B N 1
ATOM 17618 C CA . LEU B 1 1039 ? -14.602 -57.625 -13.641 1 91.75 1039 LEU B CA 1
ATOM 17619 C C . LEU B 1 1039 ? -16.078 -57.562 -13.297 1 91.75 1039 LEU B C 1
ATOM 17621 O O . LEU B 1 1039 ? -16.859 -56.906 -13.984 1 91.75 1039 LEU B O 1
ATOM 17625 N N . SER B 1 1040 ? -16.469 -58.281 -12.219 1 92.88 1040 SER B N 1
ATOM 17626 C CA . SER B 1 1040 ? -17.781 -58.031 -11.641 1 92.88 1040 SER B CA 1
ATOM 17627 C C . SER B 1 1040 ? -17.781 -56.781 -10.758 1 92.88 1040 SER B C 1
ATOM 17629 O O . SER B 1 1040 ? -16.734 -56.344 -10.297 1 92.88 1040 SER B O 1
ATOM 17631 N N . PRO B 1 1041 ? -18.906 -56.125 -10.531 1 94.38 1041 PRO B N 1
ATOM 17632 C CA . PRO B 1 1041 ? -18.969 -54.906 -9.719 1 94.38 1041 PRO B CA 1
ATOM 17633 C C . PRO B 1 1041 ? -18.312 -55.094 -8.352 1 94.38 1041 PRO B C 1
ATOM 17635 O O . PRO B 1 1041 ? -17.562 -54.219 -7.902 1 94.38 1041 PRO B O 1
ATOM 17638 N N . LEU B 1 1042 ? -18.562 -56.188 -7.695 1 95.19 1042 LEU B N 1
ATOM 17639 C CA . LEU B 1 1042 ? -18 -56.469 -6.379 1 95.19 1042 LEU B CA 1
ATOM 17640 C C . LEU B 1 1042 ? -16.484 -56.594 -6.465 1 95.19 1042 LEU B C 1
ATOM 17642 O O . LEU B 1 1042 ? -15.75 -56.062 -5.633 1 95.19 1042 LEU B O 1
ATOM 17646 N N . PHE B 1 1043 ? -16.031 -57.406 -7.414 1 93.75 1043 PHE B N 1
ATOM 17647 C CA . PHE B 1 1043 ? -14.602 -57.562 -7.602 1 93.75 1043 PHE B CA 1
ATOM 17648 C C . PHE B 1 1043 ? -13.93 -56.25 -7.922 1 93.75 1043 PHE B C 1
ATOM 17650 O O . PHE B 1 1043 ? -12.906 -55.906 -7.332 1 93.75 1043 PHE B O 1
ATOM 17657 N N . TYR B 1 1044 ? -14.531 -55.469 -8.742 1 93.62 1044 TYR B N 1
ATOM 17658 C CA . TYR B 1 1044 ? -13.992 -54.188 -9.211 1 93.62 1044 TYR B CA 1
ATOM 17659 C C . TYR B 1 1044 ? -13.75 -53.25 -8.039 1 93.62 1044 TYR B C 1
ATOM 17661 O O . TYR B 1 1044 ? -12.664 -52.688 -7.898 1 93.62 1044 TYR B O 1
ATOM 17669 N N . ILE B 1 1045 ? -14.695 -53 -7.207 1 94.75 1045 ILE B N 1
ATOM 17670 C CA . ILE B 1 1045 ? -14.641 -52 -6.152 1 94.75 1045 ILE B CA 1
ATOM 17671 C C . ILE B 1 1045 ? -13.773 -52.5 -5.004 1 94.75 1045 ILE B C 1
ATOM 17673 O O . ILE B 1 1045 ? -13.367 -51.719 -4.133 1 94.75 1045 ILE B O 1
ATOM 17677 N N . SER B 1 1046 ? -13.375 -53.75 -5.012 1 95 1046 SER B N 1
ATOM 17678 C CA . SER B 1 1046 ? -12.57 -54.344 -3.949 1 95 1046 SER B CA 1
ATOM 17679 C C . SER B 1 1046 ? -11.109 -54.469 -4.363 1 95 1046 SER B C 1
ATOM 17681 O O . SER B 1 1046 ? -10.273 -54.938 -3.584 1 95 1046 SER B O 1
ATOM 17683 N N . MET B 1 1047 ? -10.781 -54 -5.492 1 91.38 1047 MET B N 1
ATOM 17684 C CA . MET B 1 1047 ? -9.453 -54.219 -6.059 1 91.38 1047 MET B CA 1
ATOM 17685 C C . MET B 1 1047 ? -8.43 -53.312 -5.371 1 91.38 1047 MET B C 1
ATOM 17687 O O . MET B 1 1047 ? -8.789 -52.406 -4.648 1 91.38 1047 MET B O 1
ATOM 17691 N N . LEU B 1 1048 ? -7.23 -53.562 -5.715 1 89.94 1048 LEU B N 1
ATOM 17692 C CA . LEU B 1 1048 ? -6.059 -52.938 -5.109 1 89.94 1048 LEU B CA 1
ATOM 17693 C C . LEU B 1 1048 ? -6.09 -51.438 -5.285 1 89.94 1048 LEU B C 1
ATOM 17695 O O . LEU B 1 1048 ? -5.785 -50.688 -4.352 1 89.94 1048 LEU B O 1
ATOM 17699 N N . PRO B 1 1049 ? -6.547 -50.844 -6.359 1 87.69 1049 PRO B N 1
ATOM 17700 C CA . PRO B 1 1049 ? -6.477 -49.406 -6.559 1 87.69 1049 PRO B CA 1
ATOM 17701 C C . PRO B 1 1049 ? -7.414 -48.625 -5.633 1 87.69 1049 PRO B C 1
ATOM 17703 O O . PRO B 1 1049 ? -7.25 -47.438 -5.449 1 87.69 1049 PRO B O 1
ATOM 17706 N N . PHE B 1 1050 ? -8.344 -49.344 -5.039 1 91.94 1050 PHE B N 1
ATOM 17707 C CA . PHE B 1 1050 ? -9.297 -48.656 -4.156 1 91.94 1050 PHE B CA 1
ATOM 17708 C C . PHE B 1 1050 ? -8.859 -48.781 -2.701 1 91.94 1050 PHE B C 1
ATOM 17710 O O . PHE B 1 1050 ? -9.43 -48.125 -1.824 1 91.94 1050 PHE B O 1
ATOM 17717 N N . ASN B 1 1051 ? -7.855 -49.625 -2.418 1 93.25 1051 ASN B N 1
ATOM 17718 C CA . ASN B 1 1051 ? -7.328 -49.781 -1.069 1 93.25 1051 ASN B CA 1
ATOM 17719 C C . ASN B 1 1051 ? -6.273 -48.75 -0.744 1 93.25 1051 ASN B C 1
ATOM 17721 O O . ASN B 1 1051 ? -5.105 -49.062 -0.534 1 93.25 1051 ASN B O 1
ATOM 17725 N N . GLU B 1 1052 ? -6.715 -47.594 -0.658 1 89.69 1052 GLU B N 1
ATOM 17726 C CA . GLU B 1 1052 ? -5.859 -46.438 -0.382 1 89.69 1052 GLU B CA 1
ATOM 17727 C C . GLU B 1 1052 ? -6.555 -45.438 0.548 1 89.69 1052 GLU B C 1
ATOM 17729 O O . GLU B 1 1052 ? -7.766 -45.531 0.771 1 89.69 1052 GLU B O 1
ATOM 17734 N N . ALA B 1 1053 ? -5.785 -44.562 1.063 1 85.94 1053 ALA B N 1
ATOM 17735 C CA . ALA B 1 1053 ? -6.184 -43.719 2.195 1 85.94 1053 ALA B CA 1
ATOM 17736 C C . ALA B 1 1053 ? -7.383 -42.844 1.84 1 85.94 1053 ALA B C 1
ATOM 17738 O O . ALA B 1 1053 ? -8.227 -42.562 2.693 1 85.94 1053 ALA B O 1
ATOM 17739 N N . ASN B 1 1054 ? -7.586 -42.438 0.666 1 86.06 1054 ASN B N 1
ATOM 17740 C CA . ASN B 1 1054 ? -8.602 -41.469 0.301 1 86.06 1054 ASN B CA 1
ATOM 17741 C C . ASN B 1 1054 ? -9.898 -42.125 -0.148 1 86.06 1054 ASN B C 1
ATOM 17743 O O . ASN B 1 1054 ? -10.945 -41.5 -0.223 1 86.06 1054 ASN B O 1
ATOM 17747 N N . SER B 1 1055 ? -9.82 -43.406 -0.427 1 89.94 1055 SER B N 1
ATOM 17748 C CA . SER B 1 1055 ? -10.977 -44.031 -1.063 1 89.94 1055 SER B CA 1
ATOM 17749 C C . SER B 1 1055 ? -11.453 -45.25 -0.283 1 89.94 1055 SER B C 1
ATOM 17751 O O . SER B 1 1055 ? -12.594 -45.688 -0.438 1 89.94 1055 SER B O 1
ATOM 17753 N N . ARG B 1 1056 ? -10.656 -45.875 0.54 1 92 1056 ARG B N 1
ATOM 17754 C CA . ARG B 1 1056 ? -10.961 -47.156 1.148 1 92 1056 ARG B CA 1
ATOM 17755 C C . ARG B 1 1056 ? -12.289 -47.125 1.896 1 92 1056 ARG B C 1
ATOM 17757 O O . ARG B 1 1056 ? -13.109 -48.031 1.769 1 92 1056 ARG B O 1
ATOM 17764 N N . ASP B 1 1057 ? -12.469 -46.125 2.674 1 91.38 1057 ASP B N 1
ATOM 17765 C CA . ASP B 1 1057 ? -13.695 -46.031 3.459 1 91.38 1057 ASP B CA 1
ATOM 17766 C C . ASP B 1 1057 ? -14.93 -46 2.555 1 91.38 1057 ASP B C 1
ATOM 17768 O O . ASP B 1 1057 ? -15.953 -46.594 2.863 1 91.38 1057 ASP B O 1
ATOM 17772 N N . HIS B 1 1058 ? -14.852 -45.312 1.517 1 92.88 1058 HIS B N 1
ATOM 17773 C CA . HIS B 1 1058 ? -15.953 -45.219 0.567 1 92.88 1058 HIS B CA 1
ATOM 17774 C C . HIS B 1 1058 ? -16.172 -46.531 -0.151 1 92.88 1058 HIS B C 1
ATOM 17776 O O . HIS B 1 1058 ? -17.312 -46.969 -0.371 1 92.88 1058 HIS B O 1
ATOM 17782 N N . ALA B 1 1059 ? -15.094 -47.125 -0.529 1 94.31 1059 ALA B N 1
ATOM 17783 C CA . ALA B 1 1059 ? -15.18 -48.406 -1.189 1 94.31 1059 ALA B CA 1
ATOM 17784 C C . ALA B 1 1059 ? -15.82 -49.469 -0.271 1 94.31 1059 ALA B C 1
ATOM 17786 O O . ALA B 1 1059 ? -16.594 -50.312 -0.722 1 94.31 1059 ALA B O 1
ATOM 17787 N N . CYS B 1 1060 ? -15.477 -49.438 0.998 1 95.56 1060 CYS B N 1
ATOM 17788 C CA . CYS B 1 1060 ? -16.062 -50.375 1.965 1 95.56 1060 CYS B CA 1
ATOM 17789 C C . CYS B 1 1060 ? -17.578 -50.219 2.029 1 95.56 1060 CYS B C 1
ATOM 17791 O O . CYS B 1 1060 ? -18.297 -51.219 2.094 1 95.56 1060 CYS B O 1
ATOM 17793 N N . ARG B 1 1061 ? -17.969 -49 1.921 1 94.44 1061 ARG B N 1
ATOM 17794 C CA . ARG B 1 1061 ? -19.406 -48.75 1.936 1 94.44 1061 ARG B CA 1
ATOM 17795 C C . ARG B 1 1061 ? -20.078 -49.344 0.692 1 94.44 1061 ARG B C 1
ATOM 17797 O O . ARG B 1 1061 ? -21.172 -49.906 0.774 1 94.44 1061 ARG B O 1
ATOM 17804 N N . MET B 1 1062 ? -19.422 -49.156 -0.44 1 95.81 1062 MET B N 1
ATOM 17805 C CA . MET B 1 1062 ? -19.953 -49.688 -1.692 1 95.81 1062 MET B CA 1
ATOM 17806 C C . MET B 1 1062 ? -19.969 -51.219 -1.677 1 95.81 1062 MET B C 1
ATOM 17808 O O . MET B 1 1062 ? -20.922 -51.844 -2.178 1 95.81 1062 MET B O 1
ATOM 17812 N N . ILE B 1 1063 ? -18.953 -51.844 -1.107 1 96.56 1063 ILE B N 1
ATOM 17813 C CA . ILE B 1 1063 ? -18.859 -53.312 -1.013 1 96.56 1063 ILE B CA 1
ATOM 17814 C C . ILE B 1 1063 ? -20 -53.844 -0.166 1 96.56 1063 ILE B C 1
ATOM 17816 O O . ILE B 1 1063 ? -20.688 -54.781 -0.565 1 96.56 1063 ILE B O 1
ATOM 17820 N N . ARG B 1 1064 ? -20.219 -53.25 0.969 1 95.75 1064 ARG B N 1
ATOM 17821 C CA . ARG B 1 1064 ? -21.312 -53.656 1.852 1 95.75 1064 ARG B CA 1
ATOM 17822 C C . ARG B 1 1064 ? -22.656 -53.5 1.159 1 95.75 1064 ARG B C 1
ATOM 17824 O O . ARG B 1 1064 ? -23.531 -54.375 1.307 1 95.75 1064 ARG B O 1
ATOM 17831 N N . PHE B 1 1065 ? -22.812 -52.469 0.418 1 96 1065 PHE B N 1
ATOM 17832 C CA . PHE B 1 1065 ? -24.047 -52.219 -0.309 1 96 1065 PHE B CA 1
ATOM 17833 C C . PHE B 1 1065 ? -24.281 -53.281 -1.361 1 96 1065 PHE B C 1
ATOM 17835 O O . PHE B 1 1065 ? -25.406 -53.781 -1.492 1 96 1065 PHE B O 1
ATOM 17842 N N . LEU B 1 1066 ? -23.25 -53.656 -2.18 1 96.38 1066 LEU B N 1
ATOM 17843 C CA . LEU B 1 1066 ? -23.375 -54.656 -3.215 1 96.38 1066 LEU B CA 1
ATOM 17844 C C . LEU B 1 1066 ? -23.703 -56.031 -2.602 1 96.38 1066 LEU B C 1
ATOM 17846 O O . LEU B 1 1066 ? -24.484 -56.781 -3.166 1 96.38 1066 LEU B O 1
ATOM 17850 N N . LEU B 1 1067 ? -23.094 -56.344 -1.453 1 94.25 1067 LEU B N 1
ATOM 17851 C CA . LEU B 1 1067 ? -23.375 -57.594 -0.762 1 94.25 1067 LEU B CA 1
ATOM 17852 C C . LEU B 1 1067 ? -24.828 -57.656 -0.293 1 94.25 1067 LEU B C 1
ATOM 17854 O O . LEU B 1 1067 ? -25.469 -58.688 -0.368 1 94.25 1067 LEU B O 1
ATOM 17858 N N . GLU B 1 1068 ? -25.312 -56.562 0.139 1 94.25 1068 GLU B N 1
ATOM 17859 C CA . GLU B 1 1068 ? -26.703 -56.469 0.556 1 94.25 1068 GLU B CA 1
ATOM 17860 C C . GLU B 1 1068 ? -27.641 -56.688 -0.625 1 94.25 1068 GLU B C 1
ATOM 17862 O O . GLU B 1 1068 ? -28.766 -57.156 -0.454 1 94.25 1068 GLU B O 1
ATOM 17867 N N . ARG B 1 1069 ? -27.156 -56.312 -1.806 1 94.5 1069 ARG B N 1
ATOM 17868 C CA . ARG B 1 1069 ? -27.984 -56.406 -3.004 1 94.5 1069 ARG B CA 1
ATOM 17869 C C . ARG B 1 1069 ? -27.812 -57.75 -3.682 1 94.5 1069 ARG B C 1
ATOM 17871 O O . ARG B 1 1069 ? -28.312 -57.969 -4.789 1 94.5 1069 ARG B O 1
ATOM 17878 N N . GLY B 1 1070 ? -27.031 -58.688 -3.129 1 91.56 1070 GLY B N 1
ATOM 17879 C CA . GLY B 1 1070 ? -26.969 -60.062 -3.588 1 91.56 1070 GLY B CA 1
ATOM 17880 C C . GLY B 1 1070 ? -25.734 -60.344 -4.414 1 91.56 1070 GLY B C 1
ATOM 17881 O O . GLY B 1 1070 ? -25.703 -61.344 -5.164 1 91.56 1070 GLY B O 1
ATOM 17882 N N . ALA B 1 1071 ? -24.75 -59.562 -4.375 1 95.06 1071 ALA B N 1
ATOM 17883 C CA . ALA B 1 1071 ? -23.516 -59.844 -5.102 1 95.06 1071 ALA B CA 1
ATOM 17884 C C . ALA B 1 1071 ? -22.859 -61.125 -4.59 1 95.06 1071 ALA B C 1
ATOM 17886 O O . ALA B 1 1071 ? -22.812 -61.375 -3.381 1 95.06 1071 ALA B O 1
ATOM 17887 N N . ASP B 1 1072 ? -22.406 -61.969 -5.473 1 92.56 1072 ASP B N 1
ATOM 17888 C CA . ASP B 1 1072 ? -21.797 -63.25 -5.129 1 92.56 1072 ASP B CA 1
ATOM 17889 C C . ASP B 1 1072 ? -20.281 -63.156 -5.074 1 92.56 1072 ASP B C 1
ATOM 17891 O O . ASP B 1 1072 ? -19.625 -62.938 -6.094 1 92.56 1072 ASP B O 1
ATOM 17895 N N . PRO B 1 1073 ? -19.672 -63.344 -3.939 1 93.75 1073 PRO B N 1
ATOM 17896 C CA . PRO B 1 1073 ? -18.219 -63.219 -3.805 1 93.75 1073 PRO B CA 1
ATOM 17897 C C . PRO B 1 1073 ? -17.469 -64.438 -4.367 1 93.75 1073 PRO B C 1
ATOM 17899 O O . PRO B 1 1073 ? -16.234 -64.375 -4.445 1 93.75 1073 PRO B O 1
ATOM 17902 N N . PHE B 1 1074 ? -18.203 -65.438 -4.844 1 91.62 1074 PHE B N 1
ATOM 17903 C CA . PHE B 1 1074 ? -17.547 -66.688 -5.297 1 91.62 1074 PHE B CA 1
ATOM 17904 C C . PHE B 1 1074 ? -17.672 -66.812 -6.809 1 91.62 1074 PHE B C 1
ATOM 17906 O O . PHE B 1 1074 ? -17.531 -67.938 -7.344 1 91.62 1074 PHE B O 1
ATOM 17913 N N . LEU B 1 1075 ? -17.953 -65.75 -7.457 1 93 1075 LEU B N 1
ATOM 17914 C CA . LEU B 1 1075 ? -17.953 -65.75 -8.914 1 93 1075 LEU B CA 1
ATOM 17915 C C . LEU B 1 1075 ? -16.547 -65.875 -9.477 1 93 1075 LEU B C 1
ATOM 17917 O O . LEU B 1 1075 ? -15.578 -65.438 -8.859 1 93 1075 LEU B O 1
ATOM 17921 N N . PRO B 1 1076 ? -16.391 -66.5 -10.602 1 90.69 1076 PRO B N 1
ATOM 17922 C CA . PRO B 1 1076 ? -15.062 -66.625 -11.219 1 90.69 1076 PRO B CA 1
ATOM 17923 C C . PRO B 1 1076 ? -14.57 -65.25 -11.742 1 90.69 1076 PRO B C 1
ATOM 17925 O O . PRO B 1 1076 ? -15.336 -64.5 -12.344 1 90.69 1076 PRO B O 1
ATOM 17928 N N . CYS B 1 1077 ? -13.461 -64.875 -11.43 1 89.69 1077 CYS B N 1
ATOM 17929 C CA . CYS B 1 1077 ? -12.883 -63.656 -11.914 1 89.69 1077 CYS B CA 1
ATOM 17930 C C . CYS B 1 1077 ? -11.836 -63.906 -12.992 1 89.69 1077 CYS B C 1
ATOM 17932 O O . CYS B 1 1077 ? -11.391 -62.969 -13.672 1 89.69 1077 CYS B O 1
ATOM 17934 N N . ASP B 1 1078 ? -11.375 -65 -13.156 1 84 1078 ASP B N 1
ATOM 17935 C CA . ASP B 1 1078 ? -10.562 -65.5 -14.273 1 84 1078 ASP B CA 1
ATOM 17936 C C . ASP B 1 1078 ? -10.727 -67 -14.461 1 84 1078 ASP B C 1
ATOM 17938 O O . ASP B 1 1078 ? -11.648 -67.625 -13.906 1 84 1078 ASP B O 1
ATOM 17942 N N . ALA B 1 1079 ? -9.922 -67.688 -15.242 1 77.38 1079 ALA B N 1
ATOM 17943 C CA . ALA B 1 1079 ? -10.047 -69.125 -15.531 1 77.38 1079 ALA B CA 1
ATOM 17944 C C . ALA B 1 1079 ? -9.797 -69.938 -14.281 1 77.38 1079 ALA B C 1
ATOM 17946 O O . ALA B 1 1079 ? -10.352 -71 -14.141 1 77.38 1079 ALA B O 1
ATOM 17947 N N . ASN B 1 1080 ? -9.125 -69.375 -13.328 1 76.38 1080 ASN B N 1
ATOM 17948 C CA . ASN B 1 1080 ? -8.68 -70.188 -12.234 1 76.38 1080 ASN B CA 1
ATOM 17949 C C . ASN B 1 1080 ? -9.102 -69.688 -10.883 1 76.38 1080 ASN B C 1
ATOM 17951 O O . ASN B 1 1080 ? -9.086 -70.375 -9.883 1 76.38 1080 ASN B O 1
ATOM 17955 N N . ASP B 1 1081 ? -9.469 -68.438 -10.875 1 85.88 1081 ASP B N 1
ATOM 17956 C CA . ASP B 1 1081 ? -9.633 -67.812 -9.555 1 85.88 1081 ASP B CA 1
ATOM 17957 C C . ASP B 1 1081 ? -11.078 -67.375 -9.336 1 85.88 1081 ASP B C 1
ATOM 17959 O O . ASP B 1 1081 ? -11.828 -67.188 -10.289 1 85.88 1081 ASP B O 1
ATOM 17963 N N . VAL B 1 1082 ? -11.43 -67.25 -8.016 1 91.94 1082 VAL B N 1
ATOM 17964 C CA . VAL B 1 1082 ? -12.719 -66.75 -7.57 1 91.94 1082 VAL B CA 1
ATOM 17965 C C . VAL B 1 1082 ? -12.523 -65.375 -6.898 1 91.94 1082 VAL B C 1
ATOM 17967 O O . VAL B 1 1082 ? -11.43 -65.062 -6.414 1 91.94 1082 VAL B O 1
ATOM 17970 N N . VAL B 1 1083 ? -13.484 -64.562 -6.848 1 93.69 1083 VAL B N 1
ATOM 17971 C CA . VAL B 1 1083 ? -13.43 -63.125 -6.465 1 93.69 1083 VAL B CA 1
ATOM 17972 C C . VAL B 1 1083 ? -12.859 -63 -5.055 1 93.69 1083 VAL B C 1
ATOM 17974 O O . VAL B 1 1083 ? -11.875 -62.281 -4.84 1 93.69 1083 VAL B O 1
ATOM 17977 N N . LEU B 1 1084 ? -13.375 -63.688 -4.086 1 94.19 1084 LEU B N 1
ATOM 17978 C CA . LEU B 1 1084 ? -12.992 -63.5 -2.689 1 94.19 1084 LEU B CA 1
ATOM 17979 C C . LEU B 1 1084 ? -11.547 -63.906 -2.467 1 94.19 1084 LEU B C 1
ATOM 17981 O O . LEU B 1 1084 ? -10.805 -63.25 -1.732 1 94.19 1084 LEU B O 1
ATOM 17985 N N . HIS B 1 1085 ? -11.109 -65.062 -3.066 1 93.69 1085 HIS B N 1
ATOM 17986 C CA . HIS B 1 1085 ? -9.734 -65.562 -2.947 1 93.69 1085 HIS B CA 1
ATOM 17987 C C . HIS B 1 1085 ? -8.75 -64.562 -3.561 1 93.69 1085 HIS B C 1
ATOM 17989 O O . HIS B 1 1085 ? -7.68 -64.312 -3.004 1 93.69 1085 HIS B O 1
ATOM 17995 N N . GLN B 1 1086 ? -9.188 -63.969 -4.59 1 92.81 1086 GLN B N 1
ATOM 17996 C CA . GLN B 1 1086 ? -8.336 -62.969 -5.246 1 92.81 1086 GLN B CA 1
ATOM 17997 C C . GLN B 1 1086 ? -8.188 -61.719 -4.395 1 92.81 1086 GLN B C 1
ATOM 17999 O O . GLN B 1 1086 ? -7.121 -61.094 -4.359 1 92.81 1086 GLN B O 1
ATOM 18004 N N . ILE B 1 1087 ? -9.211 -61.219 -3.809 1 94.44 1087 ILE B N 1
ATOM 18005 C CA . ILE B 1 1087 ? -9.195 -60.062 -2.941 1 94.44 1087 ILE B CA 1
ATOM 18006 C C . ILE B 1 1087 ? -8.188 -60.25 -1.817 1 94.44 1087 ILE B C 1
ATOM 18008 O O . ILE B 1 1087 ? -7.375 -59.375 -1.532 1 94.44 1087 ILE B O 1
ATOM 18012 N N . PHE B 1 1088 ? -8.141 -61.375 -1.214 1 94.12 1088 PHE B N 1
ATOM 18013 C CA . PHE B 1 1088 ? -7.254 -61.688 -0.096 1 94.12 1088 PHE B CA 1
ATOM 18014 C C . PHE B 1 1088 ? -5.828 -61.906 -0.583 1 94.12 1088 PHE B C 1
ATOM 18016 O O . PHE B 1 1088 ? -4.867 -61.594 0.132 1 94.12 1088 PHE B O 1
ATOM 18023 N N . ALA B 1 1089 ? -5.703 -62.312 -1.824 1 91.88 1089 ALA B N 1
ATOM 18024 C CA . ALA B 1 1089 ? -4.383 -62.656 -2.35 1 91.88 1089 ALA B CA 1
ATOM 18025 C C . ALA B 1 1089 ? -3.689 -61.438 -2.93 1 91.88 1089 ALA B C 1
ATOM 18027 O O . ALA B 1 1089 ? -2.459 -61.344 -2.912 1 91.88 1089 ALA B O 1
ATOM 18028 N N . SER B 1 1090 ? -4.328 -60.438 -3.545 1 89 1090 SER B N 1
ATOM 18029 C CA . SER B 1 1090 ? -3.744 -59.375 -4.352 1 89 1090 SER B CA 1
ATOM 18030 C C . SER B 1 1090 ? -3.705 -58.062 -3.582 1 89 1090 SER B C 1
ATOM 18032 O O . SER B 1 1090 ? -3.352 -57.031 -4.137 1 89 1090 SER B O 1
ATOM 18034 N N . GLY B 1 1091 ? -4.133 -57.969 -2.42 1 90.25 1091 GLY B N 1
ATOM 18035 C CA . GLY B 1 1091 ? -4.125 -56.75 -1.645 1 90.25 1091 GLY B CA 1
ATOM 18036 C C . GLY B 1 1091 ? -5.441 -56 -1.692 1 90.25 1091 GLY B C 1
ATOM 18037 O O . GLY B 1 1091 ? -5.496 -54.812 -1.396 1 90.25 1091 GLY B O 1
ATOM 18038 N N . GLY B 1 1092 ? -6.402 -56.5 -2.152 1 94.25 1092 GLY B N 1
ATOM 18039 C CA . GLY B 1 1092 ? -7.727 -55.875 -2.184 1 94.25 1092 GLY B CA 1
ATOM 18040 C C . GLY B 1 1092 ? -8.258 -55.531 -0.807 1 94.25 1092 GLY B C 1
ATOM 18041 O O . GLY B 1 1092 ? -7.562 -55.719 0.195 1 94.25 1092 GLY B O 1
ATOM 18042 N N . ILE B 1 1093 ? -9.438 -55.031 -0.748 1 96.19 1093 ILE B N 1
ATOM 18043 C CA . ILE B 1 1093 ? -10.047 -54.562 0.493 1 96.19 1093 ILE B CA 1
ATOM 18044 C C . ILE B 1 1093 ? -10.656 -55.75 1.241 1 96.19 1093 ILE B C 1
ATOM 18046 O O . ILE B 1 1093 ? -11.508 -56.469 0.7 1 96.19 1093 ILE B O 1
ATOM 18050 N N . ILE B 1 1094 ? -10.281 -55.938 2.529 1 95.56 1094 ILE B N 1
ATOM 18051 C CA . ILE B 1 1094 ? -10.703 -57.156 3.221 1 95.56 1094 ILE B CA 1
ATOM 18052 C C . ILE B 1 1094 ? -11.539 -56.781 4.441 1 95.56 1094 ILE B C 1
ATOM 18054 O O . ILE B 1 1094 ? -12.141 -57.656 5.074 1 95.56 1094 ILE B O 1
ATOM 18058 N N . GLN B 1 1095 ? -11.641 -55.531 4.766 1 94.25 1095 GLN B N 1
ATOM 18059 C CA . GLN B 1 1095 ? -12.25 -55.062 6.008 1 94.25 1095 GLN B CA 1
ATOM 18060 C C . GLN B 1 1095 ? -13.711 -55.5 6.105 1 94.25 1095 GLN B C 1
ATOM 18062 O O . GLN B 1 1095 ? -14.133 -56.031 7.141 1 94.25 1095 GLN B O 1
ATOM 18067 N N . PRO B 1 1096 ? -14.469 -55.312 5.02 1 94.81 1096 PRO B N 1
ATOM 18068 C CA . PRO B 1 1096 ? -15.875 -55.719 5.125 1 94.81 1096 PRO B CA 1
ATOM 18069 C C . PRO B 1 1096 ? -16.031 -57.219 5.395 1 94.81 1096 PRO B C 1
ATOM 18071 O O . PRO B 1 1096 ? -17 -57.625 6.035 1 94.81 1096 PRO B O 1
ATOM 18074 N N . TRP B 1 1097 ? -15.156 -58.062 4.957 1 94 1097 TRP B N 1
ATOM 18075 C CA . TRP B 1 1097 ? -15.211 -59.5 5.09 1 94 1097 TRP B CA 1
ATOM 18076 C C . TRP B 1 1097 ? -14.781 -59.938 6.488 1 94 1097 TRP B C 1
ATOM 18078 O O . TRP B 1 1097 ? -15.305 -60.906 7.035 1 94 1097 TRP B O 1
ATOM 18088 N N . LEU B 1 1098 ? -13.812 -59.25 6.973 1 92.88 1098 LEU B N 1
ATOM 18089 C CA . LEU B 1 1098 ? -13.359 -59.562 8.328 1 92.88 1098 LEU B CA 1
ATOM 18090 C C . LEU B 1 1098 ? -14.453 -59.25 9.344 1 92.88 1098 LEU B C 1
ATOM 18092 O O . LEU B 1 1098 ? -14.469 -59.812 10.438 1 92.88 1098 LEU B O 1
ATOM 18096 N N . ASP B 1 1099 ? -15.344 -58.406 9.008 1 91.38 1099 ASP B N 1
ATOM 18097 C CA . ASP B 1 1099 ? -16.438 -58.031 9.906 1 91.38 1099 ASP B CA 1
ATOM 18098 C C . ASP B 1 1099 ? -17.578 -59.031 9.82 1 91.38 1099 ASP B C 1
ATOM 18100 O O . ASP B 1 1099 ? -18.469 -59.031 10.68 1 91.38 1099 ASP B O 1
ATOM 18104 N N . MET B 1 1100 ? -17.547 -59.875 8.844 1 90.81 1100 MET B N 1
ATOM 18105 C CA . MET B 1 1100 ? -18.609 -60.875 8.656 1 90.81 1100 MET B CA 1
ATOM 18106 C C . MET B 1 1100 ? -18.422 -62.062 9.602 1 90.81 1100 MET B C 1
ATOM 18108 O O . MET B 1 1100 ? -17.391 -62.719 9.547 1 90.81 1100 MET B O 1
ATOM 18112 N N . PRO B 1 1101 ? -19.391 -62.406 10.445 1 85.31 1101 PRO B N 1
ATOM 18113 C CA . PRO B 1 1101 ? -19.234 -63.5 11.414 1 85.31 1101 PRO B CA 1
ATOM 18114 C C . PRO B 1 1101 ? -19.25 -64.875 10.773 1 85.31 1101 PRO B C 1
ATOM 18116 O O . PRO B 1 1101 ? -18.531 -65.812 11.219 1 85.31 1101 PRO B O 1
ATOM 18119 N N . ASN B 1 1102 ? -20.062 -65.062 9.664 1 85.56 1102 ASN B N 1
ATOM 18120 C CA . ASN B 1 1102 ? -20.25 -66.375 9.102 1 85.56 1102 ASN B CA 1
ATOM 18121 C C . ASN B 1 1102 ? -19.469 -66.562 7.805 1 85.56 1102 ASN B C 1
ATOM 18123 O O . ASN B 1 1102 ? -19.953 -67.25 6.871 1 85.56 1102 ASN B O 1
ATOM 18127 N N . LEU B 1 1103 ? -18.25 -66 7.777 1 90.44 1103 LEU B N 1
ATOM 18128 C CA . LEU B 1 1103 ? -17.438 -66.125 6.574 1 90.44 1103 LEU B CA 1
ATOM 18129 C C . LEU B 1 1103 ? -16.875 -67.562 6.492 1 90.44 1103 LEU B C 1
ATOM 18131 O O . LEU B 1 1103 ? -16.281 -68.062 7.461 1 90.44 1103 LEU B O 1
ATOM 18135 N N . ASP B 1 1104 ? -17.125 -68.312 5.387 1 90.75 1104 ASP B N 1
ATOM 18136 C CA . ASP B 1 1104 ? -16.578 -69.625 5.191 1 90.75 1104 ASP B CA 1
ATOM 18137 C C . ASP B 1 1104 ? -15.078 -69.562 4.914 1 90.75 1104 ASP B C 1
ATOM 18139 O O . ASP B 1 1104 ? -14.664 -69.312 3.783 1 90.75 1104 ASP B O 1
ATOM 18143 N N . LEU B 1 1105 ? -14.289 -69.875 5.875 1 93.19 1105 LEU B N 1
ATOM 18144 C CA . LEU B 1 1105 ? -12.836 -69.75 5.797 1 93.19 1105 LEU B CA 1
ATOM 18145 C C . LEU B 1 1105 ? -12.219 -70.938 5.047 1 93.19 1105 LEU B C 1
ATOM 18147 O O . LEU B 1 1105 ? -11.078 -70.812 4.578 1 93.19 1105 LEU B O 1
ATOM 18151 N N . GLU B 1 1106 ? -13.031 -72 4.949 1 92.94 1106 GLU B N 1
ATOM 18152 C CA . GLU B 1 1106 ? -12.445 -73.25 4.391 1 92.94 1106 GLU B CA 1
ATOM 18153 C C . GLU B 1 1106 ? -12.938 -73.5 2.967 1 92.94 1106 GLU B C 1
ATOM 18155 O O . GLU B 1 1106 ? -12.68 -74.562 2.393 1 92.94 1106 GLU B O 1
ATOM 18160 N N . ARG B 1 1107 ? -13.617 -72.5 2.432 1 92.25 1107 ARG B N 1
ATOM 18161 C CA . ARG B 1 1107 ? -14.039 -72.625 1.038 1 92.25 1107 ARG B CA 1
ATOM 18162 C C . ARG B 1 1107 ? -12.828 -72.625 0.107 1 92.25 1107 ARG B C 1
ATOM 18164 O O . ARG B 1 1107 ? -11.867 -71.875 0.291 1 92.25 1107 ARG B O 1
ATOM 18171 N N . ARG B 1 1108 ? -12.805 -73.562 -0.933 1 92.31 1108 ARG B N 1
ATOM 18172 C CA . ARG B 1 1108 ? -11.641 -73.75 -1.791 1 92.31 1108 ARG B CA 1
ATOM 18173 C C . ARG B 1 1108 ? -11.891 -73.188 -3.188 1 92.31 1108 ARG B C 1
ATOM 18175 O O . ARG B 1 1108 ? -13.023 -73.188 -3.684 1 92.31 1108 ARG B O 1
ATOM 18182 N N . ASP B 1 1109 ? -10.93 -72.625 -3.752 1 90.75 1109 ASP B N 1
ATOM 18183 C CA . ASP B 1 1109 ? -11.016 -72.188 -5.137 1 90.75 1109 ASP B CA 1
ATOM 18184 C C . ASP B 1 1109 ? -10.641 -73.312 -6.105 1 90.75 1109 ASP B C 1
ATOM 18186 O O . ASP B 1 1109 ? -10.586 -74.5 -5.715 1 90.75 1109 ASP B O 1
ATOM 18190 N N . SER B 1 1110 ? -10.5 -73.062 -7.414 1 88.94 1110 SER B N 1
ATOM 18191 C CA . SER B 1 1110 ? -10.281 -74.062 -8.445 1 88.94 1110 SER B CA 1
ATOM 18192 C C . SER B 1 1110 ? -8.922 -74.75 -8.297 1 88.94 1110 SER B C 1
ATOM 18194 O O . SER B 1 1110 ? -8.703 -75.812 -8.789 1 88.94 1110 SER B O 1
ATOM 18196 N N . THR B 1 1111 ? -8.016 -74.125 -7.5 1 89.88 1111 THR B N 1
ATOM 18197 C CA . THR B 1 1111 ? -6.688 -74.688 -7.289 1 89.88 1111 THR B CA 1
ATOM 18198 C C . THR B 1 1111 ? -6.602 -75.375 -5.926 1 89.88 1111 THR B C 1
ATOM 18200 O O . THR B 1 1111 ? -5.547 -75.875 -5.543 1 89.88 1111 THR B O 1
ATOM 18203 N N . GLY B 1 1112 ? -7.688 -75.375 -5.188 1 90.56 1112 GLY B N 1
ATOM 18204 C CA . GLY B 1 1112 ? -7.746 -76 -3.902 1 90.56 1112 GLY B CA 1
ATOM 18205 C C . GLY B 1 1112 ? -7.324 -75.125 -2.742 1 90.56 1112 GLY B C 1
ATOM 18206 O O . GLY B 1 1112 ? -7.16 -75.625 -1.618 1 90.56 1112 GLY B O 1
ATOM 18207 N N . ARG B 1 1113 ? -7.215 -73.812 -2.875 1 93.88 1113 ARG B N 1
ATOM 18208 C CA . ARG B 1 1113 ? -6.77 -72.938 -1.826 1 93.88 1113 ARG B CA 1
ATOM 18209 C C . ARG B 1 1113 ? -7.93 -72.562 -0.918 1 93.88 1113 ARG B C 1
ATOM 18211 O O . ARG B 1 1113 ? -9.023 -72.25 -1.396 1 93.88 1113 ARG B O 1
ATOM 18218 N N . THR B 1 1114 ? -7.617 -72.625 0.359 1 94.62 1114 THR B N 1
ATOM 18219 C CA . THR B 1 1114 ? -8.508 -71.938 1.31 1 94.62 1114 THR B CA 1
ATOM 18220 C C . THR B 1 1114 ? -8.227 -70.438 1.382 1 94.62 1114 THR B C 1
ATOM 18222 O O . THR B 1 1114 ? -7.277 -70 0.767 1 94.62 1114 THR B O 1
ATOM 18225 N N . LEU B 1 1115 ? -9.062 -69.688 2.059 1 94.69 1115 LEU B N 1
ATOM 18226 C CA . LEU B 1 1115 ? -8.867 -68.25 2.195 1 94.69 1115 LEU B CA 1
ATOM 18227 C C . LEU B 1 1115 ? -7.543 -68 2.896 1 94.69 1115 LEU B C 1
ATOM 18229 O O . LEU B 1 1115 ? -6.883 -67 2.586 1 94.69 1115 LEU B O 1
ATOM 18233 N N . LEU B 1 1116 ? -7.156 -68.812 3.844 1 95.75 1116 LEU B N 1
ATOM 18234 C CA . LEU B 1 1116 ? -5.898 -68.688 4.566 1 95.75 1116 LEU B CA 1
ATOM 18235 C C . LEU B 1 1116 ? -4.707 -68.812 3.627 1 95.75 1116 LEU B C 1
ATOM 18237 O O . LEU B 1 1116 ? -3.762 -68 3.689 1 95.75 1116 LEU B O 1
ATOM 18241 N N . LEU B 1 1117 ? -4.777 -69.875 2.801 1 95.19 1117 LEU B N 1
ATOM 18242 C CA . LEU B 1 1117 ? -3.688 -70.125 1.86 1 95.19 1117 LEU B CA 1
ATOM 18243 C C . LEU B 1 1117 ? -3.574 -68.938 0.863 1 95.19 1117 LEU B C 1
ATOM 18245 O O . LEU B 1 1117 ? -2.467 -68.562 0.522 1 95.19 1117 LEU B O 1
ATOM 18249 N N . ALA B 1 1118 ? -4.707 -68.438 0.46 1 94.38 1118 ALA B N 1
ATOM 18250 C CA . ALA B 1 1118 ? -4.715 -67.25 -0.451 1 94.38 1118 ALA B CA 1
ATOM 18251 C C . ALA B 1 1118 ? -4.117 -66.062 0.214 1 94.38 1118 ALA B C 1
ATOM 18253 O O . ALA B 1 1118 ? -3.35 -65.312 -0.408 1 94.38 1118 ALA B O 1
ATOM 18254 N N . ALA B 1 1119 ? -4.438 -65.688 1.397 1 95.38 1119 ALA B N 1
ATOM 18255 C CA . ALA B 1 1119 ? -3.998 -64.562 2.154 1 95.38 1119 ALA B CA 1
ATOM 18256 C C . ALA B 1 1119 ? -2.504 -64.625 2.459 1 95.38 1119 ALA B C 1
ATOM 18258 O O . ALA B 1 1119 ? -1.838 -63.594 2.592 1 95.38 1119 ALA B O 1
ATOM 18259 N N . ALA B 1 1120 ? -1.974 -65.812 2.627 1 94.31 1120 ALA B N 1
ATOM 18260 C CA . ALA B 1 1120 ? -0.58 -66 3.008 1 94.31 1120 ALA B CA 1
ATOM 18261 C C . ALA B 1 1120 ? 0.368 -65.5 1.92 1 94.31 1120 ALA B C 1
ATOM 18263 O O . ALA B 1 1120 ? 1.503 -65.125 2.205 1 94.31 1120 ALA B O 1
ATOM 18264 N N . GLY B 1 1121 ? -0.125 -65.438 0.784 1 89.56 1121 GLY B N 1
ATOM 18265 C CA . GLY B 1 1121 ? 0.714 -65 -0.322 1 89.56 1121 GLY B CA 1
ATOM 18266 C C . GLY B 1 1121 ? 0.656 -63.5 -0.567 1 89.56 1121 GLY B C 1
ATOM 18267 O O . GLY B 1 1121 ? 1.318 -62.969 -1.472 1 89.56 1121 GLY B O 1
ATOM 18268 N N . CYS B 1 1122 ? 0.014 -62.719 0.26 1 91.69 1122 CYS B N 1
ATOM 18269 C CA . CYS B 1 1122 ? -0.212 -61.312 0.005 1 91.69 1122 CYS B CA 1
ATOM 18270 C C . CYS B 1 1122 ? 0.859 -60.438 0.676 1 91.69 1122 CYS B C 1
ATOM 18272 O O . CYS B 1 1122 ? 1.281 -60.75 1.796 1 91.69 1122 CYS B O 1
ATOM 18274 N N . VAL B 1 1123 ? 1.212 -59.281 0.001 1 88.69 1123 VAL B N 1
ATOM 18275 C CA . VAL B 1 1123 ? 2.273 -58.438 0.492 1 88.69 1123 VAL B CA 1
ATOM 18276 C C . VAL B 1 1123 ? 1.665 -57.188 1.174 1 88.69 1123 VAL B C 1
ATOM 18278 O O . VAL B 1 1123 ? 2.381 -56.281 1.54 1 88.69 1123 VAL B O 1
ATOM 18281 N N . THR B 1 1124 ? 0.387 -57.156 1.325 1 92.75 1124 THR B N 1
ATOM 18282 C CA . THR B 1 1124 ? -0.304 -56.062 1.992 1 92.75 1124 THR B CA 1
ATOM 18283 C C . THR B 1 1124 ? -0.843 -56.5 3.35 1 92.75 1124 THR B C 1
ATOM 18285 O O . THR B 1 1124 ? -1.377 -57.594 3.479 1 92.75 1124 THR B O 1
ATOM 18288 N N . GLY B 1 1125 ? -0.685 -55.688 4.348 1 92.19 1125 GLY B N 1
ATOM 18289 C CA . GLY B 1 1125 ? -1.156 -56 5.688 1 92.19 1125 GLY B CA 1
ATOM 18290 C C . GLY B 1 1125 ? -2.666 -55.938 5.816 1 92.19 1125 GLY B C 1
ATOM 18291 O O . GLY B 1 1125 ? -3.377 -55.844 4.816 1 92.19 1125 GLY B O 1
ATOM 18292 N N . THR B 1 1126 ? -3.139 -56.094 7.07 1 94.06 1126 THR B N 1
ATOM 18293 C CA . THR B 1 1126 ? -4.566 -56.094 7.359 1 94.06 1126 THR B CA 1
ATOM 18294 C C . THR B 1 1126 ? -5.125 -54.688 7.324 1 94.06 1126 THR B C 1
ATOM 18296 O O . THR B 1 1126 ? -6.145 -54.438 6.676 1 94.06 1126 THR B O 1
ATOM 18299 N N . ASP B 1 1127 ? -4.395 -53.781 7.914 1 92.56 1127 ASP B N 1
ATOM 18300 C CA . ASP B 1 1127 ? -4.875 -52.406 8.008 1 92.56 1127 ASP B CA 1
ATOM 18301 C C . ASP B 1 1127 ? -4.062 -51.469 7.102 1 92.56 1127 ASP B C 1
ATOM 18303 O O . ASP B 1 1127 ? -4.461 -50.344 6.852 1 92.56 1127 ASP B O 1
ATOM 18307 N N . SER B 1 1128 ? -2.947 -51.938 6.629 1 92.81 1128 SER B N 1
ATOM 18308 C CA . SER B 1 1128 ? -2.107 -51.125 5.742 1 92.81 1128 SER B CA 1
ATOM 18309 C C . SER B 1 1128 ? -2.775 -50.906 4.391 1 92.81 1128 SER B C 1
ATOM 18311 O O . SER B 1 1128 ? -3.551 -51.75 3.934 1 92.81 1128 SER B O 1
ATOM 18313 N N . TYR B 1 1129 ? -2.477 -49.781 3.789 1 92.25 1129 TYR B N 1
ATOM 18314 C CA . TYR B 1 1129 ? -2.969 -49.531 2.441 1 92.25 1129 TYR B CA 1
ATOM 18315 C C . TYR B 1 1129 ? -2.104 -50.25 1.4 1 92.25 1129 TYR B C 1
ATOM 18317 O O . TYR B 1 1129 ? -0.926 -50.5 1.644 1 92.25 1129 TYR B O 1
ATOM 18325 N N . ALA B 1 1130 ? -2.723 -50.562 0.287 1 90.69 1130 ALA B N 1
ATOM 18326 C CA . ALA B 1 1130 ? -1.994 -51.25 -0.767 1 90.69 1130 ALA B CA 1
ATOM 18327 C C . ALA B 1 1130 ? -1.266 -50.281 -1.679 1 90.69 1130 ALA B C 1
ATOM 18329 O O . ALA B 1 1130 ? -0.198 -50.594 -2.211 1 90.69 1130 ALA B O 1
ATOM 18330 N N . CYS B 1 1131 ? -1.942 -49.156 -1.837 1 88.38 1131 CYS B N 1
ATOM 18331 C CA . CYS B 1 1131 ? -1.337 -48.156 -2.725 1 88.38 1131 CYS B CA 1
ATOM 18332 C C . CYS B 1 1131 ? -1.623 -46.75 -2.24 1 88.38 1131 CYS B C 1
ATOM 18334 O O . CYS B 1 1131 ? -2.406 -46.562 -1.31 1 88.38 1131 CYS B O 1
ATOM 18336 N N . SER B 1 1132 ? -0.772 -45.844 -2.746 1 84.88 1132 SER B N 1
ATOM 18337 C CA . SER B 1 1132 ? -0.971 -44.438 -2.498 1 84.88 1132 SER B CA 1
ATOM 18338 C C . SER B 1 1132 ? -1.387 -43.688 -3.77 1 84.88 1132 SER B C 1
ATOM 18340 O O . SER B 1 1132 ? -0.789 -43.906 -4.828 1 84.88 1132 SER B O 1
ATOM 18342 N N . VAL B 1 1133 ? -2.514 -43.062 -3.635 1 82.38 1133 VAL B N 1
ATOM 18343 C CA . VAL B 1 1133 ? -3.021 -42.312 -4.785 1 82.38 1133 VAL B CA 1
ATOM 18344 C C . VAL B 1 1133 ? -3.213 -40.844 -4.414 1 82.38 1133 VAL B C 1
ATOM 18346 O O . VAL B 1 1133 ? -3.506 -40.531 -3.262 1 82.38 1133 VAL B O 1
ATOM 18349 N N . SER B 1 1134 ? -3.021 -39.969 -5.352 1 84.88 1134 SER B N 1
ATOM 18350 C CA . SER B 1 1134 ? -3.26 -38.531 -5.168 1 84.88 1134 SER B CA 1
ATOM 18351 C C . SER B 1 1134 ? -4.73 -38.25 -4.879 1 84.88 1134 SER B C 1
ATOM 18353 O O . SER B 1 1134 ? -5.609 -39 -5.328 1 84.88 1134 SER B O 1
ATOM 18355 N N . ALA B 1 1135 ? -4.941 -37.219 -4.16 1 88.19 1135 ALA B N 1
ATOM 18356 C CA . ALA B 1 1135 ? -6.32 -36.781 -3.926 1 88.19 1135 ALA B CA 1
ATOM 18357 C C . ALA B 1 1135 ? -6.961 -36.281 -5.215 1 88.19 1135 ALA B C 1
ATOM 18359 O O . ALA B 1 1135 ? -8.188 -36.188 -5.309 1 88.19 1135 ALA B O 1
ATOM 18360 N N . TYR B 1 1136 ? -6.059 -35.969 -6.223 1 86.75 1136 TYR B N 1
ATOM 18361 C CA . TYR B 1 1136 ? -6.512 -35.531 -7.543 1 86.75 1136 TYR B CA 1
ATOM 18362 C C . TYR B 1 1136 ? -6.195 -36.594 -8.594 1 86.75 1136 TYR B C 1
ATOM 18364 O O . TYR B 1 1136 ? -5.336 -36.406 -9.453 1 86.75 1136 TYR B O 1
ATOM 18372 N N . PRO B 1 1137 ? -6.934 -37.562 -8.641 1 80.12 1137 PRO B N 1
ATOM 18373 C CA . PRO B 1 1137 ? -6.566 -38.719 -9.477 1 80.12 1137 PRO B CA 1
ATOM 18374 C C . PRO B 1 1137 ? -6.555 -38.375 -10.969 1 80.12 1137 PRO B C 1
ATOM 18376 O O . PRO B 1 1137 ? -5.875 -39.062 -11.75 1 80.12 1137 PRO B O 1
ATOM 18379 N N . LEU B 1 1138 ? -7.293 -37.375 -11.422 1 78.19 1138 LEU B N 1
ATOM 18380 C CA . LEU B 1 1138 ? -7.402 -37.062 -12.844 1 78.19 1138 LEU B CA 1
ATOM 18381 C C . LEU B 1 1138 ? -6.223 -36.219 -13.312 1 78.19 1138 LEU B C 1
ATOM 18383 O O . LEU B 1 1138 ? -6.023 -36.031 -14.516 1 78.19 1138 LEU B O 1
ATOM 18387 N N . ARG B 1 1139 ? -5.426 -35.656 -12.453 1 77.94 1139 ARG B N 1
ATOM 18388 C CA . ARG B 1 1139 ? -4.273 -34.844 -12.836 1 77.94 1139 ARG B CA 1
ATOM 18389 C C . ARG B 1 1139 ? -3.014 -35.719 -12.938 1 77.94 1139 ARG B C 1
ATOM 18391 O O . ARG B 1 1139 ? -1.92 -35.188 -13.164 1 77.94 1139 ARG B O 1
ATOM 18398 N N . GLY B 1 1140 ? -3.246 -36.781 -12.891 1 64.19 1140 GLY B N 1
ATOM 18399 C CA . GLY B 1 1140 ? -2.119 -37.688 -13.094 1 64.19 1140 GLY B CA 1
ATOM 18400 C C . GLY B 1 1140 ? -1.521 -38.188 -11.797 1 64.19 1140 GLY B C 1
ATOM 18401 O O . GLY B 1 1140 ? -2.021 -37.906 -10.719 1 64.19 1140 GLY B O 1
ATOM 18402 N N . GLY B 1 1141 ? -0.787 -39.125 -11.734 1 60.34 1141 GLY B N 1
ATOM 18403 C CA . GLY B 1 1141 ? -0.058 -39.719 -10.625 1 60.34 1141 GLY B CA 1
ATOM 18404 C C . GLY B 1 1141 ? -0.046 -41.219 -10.656 1 60.34 1141 GLY B C 1
ATOM 18405 O O . GLY B 1 1141 ? -0.919 -41.844 -11.258 1 60.34 1141 GLY B O 1
ATOM 18406 N N . GLN B 1 1142 ? 1.031 -41.656 -10.508 1 63.47 1142 GLN B N 1
ATOM 18407 C CA . GLN B 1 1142 ? 1.227 -43.094 -10.523 1 63.47 1142 GLN B CA 1
ATOM 18408 C C . GLN B 1 1142 ? 0.734 -43.719 -9.219 1 63.47 1142 GLN B C 1
ATOM 18410 O O . GLN B 1 1142 ? 0.803 -43.125 -8.156 1 63.47 1142 GLN B O 1
ATOM 18415 N N . LEU B 1 1143 ? -0.178 -44.688 -9.469 1 75.75 1143 LEU B N 1
ATOM 18416 C CA . LEU B 1 1143 ? -0.5 -45.531 -8.32 1 75.75 1143 LEU B CA 1
ATOM 18417 C C . LEU B 1 1143 ? 0.748 -46.25 -7.793 1 75.75 1143 LEU B C 1
ATOM 18419 O O . LEU B 1 1143 ? 1.354 -47.062 -8.5 1 75.75 1143 LEU B O 1
ATOM 18423 N N . GLY B 1 1144 ? 1.311 -45.75 -6.738 1 75.88 1144 GLY B N 1
ATOM 18424 C CA . GLY B 1 1144 ? 2.486 -46.375 -6.152 1 75.88 1144 GLY B CA 1
ATOM 18425 C C . GLY B 1 1144 ? 2.178 -47.156 -4.898 1 75.88 1144 GLY B C 1
ATOM 18426 O O . GLY B 1 1144 ? 1.124 -46.969 -4.285 1 75.88 1144 GLY B O 1
ATOM 18427 N N . PRO B 1 1145 ? 3.047 -48.125 -4.68 1 81.56 1145 PRO B N 1
ATOM 18428 C CA . PRO B 1 1145 ? 2.832 -48.938 -3.477 1 81.56 1145 PRO B CA 1
ATOM 18429 C C . PRO B 1 1145 ? 2.939 -48.125 -2.191 1 81.56 1145 PRO B C 1
ATOM 18431 O O . PRO B 1 1145 ? 3.697 -47.156 -2.135 1 81.56 1145 PRO B O 1
ATOM 18434 N N . ALA B 1 1146 ? 2.094 -48.438 -1.324 1 87.56 1146 ALA B N 1
ATOM 18435 C CA . ALA B 1 1146 ? 2.125 -47.812 -0.01 1 87.56 1146 ALA B CA 1
ATOM 18436 C C . ALA B 1 1146 ? 2.967 -48.625 0.972 1 87.56 1146 ALA B C 1
ATOM 18438 O O . ALA B 1 1146 ? 3.096 -49.844 0.831 1 87.56 1146 ALA B O 1
ATOM 18439 N N . PHE B 1 1147 ? 3.494 -48.062 2.037 1 84.25 1147 PHE B N 1
ATOM 18440 C CA . PHE B 1 1147 ? 4.324 -48.75 3.027 1 84.25 1147 PHE B CA 1
ATOM 18441 C C . PHE B 1 1147 ? 3.459 -49.406 4.109 1 84.25 1147 PHE B C 1
ATOM 18443 O O . PHE B 1 1147 ? 2.371 -48.906 4.414 1 84.25 1147 PHE B O 1
ATOM 18450 N N . TRP B 1 1148 ? 4.074 -50.5 4.605 1 89.5 1148 TRP B N 1
ATOM 18451 C CA . TRP B 1 1148 ? 3.438 -51.25 5.691 1 89.5 1148 TRP B CA 1
ATOM 18452 C C . TRP B 1 1148 ? 3.391 -50.406 6.965 1 89.5 1148 TRP B C 1
ATOM 18454 O O . TRP B 1 1148 ? 4.359 -49.719 7.301 1 89.5 1148 TRP B O 1
ATOM 18464 N N . LYS B 1 1149 ? 2.193 -50.312 7.559 1 88 1149 LYS B N 1
ATOM 18465 C CA . LYS B 1 1149 ? 2.061 -49.656 8.844 1 88 1149 LYS B CA 1
ATOM 18466 C C . LYS B 1 1149 ? 2.758 -50.438 9.953 1 88 1149 LYS B C 1
ATOM 18468 O O . LYS B 1 1149 ? 2.652 -51.656 10.008 1 88 1149 LYS B O 1
ATOM 18473 N N . GLU B 1 1150 ? 3.418 -49.875 10.836 1 85.06 1150 GLU B N 1
ATOM 18474 C CA . GLU B 1 1150 ? 4.133 -50.531 11.93 1 85.06 1150 GLU B CA 1
ATOM 18475 C C . GLU B 1 1150 ? 3.17 -51.25 12.852 1 85.06 1150 GLU B C 1
ATOM 18477 O O . GLU B 1 1150 ? 2.195 -50.688 13.336 1 85.06 1150 GLU B O 1
ATOM 18482 N N . GLY B 1 1151 ? 3.361 -52.469 13.023 1 87.5 1151 GLY B N 1
ATOM 18483 C CA . GLY B 1 1151 ? 2.586 -53.25 13.961 1 87.5 1151 GLY B CA 1
ATOM 18484 C C . GLY B 1 1151 ? 1.354 -53.875 13.336 1 87.5 1151 GLY B C 1
ATOM 18485 O O . GLY B 1 1151 ? 0.593 -54.562 14.016 1 87.5 1151 GLY B O 1
ATOM 18486 N N . ASP B 1 1152 ? 1.179 -53.656 12.008 1 93.19 1152 ASP B N 1
ATOM 18487 C CA . ASP B 1 1152 ? 0.011 -54.219 11.328 1 93.19 1152 ASP B CA 1
ATOM 18488 C C . ASP B 1 1152 ? 0.187 -55.719 11.078 1 93.19 1152 ASP B C 1
ATOM 18490 O O . ASP B 1 1152 ? 1.249 -56.156 10.633 1 93.19 1152 ASP B O 1
ATOM 18494 N N . LEU B 1 1153 ? -0.855 -56.5 11.266 1 94.06 1153 LEU B N 1
ATOM 18495 C CA . LEU B 1 1153 ? -0.809 -57.938 11.117 1 94.06 1153 LEU B CA 1
ATOM 18496 C C . LEU B 1 1153 ? -0.867 -58.344 9.648 1 94.06 1153 LEU B C 1
ATOM 18498 O O . LEU B 1 1153 ? -1.403 -57.625 8.82 1 94.06 1153 LEU B O 1
ATOM 18502 N N . THR B 1 1154 ? -0.279 -59.531 9.43 1 94.69 1154 THR B N 1
ATOM 18503 C CA . THR B 1 1154 ? -0.491 -60.094 8.102 1 94.69 1154 THR B CA 1
ATOM 18504 C C . THR B 1 1154 ? -1.937 -60.562 7.938 1 94.69 1154 THR B C 1
ATOM 18506 O O . THR B 1 1154 ? -2.625 -60.844 8.922 1 94.69 1154 THR B O 1
ATOM 18509 N N . ARG B 1 1155 ? -2.396 -60.594 6.723 1 95.69 1155 ARG B N 1
ATOM 18510 C CA . ARG B 1 1155 ? -3.754 -61.062 6.441 1 95.69 1155 ARG B CA 1
ATOM 18511 C C . ARG B 1 1155 ? -3.953 -62.5 6.883 1 95.69 1155 ARG B C 1
ATOM 18513 O O . ARG B 1 1155 ? -5.031 -62.875 7.355 1 95.69 1155 ARG B O 1
ATOM 18520 N N . ALA B 1 1156 ? -2.924 -63.344 6.758 1 95.38 1156 ALA B N 1
ATOM 18521 C CA . ALA B 1 1156 ? -2.961 -64.75 7.184 1 95.38 1156 ALA B CA 1
ATOM 18522 C C . ALA B 1 1156 ? -3.145 -64.875 8.695 1 95.38 1156 ALA B C 1
ATOM 18524 O O . ALA B 1 1156 ? -3.932 -65.688 9.172 1 95.38 1156 ALA B O 1
ATOM 18525 N N . MET B 1 1157 ? -2.385 -64 9.383 1 95.25 1157 MET B N 1
ATOM 18526 C CA . MET B 1 1157 ? -2.49 -64 10.844 1 95.25 1157 MET B CA 1
ATOM 18527 C C . MET B 1 1157 ? -3.902 -63.625 11.281 1 95.25 1157 MET B C 1
ATOM 18529 O O . MET B 1 1157 ? -4.445 -64.25 12.211 1 95.25 1157 MET B O 1
ATOM 18533 N N . SER B 1 1158 ? -4.473 -62.688 10.609 1 95.5 1158 SER B N 1
ATOM 18534 C CA . SER B 1 1158 ? -5.82 -62.219 10.938 1 95.5 1158 SER B CA 1
ATOM 18535 C C . SER B 1 1158 ? -6.844 -63.344 10.727 1 95.5 1158 SER B C 1
ATOM 18537 O O . SER B 1 1158 ? -7.785 -63.469 11.508 1 95.5 1158 SER B O 1
ATOM 18539 N N . LEU B 1 1159 ? -6.727 -64.125 9.664 1 95.38 1159 LEU B N 1
ATOM 18540 C CA . LEU B 1 1159 ? -7.645 -65.188 9.383 1 95.38 1159 LEU B CA 1
ATOM 18541 C C . LEU B 1 1159 ? -7.441 -66.375 10.367 1 95.38 1159 LEU B C 1
ATOM 18543 O O . LEU B 1 1159 ? -8.406 -67 10.773 1 95.38 1159 LEU B O 1
ATOM 18547 N N . TYR B 1 1160 ? -6.191 -66.625 10.727 1 95.31 1160 TYR B N 1
ATOM 18548 C CA . TYR B 1 1160 ? -5.887 -67.625 11.719 1 95.31 1160 TYR B CA 1
ATOM 18549 C C . TYR B 1 1160 ? -6.539 -67.312 13.055 1 95.31 1160 TYR B C 1
ATOM 18551 O O . TYR B 1 1160 ? -7.129 -68.188 13.688 1 95.31 1160 TYR B O 1
ATOM 18559 N N . GLU B 1 1161 ? -6.41 -66.125 13.414 1 93.75 1161 GLU B N 1
ATOM 18560 C CA . GLU B 1 1161 ? -7.012 -65.688 14.672 1 93.75 1161 GLU B CA 1
ATOM 18561 C C . GLU B 1 1161 ? -8.531 -65.812 14.648 1 93.75 1161 GLU B C 1
ATOM 18563 O O . GLU B 1 1161 ? -9.164 -65.938 15.695 1 93.75 1161 GLU B O 1
ATOM 18568 N N . ARG B 1 1162 ? -9.039 -66 13.422 1 93.88 1162 ARG B N 1
ATOM 18569 C CA . ARG B 1 1162 ? -10.484 -66.188 13.289 1 93.88 1162 ARG B CA 1
ATOM 18570 C C . ARG B 1 1162 ? -10.852 -67.625 13.188 1 93.88 1162 ARG B C 1
ATOM 18572 O O . ARG B 1 1162 ? -12.023 -68 13.07 1 93.88 1162 ARG B O 1
ATOM 18579 N N . GLY B 1 1163 ? -9.953 -68.5 13.102 1 91.44 1163 GLY B N 1
ATOM 18580 C CA . GLY B 1 1163 ? -10.234 -69.938 13.203 1 91.44 1163 GLY B CA 1
ATOM 18581 C C . GLY B 1 1163 ? -9.922 -70.688 11.93 1 91.44 1163 GLY B C 1
ATOM 18582 O O . GLY B 1 1163 ? -10.438 -71.812 11.719 1 91.44 1163 GLY B O 1
ATOM 18583 N N . ALA B 1 1164 ? -9.125 -70.125 11.07 1 94.88 1164 ALA B N 1
ATOM 18584 C CA . ALA B 1 1164 ? -8.766 -70.812 9.836 1 94.88 1164 ALA B CA 1
ATOM 18585 C C . ALA B 1 1164 ? -7.883 -72 10.125 1 94.88 1164 ALA B C 1
ATOM 18587 O O . ALA B 1 1164 ? -7.062 -72 11.047 1 94.88 1164 ALA B O 1
ATOM 18588 N N . ASP B 1 1165 ? -8.016 -73.062 9.336 1 93.06 1165 ASP B N 1
ATOM 18589 C CA . ASP B 1 1165 ? -7.289 -74.312 9.516 1 93.06 1165 ASP B CA 1
ATOM 18590 C C . ASP B 1 1165 ? -5.867 -74.188 8.961 1 93.06 1165 ASP B C 1
ATOM 18592 O O . ASP B 1 1165 ? -5.68 -74 7.758 1 93.06 1165 ASP B O 1
ATOM 18596 N N . LEU B 1 1166 ? -4.844 -74.375 9.805 1 93.5 1166 LEU B N 1
ATOM 18597 C CA . LEU B 1 1166 ? -3.438 -74.25 9.445 1 93.5 1166 LEU B CA 1
ATOM 18598 C C . LEU B 1 1166 ? -2.963 -75.438 8.625 1 93.5 1166 LEU B C 1
ATOM 18600 O O . LEU B 1 1166 ? -2 -75.312 7.863 1 93.5 1166 LEU B O 1
ATOM 18604 N N . SER B 1 1167 ? -3.701 -76.562 8.812 1 91.31 1167 SER B N 1
ATOM 18605 C CA . SER B 1 1167 ? -3.234 -77.812 8.219 1 91.31 1167 SER B CA 1
ATOM 18606 C C . SER B 1 1167 ? -3.75 -77.938 6.793 1 91.31 1167 SER B C 1
ATOM 18608 O O . SER B 1 1167 ? -3.434 -78.938 6.117 1 91.31 1167 SER B O 1
ATOM 18610 N N . ALA B 1 1168 ? -4.543 -77 6.363 1 94.12 1168 ALA B N 1
ATOM 18611 C CA . ALA B 1 1168 ? -5.129 -77.062 5.027 1 94.12 1168 ALA B CA 1
ATOM 18612 C C . ALA B 1 1168 ? -4.047 -77.125 3.951 1 94.12 1168 ALA B C 1
ATOM 18614 O O . ALA B 1 1168 ? -3.029 -76.438 4.082 1 94.12 1168 ALA B O 1
ATOM 18615 N N . VAL B 1 1169 ? -4.164 -77.938 2.848 1 94.31 1169 VAL B N 1
ATOM 18616 C CA . VAL B 1 1169 ? -3.225 -78 1.739 1 94.31 1169 VAL B CA 1
ATOM 18617 C C . VAL B 1 1169 ? -3.963 -77.875 0.413 1 94.31 1169 VAL B C 1
ATOM 18619 O O . VAL B 1 1169 ? -5.109 -78.312 0.276 1 94.31 1169 VAL B O 1
ATOM 18622 N N . ASP B 1 1170 ? -3.41 -77.25 -0.511 1 93.12 1170 ASP B N 1
ATOM 18623 C CA . ASP B 1 1170 ? -4.059 -77.062 -1.806 1 93.12 1170 ASP B CA 1
ATOM 18624 C C . ASP B 1 1170 ? -3.854 -78.25 -2.695 1 93.12 1170 ASP B C 1
ATOM 18626 O O . ASP B 1 1170 ? -3.369 -79.312 -2.232 1 93.12 1170 ASP B O 1
ATOM 18630 N N . TYR B 1 1171 ? -4.297 -78.25 -3.971 1 92.75 1171 TYR B N 1
ATOM 18631 C CA . TYR B 1 1171 ? -4.262 -79.375 -4.844 1 92.75 1171 TYR B CA 1
ATOM 18632 C C . TYR B 1 1171 ? -2.838 -79.688 -5.293 1 92.75 1171 TYR B C 1
ATOM 18634 O O . TYR B 1 1171 ? -2.545 -80.812 -5.742 1 92.75 1171 TYR B O 1
ATOM 18642 N N . GLU B 1 1172 ? -1.899 -78.75 -5.133 1 93 1172 GLU B N 1
ATOM 18643 C CA . GLU B 1 1172 ? -0.497 -79 -5.473 1 93 1172 GLU B CA 1
ATOM 18644 C C . GLU B 1 1172 ? 0.312 -79.375 -4.242 1 93 1172 GLU B C 1
ATOM 18646 O O . GLU B 1 1172 ? 1.538 -79.5 -4.312 1 93 1172 GLU B O 1
ATOM 18651 N N . GLY B 1 1173 ? -0.343 -79.5 -3.125 1 91.69 1173 GLY B N 1
ATOM 18652 C CA . GLY B 1 1173 ? 0.298 -79.938 -1.906 1 91.69 1173 GLY B CA 1
ATOM 18653 C C . GLY B 1 1173 ? 0.944 -78.812 -1.107 1 91.69 1173 GLY B C 1
ATOM 18654 O O . GLY B 1 1173 ? 1.77 -79.125 -0.228 1 91.69 1173 GLY B O 1
ATOM 18655 N N . ASN B 1 1174 ? 0.651 -77.625 -1.409 1 94.75 1174 ASN B N 1
ATOM 18656 C CA . ASN B 1 1174 ? 1.224 -76.5 -0.682 1 94.75 1174 ASN B CA 1
ATOM 18657 C C . ASN B 1 1174 ? 0.439 -76.188 0.592 1 94.75 1174 ASN B C 1
ATOM 18659 O O . ASN B 1 1174 ? -0.79 -76.125 0.567 1 94.75 1174 ASN B O 1
ATOM 18663 N N . ASN B 1 1175 ? 1.062 -76.125 1.747 1 94.06 1175 ASN B N 1
ATOM 18664 C CA . ASN B 1 1175 ? 0.444 -75.625 2.977 1 94.06 1175 ASN B CA 1
ATOM 18665 C C . ASN B 1 1175 ? 0.756 -74.125 3.219 1 94.06 1175 ASN B C 1
ATOM 18667 O O . ASN B 1 1175 ? 1.317 -73.5 2.35 1 94.06 1175 ASN B O 1
ATOM 18671 N N . VAL B 1 1176 ? 0.311 -73.562 4.293 1 95.5 1176 VAL B N 1
ATOM 18672 C CA . VAL B 1 1176 ? 0.386 -72.125 4.566 1 95.5 1176 VAL B CA 1
ATOM 18673 C C . VAL B 1 1176 ? 1.848 -71.688 4.648 1 95.5 1176 VAL B C 1
ATOM 18675 O O . VAL B 1 1176 ? 2.197 -70.562 4.23 1 95.5 1176 VAL B O 1
ATOM 18678 N N . LEU B 1 1177 ? 2.809 -72.5 5.113 1 94.69 1177 LEU B N 1
ATOM 18679 C CA . LEU B 1 1177 ? 4.223 -72.188 5.266 1 94.69 1177 LEU B CA 1
ATOM 18680 C C . LEU B 1 1177 ? 4.906 -72.062 3.906 1 94.69 1177 LEU B C 1
ATOM 18682 O O . LEU B 1 1177 ? 5.84 -71.312 3.73 1 94.69 1177 LEU B O 1
ATOM 18686 N N . HIS B 1 1178 ? 4.461 -72.938 2.938 1 94.94 1178 HIS B N 1
ATOM 18687 C CA . HIS B 1 1178 ? 4.98 -72.812 1.578 1 94.94 1178 HIS B CA 1
ATOM 18688 C C . HIS B 1 1178 ? 4.723 -71.438 0.994 1 94.94 1178 HIS B C 1
ATOM 18690 O O . HIS B 1 1178 ? 5.617 -70.812 0.387 1 94.94 1178 HIS B O 1
ATOM 18696 N N . TYR B 1 1179 ? 3.551 -70.938 1.228 1 94.62 1179 TYR B N 1
ATOM 18697 C CA . TYR B 1 1179 ? 3.152 -69.625 0.705 1 94.62 1179 TYR B CA 1
ATOM 18698 C C . TYR B 1 1179 ? 3.904 -68.5 1.407 1 94.62 1179 TYR B C 1
ATOM 18700 O O . TYR B 1 1179 ? 4.383 -67.562 0.759 1 94.62 1179 TYR B O 1
ATOM 18708 N N . LEU B 1 1180 ? 3.986 -68.5 2.713 1 94.44 1180 LEU B N 1
ATOM 18709 C CA . LEU B 1 1180 ? 4.672 -67.438 3.488 1 94.44 1180 LEU B CA 1
ATOM 18710 C C . LEU B 1 1180 ? 6.156 -67.375 3.133 1 94.44 1180 LEU B C 1
ATOM 18712 O O . LEU B 1 1180 ? 6.758 -66.312 3.121 1 94.44 1180 LEU B O 1
ATOM 18716 N N . ALA B 1 1181 ? 6.715 -68.562 2.844 1 92.25 1181 ALA B N 1
ATOM 18717 C CA . ALA B 1 1181 ? 8.133 -68.625 2.5 1 92.25 1181 ALA B CA 1
ATOM 18718 C C . ALA B 1 1181 ? 8.398 -68.062 1.122 1 92.25 1181 ALA B C 1
ATOM 18720 O O . ALA B 1 1181 ? 9.531 -67.688 0.816 1 92.25 1181 ALA B O 1
ATOM 18721 N N . ASP B 1 1182 ? 7.332 -67.938 0.399 1 91.25 1182 ASP B N 1
ATOM 18722 C CA . ASP B 1 1182 ? 7.465 -67.5 -0.976 1 91.25 1182 ASP B CA 1
ATOM 18723 C C . ASP B 1 1182 ? 7.234 -65.938 -1.064 1 91.25 1182 ASP B C 1
ATOM 18725 O O . ASP B 1 1182 ? 7.465 -65.375 -2.113 1 91.25 1182 ASP B O 1
ATOM 18729 N N . VAL B 1 1183 ? 6.789 -65.312 -0.068 1 90.38 1183 VAL B N 1
ATOM 18730 C CA . VAL B 1 1183 ? 6.426 -63.906 -0.075 1 90.38 1183 VAL B CA 1
ATOM 18731 C C . VAL B 1 1183 ? 7.688 -63.062 -0.033 1 90.38 1183 VAL B C 1
ATOM 18733 O O . VAL B 1 1183 ? 8.508 -63.188 0.875 1 90.38 1183 VAL B O 1
ATOM 18736 N N . ASP B 1 1184 ? 7.852 -62.156 -0.975 1 86.44 1184 ASP B N 1
ATOM 18737 C CA . ASP B 1 1184 ? 8.984 -61.219 -1.038 1 86.44 1184 ASP B CA 1
ATOM 18738 C C . ASP B 1 1184 ? 8.648 -59.875 -0.386 1 86.44 1184 ASP B C 1
ATOM 18740 O O . ASP B 1 1184 ? 7.98 -59.062 -0.991 1 86.44 1184 ASP B O 1
ATOM 18744 N N . CYS B 1 1185 ? 9.055 -59.625 0.759 1 83.75 1185 CYS B N 1
ATOM 18745 C CA . CYS B 1 1185 ? 8.828 -58.375 1.48 1 83.75 1185 CYS B CA 1
ATOM 18746 C C . CYS B 1 1185 ? 10.148 -57.688 1.76 1 83.75 1185 CYS B C 1
ATOM 18748 O O . CYS B 1 1185 ? 10.258 -56.938 2.729 1 83.75 1185 CYS B O 1
ATOM 18750 N N . SER B 1 1186 ? 11.164 -57.812 0.962 1 78.25 1186 SER B N 1
ATOM 18751 C CA . SER B 1 1186 ? 12.5 -57.281 1.217 1 78.25 1186 SER B CA 1
ATOM 18752 C C . SER B 1 1186 ? 12.523 -55.781 1.107 1 78.25 1186 SER B C 1
ATOM 18754 O O . SER B 1 1186 ? 13.359 -55.094 1.721 1 78.25 1186 SER B O 1
ATOM 18756 N N . ASN B 1 1187 ? 11.531 -55.25 0.457 1 79.88 1187 ASN B N 1
ATOM 18757 C CA . ASN B 1 1187 ? 11.57 -53.812 0.204 1 79.88 1187 ASN B CA 1
ATOM 18758 C C . ASN B 1 1187 ? 10.867 -53.031 1.31 1 79.88 1187 ASN B C 1
ATOM 18760 O O . ASN B 1 1187 ? 10.898 -51.781 1.319 1 79.88 1187 ASN B O 1
ATOM 18764 N N . ASP B 1 1188 ? 10.258 -53.688 2.172 1 87.75 1188 ASP B N 1
ATOM 18765 C CA . ASP B 1 1188 ? 9.523 -53.062 3.266 1 87.75 1188 ASP B CA 1
ATOM 18766 C C . ASP B 1 1188 ? 9.93 -53.656 4.613 1 87.75 1188 ASP B C 1
ATOM 18768 O O . ASP B 1 1188 ? 9.602 -54.812 4.906 1 87.75 1188 ASP B O 1
ATOM 18772 N N . GLN B 1 1189 ? 10.516 -52.906 5.477 1 85.12 1189 GLN B N 1
ATOM 18773 C CA . GLN B 1 1189 ? 11.07 -53.375 6.742 1 85.12 1189 GLN B CA 1
ATOM 18774 C C . GLN B 1 1189 ? 9.969 -53.875 7.676 1 85.12 1189 GLN B C 1
ATOM 18776 O O . GLN B 1 1189 ? 10.109 -54.906 8.312 1 85.12 1189 GLN B O 1
ATOM 18781 N N . PHE B 1 1190 ? 8.906 -53.188 7.727 1 89.12 1190 PHE B N 1
ATOM 18782 C CA . PHE B 1 1190 ? 7.836 -53.531 8.641 1 89.12 1190 PHE B CA 1
ATOM 18783 C C . PHE B 1 1190 ? 7.125 -54.812 8.156 1 89.12 1190 PHE B C 1
ATOM 18785 O O . PHE B 1 1190 ? 6.711 -55.625 8.961 1 89.12 1190 PHE B O 1
ATOM 18792 N N . ALA B 1 1191 ? 6.98 -54.906 6.871 1 90.94 1191 ALA B N 1
ATOM 18793 C CA . ALA B 1 1191 ? 6.387 -56.094 6.301 1 90.94 1191 ALA B CA 1
ATOM 18794 C C . ALA B 1 1191 ? 7.234 -57.344 6.613 1 90.94 1191 ALA B C 1
ATOM 18796 O O . ALA B 1 1191 ? 6.703 -58.375 6.969 1 90.94 1191 ALA B O 1
ATOM 18797 N N . SER B 1 1192 ? 8.516 -57.125 6.555 1 89.56 1192 SER B N 1
ATOM 18798 C CA . SER B 1 1192 ? 9.438 -58.219 6.82 1 89.56 1192 SER B CA 1
ATOM 18799 C C . SER B 1 1192 ? 9.344 -58.688 8.273 1 89.56 1192 SER B C 1
ATOM 18801 O O . SER B 1 1192 ? 9.336 -59.906 8.547 1 89.56 1192 SER B O 1
ATOM 18803 N N . ILE B 1 1193 ? 9.18 -57.75 9.086 1 90.62 1193 ILE B N 1
ATOM 18804 C CA . ILE B 1 1193 ? 9.094 -58.062 10.508 1 90.62 1193 ILE B CA 1
ATOM 18805 C C . ILE B 1 1193 ? 7.809 -58.844 10.789 1 90.62 1193 ILE B C 1
ATOM 18807 O O . ILE B 1 1193 ? 7.832 -59.844 11.5 1 90.62 1193 ILE B O 1
ATOM 18811 N N . GLU B 1 1194 ? 6.766 -58.406 10.219 1 92.81 1194 GLU B N 1
ATOM 18812 C CA . GLU B 1 1194 ? 5.469 -59 10.523 1 92.81 1194 GLU B CA 1
ATOM 18813 C C . GLU B 1 1194 ? 5.324 -60.375 9.867 1 92.81 1194 GLU B C 1
ATOM 18815 O O . GLU B 1 1194 ? 4.703 -61.281 10.43 1 92.81 1194 GLU B O 1
ATOM 18820 N N . VAL B 1 1195 ? 5.812 -60.594 8.727 1 93.94 1195 VAL B N 1
ATOM 18821 C CA . VAL B 1 1195 ? 5.758 -61.875 8.039 1 93.94 1195 VAL B CA 1
ATOM 18822 C C . VAL B 1 1195 ? 6.621 -62.906 8.789 1 93.94 1195 VAL B C 1
ATOM 18824 O O . VAL B 1 1195 ? 6.246 -64.062 8.906 1 93.94 1195 VAL B O 1
ATOM 18827 N N . ARG B 1 1196 ? 7.703 -62.469 9.336 1 91.56 1196 ARG B N 1
ATOM 18828 C CA . ARG B 1 1196 ? 8.562 -63.312 10.141 1 91.56 1196 ARG B CA 1
ATOM 18829 C C . ARG B 1 1196 ? 7.855 -63.75 11.422 1 91.56 1196 ARG B C 1
ATOM 18831 O O . ARG B 1 1196 ? 7.941 -64.938 11.812 1 91.56 1196 ARG B O 1
ATOM 18838 N N . ARG B 1 1197 ? 7.246 -62.812 11.922 1 93.81 1197 ARG B N 1
ATOM 18839 C CA . ARG B 1 1197 ? 6.5 -63.094 13.141 1 93.81 1197 ARG B CA 1
ATOM 18840 C C . ARG B 1 1197 ? 5.41 -64.125 12.883 1 93.81 1197 ARG B C 1
ATOM 18842 O O . ARG B 1 1197 ? 5.207 -65.062 13.688 1 93.81 1197 ARG B O 1
ATOM 18849 N N . THR B 1 1198 ? 4.734 -64 11.766 1 95.69 1198 THR B N 1
ATOM 18850 C CA . THR B 1 1198 ? 3.672 -64.938 11.398 1 95.69 1198 THR B CA 1
ATOM 18851 C C . THR B 1 1198 ? 4.242 -66.312 11.078 1 95.69 1198 THR B C 1
ATOM 18853 O O . THR B 1 1198 ? 3.705 -67.312 11.523 1 95.69 1198 THR B O 1
ATOM 18856 N N . LEU B 1 1199 ? 5.285 -66.312 10.359 1 94.44 1199 LEU B N 1
ATOM 18857 C CA . LEU B 1 1199 ? 5.961 -67.562 10.016 1 94.44 1199 LEU B CA 1
ATOM 18858 C C . LEU B 1 1199 ? 6.422 -68.312 11.266 1 94.44 1199 LEU B C 1
ATOM 18860 O O . LEU B 1 1199 ? 6.191 -69.5 11.398 1 94.44 1199 LEU B O 1
ATOM 18864 N N . ALA B 1 1200 ? 7.012 -67.625 12.227 1 93.88 1200 ALA B N 1
ATOM 18865 C CA . ALA B 1 1200 ? 7.504 -68.188 13.469 1 93.88 1200 ALA B CA 1
ATOM 18866 C C . ALA B 1 1200 ? 6.359 -68.812 14.297 1 93.88 1200 ALA B C 1
ATOM 18868 O O . ALA B 1 1200 ? 6.469 -69.875 14.852 1 93.88 1200 ALA B O 1
ATOM 18869 N N . LEU B 1 1201 ? 5.332 -68.062 14.305 1 95.25 1201 LEU B N 1
ATOM 18870 C CA . LEU B 1 1201 ? 4.184 -68.5 15.086 1 95.25 1201 LEU B CA 1
ATOM 18871 C C . LEU B 1 1201 ? 3.557 -69.75 14.477 1 95.25 1201 LEU B C 1
ATOM 18873 O O . LEU B 1 1201 ? 3.182 -70.688 15.195 1 95.25 1201 LEU B O 1
ATOM 18877 N N . PHE B 1 1202 ? 3.381 -69.75 13.148 1 95.88 1202 PHE B N 1
ATOM 18878 C CA . PHE B 1 1202 ? 2.742 -70.875 12.484 1 95.88 1202 PHE B CA 1
ATOM 18879 C C . PHE B 1 1202 ? 3.615 -72.125 12.578 1 95.88 1202 PHE B C 1
ATOM 18881 O O . PHE B 1 1202 ? 3.102 -73.25 12.68 1 95.88 1202 PHE B O 1
ATOM 18888 N N . VAL B 1 1203 ? 4.91 -71.938 12.586 1 93.62 1203 VAL B N 1
ATOM 18889 C CA . VAL B 1 1203 ? 5.832 -73.062 12.766 1 93.62 1203 VAL B CA 1
ATOM 18890 C C . VAL B 1 1203 ? 5.699 -73.625 14.18 1 93.62 1203 VAL B C 1
ATOM 18892 O O . VAL B 1 1203 ? 5.754 -74.875 14.383 1 93.62 1203 VAL B O 1
ATOM 18895 N N . ASP B 1 1204 ? 5.512 -72.812 15.125 1 92.75 1204 ASP B N 1
ATOM 18896 C CA . ASP B 1 1204 ? 5.355 -73.188 16.516 1 92.75 1204 ASP B CA 1
ATOM 18897 C C . ASP B 1 1204 ? 4.035 -73.938 16.734 1 92.75 1204 ASP B C 1
ATOM 18899 O O . ASP B 1 1204 ? 3.98 -74.938 17.5 1 92.75 1204 ASP B O 1
ATOM 18903 N N . LYS B 1 1205 ? 3.016 -73.562 16.047 1 93.88 1205 LYS B N 1
ATOM 18904 C CA . LYS B 1 1205 ? 1.684 -74.062 16.266 1 93.88 1205 LYS B CA 1
ATOM 18905 C C . LYS B 1 1205 ? 1.502 -75.375 15.469 1 93.88 1205 LYS B C 1
ATOM 18907 O O . LYS B 1 1205 ? 0.753 -76.25 15.883 1 93.88 1205 LYS B O 1
ATOM 18912 N N . ALA B 1 1206 ? 2.139 -75.438 14.328 1 93.19 1206 ALA B N 1
ATOM 18913 C CA . ALA B 1 1206 ? 2.039 -76.625 13.5 1 93.19 1206 ALA B CA 1
ATOM 18914 C C . ALA B 1 1206 ? 3.4 -77.062 12.922 1 93.19 1206 ALA B C 1
ATOM 18916 O O . ALA B 1 1206 ? 3.623 -76.938 11.719 1 93.19 1206 ALA B O 1
ATOM 18917 N N . PRO B 1 1207 ? 4.207 -77.625 13.711 1 90.75 1207 PRO B N 1
ATOM 18918 C CA . PRO B 1 1207 ? 5.574 -77.938 13.281 1 90.75 1207 PRO B CA 1
ATOM 18919 C C . PRO B 1 1207 ? 5.629 -79 12.203 1 90.75 1207 PRO B C 1
ATOM 18921 O O . PRO B 1 1207 ? 6.586 -79.062 11.43 1 90.75 1207 PRO B O 1
ATOM 18924 N N . GLU B 1 1208 ? 4.547 -79.875 12.203 1 88.88 1208 GLU B N 1
ATOM 18925 C CA . GLU B 1 1208 ? 4.52 -81 11.242 1 88.88 1208 GLU B CA 1
ATOM 18926 C C . GLU B 1 1208 ? 4.457 -80.438 9.812 1 88.88 1208 GLU B C 1
ATOM 18928 O O . GLU B 1 1208 ? 4.828 -81.188 8.867 1 88.88 1208 GLU B O 1
ATOM 18933 N N . LEU B 1 1209 ? 4.102 -79.188 9.688 1 92.88 1209 LEU B N 1
ATOM 18934 C CA . LEU B 1 1209 ? 3.896 -78.625 8.359 1 92.88 1209 LEU B CA 1
ATOM 18935 C C . LEU B 1 1209 ? 5.23 -78.25 7.723 1 92.88 1209 LEU B C 1
ATOM 18937 O O . LEU B 1 1209 ? 5.316 -78.062 6.504 1 92.88 1209 LEU B O 1
ATOM 18941 N N . VAL B 1 1210 ? 6.34 -78.125 8.406 1 92.5 1210 VAL B N 1
ATOM 18942 C CA . VAL B 1 1210 ? 7.641 -77.625 7.945 1 92.5 1210 VAL B CA 1
ATOM 18943 C C . VAL B 1 1210 ? 8.273 -78.688 7.023 1 92.5 1210 VAL B C 1
ATOM 18945 O O . VAL B 1 1210 ? 8.938 -78.312 6.047 1 92.5 1210 VAL B O 1
ATOM 18948 N N . GLN B 1 1211 ? 7.93 -80.062 7.348 1 87.5 1211 GLN B N 1
ATOM 18949 C CA . GLN B 1 1211 ? 8.578 -81.125 6.617 1 87.5 1211 GLN B CA 1
ATOM 18950 C C . GLN B 1 1211 ? 7.699 -81.625 5.477 1 87.5 1211 GLN B C 1
ATOM 18952 O O . GLN B 1 1211 ? 8.117 -82.5 4.688 1 87.5 1211 GLN B O 1
ATOM 18957 N N . GLN B 1 1212 ? 6.555 -81.062 5.398 1 92.31 1212 GLN B N 1
ATOM 18958 C CA . GLN B 1 1212 ? 5.637 -81.5 4.355 1 92.31 1212 GLN B CA 1
ATOM 18959 C C . GLN B 1 1212 ? 6.121 -81.062 2.977 1 92.31 1212 GLN B C 1
ATOM 18961 O O . GLN B 1 1212 ? 6.574 -79.875 2.805 1 92.31 1212 GLN B O 1
ATOM 18966 N N . THR B 1 1213 ? 6.203 -81.938 1.958 1 91.62 1213 THR B N 1
ATOM 18967 C CA . THR B 1 1213 ? 6.641 -81.625 0.602 1 91.62 1213 THR B CA 1
ATOM 18968 C C . THR B 1 1213 ? 5.441 -81.438 -0.32 1 91.62 1213 THR B C 1
ATOM 18970 O O . THR B 1 1213 ? 4.402 -82.062 -0.151 1 91.62 1213 THR B O 1
ATOM 18973 N N . ASN B 1 1214 ? 5.434 -80.5 -1.13 1 91.88 1214 ASN B N 1
ATOM 18974 C CA . ASN B 1 1214 ? 4.383 -80.312 -2.127 1 91.88 1214 ASN B CA 1
ATOM 18975 C C . ASN B 1 1214 ? 4.562 -81.25 -3.307 1 91.88 1214 ASN B C 1
ATOM 18977 O O . ASN B 1 1214 ? 5.371 -82.188 -3.246 1 91.88 1214 ASN B O 1
ATOM 18981 N N . VAL B 1 1215 ? 3.781 -81.188 -4.375 1 91.44 1215 VAL B N 1
ATOM 18982 C CA . VAL B 1 1215 ? 3.775 -82.125 -5.5 1 91.44 1215 VAL B CA 1
ATOM 18983 C C . VAL B 1 1215 ? 5.098 -82 -6.262 1 91.44 1215 VAL B C 1
ATOM 18985 O O . VAL B 1 1215 ? 5.5 -82.938 -6.949 1 91.44 1215 VAL B O 1
ATOM 18988 N N . HIS B 1 1216 ? 5.852 -80.938 -6.098 1 91.44 1216 HIS B N 1
ATOM 18989 C CA . HIS B 1 1216 ? 7.125 -80.688 -6.781 1 91.44 1216 HIS B CA 1
ATOM 18990 C C . HIS B 1 1216 ? 8.297 -81.188 -5.914 1 91.44 1216 HIS B C 1
ATOM 18992 O O . HIS B 1 1216 ? 9.453 -81 -6.293 1 91.44 1216 HIS B O 1
ATOM 18998 N N . GLY B 1 1217 ? 8.039 -81.625 -4.777 1 87.75 1217 GLY B N 1
ATOM 18999 C CA . GLY B 1 1217 ? 9.078 -82.125 -3.885 1 87.75 1217 GLY B CA 1
ATOM 19000 C C . GLY B 1 1217 ? 9.734 -81.062 -3.059 1 87.75 1217 GLY B C 1
ATOM 19001 O O . GLY B 1 1217 ? 10.812 -81.25 -2.504 1 87.75 1217 GLY B O 1
ATOM 19002 N N . GLN B 1 1218 ? 9.078 -79.875 -2.982 1 92.31 1218 GLN B N 1
ATOM 19003 C CA . GLN B 1 1218 ? 9.68 -78.75 -2.277 1 92.31 1218 GLN B CA 1
ATOM 19004 C C . GLN B 1 1218 ? 9.125 -78.625 -0.861 1 92.31 1218 GLN B C 1
ATOM 19006 O O . GLN B 1 1218 ? 7.926 -78.812 -0.638 1 92.31 1218 GLN B O 1
ATOM 19011 N N . THR B 1 1219 ? 9.992 -78.375 0.113 1 92.38 1219 THR B N 1
ATOM 19012 C CA . THR B 1 1219 ? 9.609 -78 1.471 1 92.38 1219 THR B CA 1
ATOM 19013 C C . THR B 1 1219 ? 9.578 -76.5 1.632 1 92.38 1219 THR B C 1
ATOM 19015 O O . THR B 1 1219 ? 10.125 -75.75 0.803 1 92.38 1219 THR B O 1
ATOM 19018 N N . PRO B 1 1220 ? 8.828 -75.938 2.602 1 94.88 1220 PRO B N 1
ATOM 19019 C CA . PRO B 1 1220 ? 8.859 -74.5 2.832 1 94.88 1220 PRO B CA 1
ATOM 19020 C C . PRO B 1 1220 ? 10.281 -74 2.934 1 94.88 1220 PRO B C 1
ATOM 19022 O O . PRO B 1 1220 ? 10.562 -72.875 2.457 1 94.88 1220 PRO B O 1
ATOM 19025 N N . TRP B 1 1221 ? 11.188 -74.688 3.447 1 92.31 1221 TRP B N 1
ATOM 19026 C CA . TRP B 1 1221 ? 12.586 -74.25 3.557 1 92.31 1221 TRP B CA 1
ATOM 19027 C C . TRP B 1 1221 ? 13.234 -74.188 2.18 1 92.31 1221 TRP B C 1
ATOM 19029 O O . TRP B 1 1221 ? 13.992 -73.25 1.918 1 92.31 1221 TRP B O 1
ATOM 19039 N N . SER B 1 1222 ? 12.938 -75.188 1.358 1 92.81 1222 SER B N 1
ATOM 19040 C CA . SER B 1 1222 ? 13.5 -75.188 0.013 1 92.81 1222 SER B CA 1
ATOM 19041 C C . SER B 1 1222 ? 13.047 -73.938 -0.78 1 92.81 1222 SER B C 1
ATOM 19043 O O . SER B 1 1222 ? 13.82 -73.375 -1.558 1 92.81 1222 SER B O 1
ATOM 19045 N N . ILE B 1 1223 ? 11.883 -73.562 -0.531 1 93.94 1223 ILE B N 1
ATOM 19046 C CA . ILE B 1 1223 ? 11.336 -72.375 -1.216 1 93.94 1223 ILE B CA 1
ATOM 19047 C C . ILE B 1 1223 ? 12.039 -71.125 -0.727 1 93.94 1223 ILE B C 1
ATOM 19049 O O . ILE B 1 1223 ? 12.414 -70.312 -1.528 1 93.94 1223 ILE B O 1
ATOM 19053 N N . ALA B 1 1224 ? 12.156 -70.938 0.526 1 93.12 1224 ALA B N 1
ATOM 19054 C CA . ALA B 1 1224 ? 12.867 -69.812 1.108 1 93.12 1224 ALA B CA 1
ATOM 19055 C C . ALA B 1 1224 ? 14.32 -69.75 0.646 1 93.12 1224 ALA B C 1
ATOM 19057 O O . ALA B 1 1224 ? 14.883 -68.688 0.423 1 93.12 1224 ALA B O 1
ATOM 19058 N N . ALA B 1 1225 ? 14.914 -70.938 0.458 1 88.75 1225 ALA B N 1
ATOM 19059 C CA . ALA B 1 1225 ? 16.312 -71.062 0.037 1 88.75 1225 ALA B CA 1
ATOM 19060 C C . ALA B 1 1225 ? 16.484 -70.625 -1.418 1 88.75 1225 ALA B C 1
ATOM 19062 O O . ALA B 1 1225 ? 17.484 -70 -1.772 1 88.75 1225 ALA B O 1
ATOM 19063 N N . GLU B 1 1226 ? 15.586 -71 -2.117 1 90.81 1226 GLU B N 1
ATOM 19064 C CA . GLU B 1 1226 ? 15.625 -70.625 -3.527 1 90.81 1226 GLU B CA 1
ATOM 19065 C C . GLU B 1 1226 ? 15.594 -69.125 -3.695 1 90.81 1226 GLU B C 1
ATOM 19067 O O . GLU B 1 1226 ? 16.203 -68.625 -4.621 1 90.81 1226 GLU B O 1
ATOM 19072 N N . LYS B 1 1227 ? 14.922 -68.5 -2.842 1 89.94 1227 LYS B N 1
ATOM 19073 C CA . LYS B 1 1227 ? 14.789 -67.062 -2.926 1 89.94 1227 LYS B CA 1
ATOM 19074 C C . LYS B 1 1227 ? 15.828 -66.375 -2.057 1 89.94 1227 LYS B C 1
ATOM 19076 O O . LYS B 1 1227 ? 15.898 -65.125 -2.031 1 89.94 1227 LYS B O 1
ATOM 19081 N N . ASN B 1 1228 ? 16.641 -67.062 -1.352 1 86.62 1228 ASN B N 1
ATOM 19082 C CA . ASN B 1 1228 ? 17.734 -66.625 -0.507 1 86.62 1228 ASN B CA 1
ATOM 19083 C C . ASN B 1 1228 ? 17.234 -65.75 0.643 1 86.62 1228 ASN B C 1
ATOM 19085 O O . ASN B 1 1228 ? 17.797 -64.688 0.921 1 86.62 1228 ASN B O 1
ATOM 19089 N N . PHE B 1 1229 ? 16.062 -66.125 1.208 1 90.81 1229 PHE B N 1
ATOM 19090 C CA . PHE B 1 1229 ? 15.555 -65.5 2.396 1 90.81 1229 PHE B CA 1
ATOM 19091 C C . PHE B 1 1229 ? 16.172 -66.062 3.658 1 90.81 1229 PHE B C 1
ATOM 19093 O O . PHE B 1 1229 ? 15.602 -67 4.273 1 90.81 1229 PHE B O 1
ATOM 19100 N N . GLU B 1 1230 ? 17.219 -65.562 4.125 1 86.94 1230 GLU B N 1
ATOM 19101 C CA . GLU B 1 1230 ? 18.016 -66.125 5.207 1 86.94 1230 GLU B CA 1
ATOM 19102 C C . GLU B 1 1230 ? 17.219 -66.188 6.512 1 86.94 1230 GLU B C 1
ATOM 19104 O O . GLU B 1 1230 ? 17.297 -67.188 7.254 1 86.94 1230 GLU B O 1
ATOM 19109 N N . GLU B 1 1231 ? 16.516 -65.188 6.719 1 88.56 1231 GLU B N 1
ATOM 19110 C CA . GLU B 1 1231 ? 15.789 -65.125 7.98 1 88.56 1231 GLU B CA 1
ATOM 19111 C C . GLU B 1 1231 ? 14.656 -66.125 8.023 1 88.56 1231 GLU B C 1
ATOM 19113 O O . GLU B 1 1231 ? 14.375 -66.688 9.07 1 88.56 1231 GLU B O 1
ATOM 19118 N N . PHE B 1 1232 ? 14.008 -66.375 6.879 1 92.5 1232 PHE B N 1
ATOM 19119 C CA . PHE B 1 1232 ? 12.953 -67.375 6.797 1 92.5 1232 PHE B CA 1
ATOM 19120 C C . PHE B 1 1232 ? 13.523 -68.812 6.961 1 92.5 1232 PHE B C 1
ATOM 19122 O O . PHE B 1 1232 ? 12.93 -69.625 7.641 1 92.5 1232 PHE B O 1
ATOM 19129 N N . MET B 1 1233 ? 14.68 -68.938 6.414 1 91.56 1233 MET B N 1
ATOM 19130 C CA . MET B 1 1233 ? 15.352 -70.25 6.492 1 91.56 1233 MET B CA 1
ATOM 19131 C C . MET B 1 1233 ? 15.68 -70.625 7.938 1 91.56 1233 MET B C 1
ATOM 19133 O O . MET B 1 1233 ? 15.531 -71.75 8.352 1 91.56 1233 MET B O 1
ATOM 19137 N N . GLU B 1 1234 ? 16.094 -69.625 8.648 1 90.69 1234 GLU B N 1
ATOM 19138 C CA . GLU B 1 1234 ? 16.453 -69.812 10.047 1 90.69 1234 GLU B CA 1
ATOM 19139 C C . GLU B 1 1234 ? 15.227 -70.25 10.859 1 90.69 1234 GLU B C 1
ATOM 19141 O O . GLU B 1 1234 ? 15.328 -71.125 11.734 1 90.69 1234 GLU B O 1
ATOM 19146 N N . ILE B 1 1235 ? 14.125 -69.625 10.531 1 92.75 1235 ILE B N 1
ATOM 19147 C CA . ILE B 1 1235 ? 12.898 -69.938 11.266 1 92.75 1235 ILE B CA 1
ATOM 19148 C C . ILE B 1 1235 ? 12.422 -71.312 10.898 1 92.75 1235 ILE B C 1
ATOM 19150 O O . ILE B 1 1235 ? 11.938 -72.062 11.758 1 92.75 1235 ILE B O 1
ATOM 19154 N N . LEU B 1 1236 ? 12.664 -71.75 9.688 1 91.81 1236 LEU B N 1
ATOM 19155 C CA . LEU B 1 1236 ? 12.141 -73 9.164 1 91.81 1236 LEU B CA 1
ATOM 19156 C C . LEU B 1 1236 ? 13.109 -74.188 9.438 1 91.81 1236 LEU B C 1
ATOM 19158 O O . LEU B 1 1236 ? 12.781 -75.312 9.203 1 91.81 1236 LEU B O 1
ATOM 19162 N N . ARG B 1 1237 ? 14.438 -73.875 9.977 1 80.69 1237 ARG B N 1
ATOM 19163 C CA . ARG B 1 1237 ? 15.438 -74.875 10.312 1 80.69 1237 ARG B CA 1
ATOM 19164 C C . ARG B 1 1237 ? 15.078 -75.625 11.602 1 80.69 1237 ARG B C 1
ATOM 19166 O O . ARG B 1 1237 ? 15.672 -76.625 11.93 1 80.69 1237 ARG B O 1
ATOM 19173 N N . THR B 1 1238 ? 14.227 -75.375 12.242 1 54.84 1238 THR B N 1
ATOM 19174 C CA . THR B 1 1238 ? 14.086 -76 13.523 1 54.84 1238 THR B CA 1
ATOM 19175 C C . THR B 1 1238 ? 14.531 -77.5 13.414 1 54.84 1238 THR B C 1
ATOM 19177 O O . THR B 1 1238 ? 14.594 -78.062 12.312 1 54.84 1238 THR B O 1
ATOM 19180 N N . ASP B 1 1239 ? 14.234 -78.438 14.602 1 44.59 1239 ASP B N 1
ATOM 19181 C CA . ASP B 1 1239 ? 14.812 -79.625 15.273 1 44.59 1239 ASP B CA 1
ATOM 19182 C C . ASP B 1 1239 ? 14.703 -80.875 14.406 1 44.59 1239 ASP B C 1
ATOM 19184 O O . ASP B 1 1239 ? 13.633 -81.438 14.312 1 44.59 1239 ASP B O 1
ATOM 19188 N N . ILE B 1 1240 ? 15.203 -81 13.359 1 41.19 1240 ILE B N 1
ATOM 19189 C CA . ILE B 1 1240 ? 15.43 -82.438 13.07 1 41.19 1240 ILE B CA 1
ATOM 19190 C C . ILE B 1 1240 ? 16.094 -83.125 14.266 1 41.19 1240 ILE B C 1
ATOM 19192 O O . ILE B 1 1240 ? 16.234 -84.312 14.297 1 41.19 1240 ILE B O 1
ATOM 19196 N N . ALA B 1 1241 ? 17.016 -82.438 15.055 1 38.53 1241 ALA B N 1
ATOM 19197 C CA . ALA B 1 1241 ? 17.75 -83.125 16.094 1 38.53 1241 ALA B CA 1
ATOM 19198 C C . ALA B 1 1241 ? 16.812 -83.625 17.203 1 38.53 1241 ALA B C 1
ATOM 19200 O O . ALA B 1 1241 ? 17.234 -84.312 18.141 1 38.53 1241 ALA B O 1
ATOM 19201 N N . ARG B 1 1242 ? 15.641 -82.938 17.547 1 36.09 1242 ARG B N 1
ATOM 19202 C CA . ARG B 1 1242 ? 14.938 -83.562 18.656 1 36.09 1242 ARG B CA 1
ATOM 19203 C C . ARG B 1 1242 ? 14.242 -84.812 18.234 1 36.09 1242 ARG B C 1
ATOM 19205 O O . ARG B 1 1242 ? 13.648 -85.562 19.062 1 36.09 1242 ARG B O 1
ATOM 19212 N N . ALA B 1 1243 ? 13.891 -85.062 16.922 1 34.38 1243 ALA B N 1
ATOM 19213 C CA . ALA B 1 1243 ? 13.336 -86.438 16.766 1 34.38 1243 ALA B CA 1
ATOM 19214 C C . ALA B 1 1243 ? 14.445 -87.438 16.578 1 34.38 1243 ALA B C 1
ATOM 19216 O O . ALA B 1 1243 ? 14.172 -88.625 16.516 1 34.38 1243 ALA B O 1
ATOM 19217 N N . GLY B 1 1244 ? 15.688 -87 16.312 1 25.98 1244 GLY B N 1
ATOM 19218 C CA . GLY B 1 1244 ? 16.562 -88.125 16.656 1 25.98 1244 GLY B CA 1
ATOM 19219 C C . GLY B 1 1244 ? 16.922 -88.125 18.141 1 25.98 1244 GLY B C 1
ATOM 19220 O O . GLY B 1 1244 ? 16.922 -87.125 18.812 1 25.98 1244 GLY B O 1
#

Sequence (2488 aa):
MPGAFDDSDGTAEPKEPLSPLHAAVDAEDVDQVRQLAITADPVDLTAALSRSCERGKITSAQALLETGRCDVNAVVEGDTLLFSAAKKADLAIVKSLLQHGADATIRSKNKRSGDKPPAFTPLHGVADSTRPYEKLEDLPRYEELMQLLLDAGCDINAQDAHGNTALLLSVHNEIALVPFLLQHGADPNIAEDRGGTSAHFLHHPLDQPDWFRGLMANGARLDIIRSGDGQTPLHAYAFKCQLGDLSLFQPFVSDWMITDGNGNTLLHTAVARYHPGSKTIVELLKLGIDPNQRNHKGQQAIHMVEGSEQNVQEVLDILCAAGADLEARDYHGCTLLTKAMRGTPQWNCRELLPYLISRGANINTQDYKGNGVLSYLIQPYHFRSEYLDFLLSLGADPKMVNYEGDTFLHHLAANFATINQDNVLLAMIQLIKMGVSPTIQNFRGWTPLHMLCSQSSDDFFAATAEGGKCAIDLLLDAGLGVGLNMSDHQGIRPIHLAATVSEHLVGKLLAHGADATVLTKDGRNLLHIASTARQSNSVGLILDHCDSKTLASRLNARSEDGRTPLHVACRSGRLETVNILLAHGADVNIEDKHNRTPLDACSESIAEDQLWQGADDQENMMNTCSAAGVLAEDSNRPKQPTSKMKTPRHNTKSLGWKGEITSESSTLGIGRIVRALASHGALAYEKNFGTGPMYYAVAEGNEEMAVELDRLSREMSIDMGNFRFVNTEFYLLRSKHLPDQLREQFKEYVSEHNVLPMILLGYHHEVAQALEKNASIIEDKSSMPAIMASLARWGFSELFGRIGSTITGNWINGGDTNLGSGKMTPYLLAAGQRDLPNLDVIQVMVEKFNVDVNIRFEADMVDKPRVYYQSTMALARHYKPGDTILHQLAQGTHWWYKGAIRYLLEHGGDPNARNDQGKTPLCNAVSRRELGGHLQLEITRILLEGGADPNIPATCGYTPLAMSAHDKQLFELLIEHGAYPSQDHPMELFVALYSFNKDVVSALLEMDLDCNTTVLSDAQPHWHTHRFKKVAVNSGLILSPLFYISMLPFNEANSRDHACRMIRFLLERGADPFLPCDANDVVLHQIFASGGIIQPWLDMPNLDLERRDSTGRTLLLAAAGCVTGTDSYACSVSAYPLRGGQLGPAFWKEGDLTRAMSLYERGADLSAVDYEGNNVLHYLADVDCSNDQFASIEVRRTLALFVDKAPELVQQTNVHGQTPWSIAAEKNFEEFMEILRTDIARAGMPGAFDDSDGTAEPKEPLSPLHAAVDAEDVDQVRQLAITADPVDLTAALSRSCERGKITSAQALLETGRCDVNAVVEGDTLLFSAAKKADLAIVKSLLQHGADATIRSKNKRSGDKPPAFTPLHGVADSTRPYEKLEDLPRYEELMQLLLDAGCDINAQDAHGNTALLLSVHNEIALVPFLLQHGADPNIAEDRGGTSAHFLHHPLDQPDWFRGLMANGARLDIIRSGDGQTPLHAYAFKCQLGDLSLFQPFVSDWMITDGNGNTLLHTAVARYHPGSKTIVELLKLGIDPNQRNHKGQQAIHMVEGSEQNVQEVLDILCAAGADLEARDYHGCTLLTKAMRGTPQWNCRELLPYLISRGANINTQDYKGNGVLSYLIQPYHFRSEYLDFLLSLGADPKMVNYEGDTFLHHLAANFATINQDNVLLAMIQLIKMGVSPTIQNFRGWTPLHMLCSQSSDDFFAATAEGGKCAIDLLLDAGLGVGLNMSDHQGIRPIHLAATVSEHLVGKLLAHGADATVLTKDGRNLLHIASTARQSNSVGLILDHCDSKTLASRLNARSEDGRTPLHVACRSGRLETVNILLAHGADVNIEDKHNRTPLDACSESIAEDQLWQGADDQENMMNTCSAAGVLAEDSNRPKQPTSKMKTPRHNTKSLGWKGEITSESSTLGIGRIVRALASHGALAYEKNFGTGPMYYAVAEGNEEMAVELDRLSREMSIDMGNFRFVNTEFYLLRSKHLPDQLREQFKEYVSEHNVLPMILLGYHHEVAQALEKNASIIEDKSSMPAIMASLARWGFSELFGRIGSTITGNWINGGDTNLGSGKMTPYLLAAGQRDLPNLDVIQVMVEKFNVDVNIRFEADMVDKPRVYYQSTMALARHYKPGDTILHQLAQGTHWWYKGAIRYLLEHGGDPNARNDQGKTPLCNAVSRRELGGHLQLEITRILLEGGADPNIPATCGYTPLAMSAHDKQLFELLIEHGAYPSQDHPMELFVALYSFNKDVVSALLEMDLDCNTTVLSDAQPHWHTHRFKKVAVNSGLILSPLFYISMLPFNEANSRDHACRMIRFLLERGADPFLPCDANDVVLHQIFASGGIIQPWLDMPNLDLERRDSTGRTLLLAAAGCVTGTDSYACSVSAYPLRGGQLGPAFWKEGDLTRAMSLYERGADLSAVDYEGNNVLHYLADVDCSNDQFASIEVRRTLALFVDKAPELVQQTNVHGQTPWSIAAEKNFEEFMEILRTDIARAG

pLDDT: mean 88.14, std 11.17, range [21.41, 98.12]

InterPro domains:
  IPR002110 Ankyrin repeat [PF00023] (162-191)
  IPR002110 Ankyrin repeat [PF00023] (262-295)
  IPR002110 Ankyrin repeat [PF00023] (561-593)
  IPR002110 Ankyrin repeat [PF00023] (882-916)
  IPR002110 Ankyrin repeat [PF12796] (21-107)
  IPR002110 Ankyrin repeat [PR01415] (562-577)
  IPR002110 Ankyrin repeat [PR01415] (900-914)
  IPR002110 Ankyrin repeat [PS50088] (77-109)
  IPR002110 Ankyrin repeat [PS50088] (262-296)
  IPR002110 Ankyrin repeat [PS50088] (561-593)
  IPR002110 Ankyrin repeat [PS50088] (881-916)
  IPR002110 Ankyrin repeat [PS50088] (917-955)
  IPR002110 Ankyrin repeat [SM00248] (44-74)
  IPR002110 Ankyrin repeat [SM00248] (77-106)
  IPR002110 Ankyrin repeat [SM00248] (118-158)
  IPR002110 Ankyrin repeat [SM00248] (162-190)
  IPR002110 Ankyrin repeat [SM00248] (262-293)
  IPR002110 Ankyrin repeat [SM00248] (297-328)
  IPR002110 Ankyrin repeat [SM00248] (332-365)
  IPR002110 Ankyrin repeat [SM00248] (404-440)